Protein 2MEW (pdb70)

InterPro domains:
  IPR001848 Small ribosomal subunit protein uS10 [MF_00508] (3-102)
  IPR001848 Small ribosomal subunit protein uS10 [PR00971] (5-18)
  IPR001848 Small ribosomal subunit protein uS10 [PR00971] (40-55)
  IPR001848 Small ribosomal subunit protein uS10 [PR00971] (61-75)
  IPR001848 Small ribosomal subunit protein uS10 [PTHR11700] (4-102)
  IPR001848 Small ribosomal subunit protein uS10 [TIGR01049] (4-101)
  IPR018268 Small ribosomal subunit protein uS10, conserved site [PS00361] (29-44)
  IPR027486 Small ribosomal subunit protein uS10 domain [PF00338] (7-101)
  IPR027486 Small ribosomal subunit protein uS10 domain [SM01403] (7-101)
  IPR036838 Small ribosomal subunit protein uS10 domain superfamily [G3DSA:3.30.70.600] (1-102)
  IPR036838 Small ribosomal subunit protein uS10 domain superfamily [SSF54999] (5-102)

Solvent-accessible surface area: 6146 Å² total; per-residue (Å²): 157,188,43,67,132,114,68,132,24,86,0,72,6,167,74,78,111,69,0,42,115,5,0,128,91,37,24,88,43,3,146,98,18,133,2,131,27,54,45,49,69,91,68,89,64,100,101,211,30,58,27,50,14,2,31,8,70,68,38,24,105,150,22,106,66,19,84,137,196,58,131,63,65,98,45,14,77,58,57,134,188,193

Radius of gyration: 12.54 Å; Cα contacts (8 Å, |Δi|>4): 142; chains: 1; bounding box: 32×20×34 Å

Organism: Thermotoga sp. (strain RQ2) (NCBI:txid126740)

CATH classification: 3.30.70.600

Structure (mmCIF, N/CA/C/O backbone):
data_2MEW
#
_entry.id   2MEW
#
loop_
_atom_site.group_PDB
_atom_site.id
_atom_site.type_symbol
_atom_site.label_atom_id
_atom_site.label_alt_id
_atom_site.label_comp_id
_atom_site.label_asym_id
_atom_site.label_entity_id
_atom_site.label_seq_id
_atom_site.pdbx_PDB_ins_code
_atom_site.Cartn_x
_atom_site.Cartn_y
_atom_site.Cartn_z
_atom_site.occupancy
_atom_site.B_iso_or_equiv
_atom_site.auth_seq_id
_atom_site.auth_comp_id
_atom_site.auth_asym_id
_atom_site.auth_atom_id
_atom_site.pdbx_PDB_model_num
ATOM 1 N N . SER A 1 1 ? 2.575 -32.792 -17.797 1.00 0.00 1 SER A N 1
ATOM 2 C CA . SER A 1 1 ? 1.638 -32.823 -18.956 1.00 0.00 1 SER A CA 1
ATOM 3 C C . SER A 1 1 ? 1.230 -31.394 -19.319 1.00 0.00 1 SER A C 1
ATOM 4 O O . SER A 1 1 ? 1.514 -30.456 -18.602 1.00 0.00 1 SER A O 1
ATOM 14 N N . MET A 1 2 ? 0.563 -31.222 -20.427 1.00 0.00 2 MET A N 1
ATOM 15 C CA . MET A 1 2 ? 0.136 -29.854 -20.835 1.00 0.00 2 MET A CA 1
ATOM 16 C C . MET A 1 2 ? -0.775 -29.262 -19.758 1.00 0.00 2 MET A C 1
ATOM 17 O O . MET A 1 2 ? -0.751 -28.076 -19.494 1.00 0.00 2 MET A O 1
ATOM 31 N N . GLY A 1 3 ? -1.579 -30.079 -19.133 1.00 0.00 3 GLY A N 1
ATOM 32 C CA . GLY A 1 3 ? -2.490 -29.562 -18.074 1.00 0.00 3 GLY A CA 1
ATOM 33 C C . GLY A 1 3 ? -3.500 -28.596 -18.696 1.00 0.00 3 GLY A C 1
ATOM 34 O O . GLY A 1 3 ? -4.163 -28.912 -19.663 1.00 0.00 3 GLY A O 1
ATOM 38 N N . GLY A 1 4 ? -3.622 -27.417 -18.149 1.00 0.00 4 GLY A N 1
ATOM 39 C CA . GLY A 1 4 ? -4.589 -26.431 -18.708 1.00 0.00 4 GLY A CA 1
ATOM 40 C C . GLY A 1 4 ? -5.931 -26.565 -17.985 1.00 0.00 4 GLY A C 1
ATOM 41 O O . GLY A 1 4 ? -6.923 -25.991 -18.386 1.00 0.00 4 GLY A O 1
ATOM 45 N N . GLN A 1 5 ? -5.969 -27.319 -16.921 1.00 0.00 5 GLN A N 1
ATOM 46 C CA . GLN A 1 5 ? -7.247 -27.489 -16.173 1.00 0.00 5 GLN A CA 1
ATOM 47 C C . GLN A 1 5 ? -7.165 -26.734 -14.845 1.00 0.00 5 GLN A C 1
ATOM 48 O O . GLN A 1 5 ? -6.109 -26.601 -14.259 1.00 0.00 5 GLN A O 1
ATOM 62 N N . LYS A 1 6 ? -8.272 -26.237 -14.365 1.00 0.00 6 LYS A N 1
ATOM 63 C CA . LYS A 1 6 ? -8.257 -25.491 -13.076 1.00 0.00 6 LYS A CA 1
ATOM 64 C C . LYS A 1 6 ? -9.028 -26.284 -12.019 1.00 0.00 6 LYS A C 1
ATOM 65 O O . LYS A 1 6 ? -10.025 -26.916 -12.308 1.00 0.00 6 LYS A O 1
ATOM 84 N N . ILE A 1 7 ? -8.575 -26.256 -10.795 1.00 0.00 7 ILE A N 1
ATOM 85 C CA . ILE A 1 7 ? -9.283 -27.009 -9.722 1.00 0.00 7 ILE A CA 1
ATOM 86 C C . ILE A 1 7 ? -9.803 -26.028 -8.669 1.00 0.00 7 ILE A C 1
ATOM 87 O O . ILE A 1 7 ? -9.123 -25.100 -8.279 1.00 0.00 7 ILE A O 1
ATOM 103 N N . ARG A 1 8 ? -11.007 -26.226 -8.206 1.00 0.00 8 ARG A N 1
ATOM 104 C CA . ARG A 1 8 ? -11.572 -25.305 -7.179 1.00 0.00 8 ARG A CA 1
ATOM 105 C C . ARG A 1 8 ? -11.867 -26.088 -5.898 1.00 0.00 8 ARG A C 1
ATOM 106 O O . ARG A 1 8 ? -12.406 -27.177 -5.936 1.00 0.00 8 ARG A O 1
ATOM 127 N N . ILE A 1 9 ? -11.519 -25.544 -4.765 1.00 0.00 9 ILE A N 1
ATOM 128 C CA . ILE A 1 9 ? -11.780 -26.258 -3.483 1.00 0.00 9 ILE A CA 1
ATOM 129 C C . ILE A 1 9 ? -12.685 -25.399 -2.597 1.00 0.00 9 ILE A C 1
ATOM 130 O O . ILE A 1 9 ? -12.436 -24.229 -2.388 1.00 0.00 9 ILE A O 1
ATOM 146 N N . LYS A 1 10 ? -13.736 -25.971 -2.075 1.00 0.00 10 LYS A N 1
ATOM 147 C CA . LYS A 1 10 ? -14.656 -25.186 -1.205 1.00 0.00 10 LYS A CA 1
ATOM 148 C C . LYS A 1 10 ? -14.348 -25.482 0.264 1.00 0.00 10 LYS A C 1
ATOM 149 O O . LYS A 1 10 ? -14.231 -26.622 0.667 1.00 0.00 10 LYS A O 1
ATOM 168 N N . LEU A 1 11 ? -14.217 -24.462 1.068 1.00 0.00 11 LEU A N 1
ATOM 169 C CA . LEU A 1 11 ? -13.918 -24.684 2.511 1.00 0.00 11 LEU A CA 1
ATOM 170 C C . LEU A 1 11 ? -15.139 -24.295 3.347 1.00 0.00 11 LEU A C 1
ATOM 171 O O . LEU A 1 11 ? -15.748 -23.266 3.132 1.00 0.00 11 LEU A O 1
ATOM 187 N N . LYS A 1 12 ? -15.502 -25.110 4.300 1.00 0.00 12 LYS A N 1
ATOM 188 C CA . LYS A 1 12 ? -16.683 -24.784 5.147 1.00 0.00 12 LYS A CA 1
ATOM 189 C C . LYS A 1 12 ? -16.285 -24.843 6.623 1.00 0.00 12 LYS A C 1
ATOM 190 O O . LYS A 1 12 ? -15.516 -25.688 7.036 1.00 0.00 12 LYS A O 1
ATOM 209 N N . ALA A 1 13 ? -16.802 -23.949 7.421 1.00 0.00 13 ALA A N 1
ATOM 210 C CA . ALA A 1 13 ? -16.453 -23.953 8.869 1.00 0.00 13 ALA A CA 1
ATOM 211 C C . ALA A 1 13 ? -17.333 -22.942 9.608 1.00 0.00 13 ALA A C 1
ATOM 212 O O . ALA A 1 13 ? -17.709 -21.921 9.068 1.00 0.00 13 ALA A O 1
ATOM 219 N N . TYR A 1 14 ? -17.664 -23.219 10.839 1.00 0.00 14 TYR A N 1
ATOM 220 C CA . TYR A 1 14 ? -18.520 -22.274 11.611 1.00 0.00 14 TYR A CA 1
ATOM 221 C C . TYR A 1 14 ? -17.746 -20.980 11.870 1.00 0.00 14 TYR A C 1
ATOM 222 O O . TYR A 1 14 ? -18.285 -19.894 11.777 1.00 0.00 14 TYR A O 1
ATOM 240 N N . ASP A 1 15 ? -16.486 -21.085 12.194 1.00 0.00 15 ASP A N 1
ATOM 241 C CA . ASP A 1 15 ? -15.680 -19.861 12.458 1.00 0.00 15 ASP A CA 1
ATOM 242 C C . ASP A 1 15 ? -14.952 -19.443 11.178 1.00 0.00 15 ASP A C 1
ATOM 243 O O . ASP A 1 15 ? -14.082 -20.139 10.693 1.00 0.00 15 ASP A O 1
ATOM 252 N N . HIS A 1 16 ? -15.299 -18.312 10.628 1.00 0.00 16 HIS A N 1
ATOM 253 C CA . HIS A 1 16 ? -14.624 -17.853 9.380 1.00 0.00 16 HIS A CA 1
ATOM 254 C C . HIS A 1 16 ? -13.122 -17.719 9.635 1.00 0.00 16 HIS A C 1
ATOM 255 O O . HIS A 1 16 ? -12.308 -18.027 8.787 1.00 0.00 16 HIS A O 1
ATOM 269 N N . GLU A 1 17 ? -12.746 -17.263 10.799 1.00 0.00 17 GLU A N 1
ATOM 270 C CA . GLU A 1 17 ? -11.296 -17.111 11.107 1.00 0.00 17 GLU A CA 1
ATOM 271 C C . GLU A 1 17 ? -10.580 -18.436 10.833 1.00 0.00 17 GLU A C 1
ATOM 272 O O . GLU A 1 17 ? -9.616 -18.490 10.096 1.00 0.00 17 GLU A O 1
ATOM 284 N N . LEU A 1 18 ? -11.046 -19.505 11.420 1.00 0.00 18 LEU A N 1
ATOM 285 C CA . LEU A 1 18 ? -10.393 -20.824 11.191 1.00 0.00 18 LEU A CA 1
ATOM 286 C C . LEU A 1 18 ? -10.358 -21.117 9.691 1.00 0.00 18 LEU A C 1
ATOM 287 O O . LEU A 1 18 ? -9.334 -21.470 9.140 1.00 0.00 18 LEU A O 1
ATOM 303 N N . LEU A 1 19 ? -11.470 -20.973 9.023 1.00 0.00 19 LEU A N 1
ATOM 304 C CA . LEU A 1 19 ? -11.499 -21.242 7.558 1.00 0.00 19 LEU A CA 1
ATOM 305 C C . LEU A 1 19 ? -10.544 -20.281 6.847 1.00 0.00 19 LEU A C 1
ATOM 306 O O . LEU A 1 19 ? -9.959 -20.609 5.834 1.00 0.00 19 LEU A O 1
ATOM 322 N N . ASP A 1 20 ? -10.382 -19.097 7.371 1.00 0.00 20 ASP A N 1
ATOM 323 C CA . ASP A 1 20 ? -9.464 -18.116 6.726 1.00 0.00 20 ASP A CA 1
ATOM 324 C C . ASP A 1 20 ? -8.024 -18.621 6.830 1.00 0.00 20 ASP A C 1
ATOM 325 O O . ASP A 1 20 ? -7.238 -18.479 5.915 1.00 0.00 20 ASP A O 1
ATOM 334 N N . GLU A 1 21 ? -7.671 -19.212 7.940 1.00 0.00 21 GLU A N 1
ATOM 335 C CA . GLU A 1 21 ? -6.282 -19.726 8.101 1.00 0.00 21 GLU A CA 1
ATOM 336 C C . GLU A 1 21 ? -6.079 -20.938 7.190 1.00 0.00 21 GLU A C 1
ATOM 337 O O . GLU A 1 21 ? -5.033 -21.114 6.598 1.00 0.00 21 GLU A O 1
ATOM 349 N N . SER A 1 22 ? -7.074 -21.776 7.072 1.00 0.00 22 SER A N 1
ATOM 350 C CA . SER A 1 22 ? -6.937 -22.974 6.198 1.00 0.00 22 SER A CA 1
ATOM 351 C C . SER A 1 22 ? -6.791 -22.528 4.742 1.00 0.00 22 SER A C 1
ATOM 352 O O . SER A 1 22 ? -5.950 -23.016 4.014 1.00 0.00 22 SER A O 1
ATOM 360 N N . ALA A 1 23 ? -7.604 -21.602 4.312 1.00 0.00 23 ALA A N 1
ATOM 361 C CA . ALA A 1 23 ? -7.510 -21.124 2.905 1.00 0.00 23 ALA A CA 1
ATOM 362 C C . ALA A 1 23 ? -6.168 -20.422 2.694 1.00 0.00 23 ALA A C 1
ATOM 363 O O . ALA A 1 23 ? -5.462 -20.683 1.740 1.00 0.00 23 ALA A O 1
ATOM 370 N N . LYS A 1 24 ? -5.809 -19.532 3.579 1.00 0.00 24 LYS A N 1
ATOM 371 C CA . LYS A 1 24 ? -4.512 -18.815 3.430 1.00 0.00 24 LYS A CA 1
ATOM 372 C C . LYS A 1 24 ? -3.361 -19.817 3.552 1.00 0.00 24 LYS A C 1
ATOM 373 O O . LYS A 1 24 ? -2.415 -19.786 2.790 1.00 0.00 24 LYS A O 1
ATOM 392 N N . LYS A 1 25 ? -3.434 -20.705 4.506 1.00 0.00 25 LYS A N 1
ATOM 393 C CA . LYS A 1 25 ? -2.346 -21.707 4.675 1.00 0.00 25 LYS A CA 1
ATOM 394 C C . LYS A 1 25 ? -2.216 -22.539 3.397 1.00 0.00 25 LYS A C 1
ATOM 395 O O . LYS A 1 25 ? -1.138 -22.710 2.863 1.00 0.00 25 LYS A O 1
ATOM 414 N N . ILE A 1 26 ? -3.307 -23.056 2.902 1.00 0.00 26 ILE A N 1
ATOM 415 C CA . ILE A 1 26 ? -3.245 -23.876 1.660 1.00 0.00 26 ILE A CA 1
ATOM 416 C C . ILE A 1 26 ? -2.710 -23.020 0.510 1.00 0.00 26 ILE A C 1
ATOM 417 O O . ILE A 1 26 ? -1.916 -23.468 -0.292 1.00 0.00 26 ILE A O 1
ATOM 433 N N . VAL A 1 27 ? -3.139 -21.791 0.424 1.00 0.00 27 VAL A N 1
ATOM 434 C CA . VAL A 1 27 ? -2.653 -20.908 -0.674 1.00 0.00 27 VAL A CA 1
ATOM 435 C C . VAL A 1 27 ? -1.127 -20.814 -0.615 1.00 0.00 27 VAL A C 1
ATOM 436 O O . VAL A 1 27 ? -0.451 -20.909 -1.620 1.00 0.00 27 VAL A O 1
ATOM 449 N N . GLU A 1 28 ? -0.579 -20.627 0.554 1.00 0.00 28 GLU A N 1
ATOM 450 C CA . GLU A 1 28 ? 0.902 -20.527 0.675 1.00 0.00 28 GLU A CA 1
ATOM 451 C C . GLU A 1 28 ? 1.540 -21.839 0.216 1.00 0.00 28 GLU A C 1
ATOM 452 O O . GLU A 1 28 ? 2.520 -21.846 -0.503 1.00 0.00 28 GLU A O 1
ATOM 464 N N . VAL A 1 29 ? 0.993 -22.951 0.626 1.00 0.00 29 VAL A N 1
ATOM 465 C CA . VAL A 1 29 ? 1.570 -24.261 0.213 1.00 0.00 29 VAL A CA 1
ATOM 466 C C . VAL A 1 29 ? 1.297 -24.492 -1.275 1.00 0.00 29 VAL A C 1
ATOM 467 O O . VAL A 1 29 ? 2.148 -24.955 -2.007 1.00 0.00 29 VAL A O 1
ATOM 480 N N . ALA A 1 30 ? 0.116 -24.170 -1.728 1.00 0.00 30 ALA A N 1
ATOM 481 C CA . ALA A 1 30 ? -0.210 -24.371 -3.168 1.00 0.00 30 ALA A CA 1
ATOM 482 C C . ALA A 1 30 ? 0.667 -23.453 -4.022 1.00 0.00 30 ALA A C 1
ATOM 483 O O . ALA A 1 30 ? 1.267 -23.876 -4.990 1.00 0.00 30 ALA A O 1
ATOM 490 N N . LYS A 1 31 ? 0.747 -22.199 -3.671 1.00 0.00 31 LYS A N 1
ATOM 491 C CA . LYS A 1 31 ? 1.587 -21.255 -4.463 1.00 0.00 31 LYS A CA 1
ATOM 492 C C . LYS A 1 31 ? 3.019 -21.785 -4.534 1.00 0.00 31 LYS A C 1
ATOM 493 O O . LYS A 1 31 ? 3.676 -21.691 -5.551 1.00 0.00 31 LYS A O 1
ATOM 512 N N . SER A 1 32 ? 3.510 -22.342 -3.460 1.00 0.00 32 SER A N 1
ATOM 513 C CA . SER A 1 32 ? 4.900 -22.877 -3.466 1.00 0.00 32 SER A CA 1
ATOM 514 C C . SER A 1 32 ? 5.046 -23.906 -4.589 1.00 0.00 32 SER A C 1
ATOM 515 O O . SER A 1 32 ? 6.106 -24.068 -5.160 1.00 0.00 32 SER A O 1
ATOM 523 N N . THR A 1 33 ? 3.990 -24.602 -4.910 1.00 0.00 33 THR A N 1
ATOM 524 C CA . THR A 1 33 ? 4.070 -25.618 -5.996 1.00 0.00 33 THR A CA 1
ATOM 525 C C . THR A 1 33 ? 4.092 -24.913 -7.353 1.00 0.00 33 THR A C 1
ATOM 526 O O . THR A 1 33 ? 3.701 -23.769 -7.476 1.00 0.00 33 THR A O 1
ATOM 537 N N . ASN A 1 34 ? 4.544 -25.587 -8.375 1.00 0.00 34 ASN A N 1
ATOM 538 C CA . ASN A 1 34 ? 4.590 -24.954 -9.724 1.00 0.00 34 ASN A CA 1
ATOM 539 C C . ASN A 1 34 ? 3.191 -24.461 -10.103 1.00 0.00 34 ASN A C 1
ATOM 540 O O . ASN A 1 34 ? 3.034 -23.441 -10.744 1.00 0.00 34 ASN A O 1
ATOM 551 N N . SER A 1 35 ? 2.174 -25.179 -9.711 1.00 0.00 35 SER A N 1
ATOM 552 C CA . SER A 1 35 ? 0.787 -24.752 -10.049 1.00 0.00 35 SER A CA 1
ATOM 553 C C . SER A 1 35 ? 0.494 -23.402 -9.390 1.00 0.00 35 SER A C 1
ATOM 554 O O . SER A 1 35 ? 1.115 -23.028 -8.416 1.00 0.00 35 SER A O 1
ATOM 562 N N . LYS A 1 36 ? -0.449 -22.669 -9.915 1.00 0.00 36 LYS A N 1
ATOM 563 C CA . LYS A 1 36 ? -0.781 -21.345 -9.318 1.00 0.00 36 LYS A CA 1
ATOM 564 C C . LYS A 1 36 ? -2.175 -21.404 -8.690 1.00 0.00 36 LYS A C 1
ATOM 565 O O . LYS A 1 36 ? -3.046 -22.114 -9.154 1.00 0.00 36 LYS A O 1
ATOM 584 N N . VAL A 1 37 ? -2.395 -20.663 -7.638 1.00 0.00 37 VAL A N 1
ATOM 585 C CA . VAL A 1 37 ? -3.734 -20.679 -6.983 1.00 0.00 37 VAL A CA 1
ATOM 586 C C . VAL A 1 37 ? -4.302 -19.259 -6.949 1.00 0.00 37 VAL A C 1
ATOM 587 O O . VAL A 1 37 ? -3.594 -18.303 -6.701 1.00 0.00 37 VAL A O 1
ATOM 600 N N . SER A 1 38 ? -5.575 -19.112 -7.195 1.00 0.00 38 SER A N 1
ATOM 601 C CA . SER A 1 38 ? -6.187 -17.754 -7.176 1.00 0.00 38 SER A CA 1
ATOM 602 C C . SER A 1 38 ? -7.173 -17.655 -6.011 1.00 0.00 38 SER A C 1
ATOM 603 O O . SER A 1 38 ? -7.895 -18.586 -5.715 1.00 0.00 38 SER A O 1
ATOM 611 N N . GLY A 1 39 ? -7.210 -16.532 -5.347 1.00 0.00 39 GLY A N 1
ATOM 612 C CA . GLY A 1 39 ? -8.149 -16.374 -4.201 1.00 0.00 39 GLY A CA 1
ATOM 613 C C . GLY A 1 39 ? -7.358 -16.030 -2.937 1.00 0.00 39 GLY A C 1
ATOM 614 O O . GLY A 1 39 ? -6.320 -15.402 -2.996 1.00 0.00 39 GLY A O 1
ATOM 618 N N . PRO A 1 40 ? -7.867 -16.454 -1.771 1.00 0.00 40 PRO A N 1
ATOM 619 C CA . PRO A 1 40 ? -9.120 -17.214 -1.680 1.00 0.00 40 PRO A CA 1
ATOM 620 C C . PRO A 1 40 ? -10.337 -16.338 -1.993 1.00 0.00 40 PRO A C 1
ATOM 621 O O . PRO A 1 40 ? -10.361 -15.162 -1.690 1.00 0.00 40 PRO A O 1
ATOM 632 N N . ILE A 1 41 ? -11.348 -16.904 -2.594 1.00 0.00 41 ILE A N 1
ATOM 633 C CA . ILE A 1 41 ? -12.560 -16.105 -2.925 1.00 0.00 41 ILE A CA 1
ATOM 634 C C . ILE A 1 41 ? -13.620 -16.317 -1.842 1.00 0.00 41 ILE A C 1
ATOM 635 O O . ILE A 1 41 ? -14.070 -17.421 -1.609 1.00 0.00 41 ILE A O 1
ATOM 651 N N . PRO A 1 42 ? -14.025 -15.230 -1.167 1.00 0.00 42 PRO A N 1
ATOM 652 C CA . PRO A 1 42 ? -15.034 -15.288 -0.103 1.00 0.00 42 PRO A CA 1
ATOM 653 C C . PRO A 1 42 ? -16.433 -15.564 -0.661 1.00 0.00 42 PRO A C 1
ATOM 654 O O . PRO A 1 42 ? -16.784 -15.117 -1.734 1.00 0.00 42 PRO A O 1
ATOM 665 N N . LEU A 1 43 ? -17.235 -16.300 0.059 1.00 0.00 43 LEU A N 1
ATOM 666 C CA . LEU A 1 43 ? -18.610 -16.605 -0.429 1.00 0.00 43 LEU A CA 1
ATOM 667 C C . LEU A 1 43 ? -19.632 -16.155 0.615 1.00 0.00 43 LEU A C 1
ATOM 668 O O . LEU A 1 43 ? -19.281 -15.743 1.704 1.00 0.00 43 LEU A O 1
ATOM 684 N N . PRO A 1 44 ? -20.926 -16.237 0.272 1.00 0.00 44 PRO A N 1
ATOM 685 C CA . PRO A 1 44 ? -22.013 -15.840 1.176 1.00 0.00 44 PRO A CA 1
ATOM 686 C C . PRO A 1 44 ? -22.157 -16.811 2.352 1.00 0.00 44 PRO A C 1
ATOM 687 O O . PRO A 1 44 ? -22.111 -18.014 2.185 1.00 0.00 44 PRO A O 1
ATOM 698 N N . THR A 1 45 ? -22.327 -16.298 3.539 1.00 0.00 45 THR A N 1
ATOM 699 C CA . THR A 1 45 ? -22.473 -17.191 4.723 1.00 0.00 45 THR A CA 1
ATOM 700 C C . THR A 1 45 ? -23.898 -17.745 4.775 1.00 0.00 45 THR A C 1
ATOM 701 O O . THR A 1 45 ? -24.857 -17.042 4.526 1.00 0.00 45 THR A O 1
ATOM 712 N N . GLU A 1 46 ? -24.045 -19.002 5.096 1.00 0.00 46 GLU A N 1
ATOM 713 C CA . GLU A 1 46 ? -25.408 -19.599 5.165 1.00 0.00 46 GLU A CA 1
ATOM 714 C C . GLU A 1 46 ? -25.565 -20.357 6.484 1.00 0.00 46 GLU A C 1
ATOM 715 O O . GLU A 1 46 ? -24.634 -20.961 6.979 1.00 0.00 46 GLU A O 1
ATOM 727 N N . SER A 1 47 ? -26.736 -20.330 7.059 1.00 0.00 47 SER A N 1
ATOM 728 C CA . SER A 1 47 ? -26.949 -21.049 8.347 1.00 0.00 47 SER A CA 1
ATOM 729 C C . SER A 1 47 ? -25.810 -20.711 9.311 1.00 0.00 47 SER A C 1
ATOM 730 O O . SER A 1 47 ? -25.323 -21.559 10.033 1.00 0.00 47 SER A O 1
ATOM 738 N N . ARG A 1 48 ? -25.380 -19.479 9.326 1.00 0.00 48 ARG A N 1
ATOM 739 C CA . ARG A 1 48 ? -24.272 -19.089 10.242 1.00 0.00 48 ARG A CA 1
ATOM 740 C C . ARG A 1 48 ? -23.009 -19.873 9.878 1.00 0.00 48 ARG A C 1
ATOM 741 O O . ARG A 1 48 ? -22.225 -20.236 10.733 1.00 0.00 48 ARG A O 1
ATOM 762 N N . VAL A 1 49 ? -22.806 -20.138 8.617 1.00 0.00 49 VAL A N 1
ATOM 763 C CA . VAL A 1 49 ? -21.594 -20.899 8.201 1.00 0.00 49 VAL A CA 1
ATOM 764 C C . VAL A 1 49 ? -20.834 -20.106 7.136 1.00 0.00 49 VAL A C 1
ATOM 765 O O . VAL A 1 49 ? -21.410 -19.609 6.189 1.00 0.00 49 VAL A O 1
ATOM 778 N N . HIS A 1 50 ? -19.542 -19.987 7.283 1.00 0.00 50 HIS A N 1
ATOM 779 C CA . HIS A 1 50 ? -18.745 -19.228 6.278 1.00 0.00 50 HIS A CA 1
ATOM 780 C C . HIS A 1 50 ? -18.112 -20.208 5.288 1.00 0.00 50 HIS A C 1
ATOM 781 O O . HIS A 1 50 ? -17.742 -21.310 5.641 1.00 0.00 50 HIS A O 1
ATOM 795 N N . LYS A 1 51 ? -17.986 -19.817 4.049 1.00 0.00 51 LYS A N 1
ATOM 796 C CA . LYS A 1 51 ? -17.378 -20.731 3.041 1.00 0.00 51 LYS A CA 1
ATOM 797 C C . LYS A 1 51 ? -16.502 -19.925 2.080 1.00 0.00 51 LYS A C 1
ATOM 798 O O . LYS A 1 51 ? -16.816 -18.806 1.726 1.00 0.00 51 LYS A O 1
ATOM 817 N N . ARG A 1 52 ? -15.405 -20.489 1.652 1.00 0.00 52 ARG A N 1
ATOM 818 C CA . ARG A 1 52 ? -14.508 -19.760 0.712 1.00 0.00 52 ARG A CA 1
ATOM 819 C C . ARG A 1 52 ? -14.163 -20.674 -0.466 1.00 0.00 52 ARG A C 1
ATOM 820 O O . ARG A 1 52 ? -14.164 -21.883 -0.346 1.00 0.00 52 ARG A O 1
ATOM 841 N N . LEU A 1 53 ? -13.870 -20.108 -1.605 1.00 0.00 53 LEU A N 1
ATOM 842 C CA . LEU A 1 53 ? -13.529 -20.948 -2.786 1.00 0.00 53 LEU A CA 1
ATOM 843 C C . LEU A 1 53 ? -12.161 -20.536 -3.333 1.00 0.00 53 LEU A C 1
ATOM 844 O O . LEU A 1 53 ? -11.924 -19.383 -3.634 1.00 0.00 53 LEU A O 1
ATOM 860 N N . ILE A 1 54 ? -11.260 -21.471 -3.467 1.00 0.00 54 ILE A N 1
ATOM 861 C CA . ILE A 1 54 ? -9.909 -21.134 -3.997 1.00 0.00 54 ILE A CA 1
ATOM 862 C C . ILE A 1 54 ? -9.733 -21.777 -5.375 1.00 0.00 54 ILE A C 1
ATOM 863 O O . ILE A 1 54 ? -9.817 -22.979 -5.525 1.00 0.00 54 ILE A O 1
ATOM 879 N N . ASP A 1 55 ? -9.490 -20.985 -6.383 1.00 0.00 55 ASP A N 1
ATOM 880 C CA . ASP A 1 55 ? -9.313 -21.551 -7.750 1.00 0.00 55 ASP A CA 1
ATOM 881 C C . ASP A 1 55 ? -7.850 -21.951 -7.955 1.00 0.00 55 ASP A C 1
ATOM 882 O O . ASP A 1 55 ? -6.944 -21.297 -7.475 1.00 0.00 55 ASP A O 1
ATOM 891 N N . ILE A 1 56 ? -7.612 -23.020 -8.665 1.00 0.00 56 ILE A N 1
ATOM 892 C CA . ILE A 1 56 ? -6.208 -23.460 -8.904 1.00 0.00 56 ILE A CA 1
ATOM 893 C C . ILE A 1 56 ? -5.937 -23.494 -10.410 1.00 0.00 56 ILE A C 1
ATOM 894 O O . ILE A 1 56 ? -6.713 -24.028 -11.177 1.00 0.00 56 ILE A O 1
ATOM 910 N N . ILE A 1 57 ? -4.844 -22.925 -10.839 1.00 0.00 57 ILE A N 1
ATOM 911 C CA . ILE A 1 57 ? -4.529 -22.924 -12.296 1.00 0.00 57 ILE A CA 1
ATOM 912 C C . ILE A 1 57 ? -3.321 -23.826 -12.560 1.00 0.00 57 ILE A C 1
ATOM 913 O O . ILE A 1 57 ? -2.361 -23.828 -11.816 1.00 0.00 57 ILE A O 1
ATOM 929 N N . ASP A 1 58 ? -3.361 -24.589 -13.617 1.00 0.00 58 ASP A N 1
ATOM 930 C CA . ASP A 1 58 ? -2.216 -25.490 -13.932 1.00 0.00 58 ASP A CA 1
ATOM 931 C C . ASP A 1 58 ? -1.800 -26.250 -12.672 1.00 0.00 58 ASP A C 1
ATOM 932 O O . ASP A 1 58 ? -0.698 -26.102 -12.183 1.00 0.00 58 ASP A O 1
ATOM 941 N N . PRO A 1 59 ? -2.707 -27.083 -12.140 1.00 0.00 59 PRO A N 1
ATOM 942 C CA . PRO A 1 59 ? -2.442 -27.876 -10.934 1.00 0.00 59 PRO A CA 1
ATOM 943 C C . PRO A 1 59 ? -1.425 -28.989 -11.200 1.00 0.00 59 PRO A C 1
ATOM 944 O O . PRO A 1 59 ? -1.409 -29.590 -12.256 1.00 0.00 59 PRO A O 1
ATOM 955 N N . SER A 1 60 ? -0.574 -29.270 -10.250 1.00 0.00 60 SER A N 1
ATOM 956 C CA . SER A 1 60 ? 0.440 -30.342 -10.451 1.00 0.00 60 SER A CA 1
ATOM 957 C C . SER A 1 60 ? 0.265 -31.419 -9.377 1.00 0.00 60 SER A C 1
ATOM 958 O O . SER A 1 60 ? -0.452 -31.235 -8.413 1.00 0.00 60 SER A O 1
ATOM 966 N N . PRO A 1 61 ? 0.937 -32.565 -9.554 1.00 0.00 61 PRO A N 1
ATOM 967 C CA . PRO A 1 61 ? 0.861 -33.683 -8.604 1.00 0.00 61 PRO A CA 1
ATOM 968 C C . PRO A 1 61 ? 1.525 -33.341 -7.268 1.00 0.00 61 PRO A C 1
ATOM 969 O O . PRO A 1 61 ? 1.204 -33.905 -6.241 1.00 0.00 61 PRO A O 1
ATOM 980 N N . LYS A 1 62 ? 2.446 -32.416 -7.273 1.00 0.00 62 LYS A N 1
ATOM 981 C CA . LYS A 1 62 ? 3.124 -32.037 -6.001 1.00 0.00 62 LYS A CA 1
ATOM 982 C C . LYS A 1 62 ? 2.123 -31.329 -5.087 1.00 0.00 62 LYS A C 1
ATOM 983 O O . LYS A 1 62 ? 2.293 -31.279 -3.884 1.00 0.00 62 LYS A O 1
ATOM 1002 N N . THR A 1 63 ? 1.077 -30.786 -5.647 1.00 0.00 63 THR A N 1
ATOM 1003 C CA . THR A 1 63 ? 0.063 -30.086 -4.809 1.00 0.00 63 THR A CA 1
ATOM 1004 C C . THR A 1 63 ? -0.752 -31.120 -4.032 1.00 0.00 63 THR A C 1
ATOM 1005 O O . THR A 1 63 ? -1.061 -30.938 -2.871 1.00 0.00 63 THR A O 1
ATOM 1016 N N . ILE A 1 64 ? -1.103 -32.208 -4.665 1.00 0.00 64 ILE A N 1
ATOM 1017 C CA . ILE A 1 64 ? -1.895 -33.255 -3.962 1.00 0.00 64 ILE A CA 1
ATOM 1018 C C . ILE A 1 64 ? -1.041 -33.882 -2.859 1.00 0.00 64 ILE A C 1
ATOM 1019 O O . ILE A 1 64 ? -1.508 -34.138 -1.767 1.00 0.00 64 ILE A O 1
ATOM 1035 N N . ASP A 1 65 ? 0.211 -34.129 -3.135 1.00 0.00 65 ASP A N 1
ATOM 1036 C CA . ASP A 1 65 ? 1.096 -34.737 -2.103 1.00 0.00 65 ASP A CA 1
ATOM 1037 C C . ASP A 1 65 ? 1.174 -33.810 -0.889 1.00 0.00 65 ASP A C 1
ATOM 1038 O O . ASP A 1 65 ? 1.162 -34.250 0.243 1.00 0.00 65 ASP A O 1
ATOM 1047 N N . ALA A 1 66 ? 1.252 -32.527 -1.115 1.00 0.00 66 ALA A N 1
ATOM 1048 C CA . ALA A 1 66 ? 1.330 -31.572 0.027 1.00 0.00 66 ALA A CA 1
ATOM 1049 C C . ALA A 1 66 ? 0.022 -31.619 0.819 1.00 0.00 66 ALA A C 1
ATOM 1050 O O . ALA A 1 66 ? 0.019 -31.571 2.033 1.00 0.00 66 ALA A O 1
ATOM 1057 N N . LEU A 1 67 ? -1.089 -31.713 0.142 1.00 0.00 67 LEU A N 1
ATOM 1058 C CA . LEU A 1 67 ? -2.396 -31.765 0.857 1.00 0.00 67 LEU A CA 1
ATOM 1059 C C . LEU A 1 67 ? -2.453 -33.027 1.719 1.00 0.00 67 LEU A C 1
ATOM 1060 O O . LEU A 1 67 ? -2.966 -33.017 2.820 1.00 0.00 67 LEU A O 1
ATOM 1076 N N . MET A 1 68 ? -1.930 -34.117 1.226 1.00 0.00 68 MET A N 1
ATOM 1077 C CA . MET A 1 68 ? -1.954 -35.380 2.017 1.00 0.00 68 MET A CA 1
ATOM 1078 C C . MET A 1 68 ? -1.007 -35.252 3.212 1.00 0.00 68 MET A C 1
ATOM 1079 O O . MET A 1 68 ? -1.256 -35.790 4.273 1.00 0.00 68 MET A O 1
ATOM 1093 N N . ARG A 1 69 ? 0.076 -34.543 3.049 1.00 0.00 69 ARG A N 1
ATOM 1094 C CA . ARG A 1 69 ? 1.037 -34.383 4.177 1.00 0.00 69 ARG A CA 1
ATOM 1095 C C . ARG A 1 69 ? 0.443 -33.434 5.221 1.00 0.00 69 ARG A C 1
ATOM 1096 O O . ARG A 1 69 ? 0.755 -33.511 6.392 1.00 0.00 69 ARG A O 1
ATOM 1117 N N . ILE A 1 70 ? -0.411 -32.539 4.805 1.00 0.00 70 ILE A N 1
ATOM 1118 C CA . ILE A 1 70 ? -1.023 -31.587 5.774 1.00 0.00 70 ILE A CA 1
ATOM 1119 C C . ILE A 1 70 ? -2.489 -31.966 6.005 1.00 0.00 70 ILE A C 1
ATOM 1120 O O . ILE A 1 70 ? -3.224 -32.233 5.074 1.00 0.00 70 ILE A O 1
ATOM 1136 N N . ASN A 1 71 ? -2.918 -31.992 7.237 1.00 0.00 71 ASN A N 1
ATOM 1137 C CA . ASN A 1 71 ? -4.334 -32.354 7.524 1.00 0.00 71 ASN A CA 1
ATOM 1138 C C . ASN A 1 71 ? -5.096 -31.108 7.978 1.00 0.00 71 ASN A C 1
ATOM 1139 O O . ASN A 1 71 ? -4.694 -30.422 8.897 1.00 0.00 71 ASN A O 1
ATOM 1150 N N . LEU A 1 72 ? -6.196 -30.810 7.342 1.00 0.00 72 LEU A N 1
ATOM 1151 C CA . LEU A 1 72 ? -6.984 -29.609 7.738 1.00 0.00 72 LEU A CA 1
ATOM 1152 C C . LEU A 1 72 ? -7.340 -29.699 9.223 1.00 0.00 72 LEU A C 1
ATOM 1153 O O . LEU A 1 72 ? -7.581 -30.768 9.749 1.00 0.00 72 LEU A O 1
ATOM 1169 N N . PRO A 1 73 ? -7.373 -28.548 9.909 1.00 0.00 73 PRO A N 1
ATOM 1170 C CA . PRO A 1 73 ? -7.699 -28.486 11.339 1.00 0.00 73 PRO A CA 1
ATOM 1171 C C . PRO A 1 73 ? -9.177 -28.795 11.599 1.00 0.00 73 PRO A C 1
ATOM 1172 O O . PRO A 1 73 ? -10.028 -28.544 10.769 1.00 0.00 73 PRO A O 1
ATOM 1183 N N . ALA A 1 74 ? -9.487 -29.337 12.744 1.00 0.00 74 ALA A N 1
ATOM 1184 C CA . ALA A 1 74 ? -10.907 -29.661 13.055 1.00 0.00 74 ALA A CA 1
ATOM 1185 C C . ALA A 1 74 ? -11.763 -28.402 12.903 1.00 0.00 74 ALA A C 1
ATOM 1186 O O . ALA A 1 74 ? -11.309 -27.300 13.138 1.00 0.00 74 ALA A O 1
ATOM 1193 N N . GLY A 1 75 ? -12.998 -28.555 12.512 1.00 0.00 75 GLY A N 1
ATOM 1194 C CA . GLY A 1 75 ? -13.881 -27.366 12.345 1.00 0.00 75 GLY A CA 1
ATOM 1195 C C . GLY A 1 75 ? -13.824 -26.886 10.893 1.00 0.00 75 GLY A C 1
ATOM 1196 O O . GLY A 1 75 ? -14.392 -25.870 10.543 1.00 0.00 75 GLY A O 1
ATOM 1200 N N . VAL A 1 76 ? -13.142 -27.606 10.043 1.00 0.00 76 VAL A N 1
ATOM 1201 C CA . VAL A 1 76 ? -13.051 -27.188 8.616 1.00 0.00 76 VAL A CA 1
ATOM 1202 C C . VAL A 1 76 ? -13.475 -28.350 7.717 1.00 0.00 76 VAL A C 1
ATOM 1203 O O . VAL A 1 76 ? -13.280 -29.505 8.045 1.00 0.00 76 VAL A O 1
ATOM 1216 N N . ASP A 1 77 ? -14.053 -28.057 6.585 1.00 0.00 77 ASP A N 1
ATOM 1217 C CA . ASP A 1 77 ? -14.489 -29.147 5.667 1.00 0.00 77 ASP A CA 1
ATOM 1218 C C . ASP A 1 77 ? -14.113 -28.785 4.229 1.00 0.00 77 ASP A C 1
ATOM 1219 O O . ASP A 1 77 ? -13.942 -27.629 3.894 1.00 0.00 77 ASP A O 1
ATOM 1228 N N . VAL A 1 78 ? -13.984 -29.763 3.375 1.00 0.00 78 VAL A N 1
ATOM 1229 C CA . VAL A 1 78 ? -13.620 -29.473 1.959 1.00 0.00 78 VAL A CA 1
ATOM 1230 C C . VAL A 1 78 ? -14.512 -30.293 1.026 1.00 0.00 78 VAL A C 1
ATOM 1231 O O . VAL A 1 78 ? -14.930 -31.386 1.353 1.00 0.00 78 VAL A O 1
ATOM 1244 N N . GLU A 1 79 ? -14.808 -29.774 -0.135 1.00 0.00 79 GLU A N 1
ATOM 1245 C CA . GLU A 1 79 ? -15.674 -30.524 -1.087 1.00 0.00 79 GLU A CA 1
ATOM 1246 C C . GLU A 1 79 ? -14.848 -30.945 -2.305 1.00 0.00 79 GLU A C 1
ATOM 1247 O O . GLU A 1 79 ? -14.136 -30.151 -2.888 1.00 0.00 79 GLU A O 1
ATOM 1259 N N . ILE A 1 80 ? -14.939 -32.187 -2.693 1.00 0.00 80 ILE A N 1
ATOM 1260 C CA . ILE A 1 80 ? -14.159 -32.657 -3.873 1.00 0.00 80 ILE A CA 1
ATOM 1261 C C . ILE A 1 80 ? -15.094 -33.371 -4.851 1.00 0.00 80 ILE A C 1
ATOM 1262 O O . ILE A 1 80 ? -15.935 -34.155 -4.460 1.00 0.00 80 ILE A O 1
ATOM 1278 N N . LYS A 1 81 ? -14.953 -33.106 -6.121 1.00 0.00 81 LYS A N 1
ATOM 1279 C CA . LYS A 1 81 ? -15.834 -33.769 -7.123 1.00 0.00 81 LYS A CA 1
ATOM 1280 C C . LYS A 1 81 ? -17.272 -33.275 -6.945 1.00 0.00 81 LYS A C 1
ATOM 1281 O O . LYS A 1 81 ? -18.210 -34.047 -6.967 1.00 0.00 81 LYS A O 1
ATOM 1300 N N . LEU A 1 82 ? -17.452 -31.995 -6.767 1.00 0.00 82 LEU A N 1
ATOM 1301 C CA . LEU A 1 82 ? -18.828 -31.454 -6.588 1.00 0.00 82 LEU A CA 1
ATOM 1302 C C . LEU A 1 82 ? -19.443 -32.035 -5.313 1.00 0.00 82 LEU A C 1
ATOM 1303 O O . LEU A 1 82 ? -20.643 -32.259 -5.306 1.00 0.00 82 LEU A O 1
ATOM 1320 N N . SER A 1 1 ? -0.631 -27.605 -23.406 1.00 0.00 1 SER A N 2
ATOM 1321 C CA . SER A 1 1 ? -1.410 -28.852 -23.644 1.00 0.00 1 SER A CA 2
ATOM 1322 C C . SER A 1 1 ? -1.774 -29.491 -22.302 1.00 0.00 1 SER A C 2
ATOM 1323 O O . SER A 1 1 ? -2.922 -29.513 -21.905 1.00 0.00 1 SER A O 2
ATOM 1333 N N . MET A 1 2 ? -0.804 -30.009 -21.599 1.00 0.00 2 MET A N 2
ATOM 1334 C CA . MET A 1 2 ? -1.096 -30.645 -20.284 1.00 0.00 2 MET A CA 2
ATOM 1335 C C . MET A 1 2 ? -1.761 -29.623 -19.359 1.00 0.00 2 MET A C 2
ATOM 1336 O O . MET A 1 2 ? -2.610 -29.957 -18.558 1.00 0.00 2 MET A O 2
ATOM 1350 N N . GLY A 1 3 ? -1.383 -28.378 -19.467 1.00 0.00 3 GLY A N 2
ATOM 1351 C CA . GLY A 1 3 ? -1.994 -27.336 -18.594 1.00 0.00 3 GLY A CA 2
ATOM 1352 C C . GLY A 1 3 ? -3.323 -26.881 -19.200 1.00 0.00 3 GLY A C 2
ATOM 1353 O O . GLY A 1 3 ? -3.825 -27.470 -20.137 1.00 0.00 3 GLY A O 2
ATOM 1357 N N . GLY A 1 4 ? -3.899 -25.836 -18.671 1.00 0.00 4 GLY A N 2
ATOM 1358 C CA . GLY A 1 4 ? -5.196 -25.343 -19.218 1.00 0.00 4 GLY A CA 2
ATOM 1359 C C . GLY A 1 4 ? -6.345 -25.824 -18.328 1.00 0.00 4 GLY A C 2
ATOM 1360 O O . GLY A 1 4 ? -7.498 -25.539 -18.579 1.00 0.00 4 GLY A O 2
ATOM 1364 N N . GLN A 1 5 ? -6.040 -26.553 -17.288 1.00 0.00 5 GLN A N 2
ATOM 1365 C CA . GLN A 1 5 ? -7.116 -27.049 -16.385 1.00 0.00 5 GLN A CA 2
ATOM 1366 C C . GLN A 1 5 ? -7.043 -26.308 -15.048 1.00 0.00 5 GLN A C 2
ATOM 1367 O O . GLN A 1 5 ? -5.987 -25.885 -14.621 1.00 0.00 5 GLN A O 2
ATOM 1381 N N . LYS A 1 6 ? -8.155 -26.147 -14.384 1.00 0.00 6 LYS A N 2
ATOM 1382 C CA . LYS A 1 6 ? -8.146 -25.433 -13.078 1.00 0.00 6 LYS A CA 2
ATOM 1383 C C . LYS A 1 6 ? -8.968 -26.223 -12.057 1.00 0.00 6 LYS A C 2
ATOM 1384 O O . LYS A 1 6 ? -9.955 -26.847 -12.390 1.00 0.00 6 LYS A O 2
ATOM 1403 N N . ILE A 1 7 ? -8.569 -26.199 -10.815 1.00 0.00 7 ILE A N 2
ATOM 1404 C CA . ILE A 1 7 ? -9.328 -26.948 -9.773 1.00 0.00 7 ILE A CA 2
ATOM 1405 C C . ILE A 1 7 ? -9.890 -25.963 -8.746 1.00 0.00 7 ILE A C 2
ATOM 1406 O O . ILE A 1 7 ? -9.272 -24.968 -8.423 1.00 0.00 7 ILE A O 2
ATOM 1422 N N . ARG A 1 8 ? -11.058 -26.230 -8.230 1.00 0.00 8 ARG A N 2
ATOM 1423 C CA . ARG A 1 8 ? -11.658 -25.306 -7.226 1.00 0.00 8 ARG A CA 2
ATOM 1424 C C . ARG A 1 8 ? -11.823 -26.038 -5.892 1.00 0.00 8 ARG A C 2
ATOM 1425 O O . ARG A 1 8 ? -12.272 -27.166 -5.844 1.00 0.00 8 ARG A O 2
ATOM 1446 N N . ILE A 1 9 ? -11.468 -25.404 -4.809 1.00 0.00 9 ILE A N 2
ATOM 1447 C CA . ILE A 1 9 ? -11.605 -26.062 -3.479 1.00 0.00 9 ILE A CA 2
ATOM 1448 C C . ILE A 1 9 ? -12.528 -25.223 -2.592 1.00 0.00 9 ILE A C 2
ATOM 1449 O O . ILE A 1 9 ? -12.351 -24.030 -2.450 1.00 0.00 9 ILE A O 2
ATOM 1465 N N . LYS A 1 10 ? -13.512 -25.836 -1.994 1.00 0.00 10 LYS A N 2
ATOM 1466 C CA . LYS A 1 10 ? -14.445 -25.071 -1.119 1.00 0.00 10 LYS A CA 2
ATOM 1467 C C . LYS A 1 10 ? -14.112 -25.342 0.350 1.00 0.00 10 LYS A C 2
ATOM 1468 O O . LYS A 1 10 ? -13.935 -26.473 0.757 1.00 0.00 10 LYS A O 2
ATOM 1487 N N . LEU A 1 11 ? -14.029 -24.313 1.147 1.00 0.00 11 LEU A N 2
ATOM 1488 C CA . LEU A 1 11 ? -13.710 -24.509 2.589 1.00 0.00 11 LEU A CA 2
ATOM 1489 C C . LEU A 1 11 ? -14.963 -24.242 3.426 1.00 0.00 11 LEU A C 2
ATOM 1490 O O . LEU A 1 11 ? -15.696 -23.304 3.183 1.00 0.00 11 LEU A O 2
ATOM 1506 N N . LYS A 1 12 ? -15.217 -25.060 4.411 1.00 0.00 12 LYS A N 2
ATOM 1507 C CA . LYS A 1 12 ? -16.423 -24.851 5.261 1.00 0.00 12 LYS A CA 2
ATOM 1508 C C . LYS A 1 12 ? -16.008 -24.784 6.731 1.00 0.00 12 LYS A C 2
ATOM 1509 O O . LYS A 1 12 ? -15.190 -25.556 7.191 1.00 0.00 12 LYS A O 2
ATOM 1528 N N . ALA A 1 13 ? -16.564 -23.866 7.475 1.00 0.00 13 ALA A N 2
ATOM 1529 C CA . ALA A 1 13 ? -16.200 -23.751 8.916 1.00 0.00 13 ALA A CA 2
ATOM 1530 C C . ALA A 1 13 ? -17.179 -22.809 9.619 1.00 0.00 13 ALA A C 2
ATOM 1531 O O . ALA A 1 13 ? -17.580 -21.797 9.078 1.00 0.00 13 ALA A O 2
ATOM 1538 N N . TYR A 1 14 ? -17.566 -23.133 10.822 1.00 0.00 14 TYR A N 2
ATOM 1539 C CA . TYR A 1 14 ? -18.518 -22.259 11.561 1.00 0.00 14 TYR A CA 2
ATOM 1540 C C . TYR A 1 14 ? -17.955 -20.837 11.641 1.00 0.00 14 TYR A C 2
ATOM 1541 O O . TYR A 1 14 ? -18.637 -19.874 11.351 1.00 0.00 14 TYR A O 2
ATOM 1559 N N . ASP A 1 15 ? -16.718 -20.699 12.033 1.00 0.00 15 ASP A N 2
ATOM 1560 C CA . ASP A 1 15 ? -16.118 -19.339 12.133 1.00 0.00 15 ASP A CA 2
ATOM 1561 C C . ASP A 1 15 ? -15.306 -19.039 10.873 1.00 0.00 15 ASP A C 2
ATOM 1562 O O . ASP A 1 15 ? -14.515 -19.846 10.426 1.00 0.00 15 ASP A O 2
ATOM 1571 N N . HIS A 1 16 ? -15.494 -17.883 10.297 1.00 0.00 16 HIS A N 2
ATOM 1572 C CA . HIS A 1 16 ? -14.731 -17.531 9.067 1.00 0.00 16 HIS A CA 2
ATOM 1573 C C . HIS A 1 16 ? -13.261 -17.317 9.426 1.00 0.00 16 HIS A C 2
ATOM 1574 O O . HIS A 1 16 ? -12.376 -17.536 8.623 1.00 0.00 16 HIS A O 2
ATOM 1588 N N . GLU A 1 17 ? -12.992 -16.889 10.629 1.00 0.00 17 GLU A N 2
ATOM 1589 C CA . GLU A 1 17 ? -11.577 -16.662 11.041 1.00 0.00 17 GLU A CA 2
ATOM 1590 C C . GLU A 1 17 ? -10.784 -17.957 10.865 1.00 0.00 17 GLU A C 2
ATOM 1591 O O . GLU A 1 17 ? -9.690 -17.960 10.335 1.00 0.00 17 GLU A O 2
ATOM 1603 N N . LEU A 1 18 ? -11.325 -19.060 11.306 1.00 0.00 18 LEU A N 2
ATOM 1604 C CA . LEU A 1 18 ? -10.602 -20.354 11.162 1.00 0.00 18 LEU A CA 2
ATOM 1605 C C . LEU A 1 18 ? -10.536 -20.737 9.682 1.00 0.00 18 LEU A C 2
ATOM 1606 O O . LEU A 1 18 ? -9.508 -21.148 9.182 1.00 0.00 18 LEU A O 2
ATOM 1622 N N . LEU A 1 19 ? -11.626 -20.605 8.978 1.00 0.00 19 LEU A N 2
ATOM 1623 C CA . LEU A 1 19 ? -11.625 -20.959 7.531 1.00 0.00 19 LEU A CA 2
ATOM 1624 C C . LEU A 1 19 ? -10.644 -20.053 6.786 1.00 0.00 19 LEU A C 2
ATOM 1625 O O . LEU A 1 19 ? -9.856 -20.504 5.979 1.00 0.00 19 LEU A O 2
ATOM 1641 N N . ASP A 1 20 ? -10.685 -18.775 7.051 1.00 0.00 20 ASP A N 2
ATOM 1642 C CA . ASP A 1 20 ? -9.753 -17.841 6.360 1.00 0.00 20 ASP A CA 2
ATOM 1643 C C . ASP A 1 20 ? -8.310 -18.277 6.620 1.00 0.00 20 ASP A C 2
ATOM 1644 O O . ASP A 1 20 ? -7.487 -18.297 5.725 1.00 0.00 20 ASP A O 2
ATOM 1653 N N . GLU A 1 21 ? -7.996 -18.627 7.836 1.00 0.00 21 GLU A N 2
ATOM 1654 C CA . GLU A 1 21 ? -6.607 -19.063 8.152 1.00 0.00 21 GLU A CA 2
ATOM 1655 C C . GLU A 1 21 ? -6.300 -20.361 7.402 1.00 0.00 21 GLU A C 2
ATOM 1656 O O . GLU A 1 21 ? -5.224 -20.541 6.868 1.00 0.00 21 GLU A O 2
ATOM 1668 N N . SER A 1 22 ? -7.238 -21.267 7.359 1.00 0.00 22 SER A N 2
ATOM 1669 C CA . SER A 1 22 ? -7.000 -22.552 6.643 1.00 0.00 22 SER A CA 2
ATOM 1670 C C . SER A 1 22 ? -6.776 -22.271 5.155 1.00 0.00 22 SER A C 2
ATOM 1671 O O . SER A 1 22 ? -5.872 -22.803 4.542 1.00 0.00 22 SER A O 2
ATOM 1679 N N . ALA A 1 23 ? -7.592 -21.436 4.572 1.00 0.00 23 ALA A N 2
ATOM 1680 C CA . ALA A 1 23 ? -7.425 -21.120 3.126 1.00 0.00 23 ALA A CA 2
ATOM 1681 C C . ALA A 1 23 ? -6.044 -20.502 2.896 1.00 0.00 23 ALA A C 2
ATOM 1682 O O . ALA A 1 23 ? -5.368 -20.810 1.935 1.00 0.00 23 ALA A O 2
ATOM 1689 N N . LYS A 1 24 ? -5.620 -19.635 3.773 1.00 0.00 24 LYS A N 2
ATOM 1690 C CA . LYS A 1 24 ? -4.282 -18.999 3.606 1.00 0.00 24 LYS A CA 2
ATOM 1691 C C . LYS A 1 24 ? -3.198 -20.078 3.650 1.00 0.00 24 LYS A C 2
ATOM 1692 O O . LYS A 1 24 ? -2.281 -20.082 2.853 1.00 0.00 24 LYS A O 2
ATOM 1711 N N . LYS A 1 25 ? -3.295 -20.993 4.575 1.00 0.00 25 LYS A N 2
ATOM 1712 C CA . LYS A 1 25 ? -2.271 -22.071 4.669 1.00 0.00 25 LYS A CA 2
ATOM 1713 C C . LYS A 1 25 ? -2.263 -22.879 3.369 1.00 0.00 25 LYS A C 2
ATOM 1714 O O . LYS A 1 25 ? -1.221 -23.232 2.854 1.00 0.00 25 LYS A O 2
ATOM 1733 N N . ILE A 1 26 ? -3.417 -23.174 2.836 1.00 0.00 26 ILE A N 2
ATOM 1734 C CA . ILE A 1 26 ? -3.474 -23.958 1.571 1.00 0.00 26 ILE A CA 2
ATOM 1735 C C . ILE A 1 26 ? -2.899 -23.122 0.426 1.00 0.00 26 ILE A C 2
ATOM 1736 O O . ILE A 1 26 ? -2.199 -23.623 -0.431 1.00 0.00 26 ILE A O 2
ATOM 1752 N N . VAL A 1 27 ? -3.188 -21.849 0.406 1.00 0.00 27 VAL A N 2
ATOM 1753 C CA . VAL A 1 27 ? -2.657 -20.982 -0.684 1.00 0.00 27 VAL A CA 2
ATOM 1754 C C . VAL A 1 27 ? -1.127 -20.978 -0.633 1.00 0.00 27 VAL A C 2
ATOM 1755 O O . VAL A 1 27 ? -0.464 -21.058 -1.648 1.00 0.00 27 VAL A O 2
ATOM 1768 N N . GLU A 1 28 ? -0.563 -20.885 0.540 1.00 0.00 28 GLU A N 2
ATOM 1769 C CA . GLU A 1 28 ? 0.923 -20.876 0.653 1.00 0.00 28 GLU A CA 2
ATOM 1770 C C . GLU A 1 28 ? 1.478 -22.222 0.184 1.00 0.00 28 GLU A C 2
ATOM 1771 O O . GLU A 1 28 ? 2.514 -22.290 -0.447 1.00 0.00 28 GLU A O 2
ATOM 1783 N N . VAL A 1 29 ? 0.797 -23.293 0.486 1.00 0.00 29 VAL A N 2
ATOM 1784 C CA . VAL A 1 29 ? 1.289 -24.633 0.057 1.00 0.00 29 VAL A CA 2
ATOM 1785 C C . VAL A 1 29 ? 1.056 -24.803 -1.446 1.00 0.00 29 VAL A C 2
ATOM 1786 O O . VAL A 1 29 ? 1.886 -25.335 -2.156 1.00 0.00 29 VAL A O 2
ATOM 1799 N N . ALA A 1 30 ? -0.068 -24.356 -1.936 1.00 0.00 30 ALA A N 2
ATOM 1800 C CA . ALA A 1 30 ? -0.351 -24.493 -3.393 1.00 0.00 30 ALA A CA 2
ATOM 1801 C C . ALA A 1 30 ? 0.608 -23.603 -4.185 1.00 0.00 30 ALA A C 2
ATOM 1802 O O . ALA A 1 30 ? 1.175 -24.014 -5.178 1.00 0.00 30 ALA A O 2
ATOM 1809 N N . LYS A 1 31 ? 0.795 -22.386 -3.755 1.00 0.00 31 LYS A N 2
ATOM 1810 C CA . LYS A 1 31 ? 1.718 -21.470 -4.483 1.00 0.00 31 LYS A CA 2
ATOM 1811 C C . LYS A 1 31 ? 3.126 -22.068 -4.497 1.00 0.00 31 LYS A C 2
ATOM 1812 O O . LYS A 1 31 ? 3.846 -21.961 -5.469 1.00 0.00 31 LYS A O 2
ATOM 1831 N N . SER A 1 32 ? 3.524 -22.698 -3.425 1.00 0.00 32 SER A N 2
ATOM 1832 C CA . SER A 1 32 ? 4.885 -23.302 -3.377 1.00 0.00 32 SER A CA 2
ATOM 1833 C C . SER A 1 32 ? 5.027 -24.332 -4.499 1.00 0.00 32 SER A C 2
ATOM 1834 O O . SER A 1 32 ? 6.100 -24.546 -5.027 1.00 0.00 32 SER A O 2
ATOM 1842 N N . THR A 1 33 ? 3.951 -24.972 -4.868 1.00 0.00 33 THR A N 2
ATOM 1843 C CA . THR A 1 33 ? 4.026 -25.989 -5.955 1.00 0.00 33 THR A CA 2
ATOM 1844 C C . THR A 1 33 ? 4.104 -25.282 -7.310 1.00 0.00 33 THR A C 2
ATOM 1845 O O . THR A 1 33 ? 3.790 -24.114 -7.431 1.00 0.00 33 THR A O 2
ATOM 1856 N N . ASN A 1 34 ? 4.522 -25.980 -8.330 1.00 0.00 34 ASN A N 2
ATOM 1857 C CA . ASN A 1 34 ? 4.620 -25.348 -9.676 1.00 0.00 34 ASN A CA 2
ATOM 1858 C C . ASN A 1 34 ? 3.261 -24.762 -10.064 1.00 0.00 34 ASN A C 2
ATOM 1859 O O . ASN A 1 34 ? 3.177 -23.724 -10.690 1.00 0.00 34 ASN A O 2
ATOM 1870 N N . SER A 1 35 ? 2.195 -25.420 -9.697 1.00 0.00 35 SER A N 2
ATOM 1871 C CA . SER A 1 35 ? 0.843 -24.902 -10.045 1.00 0.00 35 SER A CA 2
ATOM 1872 C C . SER A 1 35 ? 0.606 -23.570 -9.331 1.00 0.00 35 SER A C 2
ATOM 1873 O O . SER A 1 35 ? 1.239 -23.264 -8.340 1.00 0.00 35 SER A O 2
ATOM 1881 N N . LYS A 1 36 ? -0.303 -22.776 -9.826 1.00 0.00 36 LYS A N 2
ATOM 1882 C CA . LYS A 1 36 ? -0.583 -21.464 -9.175 1.00 0.00 36 LYS A CA 2
ATOM 1883 C C . LYS A 1 36 ? -1.981 -21.493 -8.555 1.00 0.00 36 LYS A C 2
ATOM 1884 O O . LYS A 1 36 ? -2.884 -22.126 -9.066 1.00 0.00 36 LYS A O 2
ATOM 1903 N N . VAL A 1 37 ? -2.168 -20.814 -7.457 1.00 0.00 37 VAL A N 2
ATOM 1904 C CA . VAL A 1 37 ? -3.509 -20.805 -6.808 1.00 0.00 37 VAL A CA 2
ATOM 1905 C C . VAL A 1 37 ? -4.043 -19.372 -6.761 1.00 0.00 37 VAL A C 2
ATOM 1906 O O . VAL A 1 37 ? -3.295 -18.424 -6.633 1.00 0.00 37 VAL A O 2
ATOM 1919 N N . SER A 1 38 ? -5.333 -19.207 -6.864 1.00 0.00 38 SER A N 2
ATOM 1920 C CA . SER A 1 38 ? -5.914 -17.836 -6.827 1.00 0.00 38 SER A CA 2
ATOM 1921 C C . SER A 1 38 ? -6.978 -17.760 -5.731 1.00 0.00 38 SER A C 2
ATOM 1922 O O . SER A 1 38 ? -7.723 -18.695 -5.509 1.00 0.00 38 SER A O 2
ATOM 1930 N N . GLY A 1 39 ? -7.057 -16.655 -5.042 1.00 0.00 39 GLY A N 2
ATOM 1931 C CA . GLY A 1 39 ? -8.074 -16.520 -3.961 1.00 0.00 39 GLY A CA 2
ATOM 1932 C C . GLY A 1 39 ? -7.385 -16.090 -2.663 1.00 0.00 39 GLY A C 2
ATOM 1933 O O . GLY A 1 39 ? -6.369 -15.425 -2.681 1.00 0.00 39 GLY A O 2
ATOM 1937 N N . PRO A 1 40 ? -7.956 -16.484 -1.516 1.00 0.00 40 PRO A N 2
ATOM 1938 C CA . PRO A 1 40 ? -9.185 -17.289 -1.476 1.00 0.00 40 PRO A CA 2
ATOM 1939 C C . PRO A 1 40 ? -10.407 -16.483 -1.925 1.00 0.00 40 PRO A C 2
ATOM 1940 O O . PRO A 1 40 ? -10.497 -15.294 -1.696 1.00 0.00 40 PRO A O 2
ATOM 1951 N N . ILE A 1 41 ? -11.350 -17.123 -2.561 1.00 0.00 41 ILE A N 2
ATOM 1952 C CA . ILE A 1 41 ? -12.565 -16.394 -3.022 1.00 0.00 41 ILE A CA 2
ATOM 1953 C C . ILE A 1 41 ? -13.671 -16.533 -1.972 1.00 0.00 41 ILE A C 2
ATOM 1954 O O . ILE A 1 41 ? -14.019 -17.624 -1.567 1.00 0.00 41 ILE A O 2
ATOM 1970 N N . PRO A 1 42 ? -14.229 -15.399 -1.527 1.00 0.00 42 PRO A N 2
ATOM 1971 C CA . PRO A 1 42 ? -15.298 -15.385 -0.521 1.00 0.00 42 PRO A CA 2
ATOM 1972 C C . PRO A 1 42 ? -16.616 -15.928 -1.084 1.00 0.00 42 PRO A C 2
ATOM 1973 O O . PRO A 1 42 ? -16.969 -15.674 -2.218 1.00 0.00 42 PRO A O 2
ATOM 1984 N N . LEU A 1 43 ? -17.343 -16.674 -0.299 1.00 0.00 43 LEU A N 2
ATOM 1985 C CA . LEU A 1 43 ? -18.635 -17.233 -0.788 1.00 0.00 43 LEU A CA 2
ATOM 1986 C C . LEU A 1 43 ? -19.753 -16.863 0.189 1.00 0.00 43 LEU A C 2
ATOM 1987 O O . LEU A 1 43 ? -19.511 -16.301 1.238 1.00 0.00 43 LEU A O 2
ATOM 2003 N N . PRO A 1 44 ? -21.004 -17.191 -0.169 1.00 0.00 44 PRO A N 2
ATOM 2004 C CA . PRO A 1 44 ? -22.170 -16.897 0.673 1.00 0.00 44 PRO A CA 2
ATOM 2005 C C . PRO A 1 44 ? -22.184 -17.754 1.942 1.00 0.00 44 PRO A C 2
ATOM 2006 O O . PRO A 1 44 ? -21.862 -18.925 1.915 1.00 0.00 44 PRO A O 2
ATOM 2017 N N . THR A 1 45 ? -22.551 -17.177 3.054 1.00 0.00 45 THR A N 2
ATOM 2018 C CA . THR A 1 45 ? -22.582 -17.958 4.323 1.00 0.00 45 THR A CA 2
ATOM 2019 C C . THR A 1 45 ? -23.935 -18.659 4.461 1.00 0.00 45 THR A C 2
ATOM 2020 O O . THR A 1 45 ? -24.916 -18.263 3.862 1.00 0.00 45 THR A O 2
ATOM 2031 N N . GLU A 1 46 ? -23.997 -19.698 5.248 1.00 0.00 46 GLU A N 2
ATOM 2032 C CA . GLU A 1 46 ? -25.285 -20.424 5.426 1.00 0.00 46 GLU A CA 2
ATOM 2033 C C . GLU A 1 46 ? -25.419 -20.874 6.883 1.00 0.00 46 GLU A C 2
ATOM 2034 O O . GLU A 1 46 ? -24.496 -21.410 7.463 1.00 0.00 46 GLU A O 2
ATOM 2046 N N . SER A 1 47 ? -26.559 -20.658 7.480 1.00 0.00 47 SER A N 2
ATOM 2047 C CA . SER A 1 47 ? -26.747 -21.074 8.898 1.00 0.00 47 SER A CA 2
ATOM 2048 C C . SER A 1 47 ? -25.548 -20.611 9.727 1.00 0.00 47 SER A C 2
ATOM 2049 O O . SER A 1 47 ? -24.960 -21.376 10.466 1.00 0.00 47 SER A O 2
ATOM 2057 N N . ARG A 1 48 ? -25.179 -19.365 9.609 1.00 0.00 48 ARG A N 2
ATOM 2058 C CA . ARG A 1 48 ? -24.017 -18.854 10.390 1.00 0.00 48 ARG A CA 2
ATOM 2059 C C . ARG A 1 48 ? -22.755 -19.617 9.984 1.00 0.00 48 ARG A C 2
ATOM 2060 O O . ARG A 1 48 ? -21.838 -19.780 10.765 1.00 0.00 48 ARG A O 2
ATOM 2081 N N . VAL A 1 49 ? -22.698 -20.086 8.767 1.00 0.00 49 VAL A N 2
ATOM 2082 C CA . VAL A 1 49 ? -21.495 -20.836 8.313 1.00 0.00 49 VAL A CA 2
ATOM 2083 C C . VAL A 1 49 ? -20.808 -20.062 7.186 1.00 0.00 49 VAL A C 2
ATOM 2084 O O . VAL A 1 49 ? -21.450 -19.559 6.285 1.00 0.00 49 VAL A O 2
ATOM 2097 N N . HIS A 1 50 ? -19.507 -19.963 7.227 1.00 0.00 50 HIS A N 2
ATOM 2098 C CA . HIS A 1 50 ? -18.783 -19.220 6.157 1.00 0.00 50 HIS A CA 2
ATOM 2099 C C . HIS A 1 50 ? -18.109 -20.216 5.211 1.00 0.00 50 HIS A C 2
ATOM 2100 O O . HIS A 1 50 ? -17.649 -21.263 5.621 1.00 0.00 50 HIS A O 2
ATOM 2114 N N . LYS A 1 51 ? -18.048 -19.898 3.947 1.00 0.00 51 LYS A N 2
ATOM 2115 C CA . LYS A 1 51 ? -17.404 -20.827 2.976 1.00 0.00 51 LYS A CA 2
ATOM 2116 C C . LYS A 1 51 ? -16.536 -20.027 2.004 1.00 0.00 51 LYS A C 2
ATOM 2117 O O . LYS A 1 51 ? -16.879 -18.931 1.605 1.00 0.00 51 LYS A O 2
ATOM 2136 N N . ARG A 1 52 ? -15.411 -20.565 1.618 1.00 0.00 52 ARG A N 2
ATOM 2137 C CA . ARG A 1 52 ? -14.521 -19.835 0.673 1.00 0.00 52 ARG A CA 2
ATOM 2138 C C . ARG A 1 52 ? -14.161 -20.753 -0.498 1.00 0.00 52 ARG A C 2
ATOM 2139 O O . ARG A 1 52 ? -14.152 -21.961 -0.373 1.00 0.00 52 ARG A O 2
ATOM 2160 N N . LEU A 1 53 ? -13.866 -20.188 -1.637 1.00 0.00 53 LEU A N 2
ATOM 2161 C CA . LEU A 1 53 ? -13.508 -21.028 -2.814 1.00 0.00 53 LEU A CA 2
ATOM 2162 C C . LEU A 1 53 ? -12.135 -20.609 -3.342 1.00 0.00 53 LEU A C 2
ATOM 2163 O O . LEU A 1 53 ? -11.885 -19.449 -3.598 1.00 0.00 53 LEU A O 2
ATOM 2179 N N . ILE A 1 54 ? -11.242 -21.547 -3.507 1.00 0.00 54 ILE A N 2
ATOM 2180 C CA . ILE A 1 54 ? -9.885 -21.202 -4.019 1.00 0.00 54 ILE A CA 2
ATOM 2181 C C . ILE A 1 54 ? -9.713 -21.775 -5.427 1.00 0.00 54 ILE A C 2
ATOM 2182 O O . ILE A 1 54 ? -9.941 -22.944 -5.664 1.00 0.00 54 ILE A O 2
ATOM 2198 N N . ASP A 1 55 ? -9.310 -20.961 -6.364 1.00 0.00 55 ASP A N 2
ATOM 2199 C CA . ASP A 1 55 ? -9.124 -21.461 -7.754 1.00 0.00 55 ASP A CA 2
ATOM 2200 C C . ASP A 1 55 ? -7.671 -21.898 -7.950 1.00 0.00 55 ASP A C 2
ATOM 2201 O O . ASP A 1 55 ? -6.754 -21.283 -7.441 1.00 0.00 55 ASP A O 2
ATOM 2210 N N . ILE A 1 56 ? -7.453 -22.955 -8.682 1.00 0.00 56 ILE A N 2
ATOM 2211 C CA . ILE A 1 56 ? -6.059 -23.430 -8.909 1.00 0.00 56 ILE A CA 2
ATOM 2212 C C . ILE A 1 56 ? -5.755 -23.419 -10.409 1.00 0.00 56 ILE A C 2
ATOM 2213 O O . ILE A 1 56 ? -6.526 -23.905 -11.212 1.00 0.00 56 ILE A O 2
ATOM 2229 N N . ILE A 1 57 ? -4.636 -22.868 -10.792 1.00 0.00 57 ILE A N 2
ATOM 2230 C CA . ILE A 1 57 ? -4.283 -22.827 -12.240 1.00 0.00 57 ILE A CA 2
ATOM 2231 C C . ILE A 1 57 ? -3.115 -23.777 -12.507 1.00 0.00 57 ILE A C 2
ATOM 2232 O O . ILE A 1 57 ? -2.176 -23.855 -11.740 1.00 0.00 57 ILE A O 2
ATOM 2248 N N . ASP A 1 58 ? -3.165 -24.502 -13.591 1.00 0.00 58 ASP A N 2
ATOM 2249 C CA . ASP A 1 58 ? -2.056 -25.446 -13.907 1.00 0.00 58 ASP A CA 2
ATOM 2250 C C . ASP A 1 58 ? -1.729 -26.281 -12.668 1.00 0.00 58 ASP A C 2
ATOM 2251 O O . ASP A 1 58 ? -0.629 -26.245 -12.156 1.00 0.00 58 ASP A O 2
ATOM 2260 N N . PRO A 1 59 ? -2.714 -27.050 -12.179 1.00 0.00 59 PRO A N 2
ATOM 2261 C CA . PRO A 1 59 ? -2.542 -27.902 -10.995 1.00 0.00 59 PRO A CA 2
ATOM 2262 C C . PRO A 1 59 ? -1.622 -29.092 -11.281 1.00 0.00 59 PRO A C 2
ATOM 2263 O O . PRO A 1 59 ? -1.634 -29.653 -12.358 1.00 0.00 59 PRO A O 2
ATOM 2274 N N . SER A 1 60 ? -0.825 -29.480 -10.324 1.00 0.00 60 SER A N 2
ATOM 2275 C CA . SER A 1 60 ? 0.095 -30.632 -10.542 1.00 0.00 60 SER A CA 2
ATOM 2276 C C . SER A 1 60 ? -0.117 -31.670 -9.436 1.00 0.00 60 SER A C 2
ATOM 2277 O O . SER A 1 60 ? -0.794 -31.419 -8.458 1.00 0.00 60 SER A O 2
ATOM 2285 N N . PRO A 1 61 ? 0.478 -32.860 -9.600 1.00 0.00 61 PRO A N 2
ATOM 2286 C CA . PRO A 1 61 ? 0.360 -33.948 -8.621 1.00 0.00 61 PRO A CA 2
ATOM 2287 C C . PRO A 1 61 ? 1.078 -33.612 -7.311 1.00 0.00 61 PRO A C 2
ATOM 2288 O O . PRO A 1 61 ? 0.743 -34.120 -6.260 1.00 0.00 61 PRO A O 2
ATOM 2299 N N . LYS A 1 62 ? 2.062 -32.756 -7.367 1.00 0.00 62 LYS A N 2
ATOM 2300 C CA . LYS A 1 62 ? 2.795 -32.387 -6.126 1.00 0.00 62 LYS A CA 2
ATOM 2301 C C . LYS A 1 62 ? 1.851 -31.634 -5.186 1.00 0.00 62 LYS A C 2
ATOM 2302 O O . LYS A 1 62 ? 2.057 -31.586 -3.989 1.00 0.00 62 LYS A O 2
ATOM 2321 N N . THR A 1 63 ? 0.814 -31.047 -5.720 1.00 0.00 63 THR A N 2
ATOM 2322 C CA . THR A 1 63 ? -0.144 -30.300 -4.857 1.00 0.00 63 THR A CA 2
ATOM 2323 C C . THR A 1 63 ? -0.949 -31.294 -4.017 1.00 0.00 63 THR A C 2
ATOM 2324 O O . THR A 1 63 ? -1.186 -31.082 -2.845 1.00 0.00 63 THR A O 2
ATOM 2335 N N . ILE A 1 64 ? -1.368 -32.380 -4.609 1.00 0.00 64 ILE A N 2
ATOM 2336 C CA . ILE A 1 64 ? -2.154 -33.388 -3.845 1.00 0.00 64 ILE A CA 2
ATOM 2337 C C . ILE A 1 64 ? -1.267 -34.012 -2.766 1.00 0.00 64 ILE A C 2
ATOM 2338 O O . ILE A 1 64 ? -1.689 -34.225 -1.647 1.00 0.00 64 ILE A O 2
ATOM 2354 N N . ASP A 1 65 ? -0.038 -34.307 -3.094 1.00 0.00 65 ASP A N 2
ATOM 2355 C CA . ASP A 1 65 ? 0.876 -34.915 -2.087 1.00 0.00 65 ASP A CA 2
ATOM 2356 C C . ASP A 1 65 ? 1.008 -33.975 -0.888 1.00 0.00 65 ASP A C 2
ATOM 2357 O O . ASP A 1 65 ? 1.032 -34.403 0.249 1.00 0.00 65 ASP A O 2
ATOM 2366 N N . ALA A 1 66 ? 1.092 -32.696 -1.132 1.00 0.00 66 ALA A N 2
ATOM 2367 C CA . ALA A 1 66 ? 1.221 -31.729 -0.005 1.00 0.00 66 ALA A CA 2
ATOM 2368 C C . ALA A 1 66 ? -0.061 -31.744 0.829 1.00 0.00 66 ALA A C 2
ATOM 2369 O O . ALA A 1 66 ? -0.025 -31.697 2.043 1.00 0.00 66 ALA A O 2
ATOM 2376 N N . LEU A 1 67 ? -1.196 -31.811 0.188 1.00 0.00 67 LEU A N 2
ATOM 2377 C CA . LEU A 1 67 ? -2.479 -31.830 0.945 1.00 0.00 67 LEU A CA 2
ATOM 2378 C C . LEU A 1 67 ? -2.517 -33.060 1.853 1.00 0.00 67 LEU A C 2
ATOM 2379 O O . LEU A 1 67 ? -2.958 -32.997 2.983 1.00 0.00 67 LEU A O 2
ATOM 2395 N N . MET A 1 68 ? -2.057 -34.181 1.368 1.00 0.00 68 MET A N 2
ATOM 2396 C CA . MET A 1 68 ? -2.066 -35.414 2.204 1.00 0.00 68 MET A CA 2
ATOM 2397 C C . MET A 1 68 ? -1.073 -35.255 3.357 1.00 0.00 68 MET A C 2
ATOM 2398 O O . MET A 1 68 ? -1.279 -35.762 4.442 1.00 0.00 68 MET A O 2
ATOM 2412 N N . ARG A 1 69 ? 0.005 -34.554 3.131 1.00 0.00 69 ARG A N 2
ATOM 2413 C CA . ARG A 1 69 ? 1.010 -34.362 4.213 1.00 0.00 69 ARG A CA 2
ATOM 2414 C C . ARG A 1 69 ? 0.465 -33.374 5.246 1.00 0.00 69 ARG A C 2
ATOM 2415 O O . ARG A 1 69 ? 0.794 -33.437 6.413 1.00 0.00 69 ARG A O 2
ATOM 2436 N N . ILE A 1 70 ? -0.367 -32.461 4.825 1.00 0.00 70 ILE A N 2
ATOM 2437 C CA . ILE A 1 70 ? -0.932 -31.469 5.783 1.00 0.00 70 ILE A CA 2
ATOM 2438 C C . ILE A 1 70 ? -2.407 -31.787 6.036 1.00 0.00 70 ILE A C 2
ATOM 2439 O O . ILE A 1 70 ? -3.163 -32.042 5.120 1.00 0.00 70 ILE A O 2
ATOM 2455 N N . ASN A 1 71 ? -2.823 -31.775 7.273 1.00 0.00 71 ASN A N 2
ATOM 2456 C CA . ASN A 1 71 ? -4.249 -32.076 7.584 1.00 0.00 71 ASN A CA 2
ATOM 2457 C C . ASN A 1 71 ? -4.935 -30.812 8.107 1.00 0.00 71 ASN A C 2
ATOM 2458 O O . ASN A 1 71 ? -4.482 -30.195 9.051 1.00 0.00 71 ASN A O 2
ATOM 2469 N N . LEU A 1 72 ? -6.023 -30.421 7.504 1.00 0.00 72 LEU A N 2
ATOM 2470 C CA . LEU A 1 72 ? -6.736 -29.199 7.969 1.00 0.00 72 LEU A CA 2
ATOM 2471 C C . LEU A 1 72 ? -7.145 -29.374 9.433 1.00 0.00 72 LEU A C 2
ATOM 2472 O O . LEU A 1 72 ? -7.374 -30.473 9.895 1.00 0.00 72 LEU A O 2
ATOM 2488 N N . PRO A 1 73 ? -7.237 -28.259 10.174 1.00 0.00 73 PRO A N 2
ATOM 2489 C CA . PRO A 1 73 ? -7.618 -28.278 11.592 1.00 0.00 73 PRO A CA 2
ATOM 2490 C C . PRO A 1 73 ? -9.091 -28.655 11.780 1.00 0.00 73 PRO A C 2
ATOM 2491 O O . PRO A 1 73 ? -9.919 -28.408 10.926 1.00 0.00 73 PRO A O 2
ATOM 2502 N N . ALA A 1 74 ? -9.421 -29.252 12.893 1.00 0.00 74 ALA A N 2
ATOM 2503 C CA . ALA A 1 74 ? -10.838 -29.645 13.136 1.00 0.00 74 ALA A CA 2
ATOM 2504 C C . ALA A 1 74 ? -11.735 -28.411 13.028 1.00 0.00 74 ALA A C 2
ATOM 2505 O O . ALA A 1 74 ? -11.322 -27.303 13.310 1.00 0.00 74 ALA A O 2
ATOM 2512 N N . GLY A 1 75 ? -12.962 -28.592 12.621 1.00 0.00 75 GLY A N 2
ATOM 2513 C CA . GLY A 1 75 ? -13.884 -27.429 12.494 1.00 0.00 75 GLY A CA 2
ATOM 2514 C C . GLY A 1 75 ? -13.890 -26.933 11.046 1.00 0.00 75 GLY A C 2
ATOM 2515 O O . GLY A 1 75 ? -14.622 -26.029 10.692 1.00 0.00 75 GLY A O 2
ATOM 2519 N N . VAL A 1 76 ? -13.079 -27.514 10.205 1.00 0.00 76 VAL A N 2
ATOM 2520 C CA . VAL A 1 76 ? -13.041 -27.073 8.782 1.00 0.00 76 VAL A CA 2
ATOM 2521 C C . VAL A 1 76 ? -13.260 -28.280 7.867 1.00 0.00 76 VAL A C 2
ATOM 2522 O O . VAL A 1 76 ? -12.876 -29.390 8.184 1.00 0.00 76 VAL A O 2
ATOM 2535 N N . ASP A 1 77 ? -13.873 -28.075 6.734 1.00 0.00 77 ASP A N 2
ATOM 2536 C CA . ASP A 1 77 ? -14.115 -29.210 5.801 1.00 0.00 77 ASP A CA 2
ATOM 2537 C C . ASP A 1 77 ? -13.711 -28.801 4.383 1.00 0.00 77 ASP A C 2
ATOM 2538 O O . ASP A 1 77 ? -13.719 -27.637 4.036 1.00 0.00 77 ASP A O 2
ATOM 2547 N N . VAL A 1 78 ? -13.356 -29.750 3.560 1.00 0.00 78 VAL A N 2
ATOM 2548 C CA . VAL A 1 78 ? -12.951 -29.415 2.167 1.00 0.00 78 VAL A CA 2
ATOM 2549 C C . VAL A 1 78 ? -13.615 -30.392 1.194 1.00 0.00 78 VAL A C 2
ATOM 2550 O O . VAL A 1 78 ? -13.835 -31.544 1.511 1.00 0.00 78 VAL A O 2
ATOM 2563 N N . GLU A 1 79 ? -13.936 -29.941 0.012 1.00 0.00 79 GLU A N 2
ATOM 2564 C CA . GLU A 1 79 ? -14.586 -30.846 -0.978 1.00 0.00 79 GLU A CA 2
ATOM 2565 C C . GLU A 1 79 ? -13.548 -31.315 -1.999 1.00 0.00 79 GLU A C 2
ATOM 2566 O O . GLU A 1 79 ? -12.663 -30.576 -2.383 1.00 0.00 79 GLU A O 2
ATOM 2578 N N . ILE A 1 80 ? -13.649 -32.539 -2.441 1.00 0.00 80 ILE A N 2
ATOM 2579 C CA . ILE A 1 80 ? -12.668 -33.053 -3.438 1.00 0.00 80 ILE A CA 2
ATOM 2580 C C . ILE A 1 80 ? -13.409 -33.504 -4.699 1.00 0.00 80 ILE A C 2
ATOM 2581 O O . ILE A 1 80 ? -14.527 -33.975 -4.638 1.00 0.00 80 ILE A O 2
ATOM 2597 N N . LYS A 1 81 ? -12.793 -33.365 -5.841 1.00 0.00 81 LYS A N 2
ATOM 2598 C CA . LYS A 1 81 ? -13.464 -33.785 -7.104 1.00 0.00 81 LYS A CA 2
ATOM 2599 C C . LYS A 1 81 ? -14.665 -32.876 -7.371 1.00 0.00 81 LYS A C 2
ATOM 2600 O O . LYS A 1 81 ? -15.750 -33.335 -7.671 1.00 0.00 81 LYS A O 2
ATOM 2619 N N . LEU A 1 82 ? -14.482 -31.588 -7.266 1.00 0.00 82 LEU A N 2
ATOM 2620 C CA . LEU A 1 82 ? -15.614 -30.652 -7.514 1.00 0.00 82 LEU A CA 2
ATOM 2621 C C . LEU A 1 82 ? -15.118 -29.460 -8.336 1.00 0.00 82 LEU A C 2
ATOM 2622 O O . LEU A 1 82 ? -15.495 -29.366 -9.492 1.00 0.00 82 LEU A O 2
ATOM 2639 N N . SER A 1 1 ? -2.901 -26.080 -24.884 1.00 0.00 1 SER A N 3
ATOM 2640 C CA . SER A 1 1 ? -3.188 -24.884 -24.041 1.00 0.00 1 SER A CA 3
ATOM 2641 C C . SER A 1 1 ? -2.745 -25.156 -22.603 1.00 0.00 1 SER A C 3
ATOM 2642 O O . SER A 1 1 ? -2.945 -26.232 -22.074 1.00 0.00 1 SER A O 3
ATOM 2652 N N . MET A 1 2 ? -2.144 -24.189 -21.964 1.00 0.00 2 MET A N 3
ATOM 2653 C CA . MET A 1 2 ? -1.689 -24.394 -20.559 1.00 0.00 2 MET A CA 3
ATOM 2654 C C . MET A 1 2 ? -2.732 -23.821 -19.597 1.00 0.00 2 MET A C 3
ATOM 2655 O O . MET A 1 2 ? -3.255 -22.744 -19.802 1.00 0.00 2 MET A O 3
ATOM 2669 N N . GLY A 1 3 ? -3.038 -24.534 -18.547 1.00 0.00 3 GLY A N 3
ATOM 2670 C CA . GLY A 1 3 ? -4.046 -24.030 -17.572 1.00 0.00 3 GLY A CA 3
ATOM 2671 C C . GLY A 1 3 ? -5.451 -24.391 -18.059 1.00 0.00 3 GLY A C 3
ATOM 2672 O O . GLY A 1 3 ? -6.440 -23.923 -17.532 1.00 0.00 3 GLY A O 3
ATOM 2676 N N . GLY A 1 4 ? -5.547 -25.221 -19.061 1.00 0.00 4 GLY A N 3
ATOM 2677 C CA . GLY A 1 4 ? -6.887 -25.611 -19.580 1.00 0.00 4 GLY A CA 3
ATOM 2678 C C . GLY A 1 4 ? -7.691 -26.283 -18.464 1.00 0.00 4 GLY A C 3
ATOM 2679 O O . GLY A 1 4 ? -8.900 -26.177 -18.405 1.00 0.00 4 GLY A O 3
ATOM 2683 N N . GLN A 1 5 ? -7.028 -26.974 -17.578 1.00 0.00 5 GLN A N 3
ATOM 2684 C CA . GLN A 1 5 ? -7.753 -27.652 -16.466 1.00 0.00 5 GLN A CA 3
ATOM 2685 C C . GLN A 1 5 ? -7.521 -26.885 -15.164 1.00 0.00 5 GLN A C 3
ATOM 2686 O O . GLN A 1 5 ? -6.399 -26.653 -14.760 1.00 0.00 5 GLN A O 3
ATOM 2700 N N . LYS A 1 6 ? -8.574 -26.487 -14.503 1.00 0.00 6 LYS A N 3
ATOM 2701 C CA . LYS A 1 6 ? -8.412 -25.734 -13.227 1.00 0.00 6 LYS A CA 3
ATOM 2702 C C . LYS A 1 6 ? -9.121 -26.484 -12.098 1.00 0.00 6 LYS A C 3
ATOM 2703 O O . LYS A 1 6 ? -10.146 -27.104 -12.300 1.00 0.00 6 LYS A O 3
ATOM 2722 N N . ILE A 1 7 ? -8.585 -26.430 -10.910 1.00 0.00 7 ILE A N 3
ATOM 2723 C CA . ILE A 1 7 ? -9.230 -27.139 -9.768 1.00 0.00 7 ILE A CA 3
ATOM 2724 C C . ILE A 1 7 ? -9.687 -26.116 -8.727 1.00 0.00 7 ILE A C 3
ATOM 2725 O O . ILE A 1 7 ? -8.990 -25.167 -8.428 1.00 0.00 7 ILE A O 3
ATOM 2741 N N . ARG A 1 8 ? -10.854 -26.301 -8.172 1.00 0.00 8 ARG A N 3
ATOM 2742 C CA . ARG A 1 8 ? -11.354 -25.337 -7.151 1.00 0.00 8 ARG A CA 3
ATOM 2743 C C . ARG A 1 8 ? -11.572 -26.065 -5.824 1.00 0.00 8 ARG A C 3
ATOM 2744 O O . ARG A 1 8 ? -12.083 -27.167 -5.784 1.00 0.00 8 ARG A O 3
ATOM 2765 N N . ILE A 1 9 ? -11.188 -25.459 -4.733 1.00 0.00 9 ILE A N 3
ATOM 2766 C CA . ILE A 1 9 ? -11.374 -26.116 -3.409 1.00 0.00 9 ILE A CA 3
ATOM 2767 C C . ILE A 1 9 ? -12.388 -25.321 -2.584 1.00 0.00 9 ILE A C 3
ATOM 2768 O O . ILE A 1 9 ? -12.349 -24.107 -2.537 1.00 0.00 9 ILE A O 3
ATOM 2784 N N . LYS A 1 10 ? -13.296 -25.994 -1.933 1.00 0.00 10 LYS A N 3
ATOM 2785 C CA . LYS A 1 10 ? -14.311 -25.275 -1.112 1.00 0.00 10 LYS A CA 3
ATOM 2786 C C . LYS A 1 10 ? -14.062 -25.557 0.371 1.00 0.00 10 LYS A C 3
ATOM 2787 O O . LYS A 1 10 ? -14.024 -26.693 0.799 1.00 0.00 10 LYS A O 3
ATOM 2806 N N . LEU A 1 11 ? -13.895 -24.530 1.159 1.00 0.00 11 LEU A N 3
ATOM 2807 C CA . LEU A 1 11 ? -13.650 -24.739 2.614 1.00 0.00 11 LEU A CA 3
ATOM 2808 C C . LEU A 1 11 ? -14.937 -24.453 3.392 1.00 0.00 11 LEU A C 3
ATOM 2809 O O . LEU A 1 11 ? -15.526 -23.398 3.268 1.00 0.00 11 LEU A O 3
ATOM 2825 N N . LYS A 1 12 ? -15.376 -25.383 4.194 1.00 0.00 12 LYS A N 3
ATOM 2826 C CA . LYS A 1 12 ? -16.623 -25.163 4.980 1.00 0.00 12 LYS A CA 3
ATOM 2827 C C . LYS A 1 12 ? -16.293 -25.170 6.473 1.00 0.00 12 LYS A C 3
ATOM 2828 O O . LYS A 1 12 ? -15.623 -26.056 6.966 1.00 0.00 12 LYS A O 3
ATOM 2847 N N . ALA A 1 13 ? -16.760 -24.191 7.198 1.00 0.00 13 ALA A N 3
ATOM 2848 C CA . ALA A 1 13 ? -16.473 -24.142 8.660 1.00 0.00 13 ALA A CA 3
ATOM 2849 C C . ALA A 1 13 ? -17.393 -23.119 9.327 1.00 0.00 13 ALA A C 3
ATOM 2850 O O . ALA A 1 13 ? -17.687 -22.078 8.773 1.00 0.00 13 ALA A O 3
ATOM 2857 N N . TYR A 1 14 ? -17.850 -23.405 10.515 1.00 0.00 14 TYR A N 3
ATOM 2858 C CA . TYR A 1 14 ? -18.751 -22.448 11.218 1.00 0.00 14 TYR A CA 3
ATOM 2859 C C . TYR A 1 14 ? -18.006 -21.134 11.463 1.00 0.00 14 TYR A C 3
ATOM 2860 O O . TYR A 1 14 ? -18.569 -20.063 11.359 1.00 0.00 14 TYR A O 3
ATOM 2878 N N . ASP A 1 15 ? -16.745 -21.207 11.790 1.00 0.00 15 ASP A N 3
ATOM 2879 C CA . ASP A 1 15 ? -15.968 -19.961 12.042 1.00 0.00 15 ASP A CA 3
ATOM 2880 C C . ASP A 1 15 ? -15.305 -19.500 10.743 1.00 0.00 15 ASP A C 3
ATOM 2881 O O . ASP A 1 15 ? -14.495 -20.199 10.166 1.00 0.00 15 ASP A O 3
ATOM 2890 N N . HIS A 1 16 ? -15.640 -18.328 10.279 1.00 0.00 16 HIS A N 3
ATOM 2891 C CA . HIS A 1 16 ? -15.028 -17.824 9.018 1.00 0.00 16 HIS A CA 3
ATOM 2892 C C . HIS A 1 16 ? -13.527 -17.616 9.228 1.00 0.00 16 HIS A C 3
ATOM 2893 O O . HIS A 1 16 ? -12.736 -17.774 8.319 1.00 0.00 16 HIS A O 3
ATOM 2907 N N . GLU A 1 17 ? -13.128 -17.265 10.419 1.00 0.00 17 GLU A N 3
ATOM 2908 C CA . GLU A 1 17 ? -11.678 -17.048 10.686 1.00 0.00 17 GLU A CA 3
ATOM 2909 C C . GLU A 1 17 ? -10.914 -18.350 10.438 1.00 0.00 17 GLU A C 3
ATOM 2910 O O . GLU A 1 17 ? -9.822 -18.348 9.906 1.00 0.00 17 GLU A O 3
ATOM 2922 N N . LEU A 1 18 ? -11.480 -19.463 10.818 1.00 0.00 18 LEU A N 3
ATOM 2923 C CA . LEU A 1 18 ? -10.785 -20.763 10.603 1.00 0.00 18 LEU A CA 3
ATOM 2924 C C . LEU A 1 18 ? -10.616 -21.010 9.103 1.00 0.00 18 LEU A C 3
ATOM 2925 O O . LEU A 1 18 ? -9.600 -21.506 8.656 1.00 0.00 18 LEU A O 3
ATOM 2941 N N . LEU A 1 19 ? -11.603 -20.667 8.320 1.00 0.00 19 LEU A N 3
ATOM 2942 C CA . LEU A 1 19 ? -11.497 -20.882 6.850 1.00 0.00 19 LEU A CA 3
ATOM 2943 C C . LEU A 1 19 ? -10.381 -20.002 6.285 1.00 0.00 19 LEU A C 3
ATOM 2944 O O . LEU A 1 19 ? -9.659 -20.397 5.391 1.00 0.00 19 LEU A O 3
ATOM 2960 N N . ASP A 1 20 ? -10.233 -18.812 6.799 1.00 0.00 20 ASP A N 3
ATOM 2961 C CA . ASP A 1 20 ? -9.162 -17.909 6.290 1.00 0.00 20 ASP A CA 3
ATOM 2962 C C . ASP A 1 20 ? -7.797 -18.564 6.506 1.00 0.00 20 ASP A C 3
ATOM 2963 O O . ASP A 1 20 ? -6.933 -18.518 5.652 1.00 0.00 20 ASP A O 3
ATOM 2972 N N . GLU A 1 21 ? -7.594 -19.174 7.642 1.00 0.00 21 GLU A N 3
ATOM 2973 C CA . GLU A 1 21 ? -6.284 -19.830 7.911 1.00 0.00 21 GLU A CA 3
ATOM 2974 C C . GLU A 1 21 ? -6.112 -21.028 6.974 1.00 0.00 21 GLU A C 3
ATOM 2975 O O . GLU A 1 21 ? -5.030 -21.300 6.491 1.00 0.00 21 GLU A O 3
ATOM 2987 N N . SER A 1 22 ? -7.169 -21.746 6.712 1.00 0.00 22 SER A N 3
ATOM 2988 C CA . SER A 1 22 ? -7.065 -22.924 5.806 1.00 0.00 22 SER A CA 3
ATOM 2989 C C . SER A 1 22 ? -6.639 -22.460 4.412 1.00 0.00 22 SER A C 3
ATOM 2990 O O . SER A 1 22 ? -5.842 -23.096 3.752 1.00 0.00 22 SER A O 3
ATOM 2998 N N . ALA A 1 23 ? -7.164 -21.355 3.958 1.00 0.00 23 ALA A N 3
ATOM 2999 C CA . ALA A 1 23 ? -6.789 -20.851 2.606 1.00 0.00 23 ALA A CA 3
ATOM 3000 C C . ALA A 1 23 ? -5.331 -20.390 2.621 1.00 0.00 23 ALA A C 3
ATOM 3001 O O . ALA A 1 23 ? -4.569 -20.680 1.720 1.00 0.00 23 ALA A O 3
ATOM 3008 N N . LYS A 1 24 ? -4.936 -19.673 3.638 1.00 0.00 24 LYS A N 3
ATOM 3009 C CA . LYS A 1 24 ? -3.527 -19.194 3.709 1.00 0.00 24 LYS A CA 3
ATOM 3010 C C . LYS A 1 24 ? -2.580 -20.395 3.746 1.00 0.00 24 LYS A C 3
ATOM 3011 O O . LYS A 1 24 ? -1.592 -20.442 3.040 1.00 0.00 24 LYS A O 3
ATOM 3030 N N . LYS A 1 25 ? -2.874 -21.369 4.564 1.00 0.00 25 LYS A N 3
ATOM 3031 C CA . LYS A 1 25 ? -1.989 -22.566 4.646 1.00 0.00 25 LYS A CA 3
ATOM 3032 C C . LYS A 1 25 ? -1.993 -23.296 3.302 1.00 0.00 25 LYS A C 3
ATOM 3033 O O . LYS A 1 25 ? -0.958 -23.661 2.780 1.00 0.00 25 LYS A O 3
ATOM 3052 N N . ILE A 1 26 ? -3.148 -23.512 2.736 1.00 0.00 26 ILE A N 3
ATOM 3053 C CA . ILE A 1 26 ? -3.217 -24.219 1.426 1.00 0.00 26 ILE A CA 3
ATOM 3054 C C . ILE A 1 26 ? -2.654 -23.313 0.328 1.00 0.00 26 ILE A C 3
ATOM 3055 O O . ILE A 1 26 ? -1.948 -23.757 -0.556 1.00 0.00 26 ILE A O 3
ATOM 3071 N N . VAL A 1 27 ? -2.960 -22.045 0.377 1.00 0.00 27 VAL A N 3
ATOM 3072 C CA . VAL A 1 27 ? -2.444 -21.114 -0.664 1.00 0.00 27 VAL A CA 3
ATOM 3073 C C . VAL A 1 27 ? -0.916 -21.056 -0.584 1.00 0.00 27 VAL A C 3
ATOM 3074 O O . VAL A 1 27 ? -0.230 -21.107 -1.586 1.00 0.00 27 VAL A O 3
ATOM 3087 N N . GLU A 1 28 ? -0.379 -20.949 0.600 1.00 0.00 28 GLU A N 3
ATOM 3088 C CA . GLU A 1 28 ? 1.104 -20.888 0.743 1.00 0.00 28 GLU A CA 3
ATOM 3089 C C . GLU A 1 28 ? 1.718 -22.198 0.245 1.00 0.00 28 GLU A C 3
ATOM 3090 O O . GLU A 1 28 ? 2.722 -22.203 -0.439 1.00 0.00 28 GLU A O 3
ATOM 3102 N N . VAL A 1 29 ? 1.121 -23.309 0.583 1.00 0.00 29 VAL A N 3
ATOM 3103 C CA . VAL A 1 29 ? 1.672 -24.617 0.129 1.00 0.00 29 VAL A CA 3
ATOM 3104 C C . VAL A 1 29 ? 1.392 -24.797 -1.365 1.00 0.00 29 VAL A C 3
ATOM 3105 O O . VAL A 1 29 ? 2.235 -25.247 -2.115 1.00 0.00 29 VAL A O 3
ATOM 3118 N N . ALA A 1 30 ? 0.213 -24.449 -1.803 1.00 0.00 30 ALA A N 3
ATOM 3119 C CA . ALA A 1 30 ? -0.119 -24.600 -3.248 1.00 0.00 30 ALA A CA 3
ATOM 3120 C C . ALA A 1 30 ? 0.757 -23.655 -4.074 1.00 0.00 30 ALA A C 3
ATOM 3121 O O . ALA A 1 30 ? 1.353 -24.047 -5.057 1.00 0.00 30 ALA A O 3
ATOM 3128 N N . LYS A 1 31 ? 0.838 -22.412 -3.683 1.00 0.00 31 LYS A N 3
ATOM 3129 C CA . LYS A 1 31 ? 1.675 -21.445 -4.446 1.00 0.00 31 LYS A CA 3
ATOM 3130 C C . LYS A 1 31 ? 3.114 -21.959 -4.517 1.00 0.00 31 LYS A C 3
ATOM 3131 O O . LYS A 1 31 ? 3.770 -21.858 -5.535 1.00 0.00 31 LYS A O 3
ATOM 3150 N N . SER A 1 32 ? 3.610 -22.511 -3.444 1.00 0.00 32 SER A N 3
ATOM 3151 C CA . SER A 1 32 ? 5.006 -23.032 -3.451 1.00 0.00 32 SER A CA 3
ATOM 3152 C C . SER A 1 32 ? 5.157 -24.074 -4.562 1.00 0.00 32 SER A C 3
ATOM 3153 O O . SER A 1 32 ? 6.220 -24.248 -5.123 1.00 0.00 32 SER A O 3
ATOM 3161 N N . THR A 1 33 ? 4.099 -24.768 -4.883 1.00 0.00 33 THR A N 3
ATOM 3162 C CA . THR A 1 33 ? 4.183 -25.799 -5.956 1.00 0.00 33 THR A CA 3
ATOM 3163 C C . THR A 1 33 ? 4.191 -25.112 -7.324 1.00 0.00 33 THR A C 3
ATOM 3164 O O . THR A 1 33 ? 3.809 -23.965 -7.455 1.00 0.00 33 THR A O 3
ATOM 3175 N N . ASN A 1 34 ? 4.622 -25.803 -8.342 1.00 0.00 34 ASN A N 3
ATOM 3176 C CA . ASN A 1 34 ? 4.653 -25.189 -9.700 1.00 0.00 34 ASN A CA 3
ATOM 3177 C C . ASN A 1 34 ? 3.250 -24.710 -10.074 1.00 0.00 34 ASN A C 3
ATOM 3178 O O . ASN A 1 34 ? 3.084 -23.748 -10.798 1.00 0.00 34 ASN A O 3
ATOM 3189 N N . SER A 1 35 ? 2.237 -25.374 -9.588 1.00 0.00 35 SER A N 3
ATOM 3190 C CA . SER A 1 35 ? 0.844 -24.957 -9.916 1.00 0.00 35 SER A CA 3
ATOM 3191 C C . SER A 1 35 ? 0.559 -23.592 -9.287 1.00 0.00 35 SER A C 3
ATOM 3192 O O . SER A 1 35 ? 1.165 -23.210 -8.306 1.00 0.00 35 SER A O 3
ATOM 3200 N N . LYS A 1 36 ? -0.363 -22.854 -9.843 1.00 0.00 36 LYS A N 3
ATOM 3201 C CA . LYS A 1 36 ? -0.688 -21.515 -9.275 1.00 0.00 36 LYS A CA 3
ATOM 3202 C C . LYS A 1 36 ? -2.062 -21.565 -8.605 1.00 0.00 36 LYS A C 3
ATOM 3203 O O . LYS A 1 36 ? -2.929 -22.320 -9.000 1.00 0.00 36 LYS A O 3
ATOM 3222 N N . VAL A 1 37 ? -2.268 -20.767 -7.593 1.00 0.00 37 VAL A N 3
ATOM 3223 C CA . VAL A 1 37 ? -3.587 -20.772 -6.900 1.00 0.00 37 VAL A CA 3
ATOM 3224 C C . VAL A 1 37 ? -4.155 -19.351 -6.872 1.00 0.00 37 VAL A C 3
ATOM 3225 O O . VAL A 1 37 ? -3.439 -18.388 -6.681 1.00 0.00 37 VAL A O 3
ATOM 3238 N N . SER A 1 38 ? -5.439 -19.214 -7.062 1.00 0.00 38 SER A N 3
ATOM 3239 C CA . SER A 1 38 ? -6.053 -17.856 -7.046 1.00 0.00 38 SER A CA 3
ATOM 3240 C C . SER A 1 38 ? -7.087 -17.778 -5.922 1.00 0.00 38 SER A C 3
ATOM 3241 O O . SER A 1 38 ? -7.828 -18.710 -5.680 1.00 0.00 38 SER A O 3
ATOM 3249 N N . GLY A 1 39 ? -7.142 -16.673 -5.230 1.00 0.00 39 GLY A N 3
ATOM 3250 C CA . GLY A 1 39 ? -8.128 -16.537 -4.121 1.00 0.00 39 GLY A CA 3
ATOM 3251 C C . GLY A 1 39 ? -7.413 -16.021 -2.869 1.00 0.00 39 GLY A C 3
ATOM 3252 O O . GLY A 1 39 ? -6.419 -15.327 -2.953 1.00 0.00 39 GLY A O 3
ATOM 3256 N N . PRO A 1 40 ? -7.933 -16.373 -1.685 1.00 0.00 40 PRO A N 3
ATOM 3257 C CA . PRO A 1 40 ? -9.133 -17.211 -1.563 1.00 0.00 40 PRO A CA 3
ATOM 3258 C C . PRO A 1 40 ? -10.395 -16.457 -1.989 1.00 0.00 40 PRO A C 3
ATOM 3259 O O . PRO A 1 40 ? -10.560 -15.289 -1.698 1.00 0.00 40 PRO A O 3
ATOM 3270 N N . ILE A 1 41 ? -11.288 -17.117 -2.674 1.00 0.00 41 ILE A N 3
ATOM 3271 C CA . ILE A 1 41 ? -12.538 -16.438 -3.115 1.00 0.00 41 ILE A CA 3
ATOM 3272 C C . ILE A 1 41 ? -13.615 -16.608 -2.042 1.00 0.00 41 ILE A C 3
ATOM 3273 O O . ILE A 1 41 ? -13.958 -17.710 -1.663 1.00 0.00 41 ILE A O 3
ATOM 3289 N N . PRO A 1 42 ? -14.154 -15.486 -1.539 1.00 0.00 42 PRO A N 3
ATOM 3290 C CA . PRO A 1 42 ? -15.191 -15.500 -0.500 1.00 0.00 42 PRO A CA 3
ATOM 3291 C C . PRO A 1 42 ? -16.528 -16.028 -1.030 1.00 0.00 42 PRO A C 3
ATOM 3292 O O . PRO A 1 42 ? -17.022 -15.587 -2.048 1.00 0.00 42 PRO A O 3
ATOM 3303 N N . LEU A 1 43 ? -17.115 -16.971 -0.344 1.00 0.00 43 LEU A N 3
ATOM 3304 C CA . LEU A 1 43 ? -18.418 -17.528 -0.803 1.00 0.00 43 LEU A CA 3
ATOM 3305 C C . LEU A 1 43 ? -19.541 -16.997 0.090 1.00 0.00 43 LEU A C 3
ATOM 3306 O O . LEU A 1 43 ? -19.297 -16.363 1.097 1.00 0.00 43 LEU A O 3
ATOM 3322 N N . PRO A 1 44 ? -20.799 -17.263 -0.292 1.00 0.00 44 PRO A N 3
ATOM 3323 C CA . PRO A 1 44 ? -21.971 -16.814 0.471 1.00 0.00 44 PRO A CA 3
ATOM 3324 C C . PRO A 1 44 ? -22.099 -17.557 1.804 1.00 0.00 44 PRO A C 3
ATOM 3325 O O . PRO A 1 44 ? -22.071 -18.771 1.854 1.00 0.00 44 PRO A O 3
ATOM 3336 N N . THR A 1 45 ? -22.235 -16.837 2.884 1.00 0.00 45 THR A N 3
ATOM 3337 C CA . THR A 1 45 ? -22.363 -17.502 4.212 1.00 0.00 45 THR A CA 3
ATOM 3338 C C . THR A 1 45 ? -23.815 -17.926 4.436 1.00 0.00 45 THR A C 3
ATOM 3339 O O . THR A 1 45 ? -24.733 -17.343 3.894 1.00 0.00 45 THR A O 3
ATOM 3350 N N . GLU A 1 46 ? -24.031 -18.937 5.233 1.00 0.00 46 GLU A N 3
ATOM 3351 C CA . GLU A 1 46 ? -25.424 -19.398 5.495 1.00 0.00 46 GLU A CA 3
ATOM 3352 C C . GLU A 1 46 ? -25.671 -19.440 7.004 1.00 0.00 46 GLU A C 3
ATOM 3353 O O . GLU A 1 46 ? -24.972 -20.108 7.738 1.00 0.00 46 GLU A O 3
ATOM 3365 N N . SER A 1 47 ? -26.660 -18.729 7.473 1.00 0.00 47 SER A N 3
ATOM 3366 C CA . SER A 1 47 ? -26.949 -18.728 8.934 1.00 0.00 47 SER A CA 3
ATOM 3367 C C . SER A 1 47 ? -25.671 -18.392 9.705 1.00 0.00 47 SER A C 3
ATOM 3368 O O . SER A 1 47 ? -25.383 -17.244 9.979 1.00 0.00 47 SER A O 3
ATOM 3376 N N . ARG A 1 48 ? -24.901 -19.385 10.056 1.00 0.00 48 ARG A N 3
ATOM 3377 C CA . ARG A 1 48 ? -23.642 -19.121 10.808 1.00 0.00 48 ARG A CA 3
ATOM 3378 C C . ARG A 1 48 ? -22.504 -19.944 10.201 1.00 0.00 48 ARG A C 3
ATOM 3379 O O . ARG A 1 48 ? -21.514 -20.224 10.848 1.00 0.00 48 ARG A O 3
ATOM 3400 N N . VAL A 1 49 ? -22.636 -20.335 8.963 1.00 0.00 49 VAL A N 3
ATOM 3401 C CA . VAL A 1 49 ? -21.561 -21.139 8.317 1.00 0.00 49 VAL A CA 3
ATOM 3402 C C . VAL A 1 49 ? -20.945 -20.341 7.166 1.00 0.00 49 VAL A C 3
ATOM 3403 O O . VAL A 1 49 ? -21.639 -19.844 6.301 1.00 0.00 49 VAL A O 3
ATOM 3416 N N . HIS A 1 50 ? -19.646 -20.215 7.148 1.00 0.00 50 HIS A N 3
ATOM 3417 C CA . HIS A 1 50 ? -18.986 -19.450 6.053 1.00 0.00 50 HIS A CA 3
ATOM 3418 C C . HIS A 1 50 ? -18.284 -20.423 5.104 1.00 0.00 50 HIS A C 3
ATOM 3419 O O . HIS A 1 50 ? -17.791 -21.456 5.513 1.00 0.00 50 HIS A O 3
ATOM 3433 N N . LYS A 1 51 ? -18.234 -20.105 3.839 1.00 0.00 51 LYS A N 3
ATOM 3434 C CA . LYS A 1 51 ? -17.564 -21.014 2.868 1.00 0.00 51 LYS A CA 3
ATOM 3435 C C . LYS A 1 51 ? -16.533 -20.227 2.056 1.00 0.00 51 LYS A C 3
ATOM 3436 O O . LYS A 1 51 ? -16.679 -19.042 1.832 1.00 0.00 51 LYS A O 3
ATOM 3455 N N . ARG A 1 52 ? -15.494 -20.878 1.612 1.00 0.00 52 ARG A N 3
ATOM 3456 C CA . ARG A 1 52 ? -14.455 -20.171 0.812 1.00 0.00 52 ARG A CA 3
ATOM 3457 C C . ARG A 1 52 ? -14.107 -21.009 -0.419 1.00 0.00 52 ARG A C 3
ATOM 3458 O O . ARG A 1 52 ? -14.095 -22.224 -0.370 1.00 0.00 52 ARG A O 3
ATOM 3479 N N . LEU A 1 53 ? -13.824 -20.374 -1.523 1.00 0.00 53 LEU A N 3
ATOM 3480 C CA . LEU A 1 53 ? -13.480 -21.139 -2.754 1.00 0.00 53 LEU A CA 3
ATOM 3481 C C . LEU A 1 53 ? -12.086 -20.732 -3.237 1.00 0.00 53 LEU A C 3
ATOM 3482 O O . LEU A 1 53 ? -11.763 -19.564 -3.319 1.00 0.00 53 LEU A O 3
ATOM 3498 N N . ILE A 1 54 ? -11.258 -21.689 -3.560 1.00 0.00 54 ILE A N 3
ATOM 3499 C CA . ILE A 1 54 ? -9.887 -21.357 -4.040 1.00 0.00 54 ILE A CA 3
ATOM 3500 C C . ILE A 1 54 ? -9.689 -21.929 -5.446 1.00 0.00 54 ILE A C 3
ATOM 3501 O O . ILE A 1 54 ? -9.797 -23.119 -5.663 1.00 0.00 54 ILE A O 3
ATOM 3517 N N . ASP A 1 55 ? -9.399 -21.090 -6.402 1.00 0.00 55 ASP A N 3
ATOM 3518 C CA . ASP A 1 55 ? -9.195 -21.586 -7.793 1.00 0.00 55 ASP A CA 3
ATOM 3519 C C . ASP A 1 55 ? -7.732 -21.989 -7.984 1.00 0.00 55 ASP A C 3
ATOM 3520 O O . ASP A 1 55 ? -6.828 -21.300 -7.556 1.00 0.00 55 ASP A O 3
ATOM 3529 N N . ILE A 1 56 ? -7.491 -23.100 -8.624 1.00 0.00 56 ILE A N 3
ATOM 3530 C CA . ILE A 1 56 ? -6.086 -23.545 -8.845 1.00 0.00 56 ILE A CA 3
ATOM 3531 C C . ILE A 1 56 ? -5.813 -23.643 -10.347 1.00 0.00 56 ILE A C 3
ATOM 3532 O O . ILE A 1 56 ? -6.544 -24.280 -11.079 1.00 0.00 56 ILE A O 3
ATOM 3548 N N . ILE A 1 57 ? -4.768 -23.016 -10.812 1.00 0.00 57 ILE A N 3
ATOM 3549 C CA . ILE A 1 57 ? -4.451 -23.074 -12.266 1.00 0.00 57 ILE A CA 3
ATOM 3550 C C . ILE A 1 57 ? -3.235 -23.975 -12.489 1.00 0.00 57 ILE A C 3
ATOM 3551 O O . ILE A 1 57 ? -2.285 -23.951 -11.731 1.00 0.00 57 ILE A O 3
ATOM 3567 N N . ASP A 1 58 ? -3.256 -24.770 -13.523 1.00 0.00 58 ASP A N 3
ATOM 3568 C CA . ASP A 1 58 ? -2.102 -25.671 -13.794 1.00 0.00 58 ASP A CA 3
ATOM 3569 C C . ASP A 1 58 ? -1.729 -26.422 -12.514 1.00 0.00 58 ASP A C 3
ATOM 3570 O O . ASP A 1 58 ? -0.635 -26.292 -12.004 1.00 0.00 58 ASP A O 3
ATOM 3579 N N . PRO A 1 59 ? -2.666 -27.225 -11.988 1.00 0.00 59 PRO A N 3
ATOM 3580 C CA . PRO A 1 59 ? -2.446 -28.006 -10.765 1.00 0.00 59 PRO A CA 3
ATOM 3581 C C . PRO A 1 59 ? -1.454 -29.150 -10.991 1.00 0.00 59 PRO A C 3
ATOM 3582 O O . PRO A 1 59 ? -1.420 -29.756 -12.043 1.00 0.00 59 PRO A O 3
ATOM 3593 N N . SER A 1 60 ? -0.646 -29.450 -10.010 1.00 0.00 60 SER A N 3
ATOM 3594 C CA . SER A 1 60 ? 0.342 -30.554 -10.169 1.00 0.00 60 SER A CA 3
ATOM 3595 C C . SER A 1 60 ? 0.144 -31.582 -9.054 1.00 0.00 60 SER A C 3
ATOM 3596 O O . SER A 1 60 ? -0.530 -31.328 -8.075 1.00 0.00 60 SER A O 3
ATOM 3604 N N . PRO A 1 61 ? 0.747 -32.770 -9.210 1.00 0.00 61 PRO A N 3
ATOM 3605 C CA . PRO A 1 61 ? 0.642 -33.852 -8.221 1.00 0.00 61 PRO A CA 3
ATOM 3606 C C . PRO A 1 61 ? 1.360 -33.499 -6.916 1.00 0.00 61 PRO A C 3
ATOM 3607 O O . PRO A 1 61 ? 1.021 -33.992 -5.858 1.00 0.00 61 PRO A O 3
ATOM 3618 N N . LYS A 1 62 ? 2.346 -32.648 -6.980 1.00 0.00 62 LYS A N 3
ATOM 3619 C CA . LYS A 1 62 ? 3.079 -32.265 -5.741 1.00 0.00 62 LYS A CA 3
ATOM 3620 C C . LYS A 1 62 ? 2.143 -31.471 -4.827 1.00 0.00 62 LYS A C 3
ATOM 3621 O O . LYS A 1 62 ? 2.345 -31.395 -3.632 1.00 0.00 62 LYS A O 3
ATOM 3640 N N . THR A 1 63 ? 1.119 -30.881 -5.381 1.00 0.00 63 THR A N 3
ATOM 3641 C CA . THR A 1 63 ? 0.170 -30.096 -4.542 1.00 0.00 63 THR A CA 3
ATOM 3642 C C . THR A 1 63 ? -0.659 -31.053 -3.685 1.00 0.00 63 THR A C 3
ATOM 3643 O O . THR A 1 63 ? -0.898 -30.810 -2.519 1.00 0.00 63 THR A O 3
ATOM 3654 N N . ILE A 1 64 ? -1.095 -32.145 -4.253 1.00 0.00 64 ILE A N 3
ATOM 3655 C CA . ILE A 1 64 ? -1.904 -33.119 -3.471 1.00 0.00 64 ILE A CA 3
ATOM 3656 C C . ILE A 1 64 ? -1.031 -33.741 -2.379 1.00 0.00 64 ILE A C 3
ATOM 3657 O O . ILE A 1 64 ? -1.455 -33.908 -1.252 1.00 0.00 64 ILE A O 3
ATOM 3673 N N . ASP A 1 65 ? 0.186 -34.081 -2.703 1.00 0.00 65 ASP A N 3
ATOM 3674 C CA . ASP A 1 65 ? 1.086 -34.688 -1.682 1.00 0.00 65 ASP A CA 3
ATOM 3675 C C . ASP A 1 65 ? 1.226 -33.731 -0.497 1.00 0.00 65 ASP A C 3
ATOM 3676 O O . ASP A 1 65 ? 1.222 -34.140 0.647 1.00 0.00 65 ASP A O 3
ATOM 3685 N N . ALA A 1 66 ? 1.347 -32.459 -0.762 1.00 0.00 66 ALA A N 3
ATOM 3686 C CA . ALA A 1 66 ? 1.485 -31.476 0.349 1.00 0.00 66 ALA A CA 3
ATOM 3687 C C . ALA A 1 66 ? 0.220 -31.494 1.208 1.00 0.00 66 ALA A C 3
ATOM 3688 O O . ALA A 1 66 ? 0.279 -31.431 2.419 1.00 0.00 66 ALA A O 3
ATOM 3695 N N . LEU A 1 67 ? -0.927 -31.579 0.591 1.00 0.00 67 LEU A N 3
ATOM 3696 C CA . LEU A 1 67 ? -2.196 -31.600 1.372 1.00 0.00 67 LEU A CA 3
ATOM 3697 C C . LEU A 1 67 ? -2.215 -32.832 2.280 1.00 0.00 67 LEU A C 3
ATOM 3698 O O . LEU A 1 67 ? -2.651 -32.774 3.412 1.00 0.00 67 LEU A O 3
ATOM 3714 N N . MET A 1 68 ? -1.744 -33.948 1.792 1.00 0.00 68 MET A N 3
ATOM 3715 C CA . MET A 1 68 ? -1.736 -35.180 2.628 1.00 0.00 68 MET A CA 3
ATOM 3716 C C . MET A 1 68 ? -0.757 -35.003 3.790 1.00 0.00 68 MET A C 3
ATOM 3717 O O . MET A 1 68 ? -0.953 -35.532 4.866 1.00 0.00 68 MET A O 3
ATOM 3731 N N . ARG A 1 69 ? 0.297 -34.261 3.583 1.00 0.00 69 ARG A N 3
ATOM 3732 C CA . ARG A 1 69 ? 1.287 -34.050 4.676 1.00 0.00 69 ARG A CA 3
ATOM 3733 C C . ARG A 1 69 ? 0.671 -33.159 5.757 1.00 0.00 69 ARG A C 3
ATOM 3734 O O . ARG A 1 69 ? 0.994 -33.269 6.924 1.00 0.00 69 ARG A O 3
ATOM 3755 N N . ILE A 1 70 ? -0.214 -32.278 5.380 1.00 0.00 70 ILE A N 3
ATOM 3756 C CA . ILE A 1 70 ? -0.849 -31.383 6.387 1.00 0.00 70 ILE A CA 3
ATOM 3757 C C . ILE A 1 70 ? -2.319 -31.771 6.560 1.00 0.00 70 ILE A C 3
ATOM 3758 O O . ILE A 1 70 ? -3.023 -32.016 5.602 1.00 0.00 70 ILE A O 3
ATOM 3774 N N . ASN A 1 71 ? -2.786 -31.830 7.778 1.00 0.00 71 ASN A N 3
ATOM 3775 C CA . ASN A 1 71 ? -4.210 -32.203 8.010 1.00 0.00 71 ASN A CA 3
ATOM 3776 C C . ASN A 1 71 ? -5.028 -30.941 8.293 1.00 0.00 71 ASN A C 3
ATOM 3777 O O . ASN A 1 71 ? -4.670 -30.131 9.125 1.00 0.00 71 ASN A O 3
ATOM 3788 N N . LEU A 1 72 ? -6.126 -30.769 7.608 1.00 0.00 72 LEU A N 3
ATOM 3789 C CA . LEU A 1 72 ? -6.966 -29.561 7.839 1.00 0.00 72 LEU A CA 3
ATOM 3790 C C . LEU A 1 72 ? -7.347 -29.479 9.318 1.00 0.00 72 LEU A C 3
ATOM 3791 O O . LEU A 1 72 ? -7.496 -30.483 9.986 1.00 0.00 72 LEU A O 3
ATOM 3807 N N . PRO A 1 73 ? -7.506 -28.252 9.836 1.00 0.00 73 PRO A N 3
ATOM 3808 C CA . PRO A 1 73 ? -7.871 -28.026 11.241 1.00 0.00 73 PRO A CA 3
ATOM 3809 C C . PRO A 1 73 ? -9.316 -28.444 11.527 1.00 0.00 73 PRO A C 3
ATOM 3810 O O . PRO A 1 73 ? -10.176 -28.368 10.672 1.00 0.00 73 PRO A O 3
ATOM 3821 N N . ALA A 1 74 ? -9.589 -28.884 12.725 1.00 0.00 74 ALA A N 3
ATOM 3822 C CA . ALA A 1 74 ? -10.977 -29.306 13.065 1.00 0.00 74 ALA A CA 3
ATOM 3823 C C . ALA A 1 74 ? -11.935 -28.134 12.841 1.00 0.00 74 ALA A C 3
ATOM 3824 O O . ALA A 1 74 ? -11.574 -26.985 13.003 1.00 0.00 74 ALA A O 3
ATOM 3831 N N . GLY A 1 75 ? -13.154 -28.415 12.470 1.00 0.00 75 GLY A N 3
ATOM 3832 C CA . GLY A 1 75 ? -14.134 -27.317 12.237 1.00 0.00 75 GLY A CA 3
ATOM 3833 C C . GLY A 1 75 ? -14.119 -26.919 10.759 1.00 0.00 75 GLY A C 3
ATOM 3834 O O . GLY A 1 75 ? -14.796 -25.998 10.349 1.00 0.00 75 GLY A O 3
ATOM 3838 N N . VAL A 1 76 ? -13.352 -27.605 9.956 1.00 0.00 76 VAL A N 3
ATOM 3839 C CA . VAL A 1 76 ? -13.298 -27.263 8.507 1.00 0.00 76 VAL A CA 3
ATOM 3840 C C . VAL A 1 76 ? -13.593 -28.512 7.674 1.00 0.00 76 VAL A C 3
ATOM 3841 O O . VAL A 1 76 ? -13.278 -29.619 8.064 1.00 0.00 76 VAL A O 3
ATOM 3854 N N . ASP A 1 77 ? -14.196 -28.344 6.530 1.00 0.00 77 ASP A N 3
ATOM 3855 C CA . ASP A 1 77 ? -14.511 -29.521 5.673 1.00 0.00 77 ASP A CA 3
ATOM 3856 C C . ASP A 1 77 ? -14.161 -29.200 4.218 1.00 0.00 77 ASP A C 3
ATOM 3857 O O . ASP A 1 77 ? -14.125 -28.054 3.817 1.00 0.00 77 ASP A O 3
ATOM 3866 N N . VAL A 1 78 ? -13.901 -30.203 3.426 1.00 0.00 78 VAL A N 3
ATOM 3867 C CA . VAL A 1 78 ? -13.554 -29.954 1.998 1.00 0.00 78 VAL A CA 3
ATOM 3868 C C . VAL A 1 78 ? -14.233 -31.004 1.118 1.00 0.00 78 VAL A C 3
ATOM 3869 O O . VAL A 1 78 ? -14.105 -32.192 1.342 1.00 0.00 78 VAL A O 3
ATOM 3882 N N . GLU A 1 79 ? -14.955 -30.578 0.118 1.00 0.00 79 GLU A N 3
ATOM 3883 C CA . GLU A 1 79 ? -15.640 -31.554 -0.775 1.00 0.00 79 GLU A CA 3
ATOM 3884 C C . GLU A 1 79 ? -15.021 -31.489 -2.173 1.00 0.00 79 GLU A C 3
ATOM 3885 O O . GLU A 1 79 ? -14.784 -30.424 -2.707 1.00 0.00 79 GLU A O 3
ATOM 3897 N N . ILE A 1 80 ? -14.758 -32.620 -2.768 1.00 0.00 80 ILE A N 3
ATOM 3898 C CA . ILE A 1 80 ? -14.155 -32.621 -4.130 1.00 0.00 80 ILE A CA 3
ATOM 3899 C C . ILE A 1 80 ? -15.161 -32.057 -5.135 1.00 0.00 80 ILE A C 3
ATOM 3900 O O . ILE A 1 80 ? -14.794 -31.438 -6.114 1.00 0.00 80 ILE A O 3
ATOM 3916 N N . LYS A 1 81 ? -16.427 -32.265 -4.902 1.00 0.00 81 LYS A N 3
ATOM 3917 C CA . LYS A 1 81 ? -17.455 -31.741 -5.844 1.00 0.00 81 LYS A CA 3
ATOM 3918 C C . LYS A 1 81 ? -17.330 -30.218 -5.942 1.00 0.00 81 LYS A C 3
ATOM 3919 O O . LYS A 1 81 ? -17.553 -29.633 -6.982 1.00 0.00 81 LYS A O 3
ATOM 3938 N N . LEU A 1 82 ? -16.974 -29.573 -4.865 1.00 0.00 82 LEU A N 3
ATOM 3939 C CA . LEU A 1 82 ? -16.836 -28.090 -4.897 1.00 0.00 82 LEU A CA 3
ATOM 3940 C C . LEU A 1 82 ? -15.405 -27.702 -4.520 1.00 0.00 82 LEU A C 3
ATOM 3941 O O . LEU A 1 82 ? -14.947 -28.145 -3.479 1.00 0.00 82 LEU A O 3
ATOM 3958 N N . SER A 1 1 ? -2.921 -23.897 -24.077 1.00 0.00 1 SER A N 4
ATOM 3959 C CA . SER A 1 1 ? -2.883 -23.209 -22.756 1.00 0.00 1 SER A CA 4
ATOM 3960 C C . SER A 1 1 ? -2.192 -24.111 -21.731 1.00 0.00 1 SER A C 4
ATOM 3961 O O . SER A 1 1 ? -2.715 -25.135 -21.338 1.00 0.00 1 SER A O 4
ATOM 3971 N N . MET A 1 2 ? -1.020 -23.739 -21.295 1.00 0.00 2 MET A N 4
ATOM 3972 C CA . MET A 1 2 ? -0.296 -24.576 -20.297 1.00 0.00 2 MET A CA 4
ATOM 3973 C C . MET A 1 2 ? -1.160 -24.735 -19.044 1.00 0.00 2 MET A C 4
ATOM 3974 O O . MET A 1 2 ? -1.126 -25.753 -18.380 1.00 0.00 2 MET A O 4
ATOM 3988 N N . GLY A 1 3 ? -1.934 -23.737 -18.714 1.00 0.00 3 GLY A N 4
ATOM 3989 C CA . GLY A 1 3 ? -2.798 -23.833 -17.503 1.00 0.00 3 GLY A CA 4
ATOM 3990 C C . GLY A 1 3 ? -3.641 -25.108 -17.578 1.00 0.00 3 GLY A C 4
ATOM 3991 O O . GLY A 1 3 ? -3.930 -25.732 -16.576 1.00 0.00 3 GLY A O 4
ATOM 3995 N N . GLY A 1 4 ? -4.037 -25.501 -18.758 1.00 0.00 4 GLY A N 4
ATOM 3996 C CA . GLY A 1 4 ? -4.861 -26.734 -18.894 1.00 0.00 4 GLY A CA 4
ATOM 3997 C C . GLY A 1 4 ? -6.182 -26.551 -18.144 1.00 0.00 4 GLY A C 4
ATOM 3998 O O . GLY A 1 4 ? -6.950 -25.655 -18.431 1.00 0.00 4 GLY A O 4
ATOM 4002 N N . GLN A 1 5 ? -6.452 -27.394 -17.186 1.00 0.00 5 GLN A N 4
ATOM 4003 C CA . GLN A 1 5 ? -7.723 -27.267 -16.418 1.00 0.00 5 GLN A CA 4
ATOM 4004 C C . GLN A 1 5 ? -7.430 -26.665 -15.042 1.00 0.00 5 GLN A C 4
ATOM 4005 O O . GLN A 1 5 ? -6.322 -26.731 -14.547 1.00 0.00 5 GLN A O 4
ATOM 4019 N N . LYS A 1 6 ? -8.414 -26.077 -14.420 1.00 0.00 6 LYS A N 4
ATOM 4020 C CA . LYS A 1 6 ? -8.191 -25.470 -13.077 1.00 0.00 6 LYS A CA 4
ATOM 4021 C C . LYS A 1 6 ? -8.957 -26.269 -12.022 1.00 0.00 6 LYS A C 4
ATOM 4022 O O . LYS A 1 6 ? -9.995 -26.840 -12.295 1.00 0.00 6 LYS A O 4
ATOM 4041 N N . ILE A 1 7 ? -8.455 -26.314 -10.818 1.00 0.00 7 ILE A N 4
ATOM 4042 C CA . ILE A 1 7 ? -9.155 -27.077 -9.748 1.00 0.00 7 ILE A CA 4
ATOM 4043 C C . ILE A 1 7 ? -9.728 -26.101 -8.717 1.00 0.00 7 ILE A C 4
ATOM 4044 O O . ILE A 1 7 ? -9.123 -25.098 -8.395 1.00 0.00 7 ILE A O 4
ATOM 4060 N N . ARG A 1 8 ? -10.891 -26.386 -8.200 1.00 0.00 8 ARG A N 4
ATOM 4061 C CA . ARG A 1 8 ? -11.502 -25.475 -7.191 1.00 0.00 8 ARG A CA 4
ATOM 4062 C C . ARG A 1 8 ? -11.687 -26.228 -5.871 1.00 0.00 8 ARG A C 4
ATOM 4063 O O . ARG A 1 8 ? -12.116 -27.364 -5.848 1.00 0.00 8 ARG A O 4
ATOM 4084 N N . ILE A 1 9 ? -11.367 -25.602 -4.772 1.00 0.00 9 ILE A N 4
ATOM 4085 C CA . ILE A 1 9 ? -11.524 -26.282 -3.455 1.00 0.00 9 ILE A CA 4
ATOM 4086 C C . ILE A 1 9 ? -12.492 -25.483 -2.580 1.00 0.00 9 ILE A C 4
ATOM 4087 O O . ILE A 1 9 ? -12.387 -24.278 -2.461 1.00 0.00 9 ILE A O 4
ATOM 4103 N N . LYS A 1 10 ? -13.435 -26.144 -1.966 1.00 0.00 10 LYS A N 4
ATOM 4104 C CA . LYS A 1 10 ? -14.409 -25.421 -1.100 1.00 0.00 10 LYS A CA 4
ATOM 4105 C C . LYS A 1 10 ? -14.127 -25.749 0.368 1.00 0.00 10 LYS A C 4
ATOM 4106 O O . LYS A 1 10 ? -13.966 -26.895 0.738 1.00 0.00 10 LYS A O 4
ATOM 4125 N N . LEU A 1 11 ? -14.067 -24.752 1.207 1.00 0.00 11 LEU A N 4
ATOM 4126 C CA . LEU A 1 11 ? -13.797 -25.008 2.650 1.00 0.00 11 LEU A CA 4
ATOM 4127 C C . LEU A 1 11 ? -14.993 -24.544 3.484 1.00 0.00 11 LEU A C 4
ATOM 4128 O O . LEU A 1 11 ? -15.466 -23.433 3.343 1.00 0.00 11 LEU A O 4
ATOM 4144 N N . LYS A 1 12 ? -15.485 -25.385 4.351 1.00 0.00 12 LYS A N 4
ATOM 4145 C CA . LYS A 1 12 ? -16.650 -24.990 5.192 1.00 0.00 12 LYS A CA 4
ATOM 4146 C C . LYS A 1 12 ? -16.232 -24.969 6.664 1.00 0.00 12 LYS A C 4
ATOM 4147 O O . LYS A 1 12 ? -15.538 -25.846 7.134 1.00 0.00 12 LYS A O 4
ATOM 4166 N N . ALA A 1 13 ? -16.649 -23.971 7.394 1.00 0.00 13 ALA A N 4
ATOM 4167 C CA . ALA A 1 13 ? -16.276 -23.893 8.834 1.00 0.00 13 ALA A CA 4
ATOM 4168 C C . ALA A 1 13 ? -17.245 -22.961 9.563 1.00 0.00 13 ALA A C 4
ATOM 4169 O O . ALA A 1 13 ? -17.716 -21.985 9.013 1.00 0.00 13 ALA A O 4
ATOM 4176 N N . TYR A 1 14 ? -17.549 -23.254 10.799 1.00 0.00 14 TYR A N 4
ATOM 4177 C CA . TYR A 1 14 ? -18.489 -22.385 11.561 1.00 0.00 14 TYR A CA 4
ATOM 4178 C C . TYR A 1 14 ? -17.856 -21.008 11.772 1.00 0.00 14 TYR A C 4
ATOM 4179 O O . TYR A 1 14 ? -18.518 -19.992 11.696 1.00 0.00 14 TYR A O 4
ATOM 4197 N N . ASP A 1 15 ? -16.580 -20.966 12.038 1.00 0.00 15 ASP A N 4
ATOM 4198 C CA . ASP A 1 15 ? -15.907 -19.654 12.255 1.00 0.00 15 ASP A CA 4
ATOM 4199 C C . ASP A 1 15 ? -15.227 -19.206 10.960 1.00 0.00 15 ASP A C 4
ATOM 4200 O O . ASP A 1 15 ? -14.428 -19.921 10.388 1.00 0.00 15 ASP A O 4
ATOM 4209 N N . HIS A 1 16 ? -15.537 -18.028 10.492 1.00 0.00 16 HIS A N 4
ATOM 4210 C CA . HIS A 1 16 ? -14.906 -17.536 9.235 1.00 0.00 16 HIS A CA 4
ATOM 4211 C C . HIS A 1 16 ? -13.435 -17.209 9.498 1.00 0.00 16 HIS A C 4
ATOM 4212 O O . HIS A 1 16 ? -12.600 -17.315 8.623 1.00 0.00 16 HIS A O 4
ATOM 4226 N N . GLU A 1 17 ? -13.112 -16.812 10.698 1.00 0.00 17 GLU A N 4
ATOM 4227 C CA . GLU A 1 17 ? -11.694 -16.480 11.017 1.00 0.00 17 GLU A CA 4
ATOM 4228 C C . GLU A 1 17 ? -10.826 -17.722 10.812 1.00 0.00 17 GLU A C 4
ATOM 4229 O O . GLU A 1 17 ? -9.715 -17.642 10.324 1.00 0.00 17 GLU A O 4
ATOM 4241 N N . LEU A 1 18 ? -11.322 -18.871 11.183 1.00 0.00 18 LEU A N 4
ATOM 4242 C CA . LEU A 1 18 ? -10.526 -20.118 11.009 1.00 0.00 18 LEU A CA 4
ATOM 4243 C C . LEU A 1 18 ? -10.479 -20.491 9.526 1.00 0.00 18 LEU A C 4
ATOM 4244 O O . LEU A 1 18 ? -9.445 -20.849 8.998 1.00 0.00 18 LEU A O 4
ATOM 4260 N N . LEU A 1 19 ? -11.592 -20.409 8.849 1.00 0.00 19 LEU A N 4
ATOM 4261 C CA . LEU A 1 19 ? -11.611 -20.758 7.401 1.00 0.00 19 LEU A CA 4
ATOM 4262 C C . LEU A 1 19 ? -10.626 -19.862 6.648 1.00 0.00 19 LEU A C 4
ATOM 4263 O O . LEU A 1 19 ? -9.892 -20.315 5.791 1.00 0.00 19 LEU A O 4
ATOM 4279 N N . ASP A 1 20 ? -10.604 -18.595 6.959 1.00 0.00 20 ASP A N 4
ATOM 4280 C CA . ASP A 1 20 ? -9.665 -17.673 6.260 1.00 0.00 20 ASP A CA 4
ATOM 4281 C C . ASP A 1 20 ? -8.227 -18.148 6.478 1.00 0.00 20 ASP A C 4
ATOM 4282 O O . ASP A 1 20 ? -7.440 -18.217 5.556 1.00 0.00 20 ASP A O 4
ATOM 4291 N N . GLU A 1 21 ? -7.879 -18.476 7.693 1.00 0.00 21 GLU A N 4
ATOM 4292 C CA . GLU A 1 21 ? -6.492 -18.946 7.968 1.00 0.00 21 GLU A CA 4
ATOM 4293 C C . GLU A 1 21 ? -6.271 -20.302 7.296 1.00 0.00 21 GLU A C 4
ATOM 4294 O O . GLU A 1 21 ? -5.224 -20.566 6.740 1.00 0.00 21 GLU A O 4
ATOM 4306 N N . SER A 1 22 ? -7.250 -21.164 7.340 1.00 0.00 22 SER A N 4
ATOM 4307 C CA . SER A 1 22 ? -7.094 -22.502 6.702 1.00 0.00 22 SER A CA 4
ATOM 4308 C C . SER A 1 22 ? -6.840 -22.323 5.205 1.00 0.00 22 SER A C 4
ATOM 4309 O O . SER A 1 22 ? -5.982 -22.964 4.630 1.00 0.00 22 SER A O 4
ATOM 4317 N N . ALA A 1 23 ? -7.579 -21.457 4.567 1.00 0.00 23 ALA A N 4
ATOM 4318 C CA . ALA A 1 23 ? -7.380 -21.238 3.106 1.00 0.00 23 ALA A CA 4
ATOM 4319 C C . ALA A 1 23 ? -5.969 -20.702 2.860 1.00 0.00 23 ALA A C 4
ATOM 4320 O O . ALA A 1 23 ? -5.293 -21.109 1.936 1.00 0.00 23 ALA A O 4
ATOM 4327 N N . LYS A 1 24 ? -5.518 -19.790 3.679 1.00 0.00 24 LYS A N 4
ATOM 4328 C CA . LYS A 1 24 ? -4.151 -19.231 3.489 1.00 0.00 24 LYS A CA 4
ATOM 4329 C C . LYS A 1 24 ? -3.122 -20.358 3.586 1.00 0.00 24 LYS A C 4
ATOM 4330 O O . LYS A 1 24 ? -2.235 -20.475 2.764 1.00 0.00 24 LYS A O 4
ATOM 4349 N N . LYS A 1 25 ? -3.233 -21.191 4.585 1.00 0.00 25 LYS A N 4
ATOM 4350 C CA . LYS A 1 25 ? -2.262 -22.311 4.731 1.00 0.00 25 LYS A CA 4
ATOM 4351 C C . LYS A 1 25 ? -2.262 -23.154 3.454 1.00 0.00 25 LYS A C 4
ATOM 4352 O O . LYS A 1 25 ? -1.223 -23.477 2.912 1.00 0.00 25 LYS A O 4
ATOM 4371 N N . ILE A 1 26 ? -3.419 -23.512 2.970 1.00 0.00 26 ILE A N 4
ATOM 4372 C CA . ILE A 1 26 ? -3.485 -24.332 1.726 1.00 0.00 26 ILE A CA 4
ATOM 4373 C C . ILE A 1 26 ? -2.951 -23.513 0.550 1.00 0.00 26 ILE A C 4
ATOM 4374 O O . ILE A 1 26 ? -2.226 -24.012 -0.287 1.00 0.00 26 ILE A O 4
ATOM 4390 N N . VAL A 1 27 ? -3.303 -22.258 0.480 1.00 0.00 27 VAL A N 4
ATOM 4391 C CA . VAL A 1 27 ? -2.814 -21.408 -0.642 1.00 0.00 27 VAL A CA 4
ATOM 4392 C C . VAL A 1 27 ? -1.289 -21.308 -0.578 1.00 0.00 27 VAL A C 4
ATOM 4393 O O . VAL A 1 27 ? -0.605 -21.455 -1.571 1.00 0.00 27 VAL A O 4
ATOM 4406 N N . GLU A 1 28 ? -0.750 -21.058 0.584 1.00 0.00 28 GLU A N 4
ATOM 4407 C CA . GLU A 1 28 ? 0.731 -20.949 0.711 1.00 0.00 28 GLU A CA 4
ATOM 4408 C C . GLU A 1 28 ? 1.379 -22.261 0.262 1.00 0.00 28 GLU A C 4
ATOM 4409 O O . GLU A 1 28 ? 2.391 -22.265 -0.410 1.00 0.00 28 GLU A O 4
ATOM 4421 N N . VAL A 1 29 ? 0.802 -23.373 0.625 1.00 0.00 29 VAL A N 4
ATOM 4422 C CA . VAL A 1 29 ? 1.386 -24.682 0.218 1.00 0.00 29 VAL A CA 4
ATOM 4423 C C . VAL A 1 29 ? 1.187 -24.883 -1.286 1.00 0.00 29 VAL A C 4
ATOM 4424 O O . VAL A 1 29 ? 2.073 -25.332 -1.984 1.00 0.00 29 VAL A O 4
ATOM 4437 N N . ALA A 1 30 ? 0.031 -24.550 -1.790 1.00 0.00 30 ALA A N 4
ATOM 4438 C CA . ALA A 1 30 ? -0.222 -24.721 -3.248 1.00 0.00 30 ALA A CA 4
ATOM 4439 C C . ALA A 1 30 ? 0.679 -23.768 -4.036 1.00 0.00 30 ALA A C 4
ATOM 4440 O O . ALA A 1 30 ? 1.311 -24.151 -5.001 1.00 0.00 30 ALA A O 4
ATOM 4447 N N . LYS A 1 31 ? 0.746 -22.529 -3.631 1.00 0.00 31 LYS A N 4
ATOM 4448 C CA . LYS A 1 31 ? 1.607 -21.554 -4.356 1.00 0.00 31 LYS A CA 4
ATOM 4449 C C . LYS A 1 31 ? 3.049 -22.064 -4.378 1.00 0.00 31 LYS A C 4
ATOM 4450 O O . LYS A 1 31 ? 3.761 -21.902 -5.350 1.00 0.00 31 LYS A O 4
ATOM 4469 N N . SER A 1 32 ? 3.486 -22.681 -3.315 1.00 0.00 32 SER A N 4
ATOM 4470 C CA . SER A 1 32 ? 4.883 -23.201 -3.275 1.00 0.00 32 SER A CA 4
ATOM 4471 C C . SER A 1 32 ? 5.099 -24.170 -4.439 1.00 0.00 32 SER A C 4
ATOM 4472 O O . SER A 1 32 ? 6.173 -24.250 -5.001 1.00 0.00 32 SER A O 4
ATOM 4480 N N . THR A 1 33 ? 4.086 -24.907 -4.805 1.00 0.00 33 THR A N 4
ATOM 4481 C CA . THR A 1 33 ? 4.234 -25.871 -5.932 1.00 0.00 33 THR A CA 4
ATOM 4482 C C . THR A 1 33 ? 4.264 -25.106 -7.256 1.00 0.00 33 THR A C 4
ATOM 4483 O O . THR A 1 33 ? 3.742 -24.014 -7.365 1.00 0.00 33 THR A O 4
ATOM 4494 N N . ASN A 1 34 ? 4.871 -25.670 -8.265 1.00 0.00 34 ASN A N 4
ATOM 4495 C CA . ASN A 1 34 ? 4.933 -24.975 -9.581 1.00 0.00 34 ASN A CA 4
ATOM 4496 C C . ASN A 1 34 ? 3.529 -24.517 -9.982 1.00 0.00 34 ASN A C 4
ATOM 4497 O O . ASN A 1 34 ? 3.361 -23.534 -10.677 1.00 0.00 34 ASN A O 4
ATOM 4508 N N . SER A 1 35 ? 2.519 -25.222 -9.551 1.00 0.00 35 SER A N 4
ATOM 4509 C CA . SER A 1 35 ? 1.129 -24.827 -9.908 1.00 0.00 35 SER A CA 4
ATOM 4510 C C . SER A 1 35 ? 0.802 -23.475 -9.270 1.00 0.00 35 SER A C 4
ATOM 4511 O O . SER A 1 35 ? 1.424 -23.065 -8.310 1.00 0.00 35 SER A O 4
ATOM 4519 N N . LYS A 1 36 ? -0.171 -22.780 -9.794 1.00 0.00 36 LYS A N 4
ATOM 4520 C CA . LYS A 1 36 ? -0.536 -21.456 -9.217 1.00 0.00 36 LYS A CA 4
ATOM 4521 C C . LYS A 1 36 ? -1.937 -21.536 -8.607 1.00 0.00 36 LYS A C 4
ATOM 4522 O O . LYS A 1 36 ? -2.762 -22.325 -9.024 1.00 0.00 36 LYS A O 4
ATOM 4541 N N . VAL A 1 37 ? -2.212 -20.726 -7.622 1.00 0.00 37 VAL A N 4
ATOM 4542 C CA . VAL A 1 37 ? -3.560 -20.758 -6.987 1.00 0.00 37 VAL A CA 4
ATOM 4543 C C . VAL A 1 37 ? -4.192 -19.367 -7.058 1.00 0.00 37 VAL A C 4
ATOM 4544 O O . VAL A 1 37 ? -3.528 -18.363 -6.890 1.00 0.00 37 VAL A O 4
ATOM 4557 N N . SER A 1 38 ? -5.472 -19.298 -7.308 1.00 0.00 38 SER A N 4
ATOM 4558 C CA . SER A 1 38 ? -6.145 -17.971 -7.390 1.00 0.00 38 SER A CA 4
ATOM 4559 C C . SER A 1 38 ? -7.164 -17.846 -6.256 1.00 0.00 38 SER A C 4
ATOM 4560 O O . SER A 1 38 ? -7.742 -18.820 -5.817 1.00 0.00 38 SER A O 4
ATOM 4568 N N . GLY A 1 39 ? -7.389 -16.653 -5.777 1.00 0.00 39 GLY A N 4
ATOM 4569 C CA . GLY A 1 39 ? -8.370 -16.467 -4.672 1.00 0.00 39 GLY A CA 4
ATOM 4570 C C . GLY A 1 39 ? -7.636 -16.008 -3.410 1.00 0.00 39 GLY A C 4
ATOM 4571 O O . GLY A 1 39 ? -6.645 -15.308 -3.478 1.00 0.00 39 GLY A O 4
ATOM 4575 N N . PRO A 1 40 ? -8.137 -16.415 -2.235 1.00 0.00 40 PRO A N 4
ATOM 4576 C CA . PRO A 1 40 ? -9.333 -17.261 -2.132 1.00 0.00 40 PRO A CA 4
ATOM 4577 C C . PRO A 1 40 ? -10.605 -16.497 -2.512 1.00 0.00 40 PRO A C 4
ATOM 4578 O O . PRO A 1 40 ? -10.709 -15.304 -2.303 1.00 0.00 40 PRO A O 4
ATOM 4589 N N . ILE A 1 41 ? -11.573 -17.173 -3.066 1.00 0.00 41 ILE A N 4
ATOM 4590 C CA . ILE A 1 41 ? -12.836 -16.483 -3.457 1.00 0.00 41 ILE A CA 4
ATOM 4591 C C . ILE A 1 41 ? -13.892 -16.703 -2.372 1.00 0.00 41 ILE A C 4
ATOM 4592 O O . ILE A 1 41 ? -14.219 -17.822 -2.029 1.00 0.00 41 ILE A O 4
ATOM 4608 N N . PRO A 1 42 ? -14.431 -15.606 -1.820 1.00 0.00 42 PRO A N 4
ATOM 4609 C CA . PRO A 1 42 ? -15.453 -15.668 -0.767 1.00 0.00 42 PRO A CA 4
ATOM 4610 C C . PRO A 1 42 ? -16.802 -16.147 -1.310 1.00 0.00 42 PRO A C 4
ATOM 4611 O O . PRO A 1 42 ? -17.211 -15.784 -2.395 1.00 0.00 42 PRO A O 4
ATOM 4622 N N . LEU A 1 43 ? -17.498 -16.961 -0.563 1.00 0.00 43 LEU A N 4
ATOM 4623 C CA . LEU A 1 43 ? -18.819 -17.462 -1.035 1.00 0.00 43 LEU A CA 4
ATOM 4624 C C . LEU A 1 43 ? -19.907 -17.041 -0.042 1.00 0.00 43 LEU A C 4
ATOM 4625 O O . LEU A 1 43 ? -19.626 -16.455 0.983 1.00 0.00 43 LEU A O 4
ATOM 4641 N N . PRO A 1 44 ? -21.174 -17.348 -0.359 1.00 0.00 44 PRO A N 4
ATOM 4642 C CA . PRO A 1 44 ? -22.311 -17.000 0.504 1.00 0.00 44 PRO A CA 4
ATOM 4643 C C . PRO A 1 44 ? -22.317 -17.827 1.794 1.00 0.00 44 PRO A C 4
ATOM 4644 O O . PRO A 1 44 ? -21.993 -18.998 1.794 1.00 0.00 44 PRO A O 4
ATOM 4655 N N . THR A 1 45 ? -22.679 -17.223 2.893 1.00 0.00 45 THR A N 4
ATOM 4656 C CA . THR A 1 45 ? -22.703 -17.973 4.181 1.00 0.00 45 THR A CA 4
ATOM 4657 C C . THR A 1 45 ? -24.148 -18.313 4.550 1.00 0.00 45 THR A C 4
ATOM 4658 O O . THR A 1 45 ? -25.084 -17.742 4.027 1.00 0.00 45 THR A O 4
ATOM 4669 N N . GLU A 1 46 ? -24.336 -19.242 5.449 1.00 0.00 46 GLU A N 4
ATOM 4670 C CA . GLU A 1 46 ? -25.720 -19.620 5.853 1.00 0.00 46 GLU A CA 4
ATOM 4671 C C . GLU A 1 46 ? -25.830 -19.591 7.378 1.00 0.00 46 GLU A C 4
ATOM 4672 O O . GLU A 1 46 ? -25.052 -20.210 8.078 1.00 0.00 46 GLU A O 4
ATOM 4684 N N . SER A 1 47 ? -26.790 -18.878 7.900 1.00 0.00 47 SER A N 4
ATOM 4685 C CA . SER A 1 47 ? -26.949 -18.811 9.380 1.00 0.00 47 SER A CA 4
ATOM 4686 C C . SER A 1 47 ? -25.650 -18.305 10.011 1.00 0.00 47 SER A C 4
ATOM 4687 O O . SER A 1 47 ? -25.484 -17.125 10.251 1.00 0.00 47 SER A O 4
ATOM 4695 N N . ARG A 1 48 ? -24.728 -19.188 10.283 1.00 0.00 48 ARG A N 4
ATOM 4696 C CA . ARG A 1 48 ? -23.443 -18.757 10.899 1.00 0.00 48 ARG A CA 4
ATOM 4697 C C . ARG A 1 48 ? -22.297 -19.596 10.329 1.00 0.00 48 ARG A C 4
ATOM 4698 O O . ARG A 1 48 ? -21.288 -19.804 10.973 1.00 0.00 48 ARG A O 4
ATOM 4719 N N . VAL A 1 49 ? -22.445 -20.079 9.126 1.00 0.00 49 VAL A N 4
ATOM 4720 C CA . VAL A 1 49 ? -21.363 -20.903 8.517 1.00 0.00 49 VAL A CA 4
ATOM 4721 C C . VAL A 1 49 ? -20.794 -20.176 7.298 1.00 0.00 49 VAL A C 4
ATOM 4722 O O . VAL A 1 49 ? -21.518 -19.777 6.407 1.00 0.00 49 VAL A O 4
ATOM 4735 N N . HIS A 1 50 ? -19.502 -20.000 7.249 1.00 0.00 50 HIS A N 4
ATOM 4736 C CA . HIS A 1 50 ? -18.889 -19.300 6.086 1.00 0.00 50 HIS A CA 4
ATOM 4737 C C . HIS A 1 50 ? -18.181 -20.317 5.191 1.00 0.00 50 HIS A C 4
ATOM 4738 O O . HIS A 1 50 ? -17.692 -21.330 5.651 1.00 0.00 50 HIS A O 4
ATOM 4752 N N . LYS A 1 51 ? -18.121 -20.057 3.914 1.00 0.00 51 LYS A N 4
ATOM 4753 C CA . LYS A 1 51 ? -17.444 -21.010 2.990 1.00 0.00 51 LYS A CA 4
ATOM 4754 C C . LYS A 1 51 ? -16.546 -20.234 2.024 1.00 0.00 51 LYS A C 4
ATOM 4755 O O . LYS A 1 51 ? -16.895 -19.167 1.558 1.00 0.00 51 LYS A O 4
ATOM 4774 N N . ARG A 1 52 ? -15.391 -20.762 1.721 1.00 0.00 52 ARG A N 4
ATOM 4775 C CA . ARG A 1 52 ? -14.472 -20.056 0.786 1.00 0.00 52 ARG A CA 4
ATOM 4776 C C . ARG A 1 52 ? -14.146 -20.971 -0.396 1.00 0.00 52 ARG A C 4
ATOM 4777 O O . ARG A 1 52 ? -14.135 -22.180 -0.272 1.00 0.00 52 ARG A O 4
ATOM 4798 N N . LEU A 1 53 ? -13.882 -20.406 -1.542 1.00 0.00 53 LEU A N 4
ATOM 4799 C CA . LEU A 1 53 ? -13.558 -21.246 -2.729 1.00 0.00 53 LEU A CA 4
ATOM 4800 C C . LEU A 1 53 ? -12.178 -20.862 -3.266 1.00 0.00 53 LEU A C 4
ATOM 4801 O O . LEU A 1 53 ? -11.905 -19.708 -3.532 1.00 0.00 53 LEU A O 4
ATOM 4817 N N . ILE A 1 54 ? -11.305 -21.818 -3.426 1.00 0.00 54 ILE A N 4
ATOM 4818 C CA . ILE A 1 54 ? -9.945 -21.507 -3.945 1.00 0.00 54 ILE A CA 4
ATOM 4819 C C . ILE A 1 54 ? -9.770 -22.134 -5.329 1.00 0.00 54 ILE A C 4
ATOM 4820 O O . ILE A 1 54 ? -10.018 -23.308 -5.525 1.00 0.00 54 ILE A O 4
ATOM 4836 N N . ASP A 1 55 ? -9.343 -21.363 -6.291 1.00 0.00 55 ASP A N 4
ATOM 4837 C CA . ASP A 1 55 ? -9.153 -21.916 -7.661 1.00 0.00 55 ASP A CA 4
ATOM 4838 C C . ASP A 1 55 ? -7.679 -22.270 -7.868 1.00 0.00 55 ASP A C 4
ATOM 4839 O O . ASP A 1 55 ? -6.796 -21.615 -7.351 1.00 0.00 55 ASP A O 4
ATOM 4848 N N . ILE A 1 56 ? -7.406 -23.299 -8.621 1.00 0.00 56 ILE A N 4
ATOM 4849 C CA . ILE A 1 56 ? -5.989 -23.692 -8.861 1.00 0.00 56 ILE A CA 4
ATOM 4850 C C . ILE A 1 56 ? -5.692 -23.637 -10.361 1.00 0.00 56 ILE A C 4
ATOM 4851 O O . ILE A 1 56 ? -6.458 -24.118 -11.173 1.00 0.00 56 ILE A O 4
ATOM 4867 N N . ILE A 1 57 ? -4.587 -23.054 -10.735 1.00 0.00 57 ILE A N 4
ATOM 4868 C CA . ILE A 1 57 ? -4.242 -22.968 -12.183 1.00 0.00 57 ILE A CA 4
ATOM 4869 C C . ILE A 1 57 ? -3.031 -23.857 -12.473 1.00 0.00 57 ILE A C 4
ATOM 4870 O O . ILE A 1 57 ? -2.073 -23.880 -11.726 1.00 0.00 57 ILE A O 4
ATOM 4886 N N . ASP A 1 58 ? -3.066 -24.589 -13.553 1.00 0.00 58 ASP A N 4
ATOM 4887 C CA . ASP A 1 58 ? -1.917 -25.475 -13.889 1.00 0.00 58 ASP A CA 4
ATOM 4888 C C . ASP A 1 58 ? -1.502 -26.266 -12.647 1.00 0.00 58 ASP A C 4
ATOM 4889 O O . ASP A 1 58 ? -0.381 -26.175 -12.187 1.00 0.00 58 ASP A O 4
ATOM 4898 N N . PRO A 1 59 ? -2.432 -27.060 -12.095 1.00 0.00 59 PRO A N 4
ATOM 4899 C CA . PRO A 1 59 ? -2.174 -27.876 -10.902 1.00 0.00 59 PRO A CA 4
ATOM 4900 C C . PRO A 1 59 ? -1.219 -29.036 -11.201 1.00 0.00 59 PRO A C 4
ATOM 4901 O O . PRO A 1 59 ? -1.248 -29.619 -12.266 1.00 0.00 59 PRO A O 4
ATOM 4912 N N . SER A 1 60 ? -0.373 -29.375 -10.267 1.00 0.00 60 SER A N 4
ATOM 4913 C CA . SER A 1 60 ? 0.582 -30.495 -10.496 1.00 0.00 60 SER A CA 4
ATOM 4914 C C . SER A 1 60 ? 0.378 -31.566 -9.421 1.00 0.00 60 SER A C 4
ATOM 4915 O O . SER A 1 60 ? -0.297 -31.346 -8.434 1.00 0.00 60 SER A O 4
ATOM 4923 N N . PRO A 1 61 ? 0.979 -32.748 -9.620 1.00 0.00 61 PRO A N 4
ATOM 4924 C CA . PRO A 1 61 ? 0.870 -33.864 -8.671 1.00 0.00 61 PRO A CA 4
ATOM 4925 C C . PRO A 1 61 ? 1.576 -33.552 -7.350 1.00 0.00 61 PRO A C 4
ATOM 4926 O O . PRO A 1 61 ? 1.231 -34.079 -6.311 1.00 0.00 61 PRO A O 4
ATOM 4937 N N . LYS A 1 62 ? 2.559 -32.694 -7.381 1.00 0.00 62 LYS A N 4
ATOM 4938 C CA . LYS A 1 62 ? 3.279 -32.345 -6.126 1.00 0.00 62 LYS A CA 4
ATOM 4939 C C . LYS A 1 62 ? 2.328 -31.592 -5.194 1.00 0.00 62 LYS A C 4
ATOM 4940 O O . LYS A 1 62 ? 2.488 -31.598 -3.990 1.00 0.00 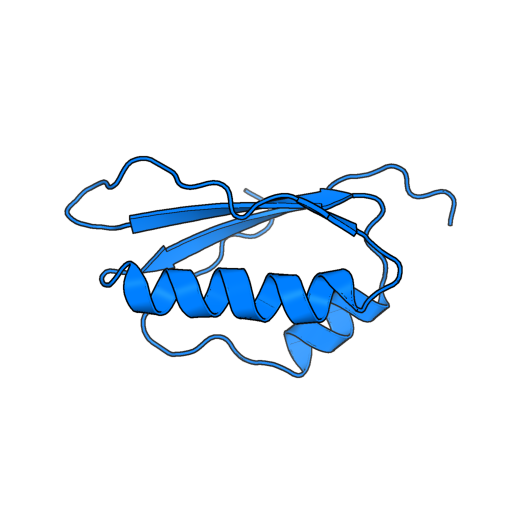62 LYS A O 4
ATOM 4959 N N . THR A 1 63 ? 1.333 -30.947 -5.743 1.00 0.00 63 THR A N 4
ATOM 4960 C CA . THR A 1 63 ? 0.370 -30.199 -4.888 1.00 0.00 63 THR A CA 4
ATOM 4961 C C . THR A 1 63 ? -0.483 -31.196 -4.102 1.00 0.00 63 THR A C 4
ATOM 4962 O O . THR A 1 63 ? -0.790 -30.989 -2.945 1.00 0.00 63 THR A O 4
ATOM 4973 N N . ILE A 1 64 ? -0.867 -32.278 -4.722 1.00 0.00 64 ILE A N 4
ATOM 4974 C CA . ILE A 1 64 ? -1.697 -33.290 -4.011 1.00 0.00 64 ILE A CA 4
ATOM 4975 C C . ILE A 1 64 ? -0.870 -33.929 -2.893 1.00 0.00 64 ILE A C 4
ATOM 4976 O O . ILE A 1 64 ? -1.345 -34.129 -1.794 1.00 0.00 64 ILE A O 4
ATOM 4992 N N . ASP A 1 65 ? 0.366 -34.247 -3.166 1.00 0.00 65 ASP A N 4
ATOM 4993 C CA . ASP A 1 65 ? 1.222 -34.870 -2.118 1.00 0.00 65 ASP A CA 4
ATOM 4994 C C . ASP A 1 65 ? 1.271 -33.954 -0.894 1.00 0.00 65 ASP A C 4
ATOM 4995 O O . ASP A 1 65 ? 1.158 -34.399 0.231 1.00 0.00 65 ASP A O 4
ATOM 5004 N N . ALA A 1 66 ? 1.439 -32.677 -1.104 1.00 0.00 66 ALA A N 4
ATOM 5005 C CA . ALA A 1 66 ? 1.494 -31.735 0.050 1.00 0.00 66 ALA A CA 4
ATOM 5006 C C . ALA A 1 66 ? 0.160 -31.769 0.798 1.00 0.00 66 ALA A C 4
ATOM 5007 O O . ALA A 1 66 ? 0.115 -31.691 2.010 1.00 0.00 66 ALA A O 4
ATOM 5014 N N . LEU A 1 67 ? -0.929 -31.886 0.087 1.00 0.00 67 LEU A N 4
ATOM 5015 C CA . LEU A 1 67 ? -2.258 -31.925 0.758 1.00 0.00 67 LEU A CA 4
ATOM 5016 C C . LEU A 1 67 ? -2.358 -33.188 1.616 1.00 0.00 67 LEU A C 4
ATOM 5017 O O . LEU A 1 67 ? -2.876 -33.164 2.715 1.00 0.00 67 LEU A O 4
ATOM 5033 N N . MET A 1 68 ? -1.867 -34.292 1.123 1.00 0.00 68 MET A N 4
ATOM 5034 C CA . MET A 1 68 ? -1.934 -35.555 1.912 1.00 0.00 68 MET A CA 4
ATOM 5035 C C . MET A 1 68 ? -1.012 -35.445 3.129 1.00 0.00 68 MET A C 4
ATOM 5036 O O . MET A 1 68 ? -1.257 -36.039 4.160 1.00 0.00 68 MET A O 4
ATOM 5050 N N . ARG A 1 69 ? 0.045 -34.689 3.016 1.00 0.00 69 ARG A N 4
ATOM 5051 C CA . ARG A 1 69 ? 0.980 -34.541 4.166 1.00 0.00 69 ARG A CA 4
ATOM 5052 C C . ARG A 1 69 ? 0.357 -33.616 5.215 1.00 0.00 69 ARG A C 4
ATOM 5053 O O . ARG A 1 69 ? 0.617 -33.736 6.395 1.00 0.00 69 ARG A O 4
ATOM 5074 N N . ILE A 1 70 ? -0.464 -32.694 4.791 1.00 0.00 70 ILE A N 4
ATOM 5075 C CA . ILE A 1 70 ? -1.103 -31.763 5.764 1.00 0.00 70 ILE A CA 4
ATOM 5076 C C . ILE A 1 70 ? -2.602 -32.060 5.843 1.00 0.00 70 ILE A C 4
ATOM 5077 O O . ILE A 1 70 ? -3.260 -32.256 4.842 1.00 0.00 70 ILE A O 4
ATOM 5093 N N . ASN A 1 71 ? -3.147 -32.094 7.029 1.00 0.00 71 ASN A N 4
ATOM 5094 C CA . ASN A 1 71 ? -4.603 -32.379 7.172 1.00 0.00 71 ASN A CA 4
ATOM 5095 C C . ASN A 1 71 ? -5.339 -31.090 7.542 1.00 0.00 71 ASN A C 4
ATOM 5096 O O . ASN A 1 71 ? -4.765 -30.170 8.090 1.00 0.00 71 ASN A O 4
ATOM 5107 N N . LEU A 1 72 ? -6.609 -31.016 7.247 1.00 0.00 72 LEU A N 4
ATOM 5108 C CA . LEU A 1 72 ? -7.382 -29.787 7.582 1.00 0.00 72 LEU A CA 4
ATOM 5109 C C . LEU A 1 72 ? -7.560 -29.693 9.098 1.00 0.00 72 LEU A C 4
ATOM 5110 O O . LEU A 1 72 ? -7.796 -30.680 9.766 1.00 0.00 72 LEU A O 4
ATOM 5126 N N . PRO A 1 73 ? -7.445 -28.475 9.647 1.00 0.00 73 PRO A N 4
ATOM 5127 C CA . PRO A 1 73 ? -7.592 -28.237 11.088 1.00 0.00 73 PRO A CA 4
ATOM 5128 C C . PRO A 1 73 ? -9.042 -28.418 11.548 1.00 0.00 73 PRO A C 4
ATOM 5129 O O . PRO A 1 73 ? -9.970 -28.267 10.779 1.00 0.00 73 PRO A O 4
ATOM 5140 N N . ALA A 1 74 ? -9.242 -28.741 12.797 1.00 0.00 74 ALA A N 4
ATOM 5141 C CA . ALA A 1 74 ? -10.631 -28.931 13.303 1.00 0.00 74 ALA A CA 4
ATOM 5142 C C . ALA A 1 74 ? -11.452 -27.670 13.025 1.00 0.00 74 ALA A C 4
ATOM 5143 O O . ALA A 1 74 ? -10.928 -26.575 12.981 1.00 0.00 74 ALA A O 4
ATOM 5150 N N . GLY A 1 75 ? -12.735 -27.815 12.840 1.00 0.00 75 GLY A N 4
ATOM 5151 C CA . GLY A 1 75 ? -13.587 -26.622 12.566 1.00 0.00 75 GLY A CA 4
ATOM 5152 C C . GLY A 1 75 ? -13.620 -26.349 11.061 1.00 0.00 75 GLY A C 4
ATOM 5153 O O . GLY A 1 75 ? -14.146 -25.349 10.614 1.00 0.00 75 GLY A O 4
ATOM 5157 N N . VAL A 1 76 ? -13.063 -27.230 10.275 1.00 0.00 76 VAL A N 4
ATOM 5158 C CA . VAL A 1 76 ? -13.064 -27.017 8.799 1.00 0.00 76 VAL A CA 4
ATOM 5159 C C . VAL A 1 76 ? -13.539 -28.292 8.100 1.00 0.00 76 VAL A C 4
ATOM 5160 O O . VAL A 1 76 ? -13.310 -29.390 8.566 1.00 0.00 76 VAL A O 4
ATOM 5173 N N . ASP A 1 77 ? -14.200 -28.155 6.983 1.00 0.00 77 ASP A N 4
ATOM 5174 C CA . ASP A 1 77 ? -14.688 -29.360 6.254 1.00 0.00 77 ASP A CA 4
ATOM 5175 C C . ASP A 1 77 ? -14.275 -29.266 4.784 1.00 0.00 77 ASP A C 4
ATOM 5176 O O . ASP A 1 77 ? -14.008 -28.198 4.271 1.00 0.00 77 ASP A O 4
ATOM 5185 N N . VAL A 1 78 ? -14.222 -30.377 4.102 1.00 0.00 78 VAL A N 4
ATOM 5186 C CA . VAL A 1 78 ? -13.827 -30.350 2.666 1.00 0.00 78 VAL A CA 4
ATOM 5187 C C . VAL A 1 78 ? -14.794 -31.214 1.853 1.00 0.00 78 VAL A C 4
ATOM 5188 O O . VAL A 1 78 ? -15.323 -32.194 2.338 1.00 0.00 78 VAL A O 4
ATOM 5201 N N . GLU A 1 79 ? -15.030 -30.857 0.620 1.00 0.00 79 GLU A N 4
ATOM 5202 C CA . GLU A 1 79 ? -15.962 -31.657 -0.222 1.00 0.00 79 GLU A CA 4
ATOM 5203 C C . GLU A 1 79 ? -15.166 -32.687 -1.026 1.00 0.00 79 GLU A C 4
ATOM 5204 O O . GLU A 1 79 ? -13.999 -32.499 -1.311 1.00 0.00 79 GLU A O 4
ATOM 5216 N N . ILE A 1 80 ? -15.786 -33.775 -1.394 1.00 0.00 80 ILE A N 4
ATOM 5217 C CA . ILE A 1 80 ? -15.064 -34.816 -2.178 1.00 0.00 80 ILE A CA 4
ATOM 5218 C C . ILE A 1 80 ? -14.598 -34.220 -3.508 1.00 0.00 80 ILE A C 4
ATOM 5219 O O . ILE A 1 80 ? -13.663 -34.699 -4.121 1.00 0.00 80 ILE A O 4
ATOM 5235 N N . LYS A 1 81 ? -15.240 -33.177 -3.960 1.00 0.00 81 LYS A N 4
ATOM 5236 C CA . LYS A 1 81 ? -14.833 -32.552 -5.250 1.00 0.00 81 LYS A CA 4
ATOM 5237 C C . LYS A 1 81 ? -13.344 -32.204 -5.200 1.00 0.00 81 LYS A C 4
ATOM 5238 O O . LYS A 1 81 ? -12.643 -32.285 -6.190 1.00 0.00 81 LYS A O 4
ATOM 5257 N N . LEU A 1 82 ? -12.855 -31.813 -4.055 1.00 0.00 82 LEU A N 4
ATOM 5258 C CA . LEU A 1 82 ? -11.411 -31.459 -3.943 1.00 0.00 82 LEU A CA 4
ATOM 5259 C C . LEU A 1 82 ? -11.071 -30.378 -4.971 1.00 0.00 82 LEU A C 4
ATOM 5260 O O . LEU A 1 82 ? -11.921 -30.084 -5.796 1.00 0.00 82 LEU A O 4
ATOM 5277 N N . SER A 1 1 ? 0.030 -31.457 -19.663 1.00 0.00 1 SER A N 5
ATOM 5278 C CA . SER A 1 1 ? 1.093 -30.759 -18.886 1.00 0.00 1 SER A CA 5
ATOM 5279 C C . SER A 1 1 ? 0.854 -29.249 -18.938 1.00 0.00 1 SER A C 5
ATOM 5280 O O . SER A 1 1 ? 1.355 -28.503 -18.119 1.00 0.00 1 SER A O 5
ATOM 5290 N N . MET A 1 2 ? 0.091 -28.792 -19.893 1.00 0.00 2 MET A N 5
ATOM 5291 C CA . MET A 1 2 ? -0.180 -27.330 -19.995 1.00 0.00 2 MET A CA 5
ATOM 5292 C C . MET A 1 2 ? -0.841 -26.842 -18.705 1.00 0.00 2 MET A C 5
ATOM 5293 O O . MET A 1 2 ? -0.603 -25.740 -18.252 1.00 0.00 2 MET A O 5
ATOM 5307 N N . GLY A 1 3 ? -1.671 -27.654 -18.109 1.00 0.00 3 GLY A N 5
ATOM 5308 C CA . GLY A 1 3 ? -2.347 -27.235 -16.850 1.00 0.00 3 GLY A CA 5
ATOM 5309 C C . GLY A 1 3 ? -3.563 -26.370 -17.187 1.00 0.00 3 GLY A C 5
ATOM 5310 O O . GLY A 1 3 ? -4.054 -25.624 -16.363 1.00 0.00 3 GLY A O 5
ATOM 5314 N N . GLY A 1 4 ? -4.053 -26.465 -18.393 1.00 0.00 4 GLY A N 5
ATOM 5315 C CA . GLY A 1 4 ? -5.237 -25.649 -18.783 1.00 0.00 4 GLY A CA 5
ATOM 5316 C C . GLY A 1 4 ? -6.394 -25.937 -17.823 1.00 0.00 4 GLY A C 5
ATOM 5317 O O . GLY A 1 4 ? -7.238 -25.098 -17.584 1.00 0.00 4 GLY A O 5
ATOM 5321 N N . GLN A 1 5 ? -6.440 -27.119 -17.274 1.00 0.00 5 GLN A N 5
ATOM 5322 C CA . GLN A 1 5 ? -7.541 -27.461 -16.331 1.00 0.00 5 GLN A CA 5
ATOM 5323 C C . GLN A 1 5 ? -7.318 -26.735 -15.002 1.00 0.00 5 GLN A C 5
ATOM 5324 O O . GLN A 1 5 ? -6.198 -26.526 -14.579 1.00 0.00 5 GLN A O 5
ATOM 5338 N N . LYS A 1 6 ? -8.374 -26.348 -14.342 1.00 0.00 6 LYS A N 5
ATOM 5339 C CA . LYS A 1 6 ? -8.220 -25.634 -13.042 1.00 0.00 6 LYS A CA 5
ATOM 5340 C C . LYS A 1 6 ? -9.012 -26.370 -11.959 1.00 0.00 6 LYS A C 5
ATOM 5341 O O . LYS A 1 6 ? -10.057 -26.934 -12.215 1.00 0.00 6 LYS A O 5
ATOM 5360 N N . ILE A 1 7 ? -8.524 -26.367 -10.748 1.00 0.00 7 ILE A N 5
ATOM 5361 C CA . ILE A 1 7 ? -9.250 -27.064 -9.650 1.00 0.00 7 ILE A CA 5
ATOM 5362 C C . ILE A 1 7 ? -9.754 -26.032 -8.638 1.00 0.00 7 ILE A C 5
ATOM 5363 O O . ILE A 1 7 ? -9.085 -25.062 -8.341 1.00 0.00 7 ILE A O 5
ATOM 5379 N N . ARG A 1 8 ? -10.930 -26.232 -8.108 1.00 0.00 8 ARG A N 5
ATOM 5380 C CA . ARG A 1 8 ? -11.474 -25.261 -7.118 1.00 0.00 8 ARG A CA 5
ATOM 5381 C C . ARG A 1 8 ? -11.768 -25.982 -5.800 1.00 0.00 8 ARG A C 5
ATOM 5382 O O . ARG A 1 8 ? -12.309 -27.070 -5.785 1.00 0.00 8 ARG A O 5
ATOM 5403 N N . ILE A 1 9 ? -11.416 -25.384 -4.696 1.00 0.00 9 ILE A N 5
ATOM 5404 C CA . ILE A 1 9 ? -11.676 -26.035 -3.380 1.00 0.00 9 ILE A CA 5
ATOM 5405 C C . ILE A 1 9 ? -12.687 -25.202 -2.592 1.00 0.00 9 ILE A C 5
ATOM 5406 O O . ILE A 1 9 ? -12.644 -23.987 -2.597 1.00 0.00 9 ILE A O 5
ATOM 5422 N N . LYS A 1 10 ? -13.600 -25.843 -1.914 1.00 0.00 10 LYS A N 5
ATOM 5423 C CA . LYS A 1 10 ? -14.612 -25.085 -1.126 1.00 0.00 10 LYS A CA 5
ATOM 5424 C C . LYS A 1 10 ? -14.319 -25.237 0.367 1.00 0.00 10 LYS A C 5
ATOM 5425 O O . LYS A 1 10 ? -14.225 -26.334 0.882 1.00 0.00 10 LYS A O 5
ATOM 5444 N N . LEU A 1 11 ? -14.177 -24.145 1.067 1.00 0.00 11 LEU A N 5
ATOM 5445 C CA . LEU A 1 11 ? -13.894 -24.229 2.527 1.00 0.00 11 LEU A CA 5
ATOM 5446 C C . LEU A 1 11 ? -15.191 -24.017 3.308 1.00 0.00 11 LEU A C 5
ATOM 5447 O O . LEU A 1 11 ? -15.972 -23.137 3.005 1.00 0.00 11 LEU A O 5
ATOM 5463 N N . LYS A 1 12 ? -15.431 -24.820 4.308 1.00 0.00 12 LYS A N 5
ATOM 5464 C CA . LYS A 1 12 ? -16.681 -24.663 5.104 1.00 0.00 12 LYS A CA 5
ATOM 5465 C C . LYS A 1 12 ? -16.340 -24.645 6.595 1.00 0.00 12 LYS A C 5
ATOM 5466 O O . LYS A 1 12 ? -15.592 -25.470 7.080 1.00 0.00 12 LYS A O 5
ATOM 5485 N N . ALA A 1 13 ? -16.883 -23.710 7.326 1.00 0.00 13 ALA A N 5
ATOM 5486 C CA . ALA A 1 13 ? -16.590 -23.640 8.785 1.00 0.00 13 ALA A CA 5
ATOM 5487 C C . ALA A 1 13 ? -17.513 -22.610 9.440 1.00 0.00 13 ALA A C 5
ATOM 5488 O O . ALA A 1 13 ? -17.941 -21.659 8.816 1.00 0.00 13 ALA A O 5
ATOM 5495 N N . TYR A 1 14 ? -17.826 -22.792 10.694 1.00 0.00 14 TYR A N 5
ATOM 5496 C CA . TYR A 1 14 ? -18.721 -21.824 11.387 1.00 0.00 14 TYR A CA 5
ATOM 5497 C C . TYR A 1 14 ? -17.955 -20.528 11.663 1.00 0.00 14 TYR A C 5
ATOM 5498 O O . TYR A 1 14 ? -18.518 -19.452 11.661 1.00 0.00 14 TYR A O 5
ATOM 5516 N N . ASP A 1 15 ? -16.675 -20.623 11.899 1.00 0.00 15 ASP A N 5
ATOM 5517 C CA . ASP A 1 15 ? -15.875 -19.396 12.174 1.00 0.00 15 ASP A CA 5
ATOM 5518 C C . ASP A 1 15 ? -15.314 -18.847 10.861 1.00 0.00 15 ASP A C 5
ATOM 5519 O O . ASP A 1 15 ? -14.417 -19.417 10.271 1.00 0.00 15 ASP A O 5
ATOM 5528 N N . HIS A 1 16 ? -15.835 -17.745 10.397 1.00 0.00 16 HIS A N 5
ATOM 5529 C CA . HIS A 1 16 ? -15.331 -17.160 9.123 1.00 0.00 16 HIS A CA 5
ATOM 5530 C C . HIS A 1 16 ? -13.836 -16.862 9.255 1.00 0.00 16 HIS A C 5
ATOM 5531 O O . HIS A 1 16 ? -13.049 -17.189 8.388 1.00 0.00 16 HIS A O 5
ATOM 5545 N N . GLU A 1 17 ? -13.438 -16.244 10.333 1.00 0.00 17 GLU A N 5
ATOM 5546 C CA . GLU A 1 17 ? -11.994 -15.927 10.519 1.00 0.00 17 GLU A CA 5
ATOM 5547 C C . GLU A 1 17 ? -11.181 -17.222 10.497 1.00 0.00 17 GLU A C 5
ATOM 5548 O O . GLU A 1 17 ? -10.153 -17.311 9.855 1.00 0.00 17 GLU A O 5
ATOM 5560 N N . LEU A 1 18 ? -11.633 -18.230 11.193 1.00 0.00 18 LEU A N 5
ATOM 5561 C CA . LEU A 1 18 ? -10.886 -19.519 11.211 1.00 0.00 18 LEU A CA 5
ATOM 5562 C C . LEU A 1 18 ? -10.841 -20.102 9.798 1.00 0.00 18 LEU A C 5
ATOM 5563 O O . LEU A 1 18 ? -9.847 -20.662 9.378 1.00 0.00 18 LEU A O 5
ATOM 5579 N N . LEU A 1 19 ? -11.909 -19.977 9.059 1.00 0.00 19 LEU A N 5
ATOM 5580 C CA . LEU A 1 19 ? -11.926 -20.524 7.674 1.00 0.00 19 LEU A CA 5
ATOM 5581 C C . LEU A 1 19 ? -10.790 -19.897 6.863 1.00 0.00 19 LEU A C 5
ATOM 5582 O O . LEU A 1 19 ? -10.152 -20.551 6.061 1.00 0.00 19 LEU A O 5
ATOM 5598 N N . ASP A 1 20 ? -10.531 -18.634 7.065 1.00 0.00 20 ASP A N 5
ATOM 5599 C CA . ASP A 1 20 ? -9.437 -17.967 6.306 1.00 0.00 20 ASP A CA 5
ATOM 5600 C C . ASP A 1 20 ? -8.092 -18.584 6.697 1.00 0.00 20 ASP A C 5
ATOM 5601 O O . ASP A 1 20 ? -7.232 -18.800 5.866 1.00 0.00 20 ASP A O 5
ATOM 5610 N N . GLU A 1 21 ? -7.903 -18.870 7.956 1.00 0.00 21 GLU A N 5
ATOM 5611 C CA . GLU A 1 21 ? -6.614 -19.473 8.396 1.00 0.00 21 GLU A CA 5
ATOM 5612 C C . GLU A 1 21 ? -6.387 -20.792 7.655 1.00 0.00 21 GLU A C 5
ATOM 5613 O O . GLU A 1 21 ? -5.289 -21.097 7.233 1.00 0.00 21 GLU A O 5
ATOM 5625 N N . SER A 1 22 ? -7.416 -21.578 7.495 1.00 0.00 22 SER A N 5
ATOM 5626 C CA . SER A 1 22 ? -7.257 -22.876 6.781 1.00 0.00 22 SER A CA 5
ATOM 5627 C C . SER A 1 22 ? -6.953 -22.614 5.306 1.00 0.00 22 SER A C 5
ATOM 5628 O O . SER A 1 22 ? -6.221 -23.348 4.672 1.00 0.00 22 SER A O 5
ATOM 5636 N N . ALA A 1 23 ? -7.509 -21.571 4.753 1.00 0.00 23 ALA A N 5
ATOM 5637 C CA . ALA A 1 23 ? -7.251 -21.263 3.317 1.00 0.00 23 ALA A CA 5
ATOM 5638 C C . ALA A 1 23 ? -5.813 -20.767 3.152 1.00 0.00 23 ALA A C 5
ATOM 5639 O O . ALA A 1 23 ? -5.123 -21.133 2.221 1.00 0.00 23 ALA A O 5
ATOM 5646 N N . LYS A 1 24 ? -5.355 -19.936 4.047 1.00 0.00 24 LYS A N 5
ATOM 5647 C CA . LYS A 1 24 ? -3.963 -19.418 3.940 1.00 0.00 24 LYS A CA 5
ATOM 5648 C C . LYS A 1 24 ? -2.977 -20.586 3.996 1.00 0.00 24 LYS A C 5
ATOM 5649 O O . LYS A 1 24 ? -2.027 -20.647 3.240 1.00 0.00 24 LYS A O 5
ATOM 5668 N N . LYS A 1 25 ? -3.193 -21.515 4.886 1.00 0.00 25 LYS A N 5
ATOM 5669 C CA . LYS A 1 25 ? -2.268 -22.679 4.990 1.00 0.00 25 LYS A CA 5
ATOM 5670 C C . LYS A 1 25 ? -2.235 -23.426 3.655 1.00 0.00 25 LYS A C 5
ATOM 5671 O O . LYS A 1 25 ? -1.184 -23.727 3.127 1.00 0.00 25 LYS A O 5
ATOM 5690 N N . ILE A 1 26 ? -3.380 -23.728 3.106 1.00 0.00 26 ILE A N 5
ATOM 5691 C CA . ILE A 1 26 ? -3.413 -24.456 1.806 1.00 0.00 26 ILE A CA 5
ATOM 5692 C C . ILE A 1 26 ? -2.844 -23.561 0.703 1.00 0.00 26 ILE A C 5
ATOM 5693 O O . ILE A 1 26 ? -2.128 -24.013 -0.169 1.00 0.00 26 ILE A O 5
ATOM 5709 N N . VAL A 1 27 ? -3.155 -22.294 0.735 1.00 0.00 27 VAL A N 5
ATOM 5710 C CA . VAL A 1 27 ? -2.633 -21.372 -0.312 1.00 0.00 27 VAL A CA 5
ATOM 5711 C C . VAL A 1 27 ? -1.102 -21.366 -0.270 1.00 0.00 27 VAL A C 5
ATOM 5712 O O . VAL A 1 27 ? -0.445 -21.384 -1.292 1.00 0.00 27 VAL A O 5
ATOM 5725 N N . GLU A 1 28 ? -0.531 -21.338 0.902 1.00 0.00 28 GLU A N 5
ATOM 5726 C CA . GLU A 1 28 ? 0.955 -21.329 1.007 1.00 0.00 28 GLU A CA 5
ATOM 5727 C C . GLU A 1 28 ? 1.517 -22.632 0.433 1.00 0.00 28 GLU A C 5
ATOM 5728 O O . GLU A 1 28 ? 2.528 -22.640 -0.240 1.00 0.00 28 GLU A O 5
ATOM 5740 N N . VAL A 1 29 ? 0.870 -23.734 0.696 1.00 0.00 29 VAL A N 5
ATOM 5741 C CA . VAL A 1 29 ? 1.368 -25.035 0.166 1.00 0.00 29 VAL A CA 5
ATOM 5742 C C . VAL A 1 29 ? 1.120 -25.101 -1.342 1.00 0.00 29 VAL A C 5
ATOM 5743 O O . VAL A 1 29 ? 1.949 -25.567 -2.098 1.00 0.00 29 VAL A O 5
ATOM 5756 N N . ALA A 1 30 ? -0.016 -24.638 -1.788 1.00 0.00 30 ALA A N 5
ATOM 5757 C CA . ALA A 1 30 ? -0.316 -24.675 -3.247 1.00 0.00 30 ALA A CA 5
ATOM 5758 C C . ALA A 1 30 ? 0.652 -23.753 -3.991 1.00 0.00 30 ALA A C 5
ATOM 5759 O O . ALA A 1 30 ? 1.210 -24.114 -5.008 1.00 0.00 30 ALA A O 5
ATOM 5766 N N . LYS A 1 31 ? 0.855 -22.564 -3.492 1.00 0.00 31 LYS A N 5
ATOM 5767 C CA . LYS A 1 31 ? 1.787 -21.622 -4.172 1.00 0.00 31 LYS A CA 5
ATOM 5768 C C . LYS A 1 31 ? 3.191 -22.227 -4.207 1.00 0.00 31 LYS A C 5
ATOM 5769 O O . LYS A 1 31 ? 3.913 -22.089 -5.175 1.00 0.00 31 LYS A O 5
ATOM 5788 N N . SER A 1 32 ? 3.584 -22.898 -3.159 1.00 0.00 32 SER A N 5
ATOM 5789 C CA . SER A 1 32 ? 4.941 -23.512 -3.133 1.00 0.00 32 SER A CA 5
ATOM 5790 C C . SER A 1 32 ? 5.093 -24.464 -4.321 1.00 0.00 32 SER A C 5
ATOM 5791 O O . SER A 1 32 ? 6.179 -24.681 -4.820 1.00 0.00 32 SER A O 5
ATOM 5799 N N . THR A 1 33 ? 4.012 -25.036 -4.776 1.00 0.00 33 THR A N 5
ATOM 5800 C CA . THR A 1 33 ? 4.096 -25.974 -5.931 1.00 0.00 33 THR A CA 5
ATOM 5801 C C . THR A 1 33 ? 4.125 -25.175 -7.235 1.00 0.00 33 THR A C 5
ATOM 5802 O O . THR A 1 33 ? 3.750 -24.020 -7.277 1.00 0.00 33 THR A O 5
ATOM 5813 N N . ASN A 1 34 ? 4.568 -25.782 -8.303 1.00 0.00 34 ASN A N 5
ATOM 5814 C CA . ASN A 1 34 ? 4.621 -25.056 -9.605 1.00 0.00 34 ASN A CA 5
ATOM 5815 C C . ASN A 1 34 ? 3.232 -24.510 -9.940 1.00 0.00 34 ASN A C 5
ATOM 5816 O O . ASN A 1 34 ? 3.093 -23.441 -10.501 1.00 0.00 34 ASN A O 5
ATOM 5827 N N . SER A 1 35 ? 2.202 -25.235 -9.602 1.00 0.00 35 SER A N 5
ATOM 5828 C CA . SER A 1 35 ? 0.822 -24.758 -9.901 1.00 0.00 35 SER A CA 5
ATOM 5829 C C . SER A 1 35 ? 0.539 -23.482 -9.107 1.00 0.00 35 SER A C 5
ATOM 5830 O O . SER A 1 35 ? 1.053 -23.286 -8.024 1.00 0.00 35 SER A O 5
ATOM 5838 N N . LYS A 1 36 ? -0.279 -22.613 -9.635 1.00 0.00 36 LYS A N 5
ATOM 5839 C CA . LYS A 1 36 ? -0.597 -21.352 -8.909 1.00 0.00 36 LYS A CA 5
ATOM 5840 C C . LYS A 1 36 ? -2.007 -21.447 -8.321 1.00 0.00 36 LYS A C 5
ATOM 5841 O O . LYS A 1 36 ? -2.867 -22.121 -8.853 1.00 0.00 36 LYS A O 5
ATOM 5860 N N . VAL A 1 37 ? -2.250 -20.780 -7.226 1.00 0.00 37 VAL A N 5
ATOM 5861 C CA . VAL A 1 37 ? -3.604 -20.836 -6.606 1.00 0.00 37 VAL A CA 5
ATOM 5862 C C . VAL A 1 37 ? -4.211 -19.433 -6.573 1.00 0.00 37 VAL A C 5
ATOM 5863 O O . VAL A 1 37 ? -3.515 -18.447 -6.429 1.00 0.00 37 VAL A O 5
ATOM 5876 N N . SER A 1 38 ? -5.506 -19.336 -6.705 1.00 0.00 38 SER A N 5
ATOM 5877 C CA . SER A 1 38 ? -6.160 -17.998 -6.681 1.00 0.00 38 SER A CA 5
ATOM 5878 C C . SER A 1 38 ? -7.147 -17.933 -5.514 1.00 0.00 38 SER A C 5
ATOM 5879 O O . SER A 1 38 ? -7.783 -18.909 -5.170 1.00 0.00 38 SER A O 5
ATOM 5887 N N . GLY A 1 39 ? -7.279 -16.788 -4.900 1.00 0.00 39 GLY A N 5
ATOM 5888 C CA . GLY A 1 39 ? -8.225 -16.662 -3.756 1.00 0.00 39 GLY A CA 5
ATOM 5889 C C . GLY A 1 39 ? -7.464 -16.192 -2.514 1.00 0.00 39 GLY A C 5
ATOM 5890 O O . GLY A 1 39 ? -6.421 -15.574 -2.611 1.00 0.00 39 GLY A O 5
ATOM 5894 N N . PRO A 1 40 ? -8.002 -16.494 -1.324 1.00 0.00 40 PRO A N 5
ATOM 5895 C CA . PRO A 1 40 ? -9.260 -17.239 -1.189 1.00 0.00 40 PRO A CA 5
ATOM 5896 C C . PRO A 1 40 ? -10.465 -16.400 -1.624 1.00 0.00 40 PRO A C 5
ATOM 5897 O O . PRO A 1 40 ? -10.536 -15.216 -1.366 1.00 0.00 40 PRO A O 5
ATOM 5908 N N . ILE A 1 41 ? -11.416 -17.007 -2.281 1.00 0.00 41 ILE A N 5
ATOM 5909 C CA . ILE A 1 41 ? -12.615 -16.245 -2.729 1.00 0.00 41 ILE A CA 5
ATOM 5910 C C . ILE A 1 41 ? -13.725 -16.386 -1.685 1.00 0.00 41 ILE A C 5
ATOM 5911 O O . ILE A 1 41 ? -14.166 -17.477 -1.379 1.00 0.00 41 ILE A O 5
ATOM 5927 N N . PRO A 1 42 ? -14.182 -15.256 -1.128 1.00 0.00 42 PRO A N 5
ATOM 5928 C CA . PRO A 1 42 ? -15.242 -15.244 -0.112 1.00 0.00 42 PRO A CA 5
ATOM 5929 C C . PRO A 1 42 ? -16.605 -15.608 -0.707 1.00 0.00 42 PRO A C 5
ATOM 5930 O O . PRO A 1 42 ? -17.039 -15.036 -1.687 1.00 0.00 42 PRO A O 5
ATOM 5941 N N . LEU A 1 43 ? -17.284 -16.556 -0.121 1.00 0.00 43 LEU A N 5
ATOM 5942 C CA . LEU A 1 43 ? -18.617 -16.958 -0.651 1.00 0.00 43 LEU A CA 5
ATOM 5943 C C . LEU A 1 43 ? -19.712 -16.475 0.304 1.00 0.00 43 LEU A C 5
ATOM 5944 O O . LEU A 1 43 ? -19.436 -16.004 1.390 1.00 0.00 43 LEU A O 5
ATOM 5960 N N . PRO A 1 44 ? -20.980 -16.598 -0.115 1.00 0.00 44 PRO A N 5
ATOM 5961 C CA . PRO A 1 44 ? -22.128 -16.177 0.698 1.00 0.00 44 PRO A CA 5
ATOM 5962 C C . PRO A 1 44 ? -22.324 -17.083 1.916 1.00 0.00 44 PRO A C 5
ATOM 5963 O O . PRO A 1 44 ? -22.229 -18.291 1.825 1.00 0.00 44 PRO A O 5
ATOM 5974 N N . THR A 1 45 ? -22.598 -16.510 3.056 1.00 0.00 45 THR A N 5
ATOM 5975 C CA . THR A 1 45 ? -22.800 -17.339 4.278 1.00 0.00 45 THR A CA 5
ATOM 5976 C C . THR A 1 45 ? -24.169 -18.019 4.215 1.00 0.00 45 THR A C 5
ATOM 5977 O O . THR A 1 45 ? -25.133 -17.452 3.739 1.00 0.00 45 THR A O 5
ATOM 5988 N N . GLU A 1 46 ? -24.263 -19.230 4.693 1.00 0.00 46 GLU A N 5
ATOM 5989 C CA . GLU A 1 46 ? -25.570 -19.945 4.661 1.00 0.00 46 GLU A CA 5
ATOM 5990 C C . GLU A 1 46 ? -25.756 -20.723 5.965 1.00 0.00 46 GLU A C 5
ATOM 5991 O O . GLU A 1 46 ? -24.813 -21.245 6.527 1.00 0.00 46 GLU A O 5
ATOM 6003 N N . SER A 1 47 ? -26.964 -20.807 6.451 1.00 0.00 47 SER A N 5
ATOM 6004 C CA . SER A 1 47 ? -27.207 -21.551 7.718 1.00 0.00 47 SER A CA 5
ATOM 6005 C C . SER A 1 47 ? -26.204 -21.091 8.779 1.00 0.00 47 SER A C 5
ATOM 6006 O O . SER A 1 47 ? -25.669 -21.886 9.526 1.00 0.00 47 SER A O 5
ATOM 6014 N N . ARG A 1 48 ? -25.946 -19.814 8.849 1.00 0.00 48 ARG A N 5
ATOM 6015 C CA . ARG A 1 48 ? -24.977 -19.305 9.862 1.00 0.00 48 ARG A CA 5
ATOM 6016 C C . ARG A 1 48 ? -23.615 -19.963 9.640 1.00 0.00 48 ARG A C 5
ATOM 6017 O O . ARG A 1 48 ? -22.853 -20.163 10.566 1.00 0.00 48 ARG A O 5
ATOM 6038 N N . VAL A 1 49 ? -23.302 -20.304 8.420 1.00 0.00 49 VAL A N 5
ATOM 6039 C CA . VAL A 1 49 ? -21.988 -20.950 8.141 1.00 0.00 49 VAL A CA 5
ATOM 6040 C C . VAL A 1 49 ? -21.268 -20.181 7.032 1.00 0.00 49 VAL A C 5
ATOM 6041 O O . VAL A 1 49 ? -21.853 -19.826 6.028 1.00 0.00 49 VAL A O 5
ATOM 6054 N N . HIS A 1 50 ? -20.000 -19.923 7.203 1.00 0.00 50 HIS A N 5
ATOM 6055 C CA . HIS A 1 50 ? -19.244 -19.179 6.157 1.00 0.00 50 HIS A CA 5
ATOM 6056 C C . HIS A 1 50 ? -18.545 -20.175 5.230 1.00 0.00 50 HIS A C 5
ATOM 6057 O O . HIS A 1 50 ? -18.149 -21.248 5.641 1.00 0.00 50 HIS A O 5
ATOM 6071 N N . LYS A 1 51 ? -18.389 -19.830 3.980 1.00 0.00 51 LYS A N 5
ATOM 6072 C CA . LYS A 1 51 ? -17.718 -20.761 3.031 1.00 0.00 51 LYS A CA 5
ATOM 6073 C C . LYS A 1 51 ? -16.775 -19.972 2.120 1.00 0.00 51 LYS A C 5
ATOM 6074 O O . LYS A 1 51 ? -17.036 -18.837 1.772 1.00 0.00 51 LYS A O 5
ATOM 6093 N N . ARG A 1 52 ? -15.680 -20.565 1.730 1.00 0.00 52 ARG A N 5
ATOM 6094 C CA . ARG A 1 52 ? -14.721 -19.854 0.840 1.00 0.00 52 ARG A CA 5
ATOM 6095 C C . ARG A 1 52 ? -14.398 -20.737 -0.366 1.00 0.00 52 ARG A C 5
ATOM 6096 O O . ARG A 1 52 ? -14.491 -21.947 -0.304 1.00 0.00 52 ARG A O 5
ATOM 6117 N N . LEU A 1 53 ? -14.020 -20.146 -1.466 1.00 0.00 53 LEU A N 5
ATOM 6118 C CA . LEU A 1 53 ? -13.695 -20.956 -2.673 1.00 0.00 53 LEU A CA 5
ATOM 6119 C C . LEU A 1 53 ? -12.274 -20.635 -3.140 1.00 0.00 53 LEU A C 5
ATOM 6120 O O . LEU A 1 53 ? -11.912 -19.490 -3.317 1.00 0.00 53 LEU A O 5
ATOM 6136 N N . ILE A 1 54 ? -11.467 -21.640 -3.345 1.00 0.00 54 ILE A N 5
ATOM 6137 C CA . ILE A 1 54 ? -10.071 -21.394 -3.804 1.00 0.00 54 ILE A CA 5
ATOM 6138 C C . ILE A 1 54 ? -9.893 -21.963 -5.213 1.00 0.00 54 ILE A C 5
ATOM 6139 O O . ILE A 1 54 ? -10.110 -23.134 -5.452 1.00 0.00 54 ILE A O 5
ATOM 6155 N N . ASP A 1 55 ? -9.504 -21.143 -6.149 1.00 0.00 55 ASP A N 5
ATOM 6156 C CA . ASP A 1 55 ? -9.317 -21.637 -7.542 1.00 0.00 55 ASP A CA 5
ATOM 6157 C C . ASP A 1 55 ? -7.858 -22.050 -7.751 1.00 0.00 55 ASP A C 5
ATOM 6158 O O . ASP A 1 55 ? -6.946 -21.411 -7.264 1.00 0.00 55 ASP A O 5
ATOM 6167 N N . ILE A 1 56 ? -7.632 -23.114 -8.474 1.00 0.00 56 ILE A N 5
ATOM 6168 C CA . ILE A 1 56 ? -6.232 -23.567 -8.717 1.00 0.00 56 ILE A CA 5
ATOM 6169 C C . ILE A 1 56 ? -5.946 -23.538 -10.220 1.00 0.00 56 ILE A C 5
ATOM 6170 O O . ILE A 1 56 ? -6.699 -24.065 -11.015 1.00 0.00 56 ILE A O 5
ATOM 6186 N N . ILE A 1 57 ? -4.866 -22.923 -10.617 1.00 0.00 57 ILE A N 5
ATOM 6187 C CA . ILE A 1 57 ? -4.537 -22.860 -12.069 1.00 0.00 57 ILE A CA 5
ATOM 6188 C C . ILE A 1 57 ? -3.316 -23.735 -12.358 1.00 0.00 57 ILE A C 5
ATOM 6189 O O . ILE A 1 57 ? -2.391 -23.807 -11.574 1.00 0.00 57 ILE A O 5
ATOM 6205 N N . ASP A 1 58 ? -3.306 -24.400 -13.481 1.00 0.00 58 ASP A N 5
ATOM 6206 C CA . ASP A 1 58 ? -2.144 -25.270 -13.821 1.00 0.00 58 ASP A CA 5
ATOM 6207 C C . ASP A 1 58 ? -1.832 -26.193 -12.642 1.00 0.00 58 ASP A C 5
ATOM 6208 O O . ASP A 1 58 ? -0.755 -26.152 -12.081 1.00 0.00 58 ASP A O 5
ATOM 6217 N N . PRO A 1 59 ? -2.798 -27.041 -12.262 1.00 0.00 59 PRO A N 5
ATOM 6218 C CA . PRO A 1 59 ? -2.633 -27.982 -11.147 1.00 0.00 59 PRO A CA 5
ATOM 6219 C C . PRO A 1 59 ? -1.650 -29.106 -11.488 1.00 0.00 59 PRO A C 5
ATOM 6220 O O . PRO A 1 59 ? -1.639 -29.622 -12.588 1.00 0.00 59 PRO A O 5
ATOM 6231 N N . SER A 1 60 ? -0.825 -29.489 -10.551 1.00 0.00 60 SER A N 5
ATOM 6232 C CA . SER A 1 60 ? 0.155 -30.579 -10.821 1.00 0.00 60 SER A CA 5
ATOM 6233 C C . SER A 1 60 ? 0.026 -31.658 -9.743 1.00 0.00 60 SER A C 5
ATOM 6234 O O . SER A 1 60 ? -0.615 -31.460 -8.730 1.00 0.00 60 SER A O 5
ATOM 6242 N N . PRO A 1 61 ? 0.652 -32.822 -9.970 1.00 0.00 61 PRO A N 5
ATOM 6243 C CA . PRO A 1 61 ? 0.612 -33.943 -9.021 1.00 0.00 61 PRO A CA 5
ATOM 6244 C C . PRO A 1 61 ? 1.377 -33.621 -7.734 1.00 0.00 61 PRO A C 5
ATOM 6245 O O . PRO A 1 61 ? 1.094 -34.159 -6.681 1.00 0.00 61 PRO A O 5
ATOM 6256 N N . LYS A 1 62 ? 2.341 -32.745 -7.808 1.00 0.00 62 LYS A N 5
ATOM 6257 C CA . LYS A 1 62 ? 3.117 -32.388 -6.589 1.00 0.00 62 LYS A CA 5
ATOM 6258 C C . LYS A 1 62 ? 2.188 -31.707 -5.583 1.00 0.00 62 LYS A C 5
ATOM 6259 O O . LYS A 1 62 ? 2.454 -31.680 -4.397 1.00 0.00 62 LYS A O 5
ATOM 6278 N N . THR A 1 63 ? 1.098 -31.160 -6.047 1.00 0.00 63 THR A N 5
ATOM 6279 C CA . THR A 1 63 ? 0.150 -30.483 -5.118 1.00 0.00 63 THR A CA 5
ATOM 6280 C C . THR A 1 63 ? -0.600 -31.538 -4.303 1.00 0.00 63 THR A C 5
ATOM 6281 O O . THR A 1 63 ? -0.822 -31.381 -3.119 1.00 0.00 63 THR A O 5
ATOM 6292 N N . ILE A 1 64 ? -0.989 -32.616 -4.928 1.00 0.00 64 ILE A N 5
ATOM 6293 C CA . ILE A 1 64 ? -1.721 -33.682 -4.191 1.00 0.00 64 ILE A CA 5
ATOM 6294 C C . ILE A 1 64 ? -0.788 -34.315 -3.156 1.00 0.00 64 ILE A C 5
ATOM 6295 O O . ILE A 1 64 ? -1.188 -34.621 -2.050 1.00 0.00 64 ILE A O 5
ATOM 6311 N N . ASP A 1 65 ? 0.453 -34.514 -3.507 1.00 0.00 65 ASP A N 5
ATOM 6312 C CA . ASP A 1 65 ? 1.410 -35.125 -2.543 1.00 0.00 65 ASP A CA 5
ATOM 6313 C C . ASP A 1 65 ? 1.550 -34.214 -1.322 1.00 0.00 65 ASP A C 5
ATOM 6314 O O . ASP A 1 65 ? 1.580 -34.668 -0.195 1.00 0.00 65 ASP A O 5
ATOM 6323 N N . ALA A 1 66 ? 1.634 -32.929 -1.536 1.00 0.00 66 ALA A N 5
ATOM 6324 C CA . ALA A 1 66 ? 1.769 -31.990 -0.387 1.00 0.00 66 ALA A CA 5
ATOM 6325 C C . ALA A 1 66 ? 0.471 -31.987 0.422 1.00 0.00 66 ALA A C 5
ATOM 6326 O O . ALA A 1 66 ? 0.484 -31.913 1.635 1.00 0.00 66 ALA A O 5
ATOM 6333 N N . LEU A 1 67 ? -0.651 -32.070 -0.240 1.00 0.00 67 LEU A N 5
ATOM 6334 C CA . LEU A 1 67 ? -1.949 -32.075 0.491 1.00 0.00 67 LEU A CA 5
ATOM 6335 C C . LEU A 1 67 ? -2.019 -33.309 1.393 1.00 0.00 67 LEU A C 5
ATOM 6336 O O . LEU A 1 67 ? -2.486 -33.245 2.513 1.00 0.00 67 LEU A O 5
ATOM 6352 N N . MET A 1 68 ? -1.556 -34.432 0.916 1.00 0.00 68 MET A N 5
ATOM 6353 C CA . MET A 1 68 ? -1.595 -35.668 1.748 1.00 0.00 68 MET A CA 5
ATOM 6354 C C . MET A 1 68 ? -0.605 -35.532 2.906 1.00 0.00 68 MET A C 5
ATOM 6355 O O . MET A 1 68 ? -0.796 -36.092 3.968 1.00 0.00 68 MET A O 5
ATOM 6369 N N . ARG A 1 69 ? 0.452 -34.791 2.712 1.00 0.00 69 ARG A N 5
ATOM 6370 C CA . ARG A 1 69 ? 1.451 -34.619 3.803 1.00 0.00 69 ARG A CA 5
ATOM 6371 C C . ARG A 1 69 ? 0.901 -33.646 4.849 1.00 0.00 69 ARG A C 5
ATOM 6372 O O . ARG A 1 69 ? 1.220 -33.731 6.018 1.00 0.00 69 ARG A O 5
ATOM 6393 N N . ILE A 1 70 ? 0.077 -32.723 4.437 1.00 0.00 70 ILE A N 5
ATOM 6394 C CA . ILE A 1 70 ? -0.494 -31.747 5.407 1.00 0.00 70 ILE A CA 5
ATOM 6395 C C . ILE A 1 70 ? -2.003 -31.970 5.527 1.00 0.00 70 ILE A C 5
ATOM 6396 O O . ILE A 1 70 ? -2.700 -32.102 4.541 1.00 0.00 70 ILE A O 5
ATOM 6412 N N . ASN A 1 71 ? -2.512 -32.014 6.727 1.00 0.00 71 ASN A N 5
ATOM 6413 C CA . ASN A 1 71 ? -3.976 -32.231 6.907 1.00 0.00 71 ASN A CA 5
ATOM 6414 C C . ASN A 1 71 ? -4.654 -30.897 7.226 1.00 0.00 71 ASN A C 5
ATOM 6415 O O . ASN A 1 71 ? -4.115 -30.069 7.933 1.00 0.00 71 ASN A O 5
ATOM 6426 N N . LEU A 1 72 ? -5.834 -30.684 6.711 1.00 0.00 72 LEU A N 5
ATOM 6427 C CA . LEU A 1 72 ? -6.546 -29.405 6.985 1.00 0.00 72 LEU A CA 5
ATOM 6428 C C . LEU A 1 72 ? -6.615 -29.173 8.495 1.00 0.00 72 LEU A C 5
ATOM 6429 O O . LEU A 1 72 ? -6.563 -30.101 9.278 1.00 0.00 72 LEU A O 5
ATOM 6445 N N . PRO A 1 73 ? -6.735 -27.903 8.909 1.00 0.00 73 PRO A N 5
ATOM 6446 C CA . PRO A 1 73 ? -6.814 -27.534 10.328 1.00 0.00 73 PRO A CA 5
ATOM 6447 C C . PRO A 1 73 ? -8.139 -27.972 10.956 1.00 0.00 73 PRO A C 5
ATOM 6448 O O . PRO A 1 73 ? -9.176 -27.947 10.322 1.00 0.00 73 PRO A O 5
ATOM 6459 N N . ALA A 1 74 ? -8.115 -28.374 12.197 1.00 0.00 74 ALA A N 5
ATOM 6460 C CA . ALA A 1 74 ? -9.374 -28.813 12.863 1.00 0.00 74 ALA A CA 5
ATOM 6461 C C . ALA A 1 74 ? -10.359 -27.643 12.913 1.00 0.00 74 ALA A C 5
ATOM 6462 O O . ALA A 1 74 ? -9.972 -26.498 13.033 1.00 0.00 74 ALA A O 5
ATOM 6469 N N . GLY A 1 75 ? -11.631 -27.922 12.823 1.00 0.00 75 GLY A N 5
ATOM 6470 C CA . GLY A 1 75 ? -12.639 -26.827 12.867 1.00 0.00 75 GLY A CA 5
ATOM 6471 C C . GLY A 1 75 ? -12.984 -26.389 11.441 1.00 0.00 75 GLY A C 5
ATOM 6472 O O . GLY A 1 75 ? -13.704 -25.434 11.232 1.00 0.00 75 GLY A O 5
ATOM 6476 N N . VAL A 1 76 ? -12.475 -27.081 10.457 1.00 0.00 76 VAL A N 5
ATOM 6477 C CA . VAL A 1 76 ? -12.776 -26.702 9.048 1.00 0.00 76 VAL A CA 5
ATOM 6478 C C . VAL A 1 76 ? -13.245 -27.938 8.277 1.00 0.00 76 VAL A C 5
ATOM 6479 O O . VAL A 1 76 ? -12.822 -29.046 8.543 1.00 0.00 76 VAL A O 5
ATOM 6492 N N . ASP A 1 77 ? -14.116 -27.758 7.322 1.00 0.00 77 ASP A N 5
ATOM 6493 C CA . ASP A 1 77 ? -14.611 -28.923 6.535 1.00 0.00 77 ASP A CA 5
ATOM 6494 C C . ASP A 1 77 ? -14.202 -28.760 5.070 1.00 0.00 77 ASP A C 5
ATOM 6495 O O . ASP A 1 77 ? -14.080 -27.661 4.568 1.00 0.00 77 ASP A O 5
ATOM 6504 N N . VAL A 1 78 ? -13.990 -29.848 4.379 1.00 0.00 78 VAL A N 5
ATOM 6505 C CA . VAL A 1 78 ? -13.590 -29.755 2.948 1.00 0.00 78 VAL A CA 5
ATOM 6506 C C . VAL A 1 78 ? -14.600 -30.514 2.086 1.00 0.00 78 VAL A C 5
ATOM 6507 O O . VAL A 1 78 ? -14.987 -31.623 2.398 1.00 0.00 78 VAL A O 5
ATOM 6520 N N . GLU A 1 79 ? -15.031 -29.927 1.003 1.00 0.00 79 GLU A N 5
ATOM 6521 C CA . GLU A 1 79 ? -16.016 -30.616 0.124 1.00 0.00 79 GLU A CA 5
ATOM 6522 C C . GLU A 1 79 ? -15.307 -31.133 -1.129 1.00 0.00 79 GLU A C 5
ATOM 6523 O O . GLU A 1 79 ? -14.496 -30.450 -1.722 1.00 0.00 79 GLU A O 5
ATOM 6535 N N . ILE A 1 80 ? -15.607 -32.335 -1.538 1.00 0.00 80 ILE A N 5
ATOM 6536 C CA . ILE A 1 80 ? -14.950 -32.895 -2.753 1.00 0.00 80 ILE A CA 5
ATOM 6537 C C . ILE A 1 80 ? -16.011 -33.194 -3.814 1.00 0.00 80 ILE A C 5
ATOM 6538 O O . ILE A 1 80 ? -17.022 -33.809 -3.540 1.00 0.00 80 ILE A O 5
ATOM 6554 N N . LYS A 1 81 ? -15.789 -32.765 -5.027 1.00 0.00 81 LYS A N 5
ATOM 6555 C CA . LYS A 1 81 ? -16.784 -33.025 -6.104 1.00 0.00 81 LYS A CA 5
ATOM 6556 C C . LYS A 1 81 ? -17.005 -34.533 -6.239 1.00 0.00 81 LYS A C 5
ATOM 6557 O O . LYS A 1 81 ? -18.105 -34.990 -6.480 1.00 0.00 81 LYS A O 5
ATOM 6576 N N . LEU A 1 82 ? -15.967 -35.310 -6.088 1.00 0.00 82 LEU A N 5
ATOM 6577 C CA . LEU A 1 82 ? -16.120 -36.787 -6.208 1.00 0.00 82 LEU A CA 5
ATOM 6578 C C . LEU A 1 82 ? -16.524 -37.143 -7.640 1.00 0.00 82 LEU A C 5
ATOM 6579 O O . LEU A 1 82 ? -16.128 -38.201 -8.101 1.00 0.00 82 LEU A O 5
ATOM 6596 N N . SER A 1 1 ? -2.320 -24.653 -23.294 1.00 0.00 1 SER A N 6
ATOM 6597 C CA . SER A 1 1 ? -2.350 -25.822 -24.218 1.00 0.00 1 SER A CA 6
ATOM 6598 C C . SER A 1 1 ? -1.944 -27.085 -23.455 1.00 0.00 1 SER A C 6
ATOM 6599 O O . SER A 1 1 ? -2.708 -28.023 -23.338 1.00 0.00 1 SER A O 6
ATOM 6609 N N . MET A 1 2 ? -0.748 -27.116 -22.935 1.00 0.00 2 MET A N 6
ATOM 6610 C CA . MET A 1 2 ? -0.294 -28.319 -22.180 1.00 0.00 2 MET A CA 6
ATOM 6611 C C . MET A 1 2 ? -1.246 -28.576 -21.010 1.00 0.00 2 MET A C 6
ATOM 6612 O O . MET A 1 2 ? -1.512 -29.705 -20.651 1.00 0.00 2 MET A O 6
ATOM 6626 N N . GLY A 1 3 ? -1.760 -27.536 -20.411 1.00 0.00 3 GLY A N 6
ATOM 6627 C CA . GLY A 1 3 ? -2.693 -27.721 -19.265 1.00 0.00 3 GLY A CA 6
ATOM 6628 C C . GLY A 1 3 ? -4.046 -27.092 -19.601 1.00 0.00 3 GLY A C 6
ATOM 6629 O O . GLY A 1 3 ? -4.775 -27.577 -20.442 1.00 0.00 3 GLY A O 6
ATOM 6633 N N . GLY A 1 4 ? -4.388 -26.016 -18.947 1.00 0.00 4 GLY A N 6
ATOM 6634 C CA . GLY A 1 4 ? -5.694 -25.356 -19.230 1.00 0.00 4 GLY A CA 6
ATOM 6635 C C . GLY A 1 4 ? -6.754 -25.892 -18.266 1.00 0.00 4 GLY A C 6
ATOM 6636 O O . GLY A 1 4 ? -7.935 -25.667 -18.439 1.00 0.00 4 GLY A O 6
ATOM 6640 N N . GLN A 1 5 ? -6.342 -26.602 -17.251 1.00 0.00 5 GLN A N 6
ATOM 6641 C CA . GLN A 1 5 ? -7.327 -27.152 -16.277 1.00 0.00 5 GLN A CA 6
ATOM 6642 C C . GLN A 1 5 ? -7.155 -26.451 -14.928 1.00 0.00 5 GLN A C 6
ATOM 6643 O O . GLN A 1 5 ? -6.057 -26.125 -14.522 1.00 0.00 5 GLN A O 6
ATOM 6657 N N . LYS A 1 6 ? -8.232 -26.217 -14.229 1.00 0.00 6 LYS A N 6
ATOM 6658 C CA . LYS A 1 6 ? -8.130 -25.538 -12.907 1.00 0.00 6 LYS A CA 6
ATOM 6659 C C . LYS A 1 6 ? -8.923 -26.329 -11.865 1.00 0.00 6 LYS A C 6
ATOM 6660 O O . LYS A 1 6 ? -9.890 -26.991 -12.179 1.00 0.00 6 LYS A O 6
ATOM 6679 N N . ILE A 1 7 ? -8.520 -26.264 -10.625 1.00 0.00 7 ILE A N 6
ATOM 6680 C CA . ILE A 1 7 ? -9.251 -27.012 -9.564 1.00 0.00 7 ILE A CA 6
ATOM 6681 C C . ILE A 1 7 ? -9.805 -26.025 -8.535 1.00 0.00 7 ILE A C 6
ATOM 6682 O O . ILE A 1 7 ? -9.154 -25.068 -8.167 1.00 0.00 7 ILE A O 6
ATOM 6698 N N . ARG A 1 8 ? -11.002 -26.250 -8.067 1.00 0.00 8 ARG A N 6
ATOM 6699 C CA . ARG A 1 8 ? -11.596 -25.324 -7.062 1.00 0.00 8 ARG A CA 6
ATOM 6700 C C . ARG A 1 8 ? -11.884 -26.089 -5.769 1.00 0.00 8 ARG A C 6
ATOM 6701 O O . ARG A 1 8 ? -12.411 -27.183 -5.788 1.00 0.00 8 ARG A O 6
ATOM 6722 N N . ILE A 1 9 ? -11.541 -25.521 -4.645 1.00 0.00 9 ILE A N 6
ATOM 6723 C CA . ILE A 1 9 ? -11.796 -26.216 -3.351 1.00 0.00 9 ILE A CA 6
ATOM 6724 C C . ILE A 1 9 ? -12.716 -25.355 -2.484 1.00 0.00 9 ILE A C 6
ATOM 6725 O O . ILE A 1 9 ? -12.542 -24.157 -2.377 1.00 0.00 9 ILE A O 6
ATOM 6741 N N . LYS A 1 10 ? -13.695 -25.955 -1.863 1.00 0.00 10 LYS A N 6
ATOM 6742 C CA . LYS A 1 10 ? -14.624 -25.169 -1.004 1.00 0.00 10 LYS A CA 6
ATOM 6743 C C . LYS A 1 10 ? -14.414 -25.556 0.461 1.00 0.00 10 LYS A C 6
ATOM 6744 O O . LYS A 1 10 ? -14.390 -26.720 0.808 1.00 0.00 10 LYS A O 6
ATOM 6763 N N . LEU A 1 11 ? -14.262 -24.589 1.323 1.00 0.00 11 LEU A N 6
ATOM 6764 C CA . LEU A 1 11 ? -14.053 -24.901 2.764 1.00 0.00 11 LEU A CA 6
ATOM 6765 C C . LEU A 1 11 ? -15.265 -24.434 3.572 1.00 0.00 11 LEU A C 6
ATOM 6766 O O . LEU A 1 11 ? -15.785 -23.357 3.362 1.00 0.00 11 LEU A O 6
ATOM 6782 N N . LYS A 1 12 ? -15.717 -25.236 4.498 1.00 0.00 12 LYS A N 6
ATOM 6783 C CA . LYS A 1 12 ? -16.894 -24.837 5.321 1.00 0.00 12 LYS A CA 6
ATOM 6784 C C . LYS A 1 12 ? -16.505 -24.847 6.801 1.00 0.00 12 LYS A C 6
ATOM 6785 O O . LYS A 1 12 ? -15.751 -25.689 7.247 1.00 0.00 12 LYS A O 6
ATOM 6804 N N . ALA A 1 13 ? -17.011 -23.918 7.566 1.00 0.00 13 ALA A N 6
ATOM 6805 C CA . ALA A 1 13 ? -16.666 -23.879 9.014 1.00 0.00 13 ALA A CA 6
ATOM 6806 C C . ALA A 1 13 ? -17.554 -22.859 9.728 1.00 0.00 13 ALA A C 6
ATOM 6807 O O . ALA A 1 13 ? -17.950 -21.860 9.159 1.00 0.00 13 ALA A O 6
ATOM 6814 N N . TYR A 1 14 ? -17.871 -23.103 10.969 1.00 0.00 14 TYR A N 6
ATOM 6815 C CA . TYR A 1 14 ? -18.732 -22.150 11.723 1.00 0.00 14 TYR A CA 6
ATOM 6816 C C . TYR A 1 14 ? -18.084 -20.763 11.725 1.00 0.00 14 TYR A C 6
ATOM 6817 O O . TYR A 1 14 ? -18.723 -19.769 11.443 1.00 0.00 14 TYR A O 6
ATOM 6835 N N . ASP A 1 15 ? -16.822 -20.690 12.043 1.00 0.00 15 ASP A N 6
ATOM 6836 C CA . ASP A 1 15 ? -16.134 -19.368 12.067 1.00 0.00 15 ASP A CA 6
ATOM 6837 C C . ASP A 1 15 ? -15.549 -19.069 10.686 1.00 0.00 15 ASP A C 6
ATOM 6838 O O . ASP A 1 15 ? -14.833 -19.868 10.118 1.00 0.00 15 ASP A O 6
ATOM 6847 N N . HIS A 1 16 ? -15.847 -17.921 10.142 1.00 0.00 16 HIS A N 6
ATOM 6848 C CA . HIS A 1 16 ? -15.304 -17.571 8.800 1.00 0.00 16 HIS A CA 6
ATOM 6849 C C . HIS A 1 16 ? -13.824 -17.203 8.933 1.00 0.00 16 HIS A C 6
ATOM 6850 O O . HIS A 1 16 ? -13.025 -17.479 8.060 1.00 0.00 16 HIS A O 6
ATOM 6864 N N . GLU A 1 17 ? -13.453 -16.586 10.022 1.00 0.00 17 GLU A N 6
ATOM 6865 C CA . GLU A 1 17 ? -12.027 -16.205 10.214 1.00 0.00 17 GLU A CA 6
ATOM 6866 C C . GLU A 1 17 ? -11.151 -17.458 10.135 1.00 0.00 17 GLU A C 6
ATOM 6867 O O . GLU A 1 17 ? -10.091 -17.450 9.543 1.00 0.00 17 GLU A O 6
ATOM 6879 N N . LEU A 1 18 ? -11.591 -18.535 10.726 1.00 0.00 18 LEU A N 6
ATOM 6880 C CA . LEU A 1 18 ? -10.785 -19.788 10.683 1.00 0.00 18 LEU A CA 6
ATOM 6881 C C . LEU A 1 18 ? -10.647 -20.252 9.232 1.00 0.00 18 LEU A C 6
ATOM 6882 O O . LEU A 1 18 ? -9.583 -20.646 8.794 1.00 0.00 18 LEU A O 6
ATOM 6898 N N . LEU A 1 19 ? -11.714 -20.208 8.481 1.00 0.00 19 LEU A N 6
ATOM 6899 C CA . LEU A 1 19 ? -11.642 -20.646 7.059 1.00 0.00 19 LEU A CA 6
ATOM 6900 C C . LEU A 1 19 ? -10.527 -19.877 6.346 1.00 0.00 19 LEU A C 6
ATOM 6901 O O . LEU A 1 19 ? -9.785 -20.430 5.557 1.00 0.00 19 LEU A O 6
ATOM 6917 N N . ASP A 1 20 ? -10.401 -18.608 6.618 1.00 0.00 20 ASP A N 6
ATOM 6918 C CA . ASP A 1 20 ? -9.333 -17.806 5.959 1.00 0.00 20 ASP A CA 6
ATOM 6919 C C . ASP A 1 20 ? -7.962 -18.330 6.391 1.00 0.00 20 ASP A C 6
ATOM 6920 O O . ASP A 1 20 ? -7.026 -18.359 5.617 1.00 0.00 20 ASP A O 6
ATOM 6929 N N . GLU A 1 21 ? -7.836 -18.744 7.622 1.00 0.00 21 GLU A N 6
ATOM 6930 C CA . GLU A 1 21 ? -6.527 -19.265 8.102 1.00 0.00 21 GLU A CA 6
ATOM 6931 C C . GLU A 1 21 ? -6.245 -20.617 7.443 1.00 0.00 21 GLU A C 6
ATOM 6932 O O . GLU A 1 21 ? -5.126 -20.918 7.075 1.00 0.00 21 GLU A O 6
ATOM 6944 N N . SER A 1 22 ? -7.250 -21.433 7.288 1.00 0.00 22 SER A N 6
ATOM 6945 C CA . SER A 1 22 ? -7.039 -22.764 6.652 1.00 0.00 22 SER A CA 6
ATOM 6946 C C . SER A 1 22 ? -6.736 -22.574 5.165 1.00 0.00 22 SER A C 6
ATOM 6947 O O . SER A 1 22 ? -5.869 -23.219 4.610 1.00 0.00 22 SER A O 6
ATOM 6955 N N . ALA A 1 23 ? -7.444 -21.691 4.514 1.00 0.00 23 ALA A N 6
ATOM 6956 C CA . ALA A 1 23 ? -7.195 -21.459 3.064 1.00 0.00 23 ALA A CA 6
ATOM 6957 C C . ALA A 1 23 ? -5.825 -20.803 2.880 1.00 0.00 23 ALA A C 6
ATOM 6958 O O . ALA A 1 23 ? -5.102 -21.101 1.951 1.00 0.00 23 ALA A O 6
ATOM 6965 N N . LYS A 1 24 ? -5.464 -19.910 3.760 1.00 0.00 24 LYS A N 6
ATOM 6966 C CA . LYS A 1 24 ? -4.142 -19.235 3.638 1.00 0.00 24 LYS A CA 6
ATOM 6967 C C . LYS A 1 24 ? -3.026 -20.277 3.728 1.00 0.00 24 LYS A C 6
ATOM 6968 O O . LYS A 1 24 ? -2.107 -20.287 2.934 1.00 0.00 24 LYS A O 6
ATOM 6987 N N . LYS A 1 25 ? -3.099 -21.155 4.691 1.00 0.00 25 LYS A N 6
ATOM 6988 C CA . LYS A 1 25 ? -2.043 -22.197 4.832 1.00 0.00 25 LYS A CA 6
ATOM 6989 C C . LYS A 1 25 ? -2.031 -23.084 3.584 1.00 0.00 25 LYS A C 6
ATOM 6990 O O . LYS A 1 25 ? -0.988 -23.412 3.054 1.00 0.00 25 LYS A O 6
ATOM 7009 N N . ILE A 1 26 ? -3.183 -23.473 3.111 1.00 0.00 26 ILE A N 6
ATOM 7010 C CA . ILE A 1 26 ? -3.238 -24.339 1.900 1.00 0.00 26 ILE A CA 6
ATOM 7011 C C . ILE A 1 26 ? -2.754 -23.546 0.685 1.00 0.00 26 ILE A C 6
ATOM 7012 O O . ILE A 1 26 ? -2.051 -24.059 -0.163 1.00 0.00 26 ILE A O 6
ATOM 7028 N N . VAL A 1 27 ? -3.123 -22.297 0.593 1.00 0.00 27 VAL A N 6
ATOM 7029 C CA . VAL A 1 27 ? -2.683 -21.474 -0.568 1.00 0.00 27 VAL A CA 6
ATOM 7030 C C . VAL A 1 27 ? -1.159 -21.347 -0.555 1.00 0.00 27 VAL A C 6
ATOM 7031 O O . VAL A 1 27 ? -0.508 -21.461 -1.574 1.00 0.00 27 VAL A O 6
ATOM 7044 N N . GLU A 1 28 ? -0.585 -21.114 0.594 1.00 0.00 28 GLU A N 6
ATOM 7045 C CA . GLU A 1 28 ? 0.898 -20.980 0.672 1.00 0.00 28 GLU A CA 6
ATOM 7046 C C . GLU A 1 28 ? 1.552 -22.298 0.248 1.00 0.00 28 GLU A C 6
ATOM 7047 O O . GLU A 1 28 ? 2.562 -22.310 -0.427 1.00 0.00 28 GLU A O 6
ATOM 7059 N N . VAL A 1 29 ? 0.985 -23.406 0.638 1.00 0.00 29 VAL A N 6
ATOM 7060 C CA . VAL A 1 29 ? 1.577 -24.719 0.258 1.00 0.00 29 VAL A CA 6
ATOM 7061 C C . VAL A 1 29 ? 1.282 -25.005 -1.217 1.00 0.00 29 VAL A C 6
ATOM 7062 O O . VAL A 1 29 ? 2.103 -25.546 -1.931 1.00 0.00 29 VAL A O 6
ATOM 7075 N N . ALA A 1 30 ? 0.115 -24.646 -1.679 1.00 0.00 30 ALA A N 6
ATOM 7076 C CA . ALA A 1 30 ? -0.230 -24.898 -3.107 1.00 0.00 30 ALA A CA 6
ATOM 7077 C C . ALA A 1 30 ? 0.621 -23.997 -4.005 1.00 0.00 30 ALA A C 6
ATOM 7078 O O . ALA A 1 30 ? 1.212 -24.446 -4.967 1.00 0.00 30 ALA A O 6
ATOM 7085 N N . LYS A 1 31 ? 0.688 -22.731 -3.699 1.00 0.00 31 LYS A N 6
ATOM 7086 C CA . LYS A 1 31 ? 1.499 -21.804 -4.537 1.00 0.00 31 LYS A CA 6
ATOM 7087 C C . LYS A 1 31 ? 2.954 -22.280 -4.563 1.00 0.00 31 LYS A C 6
ATOM 7088 O O . LYS A 1 31 ? 3.611 -22.241 -5.584 1.00 0.00 31 LYS A O 6
ATOM 7107 N N . SER A 1 32 ? 3.461 -22.730 -3.448 1.00 0.00 32 SER A N 6
ATOM 7108 C CA . SER A 1 32 ? 4.872 -23.207 -3.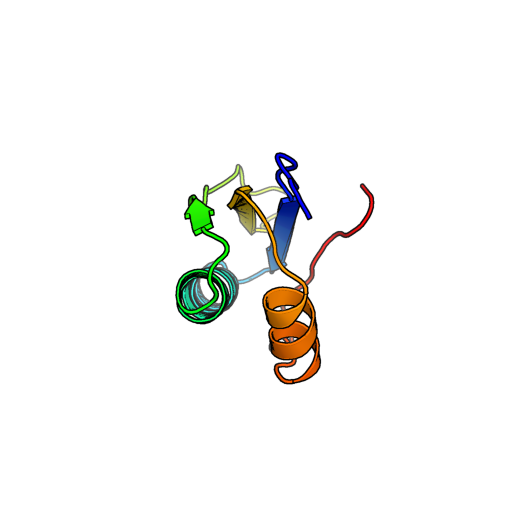409 1.00 0.00 32 SER A CA 6
ATOM 7109 C C . SER A 1 32 ? 5.108 -24.199 -4.552 1.00 0.00 32 SER A C 6
ATOM 7110 O O . SER A 1 32 ? 6.206 -24.334 -5.052 1.00 0.00 32 SER A O 6
ATOM 7118 N N . THR A 1 33 ? 4.085 -24.894 -4.966 1.00 0.00 33 THR A N 6
ATOM 7119 C CA . THR A 1 33 ? 4.252 -25.875 -6.075 1.00 0.00 33 THR A CA 6
ATOM 7120 C C . THR A 1 33 ? 4.286 -25.133 -7.413 1.00 0.00 33 THR A C 6
ATOM 7121 O O . THR A 1 33 ? 3.934 -23.974 -7.499 1.00 0.00 33 THR A O 6
ATOM 7132 N N . ASN A 1 34 ? 4.708 -25.792 -8.458 1.00 0.00 34 ASN A N 6
ATOM 7133 C CA . ASN A 1 34 ? 4.764 -25.123 -9.787 1.00 0.00 34 ASN A CA 6
ATOM 7134 C C . ASN A 1 34 ? 3.371 -24.609 -10.158 1.00 0.00 34 ASN A C 6
ATOM 7135 O O . ASN A 1 34 ? 3.227 -23.595 -10.811 1.00 0.00 34 ASN A O 6
ATOM 7146 N N . SER A 1 35 ? 2.345 -25.300 -9.744 1.00 0.00 35 SER A N 6
ATOM 7147 C CA . SER A 1 35 ? 0.962 -24.849 -10.072 1.00 0.00 35 SER A CA 6
ATOM 7148 C C . SER A 1 35 ? 0.689 -23.510 -9.385 1.00 0.00 35 SER A C 6
ATOM 7149 O O . SER A 1 35 ? 1.323 -23.161 -8.409 1.00 0.00 35 SER A O 6
ATOM 7157 N N . LYS A 1 36 ? -0.252 -22.756 -9.886 1.00 0.00 36 LYS A N 6
ATOM 7158 C CA . LYS A 1 36 ? -0.566 -21.441 -9.261 1.00 0.00 36 LYS A CA 6
ATOM 7159 C C . LYS A 1 36 ? -1.898 -21.533 -8.517 1.00 0.00 36 LYS A C 6
ATOM 7160 O O . LYS A 1 36 ? -2.760 -22.318 -8.861 1.00 0.00 36 LYS A O 6
ATOM 7179 N N . VAL A 1 37 ? -2.077 -20.737 -7.498 1.00 0.00 37 VAL A N 6
ATOM 7180 C CA . VAL A 1 37 ? -3.355 -20.779 -6.734 1.00 0.00 37 VAL A CA 6
ATOM 7181 C C . VAL A 1 37 ? -3.970 -19.379 -6.693 1.00 0.00 37 VAL A C 6
ATOM 7182 O O . VAL A 1 37 ? -3.274 -18.388 -6.603 1.00 0.00 37 VAL A O 6
ATOM 7195 N N . SER A 1 38 ? -5.270 -19.292 -6.758 1.00 0.00 38 SER A N 6
ATOM 7196 C CA . SER A 1 38 ? -5.929 -17.956 -6.724 1.00 0.00 38 SER A CA 6
ATOM 7197 C C . SER A 1 38 ? -6.940 -17.913 -5.576 1.00 0.00 38 SER A C 6
ATOM 7198 O O . SER A 1 38 ? -7.672 -18.854 -5.346 1.00 0.00 38 SER A O 6
ATOM 7206 N N . GLY A 1 39 ? -6.985 -16.827 -4.854 1.00 0.00 39 GLY A N 6
ATOM 7207 C CA . GLY A 1 39 ? -7.949 -16.725 -3.722 1.00 0.00 39 GLY A CA 6
ATOM 7208 C C . GLY A 1 39 ? -7.188 -16.423 -2.429 1.00 0.00 39 GLY A C 6
ATOM 7209 O O . GLY A 1 39 ? -6.139 -15.812 -2.445 1.00 0.00 39 GLY A O 6
ATOM 7213 N N . PRO A 1 40 ? -7.735 -16.866 -1.287 1.00 0.00 40 PRO A N 6
ATOM 7214 C CA . PRO A 1 40 ? -9.003 -17.606 -1.250 1.00 0.00 40 PRO A CA 6
ATOM 7215 C C . PRO A 1 40 ? -10.197 -16.705 -1.579 1.00 0.00 40 PRO A C 6
ATOM 7216 O O . PRO A 1 40 ? -10.268 -15.572 -1.148 1.00 0.00 40 PRO A O 6
ATOM 7227 N N . ILE A 1 41 ? -11.133 -17.201 -2.340 1.00 0.00 41 ILE A N 6
ATOM 7228 C CA . ILE A 1 41 ? -12.320 -16.372 -2.696 1.00 0.00 41 ILE A CA 6
ATOM 7229 C C . ILE A 1 41 ? -13.427 -16.594 -1.664 1.00 0.00 41 ILE A C 6
ATOM 7230 O O . ILE A 1 41 ? -13.846 -17.708 -1.422 1.00 0.00 41 ILE A O 6
ATOM 7246 N N . PRO A 1 42 ? -13.909 -15.505 -1.046 1.00 0.00 42 PRO A N 6
ATOM 7247 C CA . PRO A 1 42 ? -14.971 -15.573 -0.035 1.00 0.00 42 PRO A CA 6
ATOM 7248 C C . PRO A 1 42 ? -16.325 -15.920 -0.660 1.00 0.00 42 PRO A C 6
ATOM 7249 O O . PRO A 1 42 ? -16.664 -15.453 -1.730 1.00 0.00 42 PRO A O 6
ATOM 7260 N N . LEU A 1 43 ? -17.104 -16.734 0.000 1.00 0.00 43 LEU A N 6
ATOM 7261 C CA . LEU A 1 43 ? -18.434 -17.108 -0.558 1.00 0.00 43 LEU A CA 6
ATOM 7262 C C . LEU A 1 43 ? -19.537 -16.604 0.375 1.00 0.00 43 LEU A C 6
ATOM 7263 O O . LEU A 1 43 ? -19.271 -16.080 1.439 1.00 0.00 43 LEU A O 6
ATOM 7279 N N . PRO A 1 44 ? -20.801 -16.766 -0.040 1.00 0.00 44 PRO A N 6
ATOM 7280 C CA . PRO A 1 44 ? -21.958 -16.327 0.752 1.00 0.00 44 PRO A CA 6
ATOM 7281 C C . PRO A 1 44 ? -22.158 -17.196 1.997 1.00 0.00 44 PRO A C 6
ATOM 7282 O O . PRO A 1 44 ? -22.084 -18.408 1.939 1.00 0.00 44 PRO A O 6
ATOM 7293 N N . THR A 1 45 ? -22.412 -16.586 3.122 1.00 0.00 45 THR A N 6
ATOM 7294 C CA . THR A 1 45 ? -22.617 -17.377 4.368 1.00 0.00 45 THR A CA 6
ATOM 7295 C C . THR A 1 45 ? -24.067 -17.864 4.428 1.00 0.00 45 THR A C 6
ATOM 7296 O O . THR A 1 45 ? -24.976 -17.191 3.987 1.00 0.00 45 THR A O 6
ATOM 7307 N N . GLU A 1 46 ? -24.289 -19.031 4.970 1.00 0.00 46 GLU A N 6
ATOM 7308 C CA . GLU A 1 46 ? -25.680 -19.559 5.056 1.00 0.00 46 GLU A CA 6
ATOM 7309 C C . GLU A 1 46 ? -26.077 -19.718 6.526 1.00 0.00 46 GLU A C 6
ATOM 7310 O O . GLU A 1 46 ? -25.456 -20.450 7.270 1.00 0.00 46 GLU A O 6
ATOM 7322 N N . SER A 1 47 ? -27.108 -19.038 6.947 1.00 0.00 47 SER A N 6
ATOM 7323 C CA . SER A 1 47 ? -27.545 -19.150 8.368 1.00 0.00 47 SER A CA 6
ATOM 7324 C C . SER A 1 47 ? -26.378 -18.795 9.289 1.00 0.00 47 SER A C 6
ATOM 7325 O O . SER A 1 47 ? -26.212 -17.660 9.689 1.00 0.00 47 SER A O 6
ATOM 7333 N N . ARG A 1 48 ? -25.565 -19.758 9.629 1.00 0.00 48 ARG A N 6
ATOM 7334 C CA . ARG A 1 48 ? -24.408 -19.477 10.524 1.00 0.00 48 ARG A CA 6
ATOM 7335 C C . ARG A 1 48 ? -23.181 -20.242 10.025 1.00 0.00 48 ARG A C 6
ATOM 7336 O O . ARG A 1 48 ? -22.226 -20.440 10.747 1.00 0.00 48 ARG A O 6
ATOM 7357 N N . VAL A 1 49 ? -23.201 -20.674 8.793 1.00 0.00 49 VAL A N 6
ATOM 7358 C CA . VAL A 1 49 ? -22.037 -21.427 8.248 1.00 0.00 49 VAL A CA 6
ATOM 7359 C C . VAL A 1 49 ? -21.386 -20.619 7.125 1.00 0.00 49 VAL A C 6
ATOM 7360 O O . VAL A 1 49 ? -22.045 -20.172 6.207 1.00 0.00 49 VAL A O 6
ATOM 7373 N N . HIS A 1 50 ? -20.097 -20.427 7.188 1.00 0.00 50 HIS A N 6
ATOM 7374 C CA . HIS A 1 50 ? -19.406 -19.650 6.121 1.00 0.00 50 HIS A CA 6
ATOM 7375 C C . HIS A 1 50 ? -18.691 -20.615 5.173 1.00 0.00 50 HIS A C 6
ATOM 7376 O O . HIS A 1 50 ? -18.331 -21.713 5.547 1.00 0.00 50 HIS A O 6
ATOM 7390 N N . LYS A 1 51 ? -18.485 -20.217 3.947 1.00 0.00 51 LYS A N 6
ATOM 7391 C CA . LYS A 1 51 ? -17.796 -21.120 2.981 1.00 0.00 51 LYS A CA 6
ATOM 7392 C C . LYS A 1 51 ? -16.764 -20.325 2.176 1.00 0.00 51 LYS A C 6
ATOM 7393 O O . LYS A 1 51 ? -16.990 -19.191 1.805 1.00 0.00 51 LYS A O 6
ATOM 7412 N N . ARG A 1 52 ? -15.634 -20.917 1.900 1.00 0.00 52 ARG A N 6
ATOM 7413 C CA . ARG A 1 52 ? -14.588 -20.202 1.115 1.00 0.00 52 ARG A CA 6
ATOM 7414 C C . ARG A 1 52 ? -14.267 -21.007 -0.147 1.00 0.00 52 ARG A C 6
ATOM 7415 O O . ARG A 1 52 ? -14.362 -22.217 -0.162 1.00 0.00 52 ARG A O 6
ATOM 7436 N N . LEU A 1 53 ? -13.892 -20.345 -1.208 1.00 0.00 53 LEU A N 6
ATOM 7437 C CA . LEU A 1 53 ? -13.570 -21.078 -2.465 1.00 0.00 53 LEU A CA 6
ATOM 7438 C C . LEU A 1 53 ? -12.158 -20.713 -2.925 1.00 0.00 53 LEU A C 6
ATOM 7439 O O . LEU A 1 53 ? -11.810 -19.555 -3.040 1.00 0.00 53 LEU A O 6
ATOM 7455 N N . ILE A 1 54 ? -11.341 -21.695 -3.194 1.00 0.00 54 ILE A N 6
ATOM 7456 C CA . ILE A 1 54 ? -9.952 -21.406 -3.651 1.00 0.00 54 ILE A CA 6
ATOM 7457 C C . ILE A 1 54 ? -9.765 -21.940 -5.072 1.00 0.00 54 ILE A C 6
ATOM 7458 O O . ILE A 1 54 ? -9.930 -23.116 -5.330 1.00 0.00 54 ILE A O 6
ATOM 7474 N N . ASP A 1 55 ? -9.425 -21.086 -5.998 1.00 0.00 55 ASP A N 6
ATOM 7475 C CA . ASP A 1 55 ? -9.232 -21.546 -7.402 1.00 0.00 55 ASP A CA 6
ATOM 7476 C C . ASP A 1 55 ? -7.768 -21.939 -7.616 1.00 0.00 55 ASP A C 6
ATOM 7477 O O . ASP A 1 55 ? -6.868 -21.355 -7.045 1.00 0.00 55 ASP A O 6
ATOM 7486 N N . ILE A 1 56 ? -7.523 -22.922 -8.438 1.00 0.00 56 ILE A N 6
ATOM 7487 C CA . ILE A 1 56 ? -6.119 -23.351 -8.691 1.00 0.00 56 ILE A CA 6
ATOM 7488 C C . ILE A 1 56 ? -5.855 -23.358 -10.199 1.00 0.00 56 ILE A C 6
ATOM 7489 O O . ILE A 1 56 ? -6.620 -23.902 -10.971 1.00 0.00 56 ILE A O 6
ATOM 7505 N N . ILE A 1 57 ? -4.779 -22.754 -10.625 1.00 0.00 57 ILE A N 6
ATOM 7506 C CA . ILE A 1 57 ? -4.470 -22.725 -12.083 1.00 0.00 57 ILE A CA 6
ATOM 7507 C C . ILE A 1 57 ? -3.279 -23.642 -12.374 1.00 0.00 57 ILE A C 6
ATOM 7508 O O . ILE A 1 57 ? -2.327 -23.696 -11.622 1.00 0.00 57 ILE A O 6
ATOM 7524 N N . ASP A 1 58 ? -3.327 -24.361 -13.462 1.00 0.00 58 ASP A N 6
ATOM 7525 C CA . ASP A 1 58 ? -2.199 -25.272 -13.804 1.00 0.00 58 ASP A CA 6
ATOM 7526 C C . ASP A 1 58 ? -1.818 -26.102 -12.577 1.00 0.00 58 ASP A C 6
ATOM 7527 O O . ASP A 1 58 ? -0.711 -26.024 -12.083 1.00 0.00 58 ASP A O 6
ATOM 7536 N N . PRO A 1 59 ? -2.761 -26.916 -12.079 1.00 0.00 59 PRO A N 6
ATOM 7537 C CA . PRO A 1 59 ? -2.532 -27.770 -10.907 1.00 0.00 59 PRO A CA 6
ATOM 7538 C C . PRO A 1 59 ? -1.579 -28.927 -11.226 1.00 0.00 59 PRO A C 6
ATOM 7539 O O . PRO A 1 59 ? -1.625 -29.504 -12.294 1.00 0.00 59 PRO A O 6
ATOM 7550 N N . SER A 1 60 ? -0.717 -29.269 -10.309 1.00 0.00 60 SER A N 6
ATOM 7551 C CA . SER A 1 60 ? 0.236 -30.387 -10.562 1.00 0.00 60 SER A CA 6
ATOM 7552 C C . SER A 1 60 ? 0.094 -31.439 -9.460 1.00 0.00 60 SER A C 6
ATOM 7553 O O . SER A 1 60 ? -0.536 -31.208 -8.446 1.00 0.00 60 SER A O 6
ATOM 7561 N N . PRO A 1 61 ? 0.694 -32.619 -9.668 1.00 0.00 61 PRO A N 6
ATOM 7562 C CA . PRO A 1 61 ? 0.640 -33.719 -8.697 1.00 0.00 61 PRO A CA 6
ATOM 7563 C C . PRO A 1 61 ? 1.422 -33.385 -7.424 1.00 0.00 61 PRO A C 6
ATOM 7564 O O . PRO A 1 61 ? 1.185 -33.946 -6.373 1.00 0.00 61 PRO A O 6
ATOM 7575 N N . LYS A 1 62 ? 2.349 -32.471 -7.510 1.00 0.00 62 LYS A N 6
ATOM 7576 C CA . LYS A 1 62 ? 3.139 -32.097 -6.304 1.00 0.00 62 LYS A CA 6
ATOM 7577 C C . LYS A 1 62 ? 2.219 -31.399 -5.301 1.00 0.00 62 LYS A C 6
ATOM 7578 O O . LYS A 1 62 ? 2.462 -31.408 -4.110 1.00 0.00 62 LYS A O 6
ATOM 7597 N N . THR A 1 63 ? 1.162 -30.796 -5.773 1.00 0.00 63 THR A N 6
ATOM 7598 C CA . THR A 1 63 ? 0.225 -30.102 -4.847 1.00 0.00 63 THR A CA 6
ATOM 7599 C C . THR A 1 63 ? -0.539 -31.144 -4.032 1.00 0.00 63 THR A C 6
ATOM 7600 O O . THR A 1 63 ? -0.748 -30.988 -2.845 1.00 0.00 63 THR A O 6
ATOM 7611 N N . ILE A 1 64 ? -0.957 -32.209 -4.659 1.00 0.00 64 ILE A N 6
ATOM 7612 C CA . ILE A 1 64 ? -1.705 -33.265 -3.920 1.00 0.00 64 ILE A CA 6
ATOM 7613 C C . ILE A 1 64 ? -0.790 -33.882 -2.862 1.00 0.00 64 ILE A C 6
ATOM 7614 O O . ILE A 1 64 ? -1.197 -34.129 -1.743 1.00 0.00 64 ILE A O 6
ATOM 7630 N N . ASP A 1 65 ? 0.445 -34.130 -3.203 1.00 0.00 65 ASP A N 6
ATOM 7631 C CA . ASP A 1 65 ? 1.386 -34.727 -2.215 1.00 0.00 65 ASP A CA 6
ATOM 7632 C C . ASP A 1 65 ? 1.461 -33.825 -0.981 1.00 0.00 65 ASP A C 6
ATOM 7633 O O . ASP A 1 65 ? 1.397 -34.286 0.141 1.00 0.00 65 ASP A O 6
ATOM 7642 N N . ALA A 1 66 ? 1.595 -32.542 -1.181 1.00 0.00 66 ALA A N 6
ATOM 7643 C CA . ALA A 1 66 ? 1.672 -31.612 -0.020 1.00 0.00 66 ALA A CA 6
ATOM 7644 C C . ALA A 1 66 ? 0.379 -31.702 0.792 1.00 0.00 66 ALA A C 6
ATOM 7645 O O . ALA A 1 66 ? 0.385 -31.597 2.002 1.00 0.00 66 ALA A O 6
ATOM 7652 N N . LEU A 1 67 ? -0.733 -31.897 0.136 1.00 0.00 67 LEU A N 6
ATOM 7653 C CA . LEU A 1 67 ? -2.025 -31.995 0.872 1.00 0.00 67 LEU A CA 6
ATOM 7654 C C . LEU A 1 67 ? -2.027 -33.262 1.729 1.00 0.00 67 LEU A C 6
ATOM 7655 O O . LEU A 1 67 ? -2.509 -33.266 2.845 1.00 0.00 67 LEU A O 6
ATOM 7671 N N . MET A 1 68 ? -1.491 -34.336 1.219 1.00 0.00 68 MET A N 6
ATOM 7672 C CA . MET A 1 68 ? -1.462 -35.600 2.007 1.00 0.00 68 MET A CA 6
ATOM 7673 C C . MET A 1 68 ? -0.477 -35.452 3.168 1.00 0.00 68 MET A C 6
ATOM 7674 O O . MET A 1 68 ? -0.602 -36.102 4.187 1.00 0.00 68 MET A O 6
ATOM 7688 N N . ARG A 1 69 ? 0.501 -34.601 3.023 1.00 0.00 69 ARG A N 6
ATOM 7689 C CA . ARG A 1 69 ? 1.492 -34.409 4.119 1.00 0.00 69 ARG A CA 6
ATOM 7690 C C . ARG A 1 69 ? 0.897 -33.487 5.185 1.00 0.00 69 ARG A C 6
ATOM 7691 O O . ARG A 1 69 ? 1.243 -33.561 6.347 1.00 0.00 69 ARG A O 6
ATOM 7712 N N . ILE A 1 70 ? 0.004 -32.618 4.797 1.00 0.00 70 ILE A N 6
ATOM 7713 C CA . ILE A 1 70 ? -0.614 -31.693 5.786 1.00 0.00 70 ILE A CA 6
ATOM 7714 C C . ILE A 1 70 ? -2.095 -32.041 5.952 1.00 0.00 70 ILE A C 6
ATOM 7715 O O . ILE A 1 70 ? -2.793 -32.299 4.991 1.00 0.00 70 ILE A O 6
ATOM 7731 N N . ASN A 1 71 ? -2.581 -32.051 7.163 1.00 0.00 71 ASN A N 6
ATOM 7732 C CA . ASN A 1 71 ? -4.017 -32.384 7.386 1.00 0.00 71 ASN A CA 6
ATOM 7733 C C . ASN A 1 71 ? -4.789 -31.111 7.735 1.00 0.00 71 ASN A C 6
ATOM 7734 O O . ASN A 1 71 ? -4.320 -30.273 8.479 1.00 0.00 71 ASN A O 6
ATOM 7745 N N . LEU A 1 72 ? -5.971 -30.959 7.203 1.00 0.00 72 LEU A N 6
ATOM 7746 C CA . LEU A 1 72 ? -6.773 -29.740 7.505 1.00 0.00 72 LEU A CA 6
ATOM 7747 C C . LEU A 1 72 ? -7.019 -29.651 9.011 1.00 0.00 72 LEU A C 6
ATOM 7748 O O . LEU A 1 72 ? -7.199 -30.650 9.679 1.00 0.00 72 LEU A O 6
ATOM 7764 N N . PRO A 1 73 ? -7.026 -28.425 9.552 1.00 0.00 73 PRO A N 6
ATOM 7765 C CA . PRO A 1 73 ? -7.251 -28.192 10.984 1.00 0.00 73 PRO A CA 6
ATOM 7766 C C . PRO A 1 73 ? -8.702 -28.468 11.384 1.00 0.00 73 PRO A C 6
ATOM 7767 O O . PRO A 1 73 ? -9.611 -28.329 10.589 1.00 0.00 73 PRO A O 6
ATOM 7778 N N . ALA A 1 74 ? -8.927 -28.859 12.608 1.00 0.00 74 ALA A N 6
ATOM 7779 C CA . ALA A 1 74 ? -10.320 -29.144 13.056 1.00 0.00 74 ALA A CA 6
ATOM 7780 C C . ALA A 1 74 ? -11.174 -27.884 12.898 1.00 0.00 74 ALA A C 6
ATOM 7781 O O . ALA A 1 74 ? -10.685 -26.776 12.989 1.00 0.00 74 ALA A O 6
ATOM 7788 N N . GLY A 1 75 ? -12.448 -28.044 12.665 1.00 0.00 75 GLY A N 6
ATOM 7789 C CA . GLY A 1 75 ? -13.332 -26.856 12.503 1.00 0.00 75 GLY A CA 6
ATOM 7790 C C . GLY A 1 75 ? -13.419 -26.479 11.022 1.00 0.00 75 GLY A C 6
ATOM 7791 O O . GLY A 1 75 ? -14.009 -25.480 10.661 1.00 0.00 75 GLY A O 6
ATOM 7795 N N . VAL A 1 76 ? -12.838 -27.269 10.161 1.00 0.00 76 VAL A N 6
ATOM 7796 C CA . VAL A 1 76 ? -12.890 -26.952 8.706 1.00 0.00 76 VAL A CA 6
ATOM 7797 C C . VAL A 1 76 ? -13.359 -28.186 7.932 1.00 0.00 76 VAL A C 6
ATOM 7798 O O . VAL A 1 76 ? -13.080 -29.308 8.305 1.00 0.00 76 VAL A O 6
ATOM 7811 N N . ASP A 1 77 ? -14.072 -27.988 6.857 1.00 0.00 77 ASP A N 6
ATOM 7812 C CA . ASP A 1 77 ? -14.558 -29.151 6.062 1.00 0.00 77 ASP A CA 6
ATOM 7813 C C . ASP A 1 77 ? -14.220 -28.937 4.584 1.00 0.00 77 ASP A C 6
ATOM 7814 O O . ASP A 1 77 ? -14.011 -27.825 4.141 1.00 0.00 77 ASP A O 6
ATOM 7823 N N . VAL A 1 78 ? -14.163 -29.993 3.820 1.00 0.00 78 VAL A N 6
ATOM 7824 C CA . VAL A 1 78 ? -13.838 -29.848 2.372 1.00 0.00 78 VAL A CA 6
ATOM 7825 C C . VAL A 1 78 ? -14.943 -30.493 1.534 1.00 0.00 78 VAL A C 6
ATOM 7826 O O . VAL A 1 78 ? -15.382 -31.593 1.806 1.00 0.00 78 VAL A O 6
ATOM 7839 N N . GLU A 1 79 ? -15.396 -29.817 0.513 1.00 0.00 79 GLU A N 6
ATOM 7840 C CA . GLU A 1 79 ? -16.472 -30.392 -0.343 1.00 0.00 79 GLU A CA 6
ATOM 7841 C C . GLU A 1 79 ? -15.848 -31.021 -1.590 1.00 0.00 79 GLU A C 6
ATOM 7842 O O . GLU A 1 79 ? -14.924 -30.487 -2.171 1.00 0.00 79 GLU A O 6
ATOM 7854 N N . ILE A 1 80 ? -16.344 -32.153 -2.008 1.00 0.00 80 ILE A N 6
ATOM 7855 C CA . ILE A 1 80 ? -15.777 -32.815 -3.217 1.00 0.00 80 ILE A CA 6
ATOM 7856 C C . ILE A 1 80 ? -16.840 -32.870 -4.315 1.00 0.00 80 ILE A C 6
ATOM 7857 O O . ILE A 1 80 ? -17.982 -33.204 -4.071 1.00 0.00 80 ILE A O 6
ATOM 7873 N N . LYS A 1 81 ? -16.475 -32.543 -5.526 1.00 0.00 81 LYS A N 6
ATOM 7874 C CA . LYS A 1 81 ? -17.465 -32.577 -6.638 1.00 0.00 81 LYS A CA 6
ATOM 7875 C C . LYS A 1 81 ? -18.115 -33.961 -6.702 1.00 0.00 81 LYS A C 6
ATOM 7876 O O . LYS A 1 81 ? -19.294 -34.092 -6.962 1.00 0.00 81 LYS A O 6
ATOM 7895 N N . LEU A 1 82 ? -17.355 -34.995 -6.468 1.00 0.00 82 LEU A N 6
ATOM 7896 C CA . LEU A 1 82 ? -17.929 -36.369 -6.515 1.00 0.00 82 LEU A CA 6
ATOM 7897 C C . LEU A 1 82 ? -18.030 -36.929 -5.095 1.00 0.00 82 LEU A C 6
ATOM 7898 O O . LEU A 1 82 ? -19.143 -37.094 -4.622 1.00 0.00 82 LEU A O 6
ATOM 7915 N N . SER A 1 1 ? -4.199 -30.451 -23.497 1.00 0.00 1 SER A N 7
ATOM 7916 C CA . SER A 1 1 ? -2.890 -30.463 -22.785 1.00 0.00 1 SER A CA 7
ATOM 7917 C C . SER A 1 1 ? -3.128 -30.601 -21.280 1.00 0.00 1 SER A C 7
ATOM 7918 O O . SER A 1 1 ? -4.225 -30.405 -20.795 1.00 0.00 1 SER A O 7
ATOM 7928 N N . MET A 1 2 ? -2.109 -30.934 -20.536 1.00 0.00 2 MET A N 7
ATOM 7929 C CA . MET A 1 2 ? -2.278 -31.083 -19.063 1.00 0.00 2 MET A CA 7
ATOM 7930 C C . MET A 1 2 ? -2.778 -29.763 -18.472 1.00 0.00 2 MET A C 7
ATOM 7931 O O . MET A 1 2 ? -3.559 -29.745 -17.541 1.00 0.00 2 MET A O 7
ATOM 7945 N N . GLY A 1 3 ? -2.335 -28.658 -19.005 1.00 0.00 3 GLY A N 7
ATOM 7946 C CA . GLY A 1 3 ? -2.786 -27.341 -18.472 1.00 0.00 3 GLY A CA 7
ATOM 7947 C C . GLY A 1 3 ? -4.092 -26.934 -19.157 1.00 0.00 3 GLY A C 7
ATOM 7948 O O . GLY A 1 3 ? -4.626 -27.655 -19.976 1.00 0.00 3 GLY A O 7
ATOM 7952 N N . GLY A 1 4 ? -4.611 -25.782 -18.829 1.00 0.00 4 GLY A N 7
ATOM 7953 C CA . GLY A 1 4 ? -5.882 -25.330 -19.461 1.00 0.00 4 GLY A CA 7
ATOM 7954 C C . GLY A 1 4 ? -7.054 -25.631 -18.524 1.00 0.00 4 GLY A C 7
ATOM 7955 O O . GLY A 1 4 ? -8.167 -25.197 -18.747 1.00 0.00 4 GLY A O 7
ATOM 7959 N N . GLN A 1 5 ? -6.814 -26.371 -17.476 1.00 0.00 5 GLN A N 7
ATOM 7960 C CA . GLN A 1 5 ? -7.914 -26.698 -16.527 1.00 0.00 5 GLN A CA 7
ATOM 7961 C C . GLN A 1 5 ? -7.600 -26.097 -15.155 1.00 0.00 5 GLN A C 7
ATOM 7962 O O . GLN A 1 5 ? -6.457 -25.873 -14.813 1.00 0.00 5 GLN A O 7
ATOM 7976 N N . LYS A 1 6 ? -8.608 -25.834 -14.368 1.00 0.00 6 LYS A N 7
ATOM 7977 C CA . LYS A 1 6 ? -8.366 -25.248 -13.021 1.00 0.00 6 LYS A CA 7
ATOM 7978 C C . LYS A 1 6 ? -9.179 -26.014 -11.977 1.00 0.00 6 LYS A C 7
ATOM 7979 O O . LYS A 1 6 ? -10.248 -26.520 -12.257 1.00 0.00 6 LYS A O 7
ATOM 7998 N N . ILE A 1 7 ? -8.682 -26.103 -10.773 1.00 0.00 7 ILE A N 7
ATOM 7999 C CA . ILE A 1 7 ? -9.428 -26.837 -9.711 1.00 0.00 7 ILE A CA 7
ATOM 8000 C C . ILE A 1 7 ? -9.859 -25.853 -8.621 1.00 0.00 7 ILE A C 7
ATOM 8001 O O . ILE A 1 7 ? -9.115 -24.973 -8.236 1.00 0.00 7 ILE A O 7
ATOM 8017 N N . ARG A 1 8 ? -11.057 -25.994 -8.122 1.00 0.00 8 ARG A N 7
ATOM 8018 C CA . ARG A 1 8 ? -11.533 -25.066 -7.058 1.00 0.00 8 ARG A CA 7
ATOM 8019 C C . ARG A 1 8 ? -11.903 -25.867 -5.808 1.00 0.00 8 ARG A C 7
ATOM 8020 O O . ARG A 1 8 ? -12.536 -26.902 -5.886 1.00 0.00 8 ARG A O 7
ATOM 8041 N N . ILE A 1 9 ? -11.515 -25.397 -4.654 1.00 0.00 9 ILE A N 7
ATOM 8042 C CA . ILE A 1 9 ? -11.845 -26.131 -3.401 1.00 0.00 9 ILE A CA 7
ATOM 8043 C C . ILE A 1 9 ? -12.766 -25.269 -2.535 1.00 0.00 9 ILE A C 7
ATOM 8044 O O . ILE A 1 9 ? -12.549 -24.085 -2.367 1.00 0.00 9 ILE A O 7
ATOM 8060 N N . LYS A 1 10 ? -13.794 -25.852 -1.982 1.00 0.00 10 LYS A N 7
ATOM 8061 C CA . LYS A 1 10 ? -14.727 -25.065 -1.127 1.00 0.00 10 LYS A CA 7
ATOM 8062 C C . LYS A 1 10 ? -14.542 -25.468 0.337 1.00 0.00 10 LYS A C 7
ATOM 8063 O O . LYS A 1 10 ? -14.523 -26.635 0.672 1.00 0.00 10 LYS A O 7
ATOM 8082 N N . LEU A 1 11 ? -14.405 -24.509 1.212 1.00 0.00 11 LEU A N 7
ATOM 8083 C CA . LEU A 1 11 ? -14.222 -24.839 2.655 1.00 0.00 11 LEU A CA 7
ATOM 8084 C C . LEU A 1 11 ? -15.473 -24.430 3.434 1.00 0.00 11 LEU A C 7
ATOM 8085 O O . LEU A 1 11 ? -16.048 -23.385 3.201 1.00 0.00 11 LEU A O 7
ATOM 8101 N N . LYS A 1 12 ? -15.900 -25.246 4.359 1.00 0.00 12 LYS A N 7
ATOM 8102 C CA . LYS A 1 12 ? -17.114 -24.903 5.153 1.00 0.00 12 LYS A CA 7
ATOM 8103 C C . LYS A 1 12 ? -16.761 -24.884 6.641 1.00 0.00 12 LYS A C 7
ATOM 8104 O O . LYS A 1 12 ? -16.103 -25.774 7.143 1.00 0.00 12 LYS A O 7
ATOM 8123 N N . ALA A 1 13 ? -17.193 -23.878 7.351 1.00 0.00 13 ALA A N 7
ATOM 8124 C CA . ALA A 1 13 ? -16.882 -23.806 8.806 1.00 0.00 13 ALA A CA 7
ATOM 8125 C C . ALA A 1 13 ? -17.723 -22.704 9.454 1.00 0.00 13 ALA A C 7
ATOM 8126 O O . ALA A 1 13 ? -18.017 -21.694 8.844 1.00 0.00 13 ALA A O 7
ATOM 8133 N N . TYR A 1 14 ? -18.113 -22.889 10.684 1.00 0.00 14 TYR A N 7
ATOM 8134 C CA . TYR A 1 14 ? -18.936 -21.853 11.370 1.00 0.00 14 TYR A CA 7
ATOM 8135 C C . TYR A 1 14 ? -18.125 -20.562 11.498 1.00 0.00 14 TYR A C 7
ATOM 8136 O O . TYR A 1 14 ? -18.651 -19.473 11.377 1.00 0.00 14 TYR A O 7
ATOM 8154 N N . ASP A 1 15 ? -16.848 -20.673 11.743 1.00 0.00 15 ASP A N 7
ATOM 8155 C CA . ASP A 1 15 ? -16.007 -19.450 11.879 1.00 0.00 15 ASP A CA 7
ATOM 8156 C C . ASP A 1 15 ? -15.317 -19.153 10.547 1.00 0.00 15 ASP A C 7
ATOM 8157 O O . ASP A 1 15 ? -14.606 -19.978 10.007 1.00 0.00 15 ASP A O 7
ATOM 8166 N N . HIS A 1 16 ? -15.520 -17.980 10.011 1.00 0.00 16 HIS A N 7
ATOM 8167 C CA . HIS A 1 16 ? -14.874 -17.632 8.714 1.00 0.00 16 HIS A CA 7
ATOM 8168 C C . HIS A 1 16 ? -13.378 -17.400 8.936 1.00 0.00 16 HIS A C 7
ATOM 8169 O O . HIS A 1 16 ? -12.568 -17.634 8.062 1.00 0.00 16 HIS A O 7
ATOM 8183 N N . GLU A 1 17 ? -13.005 -16.942 10.100 1.00 0.00 17 GLU A N 7
ATOM 8184 C CA . GLU A 1 17 ? -11.562 -16.696 10.375 1.00 0.00 17 GLU A CA 7
ATOM 8185 C C . GLU A 1 17 ? -10.800 -18.022 10.320 1.00 0.00 17 GLU A C 7
ATOM 8186 O O . GLU A 1 17 ? -9.675 -18.084 9.866 1.00 0.00 17 GLU A O 7
ATOM 8198 N N . LEU A 1 18 ? -11.405 -19.084 10.778 1.00 0.00 18 LEU A N 7
ATOM 8199 C CA . LEU A 1 18 ? -10.716 -20.404 10.751 1.00 0.00 18 LEU A CA 7
ATOM 8200 C C . LEU A 1 18 ? -10.511 -20.843 9.300 1.00 0.00 18 LEU A C 7
ATOM 8201 O O . LEU A 1 18 ? -9.505 -21.428 8.954 1.00 0.00 18 LEU A O 7
ATOM 8217 N N . LEU A 1 19 ? -11.460 -20.566 8.447 1.00 0.00 19 LEU A N 7
ATOM 8218 C CA . LEU A 1 19 ? -11.319 -20.967 7.020 1.00 0.00 19 LEU A CA 7
ATOM 8219 C C . LEU A 1 19 ? -10.244 -20.108 6.352 1.00 0.00 19 LEU A C 7
ATOM 8220 O O . LEU A 1 19 ? -9.483 -20.576 5.528 1.00 0.00 19 LEU A O 7
ATOM 8236 N N . ASP A 1 20 ? -10.174 -18.852 6.701 1.00 0.00 20 ASP A N 7
ATOM 8237 C CA . ASP A 1 20 ? -9.146 -17.964 6.087 1.00 0.00 20 ASP A CA 7
ATOM 8238 C C . ASP A 1 20 ? -7.750 -18.480 6.439 1.00 0.00 20 ASP A C 7
ATOM 8239 O O . ASP A 1 20 ? -6.863 -18.513 5.609 1.00 0.00 20 ASP A O 7
ATOM 8248 N N . GLU A 1 21 ? -7.548 -18.884 7.662 1.00 0.00 21 GLU A N 7
ATOM 8249 C CA . GLU A 1 21 ? -6.209 -19.399 8.066 1.00 0.00 21 GLU A CA 7
ATOM 8250 C C . GLU A 1 21 ? -5.939 -20.727 7.356 1.00 0.00 21 GLU A C 7
ATOM 8251 O O . GLU A 1 21 ? -4.870 -20.952 6.823 1.00 0.00 21 GLU A O 7
ATOM 8263 N N . SER A 1 22 ? -6.900 -21.609 7.344 1.00 0.00 22 SER A N 7
ATOM 8264 C CA . SER A 1 22 ? -6.698 -22.922 6.668 1.00 0.00 22 SER A CA 7
ATOM 8265 C C . SER A 1 22 ? -6.485 -22.696 5.170 1.00 0.00 22 SER A C 7
ATOM 8266 O O . SER A 1 22 ? -5.659 -23.333 4.548 1.00 0.00 22 SER A O 7
ATOM 8274 N N . ALA A 1 23 ? -7.225 -21.794 4.587 1.00 0.00 23 ALA A N 7
ATOM 8275 C CA . ALA A 1 23 ? -7.065 -21.527 3.129 1.00 0.00 23 ALA A CA 7
ATOM 8276 C C . ALA A 1 23 ? -5.679 -20.933 2.868 1.00 0.00 23 ALA A C 7
ATOM 8277 O O . ALA A 1 23 ? -5.012 -21.286 1.916 1.00 0.00 23 ALA A O 7
ATOM 8284 N N . LYS A 1 24 ? -5.241 -20.033 3.705 1.00 0.00 24 LYS A N 7
ATOM 8285 C CA . LYS A 1 24 ? -3.899 -19.417 3.502 1.00 0.00 24 LYS A CA 7
ATOM 8286 C C . LYS A 1 24 ? -2.833 -20.515 3.473 1.00 0.00 24 LYS A C 7
ATOM 8287 O O . LYS A 1 24 ? -1.967 -20.529 2.621 1.00 0.00 24 LYS A O 7
ATOM 8306 N N . LYS A 1 25 ? -2.889 -21.435 4.398 1.00 0.00 25 LYS A N 7
ATOM 8307 C CA . LYS A 1 25 ? -1.879 -22.530 4.421 1.00 0.00 25 LYS A CA 7
ATOM 8308 C C . LYS A 1 25 ? -1.924 -23.294 3.096 1.00 0.00 25 LYS A C 7
ATOM 8309 O O . LYS A 1 25 ? -0.903 -23.604 2.513 1.00 0.00 25 LYS A O 7
ATOM 8328 N N . ILE A 1 26 ? -3.098 -23.601 2.616 1.00 0.00 26 ILE A N 7
ATOM 8329 C CA . ILE A 1 26 ? -3.206 -24.345 1.330 1.00 0.00 26 ILE A CA 7
ATOM 8330 C C . ILE A 1 26 ? -2.680 -23.471 0.189 1.00 0.00 26 ILE A C 7
ATOM 8331 O O . ILE A 1 26 ? -1.963 -23.930 -0.678 1.00 0.00 26 ILE A O 7
ATOM 8347 N N . VAL A 1 27 ? -3.032 -22.215 0.182 1.00 0.00 27 VAL A N 7
ATOM 8348 C CA . VAL A 1 27 ? -2.554 -21.312 -0.903 1.00 0.00 27 VAL A CA 7
ATOM 8349 C C . VAL A 1 27 ? -1.029 -21.196 -0.837 1.00 0.00 27 VAL A C 7
ATOM 8350 O O . VAL A 1 27 ? -0.346 -21.295 -1.838 1.00 0.00 27 VAL A O 7
ATOM 8363 N N . GLU A 1 28 ? -0.491 -20.988 0.334 1.00 0.00 28 GLU A N 7
ATOM 8364 C CA . GLU A 1 28 ? 0.989 -20.866 0.461 1.00 0.00 28 GLU A CA 7
ATOM 8365 C C . GLU A 1 28 ? 1.650 -22.180 0.040 1.00 0.00 28 GLU A C 7
ATOM 8366 O O . GLU A 1 28 ? 2.627 -22.191 -0.682 1.00 0.00 28 GLU A O 7
ATOM 8378 N N . VAL A 1 29 ? 1.126 -23.288 0.487 1.00 0.00 29 VAL A N 7
ATOM 8379 C CA . VAL A 1 29 ? 1.725 -24.600 0.112 1.00 0.00 29 VAL A CA 7
ATOM 8380 C C . VAL A 1 29 ? 1.538 -24.838 -1.388 1.00 0.00 29 VAL A C 7
ATOM 8381 O O . VAL A 1 29 ? 2.449 -25.247 -2.080 1.00 0.00 29 VAL A O 7
ATOM 8394 N N . ALA A 1 30 ? 0.363 -24.587 -1.897 1.00 0.00 30 ALA A N 7
ATOM 8395 C CA . ALA A 1 30 ? 0.120 -24.800 -3.351 1.00 0.00 30 ALA A CA 7
ATOM 8396 C C . ALA A 1 30 ? 0.973 -23.824 -4.162 1.00 0.00 30 ALA A C 7
ATOM 8397 O O . ALA A 1 30 ? 1.578 -24.186 -5.151 1.00 0.00 30 ALA A O 7
ATOM 8404 N N . LYS A 1 31 ? 1.028 -22.586 -3.751 1.00 0.00 31 LYS A N 7
ATOM 8405 C CA . LYS A 1 31 ? 1.842 -21.589 -4.500 1.00 0.00 31 LYS A CA 7
ATOM 8406 C C . LYS A 1 31 ? 3.286 -22.085 -4.607 1.00 0.00 31 LYS A C 7
ATOM 8407 O O . LYS A 1 31 ? 3.931 -21.931 -5.626 1.00 0.00 31 LYS A O 7
ATOM 8426 N N . SER A 1 32 ? 3.797 -22.681 -3.566 1.00 0.00 32 SER A N 7
ATOM 8427 C CA . SER A 1 32 ? 5.198 -23.186 -3.610 1.00 0.00 32 SER A CA 7
ATOM 8428 C C . SER A 1 32 ? 5.331 -24.221 -4.729 1.00 0.00 32 SER A C 7
ATOM 8429 O O . SER A 1 32 ? 6.401 -24.444 -5.259 1.00 0.00 32 SER A O 7
ATOM 8437 N N . THR A 1 33 ? 4.251 -24.857 -5.093 1.00 0.00 33 THR A N 7
ATOM 8438 C CA . THR A 1 33 ? 4.317 -25.877 -6.178 1.00 0.00 33 THR A CA 7
ATOM 8439 C C . THR A 1 33 ? 4.306 -25.177 -7.537 1.00 0.00 33 THR A C 7
ATOM 8440 O O . THR A 1 33 ? 3.951 -24.021 -7.649 1.00 0.00 33 THR A O 7
ATOM 8451 N N . ASN A 1 34 ? 4.692 -25.869 -8.575 1.00 0.00 34 ASN A N 7
ATOM 8452 C CA . ASN A 1 34 ? 4.704 -25.242 -9.926 1.00 0.00 34 ASN A CA 7
ATOM 8453 C C . ASN A 1 34 ? 3.306 -24.716 -10.255 1.00 0.00 34 ASN A C 7
ATOM 8454 O O . ASN A 1 34 ? 3.149 -23.747 -10.971 1.00 0.00 34 ASN A O 7
ATOM 8465 N N . SER A 1 35 ? 2.287 -25.347 -9.737 1.00 0.00 35 SER A N 7
ATOM 8466 C CA . SER A 1 35 ? 0.900 -24.882 -10.020 1.00 0.00 35 SER A CA 7
ATOM 8467 C C . SER A 1 35 ? 0.636 -23.579 -9.264 1.00 0.00 35 SER A C 7
ATOM 8468 O O . SER A 1 35 ? 1.256 -23.297 -8.259 1.00 0.00 35 SER A O 7
ATOM 8476 N N . LYS A 1 36 ? -0.281 -22.781 -9.740 1.00 0.00 36 LYS A N 7
ATOM 8477 C CA . LYS A 1 36 ? -0.584 -21.497 -9.049 1.00 0.00 36 LYS A CA 7
ATOM 8478 C C . LYS A 1 36 ? -1.987 -21.562 -8.444 1.00 0.00 36 LYS A C 7
ATOM 8479 O O . LYS A 1 36 ? -2.886 -22.163 -8.998 1.00 0.00 36 LYS A O 7
ATOM 8498 N N . VAL A 1 37 ? -2.183 -20.947 -7.309 1.00 0.00 37 VAL A N 7
ATOM 8499 C CA . VAL A 1 37 ? -3.528 -20.974 -6.670 1.00 0.00 37 VAL A CA 7
ATOM 8500 C C . VAL A 1 37 ? -4.004 -19.542 -6.423 1.00 0.00 37 VAL A C 7
ATOM 8501 O O . VAL A 1 37 ? -3.236 -18.676 -6.055 1.00 0.00 37 VAL A O 7
ATOM 8514 N N . SER A 1 38 ? -5.268 -19.283 -6.624 1.00 0.00 38 SER A N 7
ATOM 8515 C CA . SER A 1 38 ? -5.792 -17.907 -6.402 1.00 0.00 38 SER A CA 7
ATOM 8516 C C . SER A 1 38 ? -6.837 -17.933 -5.284 1.00 0.00 38 SER A C 7
ATOM 8517 O O . SER A 1 38 ? -7.658 -18.825 -5.209 1.00 0.00 38 SER A O 7
ATOM 8525 N N . GLY A 1 39 ? -6.812 -16.960 -4.415 1.00 0.00 39 GLY A N 7
ATOM 8526 C CA . GLY A 1 39 ? -7.804 -16.929 -3.303 1.00 0.00 39 GLY A CA 7
ATOM 8527 C C . GLY A 1 39 ? -7.093 -16.574 -1.996 1.00 0.00 39 GLY A C 7
ATOM 8528 O O . GLY A 1 39 ? -6.023 -15.999 -1.998 1.00 0.00 39 GLY A O 7
ATOM 8532 N N . PRO A 1 40 ? -7.706 -16.927 -0.857 1.00 0.00 40 PRO A N 7
ATOM 8533 C CA . PRO A 1 40 ? -9.000 -17.622 -0.835 1.00 0.00 40 PRO A CA 7
ATOM 8534 C C . PRO A 1 40 ? -10.145 -16.705 -1.274 1.00 0.00 40 PRO A C 7
ATOM 8535 O O . PRO A 1 40 ? -10.197 -15.545 -0.916 1.00 0.00 40 PRO A O 7
ATOM 8546 N N . ILE A 1 41 ? -11.064 -17.216 -2.048 1.00 0.00 41 ILE A N 7
ATOM 8547 C CA . ILE A 1 41 ? -12.203 -16.374 -2.509 1.00 0.00 41 ILE A CA 7
ATOM 8548 C C . ILE A 1 41 ? -13.362 -16.498 -1.517 1.00 0.00 41 ILE A C 7
ATOM 8549 O O . ILE A 1 41 ? -13.747 -17.584 -1.131 1.00 0.00 41 ILE A O 7
ATOM 8565 N N . PRO A 1 42 ? -13.926 -15.355 -1.101 1.00 0.00 42 PRO A N 7
ATOM 8566 C CA . PRO A 1 42 ? -15.047 -15.325 -0.151 1.00 0.00 42 PRO A CA 7
ATOM 8567 C C . PRO A 1 42 ? -16.342 -15.845 -0.782 1.00 0.00 42 PRO A C 7
ATOM 8568 O O . PRO A 1 42 ? -16.631 -15.585 -1.932 1.00 0.00 42 PRO A O 7
ATOM 8579 N N . LEU A 1 43 ? -17.122 -16.580 -0.037 1.00 0.00 43 LEU A N 7
ATOM 8580 C CA . LEU A 1 43 ? -18.396 -17.117 -0.595 1.00 0.00 43 LEU A CA 7
ATOM 8581 C C . LEU A 1 43 ? -19.562 -16.704 0.306 1.00 0.00 43 LEU A C 7
ATOM 8582 O O . LEU A 1 43 ? -19.371 -16.121 1.355 1.00 0.00 43 LEU A O 7
ATOM 8598 N N . PRO A 1 44 ? -20.795 -17.018 -0.117 1.00 0.00 44 PRO A N 7
ATOM 8599 C CA . PRO A 1 44 ? -22.004 -16.686 0.645 1.00 0.00 44 PRO A CA 7
ATOM 8600 C C . PRO A 1 44 ? -22.126 -17.531 1.916 1.00 0.00 44 PRO A C 7
ATOM 8601 O O . PRO A 1 44 ? -21.726 -18.678 1.950 1.00 0.00 44 PRO A O 7
ATOM 8612 N N . THR A 1 45 ? -22.676 -16.975 2.960 1.00 0.00 45 THR A N 7
ATOM 8613 C CA . THR A 1 45 ? -22.824 -17.747 4.226 1.00 0.00 45 THR A CA 7
ATOM 8614 C C . THR A 1 45 ? -24.277 -18.201 4.380 1.00 0.00 45 THR A C 7
ATOM 8615 O O . THR A 1 45 ? -25.179 -17.631 3.799 1.00 0.00 45 THR A O 7
ATOM 8626 N N . GLU A 1 46 ? -24.511 -19.222 5.158 1.00 0.00 46 GLU A N 7
ATOM 8627 C CA . GLU A 1 46 ? -25.907 -19.710 5.347 1.00 0.00 46 GLU A CA 7
ATOM 8628 C C . GLU A 1 46 ? -26.038 -20.361 6.725 1.00 0.00 46 GLU A C 7
ATOM 8629 O O . GLU A 1 46 ? -25.094 -20.914 7.252 1.00 0.00 46 GLU A O 7
ATOM 8641 N N . SER A 1 47 ? -27.202 -20.299 7.312 1.00 0.00 47 SER A N 7
ATOM 8642 C CA . SER A 1 47 ? -27.394 -20.915 8.655 1.00 0.00 47 SER A CA 7
ATOM 8643 C C . SER A 1 47 ? -26.199 -20.574 9.548 1.00 0.00 47 SER A C 7
ATOM 8644 O O . SER A 1 47 ? -25.685 -21.414 10.260 1.00 0.00 47 SER A O 7
ATOM 8652 N N . ARG A 1 48 ? -25.751 -19.349 9.515 1.00 0.00 48 ARG A N 7
ATOM 8653 C CA . ARG A 1 48 ? -24.589 -18.959 10.362 1.00 0.00 48 ARG A CA 7
ATOM 8654 C C . ARG A 1 48 ? -23.365 -19.781 9.957 1.00 0.00 48 ARG A C 7
ATOM 8655 O O . ARG A 1 48 ? -22.594 -20.215 10.791 1.00 0.00 48 ARG A O 7
ATOM 8676 N N . VAL A 1 49 ? -23.180 -20.001 8.685 1.00 0.00 49 VAL A N 7
ATOM 8677 C CA . VAL A 1 49 ? -22.007 -20.798 8.229 1.00 0.00 49 VAL A CA 7
ATOM 8678 C C . VAL A 1 49 ? -21.254 -20.026 7.142 1.00 0.00 49 VAL A C 7
ATOM 8679 O O . VAL A 1 49 ? -21.841 -19.521 6.207 1.00 0.00 49 VAL A O 7
ATOM 8692 N N . HIS A 1 50 ? -19.957 -19.932 7.259 1.00 0.00 50 HIS A N 7
ATOM 8693 C CA . HIS A 1 50 ? -19.170 -19.195 6.231 1.00 0.00 50 HIS A CA 7
ATOM 8694 C C . HIS A 1 50 ? -18.516 -20.198 5.278 1.00 0.00 50 HIS A C 7
ATOM 8695 O O . HIS A 1 50 ? -18.218 -21.316 5.650 1.00 0.00 50 HIS A O 7
ATOM 8709 N N . LYS A 1 51 ? -18.293 -19.811 4.053 1.00 0.00 51 LYS A N 7
ATOM 8710 C CA . LYS A 1 51 ? -17.663 -20.748 3.081 1.00 0.00 51 LYS A CA 7
ATOM 8711 C C . LYS A 1 51 ? -16.617 -20.001 2.249 1.00 0.00 51 LYS A C 7
ATOM 8712 O O . LYS A 1 51 ? -16.807 -18.861 1.871 1.00 0.00 51 LYS A O 7
ATOM 8731 N N . ARG A 1 52 ? -15.516 -20.637 1.958 1.00 0.00 52 ARG A N 7
ATOM 8732 C CA . ARG A 1 52 ? -14.459 -19.970 1.147 1.00 0.00 52 ARG A CA 7
ATOM 8733 C C . ARG A 1 52 ? -14.117 -20.848 -0.057 1.00 0.00 52 ARG A C 7
ATOM 8734 O O . ARG A 1 52 ? -14.160 -22.061 0.016 1.00 0.00 52 ARG A O 7
ATOM 8755 N N . LEU A 1 53 ? -13.779 -20.251 -1.166 1.00 0.00 53 LEU A N 7
ATOM 8756 C CA . LEU A 1 53 ? -13.439 -21.058 -2.371 1.00 0.00 53 LEU A CA 7
ATOM 8757 C C . LEU A 1 53 ? -12.027 -20.708 -2.844 1.00 0.00 53 LEU A C 7
ATOM 8758 O O . LEU A 1 53 ? -11.663 -19.553 -2.945 1.00 0.00 53 LEU A O 7
ATOM 8774 N N . ILE A 1 54 ? -11.228 -21.697 -3.137 1.00 0.00 54 ILE A N 7
ATOM 8775 C CA . ILE A 1 54 ? -9.842 -21.423 -3.606 1.00 0.00 54 ILE A CA 7
ATOM 8776 C C . ILE A 1 54 ? -9.690 -21.911 -5.048 1.00 0.00 54 ILE A C 7
ATOM 8777 O O . ILE A 1 54 ? -9.978 -23.049 -5.362 1.00 0.00 54 ILE A O 7
ATOM 8793 N N . ASP A 1 55 ? -9.241 -21.059 -5.930 1.00 0.00 55 ASP A N 7
ATOM 8794 C CA . ASP A 1 55 ? -9.076 -21.476 -7.351 1.00 0.00 55 ASP A CA 7
ATOM 8795 C C . ASP A 1 55 ? -7.660 -22.012 -7.566 1.00 0.00 55 ASP A C 7
ATOM 8796 O O . ASP A 1 55 ? -6.701 -21.505 -7.019 1.00 0.00 55 ASP A O 7
ATOM 8805 N N . ILE A 1 56 ? -7.519 -23.036 -8.365 1.00 0.00 56 ILE A N 7
ATOM 8806 C CA . ILE A 1 56 ? -6.166 -23.604 -8.621 1.00 0.00 56 ILE A CA 7
ATOM 8807 C C . ILE A 1 56 ? -5.885 -23.585 -10.124 1.00 0.00 56 ILE A C 7
ATOM 8808 O O . ILE A 1 56 ? -6.691 -24.019 -10.922 1.00 0.00 56 ILE A O 7
ATOM 8824 N N . ILE A 1 57 ? -4.748 -23.081 -10.519 1.00 0.00 57 ILE A N 7
ATOM 8825 C CA . ILE A 1 57 ? -4.420 -23.033 -11.971 1.00 0.00 57 ILE A CA 7
ATOM 8826 C C . ILE A 1 57 ? -3.258 -23.982 -12.269 1.00 0.00 57 ILE A C 7
ATOM 8827 O O . ILE A 1 57 ? -2.328 -24.103 -11.496 1.00 0.00 57 ILE A O 7
ATOM 8843 N N . ASP A 1 58 ? -3.303 -24.656 -13.386 1.00 0.00 58 ASP A N 7
ATOM 8844 C CA . ASP A 1 58 ? -2.202 -25.596 -13.737 1.00 0.00 58 ASP A CA 7
ATOM 8845 C C . ASP A 1 58 ? -1.853 -26.455 -12.520 1.00 0.00 58 ASP A C 7
ATOM 8846 O O . ASP A 1 58 ? -0.749 -26.410 -12.014 1.00 0.00 58 ASP A O 7
ATOM 8855 N N . PRO A 1 59 ? -2.818 -27.256 -12.045 1.00 0.00 59 PRO A N 7
ATOM 8856 C CA . PRO A 1 59 ? -2.621 -28.135 -10.886 1.00 0.00 59 PRO A CA 7
ATOM 8857 C C . PRO A 1 59 ? -1.679 -29.298 -11.212 1.00 0.00 59 PRO A C 7
ATOM 8858 O O . PRO A 1 59 ? -1.715 -29.854 -12.293 1.00 0.00 59 PRO A O 7
ATOM 8869 N N . SER A 1 60 ? -0.837 -29.670 -10.288 1.00 0.00 60 SER A N 7
ATOM 8870 C CA . SER A 1 60 ? 0.105 -30.797 -10.548 1.00 0.00 60 SER A CA 7
ATOM 8871 C C . SER A 1 60 ? 0.023 -31.805 -9.400 1.00 0.00 60 SER A C 7
ATOM 8872 O O . SER A 1 60 ? -0.594 -31.555 -8.384 1.00 0.00 60 SER A O 7
ATOM 8880 N N . PRO A 1 61 ? 0.664 -32.971 -9.572 1.00 0.00 61 PRO A N 7
ATOM 8881 C CA . PRO A 1 61 ? 0.670 -34.031 -8.555 1.00 0.00 61 PRO A CA 7
ATOM 8882 C C . PRO A 1 61 ? 1.448 -33.608 -7.307 1.00 0.00 61 PRO A C 7
ATOM 8883 O O . PRO A 1 61 ? 1.167 -34.049 -6.210 1.00 0.00 61 PRO A O 7
ATOM 8894 N N . LYS A 1 62 ? 2.418 -32.752 -7.464 1.00 0.00 62 LYS A N 7
ATOM 8895 C CA . LYS A 1 62 ? 3.206 -32.297 -6.286 1.00 0.00 62 LYS A CA 7
ATOM 8896 C C . LYS A 1 62 ? 2.284 -31.544 -5.327 1.00 0.00 62 LYS A C 7
ATOM 8897 O O . LYS A 1 62 ? 2.534 -31.468 -4.140 1.00 0.00 62 LYS A O 7
ATOM 8916 N N . THR A 1 63 ? 1.214 -30.990 -5.832 1.00 0.00 63 THR A N 7
ATOM 8917 C CA . THR A 1 63 ? 0.275 -30.245 -4.949 1.00 0.00 63 THR A CA 7
ATOM 8918 C C . THR A 1 63 ? -0.481 -31.238 -4.065 1.00 0.00 63 THR A C 7
ATOM 8919 O O . THR A 1 63 ? -0.695 -31.003 -2.892 1.00 0.00 63 THR A O 7
ATOM 8930 N N . ILE A 1 64 ? -0.884 -32.350 -4.618 1.00 0.00 64 ILE A N 7
ATOM 8931 C CA . ILE A 1 64 ? -1.622 -33.360 -3.808 1.00 0.00 64 ILE A CA 7
ATOM 8932 C C . ILE A 1 64 ? -0.709 -33.884 -2.698 1.00 0.00 64 ILE A C 7
ATOM 8933 O O . ILE A 1 64 ? -1.124 -34.052 -1.569 1.00 0.00 64 ILE A O 7
ATOM 8949 N N . ASP A 1 65 ? 0.532 -34.141 -3.010 1.00 0.00 65 ASP A N 7
ATOM 8950 C CA . ASP A 1 65 ? 1.469 -34.651 -1.972 1.00 0.00 65 ASP A CA 7
ATOM 8951 C C . ASP A 1 65 ? 1.553 -33.643 -0.826 1.00 0.00 65 ASP A C 7
ATOM 8952 O O . ASP A 1 65 ? 1.522 -34.003 0.334 1.00 0.00 65 ASP A O 7
ATOM 8961 N N . ALA A 1 66 ? 1.660 -32.380 -1.141 1.00 0.00 66 ALA A N 7
ATOM 8962 C CA . ALA A 1 66 ? 1.744 -31.350 -0.068 1.00 0.00 66 ALA A CA 7
ATOM 8963 C C . ALA A 1 66 ? 0.453 -31.365 0.752 1.00 0.00 66 ALA A C 7
ATOM 8964 O O . ALA A 1 66 ? 0.474 -31.258 1.963 1.00 0.00 66 ALA A O 7
ATOM 8971 N N . LEU A 1 67 ? -0.672 -31.497 0.104 1.00 0.00 67 LEU A N 7
ATOM 8972 C CA . LEU A 1 67 ? -1.963 -31.519 0.847 1.00 0.00 67 LEU A CA 7
ATOM 8973 C C . LEU A 1 67 ? -1.973 -32.705 1.814 1.00 0.00 67 LEU A C 7
ATOM 8974 O O . LEU A 1 67 ? -2.446 -32.605 2.929 1.00 0.00 67 LEU A O 7
ATOM 8990 N N . MET A 1 68 ? -1.453 -33.826 1.397 1.00 0.00 68 MET A N 7
ATOM 8991 C CA . MET A 1 68 ? -1.431 -35.017 2.292 1.00 0.00 68 MET A CA 7
ATOM 8992 C C . MET A 1 68 ? -0.508 -34.744 3.481 1.00 0.00 68 MET A C 7
ATOM 8993 O O . MET A 1 68 ? -0.721 -35.235 4.572 1.00 0.00 68 MET A O 7
ATOM 9007 N N . ARG A 1 69 ? 0.517 -33.962 3.279 1.00 0.00 69 ARG A N 7
ATOM 9008 C CA . ARG A 1 69 ? 1.454 -33.657 4.396 1.00 0.00 69 ARG A CA 7
ATOM 9009 C C . ARG A 1 69 ? 0.763 -32.739 5.407 1.00 0.00 69 ARG A C 7
ATOM 9010 O O . ARG A 1 69 ? 1.049 -32.771 6.586 1.00 0.00 69 ARG A O 7
ATOM 9031 N N . ILE A 1 70 ? -0.145 -31.918 4.953 1.00 0.00 70 ILE A N 7
ATOM 9032 C CA . ILE A 1 70 ? -0.853 -30.999 5.888 1.00 0.00 70 ILE A CA 7
ATOM 9033 C C . ILE A 1 70 ? -2.326 -31.403 5.987 1.00 0.00 70 ILE A C 7
ATOM 9034 O O . ILE A 1 70 ? -2.979 -31.653 4.993 1.00 0.00 70 ILE A O 7
ATOM 9050 N N . ASN A 1 71 ? -2.853 -31.470 7.179 1.00 0.00 71 ASN A N 7
ATOM 9051 C CA . ASN A 1 71 ? -4.283 -31.859 7.339 1.00 0.00 71 ASN A CA 7
ATOM 9052 C C . ASN A 1 71 ? -5.106 -30.630 7.729 1.00 0.00 71 ASN A C 7
ATOM 9053 O O . ASN A 1 71 ? -4.670 -29.796 8.498 1.00 0.00 71 ASN A O 7
ATOM 9064 N N . LEU A 1 72 ? -6.295 -30.509 7.205 1.00 0.00 72 LEU A N 7
ATOM 9065 C CA . LEU A 1 72 ? -7.144 -29.334 7.546 1.00 0.00 72 LEU A CA 7
ATOM 9066 C C . LEU A 1 72 ? -7.411 -29.316 9.051 1.00 0.00 72 LEU A C 7
ATOM 9067 O O . LEU A 1 72 ? -7.484 -30.348 9.690 1.00 0.00 72 LEU A O 7
ATOM 9083 N N . PRO A 1 73 ? -7.559 -28.114 9.626 1.00 0.00 73 PRO A N 7
ATOM 9084 C CA . PRO A 1 73 ? -7.820 -27.947 11.061 1.00 0.00 73 PRO A CA 7
ATOM 9085 C C . PRO A 1 73 ? -9.231 -28.409 11.440 1.00 0.00 73 PRO A C 7
ATOM 9086 O O . PRO A 1 73 ? -10.152 -28.330 10.652 1.00 0.00 73 PRO A O 7
ATOM 9097 N N . ALA A 1 74 ? -9.405 -28.891 12.640 1.00 0.00 74 ALA A N 7
ATOM 9098 C CA . ALA A 1 74 ? -10.754 -29.356 13.066 1.00 0.00 74 ALA A CA 7
ATOM 9099 C C . ALA A 1 74 ? -11.754 -28.205 12.946 1.00 0.00 74 ALA A C 7
ATOM 9100 O O . ALA A 1 74 ? -11.412 -27.052 13.123 1.00 0.00 74 ALA A 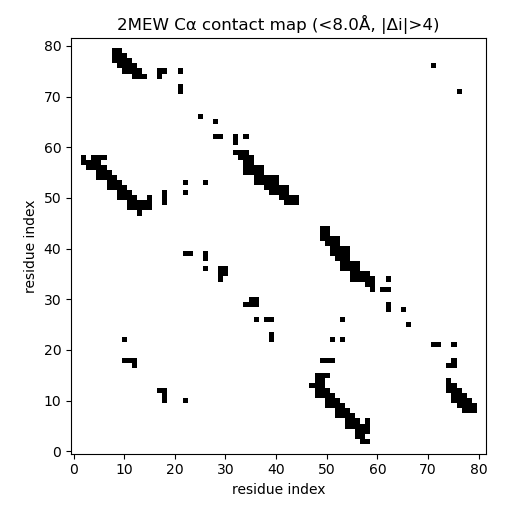O 7
ATOM 9107 N N . GLY A 1 75 ? -12.988 -28.506 12.645 1.00 0.00 75 GLY A N 7
ATOM 9108 C CA . GLY A 1 75 ? -14.007 -27.428 12.513 1.00 0.00 75 GLY A CA 7
ATOM 9109 C C . GLY A 1 75 ? -14.032 -26.919 11.070 1.00 0.00 75 GLY A C 7
ATOM 9110 O O . GLY A 1 75 ? -14.693 -25.949 10.756 1.00 0.00 75 GLY A O 7
ATOM 9114 N N . VAL A 1 76 ? -13.318 -27.565 10.190 1.00 0.00 76 VAL A N 7
ATOM 9115 C CA . VAL A 1 76 ? -13.303 -27.116 8.769 1.00 0.00 76 VAL A CA 7
ATOM 9116 C C . VAL A 1 76 ? -13.659 -28.294 7.860 1.00 0.00 76 VAL A C 7
ATOM 9117 O O . VAL A 1 76 ? -13.365 -29.433 8.160 1.00 0.00 76 VAL A O 7
ATOM 9130 N N . ASP A 1 77 ? -14.291 -28.028 6.749 1.00 0.00 77 ASP A N 7
ATOM 9131 C CA . ASP A 1 77 ? -14.666 -29.133 5.823 1.00 0.00 77 ASP A CA 7
ATOM 9132 C C . ASP A 1 77 ? -14.182 -28.800 4.410 1.00 0.00 77 ASP A C 7
ATOM 9133 O O . ASP A 1 77 ? -14.033 -27.649 4.049 1.00 0.00 77 ASP A O 7
ATOM 9142 N N . VAL A 1 78 ? -13.936 -29.798 3.606 1.00 0.00 78 VAL A N 7
ATOM 9143 C CA . VAL A 1 78 ? -13.462 -29.537 2.218 1.00 0.00 78 VAL A CA 7
ATOM 9144 C C . VAL A 1 78 ? -14.377 -30.255 1.224 1.00 0.00 78 VAL A C 7
ATOM 9145 O O . VAL A 1 78 ? -14.713 -31.410 1.397 1.00 0.00 78 VAL A O 7
ATOM 9158 N N . GLU A 1 79 ? -14.782 -29.580 0.183 1.00 0.00 79 GLU A N 7
ATOM 9159 C CA . GLU A 1 79 ? -15.674 -30.225 -0.821 1.00 0.00 79 GLU A CA 7
ATOM 9160 C C . GLU A 1 79 ? -14.852 -30.632 -2.046 1.00 0.00 79 GLU A C 7
ATOM 9161 O O . GLU A 1 79 ? -13.977 -29.912 -2.484 1.00 0.00 79 GLU A O 7
ATOM 9173 N N . ILE A 1 80 ? -15.124 -31.781 -2.599 1.00 0.00 80 ILE A N 7
ATOM 9174 C CA . ILE A 1 80 ? -14.356 -32.231 -3.794 1.00 0.00 80 ILE A CA 7
ATOM 9175 C C . ILE A 1 80 ? -15.306 -32.403 -4.980 1.00 0.00 80 ILE A C 7
ATOM 9176 O O . ILE A 1 80 ? -16.366 -32.986 -4.860 1.00 0.00 80 ILE A O 7
ATOM 9192 N N . LYS A 1 81 ? -14.937 -31.898 -6.126 1.00 0.00 81 LYS A N 7
ATOM 9193 C CA . LYS A 1 81 ? -15.820 -32.032 -7.317 1.00 0.00 81 LYS A CA 7
ATOM 9194 C C . LYS A 1 81 ? -16.171 -33.506 -7.530 1.00 0.00 81 LYS A C 7
ATOM 9195 O O . LYS A 1 81 ? -17.289 -33.846 -7.862 1.00 0.00 81 LYS A O 7
ATOM 9214 N N . LEU A 1 82 ? -15.225 -34.384 -7.342 1.00 0.00 82 LEU A N 7
ATOM 9215 C CA . LEU A 1 82 ? -15.505 -35.835 -7.534 1.00 0.00 82 LEU A CA 7
ATOM 9216 C C . LEU A 1 82 ? -16.196 -36.047 -8.883 1.00 0.00 82 LEU A C 7
ATOM 9217 O O . LEU A 1 82 ? -16.573 -37.174 -9.162 1.00 0.00 82 LEU A O 7
ATOM 9234 N N . SER A 1 1 ? -0.962 -22.758 -23.376 1.00 0.00 1 SER A N 8
ATOM 9235 C CA . SER A 1 1 ? -0.470 -24.130 -23.681 1.00 0.00 1 SER A CA 8
ATOM 9236 C C . SER A 1 1 ? -0.690 -25.033 -22.466 1.00 0.00 1 SER A C 8
ATOM 9237 O O . SER A 1 1 ? -0.949 -26.213 -22.596 1.00 0.00 1 SER A O 8
ATOM 9247 N N . MET A 1 2 ? -0.591 -24.488 -21.284 1.00 0.00 2 MET A N 8
ATOM 9248 C CA . MET A 1 2 ? -0.796 -25.316 -20.063 1.00 0.00 2 MET A CA 8
ATOM 9249 C C . MET A 1 2 ? -1.859 -24.663 -19.177 1.00 0.00 2 MET A C 8
ATOM 9250 O O . MET A 1 2 ? -2.188 -23.504 -19.337 1.00 0.00 2 MET A O 8
ATOM 9264 N N . GLY A 1 3 ? -2.400 -25.397 -18.244 1.00 0.00 3 GLY A N 8
ATOM 9265 C CA . GLY A 1 3 ? -3.442 -24.817 -17.349 1.00 0.00 3 GLY A CA 8
ATOM 9266 C C . GLY A 1 3 ? -4.821 -25.010 -17.981 1.00 0.00 3 GLY A C 8
ATOM 9267 O O . GLY A 1 3 ? -5.785 -24.378 -17.596 1.00 0.00 3 GLY A O 8
ATOM 9271 N N . GLY A 1 4 ? -4.924 -25.877 -18.951 1.00 0.00 4 GLY A N 8
ATOM 9272 C CA . GLY A 1 4 ? -6.242 -26.109 -19.606 1.00 0.00 4 GLY A CA 8
ATOM 9273 C C . GLY A 1 4 ? -7.260 -26.563 -18.559 1.00 0.00 4 GLY A C 8
ATOM 9274 O O . GLY A 1 4 ? -8.443 -26.320 -18.683 1.00 0.00 4 GLY A O 8
ATOM 9278 N N . GLN A 1 5 ? -6.809 -27.220 -17.525 1.00 0.00 5 GLN A N 8
ATOM 9279 C CA . GLN A 1 5 ? -7.750 -27.690 -16.471 1.00 0.00 5 GLN A CA 8
ATOM 9280 C C . GLN A 1 5 ? -7.487 -26.922 -15.174 1.00 0.00 5 GLN A C 8
ATOM 9281 O O . GLN A 1 5 ? -6.362 -26.601 -14.849 1.00 0.00 5 GLN A O 8
ATOM 9295 N N . LYS A 1 6 ? -8.518 -26.624 -14.431 1.00 0.00 6 LYS A N 8
ATOM 9296 C CA . LYS A 1 6 ? -8.327 -25.877 -13.156 1.00 0.00 6 LYS A CA 8
ATOM 9297 C C . LYS A 1 6 ? -8.994 -26.641 -12.011 1.00 0.00 6 LYS A C 8
ATOM 9298 O O . LYS A 1 6 ? -10.001 -27.296 -12.193 1.00 0.00 6 LYS A O 8
ATOM 9317 N N . ILE A 1 7 ? -8.441 -26.562 -10.830 1.00 0.00 7 ILE A N 8
ATOM 9318 C CA . ILE A 1 7 ? -9.046 -27.282 -9.674 1.00 0.00 7 ILE A CA 8
ATOM 9319 C C . ILE A 1 7 ? -9.573 -26.267 -8.658 1.00 0.00 7 ILE A C 8
ATOM 9320 O O . ILE A 1 7 ? -8.930 -25.279 -8.364 1.00 0.00 7 ILE A O 8
ATOM 9336 N N . ARG A 1 8 ? -10.738 -26.502 -8.121 1.00 0.00 8 ARG A N 8
ATOM 9337 C CA . ARG A 1 8 ? -11.306 -25.550 -7.125 1.00 0.00 8 ARG A CA 8
ATOM 9338 C C . ARG A 1 8 ? -11.605 -26.293 -5.821 1.00 0.00 8 ARG A C 8
ATOM 9339 O O . ARG A 1 8 ? -12.136 -27.386 -5.826 1.00 0.00 8 ARG A O 8
ATOM 9360 N N . ILE A 1 9 ? -11.269 -25.708 -4.704 1.00 0.00 9 ILE A N 8
ATOM 9361 C CA . ILE A 1 9 ? -11.534 -26.381 -3.401 1.00 0.00 9 ILE A CA 8
ATOM 9362 C C . ILE A 1 9 ? -12.564 -25.573 -2.609 1.00 0.00 9 ILE A C 8
ATOM 9363 O O . ILE A 1 9 ? -12.475 -24.366 -2.509 1.00 0.00 9 ILE A O 8
ATOM 9379 N N . LYS A 1 10 ? -13.541 -26.230 -2.045 1.00 0.00 10 LYS A N 8
ATOM 9380 C CA . LYS A 1 10 ? -14.576 -25.499 -1.261 1.00 0.00 10 LYS A CA 8
ATOM 9381 C C . LYS A 1 10 ? -14.342 -25.729 0.234 1.00 0.00 10 LYS A C 8
ATOM 9382 O O . LYS A 1 10 ? -14.211 -26.850 0.686 1.00 0.00 10 LYS A O 8
ATOM 9401 N N . LEU A 1 11 ? -14.288 -24.678 1.004 1.00 0.00 11 LEU A N 8
ATOM 9402 C CA . LEU A 1 11 ? -14.063 -24.838 2.468 1.00 0.00 11 LEU A CA 8
ATOM 9403 C C . LEU A 1 11 ? -15.321 -24.416 3.229 1.00 0.00 11 LEU A C 8
ATOM 9404 O O . LEU A 1 11 ? -15.907 -23.387 2.956 1.00 0.00 11 LEU A O 8
ATOM 9420 N N . LYS A 1 12 ? -15.742 -25.202 4.181 1.00 0.00 12 LYS A N 8
ATOM 9421 C CA . LYS A 1 12 ? -16.961 -24.846 4.959 1.00 0.00 12 LYS A CA 8
ATOM 9422 C C . LYS A 1 12 ? -16.648 -24.912 6.455 1.00 0.00 12 LYS A C 8
ATOM 9423 O O . LYS A 1 12 ? -15.976 -25.812 6.919 1.00 0.00 12 LYS A O 8
ATOM 9442 N N . ALA A 1 13 ? -17.129 -23.967 7.214 1.00 0.00 13 ALA A N 8
ATOM 9443 C CA . ALA A 1 13 ? -16.858 -23.977 8.679 1.00 0.00 13 ALA A CA 8
ATOM 9444 C C . ALA A 1 13 ? -17.735 -22.929 9.366 1.00 0.00 13 ALA A C 8
ATOM 9445 O O . ALA A 1 13 ? -18.044 -21.898 8.803 1.00 0.00 13 ALA A O 8
ATOM 9452 N N . TYR A 1 14 ? -18.139 -23.184 10.580 1.00 0.00 14 TYR A N 8
ATOM 9453 C CA . TYR A 1 14 ? -18.996 -22.203 11.303 1.00 0.00 14 TYR A CA 8
ATOM 9454 C C . TYR A 1 14 ? -18.236 -20.885 11.467 1.00 0.00 14 TYR A C 8
ATOM 9455 O O . TYR A 1 14 ? -18.802 -19.815 11.366 1.00 0.00 14 TYR A O 8
ATOM 9473 N N . ASP A 1 15 ? -16.958 -20.953 11.721 1.00 0.00 15 ASP A N 8
ATOM 9474 C CA . ASP A 1 15 ? -16.166 -19.704 11.892 1.00 0.00 15 ASP A CA 8
ATOM 9475 C C . ASP A 1 15 ? -15.464 -19.358 10.577 1.00 0.00 15 ASP A C 8
ATOM 9476 O O . ASP A 1 15 ? -14.741 -20.160 10.018 1.00 0.00 15 ASP A O 8
ATOM 9485 N N . HIS A 1 16 ? -15.671 -18.170 10.077 1.00 0.00 16 HIS A N 8
ATOM 9486 C CA . HIS A 1 16 ? -15.016 -17.775 8.799 1.00 0.00 16 HIS A CA 8
ATOM 9487 C C . HIS A 1 16 ? -13.517 -17.579 9.035 1.00 0.00 16 HIS A C 8
ATOM 9488 O O . HIS A 1 16 ? -12.710 -17.762 8.145 1.00 0.00 16 HIS A O 8
ATOM 9502 N N . GLU A 1 17 ? -13.138 -17.208 10.227 1.00 0.00 17 GLU A N 8
ATOM 9503 C CA . GLU A 1 17 ? -11.690 -17.002 10.518 1.00 0.00 17 GLU A CA 8
ATOM 9504 C C . GLU A 1 17 ? -10.945 -18.327 10.354 1.00 0.00 17 GLU A C 8
ATOM 9505 O O . GLU A 1 17 ? -9.827 -18.367 9.880 1.00 0.00 17 GLU A O 8
ATOM 9517 N N . LEU A 1 18 ? -11.554 -19.414 10.742 1.00 0.00 18 LEU A N 8
ATOM 9518 C CA . LEU A 1 18 ? -10.880 -20.736 10.608 1.00 0.00 18 LEU A CA 8
ATOM 9519 C C . LEU A 1 18 ? -10.690 -21.062 9.125 1.00 0.00 18 LEU A C 8
ATOM 9520 O O . LEU A 1 18 ? -9.672 -21.588 8.721 1.00 0.00 18 LEU A O 8
ATOM 9536 N N . LEU A 1 19 ? -11.663 -20.754 8.311 1.00 0.00 19 LEU A N 8
ATOM 9537 C CA . LEU A 1 19 ? -11.536 -21.046 6.856 1.00 0.00 19 LEU A CA 8
ATOM 9538 C C . LEU A 1 19 ? -10.447 -20.159 6.251 1.00 0.00 19 LEU A C 8
ATOM 9539 O O . LEU A 1 19 ? -9.709 -20.572 5.378 1.00 0.00 19 LEU A O 8
ATOM 9555 N N . ASP A 1 20 ? -10.339 -18.941 6.706 1.00 0.00 20 ASP A N 8
ATOM 9556 C CA . ASP A 1 20 ? -9.296 -18.029 6.157 1.00 0.00 20 ASP A CA 8
ATOM 9557 C C . ASP A 1 20 ? -7.911 -18.617 6.430 1.00 0.00 20 ASP A C 8
ATOM 9558 O O . ASP A 1 20 ? -7.047 -18.619 5.575 1.00 0.00 20 ASP A O 8
ATOM 9567 N N . GLU A 1 21 ? -7.692 -19.118 7.615 1.00 0.00 21 GLU A N 8
ATOM 9568 C CA . GLU A 1 21 ? -6.361 -19.705 7.940 1.00 0.00 21 GLU A CA 8
ATOM 9569 C C . GLU A 1 21 ? -6.149 -20.975 7.113 1.00 0.00 21 GLU A C 8
ATOM 9570 O O . GLU A 1 21 ? -5.070 -21.231 6.618 1.00 0.00 21 GLU A O 8
ATOM 9582 N N . SER A 1 22 ? -7.171 -21.772 6.960 1.00 0.00 22 SER A N 8
ATOM 9583 C CA . SER A 1 22 ? -7.027 -23.024 6.165 1.00 0.00 22 SER A CA 8
ATOM 9584 C C . SER A 1 22 ? -6.739 -22.670 4.704 1.00 0.00 22 SER A C 8
ATOM 9585 O O . SER A 1 22 ? -5.915 -23.286 4.057 1.00 0.00 22 SER A O 8
ATOM 9593 N N . ALA A 1 23 ? -7.410 -21.681 4.179 1.00 0.00 23 ALA A N 8
ATOM 9594 C CA . ALA A 1 23 ? -7.174 -21.289 2.762 1.00 0.00 23 ALA A CA 8
ATOM 9595 C C . ALA A 1 23 ? -5.778 -20.679 2.628 1.00 0.00 23 ALA A C 8
ATOM 9596 O O . ALA A 1 23 ? -5.066 -20.934 1.676 1.00 0.00 23 ALA A O 8
ATOM 9603 N N . LYS A 1 24 ? -5.379 -19.873 3.575 1.00 0.00 24 LYS A N 8
ATOM 9604 C CA . LYS A 1 24 ? -4.029 -19.248 3.500 1.00 0.00 24 LYS A CA 8
ATOM 9605 C C . LYS A 1 24 ? -2.962 -20.344 3.446 1.00 0.00 24 LYS A C 8
ATOM 9606 O O . LYS A 1 24 ? -2.070 -20.315 2.622 1.00 0.00 24 LYS A O 8
ATOM 962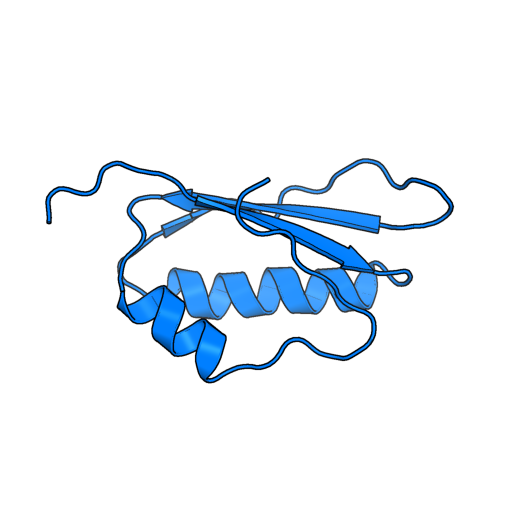5 N N . LYS A 1 25 ? -3.048 -21.312 4.318 1.00 0.00 25 LYS A N 8
ATOM 9626 C CA . LYS A 1 25 ? -2.040 -22.408 4.315 1.00 0.00 25 LYS A CA 8
ATOM 9627 C C . LYS A 1 25 ? -2.052 -23.109 2.954 1.00 0.00 25 LYS A C 8
ATOM 9628 O O . LYS A 1 25 ? -1.020 -23.387 2.379 1.00 0.00 25 LYS A O 8
ATOM 9647 N N . ILE A 1 26 ? -3.215 -23.398 2.437 1.00 0.00 26 ILE A N 8
ATOM 9648 C CA . ILE A 1 26 ? -3.294 -24.079 1.114 1.00 0.00 26 ILE A CA 8
ATOM 9649 C C . ILE A 1 26 ? -2.683 -23.178 0.039 1.00 0.00 26 ILE A C 8
ATOM 9650 O O . ILE A 1 26 ? -1.897 -23.615 -0.778 1.00 0.00 26 ILE A O 8
ATOM 9666 N N . VAL A 1 27 ? -3.036 -21.922 0.034 1.00 0.00 27 VAL A N 8
ATOM 9667 C CA . VAL A 1 27 ? -2.475 -20.994 -0.987 1.00 0.00 27 VAL A CA 8
ATOM 9668 C C . VAL A 1 27 ? -0.954 -20.932 -0.838 1.00 0.00 27 VAL A C 8
ATOM 9669 O O . VAL A 1 27 ? -0.220 -21.051 -1.800 1.00 0.00 27 VAL A O 8
ATOM 9682 N N . GLU A 1 28 ? -0.472 -20.746 0.360 1.00 0.00 28 GLU A N 8
ATOM 9683 C CA . GLU A 1 28 ? 1.001 -20.676 0.570 1.00 0.00 28 GLU A CA 8
ATOM 9684 C C . GLU A 1 28 ? 1.645 -21.984 0.106 1.00 0.00 28 GLU A C 8
ATOM 9685 O O . GLU A 1 28 ? 2.622 -21.983 -0.618 1.00 0.00 28 GLU A O 8
ATOM 9697 N N . VAL A 1 29 ? 1.107 -23.100 0.514 1.00 0.00 29 VAL A N 8
ATOM 9698 C CA . VAL A 1 29 ? 1.690 -24.406 0.095 1.00 0.00 29 VAL A CA 8
ATOM 9699 C C . VAL A 1 29 ? 1.452 -24.613 -1.401 1.00 0.00 29 VAL A C 8
ATOM 9700 O O . VAL A 1 29 ? 2.325 -25.054 -2.122 1.00 0.00 29 VAL A O 8
ATOM 9713 N N . ALA A 1 30 ? 0.278 -24.297 -1.875 1.00 0.00 30 ALA A N 8
ATOM 9714 C CA . ALA A 1 30 ? -0.014 -24.475 -3.325 1.00 0.00 30 ALA A CA 8
ATOM 9715 C C . ALA A 1 30 ? 0.882 -23.543 -4.143 1.00 0.00 30 ALA A C 8
ATOM 9716 O O . ALA A 1 30 ? 1.495 -23.947 -5.112 1.00 0.00 30 ALA A O 8
ATOM 9723 N N . LYS A 1 31 ? 0.963 -22.298 -3.762 1.00 0.00 31 LYS A N 8
ATOM 9724 C CA . LYS A 1 31 ? 1.818 -21.340 -4.518 1.00 0.00 31 LYS A CA 8
ATOM 9725 C C . LYS A 1 31 ? 3.239 -21.898 -4.624 1.00 0.00 31 LYS A C 8
ATOM 9726 O O . LYS A 1 31 ? 3.880 -21.800 -5.651 1.00 0.00 31 LYS A O 8
ATOM 9745 N N . SER A 1 32 ? 3.737 -22.483 -3.569 1.00 0.00 32 SER A N 8
ATOM 9746 C CA . SER A 1 32 ? 5.117 -23.045 -3.611 1.00 0.00 32 SER A CA 8
ATOM 9747 C C . SER A 1 32 ? 5.209 -24.087 -4.728 1.00 0.00 32 SER A C 8
ATOM 9748 O O . SER A 1 32 ? 6.234 -24.243 -5.361 1.00 0.00 32 SER A O 8
ATOM 9756 N N . THR A 1 33 ? 4.146 -24.803 -4.974 1.00 0.00 33 THR A N 8
ATOM 9757 C CA . THR A 1 33 ? 4.176 -25.834 -6.049 1.00 0.00 33 THR A CA 8
ATOM 9758 C C . THR A 1 33 ? 4.169 -25.146 -7.416 1.00 0.00 33 THR A C 8
ATOM 9759 O O . THR A 1 33 ? 3.686 -24.040 -7.563 1.00 0.00 33 THR A O 8
ATOM 9770 N N . ASN A 1 34 ? 4.700 -25.791 -8.418 1.00 0.00 34 ASN A N 8
ATOM 9771 C CA . ASN A 1 34 ? 4.724 -25.174 -9.774 1.00 0.00 34 ASN A CA 8
ATOM 9772 C C . ASN A 1 34 ? 3.319 -24.683 -10.135 1.00 0.00 34 ASN A C 8
ATOM 9773 O O . ASN A 1 34 ? 3.155 -23.732 -10.872 1.00 0.00 34 ASN A O 8
ATOM 9784 N N . SER A 1 35 ? 2.307 -25.326 -9.621 1.00 0.00 35 SER A N 8
ATOM 9785 C CA . SER A 1 35 ? 0.916 -24.896 -9.935 1.00 0.00 35 SER A CA 8
ATOM 9786 C C . SER A 1 35 ? 0.632 -23.552 -9.262 1.00 0.00 35 SER A C 8
ATOM 9787 O O . SER A 1 35 ? 1.275 -23.179 -8.301 1.00 0.00 35 SER A O 8
ATOM 9795 N N . LYS A 1 36 ? -0.326 -22.818 -9.761 1.00 0.00 36 LYS A N 8
ATOM 9796 C CA . LYS A 1 36 ? -0.650 -21.498 -9.150 1.00 0.00 36 LYS A CA 8
ATOM 9797 C C . LYS A 1 36 ? -2.082 -21.524 -8.613 1.00 0.00 36 LYS A C 8
ATOM 9798 O O . LYS A 1 36 ? -2.981 -22.053 -9.237 1.00 0.00 36 LYS A O 8
ATOM 9817 N N . VAL A 1 37 ? -2.303 -20.958 -7.457 1.00 0.00 37 VAL A N 8
ATOM 9818 C CA . VAL A 1 37 ? -3.677 -20.951 -6.882 1.00 0.00 37 VAL A CA 8
ATOM 9819 C C . VAL A 1 37 ? -4.165 -19.508 -6.738 1.00 0.00 37 VAL A C 8
ATOM 9820 O O . VAL A 1 37 ? -3.410 -18.619 -6.398 1.00 0.00 37 VAL A O 8
ATOM 9833 N N . SER A 1 38 ? -5.422 -19.269 -6.994 1.00 0.00 38 SER A N 8
ATOM 9834 C CA . SER A 1 38 ? -5.957 -17.884 -6.871 1.00 0.00 38 SER A CA 8
ATOM 9835 C C . SER A 1 38 ? -6.987 -17.833 -5.742 1.00 0.00 38 SER A C 8
ATOM 9836 O O . SER A 1 38 ? -7.754 -18.755 -5.546 1.00 0.00 38 SER A O 8
ATOM 9844 N N . GLY A 1 39 ? -7.013 -16.762 -4.997 1.00 0.00 39 GLY A N 8
ATOM 9845 C CA . GLY A 1 39 ? -7.994 -16.652 -3.881 1.00 0.00 39 GLY A CA 8
ATOM 9846 C C . GLY A 1 39 ? -7.264 -16.260 -2.595 1.00 0.00 39 GLY A C 8
ATOM 9847 O O . GLY A 1 39 ? -6.223 -15.634 -2.629 1.00 0.00 39 GLY A O 8
ATOM 9851 N N . PRO A 1 40 ? -7.826 -16.640 -1.439 1.00 0.00 40 PRO A N 8
ATOM 9852 C CA . PRO A 1 40 ? -9.083 -17.397 -1.380 1.00 0.00 40 PRO A CA 8
ATOM 9853 C C . PRO A 1 40 ? -10.283 -16.540 -1.791 1.00 0.00 40 PRO A C 8
ATOM 9854 O O . PRO A 1 40 ? -10.368 -15.374 -1.460 1.00 0.00 40 PRO A O 8
ATOM 9865 N N . ILE A 1 41 ? -11.212 -17.108 -2.511 1.00 0.00 41 ILE A N 8
ATOM 9866 C CA . ILE A 1 41 ? -12.403 -16.324 -2.943 1.00 0.00 41 ILE A CA 8
ATOM 9867 C C . ILE A 1 41 ? -13.514 -16.471 -1.901 1.00 0.00 41 ILE A C 8
ATOM 9868 O O . ILE A 1 41 ? -13.877 -17.566 -1.518 1.00 0.00 41 ILE A O 8
ATOM 9884 N N . PRO A 1 42 ? -14.060 -15.340 -1.434 1.00 0.00 42 PRO A N 8
ATOM 9885 C CA . PRO A 1 42 ? -15.132 -15.331 -0.430 1.00 0.00 42 PRO A CA 8
ATOM 9886 C C . PRO A 1 42 ? -16.459 -15.835 -1.006 1.00 0.00 42 PRO A C 8
ATOM 9887 O O . PRO A 1 42 ? -16.833 -15.502 -2.113 1.00 0.00 42 PRO A O 8
ATOM 9898 N N . LEU A 1 43 ? -17.173 -16.634 -0.262 1.00 0.00 43 LEU A N 8
ATOM 9899 C CA . LEU A 1 43 ? -18.475 -17.159 -0.762 1.00 0.00 43 LEU A CA 8
ATOM 9900 C C . LEU A 1 43 ? -19.601 -16.679 0.157 1.00 0.00 43 LEU A C 8
ATOM 9901 O O . LEU A 1 43 ? -19.362 -16.037 1.160 1.00 0.00 43 LEU A O 8
ATOM 9917 N N . PRO A 1 44 ? -20.856 -16.999 -0.196 1.00 0.00 44 PRO A N 8
ATOM 9918 C CA . PRO A 1 44 ? -22.025 -16.602 0.597 1.00 0.00 44 PRO A CA 8
ATOM 9919 C C . PRO A 1 44 ? -22.097 -17.364 1.924 1.00 0.00 44 PRO A C 8
ATOM 9920 O O . PRO A 1 44 ? -21.767 -18.532 1.997 1.00 0.00 44 PRO A O 8
ATOM 9931 N N . THR A 1 45 ? -22.522 -16.714 2.971 1.00 0.00 45 THR A N 8
ATOM 9932 C CA . THR A 1 45 ? -22.611 -17.401 4.290 1.00 0.00 45 THR A CA 8
ATOM 9933 C C . THR A 1 45 ? -24.081 -17.583 4.676 1.00 0.00 45 THR A C 8
ATOM 9934 O O . THR A 1 45 ? -24.965 -16.995 4.085 1.00 0.00 45 THR A O 8
ATOM 9945 N N . GLU A 1 46 ? -24.347 -18.392 5.664 1.00 0.00 46 GLU A N 8
ATOM 9946 C CA . GLU A 1 46 ? -25.758 -18.611 6.090 1.00 0.00 46 GLU A CA 8
ATOM 9947 C C . GLU A 1 46 ? -25.811 -18.756 7.613 1.00 0.00 46 GLU A C 8
ATOM 9948 O O . GLU A 1 46 ? -25.097 -19.546 8.195 1.00 0.00 46 GLU A O 8
ATOM 9960 N N . SER A 1 47 ? -26.650 -17.995 8.262 1.00 0.00 47 SER A N 8
ATOM 9961 C CA . SER A 1 47 ? -26.744 -18.090 9.746 1.00 0.00 47 SER A CA 8
ATOM 9962 C C . SER A 1 47 ? -25.351 -17.910 10.354 1.00 0.00 47 SER A C 8
ATOM 9963 O O . SER A 1 47 ? -24.939 -16.812 10.671 1.00 0.00 47 SER A O 8
ATOM 9971 N N . ARG A 1 48 ? -24.623 -18.980 10.515 1.00 0.00 48 ARG A N 8
ATOM 9972 C CA . ARG A 1 48 ? -23.257 -18.870 11.100 1.00 0.00 48 ARG A CA 8
ATOM 9973 C C . ARG A 1 48 ? -22.301 -19.785 10.331 1.00 0.00 48 ARG A C 8
ATOM 9974 O O . ARG A 1 48 ? -21.281 -20.202 10.842 1.00 0.00 48 ARG A O 8
ATOM 9995 N N . VAL A 1 49 ? -22.623 -20.101 9.107 1.00 0.00 49 VAL A N 8
ATOM 9996 C CA . VAL A 1 49 ? -21.734 -20.990 8.307 1.00 0.00 49 VAL A CA 8
ATOM 9997 C C . VAL A 1 49 ? -21.113 -20.190 7.158 1.00 0.00 49 VAL A C 8
ATOM 9998 O O . VAL A 1 49 ? -21.807 -19.640 6.327 1.00 0.00 49 VAL A O 8
ATOM 10011 N N . HIS A 1 50 ? -19.812 -20.123 7.106 1.00 0.00 50 HIS A N 8
ATOM 10012 C CA . HIS A 1 50 ? -19.149 -19.362 6.010 1.00 0.00 50 HIS A CA 8
ATOM 10013 C C . HIS A 1 50 ? -18.478 -20.341 5.045 1.00 0.00 50 HIS A C 8
ATOM 10014 O O . HIS A 1 50 ? -18.090 -21.428 5.420 1.00 0.00 50 HIS A O 8
ATOM 10028 N N . LYS A 1 51 ? -18.338 -19.964 3.803 1.00 0.00 51 LYS A N 8
ATOM 10029 C CA . LYS A 1 51 ? -17.694 -20.878 2.818 1.00 0.00 51 LYS A CA 8
ATOM 10030 C C . LYS A 1 51 ? -16.674 -20.099 1.985 1.00 0.00 51 LYS A C 8
ATOM 10031 O O . LYS A 1 51 ? -16.859 -18.937 1.685 1.00 0.00 51 LYS A O 8
ATOM 10050 N N . ARG A 1 52 ? -15.599 -20.735 1.608 1.00 0.00 52 ARG A N 8
ATOM 10051 C CA . ARG A 1 52 ? -14.566 -20.039 0.791 1.00 0.00 52 ARG A CA 8
ATOM 10052 C C . ARG A 1 52 ? -14.199 -20.914 -0.409 1.00 0.00 52 ARG A C 8
ATOM 10053 O O . ARG A 1 52 ? -14.203 -22.127 -0.327 1.00 0.00 52 ARG A O 8
ATOM 10074 N N . LEU A 1 53 ? -13.883 -20.314 -1.523 1.00 0.00 53 LEU A N 8
ATOM 10075 C CA . LEU A 1 53 ? -13.522 -21.119 -2.724 1.00 0.00 53 LEU A CA 8
ATOM 10076 C C . LEU A 1 53 ? -12.116 -20.742 -3.193 1.00 0.00 53 LEU A C 8
ATOM 10077 O O . LEU A 1 53 ? -11.784 -19.580 -3.322 1.00 0.00 53 LEU A O 8
ATOM 10093 N N . ILE A 1 54 ? -11.289 -21.716 -3.453 1.00 0.00 54 ILE A N 8
ATOM 10094 C CA . ILE A 1 54 ? -9.906 -21.418 -3.919 1.00 0.00 54 ILE A CA 8
ATOM 10095 C C . ILE A 1 54 ? -9.711 -21.996 -5.322 1.00 0.00 54 ILE A C 8
ATOM 10096 O O . ILE A 1 54 ? -9.874 -23.179 -5.544 1.00 0.00 54 ILE A O 8
ATOM 10112 N N . ASP A 1 55 ? -9.368 -21.171 -6.273 1.00 0.00 55 ASP A N 8
ATOM 10113 C CA . ASP A 1 55 ? -9.169 -21.677 -7.660 1.00 0.00 55 ASP A CA 8
ATOM 10114 C C . ASP A 1 55 ? -7.709 -22.094 -7.850 1.00 0.00 55 ASP A C 8
ATOM 10115 O O . ASP A 1 55 ? -6.805 -21.496 -7.302 1.00 0.00 55 ASP A O 8
ATOM 10124 N N . ILE A 1 56 ? -7.472 -23.115 -8.628 1.00 0.00 56 ILE A N 8
ATOM 10125 C CA . ILE A 1 56 ? -6.072 -23.571 -8.858 1.00 0.00 56 ILE A CA 8
ATOM 10126 C C . ILE A 1 56 ? -5.811 -23.662 -10.362 1.00 0.00 56 ILE A C 8
ATOM 10127 O O . ILE A 1 56 ? -6.560 -24.275 -11.096 1.00 0.00 56 ILE A O 8
ATOM 10143 N N . ILE A 1 57 ? -4.755 -23.054 -10.830 1.00 0.00 57 ILE A N 8
ATOM 10144 C CA . ILE A 1 57 ? -4.451 -23.107 -12.287 1.00 0.00 57 ILE A CA 8
ATOM 10145 C C . ILE A 1 57 ? -3.212 -23.974 -12.523 1.00 0.00 57 ILE A C 8
ATOM 10146 O O . ILE A 1 57 ? -2.272 -23.952 -11.755 1.00 0.00 57 ILE A O 8
ATOM 10162 N N . ASP A 1 58 ? -3.206 -24.737 -13.582 1.00 0.00 58 ASP A N 8
ATOM 10163 C CA . ASP A 1 58 ? -2.030 -25.605 -13.870 1.00 0.00 58 ASP A CA 8
ATOM 10164 C C . ASP A 1 58 ? -1.647 -26.385 -12.611 1.00 0.00 58 ASP A C 8
ATOM 10165 O O . ASP A 1 58 ? -0.563 -26.235 -12.083 1.00 0.00 58 ASP A O 8
ATOM 10174 N N . PRO A 1 59 ? -2.561 -27.235 -12.123 1.00 0.00 59 PRO A N 8
ATOM 10175 C CA . PRO A 1 59 ? -2.327 -28.048 -10.923 1.00 0.00 59 PRO A CA 8
ATOM 10176 C C . PRO A 1 59 ? -1.288 -29.146 -11.174 1.00 0.00 59 PRO A C 8
ATOM 10177 O O . PRO A 1 59 ? -1.197 -29.690 -12.257 1.00 0.00 59 PRO A O 8
ATOM 10188 N N . SER A 1 60 ? -0.504 -29.472 -10.183 1.00 0.00 60 SER A N 8
ATOM 10189 C CA . SER A 1 60 ? 0.527 -30.532 -10.367 1.00 0.00 60 SER A CA 8
ATOM 10190 C C . SER A 1 60 ? 0.420 -31.550 -9.229 1.00 0.00 60 SER A C 8
ATOM 10191 O O . SER A 1 60 ? -0.221 -31.306 -8.225 1.00 0.00 60 SER A O 8
ATOM 10199 N N . PRO A 1 61 ? 1.066 -32.714 -9.393 1.00 0.00 61 PRO A N 8
ATOM 10200 C CA . PRO A 1 61 ? 1.049 -33.778 -8.381 1.00 0.00 61 PRO A CA 8
ATOM 10201 C C . PRO A 1 61 ? 1.798 -33.363 -7.113 1.00 0.00 61 PRO A C 8
ATOM 10202 O O . PRO A 1 61 ? 1.539 -33.860 -6.034 1.00 0.00 61 PRO A O 8
ATOM 10213 N N . LYS A 1 62 ? 2.721 -32.449 -7.233 1.00 0.00 62 LYS A N 8
ATOM 10214 C CA . LYS A 1 62 ? 3.479 -31.996 -6.033 1.00 0.00 62 LYS A CA 8
ATOM 10215 C C . LYS A 1 62 ? 2.517 -31.307 -5.066 1.00 0.00 62 LYS A C 8
ATOM 10216 O O . LYS A 1 62 ? 2.737 -31.274 -3.871 1.00 0.00 62 LYS A O 8
ATOM 10235 N N . THR A 1 63 ? 1.446 -30.757 -5.574 1.00 0.00 63 THR A N 8
ATOM 10236 C CA . THR A 1 63 ? 0.467 -30.073 -4.684 1.00 0.00 63 THR A CA 8
ATOM 10237 C C . THR A 1 63 ? -0.258 -31.118 -3.835 1.00 0.00 63 THR A C 8
ATOM 10238 O O . THR A 1 63 ? -0.531 -30.907 -2.671 1.00 0.00 63 THR A O 8
ATOM 10249 N N . ILE A 1 64 ? -0.572 -32.247 -4.411 1.00 0.00 64 ILE A N 8
ATOM 10250 C CA . ILE A 1 64 ? -1.276 -33.307 -3.636 1.00 0.00 64 ILE A CA 8
ATOM 10251 C C . ILE A 1 64 ? -0.356 -33.817 -2.525 1.00 0.00 64 ILE A C 8
ATOM 10252 O O . ILE A 1 64 ? -0.772 -34.007 -1.400 1.00 0.00 64 ILE A O 8
ATOM 10268 N N . ASP A 1 65 ? 0.892 -34.039 -2.833 1.00 0.00 65 ASP A N 8
ATOM 10269 C CA . ASP A 1 65 ? 1.838 -34.534 -1.795 1.00 0.00 65 ASP A CA 8
ATOM 10270 C C . ASP A 1 65 ? 1.869 -33.548 -0.626 1.00 0.00 65 ASP A C 8
ATOM 10271 O O . ASP A 1 65 ? 1.879 -33.935 0.527 1.00 0.00 65 ASP A O 8
ATOM 10280 N N . ALA A 1 66 ? 1.883 -32.274 -0.912 1.00 0.00 66 ALA A N 8
ATOM 10281 C CA . ALA A 1 66 ? 1.912 -31.265 0.184 1.00 0.00 66 ALA A CA 8
ATOM 10282 C C . ALA A 1 66 ? 0.608 -31.340 0.981 1.00 0.00 66 ALA A C 8
ATOM 10283 O O . ALA A 1 66 ? 0.601 -31.226 2.190 1.00 0.00 66 ALA A O 8
ATOM 10290 N N . LEU A 1 67 ? -0.496 -31.531 0.311 1.00 0.00 67 LEU A N 8
ATOM 10291 C CA . LEU A 1 67 ? -1.798 -31.614 1.032 1.00 0.00 67 LEU A CA 8
ATOM 10292 C C . LEU A 1 67 ? -1.792 -32.834 1.955 1.00 0.00 67 LEU A C 8
ATOM 10293 O O . LEU A 1 67 ? -2.241 -32.774 3.082 1.00 0.00 67 LEU A O 8
ATOM 10309 N N . MET A 1 68 ? -1.286 -33.943 1.485 1.00 0.00 68 MET A N 8
ATOM 10310 C CA . MET A 1 68 ? -1.250 -35.166 2.335 1.00 0.00 68 MET A CA 8
ATOM 10311 C C . MET A 1 68 ? -0.330 -34.926 3.534 1.00 0.00 68 MET A C 8
ATOM 10312 O O . MET A 1 68 ? -0.539 -35.457 4.606 1.00 0.00 68 MET A O 8
ATOM 10326 N N . ARG A 1 69 ? 0.689 -34.131 3.360 1.00 0.00 69 ARG A N 8
ATOM 10327 C CA . ARG A 1 69 ? 1.622 -33.858 4.490 1.00 0.00 69 ARG A CA 8
ATOM 10328 C C . ARG A 1 69 ? 0.922 -32.980 5.529 1.00 0.00 69 ARG A C 8
ATOM 10329 O O . ARG A 1 69 ? 1.208 -33.051 6.708 1.00 0.00 69 ARG A O 8
ATOM 10350 N N . ILE A 1 70 ? 0.007 -32.155 5.102 1.00 0.00 70 ILE A N 8
ATOM 10351 C CA . ILE A 1 70 ? -0.711 -31.274 6.066 1.00 0.00 70 ILE A CA 8
ATOM 10352 C C . ILE A 1 70 ? -2.160 -31.745 6.208 1.00 0.00 70 ILE A C 8
ATOM 10353 O O . ILE A 1 70 ? -2.818 -32.062 5.238 1.00 0.00 70 ILE A O 8
ATOM 10369 N N . ASN A 1 71 ? -2.661 -31.794 7.412 1.00 0.00 71 ASN A N 8
ATOM 10370 C CA . ASN A 1 71 ? -4.067 -32.244 7.616 1.00 0.00 71 ASN A CA 8
ATOM 10371 C C . ASN A 1 71 ? -4.936 -31.042 7.992 1.00 0.00 71 ASN A C 8
ATOM 10372 O O . ASN A 1 71 ? -4.565 -30.228 8.813 1.00 0.00 71 ASN A O 8
ATOM 10383 N N . LEU A 1 72 ? -6.093 -30.926 7.398 1.00 0.00 72 LEU A N 8
ATOM 10384 C CA . LEU A 1 72 ? -6.984 -29.777 7.723 1.00 0.00 72 LEU A CA 8
ATOM 10385 C C . LEU A 1 72 ? -7.381 -29.840 9.199 1.00 0.00 72 LEU A C 8
ATOM 10386 O O . LEU A 1 72 ? -7.541 -30.904 9.762 1.00 0.00 72 LEU A O 8
ATOM 10402 N N . PRO A 1 73 ? -7.540 -28.669 9.834 1.00 0.00 73 PRO A N 8
ATOM 10403 C CA . PRO A 1 73 ? -7.919 -28.580 11.250 1.00 0.00 73 PRO A CA 8
ATOM 10404 C C . PRO A 1 73 ? -9.371 -29.012 11.477 1.00 0.00 73 PRO A C 8
ATOM 10405 O O . PRO A 1 73 ? -10.228 -28.809 10.639 1.00 0.00 73 PRO A O 8
ATOM 10416 N N . ALA A 1 74 ? -9.655 -29.603 12.605 1.00 0.00 74 ALA A N 8
ATOM 10417 C CA . ALA A 1 74 ? -11.050 -30.044 12.883 1.00 0.00 74 ALA A CA 8
ATOM 10418 C C . ALA A 1 74 ? -11.966 -28.822 12.961 1.00 0.00 74 ALA A C 8
ATOM 10419 O O . ALA A 1 74 ? -11.538 -27.734 13.292 1.00 0.00 74 ALA A O 8
ATOM 10426 N N . GLY A 1 75 ? -13.224 -28.991 12.659 1.00 0.00 75 GLY A N 8
ATOM 10427 C CA . GLY A 1 75 ? -14.166 -27.838 12.715 1.00 0.00 75 GLY A CA 8
ATOM 10428 C C . GLY A 1 75 ? -14.405 -27.300 11.301 1.00 0.00 75 GLY A C 8
ATOM 10429 O O . GLY A 1 75 ? -15.090 -26.316 11.110 1.00 0.00 75 GLY A O 8
ATOM 10433 N N . VAL A 1 76 ? -13.845 -27.937 10.309 1.00 0.00 76 VAL A N 8
ATOM 10434 C CA . VAL A 1 76 ? -14.043 -27.460 8.911 1.00 0.00 76 VAL A CA 8
ATOM 10435 C C . VAL A 1 76 ? -14.504 -28.626 8.034 1.00 0.00 76 VAL A C 8
ATOM 10436 O O . VAL A 1 76 ? -14.125 -29.761 8.245 1.00 0.00 76 VAL A O 8
ATOM 10449 N N . ASP A 1 77 ? -15.320 -28.355 7.053 1.00 0.00 77 ASP A N 8
ATOM 10450 C CA . ASP A 1 77 ? -15.804 -29.448 6.164 1.00 0.00 77 ASP A CA 8
ATOM 10451 C C . ASP A 1 77 ? -15.251 -29.242 4.753 1.00 0.00 77 ASP A C 8
ATOM 10452 O O . ASP A 1 77 ? -15.059 -28.127 4.308 1.00 0.00 77 ASP A O 8
ATOM 10461 N N . VAL A 1 78 ? -14.992 -30.307 4.044 1.00 0.00 78 VAL A N 8
ATOM 10462 C CA . VAL A 1 78 ? -14.451 -30.170 2.663 1.00 0.00 78 VAL A CA 8
ATOM 10463 C C . VAL A 1 78 ? -15.364 -30.910 1.682 1.00 0.00 78 VAL A C 8
ATOM 10464 O O . VAL A 1 78 ? -15.755 -32.036 1.914 1.00 0.00 78 VAL A O 8
ATOM 10477 N N . GLU A 1 79 ? -15.704 -30.286 0.588 1.00 0.00 79 GLU A N 8
ATOM 10478 C CA . GLU A 1 79 ? -16.592 -30.954 -0.405 1.00 0.00 79 GLU A CA 8
ATOM 10479 C C . GLU A 1 79 ? -15.818 -31.189 -1.705 1.00 0.00 79 GLU A C 8
ATOM 10480 O O . GLU A 1 79 ? -14.998 -30.386 -2.104 1.00 0.00 79 GLU A O 8
ATOM 10492 N N . ILE A 1 80 ? -16.072 -32.284 -2.367 1.00 0.00 80 ILE A N 8
ATOM 10493 C CA . ILE A 1 80 ? -15.351 -32.570 -3.639 1.00 0.00 80 ILE A CA 8
ATOM 10494 C C . ILE A 1 80 ? -16.359 -32.660 -4.787 1.00 0.00 80 ILE A C 8
ATOM 10495 O O . ILE A 1 80 ? -17.382 -33.304 -4.677 1.00 0.00 80 ILE A O 8
ATOM 10511 N N . LYS A 1 81 ? -16.077 -32.019 -5.888 1.00 0.00 81 LYS A N 8
ATOM 10512 C CA . LYS A 1 81 ? -17.020 -32.070 -7.041 1.00 0.00 81 LYS A CA 8
ATOM 10513 C C . LYS A 1 81 ? -17.247 -33.527 -7.450 1.00 0.00 81 LYS A C 8
ATOM 10514 O O . LYS A 1 81 ? -18.323 -33.902 -7.870 1.00 0.00 81 LYS A O 8
ATOM 10533 N N . LEU A 1 82 ? -16.242 -34.350 -7.332 1.00 0.00 82 LEU A N 8
ATOM 10534 C CA . LEU A 1 82 ? -16.401 -35.782 -7.714 1.00 0.00 82 LEU A CA 8
ATOM 10535 C C . LEU A 1 82 ? -16.206 -36.664 -6.480 1.00 0.00 82 LEU A C 8
ATOM 10536 O O . LEU A 1 82 ? -16.010 -37.855 -6.653 1.00 0.00 82 LEU A O 8
ATOM 10553 N N . SER A 1 1 ? -0.761 -26.179 -24.491 1.00 0.00 1 SER A N 9
ATOM 10554 C CA . SER A 1 1 ? -0.460 -25.243 -23.371 1.00 0.00 1 SER A CA 9
ATOM 10555 C C . SER A 1 1 ? -0.670 -25.958 -22.035 1.00 0.00 1 SER A C 9
ATOM 10556 O O . SER A 1 1 ? -1.135 -27.081 -21.989 1.00 0.00 1 SER A O 9
ATOM 10566 N N . MET A 1 2 ? -0.332 -25.320 -20.949 1.00 0.00 2 MET A N 9
ATOM 10567 C CA . MET A 1 2 ? -0.514 -25.965 -19.618 1.00 0.00 2 MET A CA 9
ATOM 10568 C C . MET A 1 2 ? -1.427 -25.097 -18.750 1.00 0.00 2 MET A C 9
ATOM 10569 O O . MET A 1 2 ? -1.480 -23.893 -18.901 1.00 0.00 2 MET A O 9
ATOM 10583 N N . GLY A 1 3 ? -2.147 -25.699 -17.844 1.00 0.00 3 GLY A N 9
ATOM 10584 C CA . GLY A 1 3 ? -3.057 -24.907 -16.968 1.00 0.00 3 GLY A CA 9
ATOM 10585 C C . GLY A 1 3 ? -4.412 -24.742 -17.659 1.00 0.00 3 GLY A C 9
ATOM 10586 O O . GLY A 1 3 ? -5.224 -23.928 -17.266 1.00 0.00 3 GLY A O 9
ATOM 10590 N N . GLY A 1 4 ? -4.662 -25.507 -18.686 1.00 0.00 4 GLY A N 9
ATOM 10591 C CA . GLY A 1 4 ? -5.964 -25.391 -19.401 1.00 0.00 4 GLY A CA 9
ATOM 10592 C C . GLY A 1 4 ? -7.103 -25.774 -18.453 1.00 0.00 4 GLY A C 9
ATOM 10593 O O . GLY A 1 4 ? -8.237 -25.384 -18.640 1.00 0.00 4 GLY A O 9
ATOM 10597 N N . GLN A 1 5 ? -6.807 -26.535 -17.434 1.00 0.00 5 GLN A N 9
ATOM 10598 C CA . GLN A 1 5 ? -7.873 -26.942 -16.475 1.00 0.00 5 GLN A CA 9
ATOM 10599 C C . GLN A 1 5 ? -7.555 -26.375 -15.090 1.00 0.00 5 GLN A C 9
ATOM 10600 O O . GLN A 1 5 ? -6.409 -26.262 -14.703 1.00 0.00 5 GLN A O 9
ATOM 10614 N N . LYS A 1 6 ? -8.562 -26.020 -14.339 1.00 0.00 6 LYS A N 9
ATOM 10615 C CA . LYS A 1 6 ? -8.317 -25.462 -12.979 1.00 0.00 6 LYS A CA 9
ATOM 10616 C C . LYS A 1 6 ? -9.114 -26.263 -11.949 1.00 0.00 6 LYS A C 9
ATOM 10617 O O . LYS A 1 6 ? -10.087 -26.914 -12.273 1.00 0.00 6 LYS A O 9
ATOM 10636 N N . ILE A 1 7 ? -8.710 -26.221 -10.708 1.00 0.00 7 ILE A N 9
ATOM 10637 C CA . ILE A 1 7 ? -9.446 -26.981 -9.660 1.00 0.00 7 ILE A CA 9
ATOM 10638 C C . ILE A 1 7 ? -10.032 -26.003 -8.638 1.00 0.00 7 ILE A C 9
ATOM 10639 O O . ILE A 1 7 ? -9.414 -25.022 -8.279 1.00 0.00 7 ILE A O 9
ATOM 10655 N N . ARG A 1 8 ? -11.221 -26.265 -8.169 1.00 0.00 8 ARG A N 9
ATOM 10656 C CA . ARG A 1 8 ? -11.846 -25.350 -7.172 1.00 0.00 8 ARG A CA 9
ATOM 10657 C C . ARG A 1 8 ? -12.096 -26.111 -5.868 1.00 0.00 8 ARG A C 9
ATOM 10658 O O . ARG A 1 8 ? -12.576 -27.227 -5.872 1.00 0.00 8 ARG A O 9
ATOM 10679 N N . ILE A 1 9 ? -11.776 -25.516 -4.752 1.00 0.00 9 ILE A N 9
ATOM 10680 C CA . ILE A 1 9 ? -11.994 -26.206 -3.450 1.00 0.00 9 ILE A CA 9
ATOM 10681 C C . ILE A 1 9 ? -12.961 -25.384 -2.594 1.00 0.00 9 ILE A C 9
ATOM 10682 O O . ILE A 1 9 ? -12.833 -24.182 -2.476 1.00 0.00 9 ILE A O 9
ATOM 10698 N N . LYS A 1 10 ? -13.928 -26.024 -1.994 1.00 0.00 10 LYS A N 9
ATOM 10699 C CA . LYS A 1 10 ? -14.900 -25.279 -1.148 1.00 0.00 10 LYS A CA 9
ATOM 10700 C C . LYS A 1 10 ? -14.627 -25.580 0.327 1.00 0.00 10 LYS A C 9
ATOM 10701 O O . LYS A 1 10 ? -14.464 -26.719 0.719 1.00 0.00 10 LYS A O 9
ATOM 10720 N N . LEU A 1 11 ? -14.575 -24.568 1.150 1.00 0.00 11 LEU A N 9
ATOM 10721 C CA . LEU A 1 11 ? -14.312 -24.797 2.598 1.00 0.00 11 LEU A CA 9
ATOM 10722 C C . LEU A 1 11 ? -15.574 -24.479 3.401 1.00 0.00 11 LEU A C 9
ATOM 10723 O O . LEU A 1 11 ? -16.270 -23.522 3.128 1.00 0.00 11 LEU A O 9
ATOM 10739 N N . LYS A 1 12 ? -15.875 -25.273 4.392 1.00 0.00 12 LYS A N 9
ATOM 10740 C CA . LYS A 1 12 ? -17.092 -25.014 5.211 1.00 0.00 12 LYS A CA 9
ATOM 10741 C C . LYS A 1 12 ? -16.710 -24.960 6.692 1.00 0.00 12 LYS A C 9
ATOM 10742 O O . LYS A 1 12 ? -16.049 -25.841 7.204 1.00 0.00 12 LYS A O 9
ATOM 10761 N N . ALA A 1 13 ? -17.123 -23.933 7.383 1.00 0.00 13 ALA A N 9
ATOM 10762 C CA . ALA A 1 13 ? -16.785 -23.825 8.829 1.00 0.00 13 ALA A CA 9
ATOM 10763 C C . ALA A 1 13 ? -17.698 -22.789 9.489 1.00 0.00 13 ALA A C 9
ATOM 10764 O O . ALA A 1 13 ? -18.161 -21.862 8.855 1.00 0.00 13 ALA A O 9
ATOM 10771 N N . TYR A 1 14 ? -17.962 -22.940 10.757 1.00 0.00 14 TYR A N 9
ATOM 10772 C CA . TYR A 1 14 ? -18.845 -21.965 11.456 1.00 0.00 14 TYR A CA 9
ATOM 10773 C C . TYR A 1 14 ? -18.104 -20.638 11.631 1.00 0.00 14 TYR A C 9
ATOM 10774 O O . TYR A 1 14 ? -18.701 -19.579 11.644 1.00 0.00 14 TYR A O 9
ATOM 10792 N N . ASP A 1 15 ? -16.807 -20.685 11.767 1.00 0.00 15 ASP A N 9
ATOM 10793 C CA . ASP A 1 15 ? -16.029 -19.426 11.942 1.00 0.00 15 ASP A CA 9
ATOM 10794 C C . ASP A 1 15 ? -15.458 -18.985 10.593 1.00 0.00 15 ASP A C 9
ATOM 10795 O O . ASP A 1 15 ? -14.632 -19.656 10.008 1.00 0.00 15 ASP A O 9
ATOM 10804 N N . HIS A 1 16 ? -15.892 -17.858 10.096 1.00 0.00 16 HIS A N 9
ATOM 10805 C CA . HIS A 1 16 ? -15.374 -17.373 8.785 1.00 0.00 16 HIS A CA 9
ATOM 10806 C C . HIS A 1 16 ? -13.863 -17.153 8.885 1.00 0.00 16 HIS A C 9
ATOM 10807 O O . HIS A 1 16 ? -13.109 -17.567 8.027 1.00 0.00 16 HIS A O 9
ATOM 10821 N N . GLU A 1 17 ? -13.416 -16.508 9.927 1.00 0.00 17 GLU A N 9
ATOM 10822 C CA . GLU A 1 17 ? -11.954 -16.265 10.080 1.00 0.00 17 GLU A CA 9
ATOM 10823 C C . GLU A 1 17 ? -11.212 -17.602 10.038 1.00 0.00 17 GLU A C 9
ATOM 10824 O O . GLU A 1 17 ? -10.171 -17.726 9.423 1.00 0.00 17 GLU A O 9
ATOM 10836 N N . LEU A 1 18 ? -11.739 -18.603 10.688 1.00 0.00 18 LEU A N 9
ATOM 10837 C CA . LEU A 1 18 ? -11.063 -19.932 10.683 1.00 0.00 18 LEU A CA 9
ATOM 10838 C C . LEU A 1 18 ? -10.894 -20.408 9.238 1.00 0.00 18 LEU A C 9
ATOM 10839 O O . LEU A 1 18 ? -9.880 -20.970 8.875 1.00 0.00 18 LEU A O 9
ATOM 10855 N N . LEU A 1 19 ? -11.879 -20.184 8.412 1.00 0.00 19 LEU A N 9
ATOM 10856 C CA . LEU A 1 19 ? -11.776 -20.621 6.992 1.00 0.00 19 LEU A CA 9
ATOM 10857 C C . LEU A 1 19 ? -10.606 -19.897 6.324 1.00 0.00 19 LEU A C 9
ATOM 10858 O O . LEU A 1 19 ? -9.878 -20.467 5.535 1.00 0.00 19 LEU A O 9
ATOM 10874 N N . ASP A 1 20 ? -10.419 -18.642 6.632 1.00 0.00 20 ASP A N 9
ATOM 10875 C CA . ASP A 1 20 ? -9.297 -17.882 6.015 1.00 0.00 20 ASP A CA 9
ATOM 10876 C C . ASP A 1 20 ? -7.968 -18.554 6.369 1.00 0.00 20 ASP A C 9
ATOM 10877 O O . ASP A 1 20 ? -7.072 -18.646 5.555 1.00 0.00 20 ASP A O 9
ATOM 10886 N N . GLU A 1 21 ? -7.835 -19.026 7.580 1.00 0.00 21 GLU A N 9
ATOM 10887 C CA . GLU A 1 21 ? -6.565 -19.691 7.986 1.00 0.00 21 GLU A CA 9
ATOM 10888 C C . GLU A 1 21 ? -6.376 -20.974 7.173 1.00 0.00 21 GLU A C 9
ATOM 10889 O O . GLU A 1 21 ? -5.278 -21.314 6.778 1.00 0.00 21 GLU A O 9
ATOM 10901 N N . SER A 1 22 ? -7.437 -21.689 6.921 1.00 0.00 22 SER A N 9
ATOM 10902 C CA . SER A 1 22 ? -7.316 -22.950 6.135 1.00 0.00 22 SER A CA 9
ATOM 10903 C C . SER A 1 22 ? -6.876 -22.621 4.706 1.00 0.00 22 SER A C 9
ATOM 10904 O O . SER A 1 22 ? -6.166 -23.380 4.076 1.00 0.00 22 SER A O 9
ATOM 10912 N N . ALA A 1 23 ? -7.291 -21.498 4.191 1.00 0.00 23 ALA A N 9
ATOM 10913 C CA . ALA A 1 23 ? -6.897 -21.123 2.803 1.00 0.00 23 ALA A CA 9
ATOM 10914 C C . ALA A 1 23 ? -5.430 -20.686 2.787 1.00 0.00 23 ALA A C 9
ATOM 10915 O O . ALA A 1 23 ? -4.715 -20.915 1.832 1.00 0.00 23 ALA A O 9
ATOM 10922 N N . LYS A 1 24 ? -4.978 -20.056 3.836 1.00 0.00 24 LYS A N 9
ATOM 10923 C CA . LYS A 1 24 ? -3.558 -19.604 3.880 1.00 0.00 24 LYS A CA 9
ATOM 10924 C C . LYS A 1 24 ? -2.632 -20.822 3.845 1.00 0.00 24 LYS A C 9
ATOM 10925 O O . LYS A 1 24 ? -1.642 -20.841 3.141 1.00 0.00 24 LYS A O 9
ATOM 10944 N N . LYS A 1 25 ? -2.945 -21.839 4.601 1.00 0.00 25 LYS A N 9
ATOM 10945 C CA . LYS A 1 25 ? -2.082 -23.054 4.612 1.00 0.00 25 LYS A CA 9
ATOM 10946 C C . LYS A 1 25 ? -2.108 -23.712 3.232 1.00 0.00 25 LYS A C 9
ATOM 10947 O O . LYS A 1 25 ? -1.084 -24.082 2.691 1.00 0.00 25 LYS A O 9
ATOM 10966 N N . ILE A 1 26 ? -3.269 -23.863 2.656 1.00 0.00 26 ILE A N 9
ATOM 10967 C CA . ILE A 1 26 ? -3.358 -24.499 1.312 1.00 0.00 26 ILE A CA 9
ATOM 10968 C C . ILE A 1 26 ? -2.760 -23.562 0.261 1.00 0.00 26 ILE A C 9
ATOM 10969 O O . ILE A 1 26 ? -2.016 -23.979 -0.604 1.00 0.00 26 ILE A O 9
ATOM 10985 N N . VAL A 1 27 ? -3.079 -22.299 0.329 1.00 0.00 27 VAL A N 9
ATOM 10986 C CA . VAL A 1 27 ? -2.529 -21.337 -0.668 1.00 0.00 27 VAL A CA 9
ATOM 10987 C C . VAL A 1 27 ? -1.008 -21.258 -0.518 1.00 0.00 27 VAL A C 9
ATOM 10988 O O . VAL A 1 27 ? -0.278 -21.275 -1.489 1.00 0.00 27 VAL A O 9
ATOM 11001 N N . GLU A 1 28 ? -0.525 -21.172 0.692 1.00 0.00 28 GLU A N 9
ATOM 11002 C CA . GLU A 1 28 ? 0.948 -21.092 0.901 1.00 0.00 28 GLU A CA 9
ATOM 11003 C C . GLU A 1 28 ? 1.609 -22.370 0.381 1.00 0.00 28 GLU A C 9
ATOM 11004 O O . GLU A 1 28 ? 2.614 -22.328 -0.300 1.00 0.00 28 GLU A O 9
ATOM 11016 N N . VAL A 1 29 ? 1.054 -23.509 0.698 1.00 0.00 29 VAL A N 9
ATOM 11017 C CA . VAL A 1 29 ? 1.653 -24.787 0.220 1.00 0.00 29 VAL A CA 9
ATOM 11018 C C . VAL A 1 29 ? 1.415 -24.933 -1.283 1.00 0.00 29 VAL A C 9
ATOM 11019 O O . VAL A 1 29 ? 2.284 -25.354 -2.021 1.00 0.00 29 VAL A O 9
ATOM 11032 N N . ALA A 1 30 ? 0.243 -24.590 -1.744 1.00 0.00 30 ALA A N 9
ATOM 11033 C CA . ALA A 1 30 ? -0.048 -24.711 -3.201 1.00 0.00 30 ALA A CA 9
ATOM 11034 C C . ALA A 1 30 ? 0.829 -23.729 -3.981 1.00 0.00 30 ALA A C 9
ATOM 11035 O O . ALA A 1 30 ? 1.430 -24.076 -4.979 1.00 0.00 30 ALA A O 9
ATOM 11042 N N . LYS A 1 31 ? 0.909 -22.506 -3.534 1.00 0.00 31 LYS A N 9
ATOM 11043 C CA . LYS A 1 31 ? 1.747 -21.505 -4.251 1.00 0.00 31 LYS A CA 9
ATOM 11044 C C . LYS A 1 31 ? 3.197 -21.992 -4.299 1.00 0.00 31 LYS A C 9
ATOM 11045 O O . LYS A 1 31 ? 3.882 -21.834 -5.290 1.00 0.00 31 LYS A O 9
ATOM 11064 N N . SER A 1 32 ? 3.668 -22.585 -3.237 1.00 0.00 32 SER A N 9
ATOM 11065 C CA . SER A 1 32 ? 5.073 -23.081 -3.223 1.00 0.00 32 SER A CA 9
ATOM 11066 C C . SER A 1 32 ? 5.267 -24.099 -4.349 1.00 0.00 32 SER A C 9
ATOM 11067 O O . SER A 1 32 ? 6.339 -24.226 -4.905 1.00 0.00 32 SER A O 9
ATOM 11075 N N . THR A 1 33 ? 4.237 -24.825 -4.690 1.00 0.00 33 THR A N 9
ATOM 11076 C CA . THR A 1 33 ? 4.363 -25.833 -5.780 1.00 0.00 33 THR A CA 9
ATOM 11077 C C . THR A 1 33 ? 4.385 -25.121 -7.134 1.00 0.00 33 THR A C 9
ATOM 11078 O O . THR A 1 33 ? 4.010 -23.970 -7.248 1.00 0.00 33 THR A O 9
ATOM 11089 N N . ASN A 1 34 ? 4.818 -25.796 -8.163 1.00 0.00 34 ASN A N 9
ATOM 11090 C CA . ASN A 1 34 ? 4.862 -25.160 -9.509 1.00 0.00 34 ASN A CA 9
ATOM 11091 C C . ASN A 1 34 ? 3.469 -24.643 -9.875 1.00 0.00 34 ASN A C 9
ATOM 11092 O O . ASN A 1 34 ? 3.324 -23.637 -10.541 1.00 0.00 34 ASN A O 9
ATOM 11103 N N . SER A 1 35 ? 2.442 -25.324 -9.445 1.00 0.00 35 SER A N 9
ATOM 11104 C CA . SER A 1 35 ? 1.060 -24.871 -9.769 1.00 0.00 35 SER A CA 9
ATOM 11105 C C . SER A 1 35 ? 0.772 -23.555 -9.044 1.00 0.00 35 SER A C 9
ATOM 11106 O O . SER A 1 35 ? 1.437 -23.204 -8.089 1.00 0.00 35 SER A O 9
ATOM 11114 N N . LYS A 1 36 ? -0.213 -22.825 -9.489 1.00 0.00 36 LYS A N 9
ATOM 11115 C CA . LYS A 1 36 ? -0.540 -21.533 -8.825 1.00 0.00 36 LYS A CA 9
ATOM 11116 C C . LYS A 1 36 ? -1.999 -21.551 -8.363 1.00 0.00 36 LYS A C 9
ATOM 11117 O O . LYS A 1 36 ? -2.878 -22.008 -9.068 1.00 0.00 36 LYS A O 9
ATOM 11136 N N . VAL A 1 37 ? -2.265 -21.058 -7.185 1.00 0.00 37 VAL A N 9
ATOM 11137 C CA . VAL A 1 37 ? -3.667 -21.048 -6.680 1.00 0.00 37 VAL A CA 9
ATOM 11138 C C . VAL A 1 37 ? -4.162 -19.604 -6.579 1.00 0.00 37 VAL A C 9
ATOM 11139 O O . VAL A 1 37 ? -3.432 -18.714 -6.192 1.00 0.00 37 VAL A O 9
ATOM 11152 N N . SER A 1 38 ? -5.398 -19.366 -6.923 1.00 0.00 38 SER A N 9
ATOM 11153 C CA . SER A 1 38 ? -5.939 -17.980 -6.847 1.00 0.00 38 SER A CA 9
ATOM 11154 C C . SER A 1 38 ? -7.036 -17.917 -5.783 1.00 0.00 38 SER A C 9
ATOM 11155 O O . SER A 1 38 ? -7.767 -18.865 -5.575 1.00 0.00 38 SER A O 9
ATOM 11163 N N . GLY A 1 39 ? -7.157 -16.808 -5.105 1.00 0.00 39 GLY A N 9
ATOM 11164 C CA . GLY A 1 39 ? -8.205 -16.686 -4.055 1.00 0.00 39 GLY A CA 9
ATOM 11165 C C . GLY A 1 39 ? -7.553 -16.297 -2.727 1.00 0.00 39 GLY A C 9
ATOM 11166 O O . GLY A 1 39 ? -6.539 -15.629 -2.696 1.00 0.00 39 GLY A O 9
ATOM 11170 N N . PRO A 1 40 ? -8.152 -16.729 -1.608 1.00 0.00 40 PRO A N 9
ATOM 11171 C CA . PRO A 1 40 ? -9.378 -17.537 -1.624 1.00 0.00 40 PRO A CA 9
ATOM 11172 C C . PRO A 1 40 ? -10.591 -16.721 -2.080 1.00 0.00 40 PRO A C 9
ATOM 11173 O O . PRO A 1 40 ? -10.676 -15.533 -1.841 1.00 0.00 40 PRO A O 9
ATOM 11184 N N . ILE A 1 41 ? -11.528 -17.350 -2.735 1.00 0.00 41 ILE A N 9
ATOM 11185 C CA . ILE A 1 41 ? -12.734 -16.611 -3.205 1.00 0.00 41 ILE A CA 9
ATOM 11186 C C . ILE A 1 41 ? -13.816 -16.658 -2.125 1.00 0.00 41 ILE A C 9
ATOM 11187 O O . ILE A 1 41 ? -14.163 -17.711 -1.626 1.00 0.00 41 ILE A O 9
ATOM 11203 N N . PRO A 1 42 ? -14.361 -15.488 -1.761 1.00 0.00 42 PRO A N 9
ATOM 11204 C CA . PRO A 1 42 ? -15.411 -15.386 -0.740 1.00 0.00 42 PRO A CA 9
ATOM 11205 C C . PRO A 1 42 ? -16.744 -15.948 -1.244 1.00 0.00 42 PRO A C 9
ATOM 11206 O O . PRO A 1 42 ? -17.259 -15.530 -2.261 1.00 0.00 42 PRO A O 9
ATOM 11217 N N . LEU A 1 43 ? -17.303 -16.895 -0.542 1.00 0.00 43 LEU A N 9
ATOM 11218 C CA . LEU A 1 43 ? -18.598 -17.484 -0.986 1.00 0.00 43 LEU A CA 9
ATOM 11219 C C . LEU A 1 43 ? -19.724 -16.993 -0.074 1.00 0.00 43 LEU A C 9
ATOM 11220 O O . LEU A 1 43 ? -19.489 -16.335 0.919 1.00 0.00 43 LEU A O 9
ATOM 11236 N N . PRO A 1 44 ? -20.977 -17.323 -0.426 1.00 0.00 44 PRO A N 9
ATOM 11237 C CA . PRO A 1 44 ? -22.154 -16.920 0.353 1.00 0.00 44 PRO A CA 9
ATOM 11238 C C . PRO A 1 44 ? -22.218 -17.638 1.705 1.00 0.00 44 PRO A C 9
ATOM 11239 O O . PRO A 1 44 ? -21.739 -18.744 1.855 1.00 0.00 44 PRO A O 9
ATOM 11250 N N . THR A 1 45 ? -22.807 -17.016 2.690 1.00 0.00 45 THR A N 9
ATOM 11251 C CA . THR A 1 45 ? -22.902 -17.662 4.030 1.00 0.00 45 THR A CA 9
ATOM 11252 C C . THR A 1 45 ? -24.374 -17.820 4.417 1.00 0.00 45 THR A C 9
ATOM 11253 O O . THR A 1 45 ? -25.246 -17.199 3.843 1.00 0.00 45 THR A O 9
ATOM 11264 N N . GLU A 1 46 ? -24.658 -18.646 5.387 1.00 0.00 46 GLU A N 9
ATOM 11265 C CA . GLU A 1 46 ? -26.074 -18.841 5.807 1.00 0.00 46 GLU A CA 9
ATOM 11266 C C . GLU A 1 46 ? -26.142 -18.976 7.329 1.00 0.00 46 GLU A C 9
ATOM 11267 O O . GLU A 1 46 ? -25.308 -19.610 7.945 1.00 0.00 46 GLU A O 9
ATOM 11279 N N . SER A 1 47 ? -27.131 -18.383 7.942 1.00 0.00 47 SER A N 9
ATOM 11280 C CA . SER A 1 47 ? -27.253 -18.477 9.424 1.00 0.00 47 SER A CA 9
ATOM 11281 C C . SER A 1 47 ? -25.902 -18.161 10.071 1.00 0.00 47 SER A C 9
ATOM 11282 O O . SER A 1 47 ? -25.582 -17.019 10.333 1.00 0.00 47 SER A O 9
ATOM 11290 N N . ARG A 1 48 ? -25.106 -19.163 10.330 1.00 0.00 48 ARG A N 9
ATOM 11291 C CA . ARG A 1 48 ? -23.778 -18.915 10.960 1.00 0.00 48 ARG A CA 9
ATOM 11292 C C . ARG A 1 48 ? -22.723 -19.797 10.288 1.00 0.00 48 ARG A C 9
ATOM 11293 O O . ARG A 1 48 ? -21.717 -20.137 10.880 1.00 0.00 48 ARG A O 9
ATOM 11314 N N . VAL A 1 49 ? -22.942 -20.170 9.058 1.00 0.00 49 VAL A N 9
ATOM 11315 C CA . VAL A 1 49 ? -21.950 -21.029 8.351 1.00 0.00 49 VAL A CA 9
ATOM 11316 C C . VAL A 1 49 ? -21.347 -20.255 7.177 1.00 0.00 49 VAL A C 9
ATOM 11317 O O . VAL A 1 49 ? -22.047 -19.816 6.287 1.00 0.00 49 VAL A O 9
ATOM 11330 N N . HIS A 1 50 ? -20.053 -20.086 7.167 1.00 0.00 50 HIS A N 9
ATOM 11331 C CA . HIS A 1 50 ? -19.407 -19.342 6.050 1.00 0.00 50 HIS A CA 9
ATOM 11332 C C . HIS A 1 50 ? -18.697 -20.334 5.126 1.00 0.00 50 HIS A C 9
ATOM 11333 O O . HIS A 1 50 ? -18.250 -21.380 5.551 1.00 0.00 50 HIS A O 9
ATOM 11347 N N . LYS A 1 51 ? -18.591 -20.015 3.865 1.00 0.00 51 LYS A N 9
ATOM 11348 C CA . LYS A 1 51 ? -17.910 -20.945 2.919 1.00 0.00 51 LYS A CA 9
ATOM 11349 C C . LYS A 1 51 ? -16.927 -20.164 2.045 1.00 0.00 51 LYS A C 9
ATOM 11350 O O . LYS A 1 51 ? -17.154 -19.020 1.704 1.00 0.00 51 LYS A O 9
ATOM 11369 N N . ARG A 1 52 ? -15.836 -20.778 1.677 1.00 0.00 52 ARG A N 9
ATOM 11370 C CA . ARG A 1 52 ? -14.836 -20.078 0.822 1.00 0.00 52 ARG A CA 9
ATOM 11371 C C . ARG A 1 52 ? -14.466 -20.978 -0.358 1.00 0.00 52 ARG A C 9
ATOM 11372 O O . ARG A 1 52 ? -14.482 -22.189 -0.256 1.00 0.00 52 ARG A O 9
ATOM 11393 N N . LEU A 1 53 ? -14.131 -20.399 -1.478 1.00 0.00 53 LEU A N 9
ATOM 11394 C CA . LEU A 1 53 ? -13.761 -21.225 -2.661 1.00 0.00 53 LEU A CA 9
ATOM 11395 C C . LEU A 1 53 ? -12.352 -20.854 -3.124 1.00 0.00 53 LEU A C 9
ATOM 11396 O O . LEU A 1 53 ? -12.042 -19.700 -3.335 1.00 0.00 53 LEU A O 9
ATOM 11412 N N . ILE A 1 54 ? -11.496 -21.825 -3.284 1.00 0.00 54 ILE A N 9
ATOM 11413 C CA . ILE A 1 54 ? -10.108 -21.527 -3.736 1.00 0.00 54 ILE A CA 9
ATOM 11414 C C . ILE A 1 54 ? -9.918 -22.045 -5.163 1.00 0.00 54 ILE A C 9
ATOM 11415 O O . ILE A 1 54 ? -10.186 -23.194 -5.457 1.00 0.00 54 ILE A O 9
ATOM 11431 N N . ASP A 1 55 ? -9.459 -21.208 -6.051 1.00 0.00 55 ASP A N 9
ATOM 11432 C CA . ASP A 1 55 ? -9.256 -21.655 -7.458 1.00 0.00 55 ASP A CA 9
ATOM 11433 C C . ASP A 1 55 ? -7.793 -22.054 -7.665 1.00 0.00 55 ASP A C 9
ATOM 11434 O O . ASP A 1 55 ? -6.887 -21.395 -7.197 1.00 0.00 55 ASP A O 9
ATOM 11443 N N . ILE A 1 56 ? -7.558 -23.129 -8.367 1.00 0.00 56 ILE A N 9
ATOM 11444 C CA . ILE A 1 56 ? -6.156 -23.570 -8.609 1.00 0.00 56 ILE A CA 9
ATOM 11445 C C . ILE A 1 56 ? -5.872 -23.550 -10.112 1.00 0.00 56 ILE A C 9
ATOM 11446 O O . ILE A 1 56 ? -6.638 -24.062 -10.904 1.00 0.00 56 ILE A O 9
ATOM 11462 N N . ILE A 1 57 ? -4.779 -22.960 -10.512 1.00 0.00 57 ILE A N 9
ATOM 11463 C CA . ILE A 1 57 ? -4.453 -22.906 -11.965 1.00 0.00 57 ILE A CA 9
ATOM 11464 C C . ILE A 1 57 ? -3.225 -23.773 -12.248 1.00 0.00 57 ILE A C 9
ATOM 11465 O O . ILE A 1 57 ? -2.268 -23.775 -11.498 1.00 0.00 57 ILE A O 9
ATOM 11481 N N . ASP A 1 58 ? -3.244 -24.509 -13.325 1.00 0.00 58 ASP A N 9
ATOM 11482 C CA . ASP A 1 58 ? -2.078 -25.375 -13.657 1.00 0.00 58 ASP A CA 9
ATOM 11483 C C . ASP A 1 58 ? -1.681 -26.195 -12.427 1.00 0.00 58 ASP A C 9
ATOM 11484 O O . ASP A 1 58 ? -0.563 -26.126 -11.959 1.00 0.00 58 ASP A O 9
ATOM 11493 N N . PRO A 1 59 ? -2.626 -26.986 -11.898 1.00 0.00 59 PRO A N 9
ATOM 11494 C CA . PRO A 1 59 ? -2.385 -27.828 -10.719 1.00 0.00 59 PRO A CA 9
ATOM 11495 C C . PRO A 1 59 ? -1.446 -28.997 -11.036 1.00 0.00 59 PRO A C 9
ATOM 11496 O O . PRO A 1 59 ? -1.552 -29.626 -12.069 1.00 0.00 59 PRO A O 9
ATOM 11507 N N . SER A 1 60 ? -0.530 -29.290 -10.154 1.00 0.00 60 SER A N 9
ATOM 11508 C CA . SER A 1 60 ? 0.414 -30.416 -10.405 1.00 0.00 60 SER A CA 9
ATOM 11509 C C . SER A 1 60 ? 0.235 -31.482 -9.322 1.00 0.00 60 SER A C 9
ATOM 11510 O O . SER A 1 60 ? -0.414 -31.258 -8.319 1.00 0.00 60 SER A O 9
ATOM 11518 N N . PRO A 1 61 ? 0.828 -32.665 -9.534 1.00 0.00 61 PRO A N 9
ATOM 11519 C CA . PRO A 1 61 ? 0.743 -33.778 -8.579 1.00 0.00 61 PRO A CA 9
ATOM 11520 C C . PRO A 1 61 ? 1.504 -33.473 -7.286 1.00 0.00 61 PRO A C 9
ATOM 11521 O O . PRO A 1 61 ? 1.245 -34.054 -6.251 1.00 0.00 61 PRO A O 9
ATOM 11532 N N . LYS A 1 62 ? 2.436 -32.562 -7.338 1.00 0.00 62 LYS A N 9
ATOM 11533 C CA . LYS A 1 62 ? 3.208 -32.216 -6.112 1.00 0.00 62 LYS A CA 9
ATOM 11534 C C . LYS A 1 62 ? 2.282 -31.520 -5.113 1.00 0.00 62 LYS A C 9
ATOM 11535 O O . LYS A 1 62 ? 2.522 -31.524 -3.922 1.00 0.00 62 LYS A O 9
ATOM 11554 N N . THR A 1 63 ? 1.224 -30.921 -5.590 1.00 0.00 63 THR A N 9
ATOM 11555 C CA . THR A 1 63 ? 0.282 -30.227 -4.668 1.00 0.00 63 THR A CA 9
ATOM 11556 C C . THR A 1 63 ? -0.473 -31.266 -3.838 1.00 0.00 63 THR A C 9
ATOM 11557 O O . THR A 1 63 ? -0.687 -31.094 -2.654 1.00 0.00 63 THR A O 9
ATOM 11568 N N . ILE A 1 64 ? -0.878 -32.346 -4.450 1.00 0.00 64 ILE A N 9
ATOM 11569 C CA . ILE A 1 64 ? -1.617 -33.397 -3.696 1.00 0.00 64 ILE A CA 9
ATOM 11570 C C . ILE A 1 64 ? -0.672 -34.069 -2.700 1.00 0.00 64 ILE A C 9
ATOM 11571 O O . ILE A 1 64 ? -1.045 -34.375 -1.584 1.00 0.00 64 ILE A O 9
ATOM 11587 N N . ASP A 1 65 ? 0.551 -34.302 -3.092 1.00 0.00 65 ASP A N 9
ATOM 11588 C CA . ASP A 1 65 ? 1.519 -34.954 -2.166 1.00 0.00 65 ASP A CA 9
ATOM 11589 C C . ASP A 1 65 ? 1.679 -34.096 -0.910 1.00 0.00 65 ASP A C 9
ATOM 11590 O O . ASP A 1 65 ? 1.743 -34.599 0.194 1.00 0.00 65 ASP A O 9
ATOM 11599 N N . ALA A 1 66 ? 1.746 -32.802 -1.070 1.00 0.00 66 ALA A N 9
ATOM 11600 C CA . ALA A 1 66 ? 1.900 -31.913 0.116 1.00 0.00 66 ALA A CA 9
ATOM 11601 C C . ALA A 1 66 ? 0.641 -31.992 0.980 1.00 0.00 66 ALA A C 9
ATOM 11602 O O . ALA A 1 66 ? 0.705 -31.955 2.193 1.00 0.00 66 ALA A O 9
ATOM 11609 N N . LEU A 1 67 ? -0.506 -32.100 0.365 1.00 0.00 67 LEU A N 9
ATOM 11610 C CA . LEU A 1 67 ? -1.768 -32.183 1.151 1.00 0.00 67 LEU A CA 9
ATOM 11611 C C . LEU A 1 67 ? -1.750 -33.450 2.008 1.00 0.00 67 LEU A C 9
ATOM 11612 O O . LEU A 1 67 ? -2.213 -33.458 3.132 1.00 0.00 67 LEU A O 9
ATOM 11628 N N . MET A 1 68 ? -1.218 -34.522 1.488 1.00 0.00 68 MET A N 9
ATOM 11629 C CA . MET A 1 68 ? -1.171 -35.788 2.273 1.00 0.00 68 MET A CA 9
ATOM 11630 C C . MET A 1 68 ? -0.175 -35.634 3.425 1.00 0.00 68 MET A C 9
ATOM 11631 O O . MET A 1 68 ? -0.365 -36.171 4.498 1.00 0.00 68 MET A O 9
ATOM 11645 N N . ARG A 1 69 ? 0.885 -34.903 3.211 1.00 0.00 69 ARG A N 9
ATOM 11646 C CA . ARG A 1 69 ? 1.889 -34.714 4.295 1.00 0.00 69 ARG A CA 9
ATOM 11647 C C . ARG A 1 69 ? 1.325 -33.763 5.352 1.00 0.00 69 ARG A C 9
ATOM 11648 O O . ARG A 1 69 ? 1.678 -33.831 6.513 1.00 0.00 69 ARG A O 9
ATOM 11669 N N . ILE A 1 70 ? 0.451 -32.877 4.961 1.00 0.00 70 ILE A N 9
ATOM 11670 C CA . ILE A 1 70 ? -0.136 -31.924 5.943 1.00 0.00 70 ILE A CA 9
ATOM 11671 C C . ILE A 1 70 ? -1.587 -32.315 6.227 1.00 0.00 70 ILE A C 9
ATOM 11672 O O . ILE A 1 70 ? -2.330 -32.677 5.336 1.00 0.00 70 ILE A O 9
ATOM 11688 N N . ASN A 1 71 ? -1.998 -32.247 7.464 1.00 0.00 71 ASN A N 9
ATOM 11689 C CA . ASN A 1 71 ? -3.401 -32.615 7.805 1.00 0.00 71 ASN A CA 9
ATOM 11690 C C . ASN A 1 71 ? -4.273 -31.358 7.810 1.00 0.00 71 ASN A C 9
ATOM 11691 O O . ASN A 1 71 ? -3.871 -30.315 8.286 1.00 0.00 71 ASN A O 9
ATOM 11702 N N . LEU A 1 72 ? -5.464 -31.448 7.286 1.00 0.00 72 LEU A N 9
ATOM 11703 C CA . LEU A 1 72 ? -6.361 -30.258 7.262 1.00 0.00 72 LEU A CA 9
ATOM 11704 C C . LEU A 1 72 ? -6.615 -29.787 8.695 1.00 0.00 72 LEU A C 9
ATOM 11705 O O . LEU A 1 72 ? -6.659 -30.575 9.619 1.00 0.00 72 LEU A O 9
ATOM 11721 N N . PRO A 1 73 ? -6.788 -28.470 8.879 1.00 0.00 73 PRO A N 9
ATOM 11722 C CA . PRO A 1 73 ? -7.041 -27.880 10.201 1.00 0.00 73 PRO A CA 9
ATOM 11723 C C . PRO A 1 73 ? -8.429 -28.248 10.731 1.00 0.00 73 PRO A C 9
ATOM 11724 O O . PRO A 1 73 ? -9.388 -28.321 9.988 1.00 0.00 73 PRO A O 9
ATOM 11735 N N . ALA A 1 74 ? -8.545 -28.480 12.010 1.00 0.00 74 ALA A N 9
ATOM 11736 C CA . ALA A 1 74 ? -9.870 -28.843 12.585 1.00 0.00 74 ALA A CA 9
ATOM 11737 C C . ALA A 1 74 ? -10.807 -27.636 12.511 1.00 0.00 74 ALA A C 9
ATOM 11738 O O . ALA A 1 74 ? -10.381 -26.501 12.604 1.00 0.00 74 ALA A O 9
ATOM 11745 N N . GLY A 1 75 ? -12.080 -27.870 12.346 1.00 0.00 75 GLY A N 9
ATOM 11746 C CA . GLY A 1 75 ? -13.042 -26.735 12.266 1.00 0.00 75 GLY A CA 9
ATOM 11747 C C . GLY A 1 75 ? -13.306 -26.387 10.800 1.00 0.00 75 GLY A C 9
ATOM 11748 O O . GLY A 1 75 ? -13.989 -25.431 10.493 1.00 0.00 75 GLY A O 9
ATOM 11752 N N . VAL A 1 76 ? -12.771 -27.156 9.890 1.00 0.00 76 VAL A N 9
ATOM 11753 C CA . VAL A 1 76 ? -12.994 -26.866 8.446 1.00 0.00 76 VAL A CA 9
ATOM 11754 C C . VAL A 1 76 ? -13.401 -28.153 7.725 1.00 0.00 76 VAL A C 9
ATOM 11755 O O . VAL A 1 76 ? -12.991 -29.238 8.090 1.00 0.00 76 VAL A O 9
ATOM 11768 N N . ASP A 1 77 ? -14.206 -28.044 6.704 1.00 0.00 77 ASP A N 9
ATOM 11769 C CA . ASP A 1 77 ? -14.639 -29.262 5.962 1.00 0.00 77 ASP A CA 9
ATOM 11770 C C . ASP A 1 77 ? -14.512 -29.015 4.458 1.00 0.00 77 ASP A C 9
ATOM 11771 O O . ASP A 1 77 ? -14.687 -27.911 3.983 1.00 0.00 77 ASP A O 9
ATOM 11780 N N . VAL A 1 78 ? -14.208 -30.035 3.704 1.00 0.00 78 VAL A N 9
ATOM 11781 C CA . VAL A 1 78 ? -14.070 -29.859 2.231 1.00 0.00 78 VAL A CA 9
ATOM 11782 C C . VAL A 1 78 ? -14.788 -31.003 1.511 1.00 0.00 78 VAL A C 9
ATOM 11783 O O . VAL A 1 78 ? -14.765 -32.136 1.950 1.00 0.00 78 VAL A O 9
ATOM 11796 N N . GLU A 1 79 ? -15.426 -30.716 0.410 1.00 0.00 79 GLU A N 9
ATOM 11797 C CA . GLU A 1 79 ? -16.144 -31.789 -0.334 1.00 0.00 79 GLU A CA 9
ATOM 11798 C C . GLU A 1 79 ? -15.489 -31.988 -1.703 1.00 0.00 79 GLU A C 9
ATOM 11799 O O . GLU A 1 79 ? -15.145 -31.039 -2.380 1.00 0.00 79 GLU A O 9
ATOM 11811 N N . ILE A 1 80 ? -15.313 -33.213 -2.114 1.00 0.00 80 ILE A N 9
ATOM 11812 C CA . ILE A 1 80 ? -14.679 -33.472 -3.438 1.00 0.00 80 ILE A CA 9
ATOM 11813 C C . ILE A 1 80 ? -15.575 -32.917 -4.549 1.00 0.00 80 ILE A C 9
ATOM 11814 O O . ILE A 1 80 ? -15.101 -32.403 -5.542 1.00 0.00 80 ILE A O 9
ATOM 11830 N N . LYS A 1 81 ? -16.866 -33.019 -4.389 1.00 0.00 81 LYS A N 9
ATOM 11831 C CA . LYS A 1 81 ? -17.790 -32.498 -5.435 1.00 0.00 81 LYS A CA 9
ATOM 11832 C C . LYS A 1 81 ? -18.197 -31.064 -5.089 1.00 0.00 81 LYS A C 9
ATOM 11833 O O . LYS A 1 81 ? -18.301 -30.700 -3.935 1.00 0.00 81 LYS A O 9
ATOM 11852 N N . LEU A 1 82 ? -18.428 -30.247 -6.080 1.00 0.00 82 LEU A N 9
ATOM 11853 C CA . LEU A 1 82 ? -18.827 -28.838 -5.807 1.00 0.00 82 LEU A CA 9
ATOM 11854 C C . LEU A 1 82 ? -19.883 -28.814 -4.699 1.00 0.00 82 LEU A C 9
ATOM 11855 O O . LEU A 1 82 ? -21.055 -28.919 -5.021 1.00 0.00 82 LEU A O 9
ATOM 11872 N N . SER A 1 1 ? -3.733 -30.154 -24.927 1.00 0.00 1 SER A N 10
ATOM 11873 C CA . SER A 1 1 ? -2.696 -29.526 -24.060 1.00 0.00 1 SER A CA 10
ATOM 11874 C C . SER A 1 1 ? -2.864 -30.024 -22.623 1.00 0.00 1 SER A C 10
ATOM 11875 O O . SER A 1 1 ? -3.919 -29.904 -22.033 1.00 0.00 1 SER A O 10
ATOM 11885 N N . MET A 1 2 ? -1.831 -30.583 -22.054 1.00 0.00 2 MET A N 10
ATOM 11886 C CA . MET A 1 2 ? -1.932 -31.088 -20.656 1.00 0.00 2 MET A CA 10
ATOM 11887 C C . MET A 1 2 ? -2.351 -29.944 -19.730 1.00 0.00 2 MET A C 10
ATOM 11888 O O . MET A 1 2 ? -3.074 -30.139 -18.773 1.00 0.00 2 MET A O 10
ATOM 11902 N N . GLY A 1 3 ? -1.903 -28.750 -20.008 1.00 0.00 3 GLY A N 10
ATOM 11903 C CA . GLY A 1 3 ? -2.276 -27.595 -19.144 1.00 0.00 3 GLY A CA 10
ATOM 11904 C C . GLY A 1 3 ? -3.659 -27.082 -19.548 1.00 0.00 3 GLY A C 10
ATOM 11905 O O . GLY A 1 3 ? -4.322 -27.654 -20.391 1.00 0.00 3 GLY A O 10
ATOM 11909 N N . GLY A 1 4 ? -4.101 -26.007 -18.954 1.00 0.00 4 GLY A N 10
ATOM 11910 C CA . GLY A 1 4 ? -5.441 -25.458 -19.305 1.00 0.00 4 GLY A CA 10
ATOM 11911 C C . GLY A 1 4 ? -6.489 -26.011 -18.337 1.00 0.00 4 GLY A C 10
ATOM 11912 O O . GLY A 1 4 ? -7.673 -25.791 -18.498 1.00 0.00 4 GLY A O 10
ATOM 11916 N N . GLN A 1 5 ? -6.066 -26.727 -17.331 1.00 0.00 5 GLN A N 10
ATOM 11917 C CA . GLN A 1 5 ? -7.041 -27.292 -16.356 1.00 0.00 5 GLN A CA 10
ATOM 11918 C C . GLN A 1 5 ? -7.011 -26.465 -15.068 1.00 0.00 5 GLN A C 10
ATOM 11919 O O . GLN A 1 5 ? -6.000 -25.892 -14.711 1.00 0.00 5 GLN A O 10
ATOM 11933 N N . LYS A 1 6 ? -8.111 -26.398 -14.370 1.00 0.00 6 LYS A N 10
ATOM 11934 C CA . LYS A 1 6 ? -8.145 -25.608 -13.107 1.00 0.00 6 LYS A CA 10
ATOM 11935 C C . LYS A 1 6 ? -8.893 -26.398 -12.032 1.00 0.00 6 LYS A C 10
ATOM 11936 O O . LYS A 1 6 ? -9.861 -27.078 -12.308 1.00 0.00 6 LYS A O 10
ATOM 11955 N N . ILE A 1 7 ? -8.451 -26.315 -10.806 1.00 0.00 7 ILE A N 10
ATOM 11956 C CA . ILE A 1 7 ? -9.138 -27.062 -9.716 1.00 0.00 7 ILE A CA 10
ATOM 11957 C C . ILE A 1 7 ? -9.746 -26.069 -8.722 1.00 0.00 7 ILE A C 10
ATOM 11958 O O . ILE A 1 7 ? -9.139 -25.077 -8.370 1.00 0.00 7 ILE A O 10
ATOM 11974 N N . ARG A 1 8 ? -10.940 -26.330 -8.265 1.00 0.00 8 ARG A N 10
ATOM 11975 C CA . ARG A 1 8 ? -11.585 -25.401 -7.294 1.00 0.00 8 ARG A CA 10
ATOM 11976 C C . ARG A 1 8 ? -11.850 -26.140 -5.982 1.00 0.00 8 ARG A C 10
ATOM 11977 O O . ARG A 1 8 ? -12.366 -27.239 -5.970 1.00 0.00 8 ARG A O 10
ATOM 11998 N N . ILE A 1 9 ? -11.502 -25.544 -4.875 1.00 0.00 9 ILE A N 10
ATOM 11999 C CA . ILE A 1 9 ? -11.735 -26.213 -3.563 1.00 0.00 9 ILE A CA 10
ATOM 12000 C C . ILE A 1 9 ? -12.551 -25.288 -2.658 1.00 0.00 9 ILE A C 10
ATOM 12001 O O . ILE A 1 9 ? -12.251 -24.119 -2.516 1.00 0.00 9 ILE A O 10
ATOM 12017 N N . LYS A 1 10 ? -13.581 -25.801 -2.045 1.00 0.00 10 LYS A N 10
ATOM 12018 C CA . LYS A 1 10 ? -14.415 -24.950 -1.150 1.00 0.00 10 LYS A CA 10
ATOM 12019 C C . LYS A 1 10 ? -14.120 -25.303 0.309 1.00 0.00 10 LYS A C 10
ATOM 12020 O O . LYS A 1 10 ? -14.013 -26.458 0.669 1.00 0.00 10 LYS A O 10
ATOM 12039 N N . LEU A 1 11 ? -13.988 -24.316 1.151 1.00 0.00 11 LEU A N 10
ATOM 12040 C CA . LEU A 1 11 ? -13.701 -24.595 2.586 1.00 0.00 11 LEU A CA 10
ATOM 12041 C C . LEU A 1 11 ? -14.934 -24.260 3.426 1.00 0.00 11 LEU A C 10
ATOM 12042 O O . LEU A 1 11 ? -15.594 -23.264 3.206 1.00 0.00 11 LEU A O 10
ATOM 12058 N N . LYS A 1 12 ? -15.251 -25.083 4.388 1.00 0.00 12 LYS A N 10
ATOM 12059 C CA . LYS A 1 12 ? -16.442 -24.810 5.240 1.00 0.00 12 LYS A CA 10
ATOM 12060 C C . LYS A 1 12 ? -16.032 -24.850 6.714 1.00 0.00 12 LYS A C 10
ATOM 12061 O O . LYS A 1 12 ? -15.283 -25.710 7.135 1.00 0.00 12 LYS A O 10
ATOM 12080 N N . ALA A 1 13 ? -16.516 -23.929 7.501 1.00 0.00 13 ALA A N 10
ATOM 12081 C CA . ALA A 1 13 ? -16.151 -23.918 8.946 1.00 0.00 13 ALA A CA 10
ATOM 12082 C C . ALA A 1 13 ? -17.109 -23.001 9.709 1.00 0.00 13 ALA A C 10
ATOM 12083 O O . ALA A 1 13 ? -17.559 -21.994 9.200 1.00 0.00 13 ALA A O 10
ATOM 12090 N N . TYR A 1 14 ? -17.421 -23.344 10.929 1.00 0.00 14 TYR A N 10
ATOM 12091 C CA . TYR A 1 14 ? -18.347 -22.496 11.729 1.00 0.00 14 TYR A CA 10
ATOM 12092 C C . TYR A 1 14 ? -17.786 -21.077 11.829 1.00 0.00 14 TYR A C 10
ATOM 12093 O O . TYR A 1 14 ? -18.465 -20.111 11.542 1.00 0.00 14 TYR A O 10
ATOM 12111 N N . ASP A 1 15 ? -16.554 -20.943 12.237 1.00 0.00 15 ASP A N 10
ATOM 12112 C CA . ASP A 1 15 ? -15.955 -19.586 12.359 1.00 0.00 15 ASP A CA 10
ATOM 12113 C C . ASP A 1 15 ? -15.276 -19.202 11.044 1.00 0.00 15 ASP A C 10
ATOM 12114 O O . ASP A 1 15 ? -14.464 -19.934 10.515 1.00 0.00 15 ASP A O 10
ATOM 12123 N N . HIS A 1 16 ? -15.603 -18.057 10.511 1.00 0.00 16 HIS A N 10
ATOM 12124 C CA . HIS A 1 16 ? -14.977 -17.624 9.230 1.00 0.00 16 HIS A CA 10
ATOM 12125 C C . HIS A 1 16 ? -13.485 -17.371 9.452 1.00 0.00 16 HIS A C 10
ATOM 12126 O O . HIS A 1 16 ? -12.663 -17.665 8.606 1.00 0.00 16 HIS A O 10
ATOM 12140 N N . GLU A 1 17 ? -13.127 -16.829 10.585 1.00 0.00 17 GLU A N 10
ATOM 12141 C CA . GLU A 1 17 ? -11.689 -16.560 10.861 1.00 0.00 17 GLU A CA 10
ATOM 12142 C C . GLU A 1 17 ? -10.894 -17.861 10.737 1.00 0.00 17 GLU A C 10
ATOM 12143 O O . GLU A 1 17 ? -9.828 -17.896 10.153 1.00 0.00 17 GLU A O 10
ATOM 12155 N N . LEU A 1 18 ? -11.402 -18.932 11.282 1.00 0.00 18 LEU A N 10
ATOM 12156 C CA . LEU A 1 18 ? -10.674 -20.229 11.193 1.00 0.00 18 LEU A CA 10
ATOM 12157 C C . LEU A 1 18 ? -10.605 -20.674 9.732 1.00 0.00 18 LEU A C 10
ATOM 12158 O O . LEU A 1 18 ? -9.614 -21.216 9.284 1.00 0.00 18 LEU A O 10
ATOM 12174 N N . LEU A 1 19 ? -11.650 -20.448 8.983 1.00 0.00 19 LEU A N 10
ATOM 12175 C CA . LEU A 1 19 ? -11.643 -20.857 7.550 1.00 0.00 19 LEU A CA 10
ATOM 12176 C C . LEU A 1 19 ? -10.594 -20.042 6.792 1.00 0.00 19 LEU A C 10
ATOM 12177 O O . LEU A 1 19 ? -9.899 -20.551 5.936 1.00 0.00 19 LEU A O 10
ATOM 12193 N N . ASP A 1 20 ? -10.474 -18.779 7.099 1.00 0.00 20 ASP A N 10
ATOM 12194 C CA . ASP A 1 20 ? -9.470 -17.934 6.396 1.00 0.00 20 ASP A CA 10
ATOM 12195 C C . ASP A 1 20 ? -8.070 -18.505 6.628 1.00 0.00 20 ASP A C 10
ATOM 12196 O O . ASP A 1 20 ? -7.262 -18.582 5.724 1.00 0.00 20 ASP A O 10
ATOM 12205 N N . GLU A 1 21 ? -7.777 -18.909 7.834 1.00 0.00 21 GLU A N 10
ATOM 12206 C CA . GLU A 1 21 ? -6.429 -19.477 8.122 1.00 0.00 21 GLU A CA 10
ATOM 12207 C C . GLU A 1 21 ? -6.263 -20.796 7.366 1.00 0.00 21 GLU A C 10
ATOM 12208 O O . GLU A 1 21 ? -5.217 -21.081 6.817 1.00 0.00 21 GLU A O 10
ATOM 12220 N N . SER A 1 22 ? -7.288 -21.605 7.333 1.00 0.00 22 SER A N 10
ATOM 12221 C CA . SER A 1 22 ? -7.188 -22.904 6.611 1.00 0.00 22 SER A CA 10
ATOM 12222 C C . SER A 1 22 ? -6.987 -22.641 5.117 1.00 0.00 22 SER A C 10
ATOM 12223 O O . SER A 1 22 ? -6.169 -23.265 4.471 1.00 0.00 22 SER A O 10
ATOM 12231 N N . ALA A 1 23 ? -7.727 -21.718 4.565 1.00 0.00 23 ALA A N 10
ATOM 12232 C CA . ALA A 1 23 ? -7.577 -21.413 3.114 1.00 0.00 23 ALA A CA 10
ATOM 12233 C C . ALA A 1 23 ? -6.215 -20.761 2.870 1.00 0.00 23 ALA A C 10
ATOM 12234 O O . ALA A 1 23 ? -5.524 -21.078 1.922 1.00 0.00 23 ALA A O 10
ATOM 12241 N N . LYS A 1 24 ? -5.821 -19.853 3.721 1.00 0.00 24 LYS A N 10
ATOM 12242 C CA . LYS A 1 24 ? -4.504 -19.182 3.539 1.00 0.00 24 LYS A CA 10
ATOM 12243 C C . LYS A 1 24 ? -3.385 -20.215 3.680 1.00 0.00 24 LYS A C 10
ATOM 12244 O O . LYS A 1 24 ? -2.434 -20.221 2.924 1.00 0.00 24 LYS A O 10
ATOM 12263 N N . LYS A 1 25 ? -3.490 -21.089 4.643 1.00 0.00 25 LYS A N 10
ATOM 12264 C CA . LYS A 1 25 ? -2.433 -22.122 4.832 1.00 0.00 25 LYS A CA 10
ATOM 12265 C C . LYS A 1 25 ? -2.291 -22.947 3.551 1.00 0.00 25 LYS A C 10
ATOM 12266 O O . LYS A 1 25 ? -1.205 -23.142 3.044 1.00 0.00 25 LYS A O 10
ATOM 12285 N N . ILE A 1 26 ? -3.382 -23.433 3.025 1.00 0.00 26 ILE A N 10
ATOM 12286 C CA . ILE A 1 26 ? -3.310 -24.245 1.778 1.00 0.00 26 ILE A CA 10
ATOM 12287 C C . ILE A 1 26 ? -2.815 -23.369 0.626 1.00 0.00 26 ILE A C 10
ATOM 12288 O O . ILE A 1 26 ? -2.016 -23.789 -0.189 1.00 0.00 26 ILE A O 10
ATOM 12304 N N . VAL A 1 27 ? -3.281 -22.151 0.551 1.00 0.00 27 VAL A N 10
ATOM 12305 C CA . VAL A 1 27 ? -2.838 -21.250 -0.549 1.00 0.00 27 VAL A CA 10
ATOM 12306 C C . VAL A 1 27 ? -1.316 -21.093 -0.497 1.00 0.00 27 VAL A C 10
ATOM 12307 O O . VAL A 1 27 ? -0.639 -21.178 -1.503 1.00 0.00 27 VAL A O 10
ATOM 12320 N N . GLU A 1 28 ? -0.774 -20.863 0.666 1.00 0.00 28 GLU A N 10
ATOM 12321 C CA . GLU A 1 28 ? 0.704 -20.699 0.781 1.00 0.00 28 GLU A CA 10
ATOM 12322 C C . GLU A 1 28 ? 1.398 -21.982 0.321 1.00 0.00 28 GLU A C 10
ATOM 12323 O O . GLU A 1 28 ? 2.380 -21.946 -0.392 1.00 0.00 28 GLU A O 10
ATOM 12335 N N . VAL A 1 29 ? 0.895 -23.117 0.724 1.00 0.00 29 VAL A N 10
ATOM 12336 C CA . VAL A 1 29 ? 1.527 -24.401 0.310 1.00 0.00 29 VAL A CA 10
ATOM 12337 C C . VAL A 1 29 ? 1.247 -24.653 -1.173 1.00 0.00 29 VAL A C 10
ATOM 12338 O O . VAL A 1 29 ? 2.106 -25.096 -1.910 1.00 0.00 29 VAL A O 10
ATOM 12351 N N . ALA A 1 30 ? 0.052 -24.375 -1.617 1.00 0.00 30 ALA A N 10
ATOM 12352 C CA . ALA A 1 30 ? -0.282 -24.600 -3.051 1.00 0.00 30 ALA A CA 10
ATOM 12353 C C . ALA A 1 30 ? 0.591 -23.698 -3.926 1.00 0.00 30 ALA A C 10
ATOM 12354 O O . ALA A 1 30 ? 1.169 -24.134 -4.902 1.00 0.00 30 ALA A O 10
ATOM 12361 N N . LYS A 1 31 ? 0.693 -22.443 -3.584 1.00 0.00 31 LYS A N 10
ATOM 12362 C CA . LYS A 1 31 ? 1.528 -21.514 -4.397 1.00 0.00 31 LYS A CA 10
ATOM 12363 C C . LYS A 1 31 ? 2.974 -22.014 -4.417 1.00 0.00 31 LYS A C 10
ATOM 12364 O O . LYS A 1 31 ? 3.647 -21.955 -5.427 1.00 0.00 31 LYS A O 10
ATOM 12383 N N . SER A 1 32 ? 3.457 -22.505 -3.309 1.00 0.00 32 SER A N 10
ATOM 12384 C CA . SER A 1 32 ? 4.859 -23.008 -3.267 1.00 0.00 32 SER A CA 10
ATOM 12385 C C . SER A 1 32 ? 5.064 -24.039 -4.379 1.00 0.00 32 SER A C 10
ATOM 12386 O O . SER A 1 32 ? 6.142 -24.174 -4.923 1.00 0.00 32 SER A O 10
ATOM 12394 N N . THR A 1 33 ? 4.037 -24.767 -4.721 1.00 0.00 33 THR A N 10
ATOM 12395 C CA . THR A 1 33 ? 4.173 -25.788 -5.798 1.00 0.00 33 THR A CA 10
ATOM 12396 C C . THR A 1 33 ? 4.184 -25.093 -7.161 1.00 0.00 33 THR A C 10
ATOM 12397 O O . THR A 1 33 ? 3.794 -23.950 -7.290 1.00 0.00 33 THR A O 10
ATOM 12408 N N . ASN A 1 34 ? 4.630 -25.775 -8.181 1.00 0.00 34 ASN A N 10
ATOM 12409 C CA . ASN A 1 34 ? 4.668 -25.153 -9.535 1.00 0.00 34 ASN A CA 10
ATOM 12410 C C . ASN A 1 34 ? 3.262 -24.694 -9.929 1.00 0.00 34 ASN A C 10
ATOM 12411 O O . ASN A 1 34 ? 3.091 -23.715 -10.627 1.00 0.00 34 ASN A O 10
ATOM 12422 N N . SER A 1 35 ? 2.253 -25.396 -9.491 1.00 0.00 35 SER A N 10
ATOM 12423 C CA . SER A 1 35 ? 0.861 -24.999 -9.843 1.00 0.00 35 SER A CA 10
ATOM 12424 C C . SER A 1 35 ? 0.568 -23.606 -9.283 1.00 0.00 35 SER A C 10
ATOM 12425 O O . SER A 1 35 ? 1.224 -23.142 -8.371 1.00 0.00 35 SER A O 10
ATOM 12433 N N . LYS A 1 36 ? -0.415 -22.936 -9.820 1.00 0.00 36 LYS A N 10
ATOM 12434 C CA . LYS A 1 36 ? -0.750 -21.574 -9.319 1.00 0.00 36 LYS A CA 10
ATOM 12435 C C . LYS A 1 36 ? -2.132 -21.598 -8.663 1.00 0.00 36 LYS A C 10
ATOM 12436 O O . LYS A 1 36 ? -3.020 -22.308 -9.092 1.00 0.00 36 LYS A O 10
ATOM 12455 N N . VAL A 1 37 ? -2.323 -20.829 -7.627 1.00 0.00 37 VAL A N 10
ATOM 12456 C CA . VAL A 1 37 ? -3.649 -20.811 -6.947 1.00 0.00 37 VAL A CA 10
ATOM 12457 C C . VAL A 1 37 ? -4.187 -19.378 -6.914 1.00 0.00 37 VAL A C 10
ATOM 12458 O O . VAL A 1 37 ? -3.449 -18.432 -6.723 1.00 0.00 37 VAL A O 10
ATOM 12471 N N . SER A 1 38 ? -5.467 -19.211 -7.101 1.00 0.00 38 SER A N 10
ATOM 12472 C CA . SER A 1 38 ? -6.051 -17.840 -7.081 1.00 0.00 38 SER A CA 10
ATOM 12473 C C . SER A 1 38 ? -7.059 -17.730 -5.935 1.00 0.00 38 SER A C 10
ATOM 12474 O O . SER A 1 38 ? -7.815 -18.643 -5.671 1.00 0.00 38 SER A O 10
ATOM 12482 N N . GLY A 1 39 ? -7.076 -16.617 -5.254 1.00 0.00 39 GLY A N 10
ATOM 12483 C CA . GLY A 1 39 ? -8.036 -16.448 -4.127 1.00 0.00 39 GLY A CA 10
ATOM 12484 C C . GLY A 1 39 ? -7.263 -16.152 -2.839 1.00 0.00 39 GLY A C 10
ATOM 12485 O O . GLY A 1 39 ? -6.213 -15.542 -2.862 1.00 0.00 39 GLY A O 10
ATOM 12489 N N . PRO A 1 40 ? -7.802 -16.596 -1.694 1.00 0.00 40 PRO A N 10
ATOM 12490 C CA . PRO A 1 40 ? -9.069 -17.335 -1.646 1.00 0.00 40 PRO A CA 10
ATOM 12491 C C . PRO A 1 40 ? -10.265 -16.431 -1.961 1.00 0.00 40 PRO A C 10
ATOM 12492 O O . PRO A 1 40 ? -10.292 -15.273 -1.596 1.00 0.00 40 PRO A O 10
ATOM 12503 N N . ILE A 1 41 ? -11.254 -16.952 -2.632 1.00 0.00 41 ILE A N 10
ATOM 12504 C CA . ILE A 1 41 ? -12.445 -16.122 -2.967 1.00 0.00 41 ILE A CA 10
ATOM 12505 C C . ILE A 1 41 ? -13.526 -16.333 -1.904 1.00 0.00 41 ILE A C 10
ATOM 12506 O O . ILE A 1 41 ? -13.999 -17.434 -1.699 1.00 0.00 41 ILE A O 10
ATOM 12522 N N . PRO A 1 42 ? -13.919 -15.252 -1.215 1.00 0.00 42 PRO A N 10
ATOM 12523 C CA . PRO A 1 42 ? -14.943 -15.313 -0.165 1.00 0.00 42 PRO A CA 10
ATOM 12524 C C . PRO A 1 42 ? -16.339 -15.560 -0.744 1.00 0.00 42 PRO A C 10
ATOM 12525 O O . PRO A 1 42 ? -16.719 -14.982 -1.744 1.00 0.00 42 PRO A O 10
ATOM 12536 N N . LEU A 1 43 ? -17.105 -16.417 -0.126 1.00 0.00 43 LEU A N 10
ATOM 12537 C CA . LEU A 1 43 ? -18.474 -16.703 -0.641 1.00 0.00 43 LEU A CA 10
ATOM 12538 C C . LEU A 1 43 ? -19.509 -16.313 0.417 1.00 0.00 43 LEU A C 10
ATOM 12539 O O . LEU A 1 43 ? -19.169 -15.937 1.522 1.00 0.00 43 LEU A O 10
ATOM 12555 N N . PRO A 1 44 ? -20.800 -16.408 0.066 1.00 0.00 44 PRO A N 10
ATOM 12556 C CA . PRO A 1 44 ? -21.898 -16.069 0.981 1.00 0.00 44 PRO A CA 10
ATOM 12557 C C . PRO A 1 44 ? -22.026 -17.088 2.117 1.00 0.00 44 PRO A C 10
ATOM 12558 O O . PRO A 1 44 ? -22.003 -18.282 1.897 1.00 0.00 44 PRO A O 10
ATOM 12569 N N . THR A 1 45 ? -22.158 -16.624 3.329 1.00 0.00 45 THR A N 10
ATOM 12570 C CA . THR A 1 45 ? -22.286 -17.566 4.476 1.00 0.00 45 THR A CA 10
ATOM 12571 C C . THR A 1 45 ? -23.710 -18.123 4.524 1.00 0.00 45 THR A C 10
ATOM 12572 O O . THR A 1 45 ? -24.650 -17.489 4.087 1.00 0.00 45 THR A O 10
ATOM 12583 N N . GLU A 1 46 ? -23.877 -19.305 5.052 1.00 0.00 46 GLU A N 10
ATOM 12584 C CA . GLU A 1 46 ? -25.240 -19.902 5.129 1.00 0.00 46 GLU A CA 10
ATOM 12585 C C . GLU A 1 46 ? -25.623 -20.110 6.596 1.00 0.00 46 GLU A C 10
ATOM 12586 O O . GLU A 1 46 ? -24.914 -20.748 7.347 1.00 0.00 46 GLU A O 10
ATOM 12598 N N . SER A 1 47 ? -26.740 -19.576 7.009 1.00 0.00 47 SER A N 10
ATOM 12599 C CA . SER A 1 47 ? -27.166 -19.743 8.427 1.00 0.00 47 SER A CA 10
ATOM 12600 C C . SER A 1 47 ? -26.043 -19.279 9.356 1.00 0.00 47 SER A C 10
ATOM 12601 O O . SER A 1 47 ? -25.992 -18.134 9.761 1.00 0.00 47 SER A O 10
ATOM 12609 N N . ARG A 1 48 ? -25.140 -20.157 9.696 1.00 0.00 48 ARG A N 10
ATOM 12610 C CA . ARG A 1 48 ? -24.021 -19.765 10.598 1.00 0.00 48 ARG A CA 10
ATOM 12611 C C . ARG A 1 48 ? -22.727 -20.430 10.124 1.00 0.00 48 ARG A C 10
ATOM 12612 O O . ARG A 1 48 ? -21.791 -20.598 10.881 1.00 0.00 48 ARG A O 10
ATOM 12633 N N . VAL A 1 49 ? -22.667 -20.810 8.877 1.00 0.00 49 VAL A N 10
ATOM 12634 C CA . VAL A 1 49 ? -21.433 -21.464 8.357 1.00 0.00 49 VAL A CA 10
ATOM 12635 C C . VAL A 1 49 ? -20.860 -20.630 7.210 1.00 0.00 49 VAL A C 10
ATOM 12636 O O . VAL A 1 49 ? -21.566 -20.238 6.301 1.00 0.00 49 VAL A O 10
ATOM 12649 N N . HIS A 1 50 ? -19.585 -20.356 7.242 1.00 0.00 50 HIS A N 10
ATOM 12650 C CA . HIS A 1 50 ? -18.970 -19.548 6.152 1.00 0.00 50 HIS A CA 10
ATOM 12651 C C . HIS A 1 50 ? -18.307 -20.482 5.138 1.00 0.00 50 HIS A C 10
ATOM 12652 O O . HIS A 1 50 ? -17.902 -21.579 5.464 1.00 0.00 50 HIS A O 10
ATOM 12666 N N . LYS A 1 51 ? -18.197 -20.060 3.907 1.00 0.00 51 LYS A N 10
ATOM 12667 C CA . LYS A 1 51 ? -17.562 -20.930 2.878 1.00 0.00 51 LYS A CA 10
ATOM 12668 C C . LYS A 1 51 ? -16.705 -20.079 1.939 1.00 0.00 51 LYS A C 10
ATOM 12669 O O . LYS A 1 51 ? -17.065 -18.975 1.582 1.00 0.00 51 LYS A O 10
ATOM 12688 N N . ARG A 1 52 ? -15.572 -20.586 1.535 1.00 0.00 52 ARG A N 10
ATOM 12689 C CA . ARG A 1 52 ? -14.692 -19.809 0.617 1.00 0.00 52 ARG A CA 10
ATOM 12690 C C . ARG A 1 52 ? -14.374 -20.657 -0.617 1.00 0.00 52 ARG A C 10
ATOM 12691 O O . ARG A 1 52 ? -14.481 -21.867 -0.595 1.00 0.00 52 ARG A O 10
ATOM 12712 N N . LEU A 1 53 ? -13.988 -20.033 -1.696 1.00 0.00 53 LEU A N 10
ATOM 12713 C CA . LEU A 1 53 ? -13.669 -20.807 -2.929 1.00 0.00 53 LEU A CA 10
ATOM 12714 C C . LEU A 1 53 ? -12.245 -20.479 -3.385 1.00 0.00 53 LEU A C 10
ATOM 12715 O O . LEU A 1 53 ? -11.881 -19.331 -3.541 1.00 0.00 53 LEU A O 10
ATOM 12731 N N . ILE A 1 54 ? -11.438 -21.482 -3.602 1.00 0.00 54 ILE A N 10
ATOM 12732 C CA . ILE A 1 54 ? -10.039 -21.230 -4.049 1.00 0.00 54 ILE A CA 10
ATOM 12733 C C . ILE A 1 54 ? -9.840 -21.816 -5.447 1.00 0.00 54 ILE A C 10
ATOM 12734 O O . ILE A 1 54 ? -10.006 -23.000 -5.664 1.00 0.00 54 ILE A O 10
ATOM 12750 N N . ASP A 1 55 ? -9.485 -20.997 -6.400 1.00 0.00 55 ASP A N 10
ATOM 12751 C CA . ASP A 1 55 ? -9.276 -21.509 -7.783 1.00 0.00 55 ASP A CA 10
ATOM 12752 C C . ASP A 1 55 ? -7.822 -21.953 -7.949 1.00 0.00 55 ASP A C 10
ATOM 12753 O O . ASP A 1 55 ? -6.916 -21.367 -7.392 1.00 0.00 55 ASP A O 10
ATOM 12762 N N . ILE A 1 56 ? -7.591 -22.984 -8.716 1.00 0.00 56 ILE A N 10
ATOM 12763 C CA . ILE A 1 56 ? -6.195 -23.464 -8.919 1.00 0.00 56 ILE A CA 10
ATOM 12764 C C . ILE A 1 56 ? -5.893 -23.526 -10.417 1.00 0.00 56 ILE A C 10
ATOM 12765 O O . ILE A 1 56 ? -6.616 -24.133 -11.182 1.00 0.00 56 ILE A O 10
ATOM 12781 N N . ILE A 1 57 ? -4.830 -22.901 -10.844 1.00 0.00 57 ILE A N 10
ATOM 12782 C CA . ILE A 1 57 ? -4.485 -22.923 -12.293 1.00 0.00 57 ILE A CA 10
ATOM 12783 C C . ILE A 1 57 ? -3.257 -23.808 -12.514 1.00 0.00 57 ILE A C 10
ATOM 12784 O O . ILE A 1 57 ? -2.331 -23.808 -11.728 1.00 0.00 57 ILE A O 10
ATOM 12800 N N . ASP A 1 58 ? -3.243 -24.562 -13.579 1.00 0.00 58 ASP A N 10
ATOM 12801 C CA . ASP A 1 58 ? -2.074 -25.446 -13.852 1.00 0.00 58 ASP A CA 10
ATOM 12802 C C . ASP A 1 58 ? -1.795 -26.318 -12.627 1.00 0.00 58 ASP A C 10
ATOM 12803 O O . ASP A 1 58 ? -0.736 -26.251 -12.035 1.00 0.00 58 ASP A O 10
ATOM 12812 N N . PRO A 1 59 ? -2.771 -27.155 -12.243 1.00 0.00 59 PRO A N 10
ATOM 12813 C CA . PRO A 1 59 ? -2.639 -28.050 -11.087 1.00 0.00 59 PRO A CA 10
ATOM 12814 C C . PRO A 1 59 ? -1.635 -29.176 -11.353 1.00 0.00 59 PRO A C 10
ATOM 12815 O O . PRO A 1 59 ? -1.511 -29.663 -12.459 1.00 0.00 59 PRO A O 10
ATOM 12826 N N . SER A 1 60 ? -0.915 -29.593 -10.346 1.00 0.00 60 SER A N 10
ATOM 12827 C CA . SER A 1 60 ? 0.080 -30.683 -10.544 1.00 0.00 60 SER A CA 10
ATOM 12828 C C . SER A 1 60 ? -0.052 -31.707 -9.413 1.00 0.00 60 SER A C 10
ATOM 12829 O O . SER A 1 60 ? -0.694 -31.459 -8.411 1.00 0.00 60 SER A O 10
ATOM 12837 N N . PRO A 1 61 ? 0.576 -32.879 -9.581 1.00 0.00 61 PRO A N 10
ATOM 12838 C CA . PRO A 1 61 ? 0.536 -33.953 -8.580 1.00 0.00 61 PRO A CA 10
ATOM 12839 C C . PRO A 1 61 ? 1.293 -33.566 -7.307 1.00 0.00 61 PRO A C 10
ATOM 12840 O O . PRO A 1 61 ? 1.034 -34.082 -6.237 1.00 0.00 61 PRO A O 10
ATOM 12851 N N . LYS A 1 62 ? 2.224 -32.659 -7.414 1.00 0.00 62 LYS A N 10
ATOM 12852 C CA . LYS A 1 62 ? 2.993 -32.237 -6.211 1.00 0.00 62 LYS A CA 10
ATOM 12853 C C . LYS A 1 62 ? 2.050 -31.535 -5.231 1.00 0.00 62 LYS A C 10
ATOM 12854 O O . LYS A 1 62 ? 2.293 -31.494 -4.042 1.00 0.00 62 LYS A O 10
ATOM 12873 N N . THR A 1 63 ? 0.974 -30.984 -5.723 1.00 0.00 63 THR A N 10
ATOM 12874 C CA . THR A 1 63 ? 0.016 -30.287 -4.820 1.00 0.00 63 THR A CA 10
ATOM 12875 C C . THR A 1 63 ? -0.746 -31.325 -3.992 1.00 0.00 63 THR A C 10
ATOM 12876 O O . THR A 1 63 ? -0.978 -31.144 -2.813 1.00 0.00 63 THR A O 10
ATOM 12887 N N . ILE A 1 64 ? -1.132 -32.413 -4.601 1.00 0.00 64 ILE A N 10
ATOM 12888 C CA . ILE A 1 64 ? -1.875 -33.462 -3.848 1.00 0.00 64 ILE A CA 10
ATOM 12889 C C . ILE A 1 64 ? -0.971 -34.041 -2.759 1.00 0.00 64 ILE A C 10
ATOM 12890 O O . ILE A 1 64 ? -1.399 -34.289 -1.649 1.00 0.00 64 ILE A O 10
ATOM 12906 N N . ASP A 1 65 ? 0.280 -34.257 -3.066 1.00 0.00 65 ASP A N 10
ATOM 12907 C CA . ASP A 1 65 ? 1.211 -34.819 -2.047 1.00 0.00 65 ASP A CA 10
ATOM 12908 C C . ASP A 1 65 ? 1.323 -33.845 -0.871 1.00 0.00 65 ASP A C 10
ATOM 12909 O O . ASP A 1 65 ? 1.323 -34.240 0.277 1.00 0.00 65 ASP A O 10
ATOM 12918 N N . ALA A 1 66 ? 1.420 -32.573 -1.149 1.00 0.00 66 ALA A N 10
ATOM 12919 C CA . ALA A 1 66 ? 1.530 -31.577 -0.047 1.00 0.00 66 ALA A CA 10
ATOM 12920 C C . ALA A 1 66 ? 0.230 -31.570 0.761 1.00 0.00 66 ALA A C 10
ATOM 12921 O O . ALA A 1 66 ? 0.240 -31.449 1.970 1.00 0.00 66 ALA A O 10
ATOM 12928 N N . LEU A 1 67 ? -0.888 -31.700 0.102 1.00 0.00 67 LEU A N 10
ATOM 12929 C CA . LEU A 1 67 ? -2.188 -31.703 0.830 1.00 0.00 67 LEU A CA 10
ATOM 12930 C C . LEU A 1 67 ? -2.253 -32.927 1.746 1.00 0.00 67 LEU A C 10
ATOM 12931 O O . LEU A 1 67 ? -2.740 -32.858 2.858 1.00 0.00 67 LEU A O 10
ATOM 12947 N N . MET A 1 68 ? -1.765 -34.048 1.289 1.00 0.00 68 MET A N 10
ATOM 12948 C CA . MET A 1 68 ? -1.797 -35.276 2.132 1.00 0.00 68 MET A CA 10
ATOM 12949 C C . MET A 1 68 ? -0.838 -35.109 3.313 1.00 0.00 68 MET A C 10
ATOM 12950 O O . MET A 1 68 ? -1.046 -35.659 4.377 1.00 0.00 68 MET A O 10
ATOM 12964 N N . ARG A 1 69 ? 0.212 -34.355 3.134 1.00 0.00 69 ARG A N 10
ATOM 12965 C CA . ARG A 1 69 ? 1.183 -34.154 4.246 1.00 0.00 69 ARG A CA 10
ATOM 12966 C C . ARG A 1 69 ? 0.586 -33.200 5.282 1.00 0.00 69 ARG A C 10
ATOM 12967 O O . ARG A 1 69 ? 0.896 -33.268 6.455 1.00 0.00 69 ARG A O 10
ATOM 12988 N N . ILE A 1 70 ? -0.271 -32.311 4.860 1.00 0.00 70 ILE A N 10
ATOM 12989 C CA . ILE A 1 70 ? -0.887 -31.354 5.821 1.00 0.00 70 ILE A CA 10
ATOM 12990 C C . ILE A 1 70 ? -2.376 -31.674 5.976 1.00 0.00 70 ILE A C 10
ATOM 12991 O O . ILE A 1 70 ? -3.071 -31.923 5.011 1.00 0.00 70 ILE A O 10
ATOM 13007 N N . ASN A 1 71 ? -2.870 -31.671 7.184 1.00 0.00 71 ASN A N 10
ATOM 13008 C CA . ASN A 1 71 ? -4.313 -31.976 7.400 1.00 0.00 71 ASN A CA 10
ATOM 13009 C C . ASN A 1 71 ? -5.035 -30.715 7.877 1.00 0.00 71 ASN A C 10
ATOM 13010 O O . ASN A 1 71 ? -4.597 -30.045 8.790 1.00 0.00 71 ASN A O 10
ATOM 13021 N N . LEU A 1 72 ? -6.142 -30.387 7.267 1.00 0.00 72 LEU A N 10
ATOM 13022 C CA . LEU A 1 72 ? -6.892 -29.170 7.688 1.00 0.00 72 LEU A CA 10
ATOM 13023 C C . LEU A 1 72 ? -7.217 -29.264 9.180 1.00 0.00 72 LEU A C 10
ATOM 13024 O O . LEU A 1 72 ? -7.348 -30.340 9.729 1.00 0.00 72 LEU A O 10
ATOM 13040 N N . PRO A 1 73 ? -7.347 -28.107 9.846 1.00 0.00 73 PRO A N 10
ATOM 13041 C CA . PRO A 1 73 ? -7.657 -28.049 11.281 1.00 0.00 73 PRO A CA 10
ATOM 13042 C C . PRO A 1 73 ? -9.088 -28.512 11.573 1.00 0.00 73 PRO A C 10
ATOM 13043 O O . PRO A 1 73 ? -9.973 -28.379 10.752 1.00 0.00 73 PRO A O 10
ATOM 13054 N N . ALA A 1 74 ? -9.320 -29.053 12.738 1.00 0.00 74 ALA A N 10
ATOM 13055 C CA . ALA A 1 74 ? -10.691 -29.524 13.081 1.00 0.00 74 ALA A CA 10
ATOM 13056 C C . ALA A 1 74 ? -11.670 -28.350 12.993 1.00 0.00 74 ALA A C 10
ATOM 13057 O O . ALA A 1 74 ? -11.313 -27.213 13.230 1.00 0.00 74 ALA A O 10
ATOM 13064 N N . GLY A 1 75 ? -12.900 -28.617 12.653 1.00 0.00 75 GLY A N 10
ATOM 13065 C CA . GLY A 1 75 ? -13.900 -27.516 12.549 1.00 0.00 75 GLY A CA 10
ATOM 13066 C C . GLY A 1 75 ? -13.960 -27.014 11.104 1.00 0.00 75 GLY A C 10
ATOM 13067 O O . GLY A 1 75 ? -14.685 -26.091 10.789 1.00 0.00 75 GLY A O 10
ATOM 13071 N N . VAL A 1 76 ? -13.205 -27.611 10.223 1.00 0.00 76 VAL A N 10
ATOM 13072 C CA . VAL A 1 76 ? -13.222 -27.164 8.802 1.00 0.00 76 VAL A CA 10
ATOM 13073 C C . VAL A 1 76 ? -13.485 -28.366 7.893 1.00 0.00 76 VAL A C 10
ATOM 13074 O O . VAL A 1 76 ? -13.092 -29.477 8.187 1.00 0.00 76 VAL A O 10
ATOM 13087 N N . ASP A 1 77 ? -14.147 -28.151 6.788 1.00 0.00 77 ASP A N 10
ATOM 13088 C CA . ASP A 1 77 ? -14.434 -29.282 5.860 1.00 0.00 77 ASP A CA 10
ATOM 13089 C C . ASP A 1 77 ? -13.899 -28.945 4.467 1.00 0.00 77 ASP A C 10
ATOM 13090 O O . ASP A 1 77 ? -13.754 -27.793 4.110 1.00 0.00 77 ASP A O 10
ATOM 13099 N N . VAL A 1 78 ? -13.604 -29.941 3.677 1.00 0.00 78 VAL A N 10
ATOM 13100 C CA . VAL A 1 78 ? -13.079 -29.675 2.308 1.00 0.00 78 VAL A CA 10
ATOM 13101 C C . VAL A 1 78 ? -13.786 -30.588 1.305 1.00 0.00 78 VAL A C 10
ATOM 13102 O O . VAL A 1 78 ? -14.172 -31.695 1.622 1.00 0.00 78 VAL A O 10
ATOM 13115 N N . GLU A 1 79 ? -13.958 -30.131 0.094 1.00 0.00 79 GLU A N 10
ATOM 13116 C CA . GLU A 1 79 ? -14.640 -30.973 -0.929 1.00 0.00 79 GLU A CA 10
ATOM 13117 C C . GLU A 1 79 ? -13.637 -31.366 -2.016 1.00 0.00 79 GLU A C 10
ATOM 13118 O O . GLU A 1 79 ? -12.637 -30.707 -2.219 1.00 0.00 79 GLU A O 10
ATOM 13130 N N . ILE A 1 80 ? -13.896 -32.438 -2.715 1.00 0.00 80 ILE A N 10
ATOM 13131 C CA . ILE A 1 80 ? -12.957 -32.872 -3.786 1.00 0.00 80 ILE A CA 10
ATOM 13132 C C . ILE A 1 80 ? -13.615 -32.678 -5.154 1.00 0.00 80 ILE A C 10
ATOM 13133 O O . ILE A 1 80 ? -14.793 -32.920 -5.326 1.00 0.00 80 ILE A O 10
ATOM 13149 N N . LYS A 1 81 ? -12.863 -32.243 -6.128 1.00 0.00 81 LYS A N 10
ATOM 13150 C CA . LYS A 1 81 ? -13.445 -32.033 -7.483 1.00 0.00 81 LYS A CA 10
ATOM 13151 C C . LYS A 1 81 ? -14.124 -33.322 -7.952 1.00 0.00 81 LYS A C 10
ATOM 13152 O O . LYS A 1 81 ? -15.158 -33.294 -8.589 1.00 0.00 81 LYS A O 10
ATOM 13171 N N . LEU A 1 82 ? -13.550 -34.452 -7.643 1.00 0.00 82 LEU A N 10
ATOM 13172 C CA . LEU A 1 82 ? -14.163 -35.741 -8.072 1.00 0.00 82 LEU A CA 10
ATOM 13173 C C . LEU A 1 82 ? -14.214 -35.799 -9.600 1.00 0.00 82 LEU A C 10
ATOM 13174 O O . LEU A 1 82 ? -15.190 -36.313 -10.121 1.00 0.00 82 LEU A O 10
ATOM 13191 N N . SER A 1 1 ? 2.573 -25.373 -18.991 1.00 0.00 1 SER A N 11
ATOM 13192 C CA . SER A 1 1 ? 2.227 -23.949 -19.262 1.00 0.00 1 SER A CA 11
ATOM 13193 C C . SER A 1 1 ? 0.709 -23.809 -19.395 1.00 0.00 1 SER A C 11
ATOM 13194 O O . SER A 1 1 ? 0.069 -24.551 -20.113 1.00 0.00 1 SER A O 11
ATOM 13204 N N . MET A 1 2 ? 0.129 -22.864 -18.708 1.00 0.00 2 MET A N 11
ATOM 13205 C CA . MET A 1 2 ? -1.347 -22.678 -18.795 1.00 0.00 2 MET A CA 11
ATOM 13206 C C . MET A 1 2 ? -2.041 -24.036 -18.671 1.00 0.00 2 MET A C 11
ATOM 13207 O O . MET A 1 2 ? -2.242 -24.734 -19.646 1.00 0.00 2 MET A O 11
ATOM 13221 N N . GLY A 1 3 ? -2.408 -24.418 -17.478 1.00 0.00 3 GLY A N 11
ATOM 13222 C CA . GLY A 1 3 ? -3.088 -25.731 -17.293 1.00 0.00 3 GLY A CA 11
ATOM 13223 C C . GLY A 1 3 ? -4.379 -25.756 -18.113 1.00 0.00 3 GLY A C 11
ATOM 13224 O O . GLY A 1 3 ? -5.234 -24.906 -17.968 1.00 0.00 3 GLY A O 11
ATOM 13228 N N . GLY A 1 4 ? -4.527 -26.726 -18.974 1.00 0.00 4 GLY A N 11
ATOM 13229 C CA . GLY A 1 4 ? -5.763 -26.805 -19.802 1.00 0.00 4 GLY A CA 11
ATOM 13230 C C . GLY A 1 4 ? -6.986 -26.879 -18.887 1.00 0.00 4 GLY A C 11
ATOM 13231 O O . GLY A 1 4 ? -8.031 -26.332 -19.185 1.00 0.00 4 GLY A O 11
ATOM 13235 N N . GLN A 1 5 ? -6.867 -27.550 -17.774 1.00 0.00 5 GLN A N 11
ATOM 13236 C CA . GLN A 1 5 ? -8.025 -27.659 -16.842 1.00 0.00 5 GLN A CA 11
ATOM 13237 C C . GLN A 1 5 ? -7.656 -27.031 -15.496 1.00 0.00 5 GLN A C 11
ATOM 13238 O O . GLN A 1 5 ? -6.497 -26.912 -15.152 1.00 0.00 5 GLN A O 11
ATOM 13252 N N . LYS A 1 6 ? -8.635 -26.633 -14.730 1.00 0.00 6 LYS A N 11
ATOM 13253 C CA . LYS A 1 6 ? -8.340 -26.016 -13.406 1.00 0.00 6 LYS A CA 11
ATOM 13254 C C . LYS A 1 6 ? -9.103 -26.769 -12.314 1.00 0.00 6 LYS A C 11
ATOM 13255 O O . LYS A 1 6 ? -10.051 -27.479 -12.583 1.00 0.00 6 LYS A O 11
ATOM 13274 N N . ILE A 1 7 ? -8.696 -26.621 -11.083 1.00 0.00 7 ILE A N 11
ATOM 13275 C CA . ILE A 1 7 ? -9.397 -27.330 -9.976 1.00 0.00 7 ILE A CA 11
ATOM 13276 C C . ILE A 1 7 ? -9.906 -26.311 -8.955 1.00 0.00 7 ILE A C 11
ATOM 13277 O O . ILE A 1 7 ? -9.218 -25.373 -8.604 1.00 0.00 7 ILE A O 11
ATOM 13293 N N . ARG A 1 8 ? -11.106 -26.489 -8.475 1.00 0.00 8 ARG A N 11
ATOM 13294 C CA . ARG A 1 8 ? -11.659 -25.532 -7.475 1.00 0.00 8 ARG A CA 11
ATOM 13295 C C . ARG A 1 8 ? -11.840 -26.248 -6.135 1.00 0.00 8 ARG A C 11
ATOM 13296 O O . ARG A 1 8 ? -12.302 -27.371 -6.079 1.00 0.00 8 ARG A O 11
ATOM 13317 N N . ILE A 1 9 ? -11.480 -25.609 -5.056 1.00 0.00 9 ILE A N 11
ATOM 13318 C CA . ILE A 1 9 ? -11.631 -26.258 -3.722 1.00 0.00 9 ILE A CA 11
ATOM 13319 C C . ILE A 1 9 ? -12.584 -25.435 -2.855 1.00 0.00 9 ILE A C 11
ATOM 13320 O O . ILE A 1 9 ? -12.386 -24.255 -2.646 1.00 0.00 9 ILE A O 11
ATOM 13336 N N . LYS A 1 10 ? -13.615 -26.050 -2.344 1.00 0.00 10 LYS A N 11
ATOM 13337 C CA . LYS A 1 10 ? -14.579 -25.304 -1.486 1.00 0.00 10 LYS A CA 11
ATOM 13338 C C . LYS A 1 10 ? -14.371 -25.708 -0.024 1.00 0.00 10 LYS A C 11
ATOM 13339 O O . LYS A 1 10 ? -14.284 -26.876 0.300 1.00 0.00 10 LYS A O 11
ATOM 13358 N N . LEU A 1 11 ? -14.288 -24.753 0.860 1.00 0.00 11 LEU A N 11
ATOM 13359 C CA . LEU A 1 11 ? -14.082 -25.088 2.297 1.00 0.00 11 LEU A CA 11
ATOM 13360 C C . LEU A 1 11 ? -15.275 -24.595 3.118 1.00 0.00 11 LEU A C 11
ATOM 13361 O O . LEU A 1 11 ? -15.787 -23.513 2.902 1.00 0.00 11 LEU A O 11
ATOM 13377 N N . LYS A 1 12 ? -15.722 -25.378 4.061 1.00 0.00 12 LYS A N 11
ATOM 13378 C CA . LYS A 1 12 ? -16.880 -24.956 4.898 1.00 0.00 12 LYS A CA 11
ATOM 13379 C C . LYS A 1 12 ? -16.519 -25.108 6.377 1.00 0.00 12 LYS A C 11
ATOM 13380 O O . LYS A 1 12 ? -16.000 -26.122 6.797 1.00 0.00 12 LYS A O 11
ATOM 13399 N N . ALA A 1 13 ? -16.789 -24.107 7.170 1.00 0.00 13 ALA A N 11
ATOM 13400 C CA . ALA A 1 13 ? -16.459 -24.197 8.621 1.00 0.00 13 ALA A CA 11
ATOM 13401 C C . ALA A 1 13 ? -17.335 -23.218 9.405 1.00 0.00 13 ALA A C 11
ATOM 13402 O O . ALA A 1 13 ? -17.600 -22.117 8.966 1.00 0.00 13 ALA A O 11
ATOM 13409 N N . TYR A 1 14 ? -17.785 -23.611 10.566 1.00 0.00 14 TYR A N 11
ATOM 13410 C CA . TYR A 1 14 ? -18.642 -22.703 11.378 1.00 0.00 14 TYR A CA 11
ATOM 13411 C C . TYR A 1 14 ? -17.825 -21.482 11.808 1.00 0.00 14 TYR A C 11
ATOM 13412 O O . TYR A 1 14 ? -18.332 -20.381 11.887 1.00 0.00 14 TYR A O 11
ATOM 13430 N N . ASP A 1 15 ? -16.563 -21.669 12.085 1.00 0.00 15 ASP A N 11
ATOM 13431 C CA . ASP A 1 15 ? -15.716 -20.519 12.507 1.00 0.00 15 ASP A CA 11
ATOM 13432 C C . ASP A 1 15 ? -15.012 -19.926 11.284 1.00 0.00 15 ASP A C 11
ATOM 13433 O O . ASP A 1 15 ? -14.212 -20.576 10.640 1.00 0.00 15 ASP A O 11
ATOM 13442 N N . HIS A 1 16 ? -15.306 -18.698 10.956 1.00 0.00 16 HIS A N 11
ATOM 13443 C CA . HIS A 1 16 ? -14.655 -18.066 9.774 1.00 0.00 16 HIS A CA 11
ATOM 13444 C C . HIS A 1 16 ? -13.147 -17.973 10.009 1.00 0.00 16 HIS A C 11
ATOM 13445 O O . HIS A 1 16 ? -12.357 -18.113 9.096 1.00 0.00 16 HIS A O 11
ATOM 13459 N N . GLU A 1 17 ? -12.739 -17.737 11.226 1.00 0.00 17 GLU A N 11
ATOM 13460 C CA . GLU A 1 17 ? -11.281 -17.634 11.517 1.00 0.00 17 GLU A CA 11
ATOM 13461 C C . GLU A 1 17 ? -10.590 -18.942 11.125 1.00 0.00 17 GLU A C 11
ATOM 13462 O O . GLU A 1 17 ? -9.525 -18.941 10.540 1.00 0.00 17 GLU A O 11
ATOM 13474 N N . LEU A 1 18 ? -11.187 -20.058 11.441 1.00 0.00 18 LEU A N 11
ATOM 13475 C CA . LEU A 1 18 ? -10.564 -21.364 11.086 1.00 0.00 18 LEU A CA 11
ATOM 13476 C C . LEU A 1 18 ? -10.560 -21.531 9.565 1.00 0.00 18 LEU A C 11
ATOM 13477 O O . LEU A 1 18 ? -9.631 -22.064 8.992 1.00 0.00 18 LEU A O 11
ATOM 13493 N N . LEU A 1 19 ? -11.594 -21.081 8.908 1.00 0.00 19 LEU A N 11
ATOM 13494 C CA . LEU A 1 19 ? -11.651 -21.215 7.425 1.00 0.00 19 LEU A CA 11
ATOM 13495 C C . LEU A 1 19 ? -10.636 -20.265 6.785 1.00 0.00 19 LEU A C 11
ATOM 13496 O O . LEU A 1 19 ? -10.009 -20.587 5.795 1.00 0.00 19 LEU A O 11
ATOM 13512 N N . ASP A 1 20 ? -10.469 -19.097 7.342 1.00 0.00 20 ASP A N 11
ATOM 13513 C CA . ASP A 1 20 ? -9.495 -18.128 6.764 1.00 0.00 20 ASP A CA 11
ATOM 13514 C C . ASP A 1 20 ? -8.084 -18.717 6.835 1.00 0.00 20 ASP A C 11
ATOM 13515 O O . ASP A 1 20 ? -7.296 -18.575 5.921 1.00 0.00 20 ASP A O 11
ATOM 13524 N N . GLU A 1 21 ? -7.759 -19.376 7.913 1.00 0.00 21 GLU A N 11
ATOM 13525 C CA . GLU A 1 21 ? -6.399 -19.971 8.041 1.00 0.00 21 GLU A CA 11
ATOM 13526 C C . GLU A 1 21 ? -6.260 -21.147 7.072 1.00 0.00 21 GLU A C 11
ATOM 13527 O O . GLU A 1 21 ? -5.261 -21.293 6.396 1.00 0.00 21 GLU A O 11
ATOM 13539 N N . SER A 1 22 ? -7.256 -21.988 6.999 1.00 0.00 22 SER A N 11
ATOM 13540 C CA . SER A 1 22 ? -7.180 -23.155 6.074 1.00 0.00 22 SER A CA 11
ATOM 13541 C C . SER A 1 22 ? -7.035 -22.659 4.634 1.00 0.00 22 SER A C 11
ATOM 13542 O O . SER A 1 22 ? -6.345 -23.251 3.830 1.00 0.00 22 SER A O 11
ATOM 13550 N N . ALA A 1 23 ? -7.683 -21.575 4.302 1.00 0.00 23 ALA A N 11
ATOM 13551 C CA . ALA A 1 23 ? -7.584 -21.044 2.914 1.00 0.00 23 ALA A CA 11
ATOM 13552 C C . ALA A 1 23 ? -6.212 -20.398 2.708 1.00 0.00 23 ALA A C 11
ATOM 13553 O O . ALA A 1 23 ? -5.514 -20.690 1.756 1.00 0.00 23 ALA A O 11
ATOM 13560 N N . LYS A 1 24 ? -5.821 -19.520 3.590 1.00 0.00 24 LYS A N 11
ATOM 13561 C CA . LYS A 1 24 ? -4.497 -18.853 3.443 1.00 0.00 24 LYS A CA 11
ATOM 13562 C C . LYS A 1 24 ? -3.379 -19.888 3.587 1.00 0.00 24 LYS A C 11
ATOM 13563 O O . LYS A 1 24 ? -2.446 -19.919 2.810 1.00 0.00 24 LYS A O 11
ATOM 13582 N N . LYS A 1 25 ? -3.463 -20.734 4.578 1.00 0.00 25 LYS A N 11
ATOM 13583 C CA . LYS A 1 25 ? -2.402 -21.762 4.772 1.00 0.00 25 LYS A CA 11
ATOM 13584 C C . LYS A 1 25 ? -2.316 -22.654 3.531 1.00 0.00 25 LYS A C 11
ATOM 13585 O O . LYS A 1 25 ? -1.247 -22.916 3.016 1.00 0.00 25 LYS A O 11
ATOM 13604 N N . ILE A 1 26 ? -3.433 -23.125 3.048 1.00 0.00 26 ILE A N 11
ATOM 13605 C CA . ILE A 1 26 ? -3.412 -24.002 1.842 1.00 0.00 26 ILE A CA 11
ATOM 13606 C C . ILE A 1 26 ? -2.985 -23.187 0.619 1.00 0.00 26 ILE A C 11
ATOM 13607 O O . ILE A 1 26 ? -2.244 -23.655 -0.222 1.00 0.00 26 ILE A O 11
ATOM 13623 N N . VAL A 1 27 ? -3.448 -21.971 0.513 1.00 0.00 27 VAL A N 11
ATOM 13624 C CA . VAL A 1 27 ? -3.069 -21.129 -0.658 1.00 0.00 27 VAL A CA 11
ATOM 13625 C C . VAL A 1 27 ? -1.555 -20.906 -0.663 1.00 0.00 27 VAL A C 11
ATOM 13626 O O . VAL A 1 27 ? -0.911 -20.981 -1.691 1.00 0.00 27 VAL A O 11
ATOM 13639 N N . GLU A 1 28 ? -0.982 -20.631 0.476 1.00 0.00 28 GLU A N 11
ATOM 13640 C CA . GLU A 1 28 ? 0.490 -20.400 0.533 1.00 0.00 28 GLU A CA 11
ATOM 13641 C C . GLU A 1 28 ? 1.227 -21.687 0.158 1.00 0.00 28 GLU A C 11
ATOM 13642 O O . GLU A 1 28 ? 2.243 -21.659 -0.508 1.00 0.00 28 GLU A O 11
ATOM 13654 N N . VAL A 1 29 ? 0.727 -22.815 0.580 1.00 0.00 29 VAL A N 11
ATOM 13655 C CA . VAL A 1 29 ? 1.402 -24.101 0.248 1.00 0.00 29 VAL A CA 11
ATOM 13656 C C . VAL A 1 29 ? 1.135 -24.459 -1.216 1.00 0.00 29 VAL A C 11
ATOM 13657 O O . VAL A 1 29 ? 2.000 -24.954 -1.911 1.00 0.00 29 VAL A O 11
ATOM 13670 N N . ALA A 1 30 ? -0.056 -24.213 -1.689 1.00 0.00 30 ALA A N 11
ATOM 13671 C CA . ALA A 1 30 ? -0.376 -24.541 -3.108 1.00 0.00 30 ALA A CA 11
ATOM 13672 C C . ALA A 1 30 ? 0.457 -23.657 -4.039 1.00 0.00 30 ALA A C 11
ATOM 13673 O O . ALA A 1 30 ? 1.084 -24.133 -4.964 1.00 0.00 30 ALA A O 11
ATOM 13680 N N . LYS A 1 31 ? 0.468 -22.374 -3.803 1.00 0.00 31 LYS A N 11
ATOM 13681 C CA . LYS A 1 31 ? 1.260 -21.463 -4.677 1.00 0.00 31 LYS A CA 11
ATOM 13682 C C . LYS A 1 31 ? 2.738 -21.858 -4.623 1.00 0.00 31 LYS A C 11
ATOM 13683 O O . LYS A 1 31 ? 3.441 -21.804 -5.613 1.00 0.00 31 LYS A O 11
ATOM 13702 N N . SER A 1 32 ? 3.215 -22.255 -3.475 1.00 0.00 32 SER A N 11
ATOM 13703 C CA . SER A 1 32 ? 4.646 -22.652 -3.362 1.00 0.00 32 SER A CA 11
ATOM 13704 C C . SER A 1 32 ? 4.950 -23.768 -4.364 1.00 0.00 32 SER A C 11
ATOM 13705 O O . SER A 1 32 ? 6.055 -23.891 -4.854 1.00 0.00 32 SER A O 11
ATOM 13713 N N . THR A 1 33 ? 3.978 -24.582 -4.672 1.00 0.00 33 THR A N 11
ATOM 13714 C CA . THR A 1 33 ? 4.213 -25.689 -5.642 1.00 0.00 33 THR A CA 11
ATOM 13715 C C . THR A 1 33 ? 4.261 -25.121 -7.062 1.00 0.00 33 THR A C 11
ATOM 13716 O O . THR A 1 33 ? 3.844 -24.007 -7.311 1.00 0.00 33 THR A O 11
ATOM 13727 N N . ASN A 1 34 ? 4.765 -25.879 -7.997 1.00 0.00 34 ASN A N 11
ATOM 13728 C CA . ASN A 1 34 ? 4.839 -25.384 -9.400 1.00 0.00 34 ASN A CA 11
ATOM 13729 C C . ASN A 1 34 ? 3.440 -24.987 -9.875 1.00 0.00 34 ASN A C 11
ATOM 13730 O O . ASN A 1 34 ? 3.270 -24.037 -10.614 1.00 0.00 34 ASN A O 11
ATOM 13741 N N . SER A 1 35 ? 2.435 -25.707 -9.457 1.00 0.00 35 SER A N 11
ATOM 13742 C CA . SER A 1 35 ? 1.048 -25.370 -9.885 1.00 0.00 35 SER A CA 11
ATOM 13743 C C . SER A 1 35 ? 0.702 -23.953 -9.425 1.00 0.00 35 SER A C 11
ATOM 13744 O O . SER A 1 35 ? 1.307 -23.419 -8.518 1.00 0.00 35 SER A O 11
ATOM 13752 N N . LYS A 1 36 ? -0.271 -23.340 -10.044 1.00 0.00 36 LYS A N 11
ATOM 13753 C CA . LYS A 1 36 ? -0.655 -21.958 -9.641 1.00 0.00 36 LYS A CA 11
ATOM 13754 C C . LYS A 1 36 ? -2.017 -21.989 -8.946 1.00 0.00 36 LYS A C 11
ATOM 13755 O O . LYS A 1 36 ? -2.895 -22.743 -9.316 1.00 0.00 36 LYS A O 11
ATOM 13774 N N . VAL A 1 37 ? -2.201 -21.177 -7.942 1.00 0.00 37 VAL A N 11
ATOM 13775 C CA . VAL A 1 37 ? -3.507 -21.161 -7.225 1.00 0.00 37 VAL A CA 11
ATOM 13776 C C . VAL A 1 37 ? -4.050 -19.732 -7.187 1.00 0.00 37 VAL A C 11
ATOM 13777 O O . VAL A 1 37 ? -3.312 -18.781 -7.020 1.00 0.00 37 VAL A O 11
ATOM 13790 N N . SER A 1 38 ? -5.337 -19.571 -7.339 1.00 0.00 38 SER A N 11
ATOM 13791 C CA . SER A 1 38 ? -5.925 -18.203 -7.312 1.00 0.00 38 SER A CA 11
ATOM 13792 C C . SER A 1 38 ? -6.870 -18.075 -6.115 1.00 0.00 38 SER A C 11
ATOM 13793 O O . SER A 1 38 ? -7.488 -19.034 -5.696 1.00 0.00 38 SER A O 11
ATOM 13801 N N . GLY A 1 39 ? -6.988 -16.899 -5.564 1.00 0.00 39 GLY A N 11
ATOM 13802 C CA . GLY A 1 39 ? -7.893 -16.711 -4.395 1.00 0.00 39 GLY A CA 11
ATOM 13803 C C . GLY A 1 39 ? -7.059 -16.407 -3.148 1.00 0.00 39 GLY A C 11
ATOM 13804 O O . GLY A 1 39 ? -5.988 -15.841 -3.231 1.00 0.00 39 GLY A O 11
ATOM 13808 N N . PRO A 1 40 ? -7.567 -16.797 -1.969 1.00 0.00 40 PRO A N 11
ATOM 13809 C CA . PRO A 1 40 ? -8.860 -17.483 -1.849 1.00 0.00 40 PRO A CA 11
ATOM 13810 C C . PRO A 1 40 ? -10.032 -16.541 -2.142 1.00 0.00 40 PRO A C 11
ATOM 13811 O O . PRO A 1 40 ? -9.972 -15.358 -1.873 1.00 0.00 40 PRO A O 11
ATOM 13822 N N . ILE A 1 41 ? -11.097 -17.058 -2.691 1.00 0.00 41 ILE A N 11
ATOM 13823 C CA . ILE A 1 41 ? -12.270 -16.194 -2.999 1.00 0.00 41 ILE A CA 11
ATOM 13824 C C . ILE A 1 41 ? -13.343 -16.391 -1.926 1.00 0.00 41 ILE A C 11
ATOM 13825 O O . ILE A 1 41 ? -13.840 -17.482 -1.727 1.00 0.00 41 ILE A O 11
ATOM 13841 N N . PRO A 1 42 ? -13.703 -15.309 -1.220 1.00 0.00 42 PRO A N 11
ATOM 13842 C CA . PRO A 1 42 ? -14.717 -15.354 -0.159 1.00 0.00 42 PRO A CA 11
ATOM 13843 C C . PRO A 1 42 ? -16.126 -15.555 -0.726 1.00 0.00 42 PRO A C 11
ATOM 13844 O O . PRO A 1 42 ? -16.478 -15.006 -1.751 1.00 0.00 42 PRO A O 11
ATOM 13855 N N . LEU A 1 43 ? -16.935 -16.336 -0.062 1.00 0.00 43 LEU A N 11
ATOM 13856 C CA . LEU A 1 43 ? -18.320 -16.571 -0.560 1.00 0.00 43 LEU A CA 11
ATOM 13857 C C . LEU A 1 43 ? -19.324 -16.070 0.482 1.00 0.00 43 LEU A C 11
ATOM 13858 O O . LEU A 1 43 ? -18.952 -15.635 1.553 1.00 0.00 43 LEU A O 11
ATOM 13874 N N . PRO A 1 44 ? -20.625 -16.134 0.157 1.00 0.00 44 PRO A N 11
ATOM 13875 C CA . PRO A 1 44 ? -21.689 -15.688 1.063 1.00 0.00 44 PRO A CA 11
ATOM 13876 C C . PRO A 1 44 ? -21.828 -16.615 2.274 1.00 0.00 44 PRO A C 11
ATOM 13877 O O . PRO A 1 44 ? -21.810 -17.823 2.149 1.00 0.00 44 PRO A O 11
ATOM 13888 N N . THR A 1 45 ? -21.962 -16.058 3.447 1.00 0.00 45 THR A N 11
ATOM 13889 C CA . THR A 1 45 ? -22.098 -16.906 4.665 1.00 0.00 45 THR A CA 11
ATOM 13890 C C . THR A 1 45 ? -23.556 -17.337 4.831 1.00 0.00 45 THR A C 11
ATOM 13891 O O . THR A 1 45 ? -24.471 -16.591 4.546 1.00 0.00 45 THR A O 11
ATOM 13902 N N . GLU A 1 46 ? -23.779 -18.537 5.293 1.00 0.00 46 GLU A N 11
ATOM 13903 C CA . GLU A 1 46 ? -25.177 -19.017 5.481 1.00 0.00 46 GLU A CA 11
ATOM 13904 C C . GLU A 1 46 ? -25.455 -19.197 6.975 1.00 0.00 46 GLU A C 11
ATOM 13905 O O . GLU A 1 46 ? -24.710 -19.848 7.680 1.00 0.00 46 GLU A O 11
ATOM 13917 N N . SER A 1 47 ? -26.522 -18.626 7.463 1.00 0.00 47 SER A N 11
ATOM 13918 C CA . SER A 1 47 ? -26.842 -18.764 8.911 1.00 0.00 47 SER A CA 11
ATOM 13919 C C . SER A 1 47 ? -25.628 -18.351 9.745 1.00 0.00 47 SER A C 11
ATOM 13920 O O . SER A 1 47 ? -25.473 -17.200 10.105 1.00 0.00 47 SER A O 11
ATOM 13928 N N . ARG A 1 48 ? -24.764 -19.279 10.052 1.00 0.00 48 ARG A N 11
ATOM 13929 C CA . ARG A 1 48 ? -23.559 -18.938 10.860 1.00 0.00 48 ARG A CA 11
ATOM 13930 C C . ARG A 1 48 ? -22.357 -19.730 10.342 1.00 0.00 48 ARG A C 11
ATOM 13931 O O . ARG A 1 48 ? -21.421 -20.001 11.067 1.00 0.00 48 ARG A O 11
ATOM 13952 N N . VAL A 1 49 ? -22.375 -20.102 9.091 1.00 0.00 49 VAL A N 11
ATOM 13953 C CA . VAL A 1 49 ? -21.232 -20.876 8.530 1.00 0.00 49 VAL A CA 11
ATOM 13954 C C . VAL A 1 49 ? -20.596 -20.091 7.381 1.00 0.00 49 VAL A C 11
ATOM 13955 O O . VAL A 1 49 ? -21.273 -19.613 6.493 1.00 0.00 49 VAL A O 11
ATOM 13968 N N . HIS A 1 50 ? -19.298 -19.955 7.391 1.00 0.00 50 HIS A N 11
ATOM 13969 C CA . HIS A 1 50 ? -18.619 -19.203 6.299 1.00 0.00 50 HIS A CA 11
ATOM 13970 C C . HIS A 1 50 ? -18.018 -20.194 5.299 1.00 0.00 50 HIS A C 11
ATOM 13971 O O . HIS A 1 50 ? -17.609 -21.280 5.657 1.00 0.00 50 HIS A O 11
ATOM 13985 N N . LYS A 1 51 ? -17.963 -19.830 4.046 1.00 0.00 51 LYS A N 11
ATOM 13986 C CA . LYS A 1 51 ? -17.390 -20.754 3.029 1.00 0.00 51 LYS A CA 11
ATOM 13987 C C . LYS A 1 51 ? -16.442 -19.982 2.109 1.00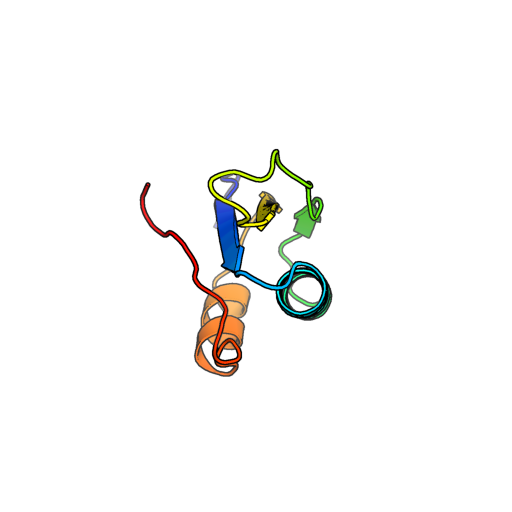 0.00 51 LYS A C 11
ATOM 13988 O O . LYS A 1 51 ? -16.697 -18.850 1.747 1.00 0.00 51 LYS A O 11
ATOM 14007 N N . ARG A 1 52 ? -15.351 -20.586 1.727 1.00 0.00 52 ARG A N 11
ATOM 14008 C CA . ARG A 1 52 ? -14.387 -19.890 0.830 1.00 0.00 52 ARG A CA 11
ATOM 14009 C C . ARG A 1 52 ? -14.148 -20.744 -0.417 1.00 0.00 52 ARG A C 11
ATOM 14010 O O . ARG A 1 52 ? -14.252 -21.953 -0.381 1.00 0.00 52 ARG A O 11
ATOM 14031 N N . LEU A 1 53 ? -13.834 -20.124 -1.521 1.00 0.00 53 LEU A N 11
ATOM 14032 C CA . LEU A 1 53 ? -13.593 -20.902 -2.769 1.00 0.00 53 LEU A CA 11
ATOM 14033 C C . LEU A 1 53 ? -12.182 -20.616 -3.287 1.00 0.00 53 LEU A C 11
ATOM 14034 O O . LEU A 1 53 ? -11.807 -19.479 -3.497 1.00 0.00 53 LEU A O 11
ATOM 14050 N N . ILE A 1 54 ? -11.398 -21.637 -3.497 1.00 0.00 54 ILE A N 11
ATOM 14051 C CA . ILE A 1 54 ? -10.012 -21.423 -4.002 1.00 0.00 54 ILE A CA 11
ATOM 14052 C C . ILE A 1 54 ? -9.878 -22.043 -5.395 1.00 0.00 54 ILE A C 11
ATOM 14053 O O . ILE A 1 54 ? -10.101 -23.222 -5.583 1.00 0.00 54 ILE A O 11
ATOM 14069 N N . ASP A 1 55 ? -9.513 -21.258 -6.371 1.00 0.00 55 ASP A N 11
ATOM 14070 C CA . ASP A 1 55 ? -9.365 -21.805 -7.749 1.00 0.00 55 ASP A CA 11
ATOM 14071 C C . ASP A 1 55 ? -7.923 -22.272 -7.961 1.00 0.00 55 ASP A C 11
ATOM 14072 O O . ASP A 1 55 ? -6.983 -21.636 -7.526 1.00 0.00 55 ASP A O 11
ATOM 14081 N N . ILE A 1 56 ? -7.741 -23.379 -8.628 1.00 0.00 56 ILE A N 11
ATOM 14082 C CA . ILE A 1 56 ? -6.361 -23.886 -8.867 1.00 0.00 56 ILE A CA 11
ATOM 14083 C C . ILE A 1 56 ? -6.084 -23.916 -10.372 1.00 0.00 56 ILE A C 11
ATOM 14084 O O . ILE A 1 56 ? -6.845 -24.466 -11.142 1.00 0.00 56 ILE A O 11
ATOM 14100 N N . ILE A 1 57 ? -4.999 -23.328 -10.796 1.00 0.00 57 ILE A N 11
ATOM 14101 C CA . ILE A 1 57 ? -4.673 -23.323 -12.250 1.00 0.00 57 ILE A CA 11
ATOM 14102 C C . ILE A 1 57 ? -3.435 -24.186 -12.499 1.00 0.00 57 ILE A C 11
ATOM 14103 O O . ILE A 1 57 ? -2.475 -24.142 -11.756 1.00 0.00 57 ILE A O 11
ATOM 14119 N N . ASP A 1 58 ? -3.449 -24.973 -13.540 1.00 0.00 58 ASP A N 11
ATOM 14120 C CA . ASP A 1 58 ? -2.273 -25.839 -13.835 1.00 0.00 58 ASP A CA 11
ATOM 14121 C C . ASP A 1 58 ? -1.896 -26.631 -12.581 1.00 0.00 58 ASP A C 11
ATOM 14122 O O . ASP A 1 58 ? -0.824 -26.468 -12.033 1.00 0.00 58 ASP A O 11
ATOM 14131 N N . PRO A 1 59 ? -2.801 -27.505 -12.122 1.00 0.00 59 PRO A N 11
ATOM 14132 C CA . PRO A 1 59 ? -2.574 -28.332 -10.930 1.00 0.00 59 PRO A CA 11
ATOM 14133 C C . PRO A 1 59 ? -1.509 -29.404 -11.175 1.00 0.00 59 PRO A C 11
ATOM 14134 O O . PRO A 1 59 ? -1.419 -29.971 -12.246 1.00 0.00 59 PRO A O 11
ATOM 14145 N N . SER A 1 60 ? -0.700 -29.686 -10.189 1.00 0.00 60 SER A N 11
ATOM 14146 C CA . SER A 1 60 ? 0.357 -30.720 -10.366 1.00 0.00 60 SER A CA 11
ATOM 14147 C C . SER A 1 60 ? 0.316 -31.695 -9.186 1.00 0.00 60 SER A C 11
ATOM 14148 O O . SER A 1 60 ? -0.337 -31.451 -8.191 1.00 0.00 60 SER A O 11
ATOM 14156 N N . PRO A 1 61 ? 1.033 -32.823 -9.305 1.00 0.00 61 PRO A N 11
ATOM 14157 C CA . PRO A 1 61 ? 1.084 -33.844 -8.251 1.00 0.00 61 PRO A CA 11
ATOM 14158 C C . PRO A 1 61 ? 1.802 -33.330 -7.001 1.00 0.00 61 PRO A C 11
ATOM 14159 O O . PRO A 1 61 ? 1.579 -33.802 -5.905 1.00 0.00 61 PRO A O 11
ATOM 14170 N N . LYS A 1 62 ? 2.658 -32.357 -7.158 1.00 0.00 62 LYS A N 11
ATOM 14171 C CA . LYS A 1 62 ? 3.382 -31.809 -5.979 1.00 0.00 62 LYS A CA 11
ATOM 14172 C C . LYS A 1 62 ? 2.380 -31.129 -5.046 1.00 0.00 62 LYS A C 11
ATOM 14173 O O . LYS A 1 62 ? 2.586 -31.042 -3.852 1.00 0.00 62 LYS A O 11
ATOM 14192 N N . THR A 1 63 ? 1.289 -30.648 -5.582 1.00 0.00 63 THR A N 11
ATOM 14193 C CA . THR A 1 63 ? 0.272 -29.978 -4.726 1.00 0.00 63 THR A CA 11
ATOM 14194 C C . THR A 1 63 ? -0.393 -31.020 -3.825 1.00 0.00 63 THR A C 11
ATOM 14195 O O . THR A 1 63 ? -0.631 -30.784 -2.657 1.00 0.00 63 THR A O 11
ATOM 14206 N N . ILE A 1 64 ? -0.692 -32.172 -4.359 1.00 0.00 64 ILE A N 11
ATOM 14207 C CA . ILE A 1 64 ? -1.338 -33.231 -3.534 1.00 0.00 64 ILE A CA 11
ATOM 14208 C C . ILE A 1 64 ? -0.380 -33.657 -2.420 1.00 0.00 64 ILE A C 11
ATOM 14209 O O . ILE A 1 64 ? -0.780 -33.880 -1.294 1.00 0.00 64 ILE A O 11
ATOM 14225 N N . ASP A 1 65 ? 0.884 -33.773 -2.724 1.00 0.00 65 ASP A N 11
ATOM 14226 C CA . ASP A 1 65 ? 1.867 -34.183 -1.683 1.00 0.00 65 ASP A CA 11
ATOM 14227 C C . ASP A 1 65 ? 1.838 -33.176 -0.532 1.00 0.00 65 ASP A C 11
ATOM 14228 O O . ASP A 1 65 ? 1.871 -33.541 0.626 1.00 0.00 65 ASP A O 11
ATOM 14237 N N . ALA A 1 66 ? 1.775 -31.909 -0.841 1.00 0.00 66 ALA A N 11
ATOM 14238 C CA . ALA A 1 66 ? 1.744 -30.880 0.237 1.00 0.00 66 ALA A CA 11
ATOM 14239 C C . ALA A 1 66 ? 0.451 -31.022 1.042 1.00 0.00 66 ALA A C 11
ATOM 14240 O O . ALA A 1 66 ? 0.437 -30.866 2.246 1.00 0.00 66 ALA A O 11
ATOM 14247 N N . LEU A 1 67 ? -0.638 -31.318 0.386 1.00 0.00 67 LEU A N 11
ATOM 14248 C CA . LEU A 1 67 ? -1.929 -31.469 1.115 1.00 0.00 67 LEU A CA 11
ATOM 14249 C C . LEU A 1 67 ? -1.835 -32.652 2.079 1.00 0.00 67 LEU A C 11
ATOM 14250 O O . LEU A 1 67 ? -2.271 -32.577 3.212 1.00 0.00 67 LEU A O 11
ATOM 14266 N N . MET A 1 68 ? -1.270 -33.744 1.643 1.00 0.00 68 MET A N 11
ATOM 14267 C CA . MET A 1 68 ? -1.150 -34.929 2.537 1.00 0.00 68 MET A CA 11
ATOM 14268 C C . MET A 1 68 ? -0.209 -34.600 3.698 1.00 0.00 68 MET A C 11
ATOM 14269 O O . MET A 1 68 ? -0.336 -35.131 4.783 1.00 0.00 68 MET A O 11
ATOM 14283 N N . ARG A 1 69 ? 0.736 -33.727 3.478 1.00 0.00 69 ARG A N 11
ATOM 14284 C CA . ARG A 1 69 ? 1.684 -33.366 4.569 1.00 0.00 69 ARG A CA 11
ATOM 14285 C C . ARG A 1 69 ? 0.968 -32.484 5.595 1.00 0.00 69 ARG A C 11
ATOM 14286 O O . ARG A 1 69 ? 1.289 -32.491 6.767 1.00 0.00 69 ARG A O 11
ATOM 14307 N N . ILE A 1 70 ? 0.000 -31.722 5.162 1.00 0.00 70 ILE A N 11
ATOM 14308 C CA . ILE A 1 70 ? -0.734 -30.839 6.111 1.00 0.00 70 ILE A CA 11
ATOM 14309 C C . ILE A 1 70 ? -2.164 -31.356 6.287 1.00 0.00 70 ILE A C 11
ATOM 14310 O O . ILE A 1 70 ? -2.826 -31.717 5.334 1.00 0.00 70 ILE A O 11
ATOM 14326 N N . ASN A 1 71 ? -2.644 -31.394 7.499 1.00 0.00 71 ASN A N 11
ATOM 14327 C CA . ASN A 1 71 ? -4.030 -31.888 7.736 1.00 0.00 71 ASN A CA 11
ATOM 14328 C C . ASN A 1 71 ? -4.943 -30.705 8.066 1.00 0.00 71 ASN A C 11
ATOM 14329 O O . ASN A 1 71 ? -4.655 -29.911 8.940 1.00 0.00 71 ASN A O 11
ATOM 14340 N N . LEU A 1 72 ? -6.042 -30.581 7.374 1.00 0.00 72 LEU A N 11
ATOM 14341 C CA . LEU A 1 72 ? -6.972 -29.449 7.649 1.00 0.00 72 LEU A CA 11
ATOM 14342 C C . LEU A 1 72 ? -7.431 -29.509 9.107 1.00 0.00 72 LEU A C 11
ATOM 14343 O O . LEU A 1 72 ? -7.632 -30.571 9.661 1.00 0.00 72 LEU A O 11
ATOM 14359 N N . PRO A 1 73 ? -7.599 -28.338 9.738 1.00 0.00 73 PRO A N 11
ATOM 14360 C CA . PRO A 1 73 ? -8.036 -28.245 11.136 1.00 0.00 73 PRO A CA 11
ATOM 14361 C C . PRO A 1 73 ? -9.501 -28.661 11.303 1.00 0.00 73 PRO A C 11
ATOM 14362 O O . PRO A 1 73 ? -10.306 -28.506 10.407 1.00 0.00 73 PRO A O 11
ATOM 14373 N N . ALA A 1 74 ? -9.850 -29.189 12.444 1.00 0.00 74 ALA A N 11
ATOM 14374 C CA . ALA A 1 74 ? -11.261 -29.616 12.667 1.00 0.00 74 ALA A CA 11
ATOM 14375 C C . ALA A 1 74 ? -12.192 -28.417 12.470 1.00 0.00 74 ALA A C 11
ATOM 14376 O O . ALA A 1 74 ? -11.814 -27.283 12.685 1.00 0.00 74 ALA A O 11
ATOM 14383 N N . GLY A 1 75 ? -13.408 -28.660 12.062 1.00 0.00 75 GLY A N 11
ATOM 14384 C CA . GLY A 1 75 ? -14.363 -27.535 11.853 1.00 0.00 75 GLY A CA 11
ATOM 14385 C C . GLY A 1 75 ? -14.340 -27.111 10.382 1.00 0.00 75 GLY A C 11
ATOM 14386 O O . GLY A 1 75 ? -14.960 -26.139 9.998 1.00 0.00 75 GLY A O 11
ATOM 14390 N N . VAL A 1 76 ? -13.631 -27.830 9.556 1.00 0.00 76 VAL A N 11
ATOM 14391 C CA . VAL A 1 76 ? -13.572 -27.464 8.112 1.00 0.00 76 VAL A CA 11
ATOM 14392 C C . VAL A 1 76 ? -14.079 -28.635 7.269 1.00 0.00 76 VAL A C 11
ATOM 14393 O O . VAL A 1 76 ? -13.914 -29.786 7.624 1.00 0.00 76 VAL A O 11
ATOM 14406 N N . ASP A 1 77 ? -14.697 -28.352 6.156 1.00 0.00 77 ASP A N 11
ATOM 14407 C CA . ASP A 1 77 ? -15.216 -29.450 5.292 1.00 0.00 77 ASP A CA 11
ATOM 14408 C C . ASP A 1 77 ? -14.854 -29.165 3.833 1.00 0.00 77 ASP A C 11
ATOM 14409 O O . ASP A 1 77 ? -14.640 -28.034 3.445 1.00 0.00 77 ASP A O 11
ATOM 14418 N N . VAL A 1 78 ? -14.786 -30.184 3.020 1.00 0.00 78 VAL A N 11
ATOM 14419 C CA . VAL A 1 78 ? -14.438 -29.972 1.587 1.00 0.00 78 VAL A CA 11
ATOM 14420 C C . VAL A 1 78 ? -15.374 -30.806 0.709 1.00 0.00 78 VAL A C 11
ATOM 14421 O O . VAL A 1 78 ? -15.789 -31.885 1.078 1.00 0.00 78 VAL A O 11
ATOM 14434 N N . GLU A 1 79 ? -15.707 -30.314 -0.453 1.00 0.00 79 GLU A N 11
ATOM 14435 C CA . GLU A 1 79 ? -16.616 -31.080 -1.352 1.00 0.00 79 GLU A CA 11
ATOM 14436 C C . GLU A 1 79 ? -15.783 -31.921 -2.322 1.00 0.00 79 GLU A C 11
ATOM 14437 O O . GLU A 1 79 ? -14.988 -31.406 -3.083 1.00 0.00 79 GLU A O 11
ATOM 14449 N N . ILE A 1 80 ? -15.960 -33.214 -2.302 1.00 0.00 80 ILE A N 11
ATOM 14450 C CA . ILE A 1 80 ? -15.178 -34.087 -3.223 1.00 0.00 80 ILE A CA 11
ATOM 14451 C C . ILE A 1 80 ? -15.636 -33.847 -4.663 1.00 0.00 80 ILE A C 11
ATOM 14452 O O . ILE A 1 80 ? -14.863 -33.949 -5.596 1.00 0.00 80 ILE A O 11
ATOM 14468 N N . LYS A 1 81 ? -16.888 -33.530 -4.854 1.00 0.00 81 LYS A N 11
ATOM 14469 C CA . LYS A 1 81 ? -17.393 -33.284 -6.233 1.00 0.00 81 LYS A CA 11
ATOM 14470 C C . LYS A 1 81 ? -17.153 -31.822 -6.613 1.00 0.00 81 LYS A C 11
ATOM 14471 O O . LYS A 1 81 ? -17.187 -30.940 -5.778 1.00 0.00 81 LYS A O 11
ATOM 14490 N N . LEU A 1 82 ? -16.911 -31.558 -7.868 1.00 0.00 82 LEU A N 11
ATOM 14491 C CA . LEU A 1 82 ? -16.670 -30.153 -8.300 1.00 0.00 82 LEU A CA 11
ATOM 14492 C C . LEU A 1 82 ? -17.987 -29.528 -8.766 1.00 0.00 82 LEU A C 11
ATOM 14493 O O . LEU A 1 82 ? -18.468 -28.635 -8.089 1.00 0.00 82 LEU A O 11
ATOM 14510 N N . SER A 1 1 ? -3.064 -32.816 -20.530 1.00 0.00 1 SER A N 12
ATOM 14511 C CA . SER A 1 1 ? -2.369 -31.752 -21.310 1.00 0.00 1 SER A CA 12
ATOM 14512 C C . SER A 1 1 ? -1.301 -31.095 -20.435 1.00 0.00 1 SER A C 12
ATOM 14513 O O . SER A 1 1 ? -1.298 -31.238 -19.229 1.00 0.00 1 SER A O 12
ATOM 14523 N N . MET A 1 2 ? -0.392 -30.374 -21.033 1.00 0.00 2 MET A N 12
ATOM 14524 C CA . MET A 1 2 ? 0.675 -29.708 -20.235 1.00 0.00 2 MET A CA 12
ATOM 14525 C C . MET A 1 2 ? 0.035 -28.786 -19.195 1.00 0.00 2 MET A C 12
ATOM 14526 O O . MET A 1 2 ? 0.529 -28.636 -18.096 1.00 0.00 2 MET A O 12
ATOM 14540 N N . GLY A 1 3 ? -1.064 -28.170 -19.533 1.00 0.00 3 GLY A N 12
ATOM 14541 C CA . GLY A 1 3 ? -1.735 -27.259 -18.564 1.00 0.00 3 GLY A CA 12
ATOM 14542 C C . GLY A 1 3 ? -3.074 -26.794 -19.142 1.00 0.00 3 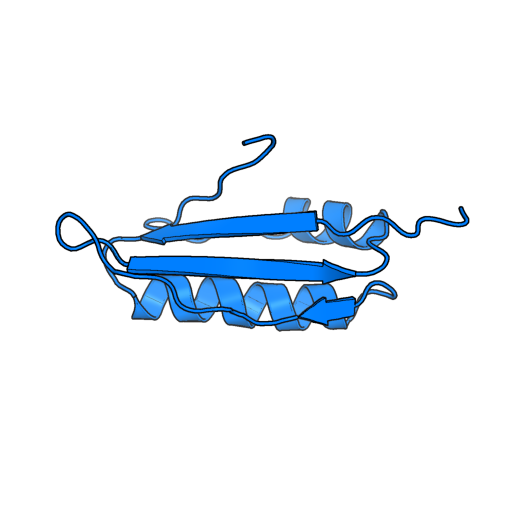GLY A C 12
ATOM 14543 O O . GLY A 1 3 ? -3.562 -27.336 -20.114 1.00 0.00 3 GLY A O 12
ATOM 14547 N N . GLY A 1 4 ? -3.673 -25.797 -18.551 1.00 0.00 4 GLY A N 12
ATOM 14548 C CA . GLY A 1 4 ? -4.979 -25.301 -19.068 1.00 0.00 4 GLY A CA 12
ATOM 14549 C C . GLY A 1 4 ? -6.115 -25.846 -18.199 1.00 0.00 4 GLY A C 12
ATOM 14550 O O . GLY A 1 4 ? -7.277 -25.582 -18.442 1.00 0.00 4 GLY A O 12
ATOM 14554 N N . GLN A 1 5 ? -5.793 -26.607 -17.188 1.00 0.00 5 GLN A N 12
ATOM 14555 C CA . GLN A 1 5 ? -6.858 -27.166 -16.308 1.00 0.00 5 GLN A CA 12
ATOM 14556 C C . GLN A 1 5 ? -6.869 -26.411 -14.977 1.00 0.00 5 GLN A C 12
ATOM 14557 O O . GLN A 1 5 ? -5.850 -25.940 -14.512 1.00 0.00 5 GLN A O 12
ATOM 14571 N N . LYS A 1 6 ? -8.013 -26.293 -14.362 1.00 0.00 6 LYS A N 12
ATOM 14572 C CA . LYS A 1 6 ? -8.088 -25.569 -13.062 1.00 0.00 6 LYS A CA 12
ATOM 14573 C C . LYS A 1 6 ? -8.986 -26.346 -12.097 1.00 0.00 6 LYS A C 12
ATOM 14574 O O . LYS A 1 6 ? -9.981 -26.924 -12.489 1.00 0.00 6 LYS A O 12
ATOM 14593 N N . ILE A 1 7 ? -8.644 -26.366 -10.838 1.00 0.00 7 ILE A N 12
ATOM 14594 C CA . ILE A 1 7 ? -9.479 -27.107 -9.851 1.00 0.00 7 ILE A CA 12
ATOM 14595 C C . ILE A 1 7 ? -10.016 -26.131 -8.801 1.00 0.00 7 ILE A C 12
ATOM 14596 O O . ILE A 1 7 ? -9.345 -25.198 -8.408 1.00 0.00 7 ILE A O 12
ATOM 14612 N N . ARG A 1 8 ? -11.219 -26.341 -8.343 1.00 0.00 8 ARG A N 12
ATOM 14613 C CA . ARG A 1 8 ? -11.797 -25.427 -7.319 1.00 0.00 8 ARG A CA 12
ATOM 14614 C C . ARG A 1 8 ? -12.042 -26.202 -6.024 1.00 0.00 8 ARG A C 12
ATOM 14615 O O . ARG A 1 8 ? -12.536 -27.312 -6.037 1.00 0.00 8 ARG A O 12
ATOM 14636 N N . ILE A 1 9 ? -11.702 -25.627 -4.903 1.00 0.00 9 ILE A N 12
ATOM 14637 C CA . ILE A 1 9 ? -11.916 -26.332 -3.608 1.00 0.00 9 ILE A CA 12
ATOM 14638 C C . ILE A 1 9 ? -12.821 -25.486 -2.710 1.00 0.00 9 ILE A C 12
ATOM 14639 O O . ILE A 1 9 ? -12.604 -24.304 -2.532 1.00 0.00 9 ILE A O 12
ATOM 14655 N N . LYS A 1 10 ? -13.835 -26.081 -2.144 1.00 0.00 10 LYS A N 12
ATOM 14656 C CA . LYS A 1 10 ? -14.752 -25.309 -1.259 1.00 0.00 10 LYS A CA 12
ATOM 14657 C C . LYS A 1 10 ? -14.350 -25.516 0.202 1.00 0.00 10 LYS A C 12
ATOM 14658 O O . LYS A 1 10 ? -14.015 -26.609 0.615 1.00 0.00 10 LYS A O 12
ATOM 14677 N N . LEU A 1 11 ? -14.381 -24.475 0.989 1.00 0.00 11 LEU A N 12
ATOM 14678 C CA . LEU A 1 11 ? -14.001 -24.612 2.423 1.00 0.00 11 LEU A CA 12
ATOM 14679 C C . LEU A 1 11 ? -15.222 -24.331 3.300 1.00 0.00 11 LEU A C 12
ATOM 14680 O O . LEU A 1 11 ? -15.908 -23.342 3.128 1.00 0.00 11 LEU A O 12
ATOM 14696 N N . LYS A 1 12 ? -15.501 -25.192 4.240 1.00 0.00 12 LYS A N 12
ATOM 14697 C CA . LYS A 1 12 ? -16.679 -24.971 5.125 1.00 0.00 12 LYS A CA 12
ATOM 14698 C C . LYS A 1 12 ? -16.216 -24.881 6.581 1.00 0.00 12 LYS A C 12
ATOM 14699 O O . LYS A 1 12 ? -15.383 -25.645 7.027 1.00 0.00 12 LYS A O 12
ATOM 14718 N N . ALA A 1 13 ? -16.749 -23.951 7.325 1.00 0.00 13 ALA A N 12
ATOM 14719 C CA . ALA A 1 13 ? -16.339 -23.810 8.751 1.00 0.00 13 ALA A CA 12
ATOM 14720 C C . ALA A 1 13 ? -17.308 -22.868 9.468 1.00 0.00 13 ALA A C 12
ATOM 14721 O O . ALA A 1 13 ? -17.818 -21.929 8.889 1.00 0.00 13 ALA A O 12
ATOM 14728 N N . TYR A 1 14 ? -17.565 -23.109 10.725 1.00 0.00 14 TYR A N 12
ATOM 14729 C CA . TYR A 1 14 ? -18.500 -22.227 11.477 1.00 0.00 14 TYR A CA 12
ATOM 14730 C C . TYR A 1 14 ? -17.867 -20.845 11.656 1.00 0.00 14 TYR A C 12
ATOM 14731 O O . TYR A 1 14 ? -18.529 -19.832 11.559 1.00 0.00 14 TYR A O 12
ATOM 14749 N N . ASP A 1 15 ? -16.590 -20.797 11.918 1.00 0.00 15 ASP A N 12
ATOM 14750 C CA . ASP A 1 15 ? -15.918 -19.481 12.103 1.00 0.00 15 ASP A CA 12
ATOM 14751 C C . ASP A 1 15 ? -15.150 -19.115 10.832 1.00 0.00 15 ASP A C 12
ATOM 14752 O O . ASP A 1 15 ? -14.240 -19.808 10.423 1.00 0.00 15 ASP A O 12
ATOM 14761 N N . HIS A 1 16 ? -15.510 -18.031 10.201 1.00 0.00 16 HIS A N 12
ATOM 14762 C CA . HIS A 1 16 ? -14.800 -17.622 8.956 1.00 0.00 16 HIS A CA 12
ATOM 14763 C C . HIS A 1 16 ? -13.303 -17.492 9.243 1.00 0.00 16 HIS A C 12
ATOM 14764 O O . HIS A 1 16 ? -12.473 -17.935 8.474 1.00 0.00 16 HIS A O 12
ATOM 14778 N N . GLU A 1 17 ? -12.950 -16.887 10.345 1.00 0.00 17 GLU A N 12
ATOM 14779 C CA . GLU A 1 17 ? -11.507 -16.730 10.678 1.00 0.00 17 GLU A CA 12
ATOM 14780 C C . GLU A 1 17 ? -10.810 -18.089 10.580 1.00 0.00 17 GLU A C 12
ATOM 14781 O O . GLU A 1 17 ? -9.821 -18.241 9.891 1.00 0.00 17 GLU A O 12
ATOM 14793 N N . LEU A 1 18 ? -11.320 -19.080 11.260 1.00 0.00 18 LEU A N 12
ATOM 14794 C CA . LEU A 1 18 ? -10.685 -20.425 11.199 1.00 0.00 18 LEU A CA 12
ATOM 14795 C C . LEU A 1 18 ? -10.582 -20.868 9.739 1.00 0.00 18 LEU A C 12
ATOM 14796 O O . LEU A 1 18 ? -9.591 -21.434 9.319 1.00 0.00 18 LEU A O 12
ATOM 14812 N N . LEU A 1 19 ? -11.596 -20.611 8.959 1.00 0.00 19 LEU A N 12
ATOM 14813 C CA . LEU A 1 19 ? -11.554 -21.012 7.526 1.00 0.00 19 LEU A CA 12
ATOM 14814 C C . LEU A 1 19 ? -10.507 -20.167 6.798 1.00 0.00 19 LEU A C 12
ATOM 14815 O O . LEU A 1 19 ? -9.865 -20.619 5.870 1.00 0.00 19 LEU A O 12
ATOM 14831 N N . ASP A 1 20 ? -10.329 -18.943 7.213 1.00 0.00 20 ASP A N 12
ATOM 14832 C CA . ASP A 1 20 ? -9.324 -18.067 6.550 1.00 0.00 20 ASP A CA 12
ATOM 14833 C C . ASP A 1 20 ? -7.927 -18.655 6.752 1.00 0.00 20 ASP A C 12
ATOM 14834 O O . ASP A 1 20 ? -7.096 -18.625 5.866 1.00 0.00 20 ASP A O 12
ATOM 14843 N N . GLU A 1 21 ? -7.661 -19.193 7.911 1.00 0.00 21 GLU A N 12
ATOM 14844 C CA . GLU A 1 21 ? -6.318 -19.784 8.168 1.00 0.00 21 GLU A CA 12
ATOM 14845 C C . GLU A 1 21 ? -6.139 -21.038 7.310 1.00 0.00 21 GLU A C 12
ATOM 14846 O O . GLU A 1 21 ? -5.089 -21.271 6.746 1.00 0.00 21 GLU A O 12
ATOM 14858 N N . SER A 1 22 ? -7.158 -21.848 7.206 1.00 0.00 22 SER A N 12
ATOM 14859 C CA . SER A 1 22 ? -7.044 -23.085 6.384 1.00 0.00 22 SER A CA 12
ATOM 14860 C C . SER A 1 22 ? -6.763 -22.705 4.928 1.00 0.00 22 SER A C 12
ATOM 14861 O O . SER A 1 22 ? -5.993 -23.352 4.245 1.00 0.00 22 SER A O 12
ATOM 14869 N N . ALA A 1 23 ? -7.381 -21.662 4.447 1.00 0.00 23 ALA A N 12
ATOM 14870 C CA . ALA A 1 23 ? -7.148 -21.243 3.036 1.00 0.00 23 ALA A CA 12
ATOM 14871 C C . ALA A 1 23 ? -5.733 -20.676 2.899 1.00 0.00 23 ALA A C 12
ATOM 14872 O O . ALA A 1 23 ? -5.068 -20.875 1.904 1.00 0.00 23 ALA A O 12
ATOM 14879 N N . LYS A 1 24 ? -5.269 -19.971 3.894 1.00 0.00 24 LYS A N 12
ATOM 14880 C CA . LYS A 1 24 ? -3.898 -19.392 3.821 1.00 0.00 24 LYS A CA 12
ATOM 14881 C C . LYS A 1 24 ? -2.874 -20.522 3.686 1.00 0.00 24 LYS A C 12
ATOM 14882 O O . LYS A 1 24 ? -1.957 -20.450 2.893 1.00 0.00 24 LYS A O 12
ATOM 14901 N N . LYS A 1 25 ? -3.024 -21.566 4.454 1.00 0.00 25 LYS A N 12
ATOM 14902 C CA . LYS A 1 25 ? -2.061 -22.699 4.369 1.00 0.00 25 LYS A CA 12
ATOM 14903 C C . LYS A 1 25 ? -2.142 -23.330 2.977 1.00 0.00 25 LYS A C 12
ATOM 14904 O O . LYS A 1 25 ? -1.141 -23.680 2.384 1.00 0.00 25 LYS A O 12
ATOM 14923 N N . ILE A 1 26 ? -3.328 -23.478 2.451 1.00 0.00 26 ILE A N 12
ATOM 14924 C CA . ILE A 1 26 ? -3.472 -24.085 1.099 1.00 0.00 26 ILE A CA 12
ATOM 14925 C C . ILE A 1 26 ? -2.905 -23.128 0.048 1.00 0.00 26 ILE A C 12
ATOM 14926 O O . ILE A 1 26 ? -2.223 -23.535 -0.871 1.00 0.00 26 ILE A O 12
ATOM 14942 N N . VAL A 1 27 ? -3.181 -21.860 0.178 1.00 0.00 27 VAL A N 12
ATOM 14943 C CA . VAL A 1 27 ? -2.658 -20.878 -0.812 1.00 0.00 27 VAL A CA 12
ATOM 14944 C C . VAL A 1 27 ? -1.130 -20.839 -0.734 1.00 0.00 27 VAL A C 12
ATOM 14945 O O . VAL A 1 27 ? -0.445 -20.916 -1.734 1.00 0.00 27 VAL A O 12
ATOM 14958 N N . GLU A 1 28 ? -0.590 -20.719 0.449 1.00 0.00 28 GLU A N 12
ATOM 14959 C CA . GLU A 1 28 ? 0.892 -20.675 0.590 1.00 0.00 28 GLU A CA 12
ATOM 14960 C C . GLU A 1 28 ? 1.493 -21.985 0.078 1.00 0.00 28 GLU A C 12
ATOM 14961 O O . GLU A 1 28 ? 2.482 -21.992 -0.627 1.00 0.00 28 GLU A O 12
ATOM 14973 N N . VAL A 1 29 ? 0.904 -23.096 0.428 1.00 0.00 29 VAL A N 12
ATOM 14974 C CA . VAL A 1 29 ? 1.442 -24.404 -0.040 1.00 0.00 29 VAL A CA 12
ATOM 14975 C C . VAL A 1 29 ? 1.188 -24.555 -1.541 1.00 0.00 29 VAL A C 12
ATOM 14976 O O . VAL A 1 29 ? 2.036 -25.012 -2.282 1.00 0.00 29 VAL A O 12
ATOM 14989 N N . ALA A 1 30 ? 0.025 -24.175 -1.996 1.00 0.00 30 ALA A N 12
ATOM 14990 C CA . ALA A 1 30 ? -0.282 -24.297 -3.449 1.00 0.00 30 ALA A CA 12
ATOM 14991 C C . ALA A 1 30 ? 0.637 -23.369 -4.245 1.00 0.00 30 ALA A C 12
ATOM 14992 O O . ALA A 1 30 ? 1.229 -23.762 -5.230 1.00 0.00 30 ALA A O 12
ATOM 14999 N N . LYS A 1 31 ? 0.760 -22.139 -3.826 1.00 0.00 31 LYS A N 12
ATOM 15000 C CA . LYS A 1 31 ? 1.640 -21.187 -4.562 1.00 0.00 31 LYS A CA 12
ATOM 15001 C C . LYS A 1 31 ? 3.074 -21.721 -4.571 1.00 0.00 31 LYS A C 12
ATOM 15002 O O . LYS A 1 31 ? 3.789 -21.586 -5.545 1.00 0.00 31 LYS A O 12
ATOM 15021 N N . SER A 1 32 ? 3.499 -22.327 -3.497 1.00 0.00 32 SER A N 12
ATOM 15022 C CA . SER A 1 32 ? 4.887 -22.870 -3.448 1.00 0.00 32 SER A CA 12
ATOM 15023 C C . SER A 1 32 ? 5.064 -23.916 -4.551 1.00 0.00 32 SER A C 12
ATOM 15024 O O . SER A 1 32 ? 6.142 -24.098 -5.081 1.00 0.00 32 SER A O 12
ATOM 15032 N N . THR A 1 33 ? 4.013 -24.605 -4.901 1.00 0.00 33 THR A N 12
ATOM 15033 C CA . THR A 1 33 ? 4.121 -25.639 -5.969 1.00 0.00 33 THR A CA 12
ATOM 15034 C C . THR A 1 33 ? 4.174 -24.957 -7.337 1.00 0.00 33 THR A C 12
ATOM 15035 O O . THR A 1 33 ? 3.788 -23.815 -7.487 1.00 0.00 33 THR A O 12
ATOM 15046 N N . ASN A 1 34 ? 4.649 -25.647 -8.337 1.00 0.00 34 ASN A N 12
ATOM 15047 C CA . ASN A 1 34 ? 4.725 -25.038 -9.695 1.00 0.00 34 ASN A CA 12
ATOM 15048 C C . ASN A 1 34 ? 3.340 -24.531 -10.103 1.00 0.00 34 ASN A C 12
ATOM 15049 O O . ASN A 1 34 ? 3.209 -23.522 -10.767 1.00 0.00 34 ASN A O 12
ATOM 15060 N N . SER A 1 35 ? 2.306 -25.223 -9.712 1.00 0.00 35 SER A N 12
ATOM 15061 C CA . SER A 1 35 ? 0.931 -24.780 -10.079 1.00 0.00 35 SER A CA 12
ATOM 15062 C C . SER A 1 35 ? 0.622 -23.452 -9.386 1.00 0.00 35 SER A C 12
ATOM 15063 O O . SER A 1 35 ? 1.223 -23.106 -8.388 1.00 0.00 35 SER A O 12
ATOM 15071 N N . LYS A 1 36 ? -0.309 -22.703 -9.909 1.00 0.00 36 LYS A N 12
ATOM 15072 C CA . LYS A 1 36 ? -0.656 -21.397 -9.281 1.00 0.00 36 LYS A CA 12
ATOM 15073 C C . LYS A 1 36 ? -2.076 -21.465 -8.716 1.00 0.00 36 LYS A C 12
ATOM 15074 O O . LYS A 1 36 ? -2.970 -22.019 -9.325 1.00 0.00 36 LYS A O 12
ATOM 15093 N N . VAL A 1 37 ? -2.293 -20.906 -7.557 1.00 0.00 37 VAL A N 12
ATOM 15094 C CA . VAL A 1 37 ? -3.656 -20.941 -6.957 1.00 0.00 37 VAL A CA 12
ATOM 15095 C C . VAL A 1 37 ? -4.229 -19.524 -6.911 1.00 0.00 37 VAL A C 12
ATOM 15096 O O . VAL A 1 37 ? -3.511 -18.558 -6.745 1.00 0.00 37 VAL A O 12
ATOM 15109 N N . SER A 1 38 ? -5.519 -19.394 -7.055 1.00 0.00 38 SER A N 12
ATOM 15110 C CA . SER A 1 38 ? -6.139 -18.040 -7.019 1.00 0.00 38 SER A CA 12
ATOM 15111 C C . SER A 1 38 ? -7.164 -17.979 -5.885 1.00 0.00 38 SER A C 12
ATOM 15112 O O . SER A 1 38 ? -7.874 -18.930 -5.624 1.00 0.00 38 SER A O 12
ATOM 15120 N N . GLY A 1 39 ? -7.247 -16.866 -5.207 1.00 0.00 39 GLY A N 12
ATOM 15121 C CA . GLY A 1 39 ? -8.226 -16.746 -4.091 1.00 0.00 39 GLY A CA 12
ATOM 15122 C C . GLY A 1 39 ? -7.482 -16.427 -2.793 1.00 0.00 39 GLY A C 12
ATOM 15123 O O . GLY A 1 39 ? -6.445 -15.794 -2.801 1.00 0.00 39 GLY A O 12
ATOM 15127 N N . PRO A 1 40 ? -8.028 -16.878 -1.654 1.00 0.00 40 PRO A N 12
ATOM 15128 C CA . PRO A 1 40 ? -9.281 -17.645 -1.624 1.00 0.00 40 PRO A CA 12
ATOM 15129 C C . PRO A 1 40 ? -10.491 -16.772 -1.969 1.00 0.00 40 PRO A C 12
ATOM 15130 O O . PRO A 1 40 ? -10.548 -15.608 -1.623 1.00 0.00 40 PRO A O 12
ATOM 15141 N N . ILE A 1 41 ? -11.458 -17.323 -2.650 1.00 0.00 41 ILE A N 12
ATOM 15142 C CA . ILE A 1 41 ? -12.662 -16.525 -3.015 1.00 0.00 41 ILE A CA 12
ATOM 15143 C C . ILE A 1 41 ? -13.709 -16.647 -1.905 1.00 0.00 41 ILE A C 12
ATOM 15144 O O . ILE A 1 41 ? -14.248 -17.707 -1.663 1.00 0.00 41 ILE A O 12
ATOM 15160 N N . PRO A 1 42 ? -13.998 -15.531 -1.220 1.00 0.00 42 PRO A N 12
ATOM 15161 C CA . PRO A 1 42 ? -14.979 -15.503 -0.129 1.00 0.00 42 PRO A CA 12
ATOM 15162 C C . PRO A 1 42 ? -16.415 -15.588 -0.653 1.00 0.00 42 PRO A C 12
ATOM 15163 O O . PRO A 1 42 ? -16.762 -14.978 -1.646 1.00 0.00 42 PRO A O 12
ATOM 15174 N N . LEU A 1 43 ? -17.253 -16.338 0.009 1.00 0.00 43 LEU A N 12
ATOM 15175 C CA . LEU A 1 43 ? -18.666 -16.461 -0.447 1.00 0.00 43 LEU A CA 12
ATOM 15176 C C . LEU A 1 43 ? -19.601 -15.988 0.667 1.00 0.00 43 LEU A C 12
ATOM 15177 O O . LEU A 1 43 ? -19.167 -15.656 1.752 1.00 0.00 43 LEU A O 12
ATOM 15193 N N . PRO A 1 44 ? -20.915 -15.955 0.391 1.00 0.00 44 PRO A N 12
ATOM 15194 C CA . PRO A 1 44 ? -21.918 -15.523 1.372 1.00 0.00 44 PRO A CA 12
ATOM 15195 C C . PRO A 1 44 ? -22.069 -16.534 2.512 1.00 0.00 44 PRO A C 12
ATOM 15196 O O . PRO A 1 44 ? -22.180 -17.723 2.290 1.00 0.00 44 PRO A O 12
ATOM 15207 N N . THR A 1 45 ? -22.071 -16.070 3.732 1.00 0.00 45 THR A N 12
ATOM 15208 C CA . THR A 1 45 ? -22.211 -17.003 4.884 1.00 0.00 45 THR A CA 12
ATOM 15209 C C . THR A 1 45 ? -23.652 -17.512 4.959 1.00 0.00 45 THR A C 12
ATOM 15210 O O . THR A 1 45 ? -24.594 -16.771 4.760 1.00 0.00 45 THR A O 12
ATOM 15221 N N . GLU A 1 46 ? -23.831 -18.773 5.247 1.00 0.00 46 GLU A N 12
ATOM 15222 C CA . GLU A 1 46 ? -25.210 -19.329 5.337 1.00 0.00 46 GLU A CA 12
ATOM 15223 C C . GLU A 1 46 ? -25.543 -19.631 6.800 1.00 0.00 46 GLU A C 12
ATOM 15224 O O . GLU A 1 46 ? -24.763 -20.227 7.514 1.00 0.00 46 GLU A O 12
ATOM 15236 N N . SER A 1 47 ? -26.697 -19.222 7.251 1.00 0.00 47 SER A N 12
ATOM 15237 C CA . SER A 1 47 ? -27.078 -19.484 8.668 1.00 0.00 47 SER A CA 12
ATOM 15238 C C . SER A 1 47 ? -25.927 -19.074 9.590 1.00 0.00 47 SER A C 12
ATOM 15239 O O . SER A 1 47 ? -25.828 -17.936 10.005 1.00 0.00 47 SER A O 12
ATOM 15247 N N . ARG A 1 48 ? -25.057 -19.990 9.916 1.00 0.00 48 ARG A N 12
ATOM 15248 C CA . ARG A 1 48 ? -23.915 -19.648 10.810 1.00 0.00 48 ARG A CA 12
ATOM 15249 C C . ARG A 1 48 ? -22.651 -20.352 10.312 1.00 0.00 48 ARG A C 12
ATOM 15250 O O . ARG A 1 48 ? -21.749 -20.642 11.072 1.00 0.00 48 ARG A O 12
ATOM 15271 N N . VAL A 1 49 ? -22.578 -20.629 9.040 1.00 0.00 49 VAL A N 12
ATOM 15272 C CA . VAL A 1 49 ? -21.373 -21.314 8.494 1.00 0.00 49 VAL A CA 12
ATOM 15273 C C . VAL A 1 49 ? -20.817 -20.508 7.318 1.00 0.00 49 VAL A C 12
ATOM 15274 O O . VAL A 1 49 ? -21.537 -20.130 6.417 1.00 0.00 49 VAL A O 12
ATOM 15287 N N . HIS A 1 50 ? -19.539 -20.241 7.323 1.00 0.00 50 HIS A N 12
ATOM 15288 C CA . HIS A 1 50 ? -18.938 -19.459 6.207 1.00 0.00 50 HIS A CA 12
ATOM 15289 C C . HIS A 1 50 ? -18.440 -20.416 5.124 1.00 0.00 50 HIS A C 12
ATOM 15290 O O . HIS A 1 50 ? -18.112 -21.555 5.390 1.00 0.00 50 HIS A O 12
ATOM 15304 N N . LYS A 1 51 ? -18.383 -19.964 3.900 1.00 0.00 51 LYS A N 12
ATOM 15305 C CA . LYS A 1 51 ? -17.908 -20.851 2.801 1.00 0.00 51 LYS A CA 12
ATOM 15306 C C . LYS A 1 51 ? -16.839 -20.125 1.981 1.00 0.00 51 LYS A C 12
ATOM 15307 O O . LYS A 1 51 ? -17.006 -18.987 1.592 1.00 0.00 51 LYS A O 12
ATOM 15326 N N . ARG A 1 52 ? -15.742 -20.779 1.713 1.00 0.00 52 ARG A N 12
ATOM 15327 C CA . ARG A 1 52 ? -14.662 -20.133 0.915 1.00 0.00 52 ARG A CA 12
ATOM 15328 C C . ARG A 1 52 ? -14.242 -21.072 -0.217 1.00 0.00 52 ARG A C 12
ATOM 15329 O O . ARG A 1 52 ? -14.163 -22.270 -0.043 1.00 0.00 52 ARG A O 12
ATOM 15350 N N . LEU A 1 53 ? -13.976 -20.538 -1.378 1.00 0.00 53 LEU A N 12
ATOM 15351 C CA . LEU A 1 53 ? -13.566 -21.408 -2.517 1.00 0.00 53 LEU A CA 12
ATOM 15352 C C . LEU A 1 53 ? -12.200 -20.963 -3.041 1.00 0.00 53 LEU A C 12
ATOM 15353 O O . LEU A 1 53 ? -11.927 -19.786 -3.172 1.00 0.00 53 LEU A O 12
ATOM 15369 N N . ILE A 1 54 ? -11.341 -21.896 -3.345 1.00 0.00 54 ILE A N 12
ATOM 15370 C CA . ILE A 1 54 ? -9.993 -21.531 -3.864 1.00 0.00 54 ILE A CA 12
ATOM 15371 C C . ILE A 1 54 ? -9.827 -22.085 -5.280 1.00 0.00 54 ILE A C 12
ATOM 15372 O O . ILE A 1 54 ? -10.052 -23.254 -5.530 1.00 0.00 54 ILE A O 12
ATOM 15388 N N . ASP A 1 55 ? -9.438 -21.258 -6.210 1.00 0.00 55 ASP A N 12
ATOM 15389 C CA . ASP A 1 55 ? -9.261 -21.741 -7.609 1.00 0.00 55 ASP A CA 12
ATOM 15390 C C . ASP A 1 55 ? -7.815 -22.200 -7.812 1.00 0.00 55 ASP A C 12
ATOM 15391 O O . ASP A 1 55 ? -6.891 -21.630 -7.267 1.00 0.00 55 ASP A O 12
ATOM 15400 N N . ILE A 1 56 ? -7.613 -23.225 -8.594 1.00 0.00 56 ILE A N 12
ATOM 15401 C CA . ILE A 1 56 ? -6.227 -23.718 -8.833 1.00 0.00 56 ILE A CA 12
ATOM 15402 C C . ILE A 1 56 ? -5.911 -23.643 -10.328 1.00 0.00 56 ILE A C 12
ATOM 15403 O O . ILE A 1 56 ? -6.724 -23.988 -11.162 1.00 0.00 56 ILE A O 12
ATOM 15419 N N . ILE A 1 57 ? -4.735 -23.194 -10.674 1.00 0.00 57 ILE A N 12
ATOM 15420 C CA . ILE A 1 57 ? -4.368 -23.097 -12.115 1.00 0.00 57 ILE A CA 12
ATOM 15421 C C . ILE A 1 57 ? -3.232 -24.075 -12.419 1.00 0.00 57 ILE A C 12
ATOM 15422 O O . ILE A 1 57 ? -2.286 -24.197 -11.666 1.00 0.00 57 ILE A O 12
ATOM 15438 N N . ASP A 1 58 ? -3.316 -24.772 -13.519 1.00 0.00 58 ASP A N 12
ATOM 15439 C CA . ASP A 1 58 ? -2.241 -25.741 -13.873 1.00 0.00 58 ASP A CA 12
ATOM 15440 C C . ASP A 1 58 ? -1.870 -26.566 -12.639 1.00 0.00 58 ASP A C 12
ATOM 15441 O O . ASP A 1 58 ? -0.751 -26.525 -12.168 1.00 0.00 58 ASP A O 12
ATOM 15450 N N . PRO A 1 59 ? -2.834 -27.332 -12.109 1.00 0.00 59 PRO A N 12
ATOM 15451 C CA . PRO A 1 59 ? -2.619 -28.175 -10.926 1.00 0.00 59 PRO A CA 12
ATOM 15452 C C . PRO A 1 59 ? -1.703 -29.363 -11.235 1.00 0.00 59 PRO A C 12
ATOM 15453 O O . PRO A 1 59 ? -1.779 -29.959 -12.291 1.00 0.00 59 PRO A O 12
ATOM 15464 N N . SER A 1 60 ? -0.836 -29.710 -10.323 1.00 0.00 60 SER A N 12
ATOM 15465 C CA . SER A 1 60 ? 0.083 -30.858 -10.567 1.00 0.00 60 SER A CA 12
ATOM 15466 C C . SER A 1 60 ? -0.002 -31.839 -9.396 1.00 0.00 60 SER A C 12
ATOM 15467 O O . SER A 1 60 ? -0.639 -31.572 -8.396 1.00 0.00 60 SER A O 12
ATOM 15475 N N . PRO A 1 61 ? 0.657 -32.998 -9.530 1.00 0.00 61 PRO A N 12
ATOM 15476 C CA . PRO A 1 61 ? 0.663 -34.034 -8.487 1.00 0.00 61 PRO A CA 12
ATOM 15477 C C . PRO A 1 61 ? 1.413 -33.575 -7.234 1.00 0.00 61 PRO A C 12
ATOM 15478 O O . PRO A 1 61 ? 1.139 -34.020 -6.137 1.00 0.00 61 PRO A O 12
ATOM 15489 N N . LYS A 1 62 ? 2.354 -32.684 -7.388 1.00 0.00 62 LYS A N 12
ATOM 15490 C CA . LYS A 1 62 ? 3.114 -32.196 -6.204 1.00 0.00 62 LYS A CA 12
ATOM 15491 C C . LYS A 1 62 ? 2.164 -31.445 -5.270 1.00 0.00 62 LYS A C 12
ATOM 15492 O O . LYS A 1 62 ? 2.400 -31.336 -4.083 1.00 0.00 62 LYS A O 12
ATOM 15511 N N . THR A 1 63 ? 1.086 -30.928 -5.798 1.00 0.00 63 THR A N 12
ATOM 15512 C CA . THR A 1 63 ? 0.121 -30.187 -4.939 1.00 0.00 63 THR A CA 12
ATOM 15513 C C . THR A 1 63 ? -0.624 -31.180 -4.045 1.00 0.00 63 THR A C 12
ATOM 15514 O O . THR A 1 63 ? -0.831 -30.942 -2.872 1.00 0.00 63 THR A O 12
ATOM 15525 N N . ILE A 1 64 ? -1.025 -32.296 -4.591 1.00 0.00 64 ILE A N 12
ATOM 15526 C CA . ILE A 1 64 ? -1.751 -33.307 -3.773 1.00 0.00 64 ILE A CA 12
ATOM 15527 C C . ILE A 1 64 ? -0.839 -33.794 -2.645 1.00 0.00 64 ILE A C 12
ATOM 15528 O O . ILE A 1 64 ? -1.251 -33.916 -1.509 1.00 0.00 64 ILE A O 12
ATOM 15544 N N . ASP A 1 65 ? 0.399 -34.071 -2.950 1.00 0.00 65 ASP A N 12
ATOM 15545 C CA . ASP A 1 65 ? 1.338 -34.548 -1.897 1.00 0.00 65 ASP A CA 12
ATOM 15546 C C . ASP A 1 65 ? 1.381 -33.529 -0.757 1.00 0.00 65 ASP A C 12
ATOM 15547 O O . ASP A 1 65 ? 1.272 -33.875 0.403 1.00 0.00 65 ASP A O 12
ATOM 15556 N N . ALA A 1 66 ? 1.537 -32.272 -1.078 1.00 0.00 66 ALA A N 12
ATOM 15557 C CA . ALA A 1 66 ? 1.585 -31.234 -0.011 1.00 0.00 66 ALA A CA 12
ATOM 15558 C C . ALA A 1 66 ? 0.324 -31.333 0.849 1.00 0.00 66 ALA A C 12
ATOM 15559 O O . ALA A 1 66 ? 0.373 -31.199 2.055 1.00 0.00 66 ALA A O 12
ATOM 15566 N N . LEU A 1 67 ? -0.804 -31.567 0.238 1.00 0.00 67 LEU A N 12
ATOM 15567 C CA . LEU A 1 67 ? -2.067 -31.677 1.020 1.00 0.00 67 LEU A CA 12
ATOM 15568 C C . LEU A 1 67 ? -1.969 -32.863 1.982 1.00 0.00 67 LEU A C 12
ATOM 15569 O O . LEU A 1 67 ? -2.492 -32.831 3.077 1.00 0.00 67 LEU A O 12
ATOM 15585 N N . MET A 1 68 ? -1.302 -33.911 1.579 1.00 0.00 68 MET A N 12
ATOM 15586 C CA . MET A 1 68 ? -1.173 -35.098 2.472 1.00 0.00 68 MET A CA 12
ATOM 15587 C C . MET A 1 68 ? -0.287 -34.742 3.667 1.00 0.00 68 MET A C 12
ATOM 15588 O O . MET A 1 68 ? -0.450 -35.267 4.751 1.00 0.00 68 MET A O 12
ATOM 15602 N N . ARG A 1 69 ? 0.649 -33.852 3.480 1.00 0.00 69 ARG A N 12
ATOM 15603 C CA . ARG A 1 69 ? 1.543 -33.464 4.608 1.00 0.00 69 ARG A CA 12
ATOM 15604 C C . ARG A 1 69 ? 0.772 -32.576 5.587 1.00 0.00 69 ARG A C 12
ATOM 15605 O O . ARG A 1 69 ? 1.030 -32.574 6.774 1.00 0.00 69 ARG A O 12
ATOM 15626 N N . ILE A 1 70 ? -0.175 -31.822 5.099 1.00 0.00 70 ILE A N 12
ATOM 15627 C CA . ILE A 1 70 ? -0.963 -30.936 6.002 1.00 0.00 70 ILE A CA 12
ATOM 15628 C C . ILE A 1 70 ? -2.415 -31.412 6.042 1.00 0.00 70 ILE A C 12
ATOM 15629 O O . ILE A 1 70 ? -3.028 -31.654 5.021 1.00 0.00 70 ILE A O 12
ATOM 15645 N N . ASN A 1 71 ? -2.972 -31.550 7.215 1.00 0.00 71 ASN A N 12
ATOM 15646 C CA . ASN A 1 71 ? -4.385 -32.012 7.317 1.00 0.00 71 ASN A CA 12
ATOM 15647 C C . ASN A 1 71 ? -5.280 -30.835 7.712 1.00 0.00 71 ASN A C 12
ATOM 15648 O O . ASN A 1 71 ? -4.908 -30.000 8.512 1.00 0.00 71 ASN A O 12
ATOM 15659 N N . LEU A 1 72 ? -6.458 -30.763 7.156 1.00 0.00 72 LEU A N 12
ATOM 15660 C CA . LEU A 1 72 ? -7.377 -29.641 7.498 1.00 0.00 72 LEU A CA 12
ATOM 15661 C C . LEU A 1 72 ? -7.634 -29.635 9.006 1.00 0.00 72 LEU A C 12
ATOM 15662 O O . LEU A 1 72 ? -7.771 -30.671 9.626 1.00 0.00 72 LEU A O 12
ATOM 15678 N N . PRO A 1 73 ? -7.702 -28.437 9.604 1.00 0.00 73 PRO A N 12
ATOM 15679 C CA . PRO A 1 73 ? -7.943 -28.282 11.044 1.00 0.00 73 PRO A CA 12
ATOM 15680 C C . PRO A 1 73 ? -9.380 -28.656 11.422 1.00 0.00 73 PRO A C 12
ATOM 15681 O O . PRO A 1 73 ? -10.297 -28.506 10.638 1.00 0.00 73 PRO A O 12
ATOM 15692 N N . ALA A 1 74 ? -9.582 -29.140 12.615 1.00 0.00 74 ALA A N 12
ATOM 15693 C CA . ALA A 1 74 ? -10.958 -29.524 13.041 1.00 0.00 74 ALA A CA 12
ATOM 15694 C C . ALA A 1 74 ? -11.894 -28.322 12.890 1.00 0.00 74 ALA A C 12
ATOM 15695 O O . ALA A 1 74 ? -11.487 -27.185 13.029 1.00 0.00 74 ALA A O 12
ATOM 15702 N N . GLY A 1 75 ? -13.145 -28.564 12.607 1.00 0.00 75 GLY A N 12
ATOM 15703 C CA . GLY A 1 75 ? -14.105 -27.435 12.450 1.00 0.00 75 GLY A CA 12
ATOM 15704 C C . GLY A 1 75 ? -14.194 -27.036 10.975 1.00 0.00 75 GLY A C 12
ATOM 15705 O O . GLY A 1 75 ? -14.960 -26.171 10.602 1.00 0.00 75 GLY A O 12
ATOM 15709 N N . VAL A 1 76 ? -13.415 -27.658 10.131 1.00 0.00 76 VAL A N 12
ATOM 15710 C CA . VAL A 1 76 ? -13.458 -27.311 8.683 1.00 0.00 76 VAL A CA 12
ATOM 15711 C C . VAL A 1 76 ? -13.839 -28.550 7.871 1.00 0.00 76 VAL A C 12
ATOM 15712 O O . VAL A 1 76 ? -13.521 -29.664 8.235 1.00 0.00 76 VAL A O 12
ATOM 15725 N N . ASP A 1 77 ? -14.515 -28.363 6.771 1.00 0.00 77 ASP A N 12
ATOM 15726 C CA . ASP A 1 77 ? -14.913 -29.530 5.934 1.00 0.00 77 ASP A CA 12
ATOM 15727 C C . ASP A 1 77 ? -14.524 -29.267 4.478 1.00 0.00 77 ASP A C 12
ATOM 15728 O O . ASP A 1 77 ? -14.347 -28.137 4.069 1.00 0.00 77 ASP A O 12
ATOM 15737 N N . VAL A 1 78 ? -14.388 -30.300 3.692 1.00 0.00 78 VAL A N 12
ATOM 15738 C CA . VAL A 1 78 ? -14.008 -30.105 2.265 1.00 0.00 78 VAL A CA 12
ATOM 15739 C C . VAL A 1 78 ? -14.819 -31.057 1.384 1.00 0.00 78 VAL A C 12
ATOM 15740 O O . VAL A 1 78 ? -15.042 -32.200 1.731 1.00 0.00 78 VAL A O 12
ATOM 15753 N N . GLU A 1 79 ? -15.261 -30.595 0.246 1.00 0.00 79 GLU A N 12
ATOM 15754 C CA . GLU A 1 79 ? -16.056 -31.475 -0.656 1.00 0.00 79 GLU A CA 12
ATOM 15755 C C . GLU A 1 79 ? -15.124 -32.127 -1.680 1.00 0.00 79 GLU A C 12
ATOM 15756 O O . GLU A 1 79 ? -14.305 -31.472 -2.293 1.00 0.00 79 GLU A O 12
ATOM 15768 N N . ILE A 1 80 ? -15.243 -33.412 -1.871 1.00 0.00 80 ILE A N 12
ATOM 15769 C CA . ILE A 1 80 ? -14.363 -34.103 -2.855 1.00 0.00 80 ILE A CA 12
ATOM 15770 C C . ILE A 1 80 ? -14.598 -33.515 -4.249 1.00 0.00 80 ILE A C 12
ATOM 15771 O O . ILE A 1 80 ? -13.676 -33.330 -5.019 1.00 0.00 80 ILE A O 12
ATOM 15787 N N . LYS A 1 81 ? -15.825 -33.221 -4.580 1.00 0.00 81 LYS A N 12
ATOM 15788 C CA . LYS A 1 81 ? -16.117 -32.647 -5.923 1.00 0.00 81 LYS A CA 12
ATOM 15789 C C . LYS A 1 81 ? -16.392 -31.147 -5.788 1.00 0.00 81 LYS A C 12
ATOM 15790 O O . LYS A 1 81 ? -16.969 -30.697 -4.818 1.00 0.00 81 LYS A O 12
ATOM 15809 N N . LEU A 1 82 ? -15.984 -30.371 -6.754 1.00 0.00 82 LEU A N 12
ATOM 15810 C CA . LEU A 1 82 ? -16.222 -28.902 -6.680 1.00 0.00 82 LEU A CA 12
ATOM 15811 C C . LEU A 1 82 ? -15.466 -28.322 -5.484 1.00 0.00 82 LEU A C 12
ATOM 15812 O O . LEU A 1 82 ? -15.126 -29.086 -4.596 1.00 0.00 82 LEU A O 12
ATOM 15829 N N . SER A 1 1 ? 0.639 -31.106 -18.606 1.00 0.00 1 SER A N 13
ATOM 15830 C CA . SER A 1 1 ? 0.840 -29.914 -17.733 1.00 0.00 1 SER A CA 13
ATOM 15831 C C . SER A 1 1 ? 0.350 -28.661 -18.462 1.00 0.00 1 SER A C 13
ATOM 15832 O O . SER A 1 1 ? 0.724 -27.554 -18.132 1.00 0.00 1 SER A O 13
ATOM 15842 N N . MET A 1 2 ? -0.485 -28.827 -19.452 1.00 0.00 2 MET A N 13
ATOM 15843 C CA . MET A 1 2 ? -0.997 -27.645 -20.200 1.00 0.00 2 MET A CA 13
ATOM 15844 C C . MET A 1 2 ? -1.716 -26.703 -19.233 1.00 0.00 2 MET A C 13
ATOM 15845 O O . MET A 1 2 ? -1.656 -25.496 -19.369 1.00 0.00 2 MET A O 13
ATOM 15859 N N . GLY A 1 3 ? -2.395 -27.241 -18.258 1.00 0.00 3 GLY A N 13
ATOM 15860 C CA . GLY A 1 3 ? -3.117 -26.375 -17.285 1.00 0.00 3 GLY A CA 13
ATOM 15861 C C . GLY A 1 3 ? -4.510 -26.049 -17.827 1.00 0.00 3 GLY A C 13
ATOM 15862 O O . GLY A 1 3 ? -5.210 -25.207 -17.300 1.00 0.00 3 GLY A O 13
ATOM 15866 N N . GLY A 1 4 ? -4.918 -26.709 -18.875 1.00 0.00 4 GLY A N 13
ATOM 15867 C CA . GLY A 1 4 ? -6.266 -26.437 -19.450 1.00 0.00 4 GLY A CA 13
ATOM 15868 C C . GLY A 1 4 ? -7.337 -26.727 -18.396 1.00 0.00 4 GLY A C 13
ATOM 15869 O O . GLY A 1 4 ? -8.422 -26.181 -18.433 1.00 0.00 4 GLY A O 13
ATOM 15873 N N . GLN A 1 5 ? -7.041 -27.583 -17.456 1.00 0.00 5 GLN A N 13
ATOM 15874 C CA . GLN A 1 5 ? -8.043 -27.907 -16.401 1.00 0.00 5 GLN A CA 13
ATOM 15875 C C . GLN A 1 5 ? -7.653 -27.209 -15.098 1.00 0.00 5 GLN A C 13
ATOM 15876 O O . GLN A 1 5 ? -6.490 -26.991 -14.822 1.00 0.00 5 GLN A O 13
ATOM 15890 N N . LYS A 1 6 ? -8.617 -26.857 -14.291 1.00 0.00 6 LYS A N 13
ATOM 15891 C CA . LYS A 1 6 ? -8.301 -26.174 -13.005 1.00 0.00 6 LYS A CA 13
ATOM 15892 C C . LYS A 1 6 ? -8.963 -26.929 -11.851 1.00 0.00 6 LYS A C 13
ATOM 15893 O O . LYS A 1 6 ? -9.908 -27.671 -12.041 1.00 0.00 6 LYS A O 13
ATOM 15912 N N . ILE A 1 7 ? -8.476 -26.748 -10.654 1.00 0.00 7 ILE A N 13
ATOM 15913 C CA . ILE A 1 7 ? -9.078 -27.455 -9.489 1.00 0.00 7 ILE A CA 13
ATOM 15914 C C . ILE A 1 7 ? -9.686 -26.430 -8.530 1.00 0.00 7 ILE A C 13
ATOM 15915 O O . ILE A 1 7 ? -9.101 -25.402 -8.252 1.00 0.00 7 ILE A O 13
ATOM 15931 N N . ARG A 1 8 ? -10.857 -26.701 -8.021 1.00 0.00 8 ARG A N 13
ATOM 15932 C CA . ARG A 1 8 ? -11.500 -25.741 -7.080 1.00 0.00 8 ARG A CA 13
ATOM 15933 C C . ARG A 1 8 ? -11.729 -26.424 -5.730 1.00 0.00 8 ARG A C 13
ATOM 15934 O O . ARG A 1 8 ? -12.149 -27.562 -5.662 1.00 0.00 8 ARG A O 13
ATOM 15955 N N . ILE A 1 9 ? -11.455 -25.738 -4.655 1.00 0.00 9 ILE A N 13
ATOM 15956 C CA . ILE A 1 9 ? -11.657 -26.349 -3.310 1.00 0.00 9 ILE A CA 13
ATOM 15957 C C . ILE A 1 9 ? -12.654 -25.505 -2.512 1.00 0.00 9 ILE A C 13
ATOM 15958 O O . ILE A 1 9 ? -12.581 -24.293 -2.494 1.00 0.00 9 ILE A O 13
ATOM 15974 N N . LYS A 1 10 ? -13.585 -26.138 -1.853 1.00 0.00 10 LYS A N 13
ATOM 15975 C CA . LYS A 1 10 ? -14.585 -25.371 -1.058 1.00 0.00 10 LYS A CA 13
ATOM 15976 C C . LYS A 1 10 ? -14.292 -25.542 0.434 1.00 0.00 10 LYS A C 13
ATOM 15977 O O . LYS A 1 10 ? -14.285 -26.641 0.953 1.00 0.00 10 LYS A O 13
ATOM 15996 N N . LEU A 1 11 ? -14.051 -24.464 1.127 1.00 0.00 11 LEU A N 13
ATOM 15997 C CA . LEU A 1 11 ? -13.758 -24.564 2.585 1.00 0.00 11 LEU A CA 13
ATOM 15998 C C . LEU A 1 11 ? -15.007 -24.184 3.382 1.00 0.00 11 LEU A C 13
ATOM 15999 O O . LEU A 1 11 ? -15.586 -23.134 3.183 1.00 0.00 11 LEU A O 13
ATOM 16015 N N . LYS A 1 12 ? -15.428 -25.029 4.283 1.00 0.00 12 LYS A N 13
ATOM 16016 C CA . LYS A 1 12 ? -16.640 -24.715 5.092 1.00 0.00 12 LYS A CA 13
ATOM 16017 C C . LYS A 1 12 ? -16.274 -24.710 6.577 1.00 0.00 12 LYS A C 13
ATOM 16018 O O . LYS A 1 12 ? -15.552 -25.565 7.052 1.00 0.00 12 LYS A O 13
ATOM 16037 N N . ALA A 1 13 ? -16.767 -23.755 7.317 1.00 0.00 13 ALA A N 13
ATOM 16038 C CA . ALA A 1 13 ? -16.446 -23.697 8.771 1.00 0.00 13 ALA A CA 13
ATOM 16039 C C . ALA A 1 13 ? -17.379 -22.700 9.461 1.00 0.00 13 ALA A C 13
ATOM 16040 O O . ALA A 1 13 ? -17.731 -21.679 8.905 1.00 0.00 13 ALA A O 13
ATOM 16047 N N . TYR A 1 14 ? -17.782 -22.987 10.669 1.00 0.00 14 TYR A N 13
ATOM 16048 C CA . TYR A 1 14 ? -18.691 -22.055 11.392 1.00 0.00 14 TYR A CA 13
ATOM 16049 C C . TYR A 1 14 ? -17.981 -20.715 11.610 1.00 0.00 14 TYR A C 13
ATOM 16050 O O . TYR A 1 14 ? -18.567 -19.662 11.461 1.00 0.00 14 TYR A O 13
ATOM 16068 N N . ASP A 1 15 ? -16.725 -20.749 11.960 1.00 0.00 15 ASP A N 13
ATOM 16069 C CA . ASP A 1 15 ? -15.981 -19.477 12.186 1.00 0.00 15 ASP A CA 13
ATOM 16070 C C . ASP A 1 15 ? -15.344 -19.019 10.873 1.00 0.00 15 ASP A C 13
ATOM 16071 O O . ASP A 1 15 ? -14.466 -19.666 10.338 1.00 0.00 15 ASP A O 13
ATOM 16080 N N . HIS A 1 16 ? -15.779 -17.906 10.348 1.00 0.00 16 HIS A N 13
ATOM 16081 C CA . HIS A 1 16 ? -15.197 -17.409 9.070 1.00 0.00 16 HIS A CA 13
ATOM 16082 C C . HIS A 1 16 ? -13.703 -17.143 9.261 1.00 0.00 16 HIS A C 13
ATOM 16083 O O . HIS A 1 16 ? -12.905 -17.354 8.369 1.00 0.00 16 HIS A O 13
ATOM 16097 N N . GLU A 1 17 ? -13.316 -16.683 10.419 1.00 0.00 17 GLU A N 13
ATOM 16098 C CA . GLU A 1 17 ? -11.873 -16.406 10.666 1.00 0.00 17 GLU A CA 13
ATOM 16099 C C . GLU A 1 17 ? -11.090 -17.720 10.619 1.00 0.00 17 GLU A C 13
ATOM 16100 O O . GLU A 1 17 ? -9.997 -17.784 10.093 1.00 0.00 17 GLU A O 13
ATOM 16112 N N . LEU A 1 18 ? -11.643 -18.769 11.164 1.00 0.00 18 LEU A N 13
ATOM 16113 C CA . LEU A 1 18 ? -10.930 -20.078 11.148 1.00 0.00 18 LEU A CA 13
ATOM 16114 C C . LEU A 1 18 ? -10.854 -20.598 9.712 1.00 0.00 18 LEU A C 13
ATOM 16115 O O . LEU A 1 18 ? -9.856 -21.150 9.293 1.00 0.00 18 LEU A O 13
ATOM 16131 N N . LEU A 1 19 ? -11.902 -20.428 8.954 1.00 0.00 19 LEU A N 13
ATOM 16132 C CA . LEU A 1 19 ? -11.890 -20.912 7.545 1.00 0.00 19 LEU A CA 13
ATOM 16133 C C . LEU A 1 19 ? -10.758 -20.224 6.780 1.00 0.00 19 LEU A C 13
ATOM 16134 O O . LEU A 1 19 ? -10.095 -20.824 5.959 1.00 0.00 19 LEU A O 13
ATOM 16150 N N . ASP A 1 20 ? -10.530 -18.967 7.046 1.00 0.00 20 ASP A N 13
ATOM 16151 C CA . ASP A 1 20 ? -9.441 -18.239 6.335 1.00 0.00 20 ASP A CA 13
ATOM 16152 C C . ASP A 1 20 ? -8.087 -18.838 6.725 1.00 0.00 20 ASP A C 13
ATOM 16153 O O . ASP A 1 20 ? -7.177 -18.913 5.924 1.00 0.00 20 ASP A O 13
ATOM 16162 N N . GLU A 1 21 ? -7.947 -19.263 7.951 1.00 0.00 21 GLU A N 13
ATOM 16163 C CA . GLU A 1 21 ? -6.652 -19.856 8.390 1.00 0.00 21 GLU A CA 13
ATOM 16164 C C . GLU A 1 21 ? -6.386 -21.139 7.601 1.00 0.00 21 GLU A C 13
ATOM 16165 O O . GLU A 1 21 ? -5.270 -21.419 7.210 1.00 0.00 21 GLU A O 13
ATOM 16177 N N . SER A 1 22 ? -7.403 -21.923 7.364 1.00 0.00 22 SER A N 13
ATOM 16178 C CA . SER A 1 22 ? -7.207 -23.188 6.601 1.00 0.00 22 SER A CA 13
ATOM 16179 C C . SER A 1 22 ? -6.870 -22.859 5.146 1.00 0.00 22 SER A C 13
ATOM 16180 O O . SER A 1 22 ? -6.065 -23.521 4.520 1.00 0.00 22 SER A O 13
ATOM 16188 N N . ALA A 1 23 ? -7.479 -21.842 4.600 1.00 0.00 23 ALA A N 13
ATOM 16189 C CA . ALA A 1 23 ? -7.192 -21.474 3.184 1.00 0.00 23 ALA A CA 13
ATOM 16190 C C . ALA A 1 23 ? -5.802 -20.840 3.095 1.00 0.00 23 ALA A C 13
ATOM 16191 O O . ALA A 1 23 ? -5.075 -21.048 2.144 1.00 0.00 23 ALA A O 13
ATOM 16198 N N . LYS A 1 24 ? -5.427 -20.067 4.077 1.00 0.00 24 LYS A N 13
ATOM 16199 C CA . LYS A 1 24 ? -4.084 -19.422 4.047 1.00 0.00 24 LYS A CA 13
ATOM 16200 C C . LYS A 1 24 ? -3.001 -20.502 4.026 1.00 0.00 24 LYS A C 13
ATOM 16201 O O . LYS A 1 24 ? -2.053 -20.429 3.270 1.00 0.00 24 LYS A O 13
ATOM 16220 N N . LYS A 1 25 ? -3.132 -21.503 4.852 1.00 0.00 25 LYS A N 13
ATOM 16221 C CA . LYS A 1 25 ? -2.109 -22.587 4.879 1.00 0.00 25 LYS A CA 13
ATOM 16222 C C . LYS A 1 25 ? -2.099 -23.314 3.533 1.00 0.00 25 LYS A C 13
ATOM 16223 O O . LYS A 1 25 ? -1.057 -23.645 3.004 1.00 0.00 25 LYS A O 13
ATOM 16242 N N . ILE A 1 26 ? -3.252 -23.566 2.976 1.00 0.00 26 ILE A N 13
ATOM 16243 C CA . ILE A 1 26 ? -3.308 -24.272 1.665 1.00 0.00 26 ILE A CA 13
ATOM 16244 C C . ILE A 1 26 ? -2.796 -23.343 0.562 1.00 0.00 26 ILE A C 13
ATOM 16245 O O . ILE A 1 26 ? -2.045 -23.745 -0.303 1.00 0.00 26 ILE A O 13
ATOM 16261 N N . VAL A 1 27 ? -3.199 -22.102 0.586 1.00 0.00 27 VAL A N 13
ATOM 16262 C CA . VAL A 1 27 ? -2.736 -21.148 -0.461 1.00 0.00 27 VAL A CA 13
ATOM 16263 C C . VAL A 1 27 ? -1.215 -21.003 -0.384 1.00 0.00 27 VAL A C 13
ATOM 16264 O O . VAL A 1 27 ? -0.527 -21.029 -1.386 1.00 0.00 27 VAL A O 13
ATOM 16277 N N . GLU A 1 28 ? -0.684 -20.847 0.798 1.00 0.00 28 GLU A N 13
ATOM 16278 C CA . GLU A 1 28 ? 0.792 -20.698 0.938 1.00 0.00 28 GLU A CA 13
ATOM 16279 C C . GLU A 1 28 ? 1.487 -21.958 0.418 1.00 0.00 28 GLU A C 13
ATOM 16280 O O . GLU A 1 28 ? 2.479 -21.889 -0.280 1.00 0.00 28 GLU A O 13
ATOM 16292 N N . VAL A 1 29 ? 0.974 -23.111 0.752 1.00 0.00 29 VAL A N 13
ATOM 16293 C CA . VAL A 1 29 ? 1.607 -24.374 0.276 1.00 0.00 29 VAL A CA 13
ATOM 16294 C C . VAL A 1 29 ? 1.326 -24.556 -1.217 1.00 0.00 29 VAL A C 13
ATOM 16295 O O . VAL A 1 29 ? 2.163 -25.024 -1.963 1.00 0.00 29 VAL A O 13
ATOM 16308 N N . ALA A 1 30 ? 0.154 -24.189 -1.660 1.00 0.00 30 ALA A N 13
ATOM 16309 C CA . ALA A 1 30 ? -0.178 -24.342 -3.105 1.00 0.00 30 ALA A CA 13
ATOM 16310 C C . ALA A 1 30 ? 0.687 -23.390 -3.932 1.00 0.00 30 ALA A C 13
ATOM 16311 O O . ALA A 1 30 ? 1.302 -23.781 -4.904 1.00 0.00 30 ALA A O 13
ATOM 16318 N N . LYS A 1 31 ? 0.741 -22.143 -3.554 1.00 0.00 31 LYS A N 13
ATOM 16319 C CA . LYS A 1 31 ? 1.567 -21.166 -4.320 1.00 0.00 31 LYS A CA 13
ATOM 16320 C C . LYS A 1 31 ? 3.022 -21.638 -4.346 1.00 0.00 31 LYS A C 13
ATOM 16321 O O . LYS A 1 31 ? 3.715 -21.488 -5.333 1.00 0.00 31 LYS A O 13
ATOM 16340 N N . SER A 1 32 ? 3.490 -22.209 -3.270 1.00 0.00 32 SER A N 13
ATOM 16341 C CA . SER A 1 32 ? 4.899 -22.689 -3.235 1.00 0.00 32 SER A CA 13
ATOM 16342 C C . SER A 1 32 ? 5.126 -23.683 -4.376 1.00 0.00 32 SER A C 13
ATOM 16343 O O . SER A 1 32 ? 6.192 -23.745 -4.954 1.00 0.00 32 SER A O 13
ATOM 16351 N N . THR A 1 33 ? 4.131 -24.461 -4.702 1.00 0.00 33 THR A N 13
ATOM 16352 C CA . THR A 1 33 ? 4.290 -25.450 -5.804 1.00 0.00 33 THR A CA 13
ATOM 16353 C C . THR A 1 33 ? 4.294 -24.720 -7.149 1.00 0.00 33 THR A C 13
ATOM 16354 O O . THR A 1 33 ? 3.746 -23.645 -7.283 1.00 0.00 33 THR A O 13
ATOM 16365 N N . ASN A 1 34 ? 4.908 -25.295 -8.146 1.00 0.00 34 ASN A N 13
ATOM 16366 C CA . ASN A 1 34 ? 4.946 -24.634 -9.481 1.00 0.00 34 ASN A CA 13
ATOM 16367 C C . ASN A 1 34 ? 3.528 -24.233 -9.892 1.00 0.00 34 ASN A C 13
ATOM 16368 O O . ASN A 1 34 ? 3.317 -23.216 -10.522 1.00 0.00 34 ASN A O 13
ATOM 16379 N N . SER A 1 35 ? 2.554 -25.026 -9.539 1.00 0.00 35 SER A N 13
ATOM 16380 C CA . SER A 1 35 ? 1.150 -24.691 -9.910 1.00 0.00 35 SER A CA 13
ATOM 16381 C C . SER A 1 35 ? 0.763 -23.350 -9.282 1.00 0.00 35 SER A C 13
ATOM 16382 O O . SER A 1 35 ? 1.344 -22.922 -8.304 1.00 0.00 35 SER A O 13
ATOM 16390 N N . LYS A 1 36 ? -0.213 -22.684 -9.836 1.00 0.00 36 LYS A N 13
ATOM 16391 C CA . LYS A 1 36 ? -0.634 -21.373 -9.270 1.00 0.00 36 LYS A CA 13
ATOM 16392 C C . LYS A 1 36 ? -2.042 -21.500 -8.681 1.00 0.00 36 LYS A C 13
ATOM 16393 O O . LYS A 1 36 ? -2.873 -22.226 -9.188 1.00 0.00 36 LYS A O 13
ATOM 16412 N N . VAL A 1 37 ? -2.315 -20.800 -7.614 1.00 0.00 37 VAL A N 13
ATOM 16413 C CA . VAL A 1 37 ? -3.667 -20.883 -6.995 1.00 0.00 37 VAL A CA 13
ATOM 16414 C C . VAL A 1 37 ? -4.290 -19.486 -6.939 1.00 0.00 37 VAL A C 13
ATOM 16415 O O . VAL A 1 37 ? -3.616 -18.505 -6.692 1.00 0.00 37 VAL A O 13
ATOM 16428 N N . SER A 1 38 ? -5.571 -19.389 -7.166 1.00 0.00 38 SER A N 13
ATOM 16429 C CA . SER A 1 38 ? -6.237 -18.057 -7.125 1.00 0.00 38 SER A CA 13
ATOM 16430 C C . SER A 1 38 ? -7.217 -18.011 -5.952 1.00 0.00 38 SER A C 13
ATOM 16431 O O . SER A 1 38 ? -7.965 -18.941 -5.719 1.00 0.00 38 SER A O 13
ATOM 16439 N N . GLY A 1 39 ? -7.220 -16.938 -5.210 1.00 0.00 39 GLY A N 13
ATOM 16440 C CA . GLY A 1 39 ? -8.154 -16.835 -4.053 1.00 0.00 39 GLY A CA 13
ATOM 16441 C C . GLY A 1 39 ? -7.382 -16.367 -2.816 1.00 0.00 39 GLY A C 13
ATOM 16442 O O . GLY A 1 39 ? -6.353 -15.732 -2.920 1.00 0.00 39 GLY A O 13
ATOM 16446 N N . PRO A 1 40 ? -7.899 -16.690 -1.622 1.00 0.00 40 PRO A N 13
ATOM 16447 C CA . PRO A 1 40 ? -9.144 -17.457 -1.478 1.00 0.00 40 PRO A CA 13
ATOM 16448 C C . PRO A 1 40 ? -10.368 -16.636 -1.893 1.00 0.00 40 PRO A C 13
ATOM 16449 O O . PRO A 1 40 ? -10.480 -15.468 -1.579 1.00 0.00 40 PRO A O 13
ATOM 16460 N N . ILE A 1 41 ? -11.287 -17.239 -2.598 1.00 0.00 41 ILE A N 13
ATOM 16461 C CA . ILE A 1 41 ? -12.502 -16.492 -3.031 1.00 0.00 41 ILE A CA 13
ATOM 16462 C C . ILE A 1 41 ? -13.584 -16.615 -1.956 1.00 0.00 41 ILE A C 13
ATOM 16463 O O . ILE A 1 41 ? -14.082 -17.688 -1.684 1.00 0.00 41 ILE A O 13
ATOM 16479 N N . PRO A 1 42 ? -13.951 -15.484 -1.335 1.00 0.00 42 PRO A N 13
ATOM 16480 C CA . PRO A 1 42 ? -14.975 -15.455 -0.284 1.00 0.00 42 PRO A CA 13
ATOM 16481 C C . PRO A 1 42 ? -16.380 -15.674 -0.854 1.00 0.00 42 PRO A C 13
ATOM 16482 O O . PRO A 1 42 ? -16.724 -15.161 -1.900 1.00 0.00 42 PRO A O 13
ATOM 16493 N N . LEU A 1 43 ? -17.195 -16.435 -0.174 1.00 0.00 43 LEU A N 13
ATOM 16494 C CA . LEU A 1 43 ? -18.574 -16.686 -0.676 1.00 0.00 43 LEU A CA 13
ATOM 16495 C C . LEU A 1 43 ? -19.590 -16.153 0.337 1.00 0.00 43 LEU A C 13
ATOM 16496 O O . LEU A 1 43 ? -19.233 -15.694 1.403 1.00 0.00 43 LEU A O 13
ATOM 16512 N N . PRO A 1 44 ? -20.885 -16.218 -0.008 1.00 0.00 44 PRO A N 13
ATOM 16513 C CA . PRO A 1 44 ? -21.962 -15.744 0.868 1.00 0.00 44 PRO A CA 13
ATOM 16514 C C . PRO A 1 44 ? -22.141 -16.651 2.090 1.00 0.00 44 PRO A C 13
ATOM 16515 O O . PRO A 1 44 ? -22.182 -17.860 1.977 1.00 0.00 44 PRO A O 13
ATOM 16526 N N . THR A 1 45 ? -22.246 -16.075 3.256 1.00 0.00 45 THR A N 13
ATOM 16527 C CA . THR A 1 45 ? -22.420 -16.904 4.483 1.00 0.00 45 THR A CA 13
ATOM 16528 C C . THR A 1 45 ? -23.876 -17.362 4.588 1.00 0.00 45 THR A C 13
ATOM 16529 O O . THR A 1 45 ? -24.791 -16.631 4.264 1.00 0.00 45 THR A O 13
ATOM 16540 N N . GLU A 1 46 ? -24.097 -18.566 5.042 1.00 0.00 46 GLU A N 13
ATOM 16541 C CA . GLU A 1 46 ? -25.495 -19.069 5.168 1.00 0.00 46 GLU A CA 13
ATOM 16542 C C . GLU A 1 46 ? -25.842 -19.240 6.649 1.00 0.00 46 GLU A C 13
ATOM 16543 O O . GLU A 1 46 ? -25.142 -19.902 7.388 1.00 0.00 46 GLU A O 13
ATOM 16555 N N . SER A 1 47 ? -26.919 -18.647 7.087 1.00 0.00 47 SER A N 13
ATOM 16556 C CA . SER A 1 47 ? -27.309 -18.776 8.519 1.00 0.00 47 SER A CA 13
ATOM 16557 C C . SER A 1 47 ? -26.130 -18.375 9.408 1.00 0.00 47 SER A C 13
ATOM 16558 O O . SER A 1 47 ? -25.983 -17.227 9.779 1.00 0.00 47 SER A O 13
ATOM 16566 N N . ARG A 1 48 ? -25.289 -19.310 9.751 1.00 0.00 48 ARG A N 13
ATOM 16567 C CA . ARG A 1 48 ? -24.120 -18.981 10.615 1.00 0.00 48 ARG A CA 13
ATOM 16568 C C . ARG A 1 48 ? -22.891 -19.751 10.126 1.00 0.00 48 ARG A C 13
ATOM 16569 O O . ARG A 1 48 ? -21.953 -19.975 10.864 1.00 0.00 48 ARG A O 13
ATOM 16590 N N . VAL A 1 49 ? -22.890 -20.158 8.886 1.00 0.00 49 VAL A N 13
ATOM 16591 C CA . VAL A 1 49 ? -21.721 -20.913 8.352 1.00 0.00 49 VAL A CA 13
ATOM 16592 C C . VAL A 1 49 ? -21.106 -20.145 7.181 1.00 0.00 49 VAL A C 13
ATOM 16593 O O . VAL A 1 49 ? -21.795 -19.718 6.276 1.00 0.00 49 VAL A O 13
ATOM 16606 N N . HIS A 1 50 ? -19.813 -19.967 7.189 1.00 0.00 50 HIS A N 13
ATOM 16607 C CA . HIS A 1 50 ? -19.155 -19.229 6.075 1.00 0.00 50 HIS A CA 13
ATOM 16608 C C . HIS A 1 50 ? -18.508 -20.229 5.115 1.00 0.00 50 HIS A C 13
ATOM 16609 O O . HIS A 1 50 ? -18.105 -21.306 5.505 1.00 0.00 50 HIS A O 13
ATOM 16623 N N . LYS A 1 51 ? -18.409 -19.885 3.859 1.00 0.00 51 LYS A N 13
ATOM 16624 C CA . LYS A 1 51 ? -17.793 -20.822 2.878 1.00 0.00 51 LYS A CA 13
ATOM 16625 C C . LYS A 1 51 ? -16.790 -20.067 2.004 1.00 0.00 51 LYS A C 13
ATOM 16626 O O . LYS A 1 51 ? -17.018 -18.941 1.607 1.00 0.00 51 LYS A O 13
ATOM 16645 N N . ARG A 1 52 ? -15.679 -20.682 1.697 1.00 0.00 52 ARG A N 13
ATOM 16646 C CA . ARG A 1 52 ? -14.661 -20.007 0.845 1.00 0.00 52 ARG A CA 13
ATOM 16647 C C . ARG A 1 52 ? -14.350 -20.891 -0.364 1.00 0.00 52 ARG A C 13
ATOM 16648 O O . ARG A 1 52 ? -14.426 -22.101 -0.295 1.00 0.00 52 ARG A O 13
ATOM 16669 N N . LEU A 1 53 ? -14.002 -20.299 -1.474 1.00 0.00 53 LEU A N 13
ATOM 16670 C CA . LEU A 1 53 ? -13.691 -21.112 -2.683 1.00 0.00 53 LEU A CA 13
ATOM 16671 C C . LEU A 1 53 ? -12.273 -20.801 -3.164 1.00 0.00 53 LEU A C 13
ATOM 16672 O O . LEU A 1 53 ? -11.889 -19.656 -3.301 1.00 0.00 53 LEU A O 13
ATOM 16688 N N . ILE A 1 54 ? -11.492 -21.813 -3.426 1.00 0.00 54 ILE A N 13
ATOM 16689 C CA . ILE A 1 54 ? -10.099 -21.580 -3.901 1.00 0.00 54 ILE A CA 13
ATOM 16690 C C . ILE A 1 54 ? -9.930 -22.202 -5.290 1.00 0.00 54 ILE A C 13
ATOM 16691 O O . ILE A 1 54 ? -10.177 -23.375 -5.488 1.00 0.00 54 ILE A O 13
ATOM 16707 N N . ASP A 1 55 ? -9.516 -21.425 -6.253 1.00 0.00 55 ASP A N 13
ATOM 16708 C CA . ASP A 1 55 ? -9.337 -21.975 -7.627 1.00 0.00 55 ASP A CA 13
ATOM 16709 C C . ASP A 1 55 ? -7.858 -22.275 -7.874 1.00 0.00 55 ASP A C 13
ATOM 16710 O O . ASP A 1 55 ? -6.986 -21.528 -7.474 1.00 0.00 55 ASP A O 13
ATOM 16719 N N . ILE A 1 56 ? -7.568 -23.363 -8.534 1.00 0.00 56 ILE A N 13
ATOM 16720 C CA . ILE A 1 56 ? -6.146 -23.712 -8.812 1.00 0.00 56 ILE A CA 13
ATOM 16721 C C . ILE A 1 56 ? -5.938 -23.812 -10.325 1.00 0.00 56 ILE A C 13
ATOM 16722 O O . ILE A 1 56 ? -6.688 -24.465 -11.022 1.00 0.00 56 ILE A O 13
ATOM 16738 N N . ILE A 1 57 ? -4.928 -23.165 -10.840 1.00 0.00 57 ILE A N 13
ATOM 16739 C CA . ILE A 1 57 ? -4.679 -23.222 -12.308 1.00 0.00 57 ILE A CA 13
ATOM 16740 C C . ILE A 1 57 ? -3.393 -24.004 -12.583 1.00 0.00 57 ILE A C 13
ATOM 16741 O O . ILE A 1 57 ? -2.412 -23.875 -11.876 1.00 0.00 57 ILE A O 13
ATOM 16757 N N . ASP A 1 58 ? -3.389 -24.813 -13.607 1.00 0.00 58 ASP A N 13
ATOM 16758 C CA . ASP A 1 58 ? -2.167 -25.602 -13.932 1.00 0.00 58 ASP A CA 13
ATOM 16759 C C . ASP A 1 58 ? -1.687 -26.342 -12.682 1.00 0.00 58 ASP A C 13
ATOM 16760 O O . ASP A 1 58 ? -0.579 -26.147 -12.223 1.00 0.00 58 ASP A O 13
ATOM 16769 N N . PRO A 1 59 ? -2.542 -27.212 -12.127 1.00 0.00 59 PRO A N 13
ATOM 16770 C CA . PRO A 1 59 ? -2.212 -27.993 -10.928 1.00 0.00 59 PRO A CA 13
ATOM 16771 C C . PRO A 1 59 ? -1.164 -29.070 -11.224 1.00 0.00 59 PRO A C 13
ATOM 16772 O O . PRO A 1 59 ? -1.189 -29.705 -12.260 1.00 0.00 59 PRO A O 13
ATOM 16783 N N . SER A 1 60 ? -0.245 -29.280 -10.323 1.00 0.00 60 SER A N 13
ATOM 16784 C CA . SER A 1 60 ? 0.803 -30.315 -10.554 1.00 0.00 60 SER A CA 13
ATOM 16785 C C . SER A 1 60 ? 0.706 -31.388 -9.468 1.00 0.00 60 SER A C 13
ATOM 16786 O O . SER A 1 60 ? 0.068 -31.199 -8.452 1.00 0.00 60 SER A O 13
ATOM 16794 N N . PRO A 1 61 ? 1.359 -32.538 -9.692 1.00 0.00 61 PRO A N 13
ATOM 16795 C CA . PRO A 1 61 ? 1.353 -33.651 -8.735 1.00 0.00 61 PRO A CA 13
ATOM 16796 C C . PRO A 1 61 ? 2.100 -33.294 -7.449 1.00 0.00 61 PRO A C 13
ATOM 16797 O O . PRO A 1 61 ? 1.910 -33.906 -6.417 1.00 0.00 61 PRO A O 13
ATOM 16808 N N . LYS A 1 62 ? 2.946 -32.301 -7.502 1.00 0.00 62 LYS A N 13
ATOM 16809 C CA . LYS A 1 62 ? 3.697 -31.900 -6.282 1.00 0.00 62 LYS A CA 13
ATOM 16810 C C . LYS A 1 62 ? 2.737 -31.233 -5.296 1.00 0.00 62 LYS A C 13
ATOM 16811 O O . LYS A 1 62 ? 2.933 -31.275 -4.097 1.00 0.00 62 LYS A O 13
ATOM 16830 N N . THR A 1 63 ? 1.694 -30.622 -5.791 1.00 0.00 63 THR A N 13
ATOM 16831 C CA . THR A 1 63 ? 0.720 -29.957 -4.881 1.00 0.00 63 THR A CA 13
ATOM 16832 C C . THR A 1 63 ? -0.089 -31.024 -4.142 1.00 0.00 63 THR A C 13
ATOM 16833 O O . THR A 1 63 ? -0.382 -30.894 -2.970 1.00 0.00 63 THR A O 13
ATOM 16844 N N . ILE A 1 64 ? -0.449 -32.080 -4.818 1.00 0.00 64 ILE A N 13
ATOM 16845 C CA . ILE A 1 64 ? -1.236 -33.156 -4.154 1.00 0.00 64 ILE A CA 13
ATOM 16846 C C . ILE A 1 64 ? -0.383 -33.807 -3.063 1.00 0.00 64 ILE A C 13
ATOM 16847 O O . ILE A 1 64 ? -0.855 -34.094 -1.981 1.00 0.00 64 ILE A O 13
ATOM 16863 N N . ASP A 1 65 ? 0.871 -34.038 -3.338 1.00 0.00 65 ASP A N 13
ATOM 16864 C CA . ASP A 1 65 ? 1.754 -34.667 -2.316 1.00 0.00 65 ASP A CA 13
ATOM 16865 C C . ASP A 1 65 ? 1.779 -33.793 -1.061 1.00 0.00 65 ASP A C 13
ATOM 16866 O O . ASP A 1 65 ? 1.621 -34.273 0.045 1.00 0.00 65 ASP A O 13
ATOM 16875 N N . ALA A 1 66 ? 1.975 -32.512 -1.221 1.00 0.00 66 ALA A N 13
ATOM 16876 C CA . ALA A 1 66 ? 2.008 -31.611 -0.036 1.00 0.00 66 ALA A CA 13
ATOM 16877 C C . ALA A 1 66 ? 0.671 -31.697 0.704 1.00 0.00 66 ALA A C 13
ATOM 16878 O O . ALA A 1 66 ? 0.617 -31.630 1.916 1.00 0.00 66 ALA A O 13
ATOM 16885 N N . LEU A 1 67 ? -0.407 -31.845 -0.016 1.00 0.00 67 LEU A N 13
ATOM 16886 C CA . LEU A 1 67 ? -1.739 -31.935 0.648 1.00 0.00 67 LEU A CA 13
ATOM 16887 C C . LEU A 1 67 ? -1.807 -33.220 1.476 1.00 0.00 67 LEU A C 13
ATOM 16888 O O . LEU A 1 67 ? -2.306 -33.230 2.583 1.00 0.00 67 LEU A O 13
ATOM 16904 N N . MET A 1 68 ? -1.311 -34.305 0.948 1.00 0.00 68 MET A N 13
ATOM 16905 C CA . MET A 1 68 ? -1.348 -35.587 1.706 1.00 0.00 68 MET A CA 13
ATOM 16906 C C . MET A 1 68 ? -0.462 -35.470 2.947 1.00 0.00 68 MET A C 13
ATOM 16907 O O . MET A 1 68 ? -0.697 -36.111 3.953 1.00 0.00 68 MET A O 13
ATOM 16921 N N . ARG A 1 69 ? 0.557 -34.656 2.885 1.00 0.00 69 ARG A N 13
ATOM 16922 C CA . ARG A 1 69 ? 1.457 -34.498 4.062 1.00 0.00 69 ARG A CA 13
ATOM 16923 C C . ARG A 1 69 ? 0.783 -33.602 5.103 1.00 0.00 69 ARG A C 13
ATOM 16924 O O . ARG A 1 69 ? 1.028 -33.717 6.287 1.00 0.00 69 ARG A O 13
ATOM 16945 N N . ILE A 1 70 ? -0.065 -32.710 4.670 1.00 0.00 70 ILE A N 13
ATOM 16946 C CA . ILE A 1 70 ? -0.756 -31.808 5.634 1.00 0.00 70 ILE A CA 13
ATOM 16947 C C . ILE A 1 70 ? -2.243 -32.166 5.693 1.00 0.00 70 ILE A C 13
ATOM 16948 O O . ILE A 1 70 ? -2.883 -32.364 4.680 1.00 0.00 70 ILE A O 13
ATOM 16964 N N . ASN A 1 71 ? -2.796 -32.248 6.872 1.00 0.00 71 ASN A N 13
ATOM 16965 C CA . ASN A 1 71 ? -4.241 -32.593 6.993 1.00 0.00 71 ASN A CA 13
ATOM 16966 C C . ASN A 1 71 ? -5.032 -31.346 7.394 1.00 0.00 71 ASN A C 13
ATOM 16967 O O . ASN A 1 71 ? -4.672 -30.641 8.315 1.00 0.00 71 ASN A O 13
ATOM 16978 N N . LEU A 1 72 ? -6.107 -31.069 6.708 1.00 0.00 72 LEU A N 13
ATOM 16979 C CA . LEU A 1 72 ? -6.920 -29.868 7.052 1.00 0.00 72 LEU A CA 13
ATOM 16980 C C . LEU A 1 72 ? -7.145 -29.821 8.565 1.00 0.00 72 LEU A C 13
ATOM 16981 O O . LEU A 1 72 ? -7.298 -30.839 9.210 1.00 0.00 72 LEU A O 13
ATOM 16997 N N . PRO A 1 73 ? -7.166 -28.608 9.137 1.00 0.00 73 PRO A N 13
ATOM 16998 C CA . PRO A 1 73 ? -7.372 -28.414 10.577 1.00 0.00 73 PRO A CA 13
ATOM 16999 C C . PRO A 1 73 ? -8.806 -28.752 10.998 1.00 0.00 73 PRO A C 13
ATOM 17000 O O . PRO A 1 73 ? -9.742 -28.579 10.241 1.00 0.00 73 PRO A O 13
ATOM 17011 N N . ALA A 1 74 ? -8.986 -29.230 12.197 1.00 0.00 74 ALA A N 13
ATOM 17012 C CA . ALA A 1 74 ? -10.358 -29.578 12.665 1.00 0.00 74 ALA A CA 13
ATOM 17013 C C . ALA A 1 74 ? -11.211 -28.310 12.726 1.00 0.00 74 ALA A C 13
ATOM 17014 O O . ALA A 1 74 ? -10.710 -27.221 12.921 1.00 0.00 74 ALA A O 13
ATOM 17021 N N . GLY A 1 75 ? -12.500 -28.443 12.561 1.00 0.00 75 GLY A N 13
ATOM 17022 C CA . GLY A 1 75 ? -13.384 -27.245 12.611 1.00 0.00 75 GLY A CA 13
ATOM 17023 C C . GLY A 1 75 ? -13.737 -26.807 11.187 1.00 0.00 75 GLY A C 13
ATOM 17024 O O . GLY A 1 75 ? -14.507 -25.890 10.983 1.00 0.00 75 GLY A O 13
ATOM 17028 N N . VAL A 1 76 ? -13.181 -27.455 10.200 1.00 0.00 76 VAL A N 13
ATOM 17029 C CA . VAL A 1 76 ? -13.487 -27.072 8.792 1.00 0.00 76 VAL A CA 13
ATOM 17030 C C . VAL A 1 76 ? -13.997 -28.297 8.030 1.00 0.00 76 VAL A C 13
ATOM 17031 O O . VAL A 1 76 ? -13.613 -29.417 8.306 1.00 0.00 76 VAL A O 13
ATOM 17044 N N . ASP A 1 77 ? -14.861 -28.095 7.074 1.00 0.00 77 ASP A N 13
ATOM 17045 C CA . ASP A 1 77 ? -15.395 -29.249 6.295 1.00 0.00 77 ASP A CA 13
ATOM 17046 C C . ASP A 1 77 ? -15.008 -29.094 4.823 1.00 0.00 77 ASP A C 13
ATOM 17047 O O . ASP A 1 77 ? -14.740 -28.006 4.353 1.00 0.00 77 ASP A O 13
ATOM 17056 N N . VAL A 1 78 ? -14.976 -30.174 4.092 1.00 0.00 78 VAL A N 13
ATOM 17057 C CA . VAL A 1 78 ? -14.606 -30.088 2.650 1.00 0.00 78 VAL A CA 13
ATOM 17058 C C . VAL A 1 78 ? -15.631 -30.856 1.814 1.00 0.00 78 VAL A C 13
ATOM 17059 O O . VAL A 1 78 ? -16.205 -31.830 2.258 1.00 0.00 78 VAL A O 13
ATOM 17072 N N . GLU A 1 79 ? -15.865 -30.425 0.604 1.00 0.00 79 GLU A N 13
ATOM 17073 C CA . GLU A 1 79 ? -16.852 -31.131 -0.260 1.00 0.00 79 GLU A CA 13
ATOM 17074 C C . GLU A 1 79 ? -16.115 -31.872 -1.378 1.00 0.00 79 GLU A C 13
ATOM 17075 O O . GLU A 1 79 ? -15.192 -31.353 -1.975 1.00 0.00 79 GLU A O 13
ATOM 17087 N N . ILE A 1 80 ? -16.515 -33.080 -1.666 1.00 0.00 80 ILE A N 13
ATOM 17088 C CA . ILE A 1 80 ? -15.836 -33.851 -2.745 1.00 0.00 80 ILE A CA 13
ATOM 17089 C C . ILE A 1 80 ? -16.884 -34.391 -3.722 1.00 0.00 80 ILE A C 13
ATOM 17090 O O . ILE A 1 80 ? -18.044 -34.528 -3.389 1.00 0.00 80 ILE A O 13
ATOM 17106 N N . LYS A 1 81 ? -16.484 -34.699 -4.924 1.00 0.00 81 LYS A N 13
ATOM 17107 C CA . LYS A 1 81 ? -17.457 -35.231 -5.920 1.00 0.00 81 LYS A CA 13
ATOM 17108 C C . LYS A 1 81 ? -17.584 -36.746 -5.750 1.00 0.00 81 LYS A C 13
ATOM 17109 O O . LYS A 1 81 ? -16.602 -37.451 -5.628 1.00 0.00 81 LYS A O 13
ATOM 17128 N N . LEU A 1 82 ? -18.786 -37.253 -5.741 1.00 0.00 82 LEU A N 13
ATOM 17129 C CA . LEU A 1 82 ? -18.974 -38.723 -5.579 1.00 0.00 82 LEU A CA 13
ATOM 17130 C C . LEU A 1 82 ? -19.138 -39.371 -6.955 1.00 0.00 82 LEU A C 13
ATOM 17131 O O . LEU A 1 82 ? -19.830 -38.797 -7.780 1.00 0.00 82 LEU A O 13
ATOM 17148 N N . SER A 1 1 ? 2.225 -26.503 -17.335 1.00 0.00 1 SER A N 14
ATOM 17149 C CA . SER A 1 1 ? 1.490 -26.833 -18.589 1.00 0.00 1 SER A CA 14
ATOM 17150 C C . SER A 1 1 ? 0.615 -25.645 -18.995 1.00 0.00 1 SER A C 14
ATOM 17151 O O . SER A 1 1 ? 0.708 -24.572 -18.433 1.00 0.00 1 SER A O 14
ATOM 17161 N N . MET A 1 2 ? -0.235 -25.828 -19.968 1.00 0.00 2 MET A N 14
ATOM 17162 C CA . MET A 1 2 ? -1.115 -24.709 -20.409 1.00 0.00 2 MET A CA 14
ATOM 17163 C C . MET A 1 2 ? -1.982 -24.249 -19.235 1.00 0.00 2 MET A C 14
ATOM 17164 O O . MET A 1 2 ? -2.274 -23.078 -19.088 1.00 0.00 2 MET A O 14
ATOM 17178 N N . GLY A 1 3 ? -2.397 -25.160 -18.399 1.00 0.00 3 GLY A N 14
ATOM 17179 C CA . GLY A 1 3 ? -3.244 -24.774 -17.236 1.00 0.00 3 GLY A CA 14
ATOM 17180 C C . GLY A 1 3 ? -4.703 -24.661 -17.684 1.00 0.00 3 GLY A C 14
ATOM 17181 O O . GLY A 1 3 ? -5.522 -24.061 -17.017 1.00 0.00 3 GLY A O 14
ATOM 17185 N N . GLY A 1 4 ? -5.033 -25.233 -18.809 1.00 0.00 4 GLY A N 14
ATOM 17186 C CA . GLY A 1 4 ? -6.439 -25.158 -19.298 1.00 0.00 4 GLY A CA 14
ATOM 17187 C C . GLY A 1 4 ? -7.382 -25.700 -18.223 1.00 0.00 4 GLY A C 14
ATOM 17188 O O . GLY A 1 4 ? -8.527 -25.303 -18.130 1.00 0.00 4 GLY A O 14
ATOM 17192 N N . GLN A 1 5 ? -6.912 -26.605 -17.408 1.00 0.00 5 GLN A N 14
ATOM 17193 C CA . GLN A 1 5 ? -7.783 -27.172 -16.340 1.00 0.00 5 GLN A CA 14
ATOM 17194 C C . GLN A 1 5 ? -7.443 -26.514 -15.001 1.00 0.00 5 GLN A C 14
ATOM 17195 O O . GLN A 1 5 ? -6.303 -26.190 -14.729 1.00 0.00 5 GLN A O 14
ATOM 17209 N N . LYS A 1 6 ? -8.423 -26.313 -14.163 1.00 0.00 6 LYS A N 14
ATOM 17210 C CA . LYS A 1 6 ? -8.156 -25.675 -12.843 1.00 0.00 6 LYS A CA 14
ATOM 17211 C C . LYS A 1 6 ? -8.847 -26.479 -11.739 1.00 0.00 6 LYS A C 14
ATOM 17212 O O . LYS A 1 6 ? -9.744 -27.258 -11.994 1.00 0.00 6 LYS A O 14
ATOM 17231 N N . ILE A 1 7 ? -8.440 -26.296 -10.513 1.00 0.00 7 ILE A N 14
ATOM 17232 C CA . ILE A 1 7 ? -9.076 -27.048 -9.395 1.00 0.00 7 ILE A CA 14
ATOM 17233 C C . ILE A 1 7 ? -9.719 -26.061 -8.418 1.00 0.00 7 ILE A C 14
ATOM 17234 O O . ILE A 1 7 ? -9.184 -25.004 -8.148 1.00 0.00 7 ILE A O 14
ATOM 17250 N N . ARG A 1 8 ? -10.863 -26.395 -7.887 1.00 0.00 8 ARG A N 14
ATOM 17251 C CA . ARG A 1 8 ? -11.535 -25.472 -6.930 1.00 0.00 8 ARG A CA 14
ATOM 17252 C C . ARG A 1 8 ? -11.836 -26.217 -5.627 1.00 0.00 8 ARG A C 14
ATOM 17253 O O . ARG A 1 8 ? -12.444 -27.269 -5.627 1.00 0.00 8 ARG A O 14
ATOM 17274 N N . ILE A 1 9 ? -11.416 -25.677 -4.516 1.00 0.00 9 ILE A N 14
ATOM 17275 C CA . ILE A 1 9 ? -11.679 -26.351 -3.213 1.00 0.00 9 ILE A CA 14
ATOM 17276 C C . ILE A 1 9 ? -12.609 -25.478 -2.368 1.00 0.00 9 ILE A C 14
ATOM 17277 O O . ILE A 1 9 ? -12.440 -24.278 -2.281 1.00 0.00 9 ILE A O 14
ATOM 17293 N N . LYS A 1 10 ? -13.592 -26.070 -1.747 1.00 0.00 10 LYS A N 14
ATOM 17294 C CA . LYS A 1 10 ? -14.533 -25.271 -0.911 1.00 0.00 10 LYS A CA 14
ATOM 17295 C C . LYS A 1 10 ? -14.225 -25.500 0.570 1.00 0.00 10 LYS A C 14
ATOM 17296 O O . LYS A 1 10 ? -14.159 -26.620 1.035 1.00 0.00 10 LYS A O 14
ATOM 17315 N N . LEU A 1 11 ? -14.038 -24.444 1.316 1.00 0.00 11 LEU A N 14
ATOM 17316 C CA . LEU A 1 11 ? -13.737 -24.602 2.767 1.00 0.00 11 LEU A CA 14
ATOM 17317 C C . LEU A 1 11 ? -15.005 -24.337 3.581 1.00 0.00 11 LEU A C 14
ATOM 17318 O O . LEU A 1 11 ? -15.721 -23.386 3.339 1.00 0.00 11 LEU A O 14
ATOM 17334 N N . LYS A 1 12 ? -15.291 -25.170 4.542 1.00 0.00 12 LYS A N 14
ATOM 17335 C CA . LYS A 1 12 ? -16.514 -24.964 5.367 1.00 0.00 12 LYS A CA 14
ATOM 17336 C C . LYS A 1 12 ? -16.120 -24.822 6.839 1.00 0.00 12 LYS A C 14
ATOM 17337 O O . LYS A 1 12 ? -15.309 -25.568 7.350 1.00 0.00 12 LYS A O 14
ATOM 17356 N N . ALA A 1 13 ? -16.689 -23.868 7.524 1.00 0.00 13 ALA A N 14
ATOM 17357 C CA . ALA A 1 13 ? -16.347 -23.677 8.962 1.00 0.00 13 ALA A CA 14
ATOM 17358 C C . ALA A 1 13 ? -17.328 -22.687 9.593 1.00 0.00 13 ALA A C 14
ATOM 17359 O O . ALA A 1 13 ? -17.831 -21.794 8.938 1.00 0.00 13 ALA A O 14
ATOM 17366 N N . TYR A 1 14 ? -17.605 -22.836 10.859 1.00 0.00 14 TYR A N 14
ATOM 17367 C CA . TYR A 1 14 ? -18.553 -21.902 11.529 1.00 0.00 14 TYR A CA 14
ATOM 17368 C C . TYR A 1 14 ? -17.883 -20.538 11.709 1.00 0.00 14 TYR A C 14
ATOM 17369 O O . TYR A 1 14 ? -18.499 -19.506 11.534 1.00 0.00 14 TYR A O 14
ATOM 17387 N N . ASP A 1 15 ? -16.626 -20.526 12.057 1.00 0.00 15 ASP A N 14
ATOM 17388 C CA . ASP A 1 15 ? -15.917 -19.229 12.248 1.00 0.00 15 ASP A CA 14
ATOM 17389 C C . ASP A 1 15 ? -15.220 -18.832 10.947 1.00 0.00 15 ASP A C 14
ATOM 17390 O O . ASP A 1 15 ? -14.363 -19.534 10.451 1.00 0.00 15 ASP A O 14
ATOM 17399 N N . HIS A 1 16 ? -15.579 -17.707 10.390 1.00 0.00 16 HIS A N 14
ATOM 17400 C CA . HIS A 1 16 ? -14.935 -17.266 9.122 1.00 0.00 16 HIS A CA 14
ATOM 17401 C C . HIS A 1 16 ? -13.452 -16.987 9.373 1.00 0.00 16 HIS A C 14
ATOM 17402 O O . HIS A 1 16 ? -12.606 -17.282 8.552 1.00 0.00 16 HIS A O 14
ATOM 17416 N N . GLU A 1 17 ? -13.128 -16.423 10.505 1.00 0.00 17 GLU A N 14
ATOM 17417 C CA . GLU A 1 17 ? -11.700 -16.127 10.809 1.00 0.00 17 GLU A CA 14
ATOM 17418 C C . GLU A 1 17 ? -10.897 -17.428 10.798 1.00 0.00 17 GLU A C 14
ATOM 17419 O O . GLU A 1 17 ? -9.769 -17.470 10.346 1.00 0.00 17 GLU A O 14
ATOM 17431 N N . LEU A 1 18 ? -11.467 -18.493 11.292 1.00 0.00 18 LEU A N 14
ATOM 17432 C CA . LEU A 1 18 ? -10.737 -19.791 11.309 1.00 0.00 18 LEU A CA 14
ATOM 17433 C C . LEU A 1 18 ? -10.712 -20.377 9.897 1.00 0.00 18 LEU A C 14
ATOM 17434 O O . LEU A 1 18 ? -9.740 -20.976 9.479 1.00 0.00 18 LEU A O 14
ATOM 17450 N N . LEU A 1 19 ? -11.772 -20.206 9.155 1.00 0.00 19 LEU A N 14
ATOM 17451 C CA . LEU A 1 19 ? -11.807 -20.751 7.769 1.00 0.00 19 LEU A CA 14
ATOM 17452 C C . LEU A 1 19 ? -10.795 -19.998 6.903 1.00 0.00 19 LEU A C 14
ATOM 17453 O O . LEU A 1 19 ? -10.164 -20.566 6.033 1.00 0.00 19 LEU A O 14
ATOM 17469 N N . ASP A 1 20 ? -10.634 -18.724 7.136 1.00 0.00 20 ASP A N 14
ATOM 17470 C CA . ASP A 1 20 ? -9.663 -17.935 6.327 1.00 0.00 20 ASP A CA 14
ATOM 17471 C C . ASP A 1 20 ? -8.250 -18.478 6.556 1.00 0.00 20 ASP A C 14
ATOM 17472 O O . ASP A 1 20 ? -7.472 -18.618 5.633 1.00 0.00 20 ASP A O 14
ATOM 17481 N N . GLU A 1 21 ? -7.913 -18.783 7.779 1.00 0.00 21 GLU A N 14
ATOM 17482 C CA . GLU A 1 21 ? -6.551 -19.317 8.064 1.00 0.00 21 GLU A CA 14
ATOM 17483 C C . GLU A 1 21 ? -6.362 -20.647 7.333 1.00 0.00 21 GLU A C 14
ATOM 17484 O O . GLU A 1 21 ? -5.315 -20.919 6.779 1.00 0.00 21 GLU A O 14
ATOM 17496 N N . SER A 1 22 ? -7.368 -21.478 7.324 1.00 0.00 22 SER A N 14
ATOM 17497 C CA . SER A 1 22 ? -7.245 -22.789 6.626 1.00 0.00 22 SER A CA 14
ATOM 17498 C C . SER A 1 22 ? -7.029 -22.553 5.131 1.00 0.00 22 SER A C 14
ATOM 17499 O O . SER A 1 22 ? -6.278 -23.256 4.483 1.00 0.00 22 SER A O 14
ATOM 17507 N N . ALA A 1 23 ? -7.680 -21.568 4.576 1.00 0.00 23 ALA A N 14
ATOM 17508 C CA . ALA A 1 23 ? -7.511 -21.288 3.121 1.00 0.00 23 ALA A CA 14
ATOM 17509 C C . ALA A 1 23 ? -6.130 -20.678 2.877 1.00 0.00 23 ALA A C 14
ATOM 17510 O O . ALA A 1 23 ? -5.431 -21.051 1.956 1.00 0.00 23 ALA A O 14
ATOM 17517 N N . LYS A 1 24 ? -5.731 -19.742 3.693 1.00 0.00 24 LYS A N 14
ATOM 17518 C CA . LYS A 1 24 ? -4.395 -19.109 3.506 1.00 0.00 24 LYS A CA 14
ATOM 17519 C C . LYS A 1 24 ? -3.305 -20.180 3.600 1.00 0.00 24 LYS A C 14
ATOM 17520 O O . LYS A 1 24 ? -2.379 -20.206 2.815 1.00 0.00 24 LYS A O 14
ATOM 17539 N N . LYS A 1 25 ? -3.409 -21.062 4.555 1.00 0.00 25 LYS A N 14
ATOM 17540 C CA . LYS A 1 25 ? -2.380 -22.130 4.699 1.00 0.00 25 LYS A CA 14
ATOM 17541 C C . LYS A 1 25 ? -2.352 -22.986 3.430 1.00 0.00 25 LYS A C 14
ATOM 17542 O O . LYS A 1 25 ? -1.303 -23.293 2.899 1.00 0.00 25 LYS A O 14
ATOM 17561 N N . ILE A 1 26 ? -3.498 -23.376 2.942 1.00 0.00 26 ILE A N 14
ATOM 17562 C CA . ILE A 1 26 ? -3.537 -24.213 1.709 1.00 0.00 26 ILE A CA 14
ATOM 17563 C C . ILE A 1 26 ? -2.987 -23.408 0.529 1.00 0.00 26 ILE A C 14
ATOM 17564 O O . ILE A 1 26 ? -2.268 -23.924 -0.304 1.00 0.00 26 ILE A O 14
ATOM 17580 N N . VAL A 1 27 ? -3.320 -22.149 0.451 1.00 0.00 27 VAL A N 14
ATOM 17581 C CA . VAL A 1 27 ? -2.817 -21.314 -0.676 1.00 0.00 27 VAL A CA 14
ATOM 17582 C C . VAL A 1 27 ? -1.290 -21.240 -0.615 1.00 0.00 27 VAL A C 14
ATOM 17583 O O . VAL A 1 27 ? -0.611 -21.379 -1.613 1.00 0.00 27 VAL A O 14
ATOM 17596 N N . GLU A 1 28 ? -0.744 -21.020 0.549 1.00 0.00 28 GLU A N 14
ATOM 17597 C CA . GLU A 1 28 ? 0.739 -20.936 0.673 1.00 0.00 28 GLU A CA 14
ATOM 17598 C C . GLU A 1 28 ? 1.363 -22.272 0.265 1.00 0.00 28 GLU A C 14
ATOM 17599 O O . GLU A 1 28 ? 2.374 -22.317 -0.408 1.00 0.00 28 GLU A O 14
ATOM 17611 N N . VAL A 1 29 ? 0.768 -23.363 0.665 1.00 0.00 29 VAL A N 14
ATOM 17612 C CA . VAL A 1 29 ? 1.328 -24.694 0.300 1.00 0.00 29 VAL A CA 14
ATOM 17613 C C . VAL A 1 29 ? 1.097 -24.953 -1.190 1.00 0.00 29 VAL A C 14
ATOM 17614 O O . VAL A 1 29 ? 1.970 -25.427 -1.891 1.00 0.00 29 VAL A O 14
ATOM 17627 N N . ALA A 1 30 ? -0.072 -24.648 -1.681 1.00 0.00 30 ALA A N 14
ATOM 17628 C CA . ALA A 1 30 ? -0.359 -24.877 -3.125 1.00 0.00 30 ALA A CA 14
ATOM 17629 C C . ALA A 1 30 ? 0.522 -23.956 -3.972 1.00 0.00 30 ALA A C 14
ATOM 17630 O O . ALA A 1 30 ? 1.157 -24.383 -4.915 1.00 0.00 30 ALA A O 14
ATOM 17637 N N . LYS A 1 31 ? 0.563 -22.693 -3.643 1.00 0.00 31 LYS A N 14
ATOM 17638 C CA . LYS A 1 31 ? 1.402 -21.746 -4.430 1.00 0.00 31 LYS A CA 14
ATOM 17639 C C . LYS A 1 31 ? 2.856 -22.224 -4.421 1.00 0.00 31 LYS A C 14
ATOM 17640 O O . LYS A 1 31 ? 3.560 -22.119 -5.406 1.00 0.00 31 LYS A O 14
ATOM 17659 N N . SER A 1 32 ? 3.311 -22.748 -3.316 1.00 0.00 32 SER A N 14
ATOM 17660 C CA . SER A 1 32 ? 4.719 -23.231 -3.246 1.00 0.00 32 SER A CA 14
ATOM 17661 C C . SER A 1 32 ? 4.950 -24.289 -4.327 1.00 0.00 32 SER A C 14
ATOM 17662 O O . SER A 1 32 ? 6.046 -24.451 -4.826 1.00 0.00 32 SER A O 14
ATOM 17670 N N . THR A 1 33 ? 3.926 -25.010 -4.694 1.00 0.00 33 THR A N 14
ATOM 17671 C CA . THR A 1 33 ? 4.087 -26.056 -5.742 1.00 0.00 33 THR A CA 14
ATOM 17672 C C . THR A 1 33 ? 4.239 -25.387 -7.110 1.00 0.00 33 THR A C 14
ATOM 17673 O O . THR A 1 33 ? 3.933 -24.224 -7.281 1.00 0.00 33 THR A O 14
ATOM 17684 N N . ASN A 1 34 ? 4.707 -26.114 -8.088 1.00 0.00 34 ASN A N 14
ATOM 17685 C CA . ASN A 1 34 ? 4.877 -25.520 -9.444 1.00 0.00 34 ASN A CA 14
ATOM 17686 C C . ASN A 1 34 ? 3.534 -24.978 -9.935 1.00 0.00 34 ASN A C 14
ATOM 17687 O O . ASN A 1 34 ? 3.473 -23.993 -10.644 1.00 0.00 34 ASN A O 14
ATOM 17698 N N . SER A 1 35 ? 2.456 -25.615 -9.567 1.00 0.00 35 SER A N 14
ATOM 17699 C CA . SER A 1 35 ? 1.118 -25.135 -10.014 1.00 0.00 35 SER A CA 14
ATOM 17700 C C . SER A 1 35 ? 0.794 -23.809 -9.323 1.00 0.00 35 SER A C 14
ATOM 17701 O O . SER A 1 35 ? 1.349 -23.483 -8.292 1.00 0.00 35 SER A O 14
ATOM 17709 N N . LYS A 1 36 ? -0.101 -23.041 -9.882 1.00 0.00 36 LYS A N 14
ATOM 17710 C CA . LYS A 1 36 ? -0.459 -21.737 -9.256 1.00 0.00 36 LYS A CA 14
ATOM 17711 C C . LYS A 1 36 ? -1.861 -21.830 -8.650 1.00 0.00 36 LYS A C 14
ATOM 17712 O O . LYS A 1 36 ? -2.699 -22.578 -9.113 1.00 0.00 36 LYS A O 14
ATOM 17731 N N . VAL A 1 37 ? -2.122 -21.076 -7.617 1.00 0.00 37 VAL A N 14
ATOM 17732 C CA . VAL A 1 37 ? -3.470 -21.122 -6.983 1.00 0.00 37 VAL A CA 14
ATOM 17733 C C . VAL A 1 37 ? -4.027 -19.702 -6.867 1.00 0.00 37 VAL A C 14
ATOM 17734 O O . VAL A 1 37 ? -3.298 -18.753 -6.652 1.00 0.00 37 VAL A O 14
ATOM 17747 N N . SER A 1 38 ? -5.315 -19.546 -7.009 1.00 0.00 38 SER A N 14
ATOM 17748 C CA . SER A 1 38 ? -5.917 -18.187 -6.907 1.00 0.00 38 SER A CA 14
ATOM 17749 C C . SER A 1 38 ? -6.902 -18.151 -5.737 1.00 0.00 38 SER A C 14
ATOM 17750 O O . SER A 1 38 ? -7.539 -19.135 -5.419 1.00 0.00 38 SER A O 14
ATOM 17758 N N . GLY A 1 39 ? -7.031 -17.023 -5.094 1.00 0.00 39 GLY A N 14
ATOM 17759 C CA . GLY A 1 39 ? -7.975 -16.925 -3.944 1.00 0.00 39 GLY A CA 14
ATOM 17760 C C . GLY A 1 39 ? -7.221 -16.435 -2.707 1.00 0.00 39 GLY A C 14
ATOM 17761 O O . GLY A 1 39 ? -6.192 -15.797 -2.807 1.00 0.00 39 GLY A O 14
ATOM 17765 N N . PRO A 1 40 ? -7.750 -16.744 -1.513 1.00 0.00 40 PRO A N 14
ATOM 17766 C CA . PRO A 1 40 ? -8.992 -17.514 -1.372 1.00 0.00 40 PRO A CA 14
ATOM 17767 C C . PRO A 1 40 ? -10.215 -16.705 -1.812 1.00 0.00 40 PRO A C 14
ATOM 17768 O O . PRO A 1 40 ? -10.298 -15.515 -1.584 1.00 0.00 40 PRO A O 14
ATOM 17779 N N . ILE A 1 41 ? -11.166 -17.343 -2.439 1.00 0.00 41 ILE A N 14
ATOM 17780 C CA . ILE A 1 41 ? -12.381 -16.610 -2.891 1.00 0.00 41 ILE A CA 14
ATOM 17781 C C . ILE A 1 41 ? -13.485 -16.759 -1.843 1.00 0.00 41 ILE A C 14
ATOM 17782 O O . ILE A 1 41 ? -13.895 -17.855 -1.513 1.00 0.00 41 ILE A O 14
ATOM 17798 N N . PRO A 1 42 ? -13.974 -15.630 -1.309 1.00 0.00 42 PRO A N 14
ATOM 17799 C CA . PRO A 1 42 ? -15.034 -15.627 -0.292 1.00 0.00 42 PRO A CA 14
ATOM 17800 C C . PRO A 1 42 ? -16.384 -16.056 -0.873 1.00 0.00 42 PRO A C 14
ATOM 17801 O O . PRO A 1 42 ? -16.798 -15.594 -1.918 1.00 0.00 42 PRO A O 14
ATOM 17812 N N . LEU A 1 43 ? -17.075 -16.936 -0.201 1.00 0.00 43 LEU A N 14
ATOM 17813 C CA . LEU A 1 43 ? -18.396 -17.397 -0.711 1.00 0.00 43 LEU A CA 14
ATOM 17814 C C . LEU A 1 43 ? -19.507 -16.852 0.189 1.00 0.00 43 LEU A C 14
ATOM 17815 O O . LEU A 1 43 ? -19.249 -16.270 1.225 1.00 0.00 43 LEU A O 14
ATOM 17831 N N . PRO A 1 44 ? -20.771 -17.048 -0.217 1.00 0.00 44 PRO A N 14
ATOM 17832 C CA . PRO A 1 44 ? -21.932 -16.580 0.550 1.00 0.00 44 PRO A CA 14
ATOM 17833 C C . PRO A 1 44 ? -22.099 -17.360 1.858 1.00 0.00 44 PRO A C 14
ATOM 17834 O O . PRO A 1 44 ? -21.892 -18.555 1.910 1.00 0.00 44 PRO A O 14
ATOM 17845 N N . THR A 1 45 ? -22.470 -16.691 2.915 1.00 0.00 45 THR A N 14
ATOM 17846 C CA . THR A 1 45 ? -22.645 -17.392 4.217 1.00 0.00 45 THR A CA 14
ATOM 17847 C C . THR A 1 45 ? -24.002 -18.101 4.243 1.00 0.00 45 THR A C 14
ATOM 17848 O O . THR A 1 45 ? -24.990 -17.588 3.757 1.00 0.00 45 THR A O 14
ATOM 17859 N N . GLU A 1 46 ? -24.055 -19.276 4.807 1.00 0.00 46 GLU A N 14
ATOM 17860 C CA . GLU A 1 46 ? -25.347 -20.018 4.867 1.00 0.00 46 GLU A CA 14
ATOM 17861 C C . GLU A 1 46 ? -25.602 -20.477 6.304 1.00 0.00 46 GLU A C 14
ATOM 17862 O O . GLU A 1 46 ? -24.749 -21.064 6.939 1.00 0.00 46 GLU A O 14
ATOM 17874 N N . SER A 1 47 ? -26.770 -20.213 6.823 1.00 0.00 47 SER A N 14
ATOM 17875 C CA . SER A 1 47 ? -27.077 -20.635 8.219 1.00 0.00 47 SER A CA 14
ATOM 17876 C C . SER A 1 47 ? -25.918 -20.238 9.136 1.00 0.00 47 SER A C 14
ATOM 17877 O O . SER A 1 47 ? -25.419 -21.039 9.901 1.00 0.00 47 SER A O 14
ATOM 17885 N N . ARG A 1 48 ? -25.486 -19.010 9.064 1.00 0.00 48 ARG A N 14
ATOM 17886 C CA . ARG A 1 48 ? -24.360 -18.562 9.931 1.00 0.00 48 ARG A CA 14
ATOM 17887 C C . ARG A 1 48 ? -23.108 -19.378 9.602 1.00 0.00 48 ARG A C 14
ATOM 17888 O O . ARG A 1 48 ? -22.241 -19.567 10.433 1.00 0.00 48 ARG A O 14
ATOM 17909 N N . VAL A 1 49 ? -23.005 -19.864 8.394 1.00 0.00 49 VAL A N 14
ATOM 17910 C CA . VAL A 1 49 ? -21.810 -20.667 8.012 1.00 0.00 49 VAL A CA 14
ATOM 17911 C C . VAL A 1 49 ? -21.014 -19.916 6.942 1.00 0.00 49 VAL A C 14
ATOM 17912 O O . VAL A 1 49 ? -21.574 -19.306 6.055 1.00 0.00 49 VAL A O 14
ATOM 17925 N N . HIS A 1 50 ? -19.712 -19.956 7.020 1.00 0.00 50 HIS A N 14
ATOM 17926 C CA . HIS A 1 50 ? -18.884 -19.243 6.006 1.00 0.00 50 HIS A CA 14
ATOM 17927 C C . 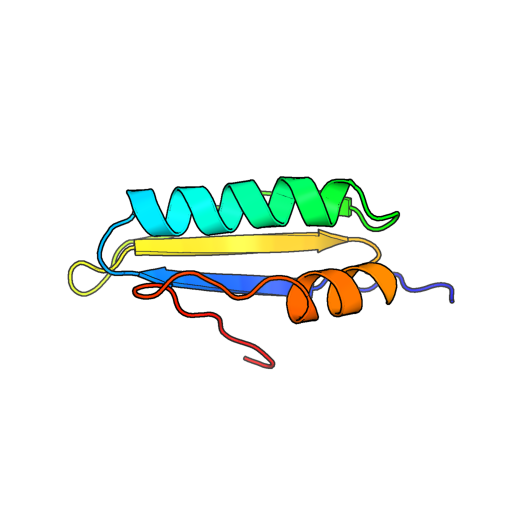HIS A 1 50 ? -18.239 -20.262 5.065 1.00 0.00 50 HIS A C 14
ATOM 17928 O O . HIS A 1 50 ? -17.886 -21.353 5.467 1.00 0.00 50 HIS A O 14
ATOM 17942 N N . LYS A 1 51 ? -18.082 -19.916 3.817 1.00 0.00 51 LYS A N 14
ATOM 17943 C CA . LYS A 1 51 ? -17.460 -20.869 2.854 1.00 0.00 51 LYS A CA 14
ATOM 17944 C C . LYS A 1 51 ? -16.397 -20.142 2.027 1.00 0.00 51 LYS A C 14
ATOM 17945 O O . LYS A 1 51 ? -16.536 -18.980 1.700 1.00 0.00 51 LYS A O 14
ATOM 17964 N N . ARG A 1 52 ? -15.336 -20.821 1.684 1.00 0.00 52 ARG A N 14
ATOM 17965 C CA . ARG A 1 52 ? -14.264 -20.175 0.875 1.00 0.00 52 ARG A CA 14
ATOM 17966 C C . ARG A 1 52 ? -13.938 -21.063 -0.328 1.00 0.00 52 ARG A C 14
ATOM 17967 O O . ARG A 1 52 ? -13.992 -22.275 -0.248 1.00 0.00 52 ARG A O 14
ATOM 17988 N N . LEU A 1 53 ? -13.605 -20.473 -1.442 1.00 0.00 53 LEU A N 14
ATOM 17989 C CA . LEU A 1 53 ? -13.281 -21.290 -2.646 1.00 0.00 53 LEU A CA 14
ATOM 17990 C C . LEU A 1 53 ? -11.862 -20.971 -3.120 1.00 0.00 53 LEU A C 14
ATOM 17991 O O . LEU A 1 53 ? -11.490 -19.824 -3.272 1.00 0.00 53 LEU A O 14
ATOM 18007 N N . ILE A 1 54 ? -11.068 -21.979 -3.359 1.00 0.00 54 ILE A N 14
ATOM 18008 C CA . ILE A 1 54 ? -9.675 -21.736 -3.828 1.00 0.00 54 ILE A CA 14
ATOM 18009 C C . ILE A 1 54 ? -9.507 -22.318 -5.233 1.00 0.00 54 ILE A C 14
ATOM 18010 O O . ILE A 1 54 ? -9.649 -23.506 -5.444 1.00 0.00 54 ILE A O 14
ATOM 18026 N N . ASP A 1 55 ? -9.211 -21.490 -6.198 1.00 0.00 55 ASP A N 14
ATOM 18027 C CA . ASP A 1 55 ? -9.040 -21.997 -7.589 1.00 0.00 55 ASP A CA 14
ATOM 18028 C C . ASP A 1 55 ? -7.581 -22.396 -7.818 1.00 0.00 55 ASP A C 14
ATOM 18029 O O . ASP A 1 55 ? -6.673 -21.822 -7.248 1.00 0.00 55 ASP A O 14
ATOM 18038 N N . ILE A 1 56 ? -7.350 -23.375 -8.649 1.00 0.00 56 ILE A N 14
ATOM 18039 C CA . ILE A 1 56 ? -5.951 -23.811 -8.920 1.00 0.00 56 ILE A CA 14
ATOM 18040 C C . ILE A 1 56 ? -5.684 -23.752 -10.426 1.00 0.00 56 ILE A C 14
ATOM 18041 O O . ILE A 1 56 ? -6.450 -24.259 -11.221 1.00 0.00 56 ILE A O 14
ATOM 18057 N N . ILE A 1 57 ? -4.603 -23.139 -10.824 1.00 0.00 57 ILE A N 14
ATOM 18058 C CA . ILE A 1 57 ? -4.291 -23.051 -12.279 1.00 0.00 57 ILE A CA 14
ATOM 18059 C C . ILE A 1 57 ? -3.101 -23.957 -12.599 1.00 0.00 57 ILE A C 14
ATOM 18060 O O . ILE A 1 57 ? -2.122 -23.991 -11.880 1.00 0.00 57 ILE A O 14
ATOM 18076 N N . ASP A 1 58 ? -3.177 -24.694 -13.673 1.00 0.00 58 ASP A N 14
ATOM 18077 C CA . ASP A 1 58 ? -2.050 -25.598 -14.037 1.00 0.00 58 ASP A CA 14
ATOM 18078 C C . ASP A 1 58 ? -1.636 -26.412 -12.809 1.00 0.00 58 ASP A C 14
ATOM 18079 O O . ASP A 1 58 ? -0.515 -26.330 -12.348 1.00 0.00 58 ASP A O 14
ATOM 18088 N N . PRO A 1 59 ? -2.568 -27.214 -12.272 1.00 0.00 59 PRO A N 14
ATOM 18089 C CA . PRO A 1 59 ? -2.313 -28.050 -11.093 1.00 0.00 59 PRO A CA 14
ATOM 18090 C C . PRO A 1 59 ? -1.352 -29.200 -11.407 1.00 0.00 59 PRO A C 14
ATOM 18091 O O . PRO A 1 59 ? -1.399 -29.789 -12.469 1.00 0.00 59 PRO A O 14
ATOM 18102 N N . SER A 1 60 ? -0.482 -29.526 -10.490 1.00 0.00 60 SER A N 14
ATOM 18103 C CA . SER A 1 60 ? 0.479 -30.638 -10.736 1.00 0.00 60 SER A CA 14
ATOM 18104 C C . SER A 1 60 ? 0.368 -31.664 -9.607 1.00 0.00 60 SER A C 14
ATOM 18105 O O . SER A 1 60 ? -0.331 -31.459 -8.635 1.00 0.00 60 SER A O 14
ATOM 18113 N N . PRO A 1 61 ? 1.080 -32.793 -9.742 1.00 0.00 61 PRO A N 14
ATOM 18114 C CA . PRO A 1 61 ? 1.068 -33.864 -8.736 1.00 0.00 61 PRO A CA 14
ATOM 18115 C C . PRO A 1 61 ? 1.740 -33.423 -7.433 1.00 0.00 61 PRO A C 14
ATOM 18116 O O . PRO A 1 61 ? 1.481 -33.963 -6.376 1.00 0.00 61 PRO A O 14
ATOM 18127 N N . LYS A 1 62 ? 2.597 -32.441 -7.499 1.00 0.00 62 LYS A N 14
ATOM 18128 C CA . LYS A 1 62 ? 3.279 -31.964 -6.265 1.00 0.00 62 LYS A CA 14
ATOM 18129 C C . LYS A 1 62 ? 2.251 -31.307 -5.342 1.00 0.00 62 LYS A C 14
ATOM 18130 O O . LYS A 1 62 ? 2.428 -31.244 -4.142 1.00 0.00 62 LYS A O 14
ATOM 18149 N N . THR A 1 63 ? 1.172 -30.820 -5.895 1.00 0.00 63 THR A N 14
ATOM 18150 C CA . THR A 1 63 ? 0.132 -30.170 -5.050 1.00 0.00 63 THR A CA 14
ATOM 18151 C C . THR A 1 63 ? -0.625 -31.242 -4.263 1.00 0.00 63 THR A C 14
ATOM 18152 O O . THR A 1 63 ? -0.942 -31.067 -3.104 1.00 0.00 63 THR A O 14
ATOM 18163 N N . ILE A 1 64 ? -0.914 -32.352 -4.885 1.00 0.00 64 ILE A N 14
ATOM 18164 C CA . ILE A 1 64 ? -1.648 -33.435 -4.173 1.00 0.00 64 ILE A CA 14
ATOM 18165 C C . ILE A 1 64 ? -0.776 -33.981 -3.039 1.00 0.00 64 ILE A C 14
ATOM 18166 O O . ILE A 1 64 ? -1.254 -34.263 -1.958 1.00 0.00 64 ILE A O 14
ATOM 18182 N N . ASP A 1 65 ? 0.498 -34.131 -3.278 1.00 0.00 65 ASP A N 14
ATOM 18183 C CA . ASP A 1 65 ? 1.397 -34.657 -2.213 1.00 0.00 65 ASP A CA 14
ATOM 18184 C C . ASP A 1 65 ? 1.427 -33.674 -1.041 1.00 0.00 65 ASP A C 14
ATOM 18185 O O . ASP A 1 65 ? 1.435 -34.065 0.109 1.00 0.00 65 ASP A O 14
ATOM 18194 N N . ALA A 1 66 ? 1.444 -32.400 -1.324 1.00 0.00 66 ALA A N 14
ATOM 18195 C CA . ALA A 1 66 ? 1.472 -31.393 -0.225 1.00 0.00 66 ALA A CA 14
ATOM 18196 C C . ALA A 1 66 ? 0.160 -31.456 0.559 1.00 0.00 66 ALA A C 14
ATOM 18197 O O . ALA A 1 66 ? 0.147 -31.396 1.771 1.00 0.00 66 ALA A O 14
ATOM 18204 N N . LEU A 1 67 ? -0.944 -31.576 -0.127 1.00 0.00 67 LEU A N 14
ATOM 18205 C CA . LEU A 1 67 ? -2.255 -31.644 0.579 1.00 0.00 67 LEU A CA 14
ATOM 18206 C C . LEU A 1 67 ? -2.306 -32.903 1.444 1.00 0.00 67 LEU A C 14
ATOM 18207 O O . LEU A 1 67 ? -2.827 -32.893 2.542 1.00 0.00 67 LEU A O 14
ATOM 18223 N N . MET A 1 68 ? -1.769 -33.990 0.960 1.00 0.00 68 MET A N 14
ATOM 18224 C CA . MET A 1 68 ? -1.787 -35.250 1.755 1.00 0.00 68 MET A CA 14
ATOM 18225 C C . MET A 1 68 ? -0.858 -35.105 2.962 1.00 0.00 68 MET A C 14
ATOM 18226 O O . MET A 1 68 ? -1.078 -35.693 4.002 1.00 0.00 68 MET A O 14
ATOM 18240 N N . ARG A 1 69 ? 0.181 -34.326 2.832 1.00 0.00 69 ARG A N 14
ATOM 18241 C CA . ARG A 1 69 ? 1.124 -34.145 3.971 1.00 0.00 69 ARG A CA 14
ATOM 18242 C C . ARG A 1 69 ? 0.495 -33.218 5.013 1.00 0.00 69 ARG A C 14
ATOM 18243 O O . ARG A 1 69 ? 0.773 -33.314 6.191 1.00 0.00 69 ARG A O 14
ATOM 18264 N N . ILE A 1 70 ? -0.353 -32.321 4.588 1.00 0.00 70 ILE A N 14
ATOM 18265 C CA . ILE A 1 70 ? -0.997 -31.388 5.556 1.00 0.00 70 ILE A CA 14
ATOM 18266 C C . ILE A 1 70 ? -2.489 -31.714 5.662 1.00 0.00 70 ILE A C 14
ATOM 18267 O O . ILE A 1 70 ? -3.157 -31.938 4.673 1.00 0.00 70 ILE A O 14
ATOM 18283 N N . ASN A 1 71 ? -3.016 -31.743 6.855 1.00 0.00 71 ASN A N 14
ATOM 18284 C CA . ASN A 1 71 ? -4.464 -32.053 7.024 1.00 0.00 71 ASN A CA 14
ATOM 18285 C C . ASN A 1 71 ? -5.195 -30.813 7.541 1.00 0.00 71 ASN A C 14
ATOM 18286 O O . ASN A 1 71 ? -4.741 -30.146 8.448 1.00 0.00 71 ASN A O 14
ATOM 18297 N N . LEU A 1 72 ? -6.326 -30.499 6.970 1.00 0.00 72 LEU A N 14
ATOM 18298 C CA . LEU A 1 72 ? -7.086 -29.302 7.429 1.00 0.00 72 LEU A CA 14
ATOM 18299 C C . LEU A 1 72 ? -7.276 -29.371 8.946 1.00 0.00 72 LEU A C 14
ATOM 18300 O O . LEU A 1 72 ? -7.412 -30.435 9.515 1.00 0.00 72 LEU A O 14
ATOM 18316 N N . PRO A 1 73 ? -7.285 -28.205 9.608 1.00 0.00 73 PRO A N 14
ATOM 18317 C CA . PRO A 1 73 ? -7.460 -28.122 11.064 1.00 0.00 73 PRO A CA 14
ATOM 18318 C C . PRO A 1 73 ? -8.882 -28.497 11.488 1.00 0.00 73 PRO A C 14
ATOM 18319 O O . PRO A 1 73 ? -9.826 -28.338 10.740 1.00 0.00 73 PRO A O 14
ATOM 18330 N N . ALA A 1 74 ? -9.043 -28.995 12.683 1.00 0.00 74 ALA A N 14
ATOM 18331 C CA . ALA A 1 74 ? -10.403 -29.380 13.154 1.00 0.00 74 ALA A CA 14
ATOM 18332 C C . ALA A 1 74 ? -11.325 -28.160 13.104 1.00 0.00 74 ALA A C 14
ATOM 18333 O O . ALA A 1 74 ? -10.895 -27.037 13.273 1.00 0.00 74 ALA A O 14
ATOM 18340 N N . GLY A 1 75 ? -12.592 -28.372 12.872 1.00 0.00 75 GLY A N 14
ATOM 18341 C CA . GLY A 1 75 ? -13.541 -27.225 12.812 1.00 0.00 75 GLY A CA 14
ATOM 18342 C C . GLY A 1 75 ? -13.765 -26.822 11.352 1.00 0.00 75 GLY A C 14
ATOM 18343 O O . GLY A 1 75 ? -14.586 -25.978 11.051 1.00 0.00 75 GLY A O 14
ATOM 18347 N N . VAL A 1 76 ? -13.043 -27.417 10.442 1.00 0.00 76 VAL A N 14
ATOM 18348 C CA . VAL A 1 76 ? -13.218 -27.065 9.005 1.00 0.00 76 VAL A CA 14
ATOM 18349 C C . VAL A 1 76 ? -13.503 -28.334 8.199 1.00 0.00 76 VAL A C 14
ATOM 18350 O O . VAL A 1 76 ? -13.035 -29.407 8.526 1.00 0.00 76 VAL A O 14
ATOM 18363 N N . ASP A 1 77 ? -14.266 -28.220 7.146 1.00 0.00 77 ASP A N 14
ATOM 18364 C CA . ASP A 1 77 ? -14.578 -29.419 6.319 1.00 0.00 77 ASP A CA 14
ATOM 18365 C C . ASP A 1 77 ? -14.169 -29.157 4.869 1.00 0.00 77 ASP A C 14
ATOM 18366 O O . ASP A 1 77 ? -14.246 -28.046 4.383 1.00 0.00 77 ASP A O 14
ATOM 18375 N N . VAL A 1 78 ? -13.736 -30.171 4.173 1.00 0.00 78 VAL A N 14
ATOM 18376 C CA . VAL A 1 78 ? -13.323 -29.979 2.754 1.00 0.00 78 VAL A CA 14
ATOM 18377 C C . VAL A 1 78 ? -13.955 -31.068 1.886 1.00 0.00 78 VAL A C 14
ATOM 18378 O O . VAL A 1 78 ? -13.957 -32.231 2.236 1.00 0.00 78 VAL A O 14
ATOM 18391 N N . GLU A 1 79 ? -14.493 -30.701 0.756 1.00 0.00 79 GLU A N 14
ATOM 18392 C CA . GLU A 1 79 ? -15.125 -31.717 -0.133 1.00 0.00 79 GLU A CA 14
ATOM 18393 C C . GLU A 1 79 ? -14.108 -32.184 -1.178 1.00 0.00 79 GLU A C 14
ATOM 18394 O O . GLU A 1 79 ? -13.536 -31.391 -1.898 1.00 0.00 79 GLU A O 14
ATOM 18406 N N . ILE A 1 80 ? -13.879 -33.466 -1.264 1.00 0.00 80 ILE A N 14
ATOM 18407 C CA . ILE A 1 80 ? -12.901 -33.981 -2.261 1.00 0.00 80 ILE A CA 14
ATOM 18408 C C . ILE A 1 80 ? -13.420 -33.712 -3.675 1.00 0.00 80 ILE A C 14
ATOM 18409 O O . ILE A 1 80 ? -12.664 -33.418 -4.579 1.00 0.00 80 ILE A O 14
ATOM 18425 N N . LYS A 1 81 ? -14.707 -33.808 -3.873 1.00 0.00 81 LYS A N 14
ATOM 18426 C CA . LYS A 1 81 ? -15.272 -33.556 -5.228 1.00 0.00 81 LYS A CA 14
ATOM 18427 C C . LYS A 1 81 ? -16.320 -32.445 -5.147 1.00 0.00 81 LYS A C 14
ATOM 18428 O O . LYS A 1 81 ? -17.002 -32.293 -4.151 1.00 0.00 81 LYS A O 14
ATOM 18447 N N . LEU A 1 82 ? -16.456 -31.667 -6.185 1.00 0.00 82 LEU A N 14
ATOM 18448 C CA . LEU A 1 82 ? -17.461 -30.567 -6.165 1.00 0.00 82 LEU A CA 14
ATOM 18449 C C . LEU A 1 82 ? -18.862 -31.153 -6.347 1.00 0.00 82 LEU A C 14
ATOM 18450 O O . LEU A 1 82 ? -19.013 -32.028 -7.183 1.00 0.00 82 LEU A O 14
ATOM 18467 N N . SER A 1 1 ? 0.402 -31.911 -18.273 1.00 0.00 1 SER A N 15
ATOM 18468 C CA . SER A 1 1 ? -0.459 -31.455 -19.399 1.00 0.00 1 SER A CA 15
ATOM 18469 C C . SER A 1 1 ? -0.313 -29.941 -19.572 1.00 0.00 1 SER A C 15
ATOM 18470 O O . SER A 1 1 ? 0.448 -29.299 -18.878 1.00 0.00 1 SER A O 15
ATOM 18480 N N . MET A 1 2 ? -1.036 -29.367 -20.494 1.00 0.00 2 MET A N 15
ATOM 18481 C CA . MET A 1 2 ? -0.937 -27.897 -20.711 1.00 0.00 2 MET A CA 15
ATOM 18482 C C . MET A 1 2 ? -1.287 -27.166 -19.412 1.00 0.00 2 MET A C 15
ATOM 18483 O O . MET A 1 2 ? -0.744 -26.122 -19.111 1.00 0.00 2 MET A O 15
ATOM 18497 N N . GLY A 1 3 ? -2.191 -27.706 -18.643 1.00 0.00 3 GLY A N 15
ATOM 18498 C CA . GLY A 1 3 ? -2.575 -27.042 -17.365 1.00 0.00 3 GLY A CA 15
ATOM 18499 C C . GLY A 1 3 ? -3.805 -26.160 -17.596 1.00 0.00 3 GLY A C 15
ATOM 18500 O O . GLY A 1 3 ? -4.236 -25.438 -16.719 1.00 0.00 3 GLY A O 15
ATOM 18504 N N . GLY A 1 4 ? -4.375 -26.213 -18.769 1.00 0.00 4 GLY A N 15
ATOM 18505 C CA . GLY A 1 4 ? -5.576 -25.377 -19.052 1.00 0.00 4 GLY A CA 15
ATOM 18506 C C . GLY A 1 4 ? -6.682 -25.717 -18.050 1.00 0.00 4 GLY A C 15
ATOM 18507 O O . GLY A 1 4 ? -7.484 -24.880 -17.688 1.00 0.00 4 GLY A O 15
ATOM 18511 N N . GLN A 1 5 ? -6.730 -26.940 -17.598 1.00 0.00 5 GLN A N 15
ATOM 18512 C CA . GLN A 1 5 ? -7.784 -27.332 -16.620 1.00 0.00 5 GLN A CA 15
ATOM 18513 C C . GLN A 1 5 ? -7.490 -26.681 -15.268 1.00 0.00 5 GLN A C 15
ATOM 18514 O O . GLN A 1 5 ? -6.351 -26.446 -14.916 1.00 0.00 5 GLN A O 15
ATOM 18528 N N . LYS A 1 6 ? -8.507 -26.386 -14.507 1.00 0.00 6 LYS A N 15
ATOM 18529 C CA . LYS A 1 6 ? -8.285 -25.750 -13.178 1.00 0.00 6 LYS A CA 15
ATOM 18530 C C . LYS A 1 6 ? -9.073 -26.509 -12.109 1.00 0.00 6 LYS A C 15
ATOM 18531 O O . LYS A 1 6 ? -10.079 -27.129 -12.390 1.00 0.00 6 LYS A O 15
ATOM 18550 N N . ILE A 1 7 ? -8.625 -26.464 -10.886 1.00 0.00 7 ILE A N 15
ATOM 18551 C CA . ILE A 1 7 ? -9.350 -27.182 -9.799 1.00 0.00 7 ILE A CA 15
ATOM 18552 C C . ILE A 1 7 ? -9.843 -26.170 -8.764 1.00 0.00 7 ILE A C 15
ATOM 18553 O O . ILE A 1 7 ? -9.172 -25.204 -8.457 1.00 0.00 7 ILE A O 15
ATOM 18569 N N . ARG A 1 8 ? -11.011 -26.381 -8.224 1.00 0.00 8 ARG A N 15
ATOM 18570 C CA . ARG A 1 8 ? -11.546 -25.429 -7.209 1.00 0.00 8 ARG A CA 15
ATOM 18571 C C . ARG A 1 8 ? -11.829 -26.176 -5.905 1.00 0.00 8 ARG A C 15
ATOM 18572 O O . ARG A 1 8 ? -12.399 -27.249 -5.904 1.00 0.00 8 ARG A O 15
ATOM 18593 N N . ILE A 1 9 ? -11.436 -25.618 -4.793 1.00 0.00 9 ILE A N 15
ATOM 18594 C CA . ILE A 1 9 ? -11.684 -26.295 -3.490 1.00 0.00 9 ILE A CA 15
ATOM 18595 C C . ILE A 1 9 ? -12.608 -25.427 -2.633 1.00 0.00 9 ILE A C 15
ATOM 18596 O O . ILE A 1 9 ? -12.438 -24.228 -2.541 1.00 0.00 9 ILE A O 15
ATOM 18612 N N . LYS A 1 10 ? -13.585 -26.023 -2.007 1.00 0.00 10 LYS A N 15
ATOM 18613 C CA . LYS A 1 10 ? -14.519 -25.228 -1.158 1.00 0.00 10 LYS A CA 15
ATOM 18614 C C . LYS A 1 10 ? -14.212 -25.482 0.320 1.00 0.00 10 LYS A C 15
ATOM 18615 O O . LYS A 1 10 ? -14.102 -26.611 0.756 1.00 0.00 10 LYS A O 15
ATOM 18634 N N . LEU A 1 11 ? -14.076 -24.440 1.093 1.00 0.00 11 LEU A N 15
ATOM 18635 C CA . LEU A 1 11 ? -13.779 -24.622 2.543 1.00 0.00 11 LEU A CA 15
ATOM 18636 C C . LEU A 1 11 ? -15.019 -24.272 3.368 1.00 0.00 11 LEU A C 15
ATOM 18637 O O . LEU A 1 11 ? -15.598 -23.215 3.218 1.00 0.00 11 LEU A O 15
ATOM 18653 N N . LYS A 1 12 ? -15.432 -25.152 4.240 1.00 0.00 12 LYS A N 15
ATOM 18654 C CA . LYS A 1 12 ? -16.634 -24.869 5.075 1.00 0.00 12 LYS A CA 15
ATOM 18655 C C . LYS A 1 12 ? -16.258 -24.950 6.556 1.00 0.00 12 LYS A C 15
ATOM 18656 O O . LYS A 1 12 ? -15.554 -25.845 6.980 1.00 0.00 12 LYS A O 15
ATOM 18675 N N . ALA A 1 13 ? -16.721 -24.020 7.349 1.00 0.00 13 ALA A N 15
ATOM 18676 C CA . ALA A 1 13 ? -16.388 -24.049 8.802 1.00 0.00 13 ALA A CA 15
ATOM 18677 C C . ALA A 1 13 ? -17.290 -23.069 9.555 1.00 0.00 13 ALA A C 15
ATOM 18678 O O . ALA A 1 13 ? -17.585 -21.990 9.081 1.00 0.00 13 ALA A O 15
ATOM 18685 N N . TYR A 1 14 ? -17.732 -23.438 10.727 1.00 0.00 14 TYR A N 15
ATOM 18686 C CA . TYR A 1 14 ? -18.615 -22.534 11.515 1.00 0.00 14 TYR A CA 15
ATOM 18687 C C . TYR A 1 14 ? -17.940 -21.170 11.681 1.00 0.00 14 TYR A C 15
ATOM 18688 O O . TYR A 1 14 ? -18.530 -20.141 11.421 1.00 0.00 14 TYR A O 15
ATOM 18706 N N . ASP A 1 15 ? -16.713 -21.154 12.121 1.00 0.00 15 ASP A N 15
ATOM 18707 C CA . ASP A 1 15 ? -16.006 -19.856 12.311 1.00 0.00 15 ASP A CA 15
ATOM 18708 C C . ASP A 1 15 ? -15.404 -19.396 10.982 1.00 0.00 15 ASP A C 15
ATOM 18709 O O . ASP A 1 15 ? -14.751 -20.152 10.290 1.00 0.00 15 ASP A O 15
ATOM 18718 N N . HIS A 1 16 ? -15.617 -18.160 10.621 1.00 0.00 16 HIS A N 15
ATOM 18719 C CA . HIS A 1 16 ? -15.054 -17.649 9.340 1.00 0.00 16 HIS A CA 15
ATOM 18720 C C . HIS A 1 16 ? -13.537 -17.508 9.474 1.00 0.00 16 HIS A C 15
ATOM 18721 O O . HIS A 1 16 ? -12.796 -17.737 8.538 1.00 0.00 16 HIS A O 15
ATOM 18735 N N . GLU A 1 17 ? -13.068 -17.132 10.632 1.00 0.00 17 GLU A N 15
ATOM 18736 C CA . GLU A 1 17 ? -11.599 -16.979 10.829 1.00 0.00 17 GLU A CA 15
ATOM 18737 C C . GLU A 1 17 ? -10.902 -18.299 10.501 1.00 0.00 17 GLU A C 15
ATOM 18738 O O . GLU A 1 17 ? -9.808 -18.321 9.971 1.00 0.00 17 GLU A O 15
ATOM 18750 N N . LEU A 1 18 ? -11.528 -19.403 10.809 1.00 0.00 18 LEU A N 15
ATOM 18751 C CA . LEU A 1 18 ? -10.901 -20.722 10.512 1.00 0.00 18 LEU A CA 15
ATOM 18752 C C . LEU A 1 18 ? -10.756 -20.885 8.998 1.00 0.00 18 LEU A C 15
ATOM 18753 O O . LEU A 1 18 ? -9.805 -21.466 8.514 1.00 0.00 18 LEU A O 15
ATOM 18769 N N . LEU A 1 19 ? -11.693 -20.376 8.245 1.00 0.00 19 LEU A N 15
ATOM 18770 C CA . LEU A 1 19 ? -11.609 -20.500 6.763 1.00 0.00 19 LEU A CA 15
ATOM 18771 C C . LEU A 1 19 ? -10.532 -19.553 6.233 1.00 0.00 19 LEU A C 15
ATOM 18772 O O . LEU A 1 19 ? -9.789 -19.882 5.331 1.00 0.00 19 LEU A O 15
ATOM 18788 N N . ASP A 1 20 ? -10.441 -18.374 6.789 1.00 0.00 20 ASP A N 15
ATOM 18789 C CA . ASP A 1 20 ? -9.413 -17.405 6.317 1.00 0.00 20 ASP A CA 15
ATOM 18790 C C . ASP A 1 20 ? -8.017 -17.962 6.606 1.00 0.00 20 ASP A C 15
ATOM 18791 O O . ASP A 1 20 ? -7.137 -17.921 5.769 1.00 0.00 20 ASP A O 15
ATOM 18800 N N . GLU A 1 21 ? -7.807 -18.481 7.784 1.00 0.00 21 GLU A N 15
ATOM 18801 C CA . GLU A 1 21 ? -6.467 -19.039 8.124 1.00 0.00 21 GLU A CA 15
ATOM 18802 C C . GLU A 1 21 ? -6.234 -20.324 7.328 1.00 0.00 21 GLU A C 15
ATOM 18803 O O . GLU A 1 21 ? -5.157 -20.565 6.818 1.00 0.00 21 GLU A O 15
ATOM 18815 N N . SER A 1 22 ? -7.236 -21.153 7.216 1.00 0.00 22 SER A N 15
ATOM 18816 C CA . SER A 1 22 ? -7.072 -22.422 6.452 1.00 0.00 22 SER A CA 15
ATOM 18817 C C . SER A 1 22 ? -6.820 -22.102 4.977 1.00 0.00 22 SER A C 15
ATOM 18818 O O . SER A 1 22 ? -6.015 -22.734 4.323 1.00 0.00 22 SER A O 15
ATOM 18826 N N . ALA A 1 23 ? -7.503 -21.123 4.449 1.00 0.00 23 ALA A N 15
ATOM 18827 C CA . ALA A 1 23 ? -7.302 -20.764 3.016 1.00 0.00 23 ALA A CA 15
ATOM 18828 C C . ALA A 1 23 ? -5.879 -20.237 2.818 1.00 0.00 23 ALA A C 15
ATOM 18829 O O . ALA A 1 23 ? -5.244 -20.497 1.815 1.00 0.00 23 ALA A O 15
ATOM 18836 N N . LYS A 1 24 ? -5.373 -19.497 3.767 1.00 0.00 24 LYS A N 15
ATOM 18837 C CA . LYS A 1 24 ? -3.993 -18.954 3.632 1.00 0.00 24 LYS A CA 15
ATOM 18838 C C . LYS A 1 24 ? -2.991 -20.110 3.599 1.00 0.00 24 LYS A C 15
ATOM 18839 O O . LYS A 1 24 ? -2.031 -20.092 2.853 1.00 0.00 24 LYS A O 15
ATOM 18858 N N . LYS A 1 25 ? -3.206 -21.117 4.401 1.00 0.00 25 LYS A N 15
ATOM 18859 C CA . LYS A 1 25 ? -2.266 -22.274 4.415 1.00 0.00 25 LYS A CA 15
ATOM 18860 C C . LYS A 1 25 ? -2.317 -22.987 3.063 1.00 0.00 25 LYS A C 15
ATOM 18861 O O . LYS A 1 25 ? -1.303 -23.366 2.511 1.00 0.00 25 LYS A O 15
ATOM 18880 N N . ILE A 1 26 ? -3.491 -23.177 2.526 1.00 0.00 26 ILE A N 15
ATOM 18881 C CA . ILE A 1 26 ? -3.606 -23.867 1.210 1.00 0.00 26 ILE A CA 15
ATOM 18882 C C . ILE A 1 26 ? -2.958 -23.008 0.123 1.00 0.00 26 ILE A C 15
ATOM 18883 O O . ILE A 1 26 ? -2.208 -23.493 -0.701 1.00 0.00 26 ILE A O 15
ATOM 18899 N N . VAL A 1 27 ? -3.241 -21.734 0.114 1.00 0.00 27 VAL A N 15
ATOM 18900 C CA . VAL A 1 27 ? -2.642 -20.844 -0.920 1.00 0.00 27 VAL A CA 15
ATOM 18901 C C . VAL A 1 27 ? -1.121 -20.825 -0.760 1.00 0.00 27 VAL A C 15
ATOM 18902 O O . VAL A 1 27 ? -0.384 -20.931 -1.720 1.00 0.00 27 VAL A O 15
ATOM 18915 N N . GLU A 1 28 ? -0.644 -20.690 0.447 1.00 0.00 28 GLU A N 15
ATOM 18916 C CA . GLU A 1 28 ? 0.830 -20.663 0.668 1.00 0.00 28 GLU A CA 15
ATOM 18917 C C . GLU A 1 28 ? 1.436 -22.001 0.239 1.00 0.00 28 GLU A C 15
ATOM 18918 O O . GLU A 1 28 ? 2.412 -22.047 -0.483 1.00 0.00 28 GLU A O 15
ATOM 18930 N N . VAL A 1 29 ? 0.867 -23.090 0.680 1.00 0.00 29 VAL A N 15
ATOM 18931 C CA . VAL A 1 29 ? 1.414 -24.422 0.297 1.00 0.00 29 VAL A CA 15
ATOM 18932 C C . VAL A 1 29 ? 1.163 -24.669 -1.191 1.00 0.00 29 VAL A C 15
ATOM 18933 O O . VAL A 1 29 ? 2.045 -25.081 -1.920 1.00 0.00 29 VAL A O 15
ATOM 18946 N N . ALA A 1 30 ? -0.033 -24.423 -1.651 1.00 0.00 30 ALA A N 15
ATOM 18947 C CA . ALA A 1 30 ? -0.339 -24.646 -3.092 1.00 0.00 30 ALA A CA 15
ATOM 18948 C C . ALA A 1 30 ? 0.542 -23.733 -3.948 1.00 0.00 30 ALA A C 15
ATOM 18949 O O . ALA A 1 30 ? 1.173 -24.169 -4.891 1.00 0.00 30 ALA A O 15
ATOM 18956 N N . LYS A 1 31 ? 0.593 -22.469 -3.628 1.00 0.00 31 LYS A N 15
ATOM 18957 C CA . LYS A 1 31 ? 1.435 -21.533 -4.425 1.00 0.00 31 LYS A CA 15
ATOM 18958 C C . LYS A 1 31 ? 2.887 -22.011 -4.405 1.00 0.00 31 LYS A C 15
ATOM 18959 O O . LYS A 1 31 ? 3.594 -21.922 -5.390 1.00 0.00 31 LYS A O 15
ATOM 18978 N N . SER A 1 32 ? 3.338 -22.521 -3.291 1.00 0.00 32 SER A N 15
ATOM 18979 C CA . SER A 1 32 ? 4.745 -23.006 -3.211 1.00 0.00 32 SER A CA 15
ATOM 18980 C C . SER A 1 32 ? 4.976 -24.077 -4.279 1.00 0.00 32 SER A C 15
ATOM 18981 O O . SER A 1 32 ? 6.068 -24.233 -4.789 1.00 0.00 32 SER A O 15
ATOM 18989 N N . THR A 1 33 ? 3.955 -24.815 -4.623 1.00 0.00 33 THR A N 15
ATOM 18990 C CA . THR A 1 33 ? 4.117 -25.874 -5.658 1.00 0.00 33 THR A CA 15
ATOM 18991 C C . THR A 1 33 ? 4.200 -25.224 -7.042 1.00 0.00 33 THR A C 15
ATOM 18992 O O . THR A 1 33 ? 3.843 -24.077 -7.222 1.00 0.00 33 THR A O 15
ATOM 19003 N N . ASN A 1 34 ? 4.670 -25.949 -8.020 1.00 0.00 34 ASN A N 15
ATOM 19004 C CA . ASN A 1 34 ? 4.776 -25.373 -9.389 1.00 0.00 34 ASN A CA 15
ATOM 19005 C C . ASN A 1 34 ? 3.401 -24.873 -9.840 1.00 0.00 34 ASN A C 15
ATOM 19006 O O . ASN A 1 34 ? 3.288 -23.889 -10.544 1.00 0.00 34 ASN A O 15
ATOM 19017 N N . SER A 1 35 ? 2.355 -25.543 -9.439 1.00 0.00 35 SER A N 15
ATOM 19018 C CA . SER A 1 35 ? 0.990 -25.105 -9.845 1.00 0.00 35 SER A CA 15
ATOM 19019 C C . SER A 1 35 ? 0.690 -23.736 -9.231 1.00 0.00 35 SER A C 15
ATOM 19020 O O . SER A 1 35 ? 1.273 -23.350 -8.237 1.00 0.00 35 SER A O 15
ATOM 19028 N N . LYS A 1 36 ? -0.214 -22.997 -9.815 1.00 0.00 36 LYS A N 15
ATOM 19029 C CA . LYS A 1 36 ? -0.549 -21.654 -9.264 1.00 0.00 36 LYS A CA 15
ATOM 19030 C C . LYS A 1 36 ? -1.932 -21.700 -8.611 1.00 0.00 36 LYS A C 15
ATOM 19031 O O . LYS A 1 36 ? -2.740 -22.557 -8.907 1.00 0.00 36 LYS A O 15
ATOM 19050 N N . VAL A 1 37 ? -2.210 -20.783 -7.725 1.00 0.00 37 VAL A N 15
ATOM 19051 C CA . VAL A 1 37 ? -3.540 -20.773 -7.054 1.00 0.00 37 VAL A CA 15
ATOM 19052 C C . VAL A 1 37 ? -4.115 -19.356 -7.085 1.00 0.00 37 VAL A C 15
ATOM 19053 O O . VAL A 1 37 ? -3.393 -18.382 -6.996 1.00 0.00 37 VAL A O 15
ATOM 19066 N N . SER A 1 38 ? -5.408 -19.229 -7.215 1.00 0.00 38 SER A N 15
ATOM 19067 C CA . SER A 1 38 ? -6.022 -17.872 -7.253 1.00 0.00 38 SER A CA 15
ATOM 19068 C C . SER A 1 38 ? -7.061 -17.746 -6.138 1.00 0.00 38 SER A C 15
ATOM 19069 O O . SER A 1 38 ? -7.645 -18.720 -5.706 1.00 0.00 38 SER A O 15
ATOM 19077 N N . GLY A 1 39 ? -7.294 -16.551 -5.667 1.00 0.00 39 GLY A N 15
ATOM 19078 C CA . GLY A 1 39 ? -8.294 -16.360 -4.579 1.00 0.00 39 GLY A CA 15
ATOM 19079 C C . GLY A 1 39 ? -7.571 -15.965 -3.290 1.00 0.00 39 GLY A C 15
ATOM 19080 O O . GLY A 1 39 ? -6.587 -15.252 -3.314 1.00 0.00 39 GLY A O 15
ATOM 19084 N N . PRO A 1 40 ? -8.070 -16.445 -2.142 1.00 0.00 40 PRO A N 15
ATOM 19085 C CA . PRO A 1 40 ? -9.256 -17.309 -2.091 1.00 0.00 40 PRO A CA 15
ATOM 19086 C C . PRO A 1 40 ? -10.537 -16.535 -2.421 1.00 0.00 40 PRO A C 15
ATOM 19087 O O . PRO A 1 40 ? -10.667 -15.368 -2.107 1.00 0.00 40 PRO A O 15
ATOM 19098 N N . ILE A 1 41 ? -11.484 -17.178 -3.047 1.00 0.00 41 ILE A N 15
ATOM 19099 C CA . ILE A 1 41 ? -12.755 -16.480 -3.391 1.00 0.00 41 ILE A CA 15
ATOM 19100 C C . ILE A 1 41 ? -13.744 -16.632 -2.233 1.00 0.00 41 ILE A C 15
ATOM 19101 O O . ILE A 1 41 ? -14.188 -17.720 -1.923 1.00 0.00 41 ILE A O 15
ATOM 19117 N N . PRO A 1 42 ? -14.089 -15.513 -1.580 1.00 0.00 42 PRO A N 15
ATOM 19118 C CA . PRO A 1 42 ? -15.023 -15.511 -0.448 1.00 0.00 42 PRO A CA 15
ATOM 19119 C C . PRO A 1 42 ? -16.467 -15.752 -0.897 1.00 0.00 42 PRO A C 15
ATOM 19120 O O . PRO A 1 42 ? -16.906 -15.242 -1.908 1.00 0.00 42 PRO A O 15
ATOM 19131 N N . LEU A 1 43 ? -17.209 -16.523 -0.149 1.00 0.00 43 LEU A N 15
ATOM 19132 C CA . LEU A 1 43 ? -18.623 -16.794 -0.530 1.00 0.00 43 LEU A CA 15
ATOM 19133 C C . LEU A 1 43 ? -19.553 -16.272 0.567 1.00 0.00 43 LEU A C 15
ATOM 19134 O O . LEU A 1 43 ? -19.121 -15.951 1.657 1.00 0.00 43 LEU A O 15
ATOM 19150 N N . PRO A 1 44 ? -20.858 -16.188 0.269 1.00 0.00 44 PRO A N 15
ATOM 19151 C CA . PRO A 1 44 ? -21.860 -15.704 1.228 1.00 0.00 44 PRO A CA 15
ATOM 19152 C C . PRO A 1 44 ? -22.073 -16.696 2.376 1.00 0.00 44 PRO A C 15
ATOM 19153 O O . PRO A 1 44 ? -22.314 -17.868 2.160 1.00 0.00 44 PRO A O 15
ATOM 19164 N N . THR A 1 45 ? -21.987 -16.236 3.595 1.00 0.00 45 THR A N 15
ATOM 19165 C CA . THR A 1 45 ? -22.183 -17.152 4.754 1.00 0.00 45 THR A CA 15
ATOM 19166 C C . THR A 1 45 ? -23.648 -17.591 4.814 1.00 0.00 45 THR A C 15
ATOM 19167 O O . THR A 1 45 ? -24.532 -16.904 4.343 1.00 0.00 45 THR A O 15
ATOM 19178 N N . GLU A 1 46 ? -23.912 -18.732 5.392 1.00 0.00 46 GLU A N 15
ATOM 19179 C CA . GLU A 1 46 ? -25.319 -19.214 5.482 1.00 0.00 46 GLU A CA 15
ATOM 19180 C C . GLU A 1 46 ? -25.683 -19.454 6.948 1.00 0.00 46 GLU A C 15
ATOM 19181 O O . GLU A 1 46 ? -25.074 -20.259 7.625 1.00 0.00 46 GLU A O 15
ATOM 19193 N N . SER A 1 47 ? -26.672 -18.762 7.446 1.00 0.00 47 SER A N 15
ATOM 19194 C CA . SER A 1 47 ? -27.072 -18.952 8.869 1.00 0.00 47 SER A CA 15
ATOM 19195 C C . SER A 1 47 ? -25.888 -18.618 9.778 1.00 0.00 47 SER A C 15
ATOM 19196 O O . SER A 1 47 ? -25.751 -17.509 10.255 1.00 0.00 47 SER A O 15
ATOM 19204 N N . ARG A 1 48 ? -25.029 -19.570 10.021 1.00 0.00 48 ARG A N 15
ATOM 19205 C CA . ARG A 1 48 ? -23.853 -19.307 10.898 1.00 0.00 48 ARG A CA 15
ATOM 19206 C C . ARG A 1 48 ? -22.643 -20.081 10.372 1.00 0.00 48 ARG A C 15
ATOM 19207 O O . ARG A 1 48 ? -21.714 -20.368 11.100 1.00 0.00 48 ARG A O 15
ATOM 19228 N N . VAL A 1 49 ? -22.647 -20.422 9.113 1.00 0.00 49 VAL A N 15
ATOM 19229 C CA . VAL A 1 49 ? -21.497 -21.178 8.542 1.00 0.00 49 VAL A CA 15
ATOM 19230 C C . VAL A 1 49 ? -20.905 -20.395 7.368 1.00 0.00 49 VAL A C 15
ATOM 19231 O O . VAL A 1 49 ? -21.608 -19.988 6.465 1.00 0.00 49 VAL A O 15
ATOM 19244 N N . HIS A 1 50 ? -19.619 -20.179 7.375 1.00 0.00 50 HIS A N 15
ATOM 19245 C CA . HIS A 1 50 ? -18.985 -19.420 6.260 1.00 0.00 50 HIS A CA 15
ATOM 19246 C C . HIS A 1 50 ? -18.390 -20.401 5.249 1.00 0.00 50 HIS A C 15
ATOM 19247 O O . HIS A 1 50 ? -18.111 -21.540 5.566 1.00 0.00 50 HIS A O 15
ATOM 19261 N N . LYS A 1 51 ? -18.196 -19.970 4.032 1.00 0.00 51 LYS A N 15
ATOM 19262 C CA . LYS A 1 51 ? -17.622 -20.882 3.003 1.00 0.00 51 LYS A CA 15
ATOM 19263 C C . LYS A 1 51 ? -16.665 -20.102 2.100 1.00 0.00 51 LYS A C 15
ATOM 19264 O O . LYS A 1 51 ? -16.947 -18.993 1.688 1.00 0.00 51 LYS A O 15
ATOM 19283 N N . ARG A 1 52 ? -15.538 -20.676 1.784 1.00 0.00 52 ARG A N 15
ATOM 19284 C CA . ARG A 1 52 ? -14.562 -19.977 0.903 1.00 0.00 52 ARG A CA 15
ATOM 19285 C C . ARG A 1 52 ? -14.100 -20.936 -0.195 1.00 0.00 52 ARG A C 15
ATOM 19286 O O . ARG A 1 52 ? -14.058 -22.135 -0.005 1.00 0.00 52 ARG A O 15
ATOM 19307 N N . LEU A 1 53 ? -13.755 -20.422 -1.343 1.00 0.00 53 LEU A N 15
ATOM 19308 C CA . LEU A 1 53 ? -13.301 -21.313 -2.447 1.00 0.00 53 LEU A CA 15
ATOM 19309 C C . LEU A 1 53 ? -11.949 -20.834 -2.974 1.00 0.00 53 LEU A C 15
ATOM 19310 O O . LEU A 1 53 ? -11.668 -19.652 -3.012 1.00 0.00 53 LEU A O 15
ATOM 19326 N N . ILE A 1 54 ? -11.109 -21.744 -3.382 1.00 0.00 54 ILE A N 15
ATOM 19327 C CA . ILE A 1 54 ? -9.775 -21.346 -3.910 1.00 0.00 54 ILE A CA 15
ATOM 19328 C C . ILE A 1 54 ? -9.600 -21.912 -5.322 1.00 0.00 54 ILE A C 15
ATOM 19329 O O . ILE A 1 54 ? -9.605 -23.109 -5.526 1.00 0.00 54 ILE A O 15
ATOM 19345 N N . ASP A 1 55 ? -9.447 -21.059 -6.298 1.00 0.00 55 ASP A N 15
ATOM 19346 C CA . ASP A 1 55 ? -9.275 -21.552 -7.694 1.00 0.00 55 ASP A CA 15
ATOM 19347 C C . ASP A 1 55 ? -7.835 -22.029 -7.893 1.00 0.00 55 ASP A C 15
ATOM 19348 O O . ASP A 1 55 ? -6.898 -21.428 -7.409 1.00 0.00 55 ASP A O 15
ATOM 19357 N N . ILE A 1 56 ? -7.652 -23.107 -8.606 1.00 0.00 56 ILE A N 15
ATOM 19358 C CA . ILE A 1 56 ? -6.273 -23.622 -8.838 1.00 0.00 56 ILE A CA 15
ATOM 19359 C C . ILE A 1 56 ? -5.996 -23.670 -10.342 1.00 0.00 56 ILE A C 15
ATOM 19360 O O . ILE A 1 56 ? -6.730 -24.273 -11.100 1.00 0.00 56 ILE A O 15
ATOM 19376 N N . ILE A 1 57 ? -4.943 -23.036 -10.781 1.00 0.00 57 ILE A N 15
ATOM 19377 C CA . ILE A 1 57 ? -4.622 -23.044 -12.236 1.00 0.00 57 ILE A CA 15
ATOM 19378 C C . ILE A 1 57 ? -3.401 -23.932 -12.486 1.00 0.00 57 ILE A C 15
ATOM 19379 O O . ILE A 1 57 ? -2.449 -23.922 -11.730 1.00 0.00 57 ILE A O 15
ATOM 19395 N N . ASP A 1 58 ? -3.421 -24.698 -13.541 1.00 0.00 58 ASP A N 15
ATOM 19396 C CA . ASP A 1 58 ? -2.261 -25.585 -13.842 1.00 0.00 58 ASP A CA 15
ATOM 19397 C C . ASP A 1 58 ? -1.903 -26.401 -12.599 1.00 0.00 58 ASP A C 15
ATOM 19398 O O . ASP A 1 58 ? -0.827 -26.269 -12.048 1.00 0.00 58 ASP A O 15
ATOM 19407 N N . PRO A 1 59 ? -2.828 -27.263 -12.152 1.00 0.00 59 PRO A N 15
ATOM 19408 C CA . PRO A 1 59 ? -2.616 -28.110 -10.972 1.00 0.00 59 PRO A CA 15
ATOM 19409 C C . PRO A 1 59 ? -1.585 -29.210 -11.243 1.00 0.00 59 PRO A C 15
ATOM 19410 O O . PRO A 1 59 ? -1.506 -29.743 -12.332 1.00 0.00 59 PRO A O 15
ATOM 19421 N N . SER A 1 60 ? -0.796 -29.555 -10.262 1.00 0.00 60 SER A N 15
ATOM 19422 C CA . SER A 1 60 ? 0.226 -30.619 -10.467 1.00 0.00 60 SER A CA 15
ATOM 19423 C C . SER A 1 60 ? 0.150 -31.631 -9.322 1.00 0.00 60 SER A C 15
ATOM 19424 O O . SER A 1 60 ? -0.553 -31.433 -8.351 1.00 0.00 60 SER A O 15
ATOM 19432 N N . PRO A 1 61 ? 0.895 -32.740 -9.445 1.00 0.00 61 PRO A N 15
ATOM 19433 C CA . PRO A 1 61 ? 0.920 -33.797 -8.425 1.00 0.00 61 PRO A CA 15
ATOM 19434 C C . PRO A 1 61 ? 1.592 -33.325 -7.132 1.00 0.00 61 PRO A C 15
ATOM 19435 O O . PRO A 1 61 ? 1.309 -33.818 -6.059 1.00 0.00 61 PRO A O 15
ATOM 19446 N N . LYS A 1 62 ? 2.477 -32.371 -7.226 1.00 0.00 62 LYS A N 15
ATOM 19447 C CA . LYS A 1 62 ? 3.160 -31.870 -6.001 1.00 0.00 62 LYS A CA 15
ATOM 19448 C C . LYS A 1 62 ? 2.122 -31.258 -5.059 1.00 0.00 62 LYS A C 15
ATOM 19449 O O . LYS A 1 62 ? 2.347 -31.127 -3.871 1.00 0.00 62 LYS A O 15
ATOM 19468 N N . THR A 1 63 ? 0.986 -30.882 -5.578 1.00 0.00 63 THR A N 15
ATOM 19469 C CA . THR A 1 63 ? -0.066 -30.279 -4.712 1.00 0.00 63 THR A CA 15
ATOM 19470 C C . THR A 1 63 ? -0.718 -31.376 -3.868 1.00 0.00 63 THR A C 15
ATOM 19471 O O . THR A 1 63 ? -1.025 -31.182 -2.709 1.00 0.00 63 THR A O 15
ATOM 19482 N N . ILE A 1 64 ? -0.933 -32.528 -4.441 1.00 0.00 64 ILE A N 15
ATOM 19483 C CA . ILE A 1 64 ? -1.564 -33.638 -3.673 1.00 0.00 64 ILE A CA 15
ATOM 19484 C C . ILE A 1 64 ? -0.600 -34.115 -2.585 1.00 0.00 64 ILE A C 15
ATOM 19485 O O . ILE A 1 64 ? -0.997 -34.403 -1.474 1.00 0.00 64 ILE A O 15
ATOM 19501 N N . ASP A 1 65 ? 0.665 -34.197 -2.894 1.00 0.00 65 ASP A N 15
ATOM 19502 C CA . ASP A 1 65 ? 1.652 -34.652 -1.875 1.00 0.00 65 ASP A CA 15
ATOM 19503 C C . ASP A 1 65 ? 1.670 -33.662 -0.710 1.00 0.00 65 ASP A C 15
ATOM 19504 O O . ASP A 1 65 ? 1.728 -34.045 0.442 1.00 0.00 65 ASP A O 15
ATOM 19513 N N . ALA A 1 66 ? 1.617 -32.390 -0.999 1.00 0.00 66 ALA A N 15
ATOM 19514 C CA . ALA A 1 66 ? 1.628 -31.377 0.093 1.00 0.00 66 ALA A CA 15
ATOM 19515 C C . ALA A 1 66 ? 0.363 -31.530 0.938 1.00 0.00 66 ALA A C 15
ATOM 19516 O O . ALA A 1 66 ? 0.397 -31.427 2.149 1.00 0.00 66 ALA A O 15
ATOM 19523 N N . LEU A 1 67 ? -0.755 -31.777 0.311 1.00 0.00 67 LEU A N 15
ATOM 19524 C CA . LEU A 1 67 ? -2.020 -31.939 1.080 1.00 0.00 67 LEU A CA 15
ATOM 19525 C C . LEU A 1 67 ? -1.910 -33.169 1.982 1.00 0.00 67 LEU A C 15
ATOM 19526 O O . LEU A 1 67 ? -2.404 -33.183 3.093 1.00 0.00 67 LEU A O 15
ATOM 19542 N N . MET A 1 68 ? -1.265 -34.204 1.516 1.00 0.00 68 MET A N 15
ATOM 19543 C CA . MET A 1 68 ? -1.122 -35.430 2.349 1.00 0.00 68 MET A CA 15
ATOM 19544 C C . MET A 1 68 ? -0.160 -35.150 3.505 1.00 0.00 68 MET A C 15
ATOM 19545 O O . MET A 1 68 ? -0.238 -35.761 4.552 1.00 0.00 68 MET A O 15
ATOM 19559 N N . ARG A 1 69 ? 0.747 -34.229 3.324 1.00 0.00 69 ARG A N 15
ATOM 19560 C CA . ARG A 1 69 ? 1.710 -33.908 4.413 1.00 0.00 69 ARG A CA 15
ATOM 19561 C C . ARG A 1 69 ? 1.025 -33.017 5.451 1.00 0.00 69 ARG A C 15
ATOM 19562 O O . ARG A 1 69 ? 1.369 -33.025 6.616 1.00 0.00 69 ARG A O 15
ATOM 19583 N N . ILE A 1 70 ? 0.055 -32.249 5.036 1.00 0.00 70 ILE A N 15
ATOM 19584 C CA . ILE A 1 70 ? -0.654 -31.358 5.997 1.00 0.00 70 ILE A CA 15
ATOM 19585 C C . ILE A 1 70 ? -2.099 -31.836 6.160 1.00 0.00 70 ILE A C 15
ATOM 19586 O O . ILE A 1 70 ? -2.771 -32.151 5.198 1.00 0.00 70 ILE A O 15
ATOM 19602 N N . ASN A 1 71 ? -2.582 -31.894 7.372 1.00 0.00 71 ASN A N 15
ATOM 19603 C CA . ASN A 1 71 ? -3.982 -32.354 7.593 1.00 0.00 71 ASN A CA 15
ATOM 19604 C C . ASN A 1 71 ? -4.855 -31.161 7.989 1.00 0.00 71 ASN A C 15
ATOM 19605 O O . ASN A 1 71 ? -4.487 -30.362 8.828 1.00 0.00 71 ASN A O 15
ATOM 19616 N N . LEU A 1 72 ? -6.008 -31.034 7.391 1.00 0.00 72 LEU A N 15
ATOM 19617 C CA . LEU A 1 72 ? -6.904 -29.893 7.734 1.00 0.00 72 LEU A CA 15
ATOM 19618 C C . LEU A 1 72 ? -7.349 -30.015 9.192 1.00 0.00 72 LEU A C 15
ATOM 19619 O O . LEU A 1 72 ? -7.539 -31.101 9.702 1.00 0.00 72 LEU A O 15
ATOM 19635 N N . PRO A 1 73 ? -7.519 -28.872 9.872 1.00 0.00 73 PRO A N 15
ATOM 19636 C CA . PRO A 1 73 ? -7.945 -28.841 11.276 1.00 0.00 73 PRO A CA 15
ATOM 19637 C C . PRO A 1 73 ? -9.409 -29.260 11.436 1.00 0.00 73 PRO A C 15
ATOM 19638 O O . PRO A 1 73 ? -10.220 -29.067 10.552 1.00 0.00 73 PRO A O 15
ATOM 19649 N N . ALA A 1 74 ? -9.753 -29.832 12.557 1.00 0.00 74 ALA A N 15
ATOM 19650 C CA . ALA A 1 74 ? -11.164 -30.261 12.770 1.00 0.00 74 ALA A CA 15
ATOM 19651 C C . ALA A 1 74 ? -12.082 -29.038 12.717 1.00 0.00 74 ALA A C 15
ATOM 19652 O O . ALA A 1 74 ? -11.686 -27.938 13.045 1.00 0.00 74 ALA A O 15
ATOM 19659 N N . GLY A 1 75 ? -13.307 -29.222 12.304 1.00 0.00 75 GLY A N 15
ATOM 19660 C CA . GLY A 1 75 ? -14.249 -28.069 12.230 1.00 0.00 75 GLY A CA 15
ATOM 19661 C C . GLY A 1 75 ? -14.222 -27.475 10.819 1.00 0.00 75 GLY A C 15
ATOM 19662 O O . GLY A 1 75 ? -14.868 -26.485 10.541 1.00 0.00 75 GLY A O 15
ATOM 19666 N N . VAL A 1 76 ? -13.480 -28.072 9.925 1.00 0.00 76 VAL A N 15
ATOM 19667 C CA . VAL A 1 76 ? -13.415 -27.539 8.536 1.00 0.00 76 VAL A CA 15
ATOM 19668 C C . VAL A 1 76 ? -13.648 -28.678 7.542 1.00 0.00 76 VAL A C 15
ATOM 19669 O O . VAL A 1 76 ? -13.278 -29.810 7.783 1.00 0.00 76 VAL A O 15
ATOM 19682 N N . ASP A 1 77 ? -14.260 -28.390 6.425 1.00 0.00 77 ASP A N 15
ATOM 19683 C CA . ASP A 1 77 ? -14.516 -29.458 5.420 1.00 0.00 77 ASP A CA 15
ATOM 19684 C C . ASP A 1 77 ? -14.032 -28.993 4.044 1.00 0.00 77 ASP A C 15
ATOM 19685 O O . ASP A 1 77 ? -13.893 -27.813 3.791 1.00 0.00 77 ASP A O 15
ATOM 19694 N N . VAL A 1 78 ? -13.774 -29.912 3.154 1.00 0.00 78 VAL A N 15
ATOM 19695 C CA . VAL A 1 78 ? -13.298 -29.523 1.797 1.00 0.00 78 VAL A CA 15
ATOM 19696 C C . VAL A 1 78 ? -14.173 -30.194 0.736 1.00 0.00 78 VAL A C 15
ATOM 19697 O O . VAL A 1 78 ? -14.381 -31.391 0.755 1.00 0.00 78 VAL A O 15
ATOM 19710 N N . GLU A 1 79 ? -14.688 -29.433 -0.191 1.00 0.00 79 GLU A N 15
ATOM 19711 C CA . GLU A 1 79 ? -15.549 -30.027 -1.252 1.00 0.00 79 GLU A CA 15
ATOM 19712 C C . GLU A 1 79 ? -14.937 -29.741 -2.625 1.00 0.00 79 GLU A C 15
ATOM 19713 O O . GLU A 1 79 ? -14.440 -28.662 -2.882 1.00 0.00 79 GLU A O 15
ATOM 19725 N N . ILE A 1 80 ? -14.968 -30.700 -3.511 1.00 0.00 80 ILE A N 15
ATOM 19726 C CA . ILE A 1 80 ? -14.388 -30.482 -4.866 1.00 0.00 80 ILE A CA 15
ATOM 19727 C C . ILE A 1 80 ? -15.507 -30.507 -5.911 1.00 0.00 80 ILE A C 15
ATOM 19728 O O . ILE A 1 80 ? -16.331 -31.399 -5.931 1.00 0.00 80 ILE A O 15
ATOM 19744 N N . LYS A 1 81 ? -15.540 -29.535 -6.781 1.00 0.00 81 LYS A N 15
ATOM 19745 C CA . LYS A 1 81 ? -16.604 -29.504 -7.824 1.00 0.00 81 LYS A CA 15
ATOM 19746 C C . LYS A 1 81 ? -16.041 -30.037 -9.143 1.00 0.00 81 LYS A C 15
ATOM 19747 O O . LYS A 1 81 ? -14.882 -29.845 -9.456 1.00 0.00 81 LYS A O 15
ATOM 19766 N N . LEU A 1 82 ? -16.850 -30.704 -9.919 1.00 0.00 82 LEU A N 15
ATOM 19767 C CA . LEU A 1 82 ? -16.358 -31.248 -11.217 1.00 0.00 82 LEU A CA 15
ATOM 19768 C C . LEU A 1 82 ? -17.552 -31.622 -12.099 1.00 0.00 82 LEU A C 15
ATOM 19769 O O . LEU A 1 82 ? -18.032 -32.736 -11.970 1.00 0.00 82 LEU A O 15
ATOM 19786 N N . SER A 1 1 ? -2.747 -20.589 -18.016 1.00 0.00 1 SER A N 16
ATOM 19787 C CA . SER A 1 1 ? -3.404 -21.923 -17.919 1.00 0.00 1 SER A CA 16
ATOM 19788 C C . SER A 1 1 ? -3.241 -22.670 -19.245 1.00 0.00 1 SER A C 16
ATOM 19789 O O . SER A 1 1 ? -4.207 -23.058 -19.872 1.00 0.00 1 SER A O 16
ATOM 19799 N N . MET A 1 2 ? -2.026 -22.873 -19.675 1.00 0.00 2 MET A N 16
ATOM 19800 C CA . MET A 1 2 ? -1.802 -23.595 -20.959 1.00 0.00 2 MET A CA 16
ATOM 19801 C C . MET A 1 2 ? -2.470 -24.970 -20.895 1.00 0.00 2 MET A C 16
ATOM 19802 O O . MET A 1 2 ? -3.027 -25.446 -21.864 1.00 0.00 2 MET A O 16
ATOM 19816 N N . GLY A 1 3 ? -2.418 -25.612 -19.761 1.00 0.00 3 GLY A N 16
ATOM 19817 C CA . GLY A 1 3 ? -3.050 -26.957 -19.635 1.00 0.00 3 GLY A CA 16
ATOM 19818 C C . GLY A 1 3 ? -4.539 -26.853 -19.970 1.00 0.00 3 GLY A C 16
ATOM 19819 O O . GLY A 1 3 ? -5.103 -27.722 -20.607 1.00 0.00 3 GLY A O 16
ATOM 19823 N N . GLY A 1 4 ? -5.181 -25.799 -19.548 1.00 0.00 4 GLY A N 16
ATOM 19824 C CA . GLY A 1 4 ? -6.632 -25.641 -19.843 1.00 0.00 4 GLY A CA 16
ATOM 19825 C C . GLY A 1 4 ? -7.453 -26.334 -18.752 1.00 0.00 4 GLY A C 16
ATOM 19826 O O . GLY A 1 4 ? -8.658 -26.459 -18.855 1.00 0.00 4 GLY A O 16
ATOM 19830 N N . GLN A 1 5 ? -6.813 -26.783 -17.708 1.00 0.00 5 GLN A N 16
ATOM 19831 C CA . GLN A 1 5 ? -7.558 -27.465 -16.613 1.00 0.00 5 GLN A CA 16
ATOM 19832 C C . GLN A 1 5 ? -7.418 -26.657 -15.321 1.00 0.00 5 GLN A C 16
ATOM 19833 O O . GLN A 1 5 ? -6.326 -26.333 -14.897 1.00 0.00 5 GLN A O 16
ATOM 19847 N N . LYS A 1 6 ? -8.513 -26.330 -14.692 1.00 0.00 6 LYS A N 16
ATOM 19848 C CA . LYS A 1 6 ? -8.440 -25.544 -13.429 1.00 0.00 6 LYS A CA 16
ATOM 19849 C C . LYS A 1 6 ? -9.221 -26.268 -12.330 1.00 0.00 6 LYS A C 16
ATOM 19850 O O . LYS A 1 6 ? -10.265 -26.839 -12.571 1.00 0.00 6 LYS A O 16
ATOM 19869 N N . ILE A 1 7 ? -8.722 -26.248 -11.125 1.00 0.00 7 ILE A N 16
ATOM 19870 C CA . ILE A 1 7 ? -9.435 -26.934 -10.011 1.00 0.00 7 ILE A CA 16
ATOM 19871 C C . ILE A 1 7 ? -9.813 -25.910 -8.940 1.00 0.00 7 ILE A C 16
ATOM 19872 O O . ILE A 1 7 ? -9.052 -25.015 -8.628 1.00 0.00 7 ILE A O 16
ATOM 19888 N N . ARG A 1 8 ? -10.982 -26.032 -8.374 1.00 0.00 8 ARG A N 16
ATOM 19889 C CA . ARG A 1 8 ? -11.407 -25.064 -7.324 1.00 0.00 8 ARG A CA 16
ATOM 19890 C C . ARG A 1 8 ? -11.604 -25.803 -5.999 1.00 0.00 8 ARG A C 16
ATOM 19891 O O . ARG A 1 8 ? -12.164 -26.881 -5.955 1.00 0.00 8 ARG A O 16
ATOM 19912 N N . ILE A 1 9 ? -11.149 -25.232 -4.916 1.00 0.00 9 ILE A N 16
ATOM 19913 C CA . ILE A 1 9 ? -11.312 -25.904 -3.597 1.00 0.00 9 ILE A CA 16
ATOM 19914 C C . ILE A 1 9 ? -12.283 -25.098 -2.731 1.00 0.00 9 ILE A C 16
ATOM 19915 O O . ILE A 1 9 ? -12.188 -23.891 -2.633 1.00 0.00 9 ILE A O 16
ATOM 19931 N N . LYS A 1 10 ? -13.219 -25.756 -2.103 1.00 0.00 10 LYS A N 16
ATOM 19932 C CA . LYS A 1 10 ? -14.195 -25.028 -1.244 1.00 0.00 10 LYS A CA 16
ATOM 19933 C C . LYS A 1 10 ? -13.917 -25.343 0.227 1.00 0.00 10 LYS A C 16
ATOM 19934 O O . LYS A 1 10 ? -13.721 -26.483 0.600 1.00 0.00 10 LYS A O 16
ATOM 19953 N N . LEU A 1 11 ? -13.896 -24.343 1.064 1.00 0.00 11 LEU A N 16
ATOM 19954 C CA . LEU A 1 11 ? -13.629 -24.587 2.510 1.00 0.00 11 LEU A CA 16
ATOM 19955 C C . LEU A 1 11 ? -14.887 -24.275 3.322 1.00 0.00 11 LEU A C 16
ATOM 19956 O O . LEU A 1 11 ? -15.519 -23.253 3.138 1.00 0.00 11 LEU A O 16
ATOM 19972 N N . LYS A 1 12 ? -15.256 -25.146 4.221 1.00 0.00 12 LYS A N 16
ATOM 19973 C CA . LYS A 1 12 ? -16.472 -24.898 5.044 1.00 0.00 12 LYS A CA 16
ATOM 19974 C C . LYS A 1 12 ? -16.097 -24.920 6.527 1.00 0.00 12 LYS A C 16
ATOM 19975 O O . LYS A 1 12 ? -15.428 -25.820 6.994 1.00 0.00 12 LYS A O 16
ATOM 19994 N N . ALA A 1 13 ? -16.523 -23.937 7.271 1.00 0.00 13 ALA A N 16
ATOM 19995 C CA . ALA A 1 13 ? -16.190 -23.903 8.724 1.00 0.00 13 ALA A CA 16
ATOM 19996 C C . ALA A 1 13 ? -17.145 -22.947 9.443 1.00 0.00 13 ALA A C 16
ATOM 19997 O O . ALA A 1 13 ? -17.550 -21.937 8.904 1.00 0.00 13 ALA A O 16
ATOM 20004 N N . TYR A 1 14 ? -17.508 -23.260 10.656 1.00 0.00 14 TYR A N 16
ATOM 20005 C CA . TYR A 1 14 ? -18.437 -22.371 11.409 1.00 0.00 14 TYR A CA 16
ATOM 20006 C C . TYR A 1 14 ? -17.755 -21.027 11.673 1.00 0.00 14 TYR A C 16
ATOM 20007 O O . TYR A 1 14 ? -18.383 -19.986 11.647 1.00 0.00 14 TYR A O 16
ATOM 20025 N N . ASP A 1 15 ? -16.475 -21.039 11.927 1.00 0.00 15 ASP A N 16
ATOM 20026 C CA . ASP A 1 15 ? -15.756 -19.761 12.192 1.00 0.00 15 ASP A CA 16
ATOM 20027 C C . ASP A 1 15 ? -15.038 -19.305 10.921 1.00 0.00 15 ASP A C 16
ATOM 20028 O O . ASP A 1 15 ? -14.149 -19.969 10.426 1.00 0.00 15 ASP A O 16
ATOM 20037 N N . HIS A 1 16 ? -15.415 -18.175 10.388 1.00 0.00 16 HIS A N 16
ATOM 20038 C CA . HIS A 1 16 ? -14.751 -17.678 9.150 1.00 0.00 16 HIS A CA 16
ATOM 20039 C C . HIS A 1 16 ? -13.259 -17.476 9.423 1.00 0.00 16 HIS A C 16
ATOM 20040 O O . HIS A 1 16 ? -12.417 -17.880 8.646 1.00 0.00 16 HIS A O 16
ATOM 20054 N N . GLU A 1 17 ? -12.926 -16.855 10.521 1.00 0.00 17 GLU A N 16
ATOM 20055 C CA . GLU A 1 17 ? -11.488 -16.631 10.841 1.00 0.00 17 GLU A CA 16
ATOM 20056 C C . GLU A 1 17 ? -10.748 -17.968 10.795 1.00 0.00 17 GLU A C 16
ATOM 20057 O O . GLU A 1 17 ? -9.690 -18.083 10.208 1.00 0.00 17 GLU A O 16
ATOM 20069 N N . LEU A 1 18 ? -11.298 -18.983 11.403 1.00 0.00 18 LEU A N 16
ATOM 20070 C CA . LEU A 1 18 ? -10.628 -20.312 11.385 1.00 0.00 18 LEU A CA 16
ATOM 20071 C C . LEU A 1 18 ? -10.526 -20.793 9.937 1.00 0.00 18 LEU A C 16
ATOM 20072 O O . LEU A 1 18 ? -9.524 -21.340 9.521 1.00 0.00 18 LEU A O 16
ATOM 20088 N N . LEU A 1 19 ? -11.556 -20.584 9.163 1.00 0.00 19 LEU A N 16
ATOM 20089 C CA . LEU A 1 19 ? -11.520 -21.019 7.739 1.00 0.00 19 LEU A CA 16
ATOM 20090 C C . LEU A 1 19 ? -10.491 -20.172 6.987 1.00 0.00 19 LEU A C 16
ATOM 20091 O O . LEU A 1 19 ? -9.843 -20.634 6.069 1.00 0.00 19 LEU A O 16
ATOM 20107 N N . ASP A 1 20 ? -10.336 -18.936 7.375 1.00 0.00 20 ASP A N 16
ATOM 20108 C CA . ASP A 1 20 ? -9.349 -18.057 6.690 1.00 0.00 20 ASP A CA 16
ATOM 20109 C C . ASP A 1 20 ? -7.941 -18.617 6.900 1.00 0.00 20 ASP A C 16
ATOM 20110 O O . ASP A 1 20 ? -7.118 -18.607 6.006 1.00 0.00 20 ASP A O 16
ATOM 20119 N N . GLU A 1 21 ? -7.659 -19.109 8.077 1.00 0.00 21 GLU A N 16
ATOM 20120 C CA . GLU A 1 21 ? -6.307 -19.672 8.343 1.00 0.00 21 GLU A CA 16
ATOM 20121 C C . GLU A 1 21 ? -6.086 -20.902 7.463 1.00 0.00 21 GLU A C 16
ATOM 20122 O O . GLU A 1 21 ? -5.078 -21.029 6.797 1.00 0.00 21 GLU A O 16
ATOM 20134 N N . SER A 1 22 ? -7.022 -21.811 7.452 1.00 0.00 22 SER A N 16
ATOM 20135 C CA . SER A 1 22 ? -6.867 -23.032 6.612 1.00 0.00 22 SER A CA 16
ATOM 20136 C C . SER A 1 22 ? -6.702 -22.624 5.147 1.00 0.00 22 SER A C 16
ATOM 20137 O O . SER A 1 22 ? -5.844 -23.123 4.446 1.00 0.00 22 SER A O 16
ATOM 20145 N N . ALA A 1 23 ? -7.517 -21.719 4.678 1.00 0.00 23 ALA A N 16
ATOM 20146 C CA . ALA A 1 23 ? -7.404 -21.280 3.258 1.00 0.00 23 ALA A CA 16
ATOM 20147 C C . ALA A 1 23 ? -6.038 -20.629 3.035 1.00 0.00 23 ALA A C 16
ATOM 20148 O O . ALA A 1 23 ? -5.314 -20.979 2.124 1.00 0.00 23 ALA A O 16
ATOM 20155 N N . LYS A 1 24 ? -5.679 -19.684 3.861 1.00 0.00 24 LYS A N 16
ATOM 20156 C CA . LYS A 1 24 ? -4.359 -19.013 3.695 1.00 0.00 24 LYS A CA 16
ATOM 20157 C C . LYS A 1 24 ? -3.246 -20.059 3.756 1.00 0.00 24 LYS A C 16
ATOM 20158 O O . LYS A 1 24 ? -2.337 -20.059 2.950 1.00 0.00 24 LYS A O 16
ATOM 20177 N N . LYS A 1 25 ? -3.308 -20.953 4.704 1.00 0.00 25 LYS A N 16
ATOM 20178 C CA . LYS A 1 25 ? -2.254 -21.999 4.815 1.00 0.00 25 LYS A CA 16
ATOM 20179 C C . LYS A 1 25 ? -2.219 -22.822 3.526 1.00 0.00 25 LYS A C 16
ATOM 20180 O O . LYS A 1 25 ? -1.169 -23.086 2.974 1.00 0.00 25 LYS A O 16
ATOM 20199 N N . ILE A 1 26 ? -3.359 -23.231 3.042 1.00 0.00 26 ILE A N 16
ATOM 20200 C CA . ILE A 1 26 ? -3.393 -24.037 1.789 1.00 0.00 26 ILE A CA 16
ATOM 20201 C C . ILE A 1 26 ? -2.873 -23.191 0.625 1.00 0.00 26 ILE A C 16
ATOM 20202 O O . ILE A 1 26 ? -2.135 -23.664 -0.218 1.00 0.00 26 ILE A O 16
ATOM 20218 N N . VAL A 1 27 ? -3.250 -21.943 0.571 1.00 0.00 27 VAL A N 16
ATOM 20219 C CA . VAL A 1 27 ? -2.778 -21.069 -0.539 1.00 0.00 27 VAL A CA 16
ATOM 20220 C C . VAL A 1 27 ? -1.252 -20.969 -0.497 1.00 0.00 27 VAL A C 16
ATOM 20221 O O . VAL A 1 27 ? -0.583 -21.098 -1.505 1.00 0.00 27 VAL A O 16
ATOM 20234 N N . GLU A 1 28 ? -0.693 -20.741 0.660 1.00 0.00 28 GLU A N 16
ATOM 20235 C CA . GLU A 1 28 ? 0.789 -20.632 0.765 1.00 0.00 28 GLU A CA 16
ATOM 20236 C C . GLU A 1 28 ? 1.431 -21.952 0.331 1.00 0.00 28 GLU A C 16
ATOM 20237 O O . GLU A 1 28 ? 2.433 -21.969 -0.357 1.00 0.00 28 GLU A O 16
ATOM 20249 N N . VAL A 1 29 ? 0.864 -23.057 0.726 1.00 0.00 29 VAL A N 16
ATOM 20250 C CA . VAL A 1 29 ? 1.445 -24.374 0.337 1.00 0.00 29 VAL A CA 16
ATOM 20251 C C . VAL A 1 29 ? 1.181 -24.630 -1.148 1.00 0.00 29 VAL A C 16
ATOM 20252 O O . VAL A 1 29 ? 2.026 -25.137 -1.860 1.00 0.00 29 VAL A O 16
ATOM 20265 N N . ALA A 1 30 ? 0.015 -24.287 -1.623 1.00 0.00 30 ALA A N 16
ATOM 20266 C CA . ALA A 1 30 ? -0.300 -24.512 -3.061 1.00 0.00 30 ALA A CA 16
ATOM 20267 C C . ALA A 1 30 ? 0.601 -23.630 -3.927 1.00 0.00 30 ALA A C 16
ATOM 20268 O O . ALA A 1 30 ? 1.177 -24.079 -4.898 1.00 0.00 30 ALA A O 16
ATOM 20275 N N . LYS A 1 31 ? 0.729 -22.377 -3.584 1.00 0.00 31 LYS A N 16
ATOM 20276 C CA . LYS A 1 31 ? 1.592 -21.468 -4.390 1.00 0.00 31 LYS A CA 16
ATOM 20277 C C . LYS A 1 31 ? 3.026 -22.004 -4.404 1.00 0.00 31 LYS A C 16
ATOM 20278 O O . LYS A 1 31 ? 3.719 -21.922 -5.398 1.00 0.00 31 LYS A O 16
ATOM 20297 N N . SER A 1 32 ? 3.475 -22.552 -3.308 1.00 0.00 32 SER A N 16
ATOM 20298 C CA . SER A 1 32 ? 4.863 -23.092 -3.261 1.00 0.00 32 SER A CA 16
ATOM 20299 C C . SER A 1 32 ? 5.040 -24.145 -4.357 1.00 0.00 32 SER A C 16
ATOM 20300 O O . SER A 1 32 ? 6.117 -24.324 -4.890 1.00 0.00 32 SER A O 16
ATOM 20308 N N . THR A 1 33 ? 3.991 -24.842 -4.698 1.00 0.00 33 THR A N 16
ATOM 20309 C CA . THR A 1 33 ? 4.102 -25.883 -5.760 1.00 0.00 33 THR A CA 16
ATOM 20310 C C . THR A 1 33 ? 4.150 -25.208 -7.132 1.00 0.00 33 THR A C 16
ATOM 20311 O O . THR A 1 33 ? 3.815 -24.050 -7.278 1.00 0.00 33 THR A O 16
ATOM 20322 N N . ASN A 1 34 ? 4.566 -25.924 -8.140 1.00 0.00 34 ASN A N 16
ATOM 20323 C CA . ASN A 1 34 ? 4.636 -25.324 -9.503 1.00 0.00 34 ASN A CA 16
ATOM 20324 C C . ASN A 1 34 ? 3.247 -24.829 -9.913 1.00 0.00 34 ASN A C 16
ATOM 20325 O O . ASN A 1 34 ? 3.109 -23.837 -10.600 1.00 0.00 34 ASN A O 16
ATOM 20336 N N . SER A 1 35 ? 2.217 -25.515 -9.498 1.00 0.00 35 SER A N 16
ATOM 20337 C CA . SER A 1 35 ? 0.839 -25.084 -9.865 1.00 0.00 35 SER A CA 16
ATOM 20338 C C . SER A 1 35 ? 0.559 -23.704 -9.268 1.00 0.00 35 SER A C 16
ATOM 20339 O O . SER A 1 35 ? 1.183 -23.294 -8.309 1.00 0.00 35 SER A O 16
ATOM 20347 N N . LYS A 1 36 ? -0.376 -22.985 -9.826 1.00 0.00 36 LYS A N 16
ATOM 20348 C CA . LYS A 1 36 ? -0.696 -21.632 -9.289 1.00 0.00 36 LYS A CA 16
ATOM 20349 C C . LYS A 1 36 ? -2.091 -21.651 -8.659 1.00 0.00 36 LYS A C 16
ATOM 20350 O O . LYS A 1 36 ? -2.976 -22.351 -9.110 1.00 0.00 36 LYS A O 16
ATOM 20369 N N . VAL A 1 37 ? -2.295 -20.888 -7.622 1.00 0.00 37 VAL A N 16
ATOM 20370 C CA . VAL A 1 37 ? -3.632 -20.864 -6.966 1.00 0.00 37 VAL A CA 16
ATOM 20371 C C . VAL A 1 37 ? -4.160 -19.429 -6.935 1.00 0.00 37 VAL A C 16
ATOM 20372 O O . VAL A 1 37 ? -3.421 -18.490 -6.712 1.00 0.00 37 VAL A O 16
ATOM 20385 N N . SER A 1 38 ? -5.434 -19.250 -7.155 1.00 0.00 38 SER A N 16
ATOM 20386 C CA . SER A 1 38 ? -6.008 -17.875 -7.138 1.00 0.00 38 SER A CA 16
ATOM 20387 C C . SER A 1 38 ? -7.026 -17.762 -6.002 1.00 0.00 38 SER A C 16
ATOM 20388 O O . SER A 1 38 ? -7.805 -18.663 -5.762 1.00 0.00 38 SER A O 16
ATOM 20396 N N . GLY A 1 39 ? -7.025 -16.663 -5.299 1.00 0.00 39 GLY A N 16
ATOM 20397 C CA . GLY A 1 39 ? -7.993 -16.493 -4.179 1.00 0.00 39 GLY A CA 16
ATOM 20398 C C . GLY A 1 39 ? -7.232 -16.161 -2.894 1.00 0.00 39 GLY A C 16
ATOM 20399 O O . GLY A 1 39 ? -6.176 -15.558 -2.926 1.00 0.00 39 GLY A O 16
ATOM 20403 N N . PRO A 1 40 ? -7.783 -16.565 -1.740 1.00 0.00 40 PRO A N 16
ATOM 20404 C CA . PRO A 1 40 ? -9.056 -17.292 -1.682 1.00 0.00 40 PRO A CA 16
ATOM 20405 C C . PRO A 1 40 ? -10.242 -16.394 -2.045 1.00 0.00 40 PRO A C 16
ATOM 20406 O O . PRO A 1 40 ? -10.267 -15.223 -1.723 1.00 0.00 40 PRO A O 16
ATOM 20417 N N . ILE A 1 41 ? -11.224 -16.933 -2.714 1.00 0.00 41 ILE A N 16
ATOM 20418 C CA . ILE A 1 41 ? -12.405 -16.108 -3.096 1.00 0.00 41 ILE A CA 16
ATOM 20419 C C . ILE A 1 41 ? -13.513 -16.295 -2.056 1.00 0.00 41 ILE A C 16
ATOM 20420 O O . ILE A 1 41 ? -13.907 -17.402 -1.749 1.00 0.00 41 ILE A O 16
ATOM 20436 N N . PRO A 1 42 ? -14.018 -15.182 -1.503 1.00 0.00 42 PRO A N 16
ATOM 20437 C CA . PRO A 1 42 ? -15.081 -15.213 -0.490 1.00 0.00 42 PRO A CA 16
ATOM 20438 C C . PRO A 1 42 ? -16.422 -15.653 -1.085 1.00 0.00 42 PRO A C 16
ATOM 20439 O O . PRO A 1 42 ? -16.808 -15.226 -2.155 1.00 0.00 42 PRO A O 16
ATOM 20450 N N . LEU A 1 43 ? -17.135 -16.504 -0.399 1.00 0.00 43 LEU A N 16
ATOM 20451 C CA . LEU A 1 43 ? -18.450 -16.971 -0.924 1.00 0.00 43 LEU A CA 16
ATOM 20452 C C . LEU A 1 43 ? -19.554 -16.615 0.073 1.00 0.00 43 LEU A C 16
ATOM 20453 O O . LEU A 1 43 ? -19.292 -16.109 1.147 1.00 0.00 43 LEU A O 16
ATOM 20469 N N . PRO A 1 44 ? -20.814 -16.888 -0.294 1.00 0.00 44 PRO A N 16
ATOM 20470 C CA . PRO A 1 44 ? -21.970 -16.600 0.564 1.00 0.00 44 PRO A CA 16
ATOM 20471 C C . PRO A 1 44 ? -22.026 -17.538 1.772 1.00 0.00 44 PRO A C 16
ATOM 20472 O O . PRO A 1 44 ? -21.781 -18.723 1.662 1.00 0.00 44 PRO A O 16
ATOM 20483 N N . THR A 1 45 ? -22.348 -17.019 2.926 1.00 0.00 45 THR A N 16
ATOM 20484 C CA . THR A 1 45 ? -22.421 -17.882 4.138 1.00 0.00 45 THR A CA 16
ATOM 20485 C C . THR A 1 45 ? -23.845 -18.416 4.297 1.00 0.00 45 THR A C 16
ATOM 20486 O O . THR A 1 45 ? -24.779 -17.903 3.713 1.00 0.00 45 THR A O 16
ATOM 20497 N N . GLU A 1 46 ? -24.021 -19.444 5.083 1.00 0.00 46 GLU A N 16
ATOM 20498 C CA . GLU A 1 46 ? -25.386 -20.009 5.276 1.00 0.00 46 GLU A CA 16
ATOM 20499 C C . GLU A 1 46 ? -25.702 -20.084 6.771 1.00 0.00 46 GLU A C 16
ATOM 20500 O O . GLU A 1 46 ? -24.957 -20.651 7.544 1.00 0.00 46 GLU A O 16
ATOM 20512 N N . SER A 1 47 ? -26.804 -19.518 7.183 1.00 0.00 47 SER A N 16
ATOM 20513 C CA . SER A 1 47 ? -27.168 -19.559 8.627 1.00 0.00 47 SER A CA 16
ATOM 20514 C C . SER A 1 47 ? -26.013 -19.002 9.461 1.00 0.00 47 SER A C 16
ATOM 20515 O O . SER A 1 47 ? -25.957 -17.823 9.753 1.00 0.00 47 SER A O 16
ATOM 20523 N N . ARG A 1 48 ? -25.091 -19.840 9.849 1.00 0.00 48 ARG A N 16
ATOM 20524 C CA . ARG A 1 48 ? -23.942 -19.357 10.666 1.00 0.00 48 ARG A CA 16
ATOM 20525 C C . ARG A 1 48 ? -22.659 -20.052 10.204 1.00 0.00 48 ARG A C 16
ATOM 20526 O O . ARG A 1 48 ? -21.784 -20.346 10.994 1.00 0.00 48 ARG A O 16
ATOM 20547 N N . VAL A 1 49 ? -22.541 -20.318 8.932 1.00 0.00 49 VAL A N 16
ATOM 20548 C CA . VAL A 1 49 ? -21.314 -20.993 8.424 1.00 0.00 49 VAL A CA 16
ATOM 20549 C C . VAL A 1 49 ? -20.743 -20.200 7.247 1.00 0.00 49 VAL A C 16
ATOM 20550 O O . VAL A 1 49 ? -21.462 -19.786 6.359 1.00 0.00 49 VAL A O 16
ATOM 20563 N N . HIS A 1 50 ? -19.456 -19.985 7.233 1.00 0.00 50 HIS A N 16
ATOM 20564 C CA . HIS A 1 50 ? -18.841 -19.219 6.113 1.00 0.00 50 HIS A CA 16
ATOM 20565 C C . HIS A 1 50 ? -18.148 -20.190 5.153 1.00 0.00 50 HIS A C 16
ATOM 20566 O O . HIS A 1 50 ? -17.660 -21.229 5.553 1.00 0.00 50 HIS A O 16
ATOM 20580 N N . LYS A 1 51 ? -18.104 -19.863 3.891 1.00 0.00 51 LYS A N 16
ATOM 20581 C CA . LYS A 1 51 ? -17.444 -20.770 2.910 1.00 0.00 51 LYS A CA 16
ATOM 20582 C C . LYS A 1 51 ? -16.561 -19.951 1.967 1.00 0.00 51 LYS A C 16
ATOM 20583 O O . LYS A 1 51 ? -16.914 -18.863 1.557 1.00 0.00 51 LYS A O 16
ATOM 20602 N N . ARG A 1 52 ? -15.416 -20.468 1.616 1.00 0.00 52 ARG A N 16
ATOM 20603 C CA . ARG A 1 52 ? -14.510 -19.722 0.696 1.00 0.00 52 ARG A CA 16
ATOM 20604 C C . ARG A 1 52 ? -14.194 -20.595 -0.520 1.00 0.00 52 ARG A C 16
ATOM 20605 O O . ARG A 1 52 ? -14.202 -21.808 -0.444 1.00 0.00 52 ARG A O 16
ATOM 20626 N N . LEU A 1 53 ? -13.916 -19.989 -1.642 1.00 0.00 53 LEU A N 16
ATOM 20627 C CA . LEU A 1 53 ? -13.601 -20.787 -2.860 1.00 0.00 53 LEU A CA 16
ATOM 20628 C C . LEU A 1 53 ? -12.210 -20.413 -3.373 1.00 0.00 53 LEU A C 16
ATOM 20629 O O . LEU A 1 53 ? -11.887 -19.252 -3.530 1.00 0.00 53 LEU A O 16
ATOM 20645 N N . ILE A 1 54 ? -11.383 -21.387 -3.638 1.00 0.00 54 ILE A N 16
ATOM 20646 C CA . ILE A 1 54 ? -10.014 -21.089 -4.143 1.00 0.00 54 ILE A CA 16
ATOM 20647 C C . ILE A 1 54 ? -9.841 -21.703 -5.534 1.00 0.00 54 ILE A C 16
ATOM 20648 O O . ILE A 1 54 ? -10.055 -22.882 -5.733 1.00 0.00 54 ILE A O 16
ATOM 20664 N N . ASP A 1 55 ? -9.456 -20.912 -6.498 1.00 0.00 55 ASP A N 16
ATOM 20665 C CA . ASP A 1 55 ? -9.273 -21.452 -7.875 1.00 0.00 55 ASP A CA 16
ATOM 20666 C C . ASP A 1 55 ? -7.833 -21.945 -8.044 1.00 0.00 55 ASP A C 16
ATOM 20667 O O . ASP A 1 55 ? -6.901 -21.350 -7.542 1.00 0.00 55 ASP A O 16
ATOM 20676 N N . ILE A 1 56 ? -7.647 -23.027 -8.749 1.00 0.00 56 ILE A N 16
ATOM 20677 C CA . ILE A 1 56 ? -6.269 -23.557 -8.952 1.00 0.00 56 ILE A CA 16
ATOM 20678 C C . ILE A 1 56 ? -5.946 -23.576 -10.447 1.00 0.00 56 ILE A C 16
ATOM 20679 O O . ILE A 1 56 ? -6.720 -24.053 -11.253 1.00 0.00 56 ILE A O 16
ATOM 20695 N N . ILE A 1 57 ? -4.810 -23.057 -10.824 1.00 0.00 57 ILE A N 16
ATOM 20696 C CA . ILE A 1 57 ? -4.440 -23.044 -12.268 1.00 0.00 57 ILE A CA 16
ATOM 20697 C C . ILE A 1 57 ? -3.294 -24.028 -12.512 1.00 0.00 57 ILE A C 16
ATOM 20698 O O . ILE A 1 57 ? -2.372 -24.128 -11.727 1.00 0.00 57 ILE A O 16
ATOM 20714 N N . ASP A 1 58 ? -3.344 -24.755 -13.594 1.00 0.00 58 ASP A N 16
ATOM 20715 C CA . ASP A 1 58 ? -2.258 -25.731 -13.887 1.00 0.00 58 ASP A CA 16
ATOM 20716 C C . ASP A 1 58 ? -1.960 -26.555 -12.633 1.00 0.00 58 ASP A C 16
ATOM 20717 O O . ASP A 1 58 ? -0.880 -26.496 -12.081 1.00 0.00 58 ASP A O 16
ATOM 20726 N N . PRO A 1 59 ? -2.947 -27.341 -12.177 1.00 0.00 59 PRO A N 16
ATOM 20727 C CA . PRO A 1 59 ? -2.803 -28.187 -10.985 1.00 0.00 59 PRO A CA 16
ATOM 20728 C C . PRO A 1 59 ? -1.837 -29.350 -11.228 1.00 0.00 59 PRO A C 16
ATOM 20729 O O . PRO A 1 59 ? -1.772 -29.900 -12.308 1.00 0.00 59 PRO A O 16
ATOM 20740 N N . SER A 1 60 ? -1.085 -29.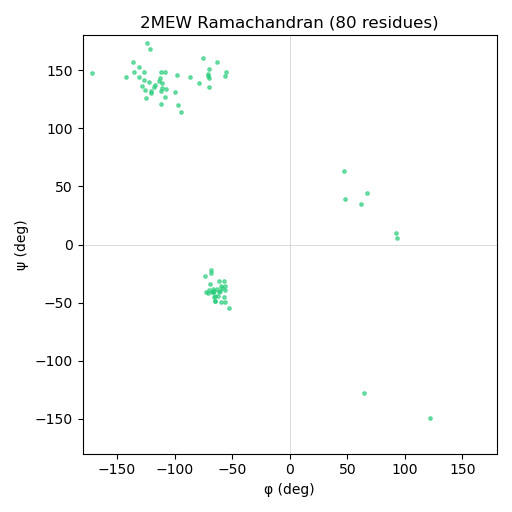726 -10.229 1.00 0.00 60 SER A N 16
ATOM 20741 C CA . SER A 1 60 ? -0.125 -30.852 -10.404 1.00 0.00 60 SER A CA 16
ATOM 20742 C C . SER A 1 60 ? -0.257 -31.823 -9.230 1.00 0.00 60 SER A C 16
ATOM 20743 O O . SER A 1 60 ? -0.863 -31.515 -8.223 1.00 0.00 60 SER A O 16
ATOM 20751 N N . PRO A 1 61 ? 0.328 -33.022 -9.368 1.00 0.00 61 PRO A N 16
ATOM 20752 C CA . PRO A 1 61 ? 0.282 -34.053 -8.322 1.00 0.00 61 PRO A CA 16
ATOM 20753 C C . PRO A 1 61 ? 1.077 -33.637 -7.082 1.00 0.00 61 PRO A C 16
ATOM 20754 O O . PRO A 1 61 ? 0.807 -34.079 -5.982 1.00 0.00 61 PRO A O 16
ATOM 20765 N N . LYS A 1 62 ? 2.051 -32.786 -7.250 1.00 0.00 62 LYS A N 16
ATOM 20766 C CA . LYS A 1 62 ? 2.856 -32.340 -6.079 1.00 0.00 62 LYS A CA 16
ATOM 20767 C C . LYS A 1 62 ? 1.950 -31.583 -5.106 1.00 0.00 62 LYS A C 16
ATOM 20768 O O . LYS A 1 62 ? 2.207 -31.524 -3.920 1.00 0.00 62 LYS A O 16
ATOM 20787 N N . THR A 1 63 ? 0.886 -31.007 -5.599 1.00 0.00 63 THR A N 16
ATOM 20788 C CA . THR A 1 63 ? -0.038 -30.260 -4.701 1.00 0.00 63 THR A CA 16
ATOM 20789 C C . THR A 1 63 ? -0.726 -31.246 -3.755 1.00 0.00 63 THR A C 16
ATOM 20790 O O . THR A 1 63 ? -0.851 -31.001 -2.572 1.00 0.00 63 THR A O 16
ATOM 20801 N N . ILE A 1 64 ? -1.169 -32.360 -4.268 1.00 0.00 64 ILE A N 16
ATOM 20802 C CA . ILE A 1 64 ? -1.842 -33.364 -3.399 1.00 0.00 64 ILE A CA 16
ATOM 20803 C C . ILE A 1 64 ? -0.852 -33.863 -2.345 1.00 0.00 64 ILE A C 16
ATOM 20804 O O . ILE A 1 64 ? -1.182 -33.999 -1.184 1.00 0.00 64 ILE A O 16
ATOM 20820 N N . ASP A 1 65 ? 0.362 -34.133 -2.742 1.00 0.00 65 ASP A N 16
ATOM 20821 C CA . ASP A 1 65 ? 1.375 -34.618 -1.763 1.00 0.00 65 ASP A CA 16
ATOM 20822 C C . ASP A 1 65 ? 1.460 -33.635 -0.594 1.00 0.00 65 ASP A C 16
ATOM 20823 O O . ASP A 1 65 ? 1.517 -34.026 0.556 1.00 0.00 65 ASP A O 16
ATOM 20832 N N . ALA A 1 66 ? 1.467 -32.362 -0.878 1.00 0.00 66 ALA A N 16
ATOM 20833 C CA . ALA A 1 66 ? 1.546 -31.355 0.217 1.00 0.00 66 ALA A CA 16
ATOM 20834 C C . ALA A 1 66 ? 0.300 -31.461 1.097 1.00 0.00 66 ALA A C 16
ATOM 20835 O O . ALA A 1 66 ? 0.371 -31.363 2.307 1.00 0.00 66 ALA A O 16
ATOM 20842 N N . LEU A 1 67 ? -0.843 -31.661 0.499 1.00 0.00 67 LEU A N 16
ATOM 20843 C CA . LEU A 1 67 ? -2.093 -31.775 1.302 1.00 0.00 67 LEU A CA 16
ATOM 20844 C C . LEU A 1 67 ? -1.963 -32.939 2.285 1.00 0.00 67 LEU A C 16
ATOM 20845 O O . LEU A 1 67 ? -2.367 -32.849 3.427 1.00 0.00 67 LEU A O 16
ATOM 20861 N N . MET A 1 68 ? -1.400 -34.034 1.851 1.00 0.00 68 MET A N 16
ATOM 20862 C CA . MET A 1 68 ? -1.243 -35.203 2.760 1.00 0.00 68 MET A CA 16
ATOM 20863 C C . MET A 1 68 ? -0.296 -34.834 3.904 1.00 0.00 68 MET A C 16
ATOM 20864 O O . MET A 1 68 ? -0.462 -35.271 5.026 1.00 0.00 68 MET A O 16
ATOM 20878 N N . ARG A 1 69 ? 0.696 -34.032 3.628 1.00 0.00 69 ARG A N 16
ATOM 20879 C CA . ARG A 1 69 ? 1.653 -33.636 4.700 1.00 0.00 69 ARG A CA 16
ATOM 20880 C C . ARG A 1 69 ? 0.953 -32.696 5.684 1.00 0.00 69 ARG A C 16
ATOM 20881 O O . ARG A 1 69 ? 1.304 -32.623 6.845 1.00 0.00 69 ARG A O 16
ATOM 20902 N N . ILE A 1 70 ? -0.036 -31.977 5.228 1.00 0.00 70 ILE A N 16
ATOM 20903 C CA . ILE A 1 70 ? -0.758 -31.042 6.136 1.00 0.00 70 ILE A CA 16
ATOM 20904 C C . ILE A 1 70 ? -2.143 -31.608 6.454 1.00 0.00 70 ILE A C 16
ATOM 20905 O O . ILE A 1 70 ? -2.864 -32.042 5.578 1.00 0.00 70 ILE A O 16
ATOM 20921 N N . ASN A 1 71 ? -2.522 -31.609 7.703 1.00 0.00 71 ASN A N 16
ATOM 20922 C CA . ASN A 1 71 ? -3.860 -32.147 8.076 1.00 0.00 71 ASN A CA 16
ATOM 20923 C C . ASN A 1 71 ? -4.783 -30.993 8.471 1.00 0.00 71 ASN A C 16
ATOM 20924 O O . ASN A 1 71 ? -4.504 -30.250 9.391 1.00 0.00 71 ASN A O 16
ATOM 20935 N N . LEU A 1 72 ? -5.879 -30.834 7.782 1.00 0.00 72 LEU A N 16
ATOM 20936 C CA . LEU A 1 72 ? -6.818 -29.727 8.119 1.00 0.00 72 LEU A CA 16
ATOM 20937 C C . LEU A 1 72 ? -7.360 -29.932 9.535 1.00 0.00 72 LEU A C 16
ATOM 20938 O O . LEU A 1 72 ? -7.637 -31.039 9.949 1.00 0.00 72 LEU A O 16
ATOM 20954 N N . PRO A 1 73 ? -7.512 -28.833 10.290 1.00 0.00 73 PRO A N 16
ATOM 20955 C CA . PRO A 1 73 ? -8.022 -28.881 11.665 1.00 0.00 73 PRO A CA 16
ATOM 20956 C C . PRO A 1 73 ? -9.510 -29.239 11.709 1.00 0.00 73 PRO A C 16
ATOM 20957 O O . PRO A 1 73 ? -10.254 -28.958 10.790 1.00 0.00 73 PRO A O 16
ATOM 20968 N N . ALA A 1 74 ? -9.950 -29.859 12.771 1.00 0.00 74 ALA A N 16
ATOM 20969 C CA . ALA A 1 74 ? -11.388 -30.235 12.873 1.00 0.00 74 ALA A CA 16
ATOM 20970 C C . ALA A 1 74 ? -12.253 -28.978 12.765 1.00 0.00 74 ALA A C 16
ATOM 20971 O O . ALA A 1 74 ? -11.864 -27.907 13.186 1.00 0.00 74 ALA A O 16
ATOM 20978 N N . GLY A 1 75 ? -13.425 -29.100 12.204 1.00 0.00 75 GLY A N 16
ATOM 20979 C CA . GLY A 1 75 ? -14.314 -27.912 12.071 1.00 0.00 75 GLY A CA 16
ATOM 20980 C C . GLY A 1 75 ? -14.195 -27.338 10.656 1.00 0.00 75 GLY A C 16
ATOM 20981 O O . GLY A 1 75 ? -14.866 -26.388 10.304 1.00 0.00 75 GLY A O 16
ATOM 20985 N N . VAL A 1 76 ? -13.349 -27.906 9.841 1.00 0.00 76 VAL A N 16
ATOM 20986 C CA . VAL A 1 76 ? -13.192 -27.389 8.452 1.00 0.00 76 VAL A CA 16
ATOM 20987 C C . VAL A 1 76 ? -13.403 -28.532 7.455 1.00 0.00 76 VAL A C 16
ATOM 20988 O O . VAL A 1 76 ? -13.096 -29.674 7.732 1.00 0.00 76 VAL A O 16
ATOM 21001 N N . ASP A 1 77 ? -13.925 -28.232 6.298 1.00 0.00 77 ASP A N 16
ATOM 21002 C CA . ASP A 1 77 ? -14.154 -29.300 5.284 1.00 0.00 77 ASP A CA 16
ATOM 21003 C C . ASP A 1 77 ? -13.671 -28.817 3.916 1.00 0.00 77 ASP A C 16
ATOM 21004 O O . ASP A 1 77 ? -13.607 -27.633 3.653 1.00 0.00 77 ASP A O 16
ATOM 21013 N N . VAL A 1 78 ? -13.330 -29.724 3.041 1.00 0.00 78 VAL A N 16
ATOM 21014 C CA . VAL A 1 78 ? -12.851 -29.313 1.691 1.00 0.00 78 VAL A CA 16
ATOM 21015 C C . VAL A 1 78 ? -13.570 -30.138 0.621 1.00 0.00 78 VAL A C 16
ATOM 21016 O O . VAL A 1 78 ? -13.929 -31.279 0.839 1.00 0.00 78 VAL A O 16
ATOM 21029 N N . GLU A 1 79 ? -13.786 -29.570 -0.534 1.00 0.00 79 GLU A N 16
ATOM 21030 C CA . GLU A 1 79 ? -14.481 -30.321 -1.617 1.00 0.00 79 GLU A CA 16
ATOM 21031 C C . GLU A 1 79 ? -13.467 -30.732 -2.685 1.00 0.00 79 GLU A C 16
ATOM 21032 O O . GLU A 1 79 ? -12.512 -30.031 -2.951 1.00 0.00 79 GLU A O 16
ATOM 21044 N N . ILE A 1 80 ? -13.666 -31.867 -3.301 1.00 0.00 80 ILE A N 16
ATOM 21045 C CA . ILE A 1 80 ? -12.712 -32.321 -4.351 1.00 0.00 80 ILE A CA 16
ATOM 21046 C C . ILE A 1 80 ? -13.466 -32.543 -5.663 1.00 0.00 80 ILE A C 16
ATOM 21047 O O . ILE A 1 80 ? -14.518 -33.150 -5.691 1.00 0.00 80 ILE A O 16
ATOM 21063 N N . LYS A 1 81 ? -12.937 -32.055 -6.752 1.00 0.00 81 LYS A N 16
ATOM 21064 C CA . LYS A 1 81 ? -13.623 -32.239 -8.061 1.00 0.00 81 LYS A CA 16
ATOM 21065 C C . LYS A 1 81 ? -14.999 -31.571 -8.014 1.00 0.00 81 LYS A C 16
ATOM 21066 O O . LYS A 1 81 ? -15.984 -32.123 -8.462 1.00 0.00 81 LYS A O 16
ATOM 21085 N N . LEU A 1 82 ? -15.075 -30.384 -7.477 1.00 0.00 82 LEU A N 16
ATOM 21086 C CA . LEU A 1 82 ? -16.386 -29.682 -7.403 1.00 0.00 82 LEU A CA 16
ATOM 21087 C C . LEU A 1 82 ? -17.448 -30.641 -6.864 1.00 0.00 82 LEU A C 16
ATOM 21088 O O . LEU A 1 82 ? -18.235 -31.130 -7.660 1.00 0.00 82 LEU A O 16
ATOM 21105 N N . SER A 1 1 ? 1.508 -31.162 -18.581 1.00 0.00 1 SER A N 17
ATOM 21106 C CA . SER A 1 1 ? 0.061 -30.811 -18.538 1.00 0.00 1 SER A CA 17
ATOM 21107 C C . SER A 1 1 ? -0.140 -29.407 -19.112 1.00 0.00 1 SER A C 17
ATOM 21108 O O . SER A 1 1 ? 0.544 -28.471 -18.747 1.00 0.00 1 SER A O 17
ATOM 21118 N N . MET A 1 2 ? -1.076 -29.251 -20.009 1.00 0.00 2 MET A N 17
ATOM 21119 C CA . MET A 1 2 ? -1.319 -27.906 -20.605 1.00 0.00 2 MET A CA 17
ATOM 21120 C C . MET A 1 2 ? -1.662 -26.911 -19.493 1.00 0.00 2 MET A C 17
ATOM 21121 O O . MET A 1 2 ? -1.296 -25.754 -19.550 1.00 0.00 2 MET A O 17
ATOM 21135 N N . GLY A 1 3 ? -2.361 -27.352 -18.484 1.00 0.00 3 GLY A N 17
ATOM 21136 C CA . GLY A 1 3 ? -2.725 -26.431 -17.371 1.00 0.00 3 GLY A CA 17
ATOM 21137 C C . GLY A 1 3 ? -4.138 -25.886 -17.600 1.00 0.00 3 GLY A C 17
ATOM 21138 O O . GLY A 1 3 ? -4.698 -25.216 -16.755 1.00 0.00 3 GLY A O 17
ATOM 21142 N N . GLY A 1 4 ? -4.718 -26.168 -18.735 1.00 0.00 4 GLY A N 17
ATOM 21143 C CA . GLY A 1 4 ? -6.092 -25.665 -19.014 1.00 0.00 4 GLY A CA 17
ATOM 21144 C C . GLY A 1 4 ? -7.044 -26.141 -17.914 1.00 0.00 4 GLY A C 17
ATOM 21145 O O . GLY A 1 4 ? -8.015 -25.485 -17.593 1.00 0.00 4 GLY A O 17
ATOM 21149 N N . GLN A 1 5 ? -6.774 -27.278 -17.335 1.00 0.00 5 GLN A N 17
ATOM 21150 C CA . GLN A 1 5 ? -7.663 -27.794 -16.256 1.00 0.00 5 GLN A CA 17
ATOM 21151 C C . GLN A 1 5 ? -7.415 -27.005 -14.969 1.00 0.00 5 GLN A C 17
ATOM 21152 O O . GLN A 1 5 ? -6.295 -26.663 -14.645 1.00 0.00 5 GLN A O 17
ATOM 21166 N N . LYS A 1 6 ? -8.453 -26.713 -14.233 1.00 0.00 6 LYS A N 17
ATOM 21167 C CA . LYS A 1 6 ? -8.277 -25.945 -12.968 1.00 0.00 6 LYS A CA 17
ATOM 21168 C C . LYS A 1 6 ? -8.960 -26.689 -11.819 1.00 0.00 6 LYS A C 17
ATOM 21169 O O . LYS A 1 6 ? -9.984 -27.319 -11.997 1.00 0.00 6 LYS A O 17
ATOM 21188 N N . ILE A 1 7 ? -8.403 -26.622 -10.641 1.00 0.00 7 ILE A N 17
ATOM 21189 C CA . ILE A 1 7 ? -9.022 -27.324 -9.481 1.00 0.00 7 ILE A CA 17
ATOM 21190 C C . ILE A 1 7 ? -9.556 -26.290 -8.488 1.00 0.00 7 ILE A C 17
ATOM 21191 O O . ILE A 1 7 ? -8.915 -25.297 -8.207 1.00 0.00 7 ILE A O 17
ATOM 21207 N N . ARG A 1 8 ? -10.726 -26.512 -7.956 1.00 0.00 8 ARG A N 17
ATOM 21208 C CA . ARG A 1 8 ? -11.300 -25.539 -6.984 1.00 0.00 8 ARG A CA 17
ATOM 21209 C C . ARG A 1 8 ? -11.608 -26.254 -5.666 1.00 0.00 8 ARG A C 17
ATOM 21210 O O . ARG A 1 8 ? -12.156 -27.338 -5.650 1.00 0.00 8 ARG A O 17
ATOM 21231 N N . ILE A 1 9 ? -11.261 -25.653 -4.561 1.00 0.00 9 ILE A N 17
ATOM 21232 C CA . ILE A 1 9 ? -11.535 -26.297 -3.245 1.00 0.00 9 ILE A CA 17
ATOM 21233 C C . ILE A 1 9 ? -12.524 -25.438 -2.454 1.00 0.00 9 ILE A C 17
ATOM 21234 O O . ILE A 1 9 ? -12.425 -24.227 -2.425 1.00 0.00 9 ILE A O 17
ATOM 21250 N N . LYS A 1 10 ? -13.479 -26.054 -1.812 1.00 0.00 10 LYS A N 17
ATOM 21251 C CA . LYS A 1 10 ? -14.472 -25.270 -1.025 1.00 0.00 10 LYS A CA 17
ATOM 21252 C C . LYS A 1 10 ? -14.250 -25.515 0.468 1.00 0.00 10 LYS A C 17
ATOM 21253 O O . LYS A 1 10 ? -14.183 -26.640 0.920 1.00 0.00 10 LYS A O 17
ATOM 21272 N N . LEU A 1 11 ? -14.141 -24.468 1.239 1.00 0.00 11 LEU A N 17
ATOM 21273 C CA . LEU A 1 11 ? -13.927 -24.640 2.704 1.00 0.00 11 LEU A CA 17
ATOM 21274 C C . LEU A 1 11 ? -15.167 -24.151 3.456 1.00 0.00 11 LEU A C 17
ATOM 21275 O O . LEU A 1 11 ? -15.557 -23.006 3.349 1.00 0.00 11 LEU A O 17
ATOM 21291 N N . LYS A 1 12 ? -15.789 -25.012 4.215 1.00 0.00 12 LYS A N 17
ATOM 21292 C CA . LYS A 1 12 ? -17.003 -24.594 4.970 1.00 0.00 12 LYS A CA 17
ATOM 21293 C C . LYS A 1 12 ? -16.733 -24.700 6.470 1.00 0.00 12 LYS A C 17
ATOM 21294 O O . LYS A 1 12 ? -16.123 -25.642 6.937 1.00 0.00 12 LYS A O 17
ATOM 21313 N N . ALA A 1 13 ? -17.182 -23.741 7.232 1.00 0.00 13 ALA A N 17
ATOM 21314 C CA . ALA A 1 13 ? -16.950 -23.787 8.703 1.00 0.00 13 ALA A CA 17
ATOM 21315 C C . ALA A 1 13 ? -17.771 -22.689 9.382 1.00 0.00 13 ALA A C 17
ATOM 21316 O O . ALA A 1 13 ? -18.068 -21.668 8.794 1.00 0.00 13 ALA A O 17
ATOM 21323 N N . TYR A 1 14 ? -18.137 -22.888 10.618 1.00 0.00 14 TYR A N 17
ATOM 21324 C CA . TYR A 1 14 ? -18.937 -21.856 11.335 1.00 0.00 14 TYR A CA 17
ATOM 21325 C C . TYR A 1 14 ? -18.056 -20.638 11.621 1.00 0.00 14 TYR A C 17
ATOM 21326 O O . TYR A 1 14 ? -18.506 -19.510 11.579 1.00 0.00 14 TYR A O 17
ATOM 21344 N N . ASP A 1 15 ? -16.802 -20.856 11.914 1.00 0.00 15 ASP A N 17
ATOM 21345 C CA . ASP A 1 15 ? -15.895 -19.710 12.205 1.00 0.00 15 ASP A CA 17
ATOM 21346 C C . ASP A 1 15 ? -15.183 -19.282 10.920 1.00 0.00 15 ASP A C 17
ATOM 21347 O O . ASP A 1 15 ? -14.390 -20.016 10.364 1.00 0.00 15 ASP A O 17
ATOM 21356 N N . HIS A 1 16 ? -15.458 -18.098 10.445 1.00 0.00 16 HIS A N 17
ATOM 21357 C CA . HIS A 1 16 ? -14.795 -17.624 9.197 1.00 0.00 16 HIS A CA 17
ATOM 21358 C C . HIS A 1 16 ? -13.301 -17.427 9.457 1.00 0.00 16 HIS A C 17
ATOM 21359 O O . HIS A 1 16 ? -12.485 -17.548 8.566 1.00 0.00 16 HIS A O 17
ATOM 21373 N N . GLU A 1 17 ? -12.936 -17.125 10.674 1.00 0.00 17 GLU A N 17
ATOM 21374 C CA . GLU A 1 17 ? -11.495 -16.921 10.989 1.00 0.00 17 GLU A CA 17
ATOM 21375 C C . GLU A 1 17 ? -10.741 -18.238 10.797 1.00 0.00 17 GLU A C 17
ATOM 21376 O O . GLU A 1 17 ? -9.634 -18.265 10.297 1.00 0.00 17 GLU A O 17
ATOM 21388 N N . LEU A 1 18 ? -11.333 -19.333 11.190 1.00 0.00 18 LEU A N 17
ATOM 21389 C CA . LEU A 1 18 ? -10.653 -20.649 11.029 1.00 0.00 18 LEU A CA 17
ATOM 21390 C C . LEU A 1 18 ? -10.458 -20.944 9.540 1.00 0.00 18 LEU A C 17
ATOM 21391 O O . LEU A 1 18 ? -9.448 -21.479 9.130 1.00 0.00 18 LEU A O 17
ATOM 21407 N N . LEU A 1 19 ? -11.419 -20.597 8.727 1.00 0.00 19 LEU A N 17
ATOM 21408 C CA . LEU A 1 19 ? -11.287 -20.858 7.266 1.00 0.00 19 LEU A CA 17
ATOM 21409 C C . LEU A 1 19 ? -10.228 -19.926 6.674 1.00 0.00 19 LEU A C 17
ATOM 21410 O O . LEU A 1 19 ? -9.504 -20.289 5.768 1.00 0.00 19 LEU A O 17
ATOM 21426 N N . ASP A 1 20 ? -10.130 -18.727 7.181 1.00 0.00 20 ASP A N 17
ATOM 21427 C CA . ASP A 1 20 ? -9.117 -17.773 6.648 1.00 0.00 20 ASP A CA 17
ATOM 21428 C C . ASP A 1 20 ? -7.713 -18.321 6.913 1.00 0.00 20 ASP A C 17
ATOM 21429 O O . ASP A 1 20 ? -6.845 -18.269 6.065 1.00 0.00 20 ASP A O 17
ATOM 21438 N N . GLU A 1 21 ? -7.484 -18.847 8.085 1.00 0.00 21 GLU A N 17
ATOM 21439 C CA . GLU A 1 21 ? -6.137 -19.399 8.403 1.00 0.00 21 GLU A CA 17
ATOM 21440 C C . GLU A 1 21 ? -5.901 -20.670 7.587 1.00 0.00 21 GLU A C 17
ATOM 21441 O O . GLU A 1 21 ? -4.833 -20.883 7.047 1.00 0.00 21 GLU A O 17
ATOM 21453 N N . SER A 1 22 ? -6.888 -21.518 7.491 1.00 0.00 22 SER A N 17
ATOM 21454 C CA . SER A 1 22 ? -6.719 -22.776 6.709 1.00 0.00 22 SER A CA 17
ATOM 21455 C C . SER A 1 22 ? -6.506 -22.433 5.234 1.00 0.00 22 SER A C 17
ATOM 21456 O O . SER A 1 22 ? -5.721 -23.057 4.549 1.00 0.00 22 SER A O 17
ATOM 21464 N N . ALA A 1 23 ? -7.200 -21.445 4.739 1.00 0.00 23 ALA A N 17
ATOM 21465 C CA . ALA A 1 23 ? -7.037 -21.064 3.307 1.00 0.00 23 ALA A CA 17
ATOM 21466 C C . ALA A 1 23 ? -5.650 -20.455 3.096 1.00 0.00 23 ALA A C 17
ATOM 21467 O O . ALA A 1 23 ? -4.985 -20.726 2.116 1.00 0.00 23 ALA A O 17
ATOM 21474 N N . LYS A 1 24 ? -5.207 -19.634 4.009 1.00 0.00 24 LYS A N 17
ATOM 21475 C CA . LYS A 1 24 ? -3.863 -19.009 3.860 1.00 0.00 24 LYS A CA 17
ATOM 21476 C C . LYS A 1 24 ? -2.794 -20.102 3.808 1.00 0.00 24 LYS A C 17
ATOM 21477 O O . LYS A 1 24 ? -1.918 -20.088 2.967 1.00 0.00 24 LYS A O 17
ATOM 21496 N N . LYS A 1 25 ? -2.857 -21.051 4.702 1.00 0.00 25 LYS A N 17
ATOM 21497 C CA . LYS A 1 25 ? -1.844 -22.144 4.703 1.00 0.00 25 LYS A CA 17
ATOM 21498 C C . LYS A 1 25 ? -1.912 -22.905 3.378 1.00 0.00 25 LYS A C 17
ATOM 21499 O O . LYS A 1 25 ? -0.903 -23.192 2.763 1.00 0.00 25 LYS A O 17
ATOM 21518 N N . ILE A 1 26 ? -3.093 -23.233 2.932 1.00 0.00 26 ILE A N 17
ATOM 21519 C CA . ILE A 1 26 ? -3.225 -23.975 1.647 1.00 0.00 26 ILE A CA 17
ATOM 21520 C C . ILE A 1 26 ? -2.735 -23.094 0.495 1.00 0.00 26 ILE A C 17
ATOM 21521 O O . ILE A 1 26 ? -2.008 -23.537 -0.371 1.00 0.00 26 ILE A O 17
ATOM 21537 N N . VAL A 1 27 ? -3.128 -21.851 0.478 1.00 0.00 27 VAL A N 17
ATOM 21538 C CA . VAL A 1 27 ? -2.685 -20.943 -0.617 1.00 0.00 27 VAL A CA 17
ATOM 21539 C C . VAL A 1 27 ? -1.157 -20.854 -0.621 1.00 0.00 27 VAL A C 17
ATOM 21540 O O . VAL A 1 27 ? -0.520 -20.986 -1.647 1.00 0.00 27 VAL A O 17
ATOM 21553 N N . GLU A 1 28 ? -0.564 -20.631 0.520 1.00 0.00 28 GLU A N 17
ATOM 21554 C CA . GLU A 1 28 ? 0.922 -20.532 0.580 1.00 0.00 28 GLU A CA 17
ATOM 21555 C C . GLU A 1 28 ? 1.541 -21.854 0.119 1.00 0.00 28 GLU A C 17
ATOM 21556 O O . GLU A 1 28 ? 2.488 -21.874 -0.641 1.00 0.00 28 GLU A O 17
ATOM 21568 N N . VAL A 1 29 ? 1.014 -22.958 0.574 1.00 0.00 29 VAL A N 17
ATOM 21569 C CA . VAL A 1 29 ? 1.574 -24.275 0.162 1.00 0.00 29 VAL A CA 17
ATOM 21570 C C . VAL A 1 29 ? 1.296 -24.507 -1.325 1.00 0.00 29 VAL A C 17
ATOM 21571 O O . VAL A 1 29 ? 2.132 -25.004 -2.053 1.00 0.00 29 VAL A O 17
ATOM 21584 N N . ALA A 1 30 ? 0.126 -24.151 -1.783 1.00 0.00 30 ALA A N 17
ATOM 21585 C CA . ALA A 1 30 ? -0.204 -24.351 -3.222 1.00 0.00 30 ALA A CA 17
ATOM 21586 C C . ALA A 1 30 ? 0.728 -23.496 -4.083 1.00 0.00 30 ALA A C 17
ATOM 21587 O O . ALA A 1 30 ? 1.294 -23.960 -5.052 1.00 0.00 30 ALA A O 17
ATOM 21594 N N . LYS A 1 31 ? 0.891 -22.248 -3.737 1.00 0.00 31 LYS A N 17
ATOM 21595 C CA . LYS A 1 31 ? 1.785 -21.364 -4.537 1.00 0.00 31 LYS A CA 17
ATOM 21596 C C . LYS A 1 31 ? 3.183 -21.981 -4.612 1.00 0.00 31 LYS A C 17
ATOM 21597 O O . LYS A 1 31 ? 3.846 -21.918 -5.627 1.00 0.00 31 LYS A O 17
ATOM 21616 N N . SER A 1 32 ? 3.636 -22.578 -3.542 1.00 0.00 32 SER A N 17
ATOM 21617 C CA . SER A 1 32 ? 4.991 -23.198 -3.552 1.00 0.00 32 SER A CA 17
ATOM 21618 C C . SER A 1 32 ? 5.067 -24.245 -4.666 1.00 0.00 32 SER A C 17
ATOM 21619 O O . SER A 1 32 ? 6.106 -24.462 -5.257 1.00 0.00 32 SER A O 17
ATOM 21627 N N . THR A 1 33 ? 3.975 -24.898 -4.956 1.00 0.00 33 THR A N 17
ATOM 21628 C CA . THR A 1 33 ? 3.987 -25.931 -6.029 1.00 0.00 33 THR A CA 17
ATOM 21629 C C . THR A 1 33 ? 4.039 -25.247 -7.397 1.00 0.00 33 THR A C 17
ATOM 21630 O O . THR A 1 33 ? 3.581 -24.134 -7.565 1.00 0.00 33 THR A O 17
ATOM 21641 N N . ASN A 1 34 ? 4.595 -25.905 -8.378 1.00 0.00 34 ASN A N 17
ATOM 21642 C CA . ASN A 1 34 ? 4.676 -25.293 -9.734 1.00 0.00 34 ASN A CA 17
ATOM 21643 C C . ASN A 1 34 ? 3.295 -24.774 -10.141 1.00 0.00 34 ASN A C 17
ATOM 21644 O O . ASN A 1 34 ? 3.173 -23.802 -10.860 1.00 0.00 34 ASN A O 17
ATOM 21655 N N . SER A 1 35 ? 2.254 -25.414 -9.684 1.00 0.00 35 SER A N 17
ATOM 21656 C CA . SER A 1 35 ? 0.883 -24.959 -10.044 1.00 0.00 35 SER A CA 17
ATOM 21657 C C . SER A 1 35 ? 0.597 -23.617 -9.367 1.00 0.00 35 SER A C 17
ATOM 21658 O O . SER A 1 35 ? 1.195 -23.276 -8.366 1.00 0.00 35 SER A O 17
ATOM 21666 N N . LYS A 1 36 ? -0.314 -22.854 -9.905 1.00 0.00 36 LYS A N 17
ATOM 21667 C CA . LYS A 1 36 ? -0.639 -21.535 -9.292 1.00 0.00 36 LYS A CA 17
ATOM 21668 C C . LYS A 1 36 ? -2.007 -21.614 -8.611 1.00 0.00 36 LYS A C 17
ATOM 21669 O O . LYS A 1 36 ? -2.886 -22.333 -9.042 1.00 0.00 36 LYS A O 17
ATOM 21688 N N . VAL A 1 37 ? -2.194 -20.881 -7.546 1.00 0.00 37 VAL A N 17
ATOM 21689 C CA . VAL A 1 37 ? -3.505 -20.918 -6.838 1.00 0.00 37 VAL A CA 17
ATOM 21690 C C . VAL A 1 37 ? -4.104 -19.512 -6.798 1.00 0.00 37 VAL A C 17
ATOM 21691 O O . VAL A 1 37 ? -3.396 -18.526 -6.736 1.00 0.00 37 VAL A O 17
ATOM 21704 N N . SER A 1 38 ? -5.405 -19.411 -6.834 1.00 0.00 38 SER A N 17
ATOM 21705 C CA . SER A 1 38 ? -6.049 -18.069 -6.799 1.00 0.00 38 SER A CA 17
ATOM 21706 C C . SER A 1 38 ? -7.035 -18.005 -5.631 1.00 0.00 38 SER A C 17
ATOM 21707 O O . SER A 1 38 ? -7.682 -18.978 -5.299 1.00 0.00 38 SER A O 17
ATOM 21715 N N . GLY A 1 39 ? -7.154 -16.866 -5.004 1.00 0.00 39 GLY A N 17
ATOM 21716 C CA . GLY A 1 39 ? -8.097 -16.742 -3.859 1.00 0.00 39 GLY A CA 17
ATOM 21717 C C . GLY A 1 39 ? -7.327 -16.320 -2.606 1.00 0.00 39 GLY A C 17
ATOM 21718 O O . GLY A 1 39 ? -6.275 -15.718 -2.685 1.00 0.00 39 GLY A O 17
ATOM 21722 N N . PRO A 1 40 ? -7.871 -16.649 -1.425 1.00 0.00 40 PRO A N 17
ATOM 21723 C CA . PRO A 1 40 ? -9.141 -17.375 -1.312 1.00 0.00 40 PRO A CA 17
ATOM 21724 C C . PRO A 1 40 ? -10.332 -16.505 -1.725 1.00 0.00 40 PRO A C 17
ATOM 21725 O O . PRO A 1 40 ? -10.387 -15.329 -1.424 1.00 0.00 40 PRO A O 17
ATOM 21736 N N . ILE A 1 41 ? -11.286 -17.073 -2.410 1.00 0.00 41 ILE A N 17
ATOM 21737 C CA . ILE A 1 41 ? -12.471 -16.278 -2.838 1.00 0.00 41 ILE A CA 17
ATOM 21738 C C . ILE A 1 41 ? -13.559 -16.375 -1.767 1.00 0.00 41 ILE A C 17
ATOM 21739 O O . ILE A 1 41 ? -13.895 -17.447 -1.307 1.00 0.00 41 ILE A O 17
ATOM 21755 N N . PRO A 1 42 ? -14.115 -15.223 -1.364 1.00 0.00 42 PRO A N 17
ATOM 21756 C CA . PRO A 1 42 ? -15.167 -15.166 -0.342 1.00 0.00 42 PRO A CA 17
ATOM 21757 C C . PRO A 1 42 ? -16.498 -15.723 -0.859 1.00 0.00 42 PRO A C 17
ATOM 21758 O O . PRO A 1 42 ? -17.069 -15.215 -1.803 1.00 0.00 42 PRO A O 17
ATOM 21769 N N . LEU A 1 43 ? -16.993 -16.762 -0.245 1.00 0.00 43 LEU A N 17
ATOM 21770 C CA . LEU A 1 43 ? -18.284 -17.351 -0.698 1.00 0.00 43 LEU A CA 17
ATOM 21771 C C . LEU A 1 43 ? -19.430 -16.764 0.125 1.00 0.00 43 LEU A C 17
ATOM 21772 O O . LEU A 1 43 ? -19.219 -16.142 1.147 1.00 0.00 43 LEU A O 17
ATOM 21788 N N . PRO A 1 44 ? -20.673 -16.976 -0.333 1.00 0.00 44 PRO A N 17
ATOM 21789 C CA . PRO A 1 44 ? -21.871 -16.478 0.356 1.00 0.00 44 PRO A CA 17
ATOM 21790 C C . PRO A 1 44 ? -22.084 -17.184 1.698 1.00 0.00 44 PRO A C 17
ATOM 21791 O O . PRO A 1 44 ? -21.823 -18.361 1.839 1.00 0.00 44 PRO A O 17
ATOM 21802 N N . THR A 1 45 ? -22.556 -16.473 2.687 1.00 0.00 45 THR A N 17
ATOM 21803 C CA . THR A 1 45 ? -22.784 -17.105 4.017 1.00 0.00 45 THR A CA 17
ATOM 21804 C C . THR A 1 45 ? -24.167 -17.758 4.042 1.00 0.00 45 THR A C 17
ATOM 21805 O O . THR A 1 45 ? -25.116 -17.245 3.484 1.00 0.00 45 THR A O 17
ATOM 21816 N N . GLU A 1 46 ? -24.288 -18.887 4.686 1.00 0.00 46 GLU A N 17
ATOM 21817 C CA . GLU A 1 46 ? -25.610 -19.571 4.748 1.00 0.00 46 GLU A CA 17
ATOM 21818 C C . GLU A 1 46 ? -25.829 -20.129 6.155 1.00 0.00 46 GLU A C 17
ATOM 21819 O O . GLU A 1 46 ? -24.930 -20.679 6.761 1.00 0.00 46 GLU A O 17
ATOM 21831 N N . SER A 1 47 ? -27.015 -19.992 6.681 1.00 0.00 47 SER A N 17
ATOM 21832 C CA . SER A 1 47 ? -27.288 -20.513 8.049 1.00 0.00 47 SER A CA 17
ATOM 21833 C C . SER A 1 47 ? -26.148 -20.105 8.985 1.00 0.00 47 SER A C 17
ATOM 21834 O O . SER A 1 47 ? -25.603 -20.917 9.707 1.00 0.00 47 SER A O 17
ATOM 21842 N N . ARG A 1 48 ? -25.784 -18.852 8.978 1.00 0.00 48 ARG A N 17
ATOM 21843 C CA . ARG A 1 48 ? -24.679 -18.391 9.866 1.00 0.00 48 ARG A CA 17
ATOM 21844 C C . ARG A 1 48 ? -23.430 -19.235 9.605 1.00 0.00 48 ARG A C 17
ATOM 21845 O O . ARG A 1 48 ? -22.684 -19.554 10.509 1.00 0.00 48 ARG A O 17
ATOM 21866 N N . VAL A 1 49 ? -23.196 -19.601 8.374 1.00 0.00 49 VAL A N 17
ATOM 21867 C CA . VAL A 1 49 ? -21.997 -20.425 8.059 1.00 0.00 49 VAL A CA 17
ATOM 21868 C C . VAL A 1 49 ? -21.143 -19.706 7.012 1.00 0.00 49 VAL A C 17
ATOM 21869 O O . VAL A 1 49 ? -21.641 -19.235 6.008 1.00 0.00 49 VAL A O 17
ATOM 21882 N N . HIS A 1 50 ? -19.861 -19.618 7.238 1.00 0.00 50 HIS A N 17
ATOM 21883 C CA . HIS A 1 50 ? -18.976 -18.931 6.255 1.00 0.00 50 HIS A CA 17
ATOM 21884 C C . HIS A 1 50 ? -18.295 -19.974 5.367 1.00 0.00 50 HIS A C 17
ATOM 21885 O O . HIS A 1 50 ? -17.968 -21.059 5.807 1.00 0.00 50 HIS A O 17
ATOM 21899 N N . LYS A 1 51 ? -18.079 -19.657 4.120 1.00 0.00 51 LYS A N 17
ATOM 21900 C CA . LYS A 1 51 ? -17.418 -20.634 3.208 1.00 0.00 51 LYS A CA 17
ATOM 21901 C C . LYS A 1 51 ? -16.361 -19.917 2.365 1.00 0.00 51 LYS A C 17
ATOM 21902 O O . LYS A 1 51 ? -16.475 -18.742 2.076 1.00 0.00 51 LYS A O 17
ATOM 21921 N N . ARG A 1 52 ? -15.333 -20.616 1.967 1.00 0.00 52 ARG A N 17
ATOM 21922 C CA . ARG A 1 52 ? -14.271 -19.977 1.141 1.00 0.00 52 ARG A CA 17
ATOM 21923 C C . ARG A 1 52 ? -14.039 -20.808 -0.120 1.00 0.00 52 ARG A C 17
ATOM 21924 O O . ARG A 1 52 ? -14.181 -22.015 -0.116 1.00 0.00 52 ARG A O 17
ATOM 21945 N N . LEU A 1 53 ? -13.686 -20.172 -1.202 1.00 0.00 53 LEU A N 17
ATOM 21946 C CA . LEU A 1 53 ? -13.448 -20.924 -2.465 1.00 0.00 53 LEU A CA 17
ATOM 21947 C C . LEU A 1 53 ? -12.021 -20.664 -2.952 1.00 0.00 53 LEU A C 17
ATOM 21948 O O . LEU A 1 53 ? -11.578 -19.535 -3.028 1.00 0.00 53 LEU A O 17
ATOM 21964 N N . ILE A 1 54 ? -11.299 -21.699 -3.283 1.00 0.00 54 ILE A N 17
ATOM 21965 C CA . ILE A 1 54 ? -9.902 -21.509 -3.764 1.00 0.00 54 ILE A CA 17
ATOM 21966 C C . ILE A 1 54 ? -9.763 -22.083 -5.175 1.00 0.00 54 ILE A C 17
ATOM 21967 O O . ILE A 1 54 ? -9.932 -23.267 -5.392 1.00 0.00 54 ILE A O 17
ATOM 21983 N N . ASP A 1 55 ? -9.456 -21.256 -6.136 1.00 0.00 55 ASP A N 17
ATOM 21984 C CA . ASP A 1 55 ? -9.306 -21.759 -7.531 1.00 0.00 55 ASP A CA 17
ATOM 21985 C C . ASP A 1 55 ? -7.858 -22.196 -7.761 1.00 0.00 55 ASP A C 17
ATOM 21986 O O . ASP A 1 55 ? -6.932 -21.610 -7.235 1.00 0.00 55 ASP A O 17
ATOM 21995 N N . ILE A 1 56 ? -7.654 -23.220 -8.543 1.00 0.00 56 ILE A N 17
ATOM 21996 C CA . ILE A 1 56 ? -6.266 -23.692 -8.805 1.00 0.00 56 ILE A CA 17
ATOM 21997 C C . ILE A 1 56 ? -6.009 -23.709 -10.313 1.00 0.00 56 ILE A C 17
ATOM 21998 O O . ILE A 1 56 ? -6.713 -24.353 -11.064 1.00 0.00 56 ILE A O 17
ATOM 22014 N N . ILE A 1 57 ? -5.005 -23.006 -10.762 1.00 0.00 57 ILE A N 17
ATOM 22015 C CA . ILE A 1 57 ? -4.706 -22.983 -12.221 1.00 0.00 57 ILE A CA 17
ATOM 22016 C C . ILE A 1 57 ? -3.485 -23.861 -12.502 1.00 0.00 57 ILE A C 17
ATOM 22017 O O . ILE A 1 57 ? -2.560 -23.926 -11.717 1.00 0.00 57 ILE A O 17
ATOM 22033 N N . ASP A 1 58 ? -3.474 -24.537 -13.618 1.00 0.00 58 ASP A N 17
ATOM 22034 C CA . ASP A 1 58 ? -2.313 -25.410 -13.949 1.00 0.00 58 ASP A CA 17
ATOM 22035 C C . ASP A 1 58 ? -1.962 -26.276 -12.738 1.00 0.00 58 ASP A C 17
ATOM 22036 O O . ASP A 1 58 ? -0.883 -26.179 -12.186 1.00 0.00 58 ASP A O 17
ATOM 22045 N N . PRO A 1 59 ? -2.897 -27.141 -12.320 1.00 0.00 59 PRO A N 17
ATOM 22046 C CA . PRO A 1 59 ? -2.696 -28.034 -11.171 1.00 0.00 59 PRO A CA 17
ATOM 22047 C C . PRO A 1 59 ? -1.679 -29.136 -11.481 1.00 0.00 59 PRO A C 17
ATOM 22048 O O . PRO A 1 59 ? -1.553 -29.579 -12.606 1.00 0.00 59 PRO A O 17
ATOM 22059 N N . SER A 1 60 ? -0.952 -29.583 -10.493 1.00 0.00 60 SER A N 17
ATOM 22060 C CA . SER A 1 60 ? 0.054 -30.655 -10.734 1.00 0.00 60 SER A CA 17
ATOM 22061 C C . SER A 1 60 ? -0.012 -31.682 -9.602 1.00 0.00 60 SER A C 17
ATOM 22062 O O . SER A 1 60 ? -0.634 -31.457 -8.583 1.00 0.00 60 SER A O 17
ATOM 22070 N N . PRO A 1 61 ? 0.647 -32.835 -9.791 1.00 0.00 61 PRO A N 17
ATOM 22071 C CA . PRO A 1 61 ? 0.669 -33.909 -8.790 1.00 0.00 61 PRO A CA 17
ATOM 22072 C C . PRO A 1 61 ? 1.438 -33.495 -7.534 1.00 0.00 61 PRO A C 17
ATOM 22073 O O . PRO A 1 61 ? 1.196 -33.995 -6.452 1.00 0.00 61 PRO A O 17
ATOM 22084 N N . LYS A 1 62 ? 2.358 -32.580 -7.666 1.00 0.00 62 LYS A N 17
ATOM 22085 C CA . LYS A 1 62 ? 3.134 -32.131 -6.477 1.00 0.00 62 LYS A CA 17
ATOM 22086 C C . LYS A 1 62 ? 2.186 -31.455 -5.486 1.00 0.00 62 LYS A C 17
ATOM 22087 O O . LYS A 1 62 ? 2.432 -31.427 -4.296 1.00 0.00 62 LYS A O 17
ATOM 22106 N N . THR A 1 63 ? 1.100 -30.912 -5.968 1.00 0.00 63 THR A N 17
ATOM 22107 C CA . THR A 1 63 ? 0.135 -30.242 -5.053 1.00 0.00 63 THR A CA 17
ATOM 22108 C C . THR A 1 63 ? -0.541 -31.295 -4.174 1.00 0.00 63 THR A C 17
ATOM 22109 O O . THR A 1 63 ? -0.720 -31.106 -2.988 1.00 0.00 63 THR A O 17
ATOM 22120 N N . ILE A 1 64 ? -0.916 -32.406 -4.748 1.00 0.00 64 ILE A N 17
ATOM 22121 C CA . ILE A 1 64 ? -1.577 -33.472 -3.944 1.00 0.00 64 ILE A CA 17
ATOM 22122 C C . ILE A 1 64 ? -0.607 -33.972 -2.873 1.00 0.00 64 ILE A C 17
ATOM 22123 O O . ILE A 1 64 ? -0.970 -34.151 -1.727 1.00 0.00 64 ILE A O 17
ATOM 22139 N N . ASP A 1 65 ? 0.627 -34.197 -3.236 1.00 0.00 65 ASP A N 17
ATOM 22140 C CA . ASP A 1 65 ? 1.619 -34.683 -2.237 1.00 0.00 65 ASP A CA 17
ATOM 22141 C C . ASP A 1 65 ? 1.670 -33.710 -1.057 1.00 0.00 65 ASP A C 17
ATOM 22142 O O . ASP A 1 65 ? 1.730 -34.112 0.088 1.00 0.00 65 ASP A O 17
ATOM 22151 N N . ALA A 1 66 ? 1.646 -32.433 -1.327 1.00 0.00 66 ALA A N 17
ATOM 22152 C CA . ALA A 1 66 ? 1.691 -31.438 -0.219 1.00 0.00 66 ALA A CA 17
ATOM 22153 C C . ALA A 1 66 ? 0.400 -31.527 0.597 1.00 0.00 66 ALA A C 17
ATOM 22154 O O . ALA A 1 66 ? 0.407 -31.397 1.805 1.00 0.00 66 ALA A O 17
ATOM 22161 N N . LEU A 1 67 ? -0.709 -31.748 -0.054 1.00 0.00 67 LEU A N 17
ATOM 22162 C CA . LEU A 1 67 ? -1.999 -31.847 0.684 1.00 0.00 67 LEU A CA 17
ATOM 22163 C C . LEU A 1 67 ? -1.938 -33.020 1.665 1.00 0.00 67 LEU A C 17
ATOM 22164 O O . LEU A 1 67 ? -2.412 -32.935 2.781 1.00 0.00 67 LEU A O 17
ATOM 22180 N N . MET A 1 68 ? -1.356 -34.115 1.257 1.00 0.00 68 MET A N 17
ATOM 22181 C CA . MET A 1 68 ? -1.262 -35.292 2.166 1.00 0.00 68 MET A CA 17
ATOM 22182 C C . MET A 1 68 ? -0.323 -34.966 3.329 1.00 0.00 68 MET A C 17
ATOM 22183 O O . MET A 1 68 ? -0.521 -35.411 4.442 1.00 0.00 68 MET A O 17
ATOM 22197 N N . ARG A 1 69 ? 0.698 -34.193 3.080 1.00 0.00 69 ARG A N 17
ATOM 22198 C CA . ARG A 1 69 ? 1.649 -33.839 4.171 1.00 0.00 69 ARG A CA 17
ATOM 22199 C C . ARG A 1 69 ? 0.970 -32.875 5.147 1.00 0.00 69 ARG A C 17
ATOM 22200 O O . ARG A 1 69 ? 1.277 -32.849 6.322 1.00 0.00 69 ARG A O 17
ATOM 22221 N N . ILE A 1 70 ? 0.050 -32.083 4.669 1.00 0.00 70 ILE A N 17
ATOM 22222 C CA . ILE A 1 70 ? -0.645 -31.121 5.571 1.00 0.00 70 ILE A CA 17
ATOM 22223 C C . ILE A 1 70 ? -2.088 -31.579 5.789 1.00 0.00 70 ILE A C 17
ATOM 22224 O O . ILE A 1 70 ? -2.785 -31.935 4.859 1.00 0.00 70 ILE A O 17
ATOM 22240 N N . ASN A 1 71 ? -2.545 -31.571 7.012 1.00 0.00 71 ASN A N 17
ATOM 22241 C CA . ASN A 1 71 ? -3.943 -32.006 7.289 1.00 0.00 71 ASN A CA 17
ATOM 22242 C C . ASN A 1 71 ? -4.741 -30.828 7.851 1.00 0.00 71 ASN A C 17
ATOM 22243 O O . ASN A 1 71 ? -4.375 -30.237 8.848 1.00 0.00 71 ASN A O 17
ATOM 22254 N N . LEU A 1 72 ? -5.829 -30.481 7.220 1.00 0.00 72 LEU A N 17
ATOM 22255 C CA . LEU A 1 72 ? -6.649 -29.342 7.720 1.00 0.00 72 LEU A CA 17
ATOM 22256 C C . LEU A 1 72 ? -7.040 -29.595 9.178 1.00 0.00 72 LEU A C 17
ATOM 22257 O O . LEU A 1 72 ? -7.178 -30.724 9.605 1.00 0.00 72 LEU A O 17
ATOM 22273 N N . PRO A 1 73 ? -7.221 -28.515 9.952 1.00 0.00 73 PRO A N 17
ATOM 22274 C CA . PRO A 1 73 ? -7.597 -28.610 11.369 1.00 0.00 73 PRO A CA 17
ATOM 22275 C C . PRO A 1 73 ? -9.036 -29.102 11.542 1.00 0.00 73 PRO A C 17
ATOM 22276 O O . PRO A 1 73 ? -9.894 -28.846 10.721 1.00 0.00 73 PRO A O 17
ATOM 22287 N N . ALA A 1 74 ? -9.308 -29.807 12.606 1.00 0.00 74 ALA A N 17
ATOM 22288 C CA . ALA A 1 74 ? -10.690 -30.314 12.832 1.00 0.00 74 ALA A CA 17
ATOM 22289 C C . ALA A 1 74 ? -11.651 -29.131 12.972 1.00 0.00 74 ALA A C 17
ATOM 22290 O O . ALA A 1 74 ? -11.265 -28.051 13.375 1.00 0.00 74 ALA A O 17
ATOM 22297 N N . GLY A 1 75 ? -12.898 -29.325 12.643 1.00 0.00 75 GLY A N 17
ATOM 22298 C CA . GLY A 1 75 ? -13.881 -28.211 12.758 1.00 0.00 75 GLY A CA 17
ATOM 22299 C C . GLY A 1 75 ? -14.074 -27.555 11.389 1.00 0.00 75 GLY A C 17
ATOM 22300 O O . GLY A 1 75 ? -14.712 -26.528 11.267 1.00 0.00 75 GLY A O 17
ATOM 22304 N N . VAL A 1 76 ? -13.529 -28.139 10.356 1.00 0.00 76 VAL A N 17
ATOM 22305 C CA . VAL A 1 76 ? -13.683 -27.547 8.998 1.00 0.00 76 VAL A CA 17
ATOM 22306 C C . VAL A 1 76 ? -14.188 -28.618 8.029 1.00 0.00 76 VAL A C 17
ATOM 22307 O O . VAL A 1 76 ? -13.880 -29.786 8.164 1.00 0.00 76 VAL A O 17
ATOM 22320 N N . ASP A 1 77 ? -14.962 -28.231 7.051 1.00 0.00 77 ASP A N 17
ATOM 22321 C CA . ASP A 1 77 ? -15.485 -29.229 6.076 1.00 0.00 77 ASP A CA 17
ATOM 22322 C C . ASP A 1 77 ? -14.865 -28.970 4.701 1.00 0.00 77 ASP A C 17
ATOM 22323 O O . ASP A 1 77 ? -14.531 -27.853 4.361 1.00 0.00 77 ASP A O 17
ATOM 22332 N N . VAL A 1 78 ? -14.711 -29.994 3.908 1.00 0.00 78 VAL A N 17
ATOM 22333 C CA . VAL A 1 78 ? -14.114 -29.804 2.556 1.00 0.00 78 VAL A CA 17
ATOM 22334 C C . VAL A 1 78 ? -14.965 -30.536 1.516 1.00 0.00 78 VAL A C 17
ATOM 22335 O O . VAL A 1 78 ? -15.489 -31.603 1.768 1.00 0.00 78 VAL A O 17
ATOM 22348 N N . GLU A 1 79 ? -15.105 -29.972 0.348 1.00 0.00 79 GLU A N 17
ATOM 22349 C CA . GLU A 1 79 ? -15.921 -30.635 -0.707 1.00 0.00 79 GLU A CA 17
ATOM 22350 C C . GLU A 1 79 ? -14.997 -31.372 -1.679 1.00 0.00 79 GLU A C 17
ATOM 22351 O O . GLU A 1 79 ? -13.970 -30.864 -2.081 1.00 0.00 79 GLU A O 17
ATOM 22363 N N . ILE A 1 80 ? -15.355 -32.569 -2.061 1.00 0.00 80 ILE A N 17
ATOM 22364 C CA . ILE A 1 80 ? -14.497 -33.337 -3.006 1.00 0.00 80 ILE A CA 17
ATOM 22365 C C . ILE A 1 80 ? -15.268 -33.595 -4.301 1.00 0.00 80 ILE A C 17
ATOM 22366 O O . ILE A 1 80 ? -16.377 -34.094 -4.287 1.00 0.00 80 ILE A O 17
ATOM 22382 N N . LYS A 1 81 ? -14.692 -33.259 -5.423 1.00 0.00 81 LYS A N 17
ATOM 22383 C CA . LYS A 1 81 ? -15.393 -33.486 -6.718 1.00 0.00 81 LYS A CA 17
ATOM 22384 C C . LYS A 1 81 ? -15.717 -34.973 -6.869 1.00 0.00 81 LYS A C 17
ATOM 22385 O O . LYS A 1 81 ? -16.760 -35.344 -7.372 1.00 0.00 81 LYS A O 17
ATOM 22404 N N . LEU A 1 82 ? -14.832 -35.830 -6.438 1.00 0.00 82 LEU A N 17
ATOM 22405 C CA . LEU A 1 82 ? -15.090 -37.292 -6.557 1.00 0.00 82 LEU A CA 17
ATOM 22406 C C . LEU A 1 82 ? -14.888 -37.959 -5.195 1.00 0.00 82 LEU A C 17
ATOM 22407 O O . LEU A 1 82 ? -15.855 -38.481 -4.663 1.00 0.00 82 LEU A O 17
ATOM 22424 N N . SER A 1 1 ? -4.308 -22.642 -24.925 1.00 0.00 1 SER A N 18
ATOM 22425 C CA . SER A 1 1 ? -3.113 -23.165 -25.645 1.00 0.00 1 SER A CA 18
ATOM 22426 C C . SER A 1 1 ? -2.518 -24.336 -24.861 1.00 0.00 1 SER A C 18
ATOM 22427 O O . SER A 1 1 ? -2.462 -25.451 -25.340 1.00 0.00 1 SER A O 18
ATOM 22437 N N . MET A 1 2 ? -2.072 -24.093 -23.659 1.00 0.00 2 MET A N 18
ATOM 22438 C CA . MET A 1 2 ? -1.482 -25.192 -22.846 1.00 0.00 2 MET A CA 18
ATOM 22439 C C . MET A 1 2 ? -2.200 -25.273 -21.497 1.00 0.00 2 MET A C 18
ATOM 22440 O O . MET A 1 2 ? -2.810 -24.321 -21.051 1.00 0.00 2 MET A O 18
ATOM 22454 N N . GLY A 1 3 ? -2.131 -26.400 -20.844 1.00 0.00 3 GLY A N 18
ATOM 22455 C CA . GLY A 1 3 ? -2.809 -26.539 -19.525 1.00 0.00 3 GLY A CA 18
ATOM 22456 C C . GLY A 1 3 ? -4.325 -26.453 -19.719 1.00 0.00 3 GLY A C 18
ATOM 22457 O O . GLY A 1 3 ? -4.908 -27.211 -20.469 1.00 0.00 3 GLY A O 18
ATOM 22461 N N . GLY A 1 4 ? -4.967 -25.537 -19.047 1.00 0.00 4 GLY A N 18
ATOM 22462 C CA . GLY A 1 4 ? -6.444 -25.404 -19.194 1.00 0.00 4 GLY A CA 18
ATOM 22463 C C . GLY A 1 4 ? -7.143 -26.177 -18.073 1.00 0.00 4 GLY A C 18
ATOM 22464 O O . GLY A 1 4 ? -8.353 -26.163 -17.957 1.00 0.00 4 GLY A O 18
ATOM 22468 N N . GLN A 1 5 ? -6.393 -26.851 -17.243 1.00 0.00 5 GLN A N 18
ATOM 22469 C CA . GLN A 1 5 ? -7.018 -27.622 -16.132 1.00 0.00 5 GLN A CA 18
ATOM 22470 C C . GLN A 1 5 ? -6.909 -26.823 -14.832 1.00 0.00 5 GLN A C 18
ATOM 22471 O O . GLN A 1 5 ? -5.840 -26.402 -14.438 1.00 0.00 5 GLN A O 18
ATOM 22485 N N . LYS A 1 6 ? -8.008 -26.611 -14.162 1.00 0.00 6 LYS A N 18
ATOM 22486 C CA . LYS A 1 6 ? -7.967 -25.840 -12.887 1.00 0.00 6 LYS A CA 18
ATOM 22487 C C . LYS A 1 6 ? -8.761 -26.587 -11.813 1.00 0.00 6 LYS A C 18
ATOM 22488 O O . LYS A 1 6 ? -9.781 -27.188 -12.087 1.00 0.00 6 LYS A O 18
ATOM 22507 N N . ILE A 1 7 ? -8.303 -26.553 -10.592 1.00 0.00 7 ILE A N 18
ATOM 22508 C CA . ILE A 1 7 ? -9.033 -27.260 -9.503 1.00 0.00 7 ILE A CA 18
ATOM 22509 C C . ILE A 1 7 ? -9.520 -26.240 -8.472 1.00 0.00 7 ILE A C 18
ATOM 22510 O O . ILE A 1 7 ? -8.817 -25.312 -8.124 1.00 0.00 7 ILE A O 18
ATOM 22526 N N . ARG A 1 8 ? -10.718 -26.402 -7.982 1.00 0.00 8 ARG A N 18
ATOM 22527 C CA . ARG A 1 8 ? -11.247 -25.438 -6.976 1.00 0.00 8 ARG A CA 18
ATOM 22528 C C . ARG A 1 8 ? -11.568 -26.178 -5.676 1.00 0.00 8 ARG A C 18
ATOM 22529 O O . ARG A 1 8 ? -12.135 -27.252 -5.685 1.00 0.00 8 ARG A O 18
ATOM 22550 N N . ILE A 1 9 ? -11.211 -25.610 -4.558 1.00 0.00 9 ILE A N 18
ATOM 22551 C CA . ILE A 1 9 ? -11.497 -26.278 -3.258 1.00 0.00 9 ILE A CA 18
ATOM 22552 C C . ILE A 1 9 ? -12.507 -25.442 -2.468 1.00 0.00 9 ILE A C 18
ATOM 22553 O O . ILE A 1 9 ? -12.365 -24.244 -2.334 1.00 0.00 9 ILE A O 18
ATOM 22569 N N . LYS A 1 10 ? -13.529 -26.066 -1.947 1.00 0.00 10 LYS A N 18
ATOM 22570 C CA . LYS A 1 10 ? -14.547 -25.304 -1.170 1.00 0.00 10 LYS A CA 18
ATOM 22571 C C . LYS A 1 10 ? -14.248 -25.426 0.326 1.00 0.00 10 LYS A C 18
ATOM 22572 O O . LYS A 1 10 ? -14.135 -26.512 0.859 1.00 0.00 10 LYS A O 18
ATOM 22591 N N . LEU A 1 11 ? -14.123 -24.320 1.007 1.00 0.00 11 LEU A N 18
ATOM 22592 C CA . LEU A 1 11 ? -13.833 -24.373 2.468 1.00 0.00 11 LEU A CA 18
ATOM 22593 C C . LEU A 1 11 ? -15.088 -23.973 3.247 1.00 0.00 11 LEU A C 18
ATOM 22594 O O . LEU A 1 11 ? -15.711 -22.968 2.965 1.00 0.00 11 LEU A O 18
ATOM 22610 N N . LYS A 1 12 ? -15.465 -24.750 4.225 1.00 0.00 12 LYS A N 18
ATOM 22611 C CA . LYS A 1 12 ? -16.681 -24.412 5.020 1.00 0.00 12 LYS A CA 18
ATOM 22612 C C . LYS A 1 12 ? -16.356 -24.497 6.512 1.00 0.00 12 LYS A C 18
ATOM 22613 O O . LYS A 1 12 ? -15.741 -25.438 6.972 1.00 0.00 12 LYS A O 18
ATOM 22632 N N . ALA A 1 13 ? -16.766 -23.519 7.273 1.00 0.00 13 ALA A N 18
ATOM 22633 C CA . ALA A 1 13 ? -16.483 -23.543 8.736 1.00 0.00 13 ALA A CA 18
ATOM 22634 C C . ALA A 1 13 ? -17.391 -22.537 9.446 1.00 0.00 13 ALA A C 18
ATOM 22635 O O . ALA A 1 13 ? -17.694 -21.483 8.924 1.00 0.00 13 ALA A O 18
ATOM 22642 N N . TYR A 1 14 ? -17.828 -22.853 10.634 1.00 0.00 14 TYR A N 18
ATOM 22643 C CA . TYR A 1 14 ? -18.715 -21.914 11.376 1.00 0.00 14 TYR A CA 18
ATOM 22644 C C . TYR A 1 14 ? -17.975 -20.597 11.622 1.00 0.00 14 TYR A C 18
ATOM 22645 O O . TYR A 1 14 ? -18.530 -19.526 11.480 1.00 0.00 14 TYR A O 18
ATOM 22663 N N . ASP A 1 15 ? -16.725 -20.668 11.989 1.00 0.00 15 ASP A N 18
ATOM 22664 C CA . ASP A 1 15 ? -15.950 -19.421 12.242 1.00 0.00 15 ASP A CA 18
ATOM 22665 C C . ASP A 1 15 ? -15.168 -19.041 10.983 1.00 0.00 15 ASP A C 18
ATOM 22666 O O . ASP A 1 15 ? -14.333 -19.788 10.510 1.00 0.00 15 ASP A O 18
ATOM 22675 N N . HIS A 1 16 ? -15.430 -17.886 10.437 1.00 0.00 16 HIS A N 18
ATOM 22676 C CA . HIS A 1 16 ? -14.702 -17.460 9.209 1.00 0.00 16 HIS A CA 18
ATOM 22677 C C . HIS A 1 16 ? -13.205 -17.360 9.512 1.00 0.00 16 HIS A C 18
ATOM 22678 O O . HIS A 1 16 ? -12.373 -17.741 8.712 1.00 0.00 16 HIS A O 18
ATOM 22692 N N . GLU A 1 17 ? -12.855 -16.852 10.661 1.00 0.00 17 GLU A N 18
ATOM 22693 C CA . GLU A 1 17 ? -11.412 -16.728 11.013 1.00 0.00 17 GLU A CA 18
ATOM 22694 C C . GLU A 1 17 ? -10.720 -18.077 10.802 1.00 0.00 17 GLU A C 18
ATOM 22695 O O . GLU A 1 17 ? -9.712 -18.168 10.129 1.00 0.00 17 GLU A O 18
ATOM 22707 N N . LEU A 1 18 ? -11.252 -19.123 11.371 1.00 0.00 18 LEU A N 18
ATOM 22708 C CA . LEU A 1 18 ? -10.623 -20.463 11.200 1.00 0.00 18 LEU A CA 18
ATOM 22709 C C . LEU A 1 18 ? -10.577 -20.811 9.711 1.00 0.00 18 LEU A C 18
ATOM 22710 O O . LEU A 1 18 ? -9.584 -21.294 9.206 1.00 0.00 18 LEU A O 18
ATOM 22726 N N . LEU A 1 19 ? -11.646 -20.566 9.004 1.00 0.00 19 LEU A N 18
ATOM 22727 C CA . LEU A 1 19 ? -11.665 -20.878 7.547 1.00 0.00 19 LEU A CA 18
ATOM 22728 C C . LEU A 1 19 ? -10.660 -19.980 6.824 1.00 0.00 19 LEU A C 18
ATOM 22729 O O . LEU A 1 19 ? -10.095 -20.350 5.814 1.00 0.00 19 LEU A O 18
ATOM 22745 N N . ASP A 1 20 ? -10.434 -18.801 7.334 1.00 0.00 20 ASP A N 18
ATOM 22746 C CA . ASP A 1 20 ? -9.466 -17.876 6.679 1.00 0.00 20 ASP A CA 18
ATOM 22747 C C . ASP A 1 20 ? -8.052 -18.445 6.797 1.00 0.00 20 ASP A C 18
ATOM 22748 O O . ASP A 1 20 ? -7.271 -18.394 5.868 1.00 0.00 20 ASP A O 18
ATOM 22757 N N . GLU A 1 21 ? -7.713 -18.989 7.935 1.00 0.00 21 GLU A N 18
ATOM 22758 C CA . GLU A 1 21 ? -6.348 -19.560 8.112 1.00 0.00 21 GLU A CA 18
ATOM 22759 C C . GLU A 1 21 ? -6.210 -20.828 7.267 1.00 0.00 21 GLU A C 18
ATOM 22760 O O . GLU A 1 21 ? -5.159 -21.115 6.729 1.00 0.00 21 GLU A O 18
ATOM 22772 N N . SER A 1 22 ? -7.262 -21.590 7.146 1.00 0.00 22 SER A N 18
ATOM 22773 C CA . SER A 1 22 ? -7.188 -22.839 6.337 1.00 0.00 22 SER A CA 18
ATOM 22774 C C . SER A 1 22 ? -6.897 -22.486 4.877 1.00 0.00 22 SER A C 18
ATOM 22775 O O . SER A 1 22 ? -6.133 -23.152 4.208 1.00 0.00 22 SER A O 18
ATOM 22783 N N . ALA A 1 23 ? -7.503 -21.444 4.376 1.00 0.00 23 ALA A N 18
ATOM 22784 C CA . ALA A 1 23 ? -7.263 -21.052 2.959 1.00 0.00 23 ALA A CA 18
ATOM 22785 C C . ALA A 1 23 ? -5.841 -20.504 2.812 1.00 0.00 23 ALA A C 18
ATOM 22786 O O . ALA A 1 23 ? -5.183 -20.720 1.815 1.00 0.00 23 ALA A O 18
ATOM 22793 N N . LYS A 1 24 ? -5.363 -19.794 3.797 1.00 0.00 24 LYS A N 18
ATOM 22794 C CA . LYS A 1 24 ? -3.985 -19.231 3.711 1.00 0.00 24 LYS A CA 18
ATOM 22795 C C . LYS A 1 24 ? -2.964 -20.370 3.723 1.00 0.00 24 LYS A C 18
ATOM 22796 O O . LYS A 1 24 ? -1.977 -20.338 3.014 1.00 0.00 24 LYS A O 18
ATOM 22815 N N . LYS A 1 25 ? -3.190 -21.376 4.522 1.00 0.00 25 LYS A N 18
ATOM 22816 C CA . LYS A 1 25 ? -2.229 -22.514 4.579 1.00 0.00 25 LYS A CA 18
ATOM 22817 C C . LYS A 1 25 ? -2.214 -23.241 3.233 1.00 0.00 25 LYS A C 18
ATOM 22818 O O . LYS A 1 25 ? -1.171 -23.585 2.713 1.00 0.00 25 LYS A O 18
ATOM 22837 N N . ILE A 1 26 ? -3.364 -23.479 2.663 1.00 0.00 26 ILE A N 18
ATOM 22838 C CA . ILE A 1 26 ? -3.414 -24.186 1.352 1.00 0.00 26 ILE A CA 18
ATOM 22839 C C . ILE A 1 26 ? -2.854 -23.275 0.257 1.00 0.00 26 ILE A C 18
ATOM 22840 O O . ILE A 1 26 ? -2.152 -23.716 -0.632 1.00 0.00 26 ILE A O 18
ATOM 22856 N N . VAL A 1 27 ? -3.160 -22.008 0.311 1.00 0.00 27 VAL A N 18
ATOM 22857 C CA . VAL A 1 27 ? -2.647 -21.072 -0.728 1.00 0.00 27 VAL A CA 18
ATOM 22858 C C . VAL A 1 27 ? -1.117 -21.040 -0.679 1.00 0.00 27 VAL A C 18
ATOM 22859 O O . VAL A 1 27 ? -0.455 -21.065 -1.698 1.00 0.00 27 VAL A O 18
ATOM 22872 N N . GLU A 1 28 ? -0.551 -20.982 0.495 1.00 0.00 28 GLU A N 18
ATOM 22873 C CA . GLU A 1 28 ? 0.934 -20.946 0.605 1.00 0.00 28 GLU A CA 18
ATOM 22874 C C . GLU A 1 28 ? 1.519 -22.259 0.081 1.00 0.00 28 GLU A C 18
ATOM 22875 O O . GLU A 1 28 ? 2.550 -22.277 -0.562 1.00 0.00 28 GLU A O 18
ATOM 22887 N N . VAL A 1 29 ? 0.873 -23.359 0.352 1.00 0.00 29 VAL A N 18
ATOM 22888 C CA . VAL A 1 29 ? 1.394 -24.669 -0.130 1.00 0.00 29 VAL A CA 18
ATOM 22889 C C . VAL A 1 29 ? 1.206 -24.769 -1.646 1.00 0.00 29 VAL A C 18
ATOM 22890 O O . VAL A 1 29 ? 2.066 -25.249 -2.358 1.00 0.00 29 VAL A O 18
ATOM 22903 N N . ALA A 1 30 ? 0.086 -24.321 -2.145 1.00 0.00 30 ALA A N 18
ATOM 22904 C CA . ALA A 1 30 ? -0.156 -24.393 -3.613 1.00 0.00 30 ALA A CA 18
ATOM 22905 C C . ALA A 1 30 ? 0.833 -23.479 -4.340 1.00 0.00 30 ALA A C 18
ATOM 22906 O O . ALA A 1 30 ? 1.445 -23.864 -5.317 1.00 0.00 30 ALA A O 18
ATOM 22913 N N . LYS A 1 31 ? 0.993 -22.272 -3.873 1.00 0.00 31 LYS A N 18
ATOM 22914 C CA . LYS A 1 31 ? 1.941 -21.334 -4.538 1.00 0.00 31 LYS A CA 18
ATOM 22915 C C . LYS A 1 31 ? 3.350 -21.934 -4.523 1.00 0.00 31 LYS A C 18
ATOM 22916 O O . LYS A 1 31 ? 4.095 -21.816 -5.475 1.00 0.00 31 LYS A O 18
ATOM 22935 N N . SER A 1 32 ? 3.719 -22.574 -3.448 1.00 0.00 32 SER A N 18
ATOM 22936 C CA . SER A 1 32 ? 5.079 -23.179 -3.372 1.00 0.00 32 SER A CA 18
ATOM 22937 C C . SER A 1 32 ? 5.243 -24.210 -4.492 1.00 0.00 32 SER A C 18
ATOM 22938 O O . SER A 1 32 ? 6.321 -24.402 -5.019 1.00 0.00 32 SER A O 18
ATOM 22946 N N . THR A 1 33 ? 4.183 -24.875 -4.860 1.00 0.00 33 THR A N 18
ATOM 22947 C CA . THR A 1 33 ? 4.280 -25.893 -5.943 1.00 0.00 33 THR A CA 18
ATOM 22948 C C . THR A 1 33 ? 4.318 -25.192 -7.303 1.00 0.00 33 THR A C 18
ATOM 22949 O O . THR A 1 33 ? 3.981 -24.030 -7.422 1.00 0.00 33 THR A O 18
ATOM 22960 N N . ASN A 1 34 ? 4.725 -25.888 -8.329 1.00 0.00 34 ASN A N 18
ATOM 22961 C CA . ASN A 1 34 ? 4.784 -25.260 -9.679 1.00 0.00 34 ASN A CA 18
ATOM 22962 C C . ASN A 1 34 ? 3.407 -24.698 -10.038 1.00 0.00 34 ASN A C 18
ATOM 22963 O O . ASN A 1 34 ? 3.293 -23.665 -10.668 1.00 0.00 34 ASN A O 18
ATOM 22974 N N . SER A 1 35 ? 2.361 -25.369 -9.643 1.00 0.00 35 SER A N 18
ATOM 22975 C CA . SER A 1 35 ? 0.993 -24.874 -9.962 1.00 0.00 35 SER A CA 18
ATOM 22976 C C . SER A 1 35 ? 0.739 -23.564 -9.214 1.00 0.00 35 SER A C 18
ATOM 22977 O O . SER A 1 35 ? 1.372 -23.273 -8.219 1.00 0.00 35 SER A O 18
ATOM 22985 N N . LYS A 1 36 ? -0.184 -22.770 -9.685 1.00 0.00 36 LYS A N 18
ATOM 22986 C CA . LYS A 1 36 ? -0.479 -21.480 -9.000 1.00 0.00 36 LYS A CA 18
ATOM 22987 C C . LYS A 1 36 ? -1.874 -21.544 -8.373 1.00 0.00 36 LYS A C 18
ATOM 22988 O O . LYS A 1 36 ? -2.764 -22.193 -8.885 1.00 0.00 36 LYS A O 18
ATOM 23007 N N . VAL A 1 37 ? -2.070 -20.878 -7.269 1.00 0.00 37 VAL A N 18
ATOM 23008 C CA . VAL A 1 37 ? -3.408 -20.904 -6.613 1.00 0.00 37 VAL A CA 18
ATOM 23009 C C . VAL A 1 37 ? -4.001 -19.493 -6.604 1.00 0.00 37 VAL A C 18
ATOM 23010 O O . VAL A 1 37 ? -3.292 -18.511 -6.512 1.00 0.00 37 VAL A O 18
ATOM 23023 N N . SER A 1 38 ? -5.297 -19.386 -6.700 1.00 0.00 38 SER A N 18
ATOM 23024 C CA . SER A 1 38 ? -5.938 -18.040 -6.697 1.00 0.00 38 SER A CA 18
ATOM 23025 C C . SER A 1 38 ? -6.981 -17.976 -5.580 1.00 0.00 38 SER A C 18
ATOM 23026 O O . SER A 1 38 ? -7.655 -18.945 -5.290 1.00 0.00 38 SER A O 18
ATOM 23034 N N . GLY A 1 39 ? -7.122 -16.842 -4.951 1.00 0.00 39 GLY A N 18
ATOM 23035 C CA . GLY A 1 39 ? -8.123 -16.716 -3.855 1.00 0.00 39 GLY A CA 18
ATOM 23036 C C . GLY A 1 39 ? -7.407 -16.357 -2.550 1.00 0.00 39 GLY A C 18
ATOM 23037 O O . GLY A 1 39 ? -6.341 -15.776 -2.556 1.00 0.00 39 GLY A O 18
ATOM 23041 N N . PRO A 1 40 ? -8.014 -16.715 -1.409 1.00 0.00 40 PRO A N 18
ATOM 23042 C CA . PRO A 1 40 ? -9.304 -17.418 -1.382 1.00 0.00 40 PRO A CA 18
ATOM 23043 C C . PRO A 1 40 ? -10.454 -16.510 -1.826 1.00 0.00 40 PRO A C 18
ATOM 23044 O O . PRO A 1 40 ? -10.477 -15.332 -1.531 1.00 0.00 40 PRO A O 18
ATOM 23055 N N . ILE A 1 41 ? -11.410 -17.050 -2.533 1.00 0.00 41 ILE A N 18
ATOM 23056 C CA . ILE A 1 41 ? -12.557 -16.215 -2.992 1.00 0.00 41 ILE A CA 18
ATOM 23057 C C . ILE A 1 41 ? -13.701 -16.322 -1.981 1.00 0.00 41 ILE A C 18
ATOM 23058 O O . ILE A 1 41 ? -14.129 -17.402 -1.628 1.00 0.00 41 ILE A O 18
ATOM 23074 N N . PRO A 1 42 ? -14.200 -15.171 -1.509 1.00 0.00 42 PRO A N 18
ATOM 23075 C CA . PRO A 1 42 ? -15.296 -15.123 -0.534 1.00 0.00 42 PRO A CA 18
ATOM 23076 C C . PRO A 1 42 ? -16.630 -15.546 -1.155 1.00 0.00 42 PRO A C 18
ATOM 23077 O O . PRO A 1 42 ? -16.962 -15.161 -2.258 1.00 0.00 42 PRO A O 18
ATOM 23088 N N . LEU A 1 43 ? -17.398 -16.334 -0.453 1.00 0.00 43 LEU A N 18
ATOM 23089 C CA . LEU A 1 43 ? -18.709 -16.781 -1.002 1.00 0.00 43 LEU A CA 18
ATOM 23090 C C . LEU A 1 43 ? -19.813 -16.482 0.015 1.00 0.00 43 LEU A C 18
ATOM 23091 O O . LEU A 1 43 ? -19.551 -16.025 1.110 1.00 0.00 43 LEU A O 18
ATOM 23107 N N . PRO A 1 44 ? -21.075 -16.745 -0.358 1.00 0.00 44 PRO A N 18
ATOM 23108 C CA . PRO A 1 44 ? -22.227 -16.506 0.522 1.00 0.00 44 PRO A CA 18
ATOM 23109 C C . PRO A 1 44 ? -22.244 -17.472 1.709 1.00 0.00 44 PRO A C 18
ATOM 23110 O O . PRO A 1 44 ? -21.922 -18.637 1.578 1.00 0.00 44 PRO A O 18
ATOM 23121 N N . THR A 1 45 ? -22.614 -16.998 2.867 1.00 0.00 45 THR A N 18
ATOM 23122 C CA . THR A 1 45 ? -22.647 -17.889 4.061 1.00 0.00 45 THR A CA 18
ATOM 23123 C C . THR A 1 45 ? -24.063 -18.435 4.255 1.00 0.00 45 THR A C 18
ATOM 23124 O O . THR A 1 45 ? -25.020 -17.910 3.722 1.00 0.00 45 THR A O 18
ATOM 23135 N N . GLU A 1 46 ? -24.202 -19.487 5.015 1.00 0.00 46 GLU A N 18
ATOM 23136 C CA . GLU A 1 46 ? -25.554 -20.068 5.246 1.00 0.00 46 GLU A CA 18
ATOM 23137 C C . GLU A 1 46 ? -25.840 -20.108 6.749 1.00 0.00 46 GLU A C 18
ATOM 23138 O O . GLU A 1 46 ? -25.048 -20.600 7.528 1.00 0.00 46 GLU A O 18
ATOM 23150 N N . SER A 1 47 ? -26.966 -19.595 7.162 1.00 0.00 47 SER A N 18
ATOM 23151 C CA . SER A 1 47 ? -27.301 -19.605 8.615 1.00 0.00 47 SER A CA 18
ATOM 23152 C C . SER A 1 47 ? -26.136 -19.015 9.411 1.00 0.00 47 SER A C 18
ATOM 23153 O O . SER A 1 47 ? -26.069 -17.825 9.642 1.00 0.00 47 SER A O 18
ATOM 23161 N N . ARG A 1 48 ? -25.216 -19.839 9.834 1.00 0.00 48 ARG A N 18
ATOM 23162 C CA . ARG A 1 48 ? -24.057 -19.324 10.616 1.00 0.00 48 ARG A CA 18
ATOM 23163 C C . ARG A 1 48 ? -22.774 -20.011 10.145 1.00 0.00 48 ARG A C 18
ATOM 23164 O O . ARG A 1 48 ? -21.860 -20.232 10.913 1.00 0.00 48 ARG A O 18
ATOM 23185 N N . VAL A 1 49 ? -22.698 -20.353 8.888 1.00 0.00 49 VAL A N 18
ATOM 23186 C CA . VAL A 1 49 ? -21.473 -21.027 8.372 1.00 0.00 49 VAL A CA 18
ATOM 23187 C C . VAL A 1 49 ? -20.887 -20.209 7.219 1.00 0.00 49 VAL A C 18
ATOM 23188 O O . VAL A 1 49 ? -21.584 -19.829 6.298 1.00 0.00 49 VAL A O 18
ATOM 23201 N N . HIS A 1 50 ? -19.611 -19.938 7.260 1.00 0.00 50 HIS A N 18
ATOM 23202 C CA . HIS A 1 50 ? -18.982 -19.146 6.165 1.00 0.00 50 HIS A CA 18
ATOM 23203 C C . HIS A 1 50 ? -18.508 -20.093 5.060 1.00 0.00 50 HIS A C 18
ATOM 23204 O O . HIS A 1 50 ? -18.137 -21.222 5.314 1.00 0.00 50 HIS A O 18
ATOM 23218 N N . LYS A 1 51 ? -18.519 -19.644 3.834 1.00 0.00 51 LYS A N 18
ATOM 23219 C CA . LYS A 1 51 ? -18.072 -20.522 2.716 1.00 0.00 51 LYS A CA 18
ATOM 23220 C C . LYS A 1 51 ? -16.981 -19.815 1.909 1.00 0.00 51 LYS A C 18
ATOM 23221 O O . LYS A 1 51 ? -17.140 -18.686 1.487 1.00 0.00 51 LYS A O 18
ATOM 23240 N N . ARG A 1 52 ? -15.875 -20.472 1.690 1.00 0.00 52 ARG A N 18
ATOM 23241 C CA . ARG A 1 52 ? -14.775 -19.843 0.906 1.00 0.00 52 ARG A CA 18
ATOM 23242 C C . ARG A 1 52 ? -14.379 -20.771 -0.244 1.00 0.00 52 ARG A C 18
ATOM 23243 O O . ARG A 1 52 ? -14.392 -21.979 -0.110 1.00 0.00 52 ARG A O 18
ATOM 23264 N N . LEU A 1 53 ? -14.028 -20.219 -1.373 1.00 0.00 53 LEU A N 18
ATOM 23265 C CA . LEU A 1 53 ? -13.636 -21.075 -2.529 1.00 0.00 53 LEU A CA 18
ATOM 23266 C C . LEU A 1 53 ? -12.209 -20.732 -2.960 1.00 0.00 53 LEU A C 18
ATOM 23267 O O . LEU A 1 53 ? -11.817 -19.582 -2.989 1.00 0.00 53 LEU A O 18
ATOM 23283 N N . ILE A 1 54 ? -11.429 -21.722 -3.300 1.00 0.00 54 ILE A N 18
ATOM 23284 C CA . ILE A 1 54 ? -10.030 -21.455 -3.735 1.00 0.00 54 ILE A CA 18
ATOM 23285 C C . ILE A 1 54 ? -9.820 -22.025 -5.139 1.00 0.00 54 ILE A C 18
ATOM 23286 O O . ILE A 1 54 ? -10.011 -23.200 -5.376 1.00 0.00 54 ILE A O 18
ATOM 23302 N N . ASP A 1 55 ? -9.435 -21.199 -6.074 1.00 0.00 55 ASP A N 18
ATOM 23303 C CA . ASP A 1 55 ? -9.221 -21.697 -7.463 1.00 0.00 55 ASP A CA 18
ATOM 23304 C C . ASP A 1 55 ? -7.754 -22.086 -7.655 1.00 0.00 55 ASP A C 18
ATOM 23305 O O . ASP A 1 55 ? -6.861 -21.465 -7.114 1.00 0.00 55 ASP A O 18
ATOM 23314 N N . ILE A 1 56 ? -7.500 -23.108 -8.425 1.00 0.00 56 ILE A N 18
ATOM 23315 C CA . ILE A 1 56 ? -6.092 -23.538 -8.659 1.00 0.00 56 ILE A CA 18
ATOM 23316 C C . ILE A 1 56 ? -5.810 -23.544 -10.163 1.00 0.00 56 ILE A C 18
ATOM 23317 O O . ILE A 1 56 ? -6.559 -24.101 -10.941 1.00 0.00 56 ILE A O 18
ATOM 23333 N N . ILE A 1 57 ? -4.741 -22.924 -10.579 1.00 0.00 57 ILE A N 18
ATOM 23334 C CA . ILE A 1 57 ? -4.419 -22.893 -12.033 1.00 0.00 57 ILE A CA 18
ATOM 23335 C C . ILE A 1 57 ? -3.224 -23.806 -12.316 1.00 0.00 57 ILE A C 18
ATOM 23336 O O . ILE A 1 57 ? -2.291 -23.883 -11.542 1.00 0.00 57 ILE A O 18
ATOM 23352 N N . ASP A 1 58 ? -3.246 -24.497 -13.424 1.00 0.00 58 ASP A N 18
ATOM 23353 C CA . ASP A 1 58 ? -2.112 -25.403 -13.762 1.00 0.00 58 ASP A CA 18
ATOM 23354 C C . ASP A 1 58 ? -1.748 -26.249 -12.539 1.00 0.00 58 ASP A C 18
ATOM 23355 O O . ASP A 1 58 ? -0.648 -26.179 -12.031 1.00 0.00 58 ASP A O 18
ATOM 23364 N N . PRO A 1 59 ? -2.700 -27.066 -12.062 1.00 0.00 59 PRO A N 18
ATOM 23365 C CA . PRO A 1 59 ? -2.488 -27.935 -10.898 1.00 0.00 59 PRO A CA 18
ATOM 23366 C C . PRO A 1 59 ? -1.518 -29.079 -11.214 1.00 0.00 59 PRO A C 18
ATOM 23367 O O . PRO A 1 59 ? -1.524 -29.626 -12.298 1.00 0.00 59 PRO A O 18
ATOM 23378 N N . SER A 1 60 ? -0.688 -29.442 -10.276 1.00 0.00 60 SER A N 18
ATOM 23379 C CA . SER A 1 60 ? 0.278 -30.549 -10.524 1.00 0.00 60 SER A CA 18
ATOM 23380 C C . SER A 1 60 ? 0.147 -31.600 -9.420 1.00 0.00 60 SER A C 18
ATOM 23381 O O . SER A 1 60 ? -0.487 -31.374 -8.408 1.00 0.00 60 SER A O 18
ATOM 23389 N N . PRO A 1 61 ? 0.765 -32.773 -9.623 1.00 0.00 61 PRO A N 18
ATOM 23390 C CA . PRO A 1 61 ? 0.724 -33.870 -8.648 1.00 0.00 61 PRO A CA 18
ATOM 23391 C C . PRO A 1 61 ? 1.478 -33.513 -7.366 1.00 0.00 61 PRO A C 18
ATOM 23392 O O . PRO A 1 61 ? 1.173 -34.004 -6.297 1.00 0.00 61 PRO A O 18
ATOM 23403 N N . LYS A 1 62 ? 2.457 -32.657 -7.462 1.00 0.00 62 LYS A N 18
ATOM 23404 C CA . LYS A 1 62 ? 3.223 -32.264 -6.248 1.00 0.00 62 LYS A CA 18
ATOM 23405 C C . LYS A 1 62 ? 2.280 -31.571 -5.264 1.00 0.00 62 LYS A C 18
ATOM 23406 O O . LYS A 1 62 ? 2.499 -31.577 -4.069 1.00 0.00 62 LYS A O 18
ATOM 23425 N N . THR A 1 63 ? 1.227 -30.978 -5.758 1.00 0.00 63 THR A N 18
ATOM 23426 C CA . THR A 1 63 ? 0.267 -30.289 -4.852 1.00 0.00 63 THR A CA 18
ATOM 23427 C C . THR A 1 63 ? -0.456 -31.330 -3.999 1.00 0.00 63 THR A C 18
ATOM 23428 O O . THR A 1 63 ? -0.634 -31.159 -2.809 1.00 0.00 63 THR A O 18
ATOM 23439 N N . ILE A 1 64 ? -0.874 -32.412 -4.597 1.00 0.00 64 ILE A N 18
ATOM 23440 C CA . ILE A 1 64 ? -1.584 -33.466 -3.821 1.00 0.00 64 ILE A CA 18
ATOM 23441 C C . ILE A 1 64 ? -0.644 -34.028 -2.752 1.00 0.00 64 ILE A C 18
ATOM 23442 O O . ILE A 1 64 ? -1.035 -34.257 -1.625 1.00 0.00 64 ILE A O 18
ATOM 23458 N N . ASP A 1 65 ? 0.596 -34.246 -3.096 1.00 0.00 65 ASP A N 18
ATOM 23459 C CA . ASP A 1 65 ? 1.560 -34.789 -2.099 1.00 0.00 65 ASP A CA 18
ATOM 23460 C C . ASP A 1 65 ? 1.597 -33.863 -0.882 1.00 0.00 65 ASP A C 18
ATOM 23461 O O . ASP A 1 65 ? 1.582 -34.306 0.249 1.00 0.00 65 ASP A O 18
ATOM 23470 N N . ALA A 1 66 ? 1.642 -32.577 -1.106 1.00 0.00 66 ALA A N 18
ATOM 23471 C CA . ALA A 1 66 ? 1.676 -31.624 0.038 1.00 0.00 66 ALA A CA 18
ATOM 23472 C C . ALA A 1 66 ? 0.353 -31.704 0.802 1.00 0.00 66 ALA A C 18
ATOM 23473 O O . ALA A 1 66 ? 0.314 -31.584 2.011 1.00 0.00 66 ALA A O 18
ATOM 23480 N N . LEU A 1 67 ? -0.731 -31.909 0.107 1.00 0.00 67 LEU A N 18
ATOM 23481 C CA . LEU A 1 67 ? -2.051 -32.001 0.793 1.00 0.00 67 LEU A CA 18
ATOM 23482 C C . LEU A 1 67 ? -2.055 -33.217 1.720 1.00 0.00 67 LEU A C 18
ATOM 23483 O O . LEU A 1 67 ? -2.753 -33.252 2.714 1.00 0.00 67 LEU A O 18
ATOM 23499 N N . MET A 1 68 ? -1.277 -34.216 1.402 1.00 0.00 68 MET A N 18
ATOM 23500 C CA . MET A 1 68 ? -1.231 -35.429 2.264 1.00 0.00 68 MET A CA 18
ATOM 23501 C C . MET A 1 68 ? -0.289 -35.174 3.440 1.00 0.00 68 MET A C 18
ATOM 23502 O O . MET A 1 68 ? -0.451 -35.723 4.512 1.00 0.00 68 MET A O 18
ATOM 23516 N N . ARG A 1 69 ? 0.696 -34.339 3.247 1.00 0.00 69 ARG A N 18
ATOM 23517 C CA . ARG A 1 69 ? 1.649 -34.041 4.350 1.00 0.00 69 ARG A CA 18
ATOM 23518 C C . ARG A 1 69 ? 0.990 -33.081 5.341 1.00 0.00 69 ARG A C 18
ATOM 23519 O O . ARG A 1 69 ? 1.368 -33.004 6.493 1.00 0.00 69 ARG A O 18
ATOM 23540 N N . ILE A 1 70 ? 0.005 -32.346 4.900 1.00 0.00 70 ILE A N 18
ATOM 23541 C CA . ILE A 1 70 ? -0.684 -31.392 5.813 1.00 0.00 70 ILE A CA 18
ATOM 23542 C C . ILE A 1 70 ? -2.161 -31.772 5.923 1.00 0.00 70 ILE A C 18
ATOM 23543 O O . ILE A 1 70 ? -2.825 -32.012 4.935 1.00 0.00 70 ILE A O 18
ATOM 23559 N N . ASN A 1 71 ? -2.680 -31.831 7.119 1.00 0.00 71 ASN A N 18
ATOM 23560 C CA . ASN A 1 71 ? -4.114 -32.199 7.289 1.00 0.00 71 ASN A CA 18
ATOM 23561 C C . ASN A 1 71 ? -4.917 -30.958 7.683 1.00 0.00 71 ASN A C 18
ATOM 23562 O O . ASN A 1 71 ? -4.489 -30.159 8.491 1.00 0.00 71 ASN A O 18
ATOM 23573 N N . LEU A 1 72 ? -6.083 -30.793 7.118 1.00 0.00 72 LEU A N 18
ATOM 23574 C CA . LEU A 1 72 ? -6.915 -29.605 7.462 1.00 0.00 72 LEU A CA 18
ATOM 23575 C C . LEU A 1 72 ? -7.186 -29.593 8.968 1.00 0.00 72 LEU A C 18
ATOM 23576 O O . LEU A 1 72 ? -7.281 -30.628 9.597 1.00 0.00 72 LEU A O 18
ATOM 23592 N N . PRO A 1 73 ? -7.311 -28.393 9.552 1.00 0.00 73 PRO A N 18
ATOM 23593 C CA . PRO A 1 73 ? -7.573 -28.235 10.989 1.00 0.00 73 PRO A CA 18
ATOM 23594 C C . PRO A 1 73 ? -8.988 -28.684 11.362 1.00 0.00 73 PRO A C 18
ATOM 23595 O O . PRO A 1 73 ? -9.921 -28.532 10.598 1.00 0.00 73 PRO A O 18
ATOM 23606 N N . ALA A 1 74 ? -9.155 -29.239 12.531 1.00 0.00 74 ALA A N 18
ATOM 23607 C CA . ALA A 1 74 ? -10.508 -29.699 12.952 1.00 0.00 74 ALA A CA 18
ATOM 23608 C C . ALA A 1 74 ? -11.468 -28.506 12.979 1.00 0.00 74 ALA A C 18
ATOM 23609 O O . ALA A 1 74 ? -11.071 -27.384 13.223 1.00 0.00 74 ALA A O 18
ATOM 23616 N N . GLY A 1 75 ? -12.727 -28.740 12.731 1.00 0.00 75 GLY A N 18
ATOM 23617 C CA . GLY A 1 75 ? -13.710 -27.621 12.744 1.00 0.00 75 GLY A CA 18
ATOM 23618 C C . GLY A 1 75 ? -13.899 -27.090 11.321 1.00 0.00 75 GLY A C 18
ATOM 23619 O O . GLY A 1 75 ? -14.515 -26.065 11.108 1.00 0.00 75 GLY A O 18
ATOM 23623 N N . VAL A 1 76 ? -13.375 -27.780 10.346 1.00 0.00 76 VAL A N 18
ATOM 23624 C CA . VAL A 1 76 ? -13.525 -27.314 8.939 1.00 0.00 76 VAL A CA 18
ATOM 23625 C C . VAL A 1 76 ? -14.164 -28.422 8.099 1.00 0.00 76 VAL A C 18
ATOM 23626 O O . VAL A 1 76 ? -13.974 -29.595 8.354 1.00 0.00 76 VAL A O 18
ATOM 23639 N N . ASP A 1 77 ? -14.920 -28.061 7.098 1.00 0.00 77 ASP A N 18
ATOM 23640 C CA . ASP A 1 77 ? -15.569 -29.095 6.245 1.00 0.00 77 ASP A CA 18
ATOM 23641 C C . ASP A 1 77 ? -15.138 -28.898 4.790 1.00 0.00 77 ASP A C 18
ATOM 23642 O O . ASP A 1 77 ? -14.909 -27.792 4.344 1.00 0.00 77 ASP A O 18
ATOM 23651 N N . VAL A 1 78 ? -15.028 -29.965 4.045 1.00 0.00 78 VAL A N 18
ATOM 23652 C CA . VAL A 1 78 ? -14.613 -29.839 2.619 1.00 0.00 78 VAL A CA 18
ATOM 23653 C C . VAL A 1 78 ? -15.641 -30.533 1.725 1.00 0.00 78 VAL A C 18
ATOM 23654 O O . VAL A 1 78 ? -16.042 -31.652 1.978 1.00 0.00 78 VAL A O 18
ATOM 23667 N N . GLU A 1 79 ? -16.072 -29.880 0.682 1.00 0.00 79 GLU A N 18
ATOM 23668 C CA . GLU A 1 79 ? -17.075 -30.505 -0.227 1.00 0.00 79 GLU A CA 18
ATOM 23669 C C . GLU A 1 79 ? -16.437 -30.757 -1.595 1.00 0.00 79 GLU A C 18
ATOM 23670 O O . GLU A 1 79 ? -15.824 -29.882 -2.175 1.00 0.00 79 GLU A O 18
ATOM 23682 N N . ILE A 1 80 ? -16.576 -31.945 -2.115 1.00 0.00 80 ILE A N 18
ATOM 23683 C CA . ILE A 1 80 ? -15.977 -32.252 -3.445 1.00 0.00 80 ILE A CA 18
ATOM 23684 C C . ILE A 1 80 ? -17.065 -32.775 -4.385 1.00 0.00 80 ILE A C 18
ATOM 23685 O O . ILE A 1 80 ? -17.836 -33.646 -4.034 1.00 0.00 80 ILE A O 18
ATOM 23701 N N . LYS A 1 81 ? -17.133 -32.251 -5.578 1.00 0.00 81 LYS A N 18
ATOM 23702 C CA . LYS A 1 81 ? -18.171 -32.720 -6.539 1.00 0.00 81 LYS A CA 18
ATOM 23703 C C . LYS A 1 81 ? -18.018 -34.227 -6.757 1.00 0.00 81 LYS A C 18
ATOM 23704 O O . LYS A 1 81 ? -18.986 -34.939 -6.935 1.00 0.00 81 LYS A O 18
ATOM 23723 N N . LEU A 1 82 ? -16.809 -34.718 -6.746 1.00 0.00 82 LEU A N 18
ATOM 23724 C CA . LEU A 1 82 ? -16.595 -36.178 -6.952 1.00 0.00 82 LEU A CA 18
ATOM 23725 C C . LEU A 1 82 ? -17.159 -36.950 -5.757 1.00 0.00 82 LEU A C 18
ATOM 23726 O O . LEU A 1 82 ? -17.527 -38.099 -5.941 1.00 0.00 82 LEU A O 18
ATOM 23743 N N . SER A 1 1 ? 0.011 -31.585 -20.355 1.00 0.00 1 SER A N 19
ATOM 23744 C CA . SER A 1 1 ? -1.169 -30.879 -19.780 1.00 0.00 1 SER A CA 19
ATOM 23745 C C . SER A 1 1 ? -1.229 -29.453 -20.332 1.00 0.00 1 SER A C 19
ATOM 23746 O O . SER A 1 1 ? -0.381 -28.631 -20.050 1.00 0.00 1 SER A O 19
ATOM 23756 N N . MET A 1 2 ? -2.227 -29.153 -21.119 1.00 0.00 2 MET A N 19
ATOM 23757 C CA . MET A 1 2 ? -2.340 -27.781 -21.687 1.00 0.00 2 MET A CA 19
ATOM 23758 C C . MET A 1 2 ? -2.399 -26.760 -20.549 1.00 0.00 2 MET A C 19
ATOM 23759 O O . MET A 1 2 ? -1.890 -25.663 -20.661 1.00 0.00 2 MET A O 19
ATOM 23773 N N . GLY A 1 3 ? -3.016 -27.112 -19.454 1.00 0.00 3 GLY A N 19
ATOM 23774 C CA . GLY A 1 3 ? -3.106 -26.163 -18.311 1.00 0.00 3 GLY A CA 19
ATOM 23775 C C . GLY A 1 3 ? -4.392 -25.341 -18.430 1.00 0.00 3 GLY A C 19
ATOM 23776 O O . GLY A 1 3 ? -4.599 -24.386 -17.709 1.00 0.00 3 GLY A O 19
ATOM 23780 N N . GLY A 1 4 ? -5.259 -25.707 -19.335 1.00 0.00 4 GLY A N 19
ATOM 23781 C CA . GLY A 1 4 ? -6.531 -24.947 -19.498 1.00 0.00 4 GLY A CA 19
ATOM 23782 C C . GLY A 1 4 ? -7.560 -25.449 -18.484 1.00 0.00 4 GLY A C 19
ATOM 23783 O O . GLY A 1 4 ? -8.719 -25.087 -18.530 1.00 0.00 4 GLY A O 19
ATOM 23787 N N . GLN A 1 5 ? -7.147 -26.281 -17.567 1.00 0.00 5 GLN A N 19
ATOM 23788 C CA . GLN A 1 5 ? -8.104 -26.805 -16.551 1.00 0.00 5 GLN A CA 19
ATOM 23789 C C . GLN A 1 5 ? -7.757 -26.226 -15.179 1.00 0.00 5 GLN A C 19
ATOM 23790 O O . GLN A 1 5 ? -6.604 -26.010 -14.859 1.00 0.00 5 GLN A O 19
ATOM 23804 N N . LYS A 1 6 ? -8.744 -25.971 -14.365 1.00 0.00 6 LYS A N 19
ATOM 23805 C CA . LYS A 1 6 ? -8.469 -25.406 -13.014 1.00 0.00 6 LYS A CA 19
ATOM 23806 C C . LYS A 1 6 ? -9.295 -26.157 -11.967 1.00 0.00 6 LYS A C 19
ATOM 23807 O O . LYS A 1 6 ? -10.362 -26.665 -12.253 1.00 0.00 6 LYS A O 19
ATOM 23826 N N . ILE A 1 7 ? -8.813 -26.229 -10.758 1.00 0.00 7 ILE A N 19
ATOM 23827 C CA . ILE A 1 7 ? -9.571 -26.948 -9.695 1.00 0.00 7 ILE A CA 19
ATOM 23828 C C . ILE A 1 7 ? -9.958 -25.960 -8.592 1.00 0.00 7 ILE A C 19
ATOM 23829 O O . ILE A 1 7 ? -9.179 -25.114 -8.201 1.00 0.00 7 ILE A O 19
ATOM 23845 N N . ARG A 1 8 ? -11.157 -26.060 -8.086 1.00 0.00 8 ARG A N 19
ATOM 23846 C CA . ARG A 1 8 ? -11.593 -25.127 -7.009 1.00 0.00 8 ARG A CA 19
ATOM 23847 C C . ARG A 1 8 ? -11.992 -25.927 -5.769 1.00 0.00 8 ARG A C 19
ATOM 23848 O O . ARG A 1 8 ? -12.678 -26.927 -5.857 1.00 0.00 8 ARG A O 19
ATOM 23869 N N . ILE A 1 9 ? -11.569 -25.497 -4.611 1.00 0.00 9 ILE A N 19
ATOM 23870 C CA . ILE A 1 9 ? -11.925 -26.232 -3.367 1.00 0.00 9 ILE A CA 19
ATOM 23871 C C . ILE A 1 9 ? -12.749 -25.321 -2.455 1.00 0.00 9 ILE A C 19
ATOM 23872 O O . ILE A 1 9 ? -12.434 -24.162 -2.272 1.00 0.00 9 ILE A O 19
ATOM 23888 N N . LYS A 1 10 ? -13.804 -25.834 -1.882 1.00 0.00 10 LYS A N 19
ATOM 23889 C CA . LYS A 1 10 ? -14.646 -24.996 -0.984 1.00 0.00 10 LYS A CA 19
ATOM 23890 C C . LYS A 1 10 ? -14.372 -25.372 0.473 1.00 0.00 10 LYS A C 19
ATOM 23891 O O . LYS A 1 10 ? -14.267 -26.533 0.816 1.00 0.00 10 LYS A O 19
ATOM 23910 N N . LEU A 1 11 ? -14.255 -24.398 1.335 1.00 0.00 11 LEU A N 19
ATOM 23911 C CA . LEU A 1 11 ? -13.986 -24.701 2.769 1.00 0.00 11 LEU A CA 19
ATOM 23912 C C . LEU A 1 11 ? -15.259 -24.466 3.585 1.00 0.00 11 LEU A C 19
ATOM 23913 O O . LEU A 1 11 ? -15.952 -23.485 3.403 1.00 0.00 11 LEU A O 19
ATOM 23929 N N . LYS A 1 12 ? -15.574 -25.359 4.483 1.00 0.00 12 LYS A N 19
ATOM 23930 C CA . LYS A 1 12 ? -16.802 -25.185 5.309 1.00 0.00 12 LYS A CA 19
ATOM 23931 C C . LYS A 1 12 ? -16.414 -25.061 6.783 1.00 0.00 12 LYS A C 19
ATOM 23932 O O . LYS A 1 12 ? -15.676 -25.870 7.312 1.00 0.00 12 LYS A O 19
ATOM 23951 N N . ALA A 1 13 ? -16.904 -24.055 7.454 1.00 0.00 13 ALA A N 19
ATOM 23952 C CA . ALA A 1 13 ? -16.564 -23.881 8.894 1.00 0.00 13 ALA A CA 19
ATOM 23953 C C . ALA A 1 13 ? -17.499 -22.842 9.517 1.00 0.00 13 ALA A C 19
ATOM 23954 O O . ALA A 1 13 ? -17.866 -21.868 8.891 1.00 0.00 13 ALA A O 19
ATOM 23961 N N . TYR A 1 14 ? -17.889 -23.044 10.745 1.00 0.00 14 TYR A N 19
ATOM 23962 C CA . TYR A 1 14 ? -18.802 -22.069 11.407 1.00 0.00 14 TYR A CA 19
ATOM 23963 C C . TYR A 1 14 ? -18.107 -20.709 11.512 1.00 0.00 14 TYR A C 19
ATOM 23964 O O . TYR A 1 14 ? -18.717 -19.675 11.325 1.00 0.00 14 TYR A O 19
ATOM 23982 N N . ASP A 1 15 ? -16.838 -20.703 11.810 1.00 0.00 15 ASP A N 19
ATOM 23983 C CA . ASP A 1 15 ? -16.107 -19.409 11.928 1.00 0.00 15 ASP A CA 19
ATOM 23984 C C . ASP A 1 15 ? -15.421 -19.087 10.599 1.00 0.00 15 ASP A C 19
ATOM 23985 O O . ASP A 1 15 ? -14.595 -19.838 10.118 1.00 0.00 15 ASP A O 19
ATOM 23994 N N . HIS A 1 16 ? -15.754 -17.976 10.001 1.00 0.00 16 HIS A N 19
ATOM 23995 C CA . HIS A 1 16 ? -15.119 -17.607 8.706 1.00 0.00 16 HIS A CA 19
ATOM 23996 C C . HIS A 1 16 ? -13.628 -17.348 8.926 1.00 0.00 16 HIS A C 19
ATOM 23997 O O . HIS A 1 16 ? -12.803 -17.653 8.086 1.00 0.00 16 HIS A O 19
ATOM 24011 N N . GLU A 1 17 ? -13.273 -16.790 10.052 1.00 0.00 17 GLU A N 19
ATOM 24012 C CA . GLU A 1 17 ? -11.835 -16.513 10.325 1.00 0.00 17 GLU A CA 19
ATOM 24013 C C . GLU A 1 17 ? -11.036 -17.813 10.209 1.00 0.00 17 GLU A C 19
ATOM 24014 O O . GLU A 1 17 ? -9.938 -17.835 9.690 1.00 0.00 17 GLU A O 19
ATOM 24026 N N . LEU A 1 18 ? -11.580 -18.898 10.690 1.00 0.00 18 LEU A N 19
ATOM 24027 C CA . LEU A 1 18 ? -10.851 -20.195 10.607 1.00 0.00 18 LEU A CA 19
ATOM 24028 C C . LEU A 1 18 ? -10.655 -20.575 9.139 1.00 0.00 18 LEU A C 19
ATOM 24029 O O . LEU A 1 18 ? -9.612 -21.059 8.747 1.00 0.00 18 LEU A O 19
ATOM 24045 N N . LEU A 1 19 ? -11.651 -20.361 8.321 1.00 0.00 19 LEU A N 19
ATOM 24046 C CA . LEU A 1 19 ? -11.517 -20.712 6.878 1.00 0.00 19 LEU A CA 19
ATOM 24047 C C . LEU A 1 19 ? -10.401 -19.874 6.252 1.00 0.00 19 LEU A C 19
ATOM 24048 O O . LEU A 1 19 ? -9.629 -20.354 5.446 1.00 0.00 19 LEU A O 19
ATOM 24064 N N . ASP A 1 20 ? -10.309 -18.623 6.616 1.00 0.00 20 ASP A N 19
ATOM 24065 C CA . ASP A 1 20 ? -9.242 -17.757 6.039 1.00 0.00 20 ASP A CA 19
ATOM 24066 C C . ASP A 1 20 ? -7.870 -18.324 6.408 1.00 0.00 20 ASP A C 19
ATOM 24067 O O . ASP A 1 20 ? -6.990 -18.435 5.577 1.00 0.00 20 ASP A O 19
ATOM 24076 N N . GLU A 1 21 ? -7.680 -18.686 7.648 1.00 0.00 21 GLU A N 19
ATOM 24077 C CA . GLU A 1 21 ? -6.364 -19.247 8.066 1.00 0.00 21 GLU A CA 19
ATOM 24078 C C . GLU A 1 21 ? -6.105 -20.553 7.311 1.00 0.00 21 GLU A C 19
ATOM 24079 O O . GLU A 1 21 ? -5.060 -20.742 6.719 1.00 0.00 21 GLU A O 19
ATOM 24091 N N . SER A 1 22 ? -7.049 -21.454 7.324 1.00 0.00 22 SER A N 19
ATOM 24092 C CA . SER A 1 22 ? -6.855 -22.744 6.605 1.00 0.00 22 SER A CA 19
ATOM 24093 C C . SER A 1 22 ? -6.564 -22.463 5.130 1.00 0.00 22 SER A C 19
ATOM 24094 O O . SER A 1 22 ? -5.684 -23.055 4.536 1.00 0.00 22 SER A O 19
ATOM 24102 N N . ALA A 1 23 ? -7.296 -21.562 4.533 1.00 0.00 23 ALA A N 19
ATOM 24103 C CA . ALA A 1 23 ? -7.062 -21.241 3.097 1.00 0.00 23 ALA A CA 19
ATOM 24104 C C . ALA A 1 23 ? -5.654 -20.665 2.926 1.00 0.00 23 ALA A C 19
ATOM 24105 O O . ALA A 1 23 ? -4.894 -21.100 2.083 1.00 0.00 23 ALA A O 19
ATOM 24112 N N . LYS A 1 24 ? -5.301 -19.692 3.718 1.00 0.00 24 LYS A N 19
ATOM 24113 C CA . LYS A 1 24 ? -3.943 -19.090 3.600 1.00 0.00 24 LYS A CA 19
ATOM 24114 C C . LYS A 1 24 ? -2.885 -20.184 3.762 1.00 0.00 24 LYS A C 19
ATOM 24115 O O . LYS A 1 24 ? -1.888 -20.206 3.070 1.00 0.00 24 LYS A O 19
ATOM 24134 N N . LYS A 1 25 ? -3.096 -21.093 4.676 1.00 0.00 25 LYS A N 19
ATOM 24135 C CA . LYS A 1 25 ? -2.104 -22.184 4.885 1.00 0.00 25 LYS A CA 19
ATOM 24136 C C . LYS A 1 25 ? -1.972 -23.008 3.601 1.00 0.00 25 LYS A C 19
ATOM 24137 O O . LYS A 1 25 ? -0.883 -23.267 3.129 1.00 0.00 25 LYS A O 19
ATOM 24156 N N . ILE A 1 26 ? -3.072 -23.421 3.035 1.00 0.00 26 ILE A N 19
ATOM 24157 C CA . ILE A 1 26 ? -3.008 -24.229 1.784 1.00 0.00 26 ILE A CA 19
ATOM 24158 C C . ILE A 1 26 ? -2.484 -23.357 0.640 1.00 0.00 26 ILE A C 19
ATOM 24159 O O . ILE A 1 26 ? -1.706 -23.797 -0.183 1.00 0.00 26 ILE A O 19
ATOM 24175 N N . VAL A 1 27 ? -2.906 -22.123 0.582 1.00 0.00 27 VAL A N 19
ATOM 24176 C CA . VAL A 1 27 ? -2.432 -21.225 -0.509 1.00 0.00 27 VAL A CA 19
ATOM 24177 C C . VAL A 1 27 ? -0.904 -21.147 -0.480 1.00 0.00 27 VAL A C 19
ATOM 24178 O O . VAL A 1 27 ? -0.247 -21.261 -1.496 1.00 0.00 27 VAL A O 19
ATOM 24191 N N . GLU A 1 28 ? -0.332 -20.951 0.676 1.00 0.00 28 GLU A N 19
ATOM 24192 C CA . GLU A 1 28 ? 1.153 -20.864 0.768 1.00 0.00 28 GLU A CA 19
ATOM 24193 C C . GLU A 1 28 ? 1.771 -22.177 0.284 1.00 0.00 28 GLU A C 19
ATOM 24194 O O . GLU A 1 28 ? 2.768 -22.187 -0.410 1.00 0.00 28 GLU A O 19
ATOM 24206 N N . VAL A 1 29 ? 1.187 -23.287 0.647 1.00 0.00 29 VAL A N 19
ATOM 24207 C CA . VAL A 1 29 ? 1.742 -24.598 0.206 1.00 0.00 29 VAL A CA 19
ATOM 24208 C C . VAL A 1 29 ? 1.471 -24.791 -1.287 1.00 0.00 29 VAL A C 19
ATOM 24209 O O . VAL A 1 29 ? 2.303 -25.289 -2.019 1.00 0.00 29 VAL A O 19
ATOM 24222 N N . ALA A 1 30 ? 0.312 -24.403 -1.744 1.00 0.00 30 ALA A N 19
ATOM 24223 C CA . ALA A 1 30 ? -0.011 -24.564 -3.190 1.00 0.00 30 ALA A CA 19
ATOM 24224 C C . ALA A 1 30 ? 0.888 -23.644 -4.018 1.00 0.00 30 ALA A C 19
ATOM 24225 O O . ALA A 1 30 ? 1.463 -24.050 -5.009 1.00 0.00 30 ALA A O 19
ATOM 24232 N N . LYS A 1 31 ? 1.014 -22.407 -3.622 1.00 0.00 31 LYS A N 19
ATOM 24233 C CA . LYS A 1 31 ? 1.876 -21.464 -4.387 1.00 0.00 31 LYS A CA 19
ATOM 24234 C C . LYS A 1 31 ? 3.310 -21.995 -4.418 1.00 0.00 31 LYS A C 19
ATOM 24235 O O . LYS A 1 31 ? 3.990 -21.917 -5.422 1.00 0.00 31 LYS A O 19
ATOM 24254 N N . SER A 1 32 ? 3.776 -22.536 -3.326 1.00 0.00 32 SER A N 19
ATOM 24255 C CA . SER A 1 32 ? 5.166 -23.072 -3.294 1.00 0.00 32 SER A CA 19
ATOM 24256 C C . SER A 1 32 ? 5.306 -24.184 -4.334 1.00 0.00 32 SER A C 19
ATOM 24257 O O . SER A 1 32 ? 6.380 -24.440 -4.843 1.00 0.00 32 SER A O 19
ATOM 24265 N N . THR A 1 33 ? 4.230 -24.848 -4.656 1.00 0.00 33 THR A N 19
ATOM 24266 C CA . THR A 1 33 ? 4.302 -25.943 -5.664 1.00 0.00 33 THR A CA 19
ATOM 24267 C C . THR A 1 33 ? 4.255 -25.344 -7.071 1.00 0.00 33 THR A C 19
ATOM 24268 O O . THR A 1 33 ? 3.864 -24.209 -7.260 1.00 0.00 33 THR A O 19
ATOM 24279 N N . ASN A 1 34 ? 4.651 -26.098 -8.060 1.00 0.00 34 ASN A N 19
ATOM 24280 C CA . ASN A 1 34 ? 4.628 -25.571 -9.453 1.00 0.00 34 ASN A CA 19
ATOM 24281 C C . ASN A 1 34 ? 3.217 -25.086 -9.791 1.00 0.00 34 ASN A C 19
ATOM 24282 O O . ASN A 1 34 ? 3.036 -24.140 -10.532 1.00 0.00 34 ASN A O 19
ATOM 24293 N N . SER A 1 35 ? 2.215 -25.728 -9.254 1.00 0.00 35 SER A N 19
ATOM 24294 C CA . SER A 1 35 ? 0.817 -25.305 -9.545 1.00 0.00 35 SER A CA 19
ATOM 24295 C C . SER A 1 35 ? 0.561 -23.924 -8.938 1.00 0.00 35 SER A C 19
ATOM 24296 O O . SER A 1 35 ? 1.099 -23.581 -7.903 1.00 0.00 35 SER A O 19
ATOM 24304 N N . LYS A 1 36 ? -0.256 -23.129 -9.573 1.00 0.00 36 LYS A N 19
ATOM 24305 C CA . LYS A 1 36 ? -0.548 -21.772 -9.032 1.00 0.00 36 LYS A CA 19
ATOM 24306 C C . LYS A 1 36 ? -1.921 -21.779 -8.358 1.00 0.00 36 LYS A C 19
ATOM 24307 O O . LYS A 1 36 ? -2.821 -22.485 -8.771 1.00 0.00 36 LYS A O 19
ATOM 24326 N N . VAL A 1 37 ? -2.091 -21.004 -7.323 1.00 0.00 37 VAL A N 19
ATOM 24327 C CA . VAL A 1 37 ? -3.406 -20.973 -6.625 1.00 0.00 37 VAL A CA 19
ATOM 24328 C C . VAL A 1 37 ? -3.964 -19.548 -6.642 1.00 0.00 37 VAL A C 19
ATOM 24329 O O . VAL A 1 37 ? -3.228 -18.582 -6.661 1.00 0.00 37 VAL A O 19
ATOM 24342 N N . SER A 1 38 ? -5.262 -19.411 -6.632 1.00 0.00 38 SER A N 19
ATOM 24343 C CA . SER A 1 38 ? -5.869 -18.052 -6.644 1.00 0.00 38 SER A CA 19
ATOM 24344 C C . SER A 1 38 ? -6.901 -17.947 -5.519 1.00 0.00 38 SER A C 19
ATOM 24345 O O . SER A 1 38 ? -7.616 -18.885 -5.231 1.00 0.00 38 SER A O 19
ATOM 24353 N N . GLY A 1 39 ? -6.980 -16.813 -4.878 1.00 0.00 39 GLY A N 19
ATOM 24354 C CA . GLY A 1 39 ? -7.965 -16.652 -3.771 1.00 0.00 39 GLY A CA 19
ATOM 24355 C C . GLY A 1 39 ? -7.234 -16.221 -2.497 1.00 0.00 39 GLY A C 19
ATOM 24356 O O . GLY A 1 39 ? -6.207 -15.574 -2.551 1.00 0.00 39 GLY A O 19
ATOM 24360 N N . PRO A 1 40 ? -7.778 -16.593 -1.330 1.00 0.00 40 PRO A N 19
ATOM 24361 C CA . PRO A 1 40 ? -9.017 -17.374 -1.247 1.00 0.00 40 PRO A CA 19
ATOM 24362 C C . PRO A 1 40 ? -10.240 -16.541 -1.643 1.00 0.00 40 PRO A C 19
ATOM 24363 O O . PRO A 1 40 ? -10.341 -15.376 -1.314 1.00 0.00 40 PRO A O 19
ATOM 24374 N N . ILE A 1 41 ? -11.169 -17.130 -2.343 1.00 0.00 41 ILE A N 19
ATOM 24375 C CA . ILE A 1 41 ? -12.382 -16.370 -2.757 1.00 0.00 41 ILE A CA 19
ATOM 24376 C C . ILE A 1 41 ? -13.483 -16.560 -1.710 1.00 0.00 41 ILE A C 19
ATOM 24377 O O . ILE A 1 41 ? -13.776 -17.665 -1.300 1.00 0.00 41 ILE A O 19
ATOM 24393 N N . PRO A 1 42 ? -14.098 -15.453 -1.270 1.00 0.00 42 PRO A N 19
ATOM 24394 C CA . PRO A 1 42 ? -15.168 -15.486 -0.265 1.00 0.00 42 PRO A CA 19
ATOM 24395 C C . PRO A 1 42 ? -16.453 -16.110 -0.818 1.00 0.00 42 PRO A C 19
ATOM 24396 O O . PRO A 1 42 ? -17.025 -15.630 -1.778 1.00 0.00 42 PRO A O 19
ATOM 24407 N N . LEU A 1 43 ? -16.909 -17.175 -0.219 1.00 0.00 43 LEU A N 19
ATOM 24408 C CA . LEU A 1 43 ? -18.152 -17.833 -0.706 1.00 0.00 43 LEU A CA 19
ATOM 24409 C C . LEU A 1 43 ? -19.356 -17.288 0.066 1.00 0.00 43 LEU A C 19
ATOM 24410 O O . LEU A 1 43 ? -19.209 -16.636 1.081 1.00 0.00 43 LEU A O 19
ATOM 24426 N N . PRO A 1 44 ? -20.569 -17.573 -0.427 1.00 0.00 44 PRO A N 19
ATOM 24427 C CA . PRO A 1 44 ? -21.814 -17.122 0.213 1.00 0.00 44 PRO A CA 19
ATOM 24428 C C . PRO A 1 44 ? -22.024 -17.794 1.574 1.00 0.00 44 PRO A C 19
ATOM 24429 O O . PRO A 1 44 ? -21.896 -18.995 1.711 1.00 0.00 44 PRO A O 19
ATOM 24440 N N . THR A 1 45 ? -22.343 -17.028 2.580 1.00 0.00 45 THR A N 19
ATOM 24441 C CA . THR A 1 45 ? -22.557 -17.619 3.931 1.00 0.00 45 THR A CA 19
ATOM 24442 C C . THR A 1 45 ? -23.989 -18.145 4.045 1.00 0.00 45 THR A C 19
ATOM 24443 O O . THR A 1 45 ? -24.898 -17.643 3.414 1.00 0.00 45 THR A O 19
ATOM 24454 N N . GLU A 1 46 ? -24.196 -19.152 4.848 1.00 0.00 46 GLU A N 19
ATOM 24455 C CA . GLU A 1 46 ? -25.567 -19.712 5.008 1.00 0.00 46 GLU A CA 19
ATOM 24456 C C . GLU A 1 46 ? -25.955 -19.686 6.487 1.00 0.00 46 GLU A C 19
ATOM 24457 O O . GLU A 1 46 ? -25.237 -20.177 7.335 1.00 0.00 46 GLU A O 19
ATOM 24469 N N . SER A 1 47 ? -27.086 -19.115 6.806 1.00 0.00 47 SER A N 19
ATOM 24470 C CA . SER A 1 47 ? -27.516 -19.056 8.231 1.00 0.00 47 SER A CA 19
ATOM 24471 C C . SER A 1 47 ? -26.365 -18.530 9.091 1.00 0.00 47 SER A C 19
ATOM 24472 O O . SER A 1 47 ? -26.209 -17.339 9.275 1.00 0.00 47 SER A O 19
ATOM 24480 N N . ARG A 1 48 ? -25.556 -19.407 9.621 1.00 0.00 48 ARG A N 19
ATOM 24481 C CA . ARG A 1 48 ? -24.417 -18.953 10.468 1.00 0.00 48 ARG A CA 19
ATOM 24482 C C . ARG A 1 48 ? -23.153 -19.721 10.077 1.00 0.00 48 ARG A C 19
ATOM 24483 O O . ARG A 1 48 ? -22.215 -19.821 10.842 1.00 0.00 48 ARG A O 19
ATOM 24504 N N . VAL A 1 49 ? -23.121 -20.266 8.892 1.00 0.00 49 VAL A N 19
ATOM 24505 C CA . VAL A 1 49 ? -21.918 -21.029 8.455 1.00 0.00 49 VAL A CA 19
ATOM 24506 C C . VAL A 1 49 ? -21.205 -20.261 7.339 1.00 0.00 49 VAL A C 19
ATOM 24507 O O . VAL A 1 49 ? -21.816 -19.830 6.381 1.00 0.00 49 VAL A O 19
ATOM 24520 N N . HIS A 1 50 ? -19.917 -20.088 7.454 1.00 0.00 50 HIS A N 19
ATOM 24521 C CA . HIS A 1 50 ? -19.166 -19.352 6.400 1.00 0.00 50 HIS A CA 19
ATOM 24522 C C . HIS A 1 50 ? -18.357 -20.344 5.564 1.00 0.00 50 HIS A C 19
ATOM 24523 O O . HIS A 1 50 ? -17.890 -21.350 6.060 1.00 0.00 50 HIS A O 19
ATOM 24537 N N . LYS A 1 51 ? -18.186 -20.072 4.299 1.00 0.00 51 LYS A N 19
ATOM 24538 C CA . LYS A 1 51 ? -17.407 -21.004 3.436 1.00 0.00 51 LYS A CA 19
ATOM 24539 C C . LYS A 1 51 ? -16.436 -20.206 2.564 1.00 0.00 51 LYS A C 19
ATOM 24540 O O . LYS A 1 51 ? -16.645 -19.040 2.291 1.00 0.00 51 LYS A O 19
ATOM 24559 N N . ARG A 1 52 ? -15.376 -20.826 2.124 1.00 0.00 52 ARG A N 19
ATOM 24560 C CA . ARG A 1 52 ? -14.392 -20.106 1.267 1.00 0.00 52 ARG A CA 19
ATOM 24561 C C . ARG A 1 52 ? -14.098 -20.944 0.021 1.00 0.00 52 ARG A C 19
ATOM 24562 O O . ARG A 1 52 ? -14.186 -22.155 0.041 1.00 0.00 52 ARG A O 19
ATOM 24583 N N . LEU A 1 53 ? -13.750 -20.309 -1.065 1.00 0.00 53 LEU A N 19
ATOM 24584 C CA . LEU A 1 53 ? -13.453 -21.072 -2.309 1.00 0.00 53 LEU A CA 19
ATOM 24585 C C . LEU A 1 53 ? -12.051 -20.717 -2.806 1.00 0.00 53 LEU A C 19
ATOM 24586 O O . LEU A 1 53 ? -11.692 -19.560 -2.906 1.00 0.00 53 LEU A O 19
ATOM 24602 N N . ILE A 1 54 ? -11.256 -21.703 -3.119 1.00 0.00 54 ILE A N 19
ATOM 24603 C CA . ILE A 1 54 ? -9.879 -21.423 -3.612 1.00 0.00 54 ILE A CA 19
ATOM 24604 C C . ILE A 1 54 ? -9.735 -21.943 -5.043 1.00 0.00 54 ILE A C 19
ATOM 24605 O O . ILE A 1 54 ? -9.964 -23.105 -5.316 1.00 0.00 54 ILE A O 19
ATOM 24621 N N . ASP A 1 55 ? -9.362 -21.093 -5.959 1.00 0.00 55 ASP A N 19
ATOM 24622 C CA . ASP A 1 55 ? -9.207 -21.541 -7.371 1.00 0.00 55 ASP A CA 19
ATOM 24623 C C . ASP A 1 55 ? -7.775 -22.026 -7.602 1.00 0.00 55 ASP A C 19
ATOM 24624 O O . ASP A 1 55 ? -6.822 -21.417 -7.155 1.00 0.00 55 ASP A O 19
ATOM 24633 N N . ILE A 1 56 ? -7.614 -23.119 -8.298 1.00 0.00 56 ILE A N 19
ATOM 24634 C CA . ILE A 1 56 ? -6.245 -23.642 -8.560 1.00 0.00 56 ILE A CA 19
ATOM 24635 C C . ILE A 1 56 ? -5.979 -23.630 -10.067 1.00 0.00 56 ILE A C 19
ATOM 24636 O O . ILE A 1 56 ? -6.777 -24.102 -10.851 1.00 0.00 56 ILE A O 19
ATOM 24652 N N . ILE A 1 57 ? -4.866 -23.090 -10.479 1.00 0.00 57 ILE A N 19
ATOM 24653 C CA . ILE A 1 57 ? -4.555 -23.046 -11.936 1.00 0.00 57 ILE A CA 19
ATOM 24654 C C . ILE A 1 57 ? -3.373 -23.970 -12.239 1.00 0.00 57 ILE A C 19
ATOM 24655 O O . ILE A 1 57 ? -2.406 -24.018 -11.504 1.00 0.00 57 ILE A O 19
ATOM 24671 N N . ASP A 1 58 ? -3.443 -24.701 -13.317 1.00 0.00 58 ASP A N 19
ATOM 24672 C CA . ASP A 1 58 ? -2.324 -25.619 -13.671 1.00 0.00 58 ASP A CA 19
ATOM 24673 C C . ASP A 1 58 ? -1.998 -26.516 -12.474 1.00 0.00 58 ASP A C 19
ATOM 24674 O O . ASP A 1 58 ? -0.903 -26.491 -11.949 1.00 0.00 58 ASP A O 19
ATOM 24683 N N . PRO A 1 59 ? -2.974 -27.326 -12.039 1.00 0.00 59 PRO A N 19
ATOM 24684 C CA . PRO A 1 59 ? -2.798 -28.239 -10.903 1.00 0.00 59 PRO A CA 19
ATOM 24685 C C . PRO A 1 59 ? -1.858 -29.399 -11.246 1.00 0.00 59 PRO A C 19
ATOM 24686 O O . PRO A 1 59 ? -1.929 -29.976 -12.314 1.00 0.00 59 PRO A O 19
ATOM 24697 N N . SER A 1 60 ? -0.975 -29.744 -10.349 1.00 0.00 60 SER A N 19
ATOM 24698 C CA . SER A 1 60 ? -0.032 -30.865 -10.623 1.00 0.00 60 SER A CA 19
ATOM 24699 C C . SER A 1 60 ? -0.062 -31.853 -9.455 1.00 0.00 60 SER A C 19
ATOM 24700 O O . SER A 1 60 ? -0.675 -31.604 -8.436 1.00 0.00 60 SER A O 19
ATOM 24708 N N . PRO A 1 61 ? 0.619 -32.998 -9.610 1.00 0.00 61 PRO A N 19
ATOM 24709 C CA . PRO A 1 61 ? 0.675 -34.034 -8.571 1.00 0.00 61 PRO A CA 19
ATOM 24710 C C . PRO A 1 61 ? 1.455 -33.557 -7.343 1.00 0.00 61 PRO A C 19
ATOM 24711 O O . PRO A 1 61 ? 1.247 -34.027 -6.241 1.00 0.00 61 PRO A O 19
ATOM 24722 N N . LYS A 1 62 ? 2.347 -32.622 -7.524 1.00 0.00 62 LYS A N 19
ATOM 24723 C CA . LYS A 1 62 ? 3.133 -32.112 -6.367 1.00 0.00 62 LYS A CA 19
ATOM 24724 C C . LYS A 1 62 ? 2.177 -31.498 -5.344 1.00 0.00 62 LYS A C 19
ATOM 24725 O O . LYS A 1 62 ? 2.462 -31.444 -4.164 1.00 0.00 62 LYS A O 19
ATOM 24744 N N . THR A 1 63 ? 1.039 -31.036 -5.788 1.00 0.00 63 THR A N 19
ATOM 24745 C CA . THR A 1 63 ? 0.061 -30.428 -4.843 1.00 0.00 63 THR A CA 19
ATOM 24746 C C . THR A 1 63 ? -0.574 -31.530 -3.993 1.00 0.00 63 THR A C 19
ATOM 24747 O O . THR A 1 63 ? -0.801 -31.363 -2.812 1.00 0.00 63 THR A O 19
ATOM 24758 N N . ILE A 1 64 ? -0.860 -32.657 -4.586 1.00 0.00 64 ILE A N 19
ATOM 24759 C CA . ILE A 1 64 ? -1.478 -33.769 -3.811 1.00 0.00 64 ILE A CA 19
ATOM 24760 C C . ILE A 1 64 ? -0.513 -34.218 -2.713 1.00 0.00 64 ILE A C 19
ATOM 24761 O O . ILE A 1 64 ? -0.906 -34.461 -1.589 1.00 0.00 64 ILE A O 19
ATOM 24777 N N . ASP A 1 65 ? 0.749 -34.329 -3.029 1.00 0.00 65 ASP A N 19
ATOM 24778 C CA . ASP A 1 65 ? 1.738 -34.761 -2.002 1.00 0.00 65 ASP A CA 19
ATOM 24779 C C . ASP A 1 65 ? 1.757 -33.745 -0.857 1.00 0.00 65 ASP A C 19
ATOM 24780 O O . ASP A 1 65 ? 1.783 -34.104 0.303 1.00 0.00 65 ASP A O 19
ATOM 24789 N N . ALA A 1 66 ? 1.743 -32.479 -1.175 1.00 0.00 66 ALA A N 19
ATOM 24790 C CA . ALA A 1 66 ? 1.758 -31.444 -0.103 1.00 0.00 66 ALA A CA 19
ATOM 24791 C C . ALA A 1 66 ? 0.449 -31.512 0.686 1.00 0.00 66 ALA A C 19
ATOM 24792 O O . ALA A 1 66 ? 0.427 -31.338 1.889 1.00 0.00 66 ALA A O 19
ATOM 24799 N N . LEU A 1 67 ? -0.644 -31.767 0.019 1.00 0.00 67 LEU A N 19
ATOM 24800 C CA . LEU A 1 67 ? -1.949 -31.849 0.732 1.00 0.00 67 LEU A CA 19
ATOM 24801 C C . LEU A 1 67 ? -1.916 -33.017 1.720 1.00 0.00 67 LEU A C 19
ATOM 24802 O O . LEU A 1 67 ? -2.416 -32.923 2.824 1.00 0.00 67 LEU A O 19
ATOM 24818 N N . MET A 1 68 ? -1.328 -34.115 1.334 1.00 0.00 68 MET A N 19
ATOM 24819 C CA . MET A 1 68 ? -1.261 -35.287 2.251 1.00 0.00 68 MET A CA 19
ATOM 24820 C C . MET A 1 68 ? -0.338 -34.959 3.427 1.00 0.00 68 MET A C 19
ATOM 24821 O O . MET A 1 68 ? -0.534 -35.426 4.531 1.00 0.00 68 MET A O 19
ATOM 24835 N N . ARG A 1 69 ? 0.667 -34.158 3.198 1.00 0.00 69 ARG A N 19
ATOM 24836 C CA . ARG A 1 69 ? 1.601 -33.800 4.303 1.00 0.00 69 ARG A CA 19
ATOM 24837 C C . ARG A 1 69 ? 0.914 -32.819 5.255 1.00 0.00 69 ARG A C 19
ATOM 24838 O O . ARG A 1 69 ? 1.203 -32.777 6.434 1.00 0.00 69 ARG A O 19
ATOM 24859 N N . ILE A 1 70 ? 0.004 -32.029 4.753 1.00 0.00 70 ILE A N 19
ATOM 24860 C CA . ILE A 1 70 ? -0.701 -31.052 5.630 1.00 0.00 70 ILE A CA 19
ATOM 24861 C C . ILE A 1 70 ? -2.153 -31.495 5.823 1.00 0.00 70 ILE A C 19
ATOM 24862 O O . ILE A 1 70 ? -2.821 -31.886 4.886 1.00 0.00 70 ILE A O 19
ATOM 24878 N N . ASN A 1 71 ? -2.646 -31.440 7.030 1.00 0.00 71 ASN A N 19
ATOM 24879 C CA . ASN A 1 71 ? -4.054 -31.859 7.279 1.00 0.00 71 ASN A CA 19
ATOM 24880 C C . ASN A 1 71 ? -4.900 -30.632 7.624 1.00 0.00 71 ASN A C 19
ATOM 24881 O O . ASN A 1 71 ? -4.476 -29.758 8.353 1.00 0.00 71 ASN A O 19
ATOM 24892 N N . LEU A 1 72 ? -6.094 -30.559 7.103 1.00 0.00 72 LEU A N 19
ATOM 24893 C CA . LEU A 1 72 ? -6.966 -29.388 7.401 1.00 0.00 72 LEU A CA 19
ATOM 24894 C C . LEU A 1 72 ? -7.246 -29.332 8.904 1.00 0.00 72 LEU A C 19
ATOM 24895 O O . LEU A 1 72 ? -7.267 -30.341 9.579 1.00 0.00 72 LEU A O 19
ATOM 24911 N N . PRO A 1 73 ? -7.467 -28.119 9.433 1.00 0.00 73 PRO A N 19
ATOM 24912 C CA . PRO A 1 73 ? -7.749 -27.916 10.860 1.00 0.00 73 PRO A CA 19
ATOM 24913 C C . PRO A 1 73 ? -9.130 -28.453 11.249 1.00 0.00 73 PRO A C 19
ATOM 24914 O O . PRO A 1 73 ? -10.059 -28.430 10.466 1.00 0.00 73 PRO A O 19
ATOM 24925 N N . ALA A 1 74 ? -9.272 -28.935 12.454 1.00 0.00 74 ALA A N 19
ATOM 24926 C CA . ALA A 1 74 ? -10.592 -29.472 12.890 1.00 0.00 74 ALA A CA 19
ATOM 24927 C C . ALA A 1 74 ? -11.653 -28.376 12.768 1.00 0.00 74 ALA A C 19
ATOM 24928 O O . ALA A 1 74 ? -11.377 -27.208 12.954 1.00 0.00 74 ALA A O 19
ATOM 24935 N N . GLY A 1 75 ? -12.865 -28.745 12.456 1.00 0.00 75 GLY A N 19
ATOM 24936 C CA . GLY A 1 75 ? -13.943 -27.725 12.322 1.00 0.00 75 GLY A CA 19
ATOM 24937 C C . GLY A 1 75 ? -13.999 -27.226 10.875 1.00 0.00 75 GLY A C 19
ATOM 24938 O O . GLY A 1 75 ? -14.731 -26.312 10.554 1.00 0.00 75 GLY A O 19
ATOM 24942 N N . VAL A 1 76 ? -13.231 -27.818 10.001 1.00 0.00 76 VAL A N 19
ATOM 24943 C CA . VAL A 1 76 ? -13.244 -27.374 8.579 1.00 0.00 76 VAL A CA 19
ATOM 24944 C C . VAL A 1 76 ? -13.475 -28.582 7.668 1.00 0.00 76 VAL A C 19
ATOM 24945 O O . VAL A 1 76 ? -13.073 -29.687 7.975 1.00 0.00 76 VAL A O 19
ATOM 24958 N N . ASP A 1 77 ? -14.118 -28.380 6.551 1.00 0.00 77 ASP A N 19
ATOM 24959 C CA . ASP A 1 77 ? -14.372 -29.517 5.622 1.00 0.00 77 ASP A CA 19
ATOM 24960 C C . ASP A 1 77 ? -14.129 -29.063 4.182 1.00 0.00 77 ASP A C 19
ATOM 24961 O O . ASP A 1 77 ? -14.262 -27.900 3.858 1.00 0.00 77 ASP A O 19
ATOM 24970 N N . VAL A 1 78 ? -13.775 -29.971 3.315 1.00 0.00 78 VAL A N 19
ATOM 24971 C CA . VAL A 1 78 ? -13.525 -29.590 1.897 1.00 0.00 78 VAL A CA 19
ATOM 24972 C C . VAL A 1 78 ? -14.024 -30.705 0.975 1.00 0.00 78 VAL A C 19
ATOM 24973 O O . VAL A 1 78 ? -13.983 -31.869 1.315 1.00 0.00 78 VAL A O 19
ATOM 24986 N N . GLU A 1 79 ? -14.496 -30.355 -0.191 1.00 0.00 79 GLU A N 19
ATOM 24987 C CA . GLU A 1 79 ? -14.998 -31.395 -1.132 1.00 0.00 79 GLU A CA 19
ATOM 24988 C C . GLU A 1 79 ? -14.105 -31.434 -2.374 1.00 0.00 79 GLU A C 19
ATOM 24989 O O . GLU A 1 79 ? -13.866 -30.428 -3.012 1.00 0.00 79 GLU A O 19
ATOM 25001 N N . ILE A 1 80 ? -13.608 -32.591 -2.722 1.00 0.00 80 ILE A N 19
ATOM 25002 C CA . ILE A 1 80 ? -12.730 -32.696 -3.921 1.00 0.00 80 ILE A CA 19
ATOM 25003 C C . ILE A 1 80 ? -13.539 -32.365 -5.178 1.00 0.00 80 ILE A C 19
ATOM 25004 O O . ILE A 1 80 ? -13.058 -31.712 -6.083 1.00 0.00 80 ILE A O 19
ATOM 25020 N N . LYS A 1 81 ? -14.764 -32.811 -5.241 1.00 0.00 81 LYS A N 19
ATOM 25021 C CA . LYS A 1 81 ? -15.601 -32.522 -6.440 1.00 0.00 81 LYS A CA 19
ATOM 25022 C C . LYS A 1 81 ? -15.758 -31.009 -6.600 1.00 0.00 81 LYS A C 19
ATOM 25023 O O . LYS A 1 81 ? -15.815 -30.494 -7.699 1.00 0.00 81 LYS A O 19
ATOM 25042 N N . LEU A 1 82 ? -15.831 -30.291 -5.513 1.00 0.00 82 LEU A N 19
ATOM 25043 C CA . LEU A 1 82 ? -15.985 -28.812 -5.605 1.00 0.00 82 LEU A CA 19
ATOM 25044 C C . LEU A 1 82 ? -15.984 -28.211 -4.198 1.00 0.00 82 LEU A C 19
ATOM 25045 O O . LEU A 1 82 ? -16.927 -28.463 -3.467 1.00 0.00 82 LEU A O 19
ATOM 25062 N N . SER A 1 1 ? -2.126 -21.457 -23.476 1.00 0.00 1 SER A N 20
ATOM 25063 C CA . SER A 1 1 ? -2.998 -21.771 -22.309 1.00 0.00 1 SER A CA 20
ATOM 25064 C C . SER A 1 1 ? -2.146 -21.835 -21.040 1.00 0.00 1 SER A C 20
ATOM 25065 O O . SER A 1 1 ? -1.196 -22.588 -20.955 1.00 0.00 1 SER A O 20
ATOM 25075 N N . MET A 1 2 ? -2.479 -21.052 -20.050 1.00 0.00 2 MET A N 20
ATOM 25076 C CA . MET A 1 2 ? -1.687 -21.069 -18.788 1.00 0.00 2 MET A CA 20
ATOM 25077 C C . MET A 1 2 ? -1.708 -22.478 -18.191 1.00 0.00 2 MET A C 20
ATOM 25078 O O . MET A 1 2 ? -0.743 -22.929 -17.608 1.00 0.00 2 MET A O 20
ATOM 25092 N N . GLY A 1 3 ? -2.802 -23.175 -18.333 1.00 0.00 3 GLY A N 20
ATOM 25093 C CA . GLY A 1 3 ? -2.883 -24.555 -17.773 1.00 0.00 3 GLY A CA 20
ATOM 25094 C C . GLY A 1 3 ? -3.964 -25.343 -18.515 1.00 0.00 3 GLY A C 20
ATOM 25095 O O . GLY A 1 3 ? -4.588 -24.848 -19.432 1.00 0.00 3 GLY A O 20
ATOM 25099 N N . GLY A 1 4 ? -4.192 -26.567 -18.124 1.00 0.00 4 GLY A N 20
ATOM 25100 C CA . GLY A 1 4 ? -5.233 -27.385 -18.807 1.00 0.00 4 GLY A CA 20
ATOM 25101 C C . GLY A 1 4 ? -6.563 -27.240 -18.065 1.00 0.00 4 GLY A C 20
ATOM 25102 O O . GLY A 1 4 ? -7.480 -26.598 -18.535 1.00 0.00 4 GLY A O 20
ATOM 25106 N N . GLN A 1 5 ? -6.676 -27.834 -16.908 1.00 0.00 5 GLN A N 20
ATOM 25107 C CA . GLN A 1 5 ? -7.947 -27.728 -16.137 1.00 0.00 5 GLN A CA 20
ATOM 25108 C C . GLN A 1 5 ? -7.689 -26.983 -14.827 1.00 0.00 5 GLN A C 20
ATOM 25109 O O . GLN A 1 5 ? -6.586 -26.972 -14.315 1.00 0.00 5 GLN A O 20
ATOM 25123 N N . LYS A 1 6 ? -8.696 -26.362 -14.278 1.00 0.00 6 LYS A N 20
ATOM 25124 C CA . LYS A 1 6 ? -8.506 -25.618 -13.001 1.00 0.00 6 LYS A CA 20
ATOM 25125 C C . LYS A 1 6 ? -9.213 -26.363 -11.866 1.00 0.00 6 LYS A C 20
ATOM 25126 O O . LYS A 1 6 ? -10.263 -26.946 -12.053 1.00 0.00 6 LYS A O 20
ATOM 25145 N N . ILE A 1 7 ? -8.647 -26.345 -10.691 1.00 0.00 7 ILE A N 20
ATOM 25146 C CA . ILE A 1 7 ? -9.288 -27.051 -9.544 1.00 0.00 7 ILE A CA 20
ATOM 25147 C C . ILE A 1 7 ? -9.716 -26.026 -8.492 1.00 0.00 7 ILE A C 20
ATOM 25148 O O . ILE A 1 7 ? -8.987 -25.107 -8.174 1.00 0.00 7 ILE A O 20
ATOM 25164 N N . ARG A 1 8 ? -10.892 -26.176 -7.949 1.00 0.00 8 ARG A N 20
ATOM 25165 C CA . ARG A 1 8 ? -11.365 -25.210 -6.918 1.00 0.00 8 ARG A CA 20
ATOM 25166 C C . ARG A 1 8 ? -11.709 -25.965 -5.632 1.00 0.00 8 ARG A C 20
ATOM 25167 O O . ARG A 1 8 ? -12.324 -27.013 -5.662 1.00 0.00 8 ARG A O 20
ATOM 25188 N N . ILE A 1 9 ? -11.317 -25.442 -4.502 1.00 0.00 9 ILE A N 20
ATOM 25189 C CA . ILE A 1 9 ? -11.621 -26.132 -3.216 1.00 0.00 9 ILE A CA 20
ATOM 25190 C C . ILE A 1 9 ? -12.602 -25.287 -2.402 1.00 0.00 9 ILE A C 20
ATOM 25191 O O . ILE A 1 9 ? -12.433 -24.093 -2.251 1.00 0.00 9 ILE A O 20
ATOM 25207 N N . LYS A 1 10 ? -13.626 -25.897 -1.871 1.00 0.00 10 LYS A N 20
ATOM 25208 C CA . LYS A 1 10 ? -14.615 -25.129 -1.065 1.00 0.00 10 LYS A CA 20
ATOM 25209 C C . LYS A 1 10 ? -14.374 -25.391 0.423 1.00 0.00 10 LYS A C 20
ATOM 25210 O O . LYS A 1 10 ? -14.421 -26.515 0.881 1.00 0.00 10 LYS A O 20
ATOM 25229 N N . LEU A 1 11 ? -14.116 -24.362 1.182 1.00 0.00 11 LEU A N 20
ATOM 25230 C CA . LEU A 1 11 ? -13.874 -24.552 2.640 1.00 0.00 11 LEU A CA 20
ATOM 25231 C C . LEU A 1 11 ? -15.112 -24.112 3.424 1.00 0.00 11 LEU A C 20
ATOM 25232 O O . LEU A 1 11 ? -15.595 -23.009 3.268 1.00 0.00 11 LEU A O 20
ATOM 25248 N N . LYS A 1 12 ? -15.628 -24.966 4.265 1.00 0.00 12 LYS A N 20
ATOM 25249 C CA . LYS A 1 12 ? -16.834 -24.594 5.057 1.00 0.00 12 LYS A CA 20
ATOM 25250 C C . LYS A 1 12 ? -16.517 -24.708 6.551 1.00 0.00 12 LYS A C 20
ATOM 25251 O O . LYS A 1 12 ? -15.880 -25.645 6.989 1.00 0.00 12 LYS A O 20
ATOM 25270 N N . ALA A 1 13 ? -16.954 -23.760 7.336 1.00 0.00 13 ALA A N 20
ATOM 25271 C CA . ALA A 1 13 ? -16.677 -23.817 8.798 1.00 0.00 13 ALA A CA 20
ATOM 25272 C C . ALA A 1 13 ? -17.519 -22.764 9.522 1.00 0.00 13 ALA A C 20
ATOM 25273 O O . ALA A 1 13 ? -17.779 -21.696 9.002 1.00 0.00 13 ALA A O 20
ATOM 25280 N N . TYR A 1 14 ? -17.948 -23.056 10.719 1.00 0.00 14 TYR A N 20
ATOM 25281 C CA . TYR A 1 14 ? -18.772 -22.073 11.478 1.00 0.00 14 TYR A CA 20
ATOM 25282 C C . TYR A 1 14 ? -18.064 -20.718 11.498 1.00 0.00 14 TYR A C 20
ATOM 25283 O O . TYR A 1 14 ? -18.637 -19.702 11.156 1.00 0.00 14 TYR A O 20
ATOM 25301 N N . ASP A 1 15 ? -16.823 -20.693 11.897 1.00 0.00 15 ASP A N 20
ATOM 25302 C CA . ASP A 1 15 ? -16.079 -19.401 11.941 1.00 0.00 15 ASP A CA 20
ATOM 25303 C C . ASP A 1 15 ? -15.422 -19.143 10.585 1.00 0.00 15 ASP A C 20
ATOM 25304 O O . ASP A 1 15 ? -14.754 -19.996 10.035 1.00 0.00 15 ASP A O 20
ATOM 25313 N N . HIS A 1 16 ? -15.607 -17.972 10.041 1.00 0.00 16 HIS A N 20
ATOM 25314 C CA . HIS A 1 16 ? -14.992 -17.658 8.720 1.00 0.00 16 HIS A CA 20
ATOM 25315 C C . HIS A 1 16 ? -13.493 -17.416 8.902 1.00 0.00 16 HIS A C 20
ATOM 25316 O O . HIS A 1 16 ? -12.703 -17.652 8.008 1.00 0.00 16 HIS A O 20
ATOM 25330 N N . GLU A 1 17 ? -13.093 -16.947 10.051 1.00 0.00 17 GLU A N 20
ATOM 25331 C CA . GLU A 1 17 ? -11.644 -16.692 10.288 1.00 0.00 17 GLU A CA 20
ATOM 25332 C C . GLU A 1 17 ? -10.870 -18.006 10.174 1.00 0.00 17 GLU A C 20
ATOM 25333 O O . GLU A 1 17 ? -9.768 -18.046 9.662 1.00 0.00 17 GLU A O 20
ATOM 25345 N N . LEU A 1 18 ? -11.437 -19.082 10.646 1.00 0.00 18 LEU A N 20
ATOM 25346 C CA . LEU A 1 18 ? -10.733 -20.392 10.562 1.00 0.00 18 LEU A CA 20
ATOM 25347 C C . LEU A 1 18 ? -10.557 -20.781 9.094 1.00 0.00 18 LEU A C 20
ATOM 25348 O O . LEU A 1 18 ? -9.559 -21.359 8.709 1.00 0.00 18 LEU A O 20
ATOM 25364 N N . LEU A 1 19 ? -11.520 -20.469 8.268 1.00 0.00 19 LEU A N 20
ATOM 25365 C CA . LEU A 1 19 ? -11.407 -20.821 6.825 1.00 0.00 19 LEU A CA 20
ATOM 25366 C C . LEU A 1 19 ? -10.330 -19.953 6.173 1.00 0.00 19 LEU A C 20
ATOM 25367 O O . LEU A 1 19 ? -9.600 -20.396 5.309 1.00 0.00 19 LEU A O 20
ATOM 25383 N N . ASP A 1 20 ? -10.223 -18.717 6.580 1.00 0.00 20 ASP A N 20
ATOM 25384 C CA . ASP A 1 20 ? -9.191 -17.823 5.985 1.00 0.00 20 ASP A CA 20
ATOM 25385 C C . ASP A 1 20 ? -7.799 -18.324 6.372 1.00 0.00 20 ASP A C 20
ATOM 25386 O O . ASP A 1 20 ? -6.888 -18.339 5.570 1.00 0.00 20 ASP A O 20
ATOM 25395 N N . GLU A 1 21 ? -7.629 -18.737 7.599 1.00 0.00 21 GLU A N 20
ATOM 25396 C CA . GLU A 1 21 ? -6.296 -19.239 8.037 1.00 0.00 21 GLU A CA 20
ATOM 25397 C C . GLU A 1 21 ? -5.978 -20.544 7.305 1.00 0.00 21 GLU A C 20
ATOM 25398 O O . GLU A 1 21 ? -4.874 -20.755 6.842 1.00 0.00 21 GLU A O 20
ATOM 25410 N N . SER A 1 22 ? -6.938 -21.422 7.193 1.00 0.00 22 SER A N 20
ATOM 25411 C CA . SER A 1 22 ? -6.690 -22.711 6.489 1.00 0.00 22 SER A CA 20
ATOM 25412 C C . SER A 1 22 ? -6.428 -22.437 5.007 1.00 0.00 22 SER A C 20
ATOM 25413 O O . SER A 1 22 ? -5.626 -23.097 4.376 1.00 0.00 22 SER A O 20
ATOM 25421 N N . ALA A 1 23 ? -7.097 -21.467 4.448 1.00 0.00 23 ALA A N 20
ATOM 25422 C CA . ALA A 1 23 ? -6.885 -21.149 3.008 1.00 0.00 23 ALA A CA 20
ATOM 25423 C C . ALA A 1 23 ? -5.485 -20.564 2.817 1.00 0.00 23 ALA A C 20
ATOM 25424 O O . ALA A 1 23 ? -4.810 -20.845 1.848 1.00 0.00 23 ALA A O 20
ATOM 25431 N N . LYS A 1 24 ? -5.043 -19.750 3.736 1.00 0.00 24 LYS A N 20
ATOM 25432 C CA . LYS A 1 24 ? -3.687 -19.147 3.609 1.00 0.00 24 LYS A CA 20
ATOM 25433 C C . LYS A 1 24 ? -2.634 -20.257 3.593 1.00 0.00 24 LYS A C 20
ATOM 25434 O O . LYS A 1 24 ? -1.716 -20.244 2.797 1.00 0.00 24 LYS A O 20
ATOM 25453 N N . LYS A 1 25 ? -2.758 -21.218 4.467 1.00 0.00 25 LYS A N 20
ATOM 25454 C CA . LYS A 1 25 ? -1.764 -22.327 4.502 1.00 0.00 25 LYS A CA 20
ATOM 25455 C C . LYS A 1 25 ? -1.783 -23.071 3.164 1.00 0.00 25 LYS A C 20
ATOM 25456 O O . LYS A 1 25 ? -0.753 -23.363 2.591 1.00 0.00 25 LYS A O 20
ATOM 25475 N N . ILE A 1 26 ? -2.948 -23.376 2.662 1.00 0.00 26 ILE A N 20
ATOM 25476 C CA . ILE A 1 26 ? -3.032 -24.099 1.362 1.00 0.00 26 ILE A CA 20
ATOM 25477 C C . ILE A 1 26 ? -2.495 -23.203 0.243 1.00 0.00 26 ILE A C 20
ATOM 25478 O O . ILE A 1 26 ? -1.784 -23.649 -0.635 1.00 0.00 26 ILE A O 20
ATOM 25494 N N . VAL A 1 27 ? -2.831 -21.942 0.270 1.00 0.00 27 VAL A N 20
ATOM 25495 C CA . VAL A 1 27 ? -2.341 -21.018 -0.791 1.00 0.00 27 VAL A CA 20
ATOM 25496 C C . VAL A 1 27 ? -0.813 -20.958 -0.751 1.00 0.00 27 VAL A C 20
ATOM 25497 O O . VAL A 1 27 ? -0.153 -21.008 -1.770 1.00 0.00 27 VAL A O 20
ATOM 25510 N N . GLU A 1 28 ? -0.244 -20.848 0.419 1.00 0.00 28 GLU A N 20
ATOM 25511 C CA . GLU A 1 28 ? 1.241 -20.784 0.522 1.00 0.00 28 GLU A CA 20
ATOM 25512 C C . GLU A 1 28 ? 1.844 -22.108 0.049 1.00 0.00 28 GLU A C 20
ATOM 25513 O O . GLU A 1 28 ? 2.779 -22.133 -0.728 1.00 0.00 28 GLU A O 20
ATOM 25525 N N . VAL A 1 29 ? 1.320 -23.210 0.511 1.00 0.00 29 VAL A N 20
ATOM 25526 C CA . VAL A 1 29 ? 1.865 -24.530 0.088 1.00 0.00 29 VAL A CA 20
ATOM 25527 C C . VAL A 1 29 ? 1.574 -24.751 -1.398 1.00 0.00 29 VAL A C 20
ATOM 25528 O O . VAL A 1 29 ? 2.418 -25.204 -2.145 1.00 0.00 29 VAL A O 20
ATOM 25541 N N . ALA A 1 30 ? 0.384 -24.435 -1.832 1.00 0.00 30 ALA A N 20
ATOM 25542 C CA . ALA A 1 30 ? 0.040 -24.628 -3.269 1.00 0.00 30 ALA A CA 20
ATOM 25543 C C . ALA A 1 30 ? 0.931 -23.731 -4.131 1.00 0.00 30 ALA A C 20
ATOM 25544 O O . ALA A 1 30 ? 1.493 -24.163 -5.118 1.00 0.00 30 ALA A O 20
ATOM 25551 N N . LYS A 1 31 ? 1.064 -22.485 -3.768 1.00 0.00 31 LYS A N 20
ATOM 25552 C CA . LYS A 1 31 ? 1.918 -21.563 -4.567 1.00 0.00 31 LYS A CA 20
ATOM 25553 C C . LYS A 1 31 ? 3.327 -22.148 -4.686 1.00 0.00 31 LYS A C 20
ATOM 25554 O O . LYS A 1 31 ? 3.956 -22.071 -5.722 1.00 0.00 31 LYS A O 20
ATOM 25573 N N . SER A 1 32 ? 3.826 -22.734 -3.632 1.00 0.00 32 SER A N 20
ATOM 25574 C CA . SER A 1 32 ? 5.193 -23.324 -3.686 1.00 0.00 32 SER A CA 20
ATOM 25575 C C . SER A 1 32 ? 5.266 -24.335 -4.833 1.00 0.00 32 SER A C 20
ATOM 25576 O O . SER A 1 32 ? 6.299 -24.519 -5.446 1.00 0.00 32 SER A O 20
ATOM 25584 N N . THR A 1 33 ? 4.177 -24.990 -5.128 1.00 0.00 33 THR A N 20
ATOM 25585 C CA . THR A 1 33 ? 4.184 -25.987 -6.235 1.00 0.00 33 THR A CA 20
ATOM 25586 C C . THR A 1 33 ? 4.114 -25.259 -7.579 1.00 0.00 33 THR A C 20
ATOM 25587 O O . THR A 1 33 ? 3.745 -24.104 -7.652 1.00 0.00 33 THR A O 20
ATOM 25598 N N . ASN A 1 34 ? 4.463 -25.926 -8.645 1.00 0.00 34 ASN A N 20
ATOM 25599 C CA . ASN A 1 34 ? 4.414 -25.272 -9.983 1.00 0.00 34 ASN A CA 20
ATOM 25600 C C . ASN A 1 34 ? 2.994 -24.770 -10.251 1.00 0.00 34 ASN A C 20
ATOM 25601 O O . ASN A 1 34 ? 2.790 -23.803 -10.958 1.00 0.00 34 ASN A O 20
ATOM 25612 N N . SER A 1 35 ? 2.010 -25.419 -9.692 1.00 0.00 35 SER A N 20
ATOM 25613 C CA . SER A 1 35 ? 0.604 -24.978 -9.916 1.00 0.00 35 SER A CA 20
ATOM 25614 C C . SER A 1 35 ? 0.367 -23.648 -9.199 1.00 0.00 35 SER A C 20
ATOM 25615 O O . SER A 1 35 ? 0.949 -23.373 -8.169 1.00 0.00 35 SER A O 20
ATOM 25623 N N . LYS A 1 36 ? -0.484 -22.817 -9.736 1.00 0.00 36 LYS A N 20
ATOM 25624 C CA . LYS A 1 36 ? -0.758 -21.505 -9.086 1.00 0.00 36 LYS A CA 20
ATOM 25625 C C . LYS A 1 36 ? -2.151 -21.530 -8.454 1.00 0.00 36 LYS A C 20
ATOM 25626 O O . LYS A 1 36 ? -3.042 -22.213 -8.919 1.00 0.00 36 LYS A O 20
ATOM 25645 N N . VAL A 1 37 ? -2.347 -20.790 -7.396 1.00 0.00 37 VAL A N 20
ATOM 25646 C CA . VAL A 1 37 ? -3.683 -20.772 -6.737 1.00 0.00 37 VAL A CA 20
ATOM 25647 C C . VAL A 1 37 ? -4.218 -19.339 -6.704 1.00 0.00 37 VAL A C 20
ATOM 25648 O O . VAL A 1 37 ? -3.482 -18.397 -6.484 1.00 0.00 37 VAL A O 20
ATOM 25661 N N . SER A 1 38 ? -5.493 -19.166 -6.923 1.00 0.00 38 SER A N 20
ATOM 25662 C CA . SER A 1 38 ? -6.073 -17.795 -6.905 1.00 0.00 38 SER A CA 20
ATOM 25663 C C . SER A 1 38 ? -7.111 -17.694 -5.785 1.00 0.00 38 SER A C 20
ATOM 25664 O O . SER A 1 38 ? -7.858 -18.619 -5.533 1.00 0.00 38 SER A O 20
ATOM 25672 N N . GLY A 1 39 ? -7.166 -16.577 -5.112 1.00 0.00 39 GLY A N 20
ATOM 25673 C CA . GLY A 1 39 ? -8.156 -16.417 -4.011 1.00 0.00 39 GLY A CA 20
ATOM 25674 C C . GLY A 1 39 ? -7.429 -16.025 -2.724 1.00 0.00 39 GLY A C 20
ATOM 25675 O O . GLY A 1 39 ? -6.405 -15.372 -2.754 1.00 0.00 39 GLY A O 20
ATOM 25679 N N . PRO A 1 40 ? -7.976 -16.435 -1.571 1.00 0.00 40 PRO A N 20
ATOM 25680 C CA . PRO A 1 40 ? -9.213 -17.224 -1.515 1.00 0.00 40 PRO A CA 20
ATOM 25681 C C . PRO A 1 40 ? -10.438 -16.394 -1.912 1.00 0.00 40 PRO A C 20
ATOM 25682 O O . PRO A 1 40 ? -10.512 -15.211 -1.642 1.00 0.00 40 PRO A O 20
ATOM 25693 N N . ILE A 1 41 ? -11.398 -17.004 -2.549 1.00 0.00 41 ILE A N 20
ATOM 25694 C CA . ILE A 1 41 ? -12.616 -16.251 -2.961 1.00 0.00 41 ILE A CA 20
ATOM 25695 C C . ILE A 1 41 ? -13.697 -16.410 -1.889 1.00 0.00 41 ILE A C 20
ATOM 25696 O O . ILE A 1 41 ? -14.062 -17.509 -1.521 1.00 0.00 41 ILE A O 20
ATOM 25712 N N . PRO A 1 42 ? -14.215 -15.283 -1.377 1.00 0.00 42 PRO A N 20
ATOM 25713 C CA . PRO A 1 42 ? -15.254 -15.286 -0.340 1.00 0.00 42 PRO A CA 20
ATOM 25714 C C . PRO A 1 42 ? -16.607 -15.757 -0.882 1.00 0.00 42 PRO A C 20
ATOM 25715 O O . PRO A 1 42 ? -17.181 -15.147 -1.762 1.00 0.00 42 PRO A O 20
ATOM 25726 N N . LEU A 1 43 ? -17.120 -16.839 -0.362 1.00 0.00 43 LEU A N 20
ATOM 25727 C CA . LEU A 1 43 ? -18.433 -17.351 -0.841 1.00 0.00 43 LEU A CA 20
ATOM 25728 C C . LEU A 1 43 ? -19.540 -16.888 0.107 1.00 0.00 43 LEU A C 20
ATOM 25729 O O . LEU A 1 43 ? -19.279 -16.395 1.187 1.00 0.00 43 LEU A O 20
ATOM 25745 N N . PRO A 1 44 ? -20.805 -17.056 -0.308 1.00 0.00 44 PRO A N 20
ATOM 25746 C CA . PRO A 1 44 ? -21.966 -16.663 0.503 1.00 0.00 44 PRO A CA 20
ATOM 25747 C C . PRO A 1 44 ? -22.112 -17.545 1.746 1.00 0.00 44 PRO A C 20
ATOM 25748 O O . PRO A 1 44 ? -21.770 -18.711 1.736 1.00 0.00 44 PRO A O 20
ATOM 25759 N N . THR A 1 45 ? -22.613 -16.997 2.818 1.00 0.00 45 THR A N 20
ATOM 25760 C CA . THR A 1 45 ? -22.778 -17.803 4.060 1.00 0.00 45 THR A CA 20
ATOM 25761 C C . THR A 1 45 ? -24.247 -18.200 4.221 1.00 0.00 45 THR A C 20
ATOM 25762 O O . THR A 1 45 ? -25.126 -17.623 3.612 1.00 0.00 45 THR A O 20
ATOM 25773 N N . GLU A 1 46 ? -24.521 -19.180 5.037 1.00 0.00 46 GLU A N 20
ATOM 25774 C CA . GLU A 1 46 ? -25.933 -19.613 5.237 1.00 0.00 46 GLU A CA 20
ATOM 25775 C C . GLU A 1 46 ? -26.245 -19.658 6.734 1.00 0.00 46 GLU A C 20
ATOM 25776 O O . GLU A 1 46 ? -25.530 -20.263 7.507 1.00 0.00 46 GLU A O 20
ATOM 25788 N N . SER A 1 47 ? -27.307 -19.023 7.148 1.00 0.00 47 SER A N 20
ATOM 25789 C CA . SER A 1 47 ? -27.663 -19.030 8.595 1.00 0.00 47 SER A CA 20
ATOM 25790 C C . SER A 1 47 ? -26.470 -18.536 9.417 1.00 0.00 47 SER A C 20
ATOM 25791 O O . SER A 1 47 ? -26.350 -17.364 9.711 1.00 0.00 47 SER A O 20
ATOM 25799 N N . ARG A 1 48 ? -25.587 -19.421 9.787 1.00 0.00 48 ARG A N 20
ATOM 25800 C CA . ARG A 1 48 ? -24.403 -19.002 10.589 1.00 0.00 48 ARG A CA 20
ATOM 25801 C C . ARG A 1 48 ? -23.177 -19.807 10.150 1.00 0.00 48 ARG A C 20
ATOM 25802 O O . ARG A 1 48 ? -22.317 -20.128 10.944 1.00 0.00 48 ARG A O 20
ATOM 25823 N N . VAL A 1 49 ? -23.092 -20.137 8.889 1.00 0.00 49 VAL A N 20
ATOM 25824 C CA . VAL A 1 49 ? -21.923 -20.921 8.403 1.00 0.00 49 VAL A CA 20
ATOM 25825 C C . VAL A 1 49 ? -21.227 -20.154 7.276 1.00 0.00 49 VAL A C 20
ATOM 25826 O O . VAL A 1 49 ? -21.854 -19.707 6.336 1.00 0.00 49 VAL A O 20
ATOM 25839 N N . HIS A 1 50 ? -19.934 -19.998 7.362 1.00 0.00 50 HIS A N 20
ATOM 25840 C CA . HIS A 1 50 ? -19.199 -19.261 6.296 1.00 0.00 50 HIS A CA 20
ATOM 25841 C C . HIS A 1 50 ? -18.469 -20.260 5.396 1.00 0.00 50 HIS A C 20
ATOM 25842 O O . HIS A 1 50 ? -18.059 -21.317 5.831 1.00 0.00 50 HIS A O 20
ATOM 25856 N N . LYS A 1 51 ? -18.305 -19.935 4.142 1.00 0.00 51 LYS A N 20
ATOM 25857 C CA . LYS A 1 51 ? -17.604 -20.870 3.218 1.00 0.00 51 LYS A CA 20
ATOM 25858 C C . LYS A 1 51 ? -16.637 -20.085 2.330 1.00 0.00 51 LYS A C 20
ATOM 25859 O O . LYS A 1 51 ? -16.908 -18.968 1.934 1.00 0.00 51 LYS A O 20
ATOM 25878 N N . ARG A 1 52 ? -15.509 -20.660 2.011 1.00 0.00 52 ARG A N 20
ATOM 25879 C CA . ARG A 1 52 ? -14.525 -19.950 1.147 1.00 0.00 52 ARG A CA 20
ATOM 25880 C C . ARG A 1 52 ? -14.194 -20.820 -0.067 1.00 0.00 52 ARG A C 20
ATOM 25881 O O . ARG A 1 52 ? -14.265 -22.031 -0.012 1.00 0.00 52 ARG A O 20
ATOM 25902 N N . LEU A 1 53 ? -13.832 -20.213 -1.164 1.00 0.00 53 LEU A N 20
ATOM 25903 C CA . LEU A 1 53 ? -13.499 -21.007 -2.380 1.00 0.00 53 LEU A CA 20
ATOM 25904 C C . LEU A 1 53 ? -12.108 -20.617 -2.882 1.00 0.00 53 LEU A C 20
ATOM 25905 O O . LEU A 1 53 ? -11.772 -19.452 -2.964 1.00 0.00 53 LEU A O 20
ATOM 25921 N N . ILE A 1 54 ? -11.297 -21.581 -3.223 1.00 0.00 54 ILE A N 20
ATOM 25922 C CA . ILE A 1 54 ? -9.930 -21.263 -3.723 1.00 0.00 54 ILE A CA 20
ATOM 25923 C C . ILE A 1 54 ? -9.758 -21.837 -5.130 1.00 0.00 54 ILE A C 20
ATOM 25924 O O . ILE A 1 54 ? -9.947 -23.016 -5.356 1.00 0.00 54 ILE A O 20
ATOM 25940 N N . ASP A 1 55 ? -9.403 -21.014 -6.078 1.00 0.00 55 ASP A N 20
ATOM 25941 C CA . ASP A 1 55 ? -9.223 -21.515 -7.469 1.00 0.00 55 ASP A CA 20
ATOM 25942 C C . ASP A 1 55 ? -7.772 -21.958 -7.673 1.00 0.00 55 ASP A C 20
ATOM 25943 O O . ASP A 1 55 ? -6.854 -21.375 -7.132 1.00 0.00 55 ASP A O 20
ATOM 25952 N N . ILE A 1 56 ? -7.561 -22.984 -8.451 1.00 0.00 56 ILE A N 20
ATOM 25953 C CA . ILE A 1 56 ? -6.170 -23.464 -8.693 1.00 0.00 56 ILE A CA 20
ATOM 25954 C C . ILE A 1 56 ? -5.918 -23.544 -10.200 1.00 0.00 56 ILE A C 20
ATOM 25955 O O . ILE A 1 56 ? -6.654 -24.179 -10.928 1.00 0.00 56 ILE A O 20
ATOM 25971 N N . ILE A 1 57 ? -4.885 -22.903 -10.673 1.00 0.00 57 ILE A N 20
ATOM 25972 C CA . ILE A 1 57 ? -4.591 -22.942 -12.133 1.00 0.00 57 ILE A CA 20
ATOM 25973 C C . ILE A 1 57 ? -3.372 -23.831 -12.389 1.00 0.00 57 ILE A C 20
ATOM 25974 O O . ILE A 1 57 ? -2.406 -23.806 -11.651 1.00 0.00 57 ILE A O 20
ATOM 25990 N N . ASP A 1 58 ? -3.409 -24.616 -13.431 1.00 0.00 58 ASP A N 20
ATOM 25991 C CA . ASP A 1 58 ? -2.254 -25.505 -13.737 1.00 0.00 58 ASP A CA 20
ATOM 25992 C C . ASP A 1 58 ? -1.910 -26.343 -12.505 1.00 0.00 58 ASP A C 20
ATOM 25993 O O . ASP A 1 58 ? -0.829 -26.246 -11.959 1.00 0.00 58 ASP A O 20
ATOM 26002 N N . PRO A 1 59 ? -2.854 -27.185 -12.061 1.00 0.00 59 PRO A N 20
ATOM 26003 C CA . PRO A 1 59 ? -2.660 -28.050 -10.891 1.00 0.00 59 PRO A CA 20
ATOM 26004 C C . PRO A 1 59 ? -1.654 -29.170 -11.176 1.00 0.00 59 PRO A C 20
ATOM 26005 O O . PRO A 1 59 ? -1.627 -29.734 -12.252 1.00 0.00 59 PRO A O 20
ATOM 26016 N N . SER A 1 60 ? -0.827 -29.495 -10.221 1.00 0.00 60 SER A N 20
ATOM 26017 C CA . SER A 1 60 ? 0.175 -30.577 -10.440 1.00 0.00 60 SER A CA 20
ATOM 26018 C C . SER A 1 60 ? 0.071 -31.606 -9.313 1.00 0.00 60 SER A C 20
ATOM 26019 O O . SER A 1 60 ? -0.552 -31.368 -8.298 1.00 0.00 60 SER A O 20
ATOM 26027 N N . PRO A 1 61 ? 0.702 -32.775 -9.501 1.00 0.00 61 PRO A N 20
ATOM 26028 C CA . PRO A 1 61 ? 0.687 -33.853 -8.504 1.00 0.00 61 PRO A CA 20
ATOM 26029 C C . PRO A 1 61 ? 1.470 -33.470 -7.245 1.00 0.00 61 PRO A C 20
ATOM 26030 O O . PRO A 1 61 ? 1.260 -34.017 -6.181 1.00 0.00 61 PRO A O 20
ATOM 26041 N N . LYS A 1 62 ? 2.365 -32.527 -7.357 1.00 0.00 62 LYS A N 20
ATOM 26042 C CA . LYS A 1 62 ? 3.153 -32.105 -6.165 1.00 0.00 62 LYS A CA 20
ATOM 26043 C C . LYS A 1 62 ? 2.221 -31.415 -5.167 1.00 0.00 62 LYS A C 20
ATOM 26044 O O . LYS A 1 62 ? 2.475 -31.392 -3.979 1.00 0.00 62 LYS A O 20
ATOM 26063 N N . THR A 1 63 ? 1.142 -30.855 -5.641 1.00 0.00 63 THR A N 20
ATOM 26064 C CA . THR A 1 63 ? 0.192 -30.168 -4.721 1.00 0.00 63 THR A CA 20
ATOM 26065 C C . THR A 1 63 ? -0.529 -31.212 -3.867 1.00 0.00 63 THR A C 20
ATOM 26066 O O . THR A 1 63 ? -0.711 -31.037 -2.679 1.00 0.00 63 THR A O 20
ATOM 26077 N N . ILE A 1 64 ? -0.939 -32.298 -4.463 1.00 0.00 64 ILE A N 20
ATOM 26078 C CA . ILE A 1 64 ? -1.647 -33.353 -3.686 1.00 0.00 64 ILE A CA 20
ATOM 26079 C C . ILE A 1 64 ? -0.697 -33.931 -2.634 1.00 0.00 64 ILE A C 20
ATOM 26080 O O . ILE A 1 64 ? -1.076 -34.168 -1.505 1.00 0.00 64 ILE A O 20
ATOM 26096 N N . ASP A 1 65 ? 0.535 -34.160 -2.999 1.00 0.00 65 ASP A N 20
ATOM 26097 C CA . ASP A 1 65 ? 1.508 -34.723 -2.020 1.00 0.00 65 ASP A CA 20
ATOM 26098 C C . ASP A 1 65 ? 1.600 -33.800 -0.803 1.00 0.00 65 ASP A C 20
ATOM 26099 O O . ASP A 1 65 ? 1.576 -34.244 0.328 1.00 0.00 65 ASP A O 20
ATOM 26108 N N . ALA A 1 66 ? 1.703 -32.518 -1.024 1.00 0.00 66 ALA A N 20
ATOM 26109 C CA . ALA A 1 66 ? 1.795 -31.570 0.122 1.00 0.00 66 ALA A CA 20
ATOM 26110 C C . ALA A 1 66 ? 0.527 -31.673 0.971 1.00 0.00 66 ALA A C 20
ATOM 26111 O O . ALA A 1 66 ? 0.571 -31.596 2.183 1.00 0.00 66 ALA A O 20
ATOM 26118 N N . LEU A 1 67 ? -0.605 -31.848 0.344 1.00 0.00 67 LEU A N 20
ATOM 26119 C CA . LEU A 1 67 ? -1.874 -31.957 1.116 1.00 0.00 67 LEU A CA 20
ATOM 26120 C C . LEU A 1 67 ? -1.826 -33.204 2.001 1.00 0.00 67 LEU A C 20
ATOM 26121 O O . LEU A 1 67 ? -2.256 -33.187 3.137 1.00 0.00 67 LEU A O 20
ATOM 26137 N N . MET A 1 68 ? -1.304 -34.286 1.490 1.00 0.00 68 MET A N 20
ATOM 26138 C CA . MET A 1 68 ? -1.227 -35.532 2.303 1.00 0.00 68 MET A CA 20
ATOM 26139 C C . MET A 1 68 ? -0.249 -35.324 3.460 1.00 0.00 68 MET A C 20
ATOM 26140 O O . MET A 1 68 ? -0.390 -35.908 4.518 1.00 0.00 68 MET A O 20
ATOM 26154 N N . ARG A 1 69 ? 0.740 -34.495 3.271 1.00 0.00 69 ARG A N 20
ATOM 26155 C CA . ARG A 1 69 ? 1.727 -34.249 4.362 1.00 0.00 69 ARG A CA 20
ATOM 26156 C C . ARG A 1 69 ? 1.089 -33.365 5.435 1.00 0.00 69 ARG A C 20
ATOM 26157 O O . ARG A 1 69 ? 1.430 -33.442 6.598 1.00 0.00 69 ARG A O 20
ATOM 26178 N N . ILE A 1 70 ? 0.165 -32.526 5.055 1.00 0.00 70 ILE A N 20
ATOM 26179 C CA . ILE A 1 70 ? -0.492 -31.637 6.055 1.00 0.00 70 ILE A CA 20
ATOM 26180 C C . ILE A 1 70 ? -1.943 -32.080 6.255 1.00 0.00 70 ILE A C 20
ATOM 26181 O O . ILE A 1 70 ? -2.647 -32.378 5.310 1.00 0.00 70 ILE A O 20
ATOM 26197 N N . ASN A 1 71 ? -2.396 -32.124 7.478 1.00 0.00 71 ASN A N 20
ATOM 26198 C CA . ASN A 1 71 ? -3.801 -32.546 7.738 1.00 0.00 71 ASN A CA 20
ATOM 26199 C C . ASN A 1 71 ? -4.671 -31.308 7.969 1.00 0.00 71 ASN A C 20
ATOM 26200 O O . ASN A 1 71 ? -4.300 -30.403 8.688 1.00 0.00 71 ASN A O 20
ATOM 26211 N N . LEU A 1 72 ? -5.826 -31.263 7.364 1.00 0.00 72 LEU A N 20
ATOM 26212 C CA . LEU A 1 72 ? -6.718 -30.084 7.549 1.00 0.00 72 LEU A CA 20
ATOM 26213 C C . LEU A 1 72 ? -7.106 -29.965 9.025 1.00 0.00 72 LEU A C 20
ATOM 26214 O O . LEU A 1 72 ? -7.203 -30.948 9.732 1.00 0.00 72 LEU A O 20
ATOM 26230 N N . PRO A 1 73 ? -7.333 -28.729 9.494 1.00 0.00 73 PRO A N 20
ATOM 26231 C CA . PRO A 1 73 ? -7.713 -28.467 10.889 1.00 0.00 73 PRO A CA 20
ATOM 26232 C C . PRO A 1 73 ? -9.130 -28.959 11.193 1.00 0.00 73 PRO A C 20
ATOM 26233 O O . PRO A 1 73 ? -10.026 -28.840 10.382 1.00 0.00 73 PRO A O 20
ATOM 26244 N N . ALA A 1 74 ? -9.339 -29.513 12.356 1.00 0.00 74 ALA A N 20
ATOM 26245 C CA . ALA A 1 74 ? -10.697 -30.013 12.711 1.00 0.00 74 ALA A CA 20
ATOM 26246 C C . ALA A 1 74 ? -11.664 -28.832 12.813 1.00 0.00 74 ALA A C 20
ATOM 26247 O O . ALA A 1 74 ? -11.282 -27.732 13.157 1.00 0.00 74 ALA A O 20
ATOM 26254 N N . GLY A 1 75 ? -12.916 -29.052 12.516 1.00 0.00 75 GLY A N 20
ATOM 26255 C CA . GLY A 1 75 ? -13.907 -27.943 12.595 1.00 0.00 75 GLY A CA 20
ATOM 26256 C C . GLY A 1 75 ? -14.105 -27.331 11.206 1.00 0.00 75 GLY A C 20
ATOM 26257 O O . GLY A 1 75 ? -14.742 -26.309 11.053 1.00 0.00 75 GLY A O 20
ATOM 26261 N N . VAL A 1 76 ? -13.564 -27.951 10.193 1.00 0.00 76 VAL A N 20
ATOM 26262 C CA . VAL A 1 76 ? -13.723 -27.404 8.815 1.00 0.00 76 VAL A CA 20
ATOM 26263 C C . VAL A 1 76 ? -14.108 -28.535 7.860 1.00 0.00 76 VAL A C 20
ATOM 26264 O O . VAL A 1 76 ? -13.630 -29.646 7.973 1.00 0.00 76 VAL A O 20
ATOM 26277 N N . ASP A 1 77 ? -14.971 -28.262 6.919 1.00 0.00 77 ASP A N 20
ATOM 26278 C CA . ASP A 1 77 ? -15.386 -29.323 5.959 1.00 0.00 77 ASP A CA 20
ATOM 26279 C C . ASP A 1 77 ? -14.830 -29.001 4.570 1.00 0.00 77 ASP A C 20
ATOM 26280 O O . ASP A 1 77 ? -14.629 -27.855 4.221 1.00 0.00 77 ASP A O 20
ATOM 26289 N N . VAL A 1 78 ? -14.583 -30.004 3.773 1.00 0.00 78 VAL A N 20
ATOM 26290 C CA . VAL A 1 78 ? -14.042 -29.756 2.407 1.00 0.00 78 VAL A CA 20
ATOM 26291 C C . VAL A 1 78 ? -14.797 -30.623 1.397 1.00 0.00 78 VAL A C 20
ATOM 26292 O O . VAL A 1 78 ? -15.147 -31.753 1.674 1.00 0.00 78 VAL A O 20
ATOM 26305 N N . GLU A 1 79 ? -15.051 -30.103 0.227 1.00 0.00 79 GLU A N 20
ATOM 26306 C CA . GLU A 1 79 ? -15.784 -30.899 -0.798 1.00 0.00 79 GLU A CA 20
ATOM 26307 C C . GLU A 1 79 ? -14.792 -31.436 -1.833 1.00 0.00 79 GLU A C 20
ATOM 26308 O O . GLU A 1 79 ? -13.817 -30.792 -2.165 1.00 0.00 79 GLU A O 20
ATOM 26320 N N . ILE A 1 80 ? -15.036 -32.610 -2.347 1.00 0.00 80 ILE A N 20
ATOM 26321 C CA . ILE A 1 80 ? -14.109 -33.187 -3.361 1.00 0.00 80 ILE A CA 20
ATOM 26322 C C . ILE A 1 80 ? -14.788 -33.181 -4.733 1.00 0.00 80 ILE A C 20
ATOM 26323 O O . ILE A 1 80 ? -15.916 -33.606 -4.878 1.00 0.00 80 ILE A O 20
ATOM 26339 N N . LYS A 1 81 ? -14.109 -32.703 -5.739 1.00 0.00 81 LYS A N 20
ATOM 26340 C CA . LYS A 1 81 ? -14.716 -32.670 -7.099 1.00 0.00 81 LYS A CA 20
ATOM 26341 C C . LYS A 1 81 ? -15.048 -34.096 -7.544 1.00 0.00 81 LYS A C 20
ATOM 26342 O O . LYS A 1 81 ? -16.025 -34.331 -8.227 1.00 0.00 81 LYS A O 20
ATOM 26361 N N . LEU A 1 82 ? -14.241 -35.050 -7.164 1.00 0.00 82 LEU A N 20
ATOM 26362 C CA . LEU A 1 82 ? -14.512 -36.458 -7.567 1.00 0.00 82 LEU A CA 20
ATOM 26363 C C . LEU A 1 82 ? -14.523 -37.351 -6.325 1.00 0.00 82 LEU A C 20
ATOM 26364 O O . LEU A 1 82 ? -13.450 -37.693 -5.856 1.00 0.00 82 LEU A O 20
#

Foldseek 3Di:
DQADDKDKKKKKALDVVLVVVLVVVLQVLQCVDPKHKDDQAWDDADPRMTMTMIMIGRGDPSSVVVPVVDDGDPRMDMDDPD

Sequence (82 aa):
SMGGQKIRIKLKAYDHELLDESAKKIVEVAKSTNSKVSGPIPLPTESRVHKRLIDIIDPSPKTIDALMRINLPAGVDVEIKLSMGGQKIRIKLKAYDHELLDESAKKIVEVAKSTNSKVSGPIPLPTESRVHKRLIDIIDPSPKTIDALMRINLPAGVDVEIKLSMGGQKIRIKLKAYDHELLDESAKKIVEVAKSTNSKVSGPIPLPTESRVHKRLIDIIDPSPKTIDALMRINLPAGVDVEIKLSMGGQKIRIKLKAYDHELLDESAKKIVEVAKSTNSKVSGPIPLPTESRVHKRLIDIIDPSPKTIDALMRINLPAGVDVEIKLSMGGQKIRIKLKAYDHELLDESAKKIVEVAKSTNSKVSGPIPLPTESRVHKRLIDIIDPSPKTIDALMRINLPAGVDVEIKLSMGGQKIRIKLKAYDHELLDESAKKIVEVAKSTNSKVSGPIPLPTESRVHKRLIDIIDPSPKTIDALMRINLPAGVDVEIKLSMGGQKIRIKLKAYDHELLDESAKKIVEVAKSTNSKVSGPIPLPTESRVHKRLIDIIDPSPKTIDALMRINLPAGVDVEIKLSMGGQKIRIKLKAYDHELLDESAKKIVEVAKSTNSKVSGPIPLPTESRVHKRLIDIIDPSPKTIDALMRINLPAGVDVEIKLSMGGQKIRIKLKAYDHELLDESAKKIVEVAKSTNSKVSGPIPLPTESRVHKRLIDIIDPSPKTIDALMRINLPAGVDVEIKLSMGGQKIRIKLKAYDHELLDESAKKIVEVAKSTNSKVSGPIPLPTESRVHKRLIDIIDPSPKTIDALMRINLPAGVDVEIKLSMGGQKIRIKLKAYDHELLDESAKKIVEVAKSTNSKVSGPIPLPTESRVHKRLIDIIDPSPKTIDALMRINLPAGVDVEIKLSMGGQKIRIKLKAYDHELLDESAKKIVEVAKSTNSKVSGPIPLPTESRVHKRLIDIIDPSPKTIDALMRINLPAGVDVEIKLSMGGQKIRIKLKAYDHELLDESAKKIVEVAKSTNSKVSGPIPLPTESRVHKRLIDIIDPSPKTIDALMRINLPAGVDVEIKLSMGGQKIRIKLKAYDHELLDESAKKIVEVAKSTNSKVSGPIPLPTESRVHKRLIDIIDPSPKTIDALMRINLPAGVDVEIKLSMGGQKIRIKLKAYDHELLDESAKKIVEVAKSTNSKVSGPIPLPTESRVHKRLIDIIDPSPKTIDALMRINLPAGVDVEIKLSMGGQKIRIKLKAYDHELLDESAKKIVEVAKSTNSKVSGPIPLPTESRVHKRLIDIIDPSPKTIDALMRINLPAGVDVEIKLSMGGQKIRIKLKAYDHELLDESAKKIVEVAKSTNSKVSGPIPLPTESRVHKRLIDIIDPSPKTIDALMRINLPAGVDVEIKLSMGGQKIRIKLKAYDHELLDESAKKIVEVAKSTNSKVSGPIPLPTESRVHKRLIDIIDPSPKTIDALMRINLPAGVDVEIKLSMGGQKIRIKLKAYDHELLDESAKKIVEVAKSTNSKVSGPIPLPTESRVHKRLIDIIDPSPKTIDALMRINLPAGVDVEIKLSMGGQKIRIKLKAYDHELLDESAKKIVEVAKSTNSKVSGPIPLPTESRVHKRLIDIIDPSPKTIDALMRINLPAGVDVEIKL

Secondary structure (DSSP, 8-state):
-----EEEEEEEESSHHHHHHHHHHHHHHHHHSSSEEEEEEE---BTTBEEEEEEEES--HHHHHHHHHS-PPTT-EEE---

Nearest PDB structures (foldseek):
  2mew-assembly1_A  TM=9.733E-01  e=9.194E-17  Thermotoga sp. RQ2
  2kvq-assembly1_E  TM=9.381E-01  e=6.602E-11  Escherichia coli K-12
  3imq-assembly1_J  TM=8.840E-01  e=1.997E-11  Escherichia coli K-12
  3d3c-assembly2_K  TM=8.826E-01  e=7.055E-11  Escherichia coli K-12
  3r2c-assembly2_K  TM=9.265E-01  e=2.492E-10  Aquifex aeolicus